Protein 9JR9 (pdb70)

Secondary structure (DSSP, 8-state):
--S----SSS--SSEEEEEEEE--SHHHHHT-S-HHHHHHHHHHHHHHHHHHHHTT-EEEEEEES-TT--TTTT-S-HHHHHHHHHH-SS-STTTEEEEEETTEEEEEE---PPPSSS----S--SB---EEEETTEEEE--HHHHHHHHHHHHHHHHH--HHHHHHHHHHHHHH--EEETTPBPS---BTTEE-TT---SSHHHHHHHHHHHHHHHHHHSS--EEEES--TTT-B---EETTT--HHHHHHHHHHHHHTS-EE--SSS-PPP-EEEEEEEEEETTEEEEEEEEEEE---SSEE-SS--B-EEE-SSSEEEPPHHHHHHHHHT----HHHHHHHHHHHHHHS---SSS-EEE-HHHHHHHHHH-THHHHHHHHHH-S-SS-EEEEES-HHHHTTS---TTEEEEEEEE-TTS-EEEEEEESSTT-TTHHHHHHHHHHHHHHHIIIII---S---EEEEEEESS-SSSS-S-------GGGS--SHHHHHHHHHHHHHHHHTS-SHHHHHHHHHHHHHHHHHHHHHHGGGGGT-SEEEEEE-TT--HHHHHHHHHHHHHHHHT--GGGEEEEES-HHHHHHHHHH-SSEEEEHHHHHHS--SS--EEEE-SGGG--SSS--HHHHHHHHHSPPP-TTS-SS-----EEEEE-SS-----S---PPPGGG--SEEEE-TT--SBHHHHHHHHHHHHHHHHS--SSS-HHHHHT--HHHHHHHHHHH-B--EEEEEEEE-HHHHHHHHHHHHHHHHHTT--GGGEEEEESSGGGHHHHHHHHHHHHHHH-SS--S---EE-GGGSSSSSEEEEETGGGTT--EEEEEEEE----TGGGGHHHHHHTTEEEEEEEEEEPPP--/--S----SSS--SSEEEEEEEE--SHHHHHT-S-HHHHHHHHHHHHHHHHHHHHTT-EEEEEEES-TT--TTTS-S-HHHHHHHHHH-SS-STTTEEEEEETTEEEEEE---PPPTTS----S--SB--BEEEETTEEEE--HHHHHHHHHHHHHHHHH--HHHHHHHHHHHHHH--EEETTPBPS---BTTEE-TT---SSHHHHHHHHHHHHHHHHHHSS--EEEESB-TTT-BB--EETTT--HHHHHHHHHHHHHTS-EE-SSSS-PPPPEEEEEEEEEETTEEEEEEEEEEE---SSEEBSS--B-EEE-SSSEEEPPHHHHHHHHHT---HHHHHHHHHHHHHHS---SSS-EEE-HHHHHHHHHH-THHHHHHHHHH-S--S-EEEEES-HHHHTTS---TTEEEEEEEE-TTS-EEEEEEESSTT-TTHHHHHHHHHHHHHHHIIIII---S---EEEEEEESS--------GGGS--SHHHHHHHHHHHHHHHHTS-SHHHHHHHHHHHHHHHHHHHHHHGGGGGT-SEEEEEE-TT--HHHHHHHHHHHHHHHHT--GGGEEEEES-HHHHHHHHHH-SSEEEEHHHHHHS--SS--EEEE-SGGG--SSS--HHHHHHHHHSPPP-TTS-SS-----EEEEE-SS-----S--SPPPGGG--SEEEE-TT--SBHHHHHHHHHHHHHHHHS--SSS-HHHHHT--HHHHHHHHHHH-B--EEEEEEEE-HHHHHHHHHHHHHHHHHTT--GGGEEEEESSGGGHHHHHHHHHHHHHHH-SS--S---EE-TT-SSSSSEEEEETGGGTT--EEEEEEEE----SGGGGHHHHHHTTEEEEEEEEEEPPP--

Organism: Homo sapiens (NCBI:txid9606)

GO terms:
  GO:0005634 nucleus (C, IDA)
  GO:0005737 cytoplasm (C, IDA)
  GO:0043022 ribosome binding (F, IDA)
  GO:0004521 RNA endonuclease activity (F, IDA)
  GO:0016075 rRNA catabolic process (P, IDA)
  GO:0006402 mRNA catabolic process (P, IDA)
  GO:0036345 platelet maturation (P, IMP)

Sequence (1731 aa):
MESLKTDTEMPYPEVIVDVGRVIFGEENRKKMTNSCLKRSENSRIIRAICALLNSGGGVIKAEIDDKTYSYQCHGLGQDLETSFQKLLPSGSQKYLDYMQQGHNLLIFVKSWSPDVFSLPLRICSLRSNLYRRDVTSAINLSASSALELLREKGFRAQRGQEEEDMRILASEFFKKDKLMYKEKLNFTESTHVAFKRFTTKKVIPRIKEMLPHYVSAFANTQGGYVLIGVDDKSKEVVGCKWEKVNPDLLKKEIENCIEKLPTFHFCCEKPKVNFTTKILNVYQKDVLDGYVCVIQVEPFCCVVFAEAPDSWIMKDNSVTRLTAEQWVVMMLDTGYPIKVHKFKEALQRHLFPVTQEEVQFKPESLCKKLFSDHKELEGLMKTLIHPCSQGIVIFSRSWAGDVGFRKEQNVLCDALLIAVNSPVVLYTILIDPNWPGGLEYARNTAHQLKQKLQTVGGYTGKVCIIPRLIHLSSTQSRPGEIPLRYPRSYRLADEEEMEDLLQALVVVSLSSRSLLSDQMGCEFFNLLIMEQSQLLSESLQKTRELFIYCFPGVRKTALAIKIMEKIKDLFHCKPKEILYVCESDSLKDFVTQQTTCQAVTRKTFMQGEFLKIKHIVMDETENFCSKYGNWYMKAKNITHPKAKGTGSENLHHGILWLFLDPFQIHHADVNGLPPPSAQFPRKTITSGIHCALEIAKVMKEEMKRIKENPPSNMSPDTLALFSETAYEEATSAQALPGVCETKTNLTTEQIANYVARKCHSLFQSGYLPKDIAILCRRGEDRGRYRLALLKAMELIETHRPSEVVFSPATGVWGSHIVLDSIQQFSGLERTVVFGLSPECDQSEEFHKLCFASRAIKHLYLLYEKRAAYMESLKTDTEMPYPEVIVDVGRVIFGEENRKKMTNSCLKRSENSRIIRAICALLNSGGGVIKAEIDDKTYSYQCHGLGQDLETSFQKLLPSGSQKYLDYMQQGHNLLIFVKSWSPDVFSLPLRICSLRSNLYRRDVTSAINLSASSALELLREKGFRAQRGQEEEDMRILASEFFKKDKLMYKEKLNFTESTHVAFKRFTTKKVIPRIKEMLPHYVSAFANTQGGYVLIGVDDKSKEVVGCKWEKVNPDLLKKEIENCIEKLPTFHFCCEKPKVNFTTKILNVYQKDVLDGYVCVIQVEPFCCVVFAEAPDSWIMKDNSVTRLTAEQWVVMMLDTYPIKVHKFKEALQRHLFPVTQEEVQFKPESLCKKLFSDHKELEGLMKTLIHPCSQGIVIFSRSWAGDVGFRKEQNVLCDALLIAVNSPVVLYTILIDPNWPGGLEYARNTAHQLKQKLQTVGGYTGKVCIIPRLIHLSSTIPLRYPRSYRLADEEEMEDLLQALVVVSLSSRSLLSDQMGCEFFNLLIMEQSQLLSESLQKTRELFIYCFPGVRKTALAIKIMEKIKDLFHCKPKEILYVCESDSLKDFVTQQTTCQAVTRKTFMQGEFLKIKHIVMDETENFCSKYGNWYMKAKNITHPKAKGTGSENLHHGILWLFLDPFQIHHADVNGLPPPSAQFPRKTITSGIHCALEIAKVMKEEMKRIKENPPSNMSPDTLALFSETAYEEATSAQALPGVCETKTNLTTEQIANYVARKCHSLFQSGYLPKDIAILCRRGEDRGRYRLALLKAMELIETHRPSEVVFSPATGVWGSHIVLDSIQQFSGLERTVVFGLSPECDQSEEFHKLCFASRAIKHLYLLYEKRAAY

Radius of gyration: 41.93 Å; Cα contacts (8 Å, |Δi|>4): 3288; chains: 2; bounding box: 103×106×112 Å

B-factor: mean 42.39, std 10.54, range [27.78, 101.22]

Nearest PDB structures (foldseek):
  9gmx-assembly1_B  TM=9.416E-01  e=1.438E-96  Homo sapiens
  7q3z-assembly2_A  TM=9.167E-01  e=2.980E-35  Homo sapiens
  7q3z-assembly1_B  TM=9.031E-01  e=1.980E-34  Homo sapiens
  7cux-assembly1_E  TM=9.367E-01  e=1.803E-32  Homo sapiens
  7cux-assembly1_A  TM=9.473E-01  e=1.769E-31  Homo sapiens

InterPro domains:
  IPR007421 Schlafen, AlbA_2 domain [PF04326] (206-321)
  IPR027417 P-loop containing nucleoside triphosphate hydrolase [SSF52540] (567-709)
  IPR029684 Schlafen family [PTHR12155] (2-650)
  IPR031450 Poxin-Schlafen/Schlafen-like, N-terminal domain [PF17057] (83-204)
  IPR038461 Schlafen, AlbA_2 domain superfamily [G3DSA:3.30.950.30] (187-324)
  IPR048729 Schlafen, GTPase-like domain [PF21026] (400-535)

Foldseek 3Di:
DVQADDDVVALALFFEAELEADEFFAVRLVPDPDVVNSVSSLVSVLLVLQQQQLAAWGKYKHQYPDQPDDCVVTNGHDVSVVQQCLQPVPDNVQAWDWDDDRRIIMITGGHNDPDPVDDCFLGTFNFQLQWADAFQDTDGDHSVVVLVLQVVLLVVQVVPPVLVVLVVLVVVVVVDAAAEFFDARPDDTTLAEYEPPQEDLQNLVSCLVPVLRQLSNPQSPFKHKYKHQAYDPRRGRNADFCVNDPPVVVVVSNVVLQVQWDFDDSHDVPDRWDKDKDKYFYDYVNDTGHIMIMIITGHHSGGIGSHAGARWHDDPSDTHGAGPVRSSCSRVVCAAFVLLVVCLLVLCCVAPNFDQAAEEEDDPLLVVVLCVVPVCPVVQVVVVCPPAGTWYKYKFCALCVLLPHDHDPQFRIWIWIAHALDAIEIETEGADPPDPCQSVSQSSSQSSVSSQLVPQLVDSAAHGYFRDYFYRVDPDPDPDDRPNDDDSRRHHHDVVSSSSSSSSVSRSNLQGDAPSVLVSLVVSLVVLLVVVLVVVLVCVVVDAEEEEEEAQQLLVLSSLQSSLVSCCVPVVDDQQQEEEEEAAVLVQVVSVVVHVYHYDYPVCQLVDDDQRHAAYEYEPLLAADDPSHQVVVVRCCSFPPDDDPPPDVDDHGHHHYYYDYLLPHDHQHDSNDDPPVPNPDYHYDQQSRFAALVLLVLSLVLLVVCLVPPDDRGDNVSNVVDDVVSNVVNCSNHHTHFEEEEAEAAALLRLLLVVLVVVVVNSVRRDFQLQAEEAEADQVCLVVSVVSNQVNNCVVPVVCPDHADEDDSSVSVDRHYYRGYLVNVPSEAHAAYEYEYEDDDPVRPSCSSSRSSRHHGHYYYYYYRDDDD/DVQADDDPVALALFFEDELEADEFFAVRLVPDPDVVNSVSSLVSVLLVLQQQQLAAWGKYKYFYPDQPDDCVVTNGHDVNVVQQCLQPVPDNVQAWDWDDDHRIIMITGGHNDADPPHDPQLGTFNFQLQWADAWADIDGDHSVVVLVLQVVLLVCQVVPPVLVVLVVLVVVVVVDAAAAFFDARPHDTTLAEYEPPQEDLQNLVVCLVPVLRNLSNCQSYFKHKYKHQAYDPRRGRNADFCVNDPPVVVVVSSVVLQVQWDFDDSHDVPDGWDKDKDKYFYDYVNHTGHIMIMMITGHHSGGIGSHAGARWHDDPSDTHGAGPVRVSCSRNVCAFVLLVVCLLVLCCVAPNWDQAAEEEPDPLLVVVLCVVPVCPVVVVVVVCPPDGTWYKYKFCALCVLLPHDHDPQWRIWIWIAHALDATEIETEGADPPDPCQSVSQSSSQSSVSSLLVPQLVDSAAHGYHRDYDYPVPCDDNDDDSRNHHHDVVNSSSSSSSVSRSNLQGDAPSVVVSLVVSLVVLLVVVLVVVLVCVVVDAEEEEEEAQQLLVLSSLQSSLVSCCVPVVDDQAQEEEEEAAVLVQLVSVVVHVYHYDYPVCQLVDDDQSHAAYEYEPLLAADQPSHQVVVVRCCNQPPDDDPPPDVDDHGHHYYYYDYLLPRDHLHDSNDDPPVPNPDYHYDLQRHFAALVLLVLSVVLLVLCLVPPDDSHDNVSNVVDDVVSSVVNCSNHHTHFEEAEDEAAALLRLLLVVLVVVVVNSVRRDFQLQAEEAEADQVCLVVNVVSNQVNNCVVPVVCPDHQDEDDSSVSVDRHYHRGYLVNVPSEAHAAYEYEYEDDDSVRSSCSSSRSSRHHGYYYYYYHHDDDD

Solvent-accessible surface area: 75902 Å² total; per-residue (Å²): 124,169,36,32,79,116,28,114,136,17,40,2,2,7,27,11,20,97,7,29,120,0,37,4,0,46,91,34,3,142,151,37,142,71,70,95,78,54,179,54,5,26,42,88,0,5,101,2,1,0,0,0,2,28,40,13,5,0,1,0,38,0,59,7,63,51,172,105,12,33,6,58,39,58,5,12,2,94,31,0,5,80,16,2,46,136,3,1,93,13,1,2,33,48,0,4,14,13,7,48,50,62,86,13,0,0,0,0,1,21,18,27,21,37,28,137,50,26,17,70,29,122,8,6,8,43,102,0,1,0,16,25,2,1,11,25,34,26,44,40,4,66,16,48,13,0,2,26,2,0,71,51,12,19,124,147,35,165,125,88,70,21,27,44,43,2,81,79,30,3,26,97,10,13,151,74,117,125,6,132,65,121,50,132,9,85,1,11,27,1,7,9,0,0,3,76,149,1,50,41,170,124,7,30,56,75,0,106,124,28,0,17,62,32,1,0,0,0,0,9,11,95,4,2,7,0,2,0,0,1,26,71,172,42,42,30,0,52,12,13,94,80,134,143,12,73,30,88,74,0,80,105,32,0,51,73,13,4,131,161,17,39,54,28,35,53,24,124,141,118,63,172,25,86,51,68,20,62,41,3,40,0,56,83,199,124,93,86,14,0,1,1,2,1,0,28,2,56,78,18,60,0,0,0,0,8,79,33,0,7,0,17,18,44,101,121,78,51,54,47,87,0,74,8,96,66,0,0,55,65,4,36,115,122,125,95,14,143,52,1,75,124,25,49,82,46,1,1,144,121,30,4,39,31,53,125,124,114,16,45,20,32,7,94,18,3,4,130,62,0,32,74,82,49,152,104,0,63,39,22,0,81,83,27,9,135,114,44,74,25,2,1,0,0,3,6,62,10,6,5,10,22,5,67,94,175,135,38,170,46,6,10,0,0,0,2,5,0,0,34,95,15,25,2,5,0,3,0,0,1,103,56,53,136,45,112,22,0,126,88,21,3,22,24,1,0,28,27,0,14,47,62,2,25,108,23,1,44,12,83,13,38,1,3,2,11,23,70,43,8,29,28,79,40,125,139,39,206,90,78,139,78,66,23,158,25,3,124,38,4,78,4,60,66,64,73,61,1,36,45,2,0,17,3,2,0,0,6,6,2,16,14,123,15,12,12,2,7,56,0,0,48,57,0,14,93,55,9,10,100,63,19,4,100,131,8,6,103,1,0,106,74,13,34,28,4,0,0,3,0,4,0,5,2,29,33,14,36,0,0,20,59,0,0,59,60,0,56,91,62,55,166,16,131,48,125,22,0,0,0,0,0,51,19,93,8,0,65,44,49,0,71,98,101,8,87,4,53,15,12,15,12,97,62,0,42,126,27,141,27,142,171,9,77,8,0,0,0,1,11,0,8,32,0,8,34,149,121,20,73,1,24,97,44,0,40,97,30,0,59,46,152,62,159,70,123,71,59,145,137,41,78,24,0,0,0,0,0,0,8,7,9,8,21,34,96,50,92,83,118,32,20,32,21,62,47,30,28,10,29,12,13,59,48,12,34,46,0,0,6,0,0,60,39,0,0,109,23,0,42,97,8,0,91,109,5,68,116,104,64,48,119,70,16,32,109,78,17,8,72,54,1,54,58,95,32,1,70,119,7,8,77,44,20,2,3,14,4,36,33,78,68,96,65,103,15,40,26,105,96,1,4,47,51,0,2,128,62,2,50,64,13,37,43,39,3,14,72,49,102,30,0,0,0,0,0,55,103,23,123,10,86,35,102,3,98,128,20,2,54,158,3,8,105,114,38,31,117,118,150,113,83,135,45,52,16,16,80,1,72,16,16,130,25,80,76,6,0,15,9,3,10,102,89,0,22,26,4,67,9,10,0,0,0,1,2,4,35,53,27,72,132,76,79,47,57,26,43,3,9,5,0,8,31,0,20,2,16,0,2,2,2,24,19,104,176,71,103,260,121,171,35,28,77,122,29,115,146,8,28,3,2,9,17,11,14,104,10,28,118,1,37,2,1,46,103,34,3,148,139,36,146,70,69,94,82,53,178,53,4,27,42,88,0,6,96,2,1,0,0,0,2,26,39,14,7,0,0,0,38,0,66,9,65,49,169,108,11,36,8,62,41,66,4,6,2,91,31,0,4,66,19,2,56,140,3,1,94,20,1,2,35,63,0,3,15,20,10,48,53,68,82,21,0,0,0,0,2,21,16,28,18,39,31,139,44,24,24,50,26,101,10,4,9,44,104,0,2,0,15,29,0,4,14,30,35,27,51,40,8,66,14,53,15,0,1,17,8,0,74,58,26,21,117,152,38,163,116,87,55,20,23,43,42,2,79,77,27,2,26,94,13,19,156,76,114,99,2,106,62,113,51,137,11,82,0,4,18,0,6,7,0,1,4,83,150,0,50,39,168,125,6,27,65,81,2,111,133,21,0,17,70,28,0,0,0,0,0,13,13,92,4,3,6,0,2,0,0,2,25,73,156,37,51,31,0,49,11,12,82,87,140,152,12,74,25,85,73,0,72,102,34,0,60,77,16,2,111,162,17,40,52,34,33,54,26,122,140,122,60,159,23,92,49,72,19,66,34,1,39,0,57,73,197,126,96,89,22,0,0,0,0,1,0,29,1,56,79,19,66,1,0,0,0,7,82,33,0,8,0,17,18,40,96,111,65,55,61,48,86,0,72,9,100,64,0,0,53,64,2,36,109,124,147,18,141,51,1,75,116,22,46,75,46,2,1,140,120,43,3,41,34,57,130,122,96,9,46,29,38,6,102,17,4,4,123,62,0,36,79,78,48,160,96,1,66,38,45,1,92,94,57,9,137,118,42,69,22,3,1,0,0,4,8,58,8,5,4,10,16,1,67,93,171,120,37,168,47,7,10,0,0,0,1,7,0,0,29,86,22,24,3,3,0,7,0,1,1,96,48,61,129,46,116,20,1,122,88,18,1,26,26,2,0,29,22,0,16,47,65,3,24,107,22,2,44,12,82,14,41,1,2,2,13,18,72,51,20,36,23,78,68,187,135,90,22,154,25,5,110,39,5,82,4,59,78,64,75,65,1,33,48,2,0,21,3,2,0,0,6,6,1,16,14,120,16,10,13,2,8,61,0,0,50,57,0,11,92,57,11,18,104,65,22,4,103,133,9,7,112,6,1,109,86,13,36,30,5,0,0,2,0,3,0,6,3,28,33,14,30,0,0,22,57,0,0,99,64,0,61,86,63,53,163,17,149,50,126,30,0,0,0,0,0,55,20,90,8,0,59,39,47,0,70,98,100,14,96,6,55,14,11,11,11,94,64,0,43,128,27,142,26,143,170,8,73,8,0,0,0,2,10,0,9,28,0,7,34,150,114,24,75,0,20,89,48,0,44,96,30,0,61,49,158,61,157,71,124,72,61,145,135,44,78,32,1,0,2,0,0,0,9,7,8,6,18,31,98,49,89,82,117,30,23,30,22,63,46,33,27,11,30,14,13,69,47,12,30,61,0,0,3,0,0,61,44,0,1,110,21,0,46,92,10,0,116,109,3,72,133,100,64,46,120,67,18,33,108,73,18,8,70,51,1,57,54,95,28,1,75,112,4,12,73,49,8,2,2,15,4,37,30,82,70,96,75,99,14,38,40,88,91,1,3,41,50,0,1,137,61,1,47,64,12,34,40,36,3,15,71,53,103,32,0,0,0,0,0,58,107,24,120,14,87,35,101,3,92,126,19,1,61,148,4,5,100,104,35,28,118,110,165,113,84,133,47,58,15,16,80,1,67,16,17,130,24,78,72,6,0,14,8,3,9,100,89,0,20,26,4,66,10,7,0,0,0,1,1,3,37,54,31,72,131,76,80,48,52,22,44,2,9,6,0,8,28,0,20,2,16,0,3,2,2,25,21,112,175,70,103,256

Structure (mmCIF, N/CA/C/O backbone):
data_9JR9
#
_entry.id   9JR9
#
_cell.length_a   1.00
_cell.length_b   1.00
_cell.length_c   1.00
_cell.angle_alpha   90.00
_cell.angle_beta   90.00
_cell.angle_gamma   90.00
#
_symmetry.space_group_name_H-M   'P 1'
#
loop_
_entity.id
_entity.type
_entity.pdbx_description
1 polymer 'Protein SLFN14'
2 non-polymer 'ZINC ION'
#
loop_
_atom_site.group_PDB
_atom_site.id
_atom_site.type_symbol
_atom_site.label_atom_id
_atom_site.label_alt_id
_atom_site.label_comp_id
_atom_site.label_asym_id
_atom_site.label_entity_id
_atom_site.label_seq_id
_atom_site.pdbx_PDB_ins_code
_atom_site.Cartn_x
_atom_site.Cartn_y
_atom_site.Cartn_z
_atom_site.occupancy
_atom_site.B_iso_or_equiv
_atom_site.auth_seq_id
_atom_site.auth_comp_id
_atom_site.auth_asym_id
_atom_site.auth_atom_id
_atom_site.pdbx_PDB_model_num
ATOM 1 N N . MET A 1 1 ? 132.061 83.531 116.181 1.00 66.97 1 MET A N 1
ATOM 2 C CA . MET A 1 1 ? 131.316 82.328 115.831 1.00 66.97 1 MET A CA 1
ATOM 3 C C . MET A 1 1 ? 131.452 82.004 114.351 1.00 66.97 1 MET A C 1
ATOM 4 O O . MET A 1 1 ? 130.889 82.698 113.504 1.00 66.97 1 MET A O 1
ATOM 9 N N . GLU A 1 2 ? 132.202 80.948 114.037 1.00 64.95 2 GLU A N 1
ATOM 10 C CA . GLU A 1 2 ? 132.273 80.487 112.655 1.00 64.95 2 GLU A CA 1
ATOM 11 C C . GLU A 1 2 ? 130.955 79.845 112.241 1.00 64.95 2 GLU A C 1
ATOM 12 O O . GLU A 1 2 ? 130.303 80.285 111.287 1.00 64.95 2 GLU A O 1
ATOM 18 N N . SER A 1 3 ? 130.544 78.797 112.955 1.00 57.24 3 SER A N 1
ATOM 19 C CA . SER A 1 3 ? 129.256 78.153 112.728 1.00 57.24 3 SER A CA 1
ATOM 20 C C . SER A 1 3 ? 128.366 78.265 113.961 1.00 57.24 3 SER A C 1
ATOM 21 O O . SER A 1 3 ? 127.263 78.810 113.875 1.00 57.24 3 SER A O 1
ATOM 24 N N . LEU A 1 4 ? 128.821 77.778 115.110 1.00 49.51 4 LEU A N 1
ATOM 25 C CA . LEU A 1 4 ? 128.049 77.785 116.349 1.00 49.51 4 LEU A CA 1
ATOM 26 C C . LEU A 1 4 ? 129.004 77.490 117.501 1.00 49.51 4 LEU A C 1
ATOM 27 O O . LEU A 1 4 ? 130.227 77.467 117.323 1.00 49.51 4 LEU A O 1
ATOM 32 N N . LYS A 1 5 ? 128.446 77.262 118.687 1.00 49.50 5 LYS A N 1
ATOM 33 C CA . LYS A 1 5 ? 129.222 76.912 119.868 1.00 49.50 5 LYS A CA 1
ATOM 34 C C . LYS A 1 5 ? 128.772 75.556 120.394 1.00 49.50 5 LYS A C 1
ATOM 35 O O . LYS A 1 5 ? 127.579 75.235 120.374 1.00 49.50 5 LYS A O 1
ATOM 41 N N . THR A 1 6 ? 129.735 74.761 120.851 1.00 53.71 6 THR A N 1
ATOM 42 C CA . THR A 1 6 ? 129.453 73.389 121.252 1.00 53.71 6 THR A CA 1
ATOM 43 C C . THR A 1 6 ? 128.702 73.350 122.577 1.00 53.71 6 THR A C 1
ATOM 44 O O . THR A 1 6 ? 129.070 74.035 123.536 1.00 53.71 6 THR A O 1
ATOM 48 N N . ASP A 1 7 ? 127.641 72.543 122.624 1.00 53.35 7 ASP A N 1
ATOM 49 C CA . ASP A 1 7 ? 126.859 72.315 123.843 1.00 53.35 7 ASP A CA 1
ATOM 50 C C . ASP A 1 7 ? 126.373 70.868 123.795 1.00 53.35 7 ASP A C 1
ATOM 51 O O . ASP A 1 7 ? 125.345 70.567 123.182 1.00 53.35 7 ASP A O 1
ATOM 56 N N . THR A 1 8 ? 127.123 69.975 124.445 1.00 54.74 8 THR A N 1
ATOM 57 C CA . THR A 1 8 ? 126.794 68.555 124.395 1.00 54.74 8 THR A CA 1
ATOM 58 C C . THR A 1 8 ? 125.484 68.257 125.114 1.00 54.74 8 THR A C 1
ATOM 59 O O . THR A 1 8 ? 124.678 67.447 124.641 1.00 54.74 8 THR A O 1
ATOM 63 N N . GLU A 1 9 ? 125.253 68.899 126.261 1.00 55.42 9 GLU A N 1
ATOM 64 C CA . GLU A 1 9 ? 124.068 68.589 127.056 1.00 55.42 9 GLU A CA 1
ATOM 65 C C . GLU A 1 9 ? 122.786 68.985 126.333 1.00 55.42 9 GLU A C 1
ATOM 66 O O . GLU A 1 9 ? 121.813 68.223 126.323 1.00 55.42 9 GLU A O 1
ATOM 72 N N . MET A 1 10 ? 122.763 70.168 125.723 1.00 50.46 10 MET A N 1
ATOM 73 C CA . MET A 1 10 ? 121.599 70.670 124.994 1.00 50.46 10 MET A CA 1
ATOM 74 C C . MET A 1 10 ? 122.052 71.078 123.601 1.00 50.46 10 MET A C 1
ATOM 75 O O . MET A 1 10 ? 122.258 72.267 123.323 1.00 50.46 10 MET A O 1
ATOM 80 N N . PRO A 1 11 ? 122.220 70.117 122.695 1.00 43.95 11 PRO A N 1
ATOM 81 C CA . PRO A 1 11 ? 122.711 70.439 121.342 1.00 43.95 11 PRO A CA 1
ATOM 82 C C . PRO A 1 11 ? 121.603 70.949 120.429 1.00 43.95 11 PRO A C 1
ATOM 83 O O . PRO A 1 11 ? 121.256 70.357 119.405 1.00 43.95 11 PRO A O 1
ATOM 87 N N . TYR A 1 12 ? 121.028 72.075 120.803 1.00 37.13 12 TYR A N 1
ATOM 88 C CA . TYR A 1 12 ? 119.972 72.662 120.003 1.00 37.13 12 TYR A CA 1
ATOM 89 C C . TYR A 1 12 ? 120.553 73.379 118.789 1.00 37.13 12 TYR A C 1
ATOM 90 O O . TYR A 1 12 ? 121.676 73.885 118.836 1.00 37.13 12 TYR A O 1
ATOM 99 N N . PRO A 1 13 ? 119.808 73.420 117.683 1.00 35.14 13 PRO A N 1
ATOM 100 C CA . PRO A 1 13 ? 120.255 74.213 116.530 1.00 35.14 13 PRO A CA 1
ATOM 101 C C . PRO A 1 13 ? 120.413 75.691 116.828 1.00 35.14 13 PRO A C 1
ATOM 102 O O . PRO A 1 13 ? 121.304 76.336 116.265 1.00 35.14 13 PRO A O 1
ATOM 106 N N . GLU A 1 14 ? 119.580 76.248 117.698 1.00 33.98 14 GLU A N 1
ATOM 107 C CA . GLU A 1 14 ? 119.538 77.685 117.904 1.00 33.98 14 GLU A CA 1
ATOM 108 C C . GLU A 1 14 ? 120.614 78.131 118.890 1.00 33.98 14 GLU A C 1
ATOM 109 O O . GLU A 1 14 ? 121.278 77.322 119.542 1.00 33.98 14 GLU A O 1
ATOM 115 N N . VAL A 1 15 ? 120.788 79.445 118.985 1.00 32.50 15 VAL A N 1
ATOM 116 C CA . VAL A 1 15 ? 121.750 80.024 119.914 1.00 32.50 15 VAL A CA 1
ATOM 117 C C . VAL A 1 15 ? 121.200 79.910 121.329 1.00 32.50 15 VAL A C 1
ATOM 118 O O . VAL A 1 15 ? 119.993 80.050 121.556 1.00 32.50 15 VAL A O 1
ATOM 122 N N . ILE A 1 16 ? 122.081 79.624 122.281 1.00 32.96 16 ILE A N 1
ATOM 123 C CA . ILE A 1 16 ? 121.701 79.349 123.659 1.00 32.96 16 ILE A CA 1
ATOM 124 C C . ILE A 1 16 ? 122.323 80.408 124.554 1.00 32.96 16 ILE A C 1
ATOM 125 O O . ILE A 1 16 ? 123.531 80.663 124.478 1.00 32.96 16 ILE A O 1
ATOM 130 N N . VAL A 1 17 ? 121.501 81.021 125.398 1.00 30.95 17 VAL A N 1
ATOM 131 C CA . VAL A 1 17 ? 121.941 82.034 126.348 1.00 30.95 17 VAL A CA 1
ATOM 132 C C . VAL A 1 17 ? 121.834 81.445 127.744 1.00 30.95 17 VAL A C 1
ATOM 133 O O . VAL A 1 17 ? 120.755 81.007 128.156 1.00 30.95 17 VAL A O 1
ATOM 137 N N . ASP A 1 18 ? 122.946 81.431 128.468 1.00 32.66 18 ASP A N 1
ATOM 138 C CA . ASP A 1 18 ? 122.983 80.889 129.820 1.00 32.66 18 ASP A CA 1
ATOM 139 C C . ASP A 1 18 ? 122.828 82.035 130.810 1.00 32.66 18 ASP A C 1
ATOM 140 O O . ASP A 1 18 ? 123.723 82.876 130.943 1.00 32.66 18 ASP A O 1
ATOM 145 N N . VAL A 1 19 ? 121.689 82.071 131.505 1.00 31.10 19 VAL A N 1
ATOM 146 C CA . VAL A 1 19 ? 121.408 83.120 132.475 1.00 31.10 19 VAL A CA 1
ATOM 147 C C . VAL A 1 19 ? 121.722 82.694 133.898 1.00 31.10 19 VAL A C 1
ATOM 148 O O . VAL A 1 19 ? 121.279 83.355 134.845 1.00 31.10 19 VAL A O 1
ATOM 152 N N . GLY A 1 20 ? 122.468 81.611 134.079 1.00 34.20 20 GLY A N 1
ATOM 153 C CA . GLY A 1 20 ? 122.917 81.220 135.396 1.00 34.20 20 GLY A CA 1
ATOM 154 C C . GLY A 1 20 ? 121.799 80.677 136.267 1.00 34.20 20 GLY A C 1
ATOM 155 O O . GLY A 1 20 ? 120.721 80.300 135.801 1.00 34.20 20 GLY A O 1
ATOM 156 N N . ARG A 1 21 ? 122.079 80.641 137.566 1.00 37.02 21 ARG A N 1
ATOM 157 C CA . ARG A 1 21 ? 121.108 80.146 138.530 1.00 37.02 21 ARG A CA 1
ATOM 158 C C . ARG A 1 21 ? 120.046 81.202 138.802 1.00 37.02 21 ARG A C 1
ATOM 159 O O . ARG A 1 21 ? 120.365 82.354 139.110 1.00 37.02 21 ARG A O 1
ATOM 167 N N . VAL A 1 22 ? 118.781 80.809 138.685 1.00 35.80 22 VAL A N 1
ATOM 168 C CA . VAL A 1 22 ? 117.653 81.699 138.919 1.00 35.80 22 VAL A CA 1
ATOM 169 C C . VAL A 1 22 ? 116.659 80.983 139.821 1.00 35.80 22 VAL A C 1
ATOM 170 O O . VAL A 1 22 ? 116.512 79.759 139.765 1.00 35.80 22 VAL A O 1
ATOM 174 N N . ILE A 1 23 ? 115.979 81.753 140.662 1.00 38.16 23 ILE A N 1
ATOM 175 C CA . ILE A 1 23 ? 114.926 81.240 141.530 1.00 38.16 23 ILE A CA 1
ATOM 176 C C . ILE A 1 23 ? 113.609 81.387 140.784 1.00 38.16 23 ILE A C 1
ATOM 177 O O . ILE A 1 23 ? 113.291 82.469 140.278 1.00 38.16 23 ILE A O 1
ATOM 182 N N . PHE A 1 24 ? 112.850 80.300 140.695 1.00 37.61 24 PHE A N 1
ATOM 183 C CA . PHE A 1 24 ? 111.613 80.265 139.932 1.00 37.61 24 PHE A CA 1
ATOM 184 C C . PHE A 1 24 ? 110.474 79.781 140.814 1.00 37.61 24 PHE A C 1
ATOM 185 O O . PHE A 1 24 ? 110.677 78.960 141.713 1.00 37.61 24 PHE A O 1
ATOM 193 N N . GLY A 1 25 ? 109.277 80.289 140.548 1.00 38.39 25 GLY A N 1
ATOM 194 C CA . GLY A 1 25 ? 108.109 79.895 141.307 1.00 38.39 25 GLY A CA 1
ATOM 195 C C . GLY A 1 25 ? 107.479 81.060 142.035 1.00 38.39 25 GLY A C 1
ATOM 196 O O . GLY A 1 25 ? 108.183 81.843 142.676 1.00 38.39 25 GLY A O 1
ATOM 197 N N . GLU A 1 26 ? 106.152 81.177 141.952 1.00 39.90 26 GLU A N 1
ATOM 198 C CA . GLU A 1 26 ? 105.469 82.322 142.545 1.00 39.90 26 GLU A CA 1
ATOM 199 C C . GLU A 1 26 ? 105.751 82.427 144.037 1.00 39.90 26 GLU A C 1
ATOM 200 O O . GLU A 1 26 ? 106.102 83.505 144.537 1.00 39.90 26 GLU A O 1
ATOM 206 N N . GLU A 1 27 ? 105.628 81.314 144.759 1.00 39.93 27 GLU A N 1
ATOM 207 C CA . GLU A 1 27 ? 105.888 81.329 146.193 1.00 39.93 27 GLU A CA 1
ATOM 208 C C . GLU A 1 27 ? 107.341 81.681 146.484 1.00 39.93 27 GLU A C 1
ATOM 209 O O . GLU A 1 27 ? 107.631 82.462 147.396 1.00 39.93 27 GLU A O 1
ATOM 215 N N . ASN A 1 28 ? 108.271 81.117 145.713 1.00 36.90 28 ASN A N 1
ATOM 216 C CA . ASN A 1 28 ? 109.684 81.392 145.946 1.00 36.90 28 ASN A CA 1
ATOM 217 C C . ASN A 1 28 ? 110.046 82.822 145.566 1.00 36.90 28 ASN A C 1
ATOM 218 O O . ASN A 1 28 ? 110.866 83.457 146.238 1.00 36.90 28 ASN A O 1
ATOM 223 N N . ARG A 1 29 ? 109.458 83.344 144.488 1.00 37.72 29 ARG A N 1
ATOM 224 C CA . ARG A 1 29 ? 109.730 84.724 144.102 1.00 37.72 29 ARG A CA 1
ATOM 225 C C . ARG A 1 29 ? 109.204 85.704 145.142 1.00 37.72 29 ARG A C 1
ATOM 226 O O . ARG A 1 29 ? 109.871 86.694 145.462 1.00 37.72 29 ARG A O 1
ATOM 234 N N . LYS A 1 30 ? 108.006 85.452 145.678 1.00 35.64 30 LYS A N 1
ATOM 235 C CA . LYS A 1 30 ? 107.438 86.364 146.666 1.00 35.64 30 LYS A CA 1
ATOM 236 C C . LYS A 1 30 ? 108.251 86.375 147.954 1.00 35.64 30 LYS A C 1
ATOM 237 O O . LYS A 1 30 ? 108.462 87.435 148.553 1.00 35.64 30 LYS A O 1
ATOM 243 N N . LYS A 1 31 ? 108.722 85.213 148.392 1.00 37.27 31 LYS A N 1
ATOM 244 C CA . LYS A 1 31 ? 109.368 85.072 149.688 1.00 37.27 31 LYS A CA 1
ATOM 245 C C . LYS A 1 31 ? 110.860 85.378 149.655 1.00 37.27 31 LYS A C 1
ATOM 246 O O . LYS A 1 31 ? 111.559 85.086 150.630 1.00 37.27 31 LYS A O 1
ATOM 252 N N . MET A 1 32 ? 111.365 85.959 148.572 1.00 39.58 32 MET A N 1
ATOM 253 C CA . MET A 1 32 ? 112.783 86.283 148.504 1.00 39.58 32 MET A CA 1
ATOM 254 C C . MET A 1 32 ? 113.096 87.505 149.356 1.00 39.58 32 MET A C 1
ATOM 255 O O . MET A 1 32 ? 112.458 88.553 149.219 1.00 39.58 32 MET A O 1
ATOM 260 N N . THR A 1 33 ? 114.086 87.367 150.238 1.00 39.57 33 THR A N 1
ATOM 261 C CA . THR A 1 33 ? 114.485 88.483 151.088 1.00 39.57 33 THR A CA 1
ATOM 262 C C . THR A 1 33 ? 115.337 89.489 150.324 1.00 39.57 33 THR A C 1
ATOM 263 O O . THR A 1 33 ? 115.250 90.697 150.570 1.00 39.57 33 THR A O 1
ATOM 267 N N . ASN A 1 34 ? 116.162 89.013 149.396 1.00 39.36 34 ASN A N 1
ATOM 268 C CA . ASN A 1 34 ? 117.115 89.858 148.685 1.00 39.36 34 ASN A CA 1
ATOM 269 C C . ASN A 1 34 ? 116.445 90.441 147.446 1.00 39.36 34 ASN A C 1
ATOM 270 O O . ASN A 1 34 ? 116.194 89.725 146.472 1.00 39.36 34 ASN A O 1
ATOM 275 N N . SER A 1 35 ? 116.158 91.743 147.482 1.00 38.49 35 SER A N 1
ATOM 276 C CA . SER A 1 35 ? 115.521 92.388 146.338 1.00 38.49 35 SER A CA 1
ATOM 277 C C . SER A 1 35 ? 116.518 92.640 145.214 1.00 38.49 35 SER A C 1
ATOM 278 O O . SER A 1 35 ? 116.145 92.641 144.033 1.00 38.49 35 SER A O 1
ATOM 281 N N . CYS A 1 36 ? 117.788 92.861 145.560 1.00 40.16 36 CYS A N 1
ATOM 282 C CA . CYS A 1 36 ? 118.805 93.081 144.539 1.00 40.16 36 CYS A CA 1
ATOM 283 C C . CYS A 1 36 ? 118.967 91.859 143.646 1.00 40.16 36 CYS A C 1
ATOM 284 O O . CYS A 1 36 ? 119.070 91.987 142.420 1.00 40.16 36 CYS A O 1
ATOM 287 N N . LEU A 1 37 ? 118.987 90.663 144.239 1.00 37.77 37 LEU A N 1
ATOM 288 C CA . LEU A 1 37 ? 119.064 89.443 143.443 1.00 37.77 37 LEU A CA 1
ATOM 289 C C . LEU A 1 37 ? 117.833 89.284 142.563 1.00 37.77 37 LEU A C 1
ATOM 290 O O . LEU A 1 37 ? 117.935 88.851 141.409 1.00 37.77 37 LEU A O 1
ATOM 295 N N . LYS A 1 38 ? 116.660 89.618 143.099 1.00 37.68 38 LYS A N 1
ATOM 296 C CA . LYS A 1 38 ? 115.431 89.557 142.318 1.00 37.68 38 LYS A CA 1
ATOM 297 C C . LYS A 1 38 ? 115.534 90.430 141.076 1.00 37.68 38 LYS A C 1
ATOM 298 O O . LYS A 1 38 ? 115.283 89.973 139.951 1.00 37.68 38 LYS A O 1
ATOM 304 N N . ARG A 1 39 ? 115.925 91.691 141.265 1.00 37.68 39 ARG A N 1
ATOM 305 C CA . ARG A 1 39 ? 116.041 92.608 140.139 1.00 37.68 39 ARG A CA 1
ATOM 306 C C . ARG A 1 39 ? 117.114 92.154 139.160 1.00 37.68 39 ARG A C 1
ATOM 307 O O . ARG A 1 39 ? 116.927 92.253 137.944 1.00 37.68 39 ARG A O 1
ATOM 315 N N . SER A 1 40 ? 118.239 91.644 139.664 1.00 35.40 40 SER A N 1
ATOM 316 C CA . SER A 1 40 ? 119.316 91.207 138.781 1.00 35.40 40 SER A CA 1
ATOM 317 C C . SER A 1 40 ? 118.882 90.031 137.916 1.00 35.40 40 SER A C 1
ATOM 318 O O . SER A 1 40 ? 119.147 90.004 136.709 1.00 35.40 40 SER A O 1
ATOM 321 N N . GLU A 1 41 ? 118.216 89.044 138.518 1.00 36.80 41 GLU A N 1
ATOM 322 C CA . GLU A 1 41 ? 117.762 87.889 137.752 1.00 36.80 41 GLU A CA 1
ATOM 323 C C . GLU A 1 41 ? 116.709 88.287 136.726 1.00 36.80 41 GLU A C 1
ATOM 324 O O . GLU A 1 41 ? 116.759 87.847 135.566 1.00 36.80 41 GLU A O 1
ATOM 330 N N . ASN A 1 42 ? 115.755 89.129 137.129 1.00 34.11 42 ASN A N 1
ATOM 331 C CA . ASN A 1 42 ? 114.737 89.585 136.191 1.00 34.11 42 ASN A CA 1
ATOM 332 C C . ASN A 1 42 ? 115.365 90.347 135.032 1.00 34.11 42 ASN A C 1
ATOM 333 O O . ASN A 1 42 ? 114.985 90.154 133.869 1.00 34.11 42 ASN A O 1
ATOM 338 N N . SER A 1 43 ? 116.340 91.208 135.330 1.00 33.05 43 SER A N 1
ATOM 339 C CA . SER A 1 43 ? 117.010 91.966 134.284 1.00 33.05 43 SER A CA 1
ATOM 340 C C . SER A 1 43 ? 117.776 91.053 133.341 1.00 33.05 43 SER A C 1
ATOM 341 O O . SER A 1 43 ? 117.730 91.240 132.122 1.00 33.05 43 SER A O 1
ATOM 344 N N . ARG A 1 44 ? 118.487 90.060 133.880 1.00 31.77 44 ARG A N 1
ATOM 345 C CA . ARG A 1 44 ? 119.199 89.126 133.014 1.00 31.77 44 ARG A CA 1
ATOM 346 C C . ARG A 1 44 ? 118.243 88.426 132.063 1.00 31.77 44 ARG A C 1
ATOM 347 O O . ARG A 1 44 ? 118.495 88.358 130.852 1.00 31.77 44 ARG A O 1
ATOM 355 N N . ILE A 1 45 ? 117.129 87.917 132.589 1.00 30.58 45 ILE A N 1
ATOM 356 C CA . ILE A 1 45 ? 116.203 87.175 131.743 1.00 30.58 45 ILE A CA 1
ATOM 357 C C . ILE A 1 45 ? 115.592 88.080 130.678 1.00 30.58 45 ILE A C 1
ATOM 358 O O . ILE A 1 45 ? 115.485 87.691 129.507 1.00 30.58 45 ILE A O 1
ATOM 363 N N . ILE A 1 46 ? 115.196 89.300 131.049 1.00 30.50 46 ILE A N 1
ATOM 364 C CA . ILE A 1 46 ? 114.560 90.184 130.074 1.00 30.50 46 ILE A CA 1
ATOM 365 C C . ILE A 1 46 ? 115.553 90.636 129.011 1.00 30.50 46 ILE A C 1
ATOM 366 O O . ILE A 1 46 ? 115.211 90.725 127.825 1.00 30.50 46 ILE A O 1
ATOM 371 N N . ARG A 1 47 ? 116.791 90.930 129.407 1.00 31.24 47 ARG A N 1
ATOM 372 C CA . ARG A 1 47 ? 117.804 91.302 128.428 1.00 31.24 47 ARG A CA 1
ATOM 373 C C . ARG A 1 47 ? 118.064 90.166 127.451 1.00 31.24 47 ARG A C 1
ATOM 374 O O . ARG A 1 47 ? 118.169 90.390 126.237 1.00 31.24 47 ARG A O 1
ATOM 382 N N . ALA A 1 48 ? 118.160 88.935 127.958 1.00 28.61 48 ALA A N 1
ATOM 383 C CA . ALA A 1 48 ? 118.363 87.798 127.070 1.00 28.61 48 ALA A CA 1
ATOM 384 C C . ALA A 1 48 ? 117.187 87.621 126.119 1.00 28.61 48 ALA A C 1
ATOM 385 O O . ALA A 1 48 ? 117.377 87.323 124.934 1.00 28.61 48 ALA A O 1
ATOM 387 N N . ILE A 1 49 ? 115.963 87.801 126.619 1.00 28.13 49 ILE A N 1
ATOM 388 C CA . ILE A 1 49 ? 114.785 87.655 125.768 1.00 28.13 49 ILE A CA 1
ATOM 389 C C . ILE A 1 49 ? 114.782 88.706 124.668 1.00 28.13 49 ILE A C 1
ATOM 390 O O . ILE A 1 49 ? 114.485 88.406 123.507 1.00 28.13 49 ILE A O 1
ATOM 395 N N . CYS A 1 50 ? 115.100 89.953 125.015 1.00 28.96 50 CYS A N 1
ATOM 396 C CA . CYS A 1 50 ? 115.139 91.011 124.010 1.00 28.96 50 CYS A CA 1
ATOM 397 C C . CYS A 1 50 ? 116.205 90.733 122.959 1.00 28.96 50 CYS A C 1
ATOM 398 O O . CYS A 1 50 ? 115.970 90.916 121.756 1.00 28.96 50 CYS A O 1
ATOM 401 N N . ALA A 1 51 ? 117.383 90.282 123.393 1.00 28.77 51 ALA A N 1
ATOM 402 C CA . ALA A 1 51 ? 118.442 89.968 122.445 1.00 28.77 51 ALA A CA 1
ATOM 403 C C . ALA A 1 51 ? 118.027 88.844 121.508 1.00 28.77 51 ALA A C 1
ATOM 404 O O . ALA A 1 51 ? 118.253 88.920 120.295 1.00 28.77 51 ALA A O 1
ATOM 406 N N . LEU A 1 52 ? 117.407 87.797 122.050 1.00 27.85 52 LEU A N 1
ATOM 407 C CA . LEU A 1 52 ? 116.974 86.686 121.213 1.00 27.85 52 LEU A CA 1
ATOM 408 C C . LEU A 1 52 ? 115.870 87.112 120.255 1.00 27.85 52 LEU A C 1
ATOM 409 O O . LEU A 1 52 ? 115.825 86.649 119.110 1.00 27.85 52 LEU A O 1
ATOM 414 N N . LEU A 1 53 ? 114.969 87.985 120.703 1.00 28.16 53 LEU A N 1
ATOM 415 C CA . LEU A 1 53 ? 113.918 88.479 119.823 1.00 28.16 53 LEU A CA 1
ATOM 416 C C . LEU A 1 53 ? 114.500 89.274 118.666 1.00 28.16 53 LEU A C 1
ATOM 417 O O . LEU A 1 53 ? 114.055 89.134 117.522 1.00 28.16 53 LEU A O 1
ATOM 422 N N . ASN A 1 54 ? 115.493 90.114 118.940 1.00 29.59 54 ASN A N 1
ATOM 423 C CA . ASN A 1 54 ? 116.094 90.938 117.900 1.00 29.59 54 ASN A CA 1
ATOM 424 C C . ASN A 1 54 ? 117.187 90.226 117.114 1.00 29.59 54 ASN A C 1
ATOM 425 O O . ASN A 1 54 ? 117.726 90.813 116.173 1.00 29.59 54 ASN A O 1
ATOM 430 N N . SER A 1 55 ? 117.535 88.992 117.468 1.00 30.26 55 SER A N 1
ATOM 431 C CA . SER A 1 55 ? 118.635 88.293 116.815 1.00 30.26 55 SER A CA 1
ATOM 432 C C . SER A 1 55 ? 118.200 86.973 116.186 1.00 30.26 55 SER A C 1
ATOM 433 O O . SER A 1 55 ? 119.032 86.105 115.923 1.00 30.26 55 SER A O 1
ATOM 436 N N . GLY A 1 56 ? 116.904 86.802 115.939 1.00 30.29 56 GLY A N 1
ATOM 437 C CA . GLY A 1 56 ? 116.415 85.652 115.213 1.00 30.29 56 GLY A CA 1
ATOM 438 C C . GLY A 1 56 ? 115.854 84.521 116.049 1.00 30.29 56 GLY A C 1
ATOM 439 O O . GLY A 1 56 ? 115.427 83.510 115.479 1.00 30.29 56 GLY A O 1
ATOM 440 N N . GLY A 1 57 ? 115.837 84.647 117.367 1.00 28.77 57 GLY A N 1
ATOM 441 C CA . GLY A 1 57 ? 115.301 83.608 118.217 1.00 28.77 57 GLY A CA 1
ATOM 442 C C . GLY A 1 57 ? 116.389 82.728 118.806 1.00 28.77 57 GLY A C 1
ATOM 443 O O . GLY A 1 57 ? 117.540 82.727 118.368 1.00 28.77 57 GLY A O 1
ATOM 444 N N . GLY A 1 58 ? 116.009 81.957 119.818 1.00 28.46 58 GLY A N 1
ATOM 445 C CA . GLY A 1 58 ? 116.973 81.115 120.498 1.00 28.46 58 GLY A CA 1
ATOM 446 C C . GLY A 1 58 ? 116.363 80.455 121.717 1.00 28.46 58 GLY A C 1
ATOM 447 O O . GLY A 1 58 ? 115.144 80.385 121.857 1.00 28.46 58 GLY A O 1
ATOM 448 N N . VAL A 1 59 ? 117.241 79.969 122.590 1.00 29.65 59 VAL A N 1
ATOM 449 C CA . VAL A 1 59 ? 116.863 79.263 123.808 1.00 29.65 59 VAL A CA 1
ATOM 450 C C . VAL A 1 59 ? 117.580 79.912 124.984 1.00 29.65 59 VAL A C 1
ATOM 451 O O . VAL A 1 59 ? 118.752 80.283 124.877 1.00 29.65 59 VAL A O 1
ATOM 455 N N . ILE A 1 60 ? 116.873 80.055 126.102 1.00 29.76 60 ILE A N 1
ATOM 456 C CA . ILE A 1 60 ? 117.440 80.570 127.345 1.00 29.76 60 ILE A CA 1
ATOM 457 C C . ILE A 1 60 ? 117.504 79.422 128.339 1.00 29.76 60 ILE A C 1
ATOM 458 O O . ILE A 1 60 ? 116.495 78.753 128.589 1.00 29.76 60 ILE A O 1
ATOM 463 N N . LYS A 1 61 ? 118.681 79.193 128.908 1.00 32.64 61 LYS A N 1
ATOM 464 C CA . LYS A 1 61 ? 118.906 78.099 129.842 1.00 32.64 61 LYS A CA 1
ATOM 465 C C . LYS A 1 61 ? 119.140 78.667 131.235 1.00 32.64 61 LYS A C 1
ATOM 466 O O . LYS A 1 61 ? 120.057 79.470 131.436 1.00 32.64 61 LYS A O 1
ATOM 472 N N . ALA A 1 62 ? 118.318 78.248 132.191 1.00 35.02 62 ALA A N 1
ATOM 473 C CA . ALA A 1 62 ? 118.409 78.704 133.568 1.00 35.02 62 ALA A CA 1
ATOM 474 C C . ALA A 1 62 ? 118.467 77.508 134.505 1.00 35.02 62 ALA A C 1
ATOM 475 O O . ALA A 1 62 ? 117.614 76.618 134.442 1.00 35.02 62 ALA A O 1
ATOM 477 N N . GLU A 1 63 ? 119.468 77.494 135.379 1.00 39.21 63 GLU A N 1
ATOM 478 C CA . GLU A 1 63 ? 119.619 76.436 136.368 1.00 39.21 63 GLU A CA 1
ATOM 479 C C . GLU A 1 63 ? 118.700 76.730 137.545 1.00 39.21 63 GLU A C 1
ATOM 480 O O . GLU A 1 63 ? 118.837 77.767 138.202 1.00 39.21 63 GLU A O 1
ATOM 486 N N . ILE A 1 64 ? 117.771 75.823 137.811 1.00 39.11 64 ILE A N 1
ATOM 487 C CA . ILE A 1 64 ? 116.742 76.058 138.815 1.00 39.11 64 ILE A CA 1
ATOM 488 C C . ILE A 1 64 ? 117.340 75.816 140.193 1.00 39.11 64 ILE A C 1
ATOM 489 O O . ILE A 1 64 ? 117.912 74.752 140.458 1.00 39.11 64 ILE A O 1
ATOM 494 N N . ASP A 1 65 ? 117.220 76.813 141.073 1.00 42.21 65 ASP A N 1
ATOM 495 C CA . ASP A 1 65 ? 117.876 76.742 142.376 1.00 42.21 65 ASP A CA 1
ATOM 496 C C . ASP A 1 65 ? 117.283 75.635 143.239 1.00 42.21 65 ASP A C 1
ATOM 497 O O . ASP A 1 65 ? 118.015 74.803 143.786 1.00 42.21 65 ASP A O 1
ATOM 502 N N . ASP A 1 66 ? 115.961 75.609 143.371 1.00 42.69 66 ASP A N 1
ATOM 503 C CA . ASP A 1 66 ? 115.307 74.616 144.209 1.00 42.69 66 ASP A CA 1
ATOM 504 C C . ASP A 1 66 ? 115.259 73.269 143.504 1.00 42.69 66 ASP A C 1
ATOM 505 O O . ASP A 1 66 ? 114.819 73.166 142.357 1.00 42.69 66 ASP A O 1
ATOM 510 N N . LYS A 1 67 ? 115.697 72.229 144.202 1.00 40.95 67 LYS A N 1
ATOM 511 C CA . LYS A 1 67 ? 115.712 70.889 143.638 1.00 40.95 67 LYS A CA 1
ATOM 512 C C . LYS A 1 67 ? 114.356 70.204 143.718 1.00 40.95 67 LYS A C 1
ATOM 513 O O . LYS A 1 67 ? 114.221 69.071 143.248 1.00 40.95 67 LYS A O 1
ATOM 519 N N . THR A 1 68 ? 113.354 70.860 144.301 1.00 39.70 68 THR A N 1
ATOM 520 C CA . THR A 1 68 ? 112.006 70.319 144.400 1.00 39.70 68 THR A CA 1
ATOM 521 C C . THR A 1 68 ? 111.008 71.105 143.560 1.00 39.70 68 THR A C 1
ATOM 522 O O . THR A 1 68 ? 109.799 71.001 143.782 1.00 39.70 68 THR A O 1
ATOM 526 N N . TYR A 1 69 ? 111.490 71.888 142.600 1.00 39.76 69 TYR A N 1
ATOM 527 C CA . TYR A 1 69 ? 110.643 72.788 141.833 1.00 39.76 69 TYR A CA 1
ATOM 528 C C . TYR A 1 69 ? 110.075 72.074 140.615 1.00 39.76 69 TYR A C 1
ATOM 529 O O . TYR A 1 69 ? 110.821 71.483 139.828 1.00 39.76 69 TYR A O 1
ATOM 538 N N . SER A 1 70 ? 108.757 72.133 140.464 1.00 40.85 70 SER A N 1
ATOM 539 C CA . SER A 1 70 ? 108.070 71.618 139.290 1.00 40.85 70 SER A CA 1
ATOM 540 C C . SER A 1 70 ? 107.255 72.743 138.673 1.00 40.85 70 SER A C 1
ATOM 541 O O . SER A 1 70 ? 106.509 73.431 139.375 1.00 40.85 70 SER A O 1
ATOM 544 N N . TYR A 1 71 ? 107.406 72.928 137.361 1.00 41.23 71 TYR A N 1
ATOM 545 C CA . TYR A 1 71 ? 106.741 74.036 136.685 1.00 41.23 71 TYR A CA 1
ATOM 546 C C . TYR A 1 71 ? 105.227 73.904 136.764 1.00 41.23 71 TYR A C 1
ATOM 547 O O . TYR A 1 71 ? 104.519 74.902 136.941 1.00 41.23 71 TYR A O 1
ATOM 556 N N . GLN A 1 72 ? 104.711 72.682 136.630 1.00 44.84 72 GLN A N 1
ATOM 557 C CA . GLN A 1 72 ? 103.266 72.486 136.648 1.00 44.84 72 GLN A CA 1
ATOM 558 C C . GLN A 1 72 ? 102.675 72.847 138.004 1.00 44.84 72 GLN A C 1
ATOM 559 O O . GLN A 1 72 ? 101.599 73.446 138.084 1.00 44.84 72 GLN A O 1
ATOM 565 N N . CYS A 1 73 ? 103.357 72.472 139.086 1.00 44.07 73 CYS A N 1
ATOM 566 C CA . CYS A 1 73 ? 102.808 72.715 140.415 1.00 44.07 73 CYS A CA 1
ATOM 567 C C . CYS A 1 73 ? 103.035 74.152 140.867 1.00 44.07 73 CYS A C 1
ATOM 568 O O . CYS A 1 73 ? 102.136 74.774 141.444 1.00 44.07 73 CYS A O 1
ATOM 571 N N . HIS A 1 74 ? 104.221 74.701 140.613 1.00 40.99 74 HIS A N 1
ATOM 572 C CA . HIS A 1 74 ? 104.623 75.975 141.198 1.00 40.99 74 HIS A CA 1
ATOM 573 C C . HIS A 1 74 ? 104.321 77.166 140.294 1.00 40.99 74 HIS A C 1
ATOM 574 O O . HIS A 1 74 ? 103.545 78.050 140.669 1.00 40.99 74 HIS A O 1
ATOM 581 N N . GLY A 1 75 ? 104.914 77.209 139.115 1.00 40.35 75 GLY A N 1
ATOM 582 C CA . GLY A 1 75 ? 104.708 78.300 138.188 1.00 40.35 75 GLY A CA 1
ATOM 583 C C . GLY A 1 75 ? 106.015 78.956 137.801 1.00 40.35 75 GLY A C 1
ATOM 584 O O . GLY A 1 75 ? 107.099 78.382 137.932 1.00 40.35 75 GLY A O 1
ATOM 585 N N . LEU A 1 76 ? 105.903 80.189 137.313 1.00 38.25 76 LEU A N 1
ATOM 586 C CA . LEU A 1 76 ? 107.056 80.933 136.824 1.00 38.25 76 LEU A CA 1
ATOM 587 C C . LEU A 1 76 ? 107.484 82.066 137.744 1.00 38.25 76 LEU A C 1
ATOM 588 O O . LEU A 1 76 ? 108.637 82.099 138.180 1.00 38.25 76 LEU A O 1
ATOM 593 N N . GLY A 1 77 ? 106.585 82.996 138.051 1.00 37.17 77 GLY A N 1
ATOM 594 C CA . GLY A 1 77 ? 106.933 84.163 138.836 1.00 37.17 77 GLY A CA 1
ATOM 595 C C . GLY A 1 77 ? 106.180 85.396 138.385 1.00 37.17 77 GLY A C 1
ATOM 596 O O . GLY A 1 77 ? 106.026 85.626 137.182 1.00 37.17 77 GLY A O 1
ATOM 597 N N . GLN A 1 78 ? 105.698 86.196 139.336 1.00 36.67 78 GLN A N 1
ATOM 598 C CA . GLN A 1 78 ? 104.843 87.323 138.981 1.00 36.67 78 GLN A CA 1
ATOM 599 C C . GLN A 1 78 ? 105.645 88.478 138.390 1.00 36.67 78 GLN A C 1
ATOM 600 O O . GLN A 1 78 ? 105.212 89.107 137.417 1.00 36.67 78 GLN A O 1
ATOM 606 N N . ASP A 1 79 ? 106.808 88.783 138.970 1.00 37.41 79 ASP A N 1
ATOM 607 C CA . ASP A 1 79 ? 107.611 89.899 138.481 1.00 37.41 79 ASP A CA 1
ATOM 608 C C . ASP A 1 79 ? 108.142 89.622 137.081 1.00 37.41 79 ASP A C 1
ATOM 609 O O . ASP A 1 79 ? 108.139 90.505 136.211 1.00 37.41 79 ASP A O 1
ATOM 614 N N . LEU A 1 80 ? 108.591 88.389 136.840 1.00 35.61 80 LEU A N 1
ATOM 615 C CA . LEU A 1 80 ? 109.013 88.009 135.501 1.00 35.61 80 LEU A CA 1
ATOM 616 C C . LEU A 1 80 ? 107.874 88.156 134.505 1.00 35.61 80 LEU A C 1
ATOM 617 O O . LEU A 1 80 ? 108.098 88.558 133.359 1.00 35.61 80 LEU A O 1
ATOM 622 N N . GLU A 1 81 ? 106.651 87.839 134.924 1.00 37.05 81 GLU A N 1
ATOM 623 C CA . GLU A 1 81 ? 105.500 87.995 134.048 1.00 37.05 81 GLU A CA 1
ATOM 624 C C . GLU A 1 81 ? 105.198 89.451 133.740 1.00 37.05 81 GLU A C 1
ATOM 625 O O . GLU A 1 81 ? 104.883 89.788 132.593 1.00 37.05 81 GLU A O 1
ATOM 631 N N . THR A 1 82 ? 105.249 90.320 134.745 1.00 36.07 82 THR A N 1
ATOM 632 C CA . THR A 1 82 ? 105.052 91.734 134.465 1.00 36.07 82 THR A CA 1
ATOM 633 C C . THR A 1 82 ? 106.103 92.240 133.494 1.00 36.07 82 THR A C 1
ATOM 634 O O . THR A 1 82 ? 105.782 93.008 132.580 1.00 36.07 82 THR A O 1
ATOM 638 N N . SER A 1 83 ? 107.346 91.788 133.654 1.00 34.28 83 SER A N 1
ATOM 639 C CA . SER A 1 83 ? 108.396 92.167 132.718 1.00 34.28 83 SER A CA 1
ATOM 640 C C . SER A 1 83 ? 108.111 91.650 131.309 1.00 34.28 83 SER A C 1
ATOM 641 O O . SER A 1 83 ? 108.297 92.379 130.326 1.00 34.28 83 SER A O 1
ATOM 644 N N . PHE A 1 84 ? 107.662 90.396 131.190 1.00 33.02 84 PHE A N 1
ATOM 645 C CA . PHE A 1 84 ? 107.333 89.847 129.876 1.00 33.02 84 PHE A CA 1
ATOM 646 C C . PHE A 1 84 ? 106.231 90.656 129.208 1.00 33.02 84 PHE A C 1
ATOM 647 O O . PHE A 1 84 ? 106.312 90.965 128.015 1.00 33.02 84 PHE A O 1
ATOM 655 N N . GLN A 1 85 ? 105.190 91.002 129.963 1.00 35.04 85 GLN A N 1
ATOM 656 C CA . GLN A 1 85 ? 104.095 91.785 129.404 1.00 35.04 85 GLN A CA 1
ATOM 657 C C . GLN A 1 85 ? 104.561 93.177 129.003 1.00 35.04 85 GLN A C 1
ATOM 658 O O . GLN A 1 85 ? 104.089 93.732 128.005 1.00 35.04 85 GLN A O 1
ATOM 664 N N . LYS A 1 86 ? 105.475 93.763 129.776 1.00 34.67 86 LYS A N 1
ATOM 665 C CA . LYS A 1 86 ? 106.026 95.062 129.407 1.00 34.67 86 LYS A CA 1
ATOM 666 C C . LYS A 1 86 ? 106.805 94.978 128.102 1.00 34.67 86 LYS A C 1
ATOM 667 O O . LYS A 1 86 ? 106.713 95.875 127.257 1.00 34.67 86 LYS A O 1
ATOM 673 N N . LEU A 1 87 ? 107.577 93.906 127.920 1.00 32.11 87 LEU A N 1
ATOM 674 C CA . LEU A 1 87 ? 108.403 93.791 126.723 1.00 32.11 87 LEU A CA 1
ATOM 675 C C . LEU A 1 87 ? 107.565 93.473 125.491 1.00 32.11 87 LEU A C 1
ATOM 676 O O . LEU A 1 87 ? 107.844 93.974 124.397 1.00 32.11 87 LEU A O 1
ATOM 681 N N . LEU A 1 88 ? 106.532 92.644 125.646 1.00 33.73 88 LEU A N 1
ATOM 682 C CA . LEU A 1 88 ? 105.691 92.198 124.535 1.00 33.73 88 LEU A CA 1
ATOM 683 C C . LEU A 1 88 ? 104.248 92.592 124.815 1.00 33.73 88 LEU A C 1
ATOM 684 O O . LEU A 1 88 ? 103.481 91.806 125.392 1.00 33.73 88 LEU A O 1
ATOM 689 N N . PRO A 1 89 ? 103.834 93.799 124.427 1.00 36.23 89 PRO A N 1
ATOM 690 C CA . PRO A 1 89 ? 102.441 94.201 124.682 1.00 36.23 89 PRO A CA 1
ATOM 691 C C . PRO A 1 89 ? 101.429 93.406 123.878 1.00 36.23 89 PRO A C 1
ATOM 692 O O . PRO A 1 89 ? 100.292 93.223 124.331 1.00 36.23 89 PRO A O 1
ATOM 696 N N . SER A 1 90 ? 101.804 92.933 122.690 1.00 38.50 90 SER A N 1
ATOM 697 C CA . SER A 1 90 ? 100.864 92.187 121.859 1.00 38.50 90 SER A CA 1
ATOM 698 C C . SER A 1 90 ? 100.493 90.858 122.503 1.00 38.50 90 SER A C 1
ATOM 699 O O . SER A 1 90 ? 99.311 90.506 122.588 1.00 38.50 90 SER A O 1
ATOM 702 N N . GLY A 1 91 ? 101.488 90.107 122.961 1.00 36.86 91 GLY A N 1
ATOM 703 C CA . GLY A 1 91 ? 101.248 88.841 123.621 1.00 36.86 91 GLY A CA 1
ATOM 704 C C . GLY A 1 91 ? 102.516 88.032 123.769 1.00 36.86 91 GLY A C 1
ATOM 705 O O . GLY A 1 91 ? 103.342 88.000 122.853 1.00 36.86 91 GLY A O 1
ATOM 706 N N . SER A 1 92 ? 102.690 87.374 124.914 1.00 35.46 92 SER A N 1
ATOM 707 C CA . SER A 1 92 ? 103.909 86.607 125.132 1.00 35.46 92 SER A CA 1
ATOM 708 C C . SER A 1 92 ? 103.774 85.156 124.688 1.00 35.46 92 SER A C 1
ATOM 709 O O . SER A 1 92 ? 104.786 84.457 124.577 1.00 35.46 92 SER A O 1
ATOM 712 N N . GLN A 1 93 ? 102.552 84.678 124.435 1.00 37.05 93 GLN A N 1
ATOM 713 C CA . GLN A 1 93 ? 102.404 83.308 123.952 1.00 37.05 93 GLN A CA 1
ATOM 714 C C . GLN A 1 93 ? 102.991 83.140 122.560 1.00 37.05 93 GLN A C 1
ATOM 715 O O . GLN A 1 93 ? 103.570 82.092 122.256 1.00 37.05 93 GLN A O 1
ATOM 721 N N . LYS A 1 94 ? 102.853 84.152 121.704 1.00 34.65 94 LYS A N 1
ATOM 722 C CA . LYS A 1 94 ? 103.315 84.028 120.331 1.00 34.65 94 LYS A CA 1
ATOM 723 C C . LYS A 1 94 ? 104.829 83.963 120.224 1.00 34.65 94 LYS A C 1
ATOM 724 O O . LYS A 1 94 ? 105.344 83.581 119.169 1.00 34.65 94 LYS A O 1
ATOM 730 N N . TYR A 1 95 ? 105.553 84.317 121.278 1.00 31.76 95 TYR A N 1
ATOM 731 C CA . TYR A 1 95 ? 107.002 84.382 121.209 1.00 31.76 95 TYR A CA 1
ATOM 732 C C . TYR A 1 95 ? 107.718 83.557 122.260 1.00 31.76 95 TYR A C 1
ATOM 733 O O . TYR A 1 95 ? 108.828 83.093 121.999 1.00 31.76 95 TYR A O 1
ATOM 742 N N . LEU A 1 96 ? 107.126 83.353 123.431 1.00 32.04 96 LEU A N 1
ATOM 743 C CA . LEU A 1 96 ? 107.799 82.691 124.537 1.00 32.04 96 LEU A CA 1
ATOM 744 C C . LEU A 1 96 ? 107.081 81.397 124.884 1.00 32.04 96 LEU A C 1
ATOM 745 O O . LEU A 1 96 ? 105.869 81.397 125.117 1.00 32.04 96 LEU A O 1
ATOM 750 N N . ASP A 1 97 ? 107.832 80.301 124.920 1.00 33.89 97 ASP A N 1
ATOM 751 C CA . ASP A 1 97 ? 107.331 79.009 125.359 1.00 33.89 97 ASP A CA 1
ATOM 752 C C . ASP A 1 97 ? 108.293 78.432 126.383 1.00 33.89 97 ASP A C 1
ATOM 753 O O . ASP A 1 97 ? 109.509 78.443 126.187 1.00 33.89 97 ASP A O 1
ATOM 758 N N . TYR A 1 98 ? 107.740 77.923 127.477 1.00 34.41 98 TYR A N 1
ATOM 759 C CA . TYR A 1 98 ? 108.525 77.478 128.617 1.00 34.41 98 TYR A CA 1
ATOM 760 C C . TYR A 1 98 ? 108.560 75.962 128.660 1.00 34.41 98 TYR A C 1
ATOM 761 O O . TYR A 1 98 ? 107.641 75.294 128.181 1.00 34.41 98 TYR A O 1
ATOM 770 N N . MET A 1 99 ? 109.629 75.427 129.233 1.00 35.94 99 MET A N 1
ATOM 771 C CA . MET A 1 99 ? 109.820 73.992 129.327 1.00 35.94 99 MET A CA 1
ATOM 772 C C . MET A 1 99 ? 110.821 73.710 130.432 1.00 35.94 99 MET A C 1
ATOM 773 O O . MET A 1 99 ? 111.824 74.415 130.560 1.00 35.94 99 MET A O 1
ATOM 778 N N . GLN A 1 100 ? 110.544 72.685 131.226 1.00 39.25 100 GLN A N 1
ATOM 779 C CA . GLN A 1 100 ? 111.444 72.250 132.286 1.00 39.25 100 GLN A CA 1
ATOM 780 C C . GLN A 1 100 ? 111.989 70.883 131.911 1.00 39.25 100 GLN A C 1
ATOM 781 O O . GLN A 1 100 ? 111.237 69.904 131.857 1.00 39.25 100 GLN A O 1
ATOM 787 N N . GLN A 1 101 ? 113.286 70.816 131.651 1.00 43.07 101 GLN A N 1
ATOM 788 C CA . GLN A 1 101 ? 113.963 69.558 131.371 1.00 43.07 101 GLN A CA 1
ATOM 789 C C . GLN A 1 101 ? 115.054 69.389 132.417 1.00 43.07 101 GLN A C 1
ATOM 790 O O . GLN A 1 101 ? 115.962 70.221 132.515 1.00 43.07 101 GLN A O 1
ATOM 796 N N . GLY A 1 102 ? 114.958 68.321 133.201 1.00 42.45 102 GLY A N 1
ATOM 797 C CA . GLY A 1 102 ? 115.903 68.124 134.285 1.00 42.45 102 GLY A CA 1
ATOM 798 C C . GLY A 1 102 ? 115.785 69.232 135.310 1.00 42.45 102 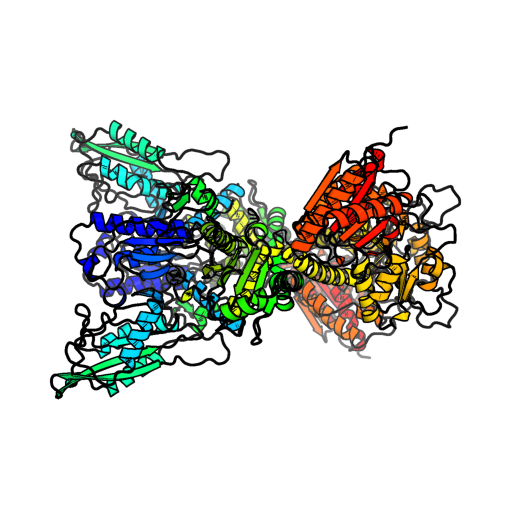GLY A C 1
ATOM 799 O O . GLY A 1 102 ? 114.689 69.584 135.758 1.00 42.45 102 GLY A O 1
ATOM 800 N N . HIS A 1 103 ? 116.928 69.793 135.690 1.00 41.90 103 HIS A N 1
ATOM 801 C CA . HIS A 1 103 ? 116.988 70.896 136.636 1.00 41.90 103 HIS A CA 1
ATOM 802 C C . HIS A 1 103 ? 117.081 72.247 135.945 1.00 41.90 103 HIS A C 1
ATOM 803 O O . HIS A 1 103 ? 117.335 73.256 136.609 1.00 41.90 103 HIS A O 1
ATOM 810 N N . ASN A 1 104 ? 116.890 72.289 134.632 1.00 39.10 104 ASN A N 1
ATOM 811 C CA . ASN A 1 104 ? 117.016 73.508 133.848 1.00 39.10 104 ASN A CA 1
ATOM 812 C C . ASN A 1 104 ? 115.657 73.907 133.298 1.00 39.10 104 ASN A C 1
ATOM 813 O O . ASN A 1 104 ? 114.901 73.055 132.823 1.00 39.10 104 ASN A O 1
ATOM 818 N N . LEU A 1 105 ? 115.350 75.196 133.367 1.00 33.77 105 LEU A N 1
ATOM 819 C CA . LEU A 1 105 ? 114.155 75.749 132.749 1.00 33.77 105 LEU A CA 1
ATOM 820 C C . LEU A 1 105 ? 114.561 76.434 131.455 1.00 33.77 105 LEU A C 1
ATOM 821 O O . LEU A 1 105 ? 115.403 77.337 131.462 1.00 33.77 105 LEU A O 1
ATOM 826 N N . LEU A 1 106 ? 113.962 76.006 130.352 1.00 32.22 106 LEU A N 1
ATOM 827 C CA . LEU A 1 106 ? 114.294 76.503 129.028 1.00 32.22 106 LEU A CA 1
ATOM 828 C C . LEU A 1 106 ? 113.171 77.397 128.528 1.00 32.22 106 LEU A C 1
ATOM 829 O O . LEU A 1 106 ? 112.011 76.976 128.491 1.00 32.22 106 LEU A O 1
ATOM 834 N N . ILE A 1 107 ? 113.513 78.621 128.146 1.00 29.63 107 ILE A N 1
ATOM 835 C CA . ILE A 1 107 ? 112.564 79.551 127.550 1.00 29.63 107 ILE A CA 1
ATOM 836 C C . ILE A 1 107 ? 112.874 79.664 126.067 1.00 29.63 107 ILE A C 1
ATOM 837 O O . ILE A 1 107 ? 113.982 80.056 125.685 1.00 29.63 107 ILE A O 1
ATOM 842 N N . PHE A 1 108 ? 111.898 79.325 125.232 1.00 30.00 108 PHE A N 1
ATOM 843 C CA . PHE A 1 108 ? 112.059 79.331 123.786 1.00 30.00 108 PHE A CA 1
ATOM 844 C C . PHE A 1 108 ? 111.530 80.649 123.243 1.00 30.00 108 PHE A C 1
ATOM 845 O O . PHE A 1 108 ? 110.344 80.954 123.394 1.00 30.00 108 PHE A O 1
ATOM 853 N N . VAL A 1 109 ? 112.403 81.424 122.611 1.00 28.73 109 VAL A N 1
ATOM 854 C CA . VAL A 1 109 ? 112.071 82.761 122.140 1.00 28.73 109 VAL A CA 1
ATOM 855 C C . VAL A 1 109 ? 111.981 82.724 120.623 1.00 28.73 109 VAL A C 1
ATOM 856 O O . VAL A 1 109 ? 112.931 82.314 119.946 1.00 28.73 109 VAL A O 1
ATOM 860 N N . LYS A 1 110 ? 110.840 83.142 120.094 1.00 29.79 110 LYS A N 1
ATOM 861 C CA . LYS A 1 110 ? 110.645 83.255 118.661 1.00 29.79 110 LYS A CA 1
ATOM 862 C C . LYS A 1 110 ? 111.212 84.577 118.156 1.00 29.79 110 LYS A C 1
ATOM 863 O O . LYS A 1 110 ? 111.263 85.576 118.877 1.00 29.79 110 LYS A O 1
ATOM 869 N N . SER A 1 111 ? 111.651 84.572 116.903 1.00 32.42 111 SER A N 1
ATOM 870 C CA . SER A 1 111 ? 112.158 85.788 116.287 1.00 32.42 111 SER A CA 1
ATOM 871 C C . SER A 1 111 ? 111.054 86.828 116.170 1.00 32.42 111 SER A C 1
ATOM 872 O O . SER A 1 111 ? 109.910 86.518 115.834 1.00 32.42 111 SER A O 1
ATOM 875 N N . TRP A 1 112 ? 111.407 88.077 116.452 1.00 33.38 112 TRP A N 1
ATOM 876 C CA . TRP A 1 112 ? 110.450 89.176 116.382 1.00 33.38 112 TRP A CA 1
ATOM 877 C C . TRP A 1 112 ? 110.177 89.487 114.921 1.00 33.38 112 TRP A C 1
ATOM 878 O O . TRP A 1 112 ? 110.923 90.230 114.279 1.00 33.38 112 TRP A O 1
ATOM 889 N N . SER A 1 113 ? 109.111 88.907 114.388 1.00 37.75 113 SER A N 1
ATOM 890 C CA . SER A 1 113 ? 108.615 89.273 113.078 1.00 37.75 113 SER A CA 1
ATOM 891 C C . SER A 1 113 ? 107.502 90.288 113.259 1.00 37.75 113 SER A C 1
ATOM 892 O O . SER A 1 113 ? 106.519 89.994 113.954 1.00 37.75 113 SER A O 1
ATOM 895 N N . PRO A 1 114 ? 107.609 91.482 112.684 1.00 41.96 114 PRO A N 1
ATOM 896 C CA . PRO A 1 114 ? 106.554 92.479 112.884 1.00 41.96 114 PRO A CA 1
ATOM 897 C C . PRO A 1 114 ? 105.258 92.011 112.250 1.00 41.96 114 PRO A C 1
ATOM 898 O O . PRO A 1 114 ? 105.207 91.686 111.062 1.00 41.96 114 PRO A O 1
ATOM 902 N N . ASP A 1 115 ? 104.208 91.963 113.064 1.00 48.02 115 ASP A N 1
ATOM 903 C CA . ASP A 1 115 ? 102.926 91.471 112.588 1.00 48.02 115 ASP A CA 1
ATOM 904 C C . ASP A 1 115 ? 102.407 92.350 111.458 1.00 48.02 115 ASP A C 1
ATOM 905 O O . ASP A 1 115 ? 102.466 93.581 111.529 1.00 48.02 115 ASP A O 1
ATOM 910 N N . VAL A 1 116 ? 101.908 91.701 110.403 1.00 52.41 116 VAL A N 1
ATOM 911 C CA . VAL A 1 116 ? 101.479 92.422 109.207 1.00 52.41 116 VAL A CA 1
ATOM 912 C C . VAL A 1 116 ? 100.385 93.423 109.552 1.00 52.41 116 VAL A C 1
ATOM 913 O O . VAL A 1 116 ? 100.361 94.546 109.034 1.00 52.41 116 VAL A O 1
ATOM 917 N N . PHE A 1 117 ? 99.470 93.036 110.441 1.00 52.89 117 PHE A N 1
ATOM 918 C CA . PHE A 1 117 ? 98.405 93.944 110.847 1.00 52.89 117 PHE A CA 1
ATOM 919 C C . PHE A 1 117 ? 98.939 95.065 111.731 1.00 52.89 117 PHE A C 1
ATOM 920 O O . PHE A 1 117 ? 98.359 96.156 111.778 1.00 52.89 117 PHE A O 1
ATOM 928 N N . SER A 1 118 ? 100.042 94.819 112.436 1.00 49.17 118 SER A N 1
ATOM 929 C CA . SER A 1 118 ? 100.557 95.768 113.410 1.00 49.17 118 SER A CA 1
ATOM 930 C C . SER A 1 118 ? 101.482 96.786 112.747 1.00 49.17 118 SER A C 1
ATOM 931 O O . SER A 1 118 ? 101.804 96.703 111.559 1.00 49.17 118 SER A O 1
ATOM 934 N N . LEU A 1 119 ? 101.910 97.766 113.538 1.00 45.28 119 LEU A N 1
ATOM 935 C CA . LEU A 1 119 ? 102.842 98.773 113.064 1.00 45.28 119 LEU A CA 1
ATOM 936 C C . LEU A 1 119 ? 104.211 98.140 112.826 1.00 45.28 119 LEU A C 1
ATOM 937 O O . LEU A 1 119 ? 104.631 97.256 113.575 1.00 45.28 119 LEU A O 1
ATOM 942 N N . PRO A 1 120 ? 104.928 98.571 111.791 1.00 42.82 120 PRO A N 1
ATOM 943 C CA . PRO A 1 120 ? 106.231 97.938 111.495 1.00 42.82 120 PRO A CA 1
ATOM 944 C C . PRO A 1 120 ? 107.306 98.259 112.531 1.00 42.82 120 PRO A C 1
ATOM 945 O O . PRO A 1 120 ? 108.223 99.054 112.328 1.00 42.82 120 PRO A O 1
ATOM 949 N N . LEU A 1 121 ? 107.184 97.611 113.684 1.00 38.35 121 LEU A N 1
ATOM 950 C CA . LEU A 1 121 ? 108.186 97.688 114.737 1.00 38.35 121 LEU A CA 1
ATOM 951 C C . LEU A 1 121 ? 109.298 96.709 114.389 1.00 38.35 121 LEU A C 1
ATOM 952 O O . LEU A 1 121 ? 109.160 95.502 114.607 1.00 38.35 121 LEU A O 1
ATOM 957 N N . ARG A 1 122 ? 110.397 97.224 113.841 1.00 39.67 122 ARG A N 1
ATOM 958 C CA . ARG A 1 122 ? 111.455 96.344 113.358 1.00 39.67 122 ARG A CA 1
ATOM 959 C C . ARG A 1 122 ? 112.100 95.563 114.495 1.00 39.67 122 ARG A C 1
ATOM 960 O O . ARG A 1 122 ? 112.399 94.373 114.345 1.00 39.67 122 ARG A O 1
ATOM 968 N N . ILE A 1 123 ? 112.328 96.209 115.637 1.00 36.03 123 ILE A N 1
ATOM 969 C CA . ILE A 1 123 ? 112.989 95.573 116.766 1.00 36.03 123 ILE A CA 1
ATOM 970 C C . ILE A 1 123 ? 112.181 95.821 118.031 1.00 36.03 123 ILE A C 1
ATOM 971 O O . ILE A 1 123 ? 111.343 96.722 118.099 1.00 36.03 123 ILE A O 1
ATOM 976 N N . CYS A 1 124 ? 112.442 94.993 119.037 1.00 35.19 124 CYS A N 1
ATOM 977 C CA . CYS A 1 124 ? 111.764 95.070 120.323 1.00 35.19 124 CYS A CA 1
ATOM 978 C C . CYS A 1 124 ? 112.678 95.748 121.333 1.00 35.19 124 CYS A C 1
ATOM 979 O O . CYS A 1 124 ? 113.882 95.479 121.364 1.00 35.19 124 CYS A O 1
ATOM 982 N N . SER A 1 125 ? 112.110 96.640 122.140 1.00 34.70 125 SER A N 1
ATOM 983 C CA . SER A 1 125 ? 112.862 97.393 123.134 1.00 34.70 125 SER A CA 1
ATOM 984 C C . SER A 1 125 ? 112.060 97.489 124.421 1.00 34.70 125 SER A C 1
ATOM 985 O O . SER A 1 125 ? 110.843 97.696 124.384 1.00 34.70 125 SER A O 1
ATOM 988 N N . LEU A 1 126 ? 112.746 97.338 125.556 1.00 34.04 126 LEU A N 1
ATOM 989 C CA . LEU A 1 126 ? 112.101 97.533 126.850 1.00 34.04 126 LEU A CA 1
ATOM 990 C C . LEU A 1 126 ? 111.626 98.966 127.021 1.00 34.04 126 LEU A C 1
ATOM 991 O O . LEU A 1 126 ? 110.457 99.209 127.340 1.00 34.04 126 LEU A O 1
ATOM 996 N N . ARG A 1 127 ? 112.525 99.924 126.821 1.00 35.48 127 ARG A N 1
ATOM 997 C CA . ARG A 1 127 ? 112.252 101.335 127.029 1.00 35.48 127 ARG A CA 1
ATOM 998 C C . ARG A 1 127 ? 112.992 102.125 125.965 1.00 35.48 127 ARG A C 1
ATOM 999 O O . ARG A 1 127 ? 114.163 101.859 125.688 1.00 35.48 127 ARG A O 1
ATOM 1007 N N . SER A 1 128 ? 112.302 103.082 125.354 1.00 34.79 128 SER A N 1
ATOM 1008 C CA . SER A 1 128 ? 112.944 103.897 124.332 1.00 34.79 128 SER A CA 1
ATOM 1009 C C . SER A 1 128 ? 113.980 104.830 124.939 1.00 34.79 128 SER A C 1
ATOM 1010 O O . SER A 1 128 ? 114.968 105.180 124.284 1.00 34.79 128 SER A O 1
ATOM 1013 N N . ASN A 1 129 ? 113.763 105.249 126.184 1.00 33.30 129 ASN A N 1
ATOM 1014 C CA . ASN A 1 129 ? 114.530 106.266 126.897 1.00 33.30 129 ASN A CA 1
ATOM 1015 C C . ASN A 1 129 ? 114.401 107.617 126.206 1.00 33.30 129 ASN A C 1
ATOM 1016 O O . ASN A 1 129 ? 115.111 108.562 126.567 1.00 33.30 129 ASN A O 1
ATOM 1021 N N . LEU A 1 130 ? 113.515 107.732 125.223 1.00 34.26 130 LEU A N 1
ATOM 1022 C CA . LEU A 1 130 ? 113.112 109.004 124.648 1.00 34.26 130 LEU A CA 1
ATOM 1023 C C . LEU A 1 130 ? 111.933 109.530 125.450 1.00 34.26 130 LEU A C 1
ATOM 1024 O O . LEU A 1 130 ? 110.853 108.933 125.433 1.00 34.26 130 LEU A O 1
ATOM 1029 N N . TYR A 1 131 ? 112.138 110.634 126.146 1.00 33.03 131 TYR A N 1
ATOM 1030 C CA . TYR A 1 131 ? 111.097 111.211 126.974 1.00 33.03 131 TYR A CA 1
ATOM 1031 C C . TYR A 1 131 ? 110.407 112.353 126.241 1.00 33.03 131 TYR A C 1
ATOM 1032 O O . TYR A 1 131 ? 111.044 113.199 125.611 1.00 33.03 131 TYR A O 1
ATOM 1041 N N . ARG A 1 132 ? 109.083 112.357 126.326 1.00 36.46 132 ARG A N 1
ATOM 1042 C CA . ARG A 1 132 ? 108.277 113.474 125.867 1.00 36.46 132 ARG A CA 1
ATOM 1043 C C . ARG A 1 132 ? 107.435 113.925 127.046 1.00 36.46 132 ARG A C 1
ATOM 1044 O O . ARG A 1 132 ? 106.980 113.095 127.837 1.00 36.46 132 ARG A O 1
ATOM 1052 N N . ARG A 1 133 ? 107.262 115.232 127.190 1.00 36.32 133 ARG A N 1
ATOM 1053 C CA . ARG A 1 133 ? 106.631 115.785 128.379 1.00 36.32 133 ARG A CA 1
ATOM 1054 C C . ARG A 1 133 ? 105.171 116.105 128.102 1.00 36.32 133 ARG A C 1
ATOM 1055 O O . ARG A 1 133 ? 104.862 117.036 127.355 1.00 36.32 133 ARG A O 1
ATOM 1063 N N . ASP A 1 134 ? 104.278 115.341 128.715 1.00 36.88 134 ASP A N 1
ATOM 1064 C CA . ASP A 1 134 ? 102.897 115.756 128.856 1.00 36.88 134 ASP A CA 1
ATOM 1065 C C . ASP A 1 134 ? 102.786 116.728 130.024 1.00 36.88 134 ASP A C 1
ATOM 1066 O O . ASP A 1 134 ? 103.773 117.068 130.678 1.00 36.88 134 ASP A O 1
ATOM 1071 N N . VAL A 1 135 ? 101.566 117.182 130.285 1.00 37.32 135 VAL A N 1
ATOM 1072 C CA . VAL A 1 135 ? 101.336 118.161 131.338 1.00 37.32 135 VAL A CA 1
ATOM 1073 C C . VAL A 1 135 ? 101.764 117.589 132.685 1.00 37.32 135 VAL A C 1
ATOM 1074 O O . VAL A 1 135 ? 101.215 116.588 133.157 1.00 37.32 135 VAL A O 1
ATOM 1078 N N . THR A 1 136 ? 102.777 118.210 133.293 1.00 37.57 136 THR A N 1
ATOM 1079 C CA . THR A 1 136 ? 103.296 117.846 134.609 1.00 37.57 136 THR A CA 1
ATOM 1080 C C . THR A 1 136 ? 103.778 116.402 134.701 1.00 37.57 136 THR A C 1
ATOM 1081 O O . THR A 1 136 ? 103.696 115.792 135.771 1.00 37.57 136 THR A O 1
ATOM 1085 N N . SER A 1 137 ? 104.284 115.844 133.604 1.00 36.15 137 SER A N 1
ATOM 1086 C CA . SER A 1 137 ? 104.849 114.502 133.626 1.00 36.15 137 SER A CA 1
ATOM 1087 C C . SER A 1 137 ? 105.778 114.301 132.439 1.00 36.15 137 SER A C 1
ATOM 1088 O O . SER A 1 137 ? 105.502 114.781 131.338 1.00 36.15 137 SER A O 1
ATOM 1091 N N . ALA A 1 138 ? 106.878 113.591 132.671 1.00 33.46 138 ALA A N 1
ATOM 1092 C CA . ALA A 1 138 ? 107.799 113.188 131.617 1.00 33.46 138 ALA A CA 1
ATOM 1093 C C . ALA A 1 138 ? 107.673 111.685 131.416 1.00 33.46 138 ALA A C 1
ATOM 1094 O O . ALA A 1 138 ? 107.994 110.907 132.320 1.00 33.46 138 ALA A O 1
ATOM 1096 N N . ILE A 1 139 ? 107.215 111.278 130.237 1.00 33.11 139 ILE A N 1
ATOM 1097 C CA . ILE A 1 139 ? 106.865 109.892 129.959 1.00 33.11 139 ILE A CA 1
ATOM 1098 C C . ILE A 1 139 ? 107.967 109.251 129.134 1.00 33.11 139 ILE A C 1
ATOM 1099 O O . ILE A 1 139 ? 108.341 109.767 128.075 1.00 33.11 139 ILE A O 1
ATOM 1104 N N . ASN A 1 140 ? 108.483 108.126 129.618 1.00 32.95 140 ASN A N 1
ATOM 1105 C CA . ASN A 1 140 ? 109.379 107.290 128.830 1.00 32.95 140 ASN A CA 1
ATOM 1106 C C . ASN A 1 140 ? 108.580 106.663 127.700 1.00 32.95 140 ASN A C 1
ATOM 1107 O O . ASN A 1 140 ? 107.781 105.749 127.930 1.00 32.95 140 ASN A O 1
ATOM 1112 N N . LEU A 1 141 ? 108.781 107.157 126.485 1.00 34.10 141 LEU A N 1
ATOM 1113 C CA . LEU A 1 141 ? 107.962 106.734 125.361 1.00 34.10 141 LEU A CA 1
ATOM 1114 C C . LEU A 1 141 ? 108.142 105.247 125.095 1.00 34.10 141 LEU A C 1
ATOM 1115 O O . LEU A 1 141 ? 109.236 104.699 125.244 1.00 34.10 141 LEU A O 1
ATOM 1120 N N . SER A 1 142 ? 107.051 104.590 124.716 1.00 37.16 142 SER A N 1
ATOM 1121 C CA . SER A 1 142 ? 107.120 103.202 124.304 1.00 37.16 142 SER A CA 1
ATOM 1122 C C . SER A 1 142 ? 107.772 103.099 122.928 1.00 37.16 142 SER A C 1
ATOM 1123 O O . SER A 1 142 ? 108.104 104.102 122.290 1.00 37.16 142 SER A O 1
ATOM 1126 N N . ALA A 1 143 ? 107.960 101.862 122.469 1.00 37.94 143 ALA A N 1
ATOM 1127 C CA . ALA A 1 143 ? 108.583 101.655 121.167 1.00 37.94 143 ALA A CA 1
ATOM 1128 C C . ALA A 1 143 ? 107.742 102.257 120.047 1.00 37.94 143 ALA A C 1
ATOM 1129 O O . ALA A 1 143 ? 108.275 102.915 119.145 1.00 37.94 143 ALA A O 1
ATOM 1131 N N . SER A 1 144 ? 106.425 102.056 120.093 1.00 39.77 144 SER A N 1
ATOM 1132 C CA . SER A 1 144 ? 105.554 102.595 119.053 1.00 39.77 144 SER A CA 1
ATOM 1133 C C . SER A 1 144 ? 105.586 104.119 119.040 1.00 39.77 144 SER A C 1
ATOM 1134 O O . SER A 1 144 ? 105.692 104.743 117.977 1.00 39.77 144 SER A O 1
ATOM 1137 N N . SER A 1 145 ? 105.500 104.739 120.217 1.00 39.00 145 SER A N 1
ATOM 1138 C CA . SER A 1 145 ? 105.563 106.195 120.285 1.00 39.00 145 SER A CA 1
ATOM 1139 C C . SER A 1 145 ? 106.947 106.706 119.907 1.00 39.00 145 SER A C 1
ATOM 1140 O O . SER A 1 145 ? 107.082 107.803 119.351 1.00 39.00 145 SER A O 1
ATOM 1143 N N . ALA A 1 146 ? 107.989 105.932 120.212 1.00 40.08 146 ALA A N 1
ATOM 1144 C CA . ALA A 1 146 ? 109.328 106.301 119.772 1.00 40.08 146 ALA A CA 1
ATOM 1145 C C . ALA A 1 146 ? 109.413 106.322 118.255 1.00 40.08 146 ALA A C 1
ATOM 1146 O O . ALA A 1 146 ? 110.021 107.225 117.671 1.00 40.08 146 ALA A O 1
ATOM 1148 N N . LEU A 1 147 ? 108.814 105.328 117.599 1.00 42.12 147 LEU A N 1
ATOM 1149 C CA . LEU A 1 147 ? 108.782 105.325 116.142 1.00 42.12 147 LEU A CA 1
ATOM 1150 C C . LEU A 1 147 ? 107.970 106.499 115.612 1.00 42.12 147 LEU A C 1
ATOM 1151 O O . LEU A 1 147 ? 108.342 107.118 114.608 1.00 42.12 147 LEU A O 1
ATOM 1156 N N . GLU A 1 148 ? 106.862 106.823 116.279 1.00 44.59 148 GLU A N 1
ATOM 1157 C CA . GLU A 1 148 ? 106.106 108.027 115.941 1.00 44.59 148 GLU A CA 1
ATOM 1158 C C . GLU A 1 148 ? 106.989 109.267 115.947 1.00 44.59 148 GLU A C 1
ATOM 1159 O O . GLU A 1 148 ? 107.025 110.025 114.969 1.00 44.59 148 GLU A O 1
ATOM 1165 N N . LEU A 1 149 ? 107.699 109.491 117.052 1.00 42.95 149 LEU A N 1
ATOM 1166 C CA . LEU A 1 149 ? 108.513 110.694 117.185 1.00 42.95 149 LEU A CA 1
ATOM 1167 C C . LEU A 1 149 ? 109.657 110.702 116.181 1.00 42.95 149 LEU A C 1
ATOM 1168 O O . LEU A 1 149 ? 109.955 111.740 115.576 1.00 42.95 149 LEU A O 1
ATOM 1173 N N . LEU A 1 150 ? 110.308 109.554 115.989 1.00 42.18 150 LEU A N 1
ATOM 1174 C CA . LEU A 1 150 ? 111.404 109.475 115.033 1.00 42.18 150 LEU A CA 1
ATOM 1175 C C . LEU A 1 150 ? 110.926 109.790 113.625 1.00 42.18 150 LEU A C 1
ATOM 1176 O O . LEU A 1 150 ? 111.569 110.557 112.901 1.00 42.18 150 LEU A O 1
ATOM 1181 N N . ARG A 1 151 ? 109.787 109.224 113.223 1.00 45.30 151 ARG A N 1
ATOM 1182 C CA . ARG A 1 151 ? 109.279 109.477 111.882 1.00 45.30 151 ARG A CA 1
ATOM 1183 C C . ARG A 1 151 ? 108.856 110.930 111.711 1.00 45.30 151 ARG A C 1
ATOM 1184 O O . ARG A 1 151 ? 109.101 111.531 110.657 1.00 45.30 151 ARG A O 1
ATOM 1192 N N . GLU A 1 152 ? 108.228 111.516 112.732 1.00 47.16 152 GLU A N 1
ATOM 1193 C CA . GLU A 1 152 ? 107.829 112.916 112.628 1.00 47.16 152 GLU A CA 1
ATOM 1194 C C . GLU A 1 152 ? 109.041 113.829 112.499 1.00 47.16 152 GLU A C 1
ATOM 1195 O O . GLU A 1 152 ? 109.064 114.728 111.647 1.00 47.16 152 GLU A O 1
ATOM 1201 N N . LYS A 1 153 ? 110.070 113.603 113.320 1.00 46.22 153 LYS A N 1
ATOM 1202 C CA . LYS A 1 153 ? 111.269 114.428 113.233 1.00 46.22 153 LYS A CA 1
ATOM 1203 C C . LYS A 1 153 ? 111.982 114.222 111.902 1.00 46.22 153 LYS A C 1
ATOM 1204 O O . LYS A 1 153 ? 112.529 115.172 111.330 1.00 46.22 153 LYS A O 1
ATOM 1210 N N . GLY A 1 154 ? 111.980 112.991 111.389 1.00 48.99 154 GLY A N 1
ATOM 1211 C CA . GLY A 1 154 ? 112.581 112.741 110.091 1.00 48.99 154 GLY A CA 1
ATOM 1212 C C . GLY A 1 154 ? 111.875 113.472 108.970 1.00 48.99 154 GLY A C 1
ATOM 1213 O O . GLY A 1 154 ? 112.521 114.060 108.099 1.00 48.99 154 GLY A O 1
ATOM 1214 N N . PHE A 1 155 ? 110.542 113.443 108.971 1.00 51.59 155 PHE A N 1
ATOM 1215 C CA . PHE A 1 155 ? 109.795 114.174 107.955 1.00 51.59 155 PHE A CA 1
ATOM 1216 C C . PHE A 1 155 ? 110.043 115.672 108.069 1.00 51.59 155 PHE A C 1
ATOM 1217 O O . PHE A 1 155 ? 110.210 116.360 107.054 1.00 51.59 155 PHE A O 1
ATOM 1225 N N . ARG A 1 156 ? 110.087 116.193 109.297 1.00 52.49 156 ARG A N 1
ATOM 1226 C CA . ARG A 1 156 ? 110.342 117.617 109.485 1.00 52.49 156 ARG A CA 1
ATOM 1227 C C . ARG A 1 156 ? 111.722 118.010 108.973 1.00 52.49 156 ARG A C 1
ATOM 1228 O O . ARG A 1 156 ? 111.880 119.057 108.334 1.00 52.49 156 ARG A O 1
ATOM 1236 N N . ALA A 1 157 ? 112.737 117.189 109.249 1.00 53.50 157 ALA A N 1
ATOM 1237 C CA . ALA A 1 157 ? 114.092 117.521 108.820 1.00 53.50 157 ALA A CA 1
ATOM 1238 C C . ALA A 1 157 ? 114.251 117.381 107.312 1.00 53.50 157 ALA A C 1
ATOM 1239 O O . ALA A 1 157 ? 114.922 118.200 106.674 1.00 53.50 157 ALA A O 1
ATOM 1241 N N . GLN A 1 158 ? 113.653 116.343 106.723 1.00 56.78 158 GLN A N 1
ATOM 1242 C CA . GLN A 1 158 ? 113.755 116.154 105.280 1.00 56.78 158 GLN A CA 1
ATOM 1243 C C . GLN A 1 158 ? 113.008 117.246 104.525 1.00 56.78 158 GLN A C 1
ATOM 1244 O O . GLN A 1 158 ? 113.456 117.688 103.460 1.00 56.78 158 GLN A O 1
ATOM 1250 N N . ARG A 1 159 ? 111.865 117.689 105.055 1.00 57.88 159 ARG A N 1
ATOM 1251 C CA . ARG A 1 159 ? 111.122 118.766 104.410 1.00 57.88 159 ARG A CA 1
ATOM 1252 C C . ARG A 1 159 ? 111.928 120.058 104.385 1.00 57.88 159 ARG A C 1
ATOM 1253 O O . ARG A 1 159 ? 111.950 120.765 103.371 1.00 57.88 159 ARG A O 1
ATOM 1261 N N . GLY A 1 160 ? 112.597 120.381 105.486 1.00 58.69 160 GLY A N 1
ATOM 1262 C CA . GLY A 1 160 ? 113.406 121.583 105.560 1.00 58.69 160 GLY A CA 1
ATOM 1263 C C . GLY A 1 160 ? 112.867 122.614 106.530 1.00 58.69 160 GLY A C 1
ATOM 1264 O O . GLY A 1 160 ? 111.656 122.730 106.718 1.00 58.69 160 GLY A O 1
ATOM 1265 N N . GLN A 1 178 ? 97.345 132.157 125.829 1.00 56.25 178 GLN A N 1
ATOM 1266 C CA . GLN A 1 178 ? 97.591 130.736 126.048 1.00 56.25 178 GLN A CA 1
ATOM 1267 C C . GLN A 1 178 ? 98.120 130.492 127.455 1.00 56.25 178 GLN A C 1
ATOM 1268 O O . GLN A 1 178 ? 99.115 131.089 127.866 1.00 56.25 178 GLN A O 1
ATOM 1274 N N . GLU A 1 179 ? 97.444 129.609 128.193 1.00 55.17 179 GLU A N 1
ATOM 1275 C CA . GLU A 1 179 ? 97.864 129.318 129.559 1.00 55.17 179 GLU A CA 1
ATOM 1276 C C . GLU A 1 179 ? 99.185 128.561 129.585 1.00 55.17 179 GLU A C 1
ATOM 1277 O O . GLU A 1 179 ? 99.981 128.725 130.516 1.00 55.17 179 GLU A O 1
ATOM 1283 N N . GLU A 1 180 ? 99.437 127.722 128.578 1.00 56.32 180 GLU A N 1
ATOM 1284 C CA . GLU A 1 180 ? 100.772 127.154 128.422 1.00 56.32 180 GLU A CA 1
ATOM 1285 C C . GLU A 1 180 ? 101.797 128.258 128.195 1.00 56.32 180 GLU A C 1
ATOM 1286 O O . GLU A 1 180 ? 102.855 128.291 128.842 1.00 56.32 180 GLU A O 1
ATOM 1292 N N . GLU A 1 181 ? 101.484 129.190 127.293 1.00 58.50 181 GLU A N 1
ATOM 1293 C CA . GLU A 1 181 ? 102.367 130.327 127.075 1.00 58.50 181 GLU A CA 1
ATOM 1294 C C . GLU A 1 181 ? 102.411 131.224 128.303 1.00 58.50 181 GLU A C 1
ATOM 1295 O O . GLU A 1 181 ? 103.422 131.880 128.557 1.00 58.50 181 GLU A O 1
ATOM 1301 N N . ASP A 1 182 ? 101.327 131.264 129.083 1.00 57.55 182 ASP A N 1
ATOM 1302 C CA . ASP A 1 182 ? 101.353 132.032 130.325 1.00 57.55 182 ASP A CA 1
ATOM 1303 C C . ASP A 1 182 ? 102.322 131.429 131.335 1.00 57.55 182 ASP A C 1
ATOM 1304 O O . ASP A 1 182 ? 103.067 132.161 131.999 1.00 57.55 182 ASP A O 1
ATOM 1309 N N . MET A 1 183 ? 102.328 130.101 131.458 1.00 54.69 183 MET A N 1
ATOM 1310 C CA . MET A 1 183 ? 103.320 129.430 132.290 1.00 54.69 183 MET A CA 1
ATOM 1311 C C . MET A 1 183 ? 104.726 129.728 131.792 1.00 54.69 183 MET A C 1
ATOM 1312 O O . MET A 1 183 ? 105.639 129.987 132.584 1.00 54.69 183 MET A O 1
ATOM 1317 N N . ARG A 1 184 ? 104.916 129.683 130.471 1.00 54.79 184 ARG A N 1
ATOM 1318 C CA . ARG A 1 184 ? 106.229 129.975 129.906 1.00 54.79 184 ARG A CA 1
ATOM 1319 C C . ARG A 1 184 ? 106.655 131.406 130.211 1.00 54.79 184 ARG A C 1
ATOM 1320 O O . ARG A 1 184 ? 107.821 131.658 130.528 1.00 54.79 184 ARG A O 1
ATOM 1328 N N . ILE A 1 185 ? 105.723 132.354 130.117 1.00 52.30 185 ILE A N 1
ATOM 1329 C CA . ILE A 1 185 ? 106.033 133.753 130.395 1.00 52.30 185 ILE A CA 1
ATOM 1330 C C . ILE A 1 185 ? 106.404 133.939 131.859 1.00 52.30 185 ILE A C 1
ATOM 1331 O O . ILE A 1 185 ? 107.355 134.658 132.187 1.00 52.30 185 ILE A O 1
ATOM 1336 N N . LEU A 1 186 ? 105.655 133.307 132.762 1.00 49.96 186 LEU A N 1
ATOM 1337 C CA . LEU A 1 186 ? 105.969 133.431 134.181 1.00 49.96 186 LEU A CA 1
ATOM 1338 C C . LEU A 1 186 ? 107.322 132.807 134.502 1.00 49.96 186 LEU A C 1
ATOM 1339 O O . LEU A 1 186 ? 108.105 133.366 135.282 1.00 49.96 186 LEU A O 1
ATOM 1344 N N . ALA A 1 187 ? 107.625 131.659 133.893 1.00 49.28 187 ALA A N 1
ATOM 1345 C CA . ALA A 1 187 ? 108.930 131.042 134.092 1.00 49.28 187 ALA A CA 1
ATOM 1346 C C . ALA A 1 187 ? 110.046 131.914 133.530 1.00 49.28 187 ALA A C 1
ATOM 1347 O O . ALA A 1 187 ? 111.124 132.011 134.127 1.00 49.28 187 ALA A O 1
ATOM 1349 N N . SER A 1 188 ? 109.811 132.554 132.384 1.00 49.42 188 SER A N 1
ATOM 1350 C CA . SER A 1 188 ? 110.810 133.457 131.822 1.00 49.42 188 SER A CA 1
ATOM 1351 C C . SER A 1 188 ? 111.043 134.654 132.732 1.00 49.42 188 SER A C 1
ATOM 1352 O O . SER A 1 188 ? 112.185 135.089 132.921 1.00 49.42 188 SER A O 1
ATOM 1355 N N . GLU A 1 189 ? 109.968 135.204 133.297 1.00 51.46 189 GLU A N 1
ATOM 1356 C CA . GLU A 1 189 ? 110.112 136.314 134.231 1.00 51.46 189 GLU A CA 1
ATOM 1357 C C . GLU A 1 189 ? 110.895 135.890 135.465 1.00 51.46 189 GLU A C 1
ATOM 1358 O O . GLU A 1 189 ? 111.715 136.658 135.983 1.00 51.46 189 GLU A O 1
ATOM 1364 N N . PHE A 1 190 ? 110.652 134.673 135.954 1.00 47.15 190 PHE A N 1
ATOM 1365 C CA . PHE A 1 190 ? 111.451 134.154 137.060 1.00 47.15 190 PHE A CA 1
ATOM 1366 C C . PHE A 1 190 ? 112.912 134.007 136.657 1.00 47.15 190 PHE A C 1
ATOM 1367 O O . PHE A 1 190 ? 113.817 134.273 137.458 1.00 47.15 190 PHE A O 1
ATOM 1375 N N . PHE A 1 191 ? 113.159 133.575 135.421 1.00 46.84 191 PHE A N 1
ATOM 1376 C CA . PHE A 1 191 ? 114.525 133.427 134.931 1.00 46.84 191 PHE A CA 1
ATOM 1377 C C . PHE A 1 191 ? 115.247 134.766 134.888 1.00 46.84 191 PHE A C 1
ATOM 1378 O O . PHE A 1 191 ? 116.428 134.856 135.244 1.00 46.84 191 PHE A O 1
ATOM 1386 N N . LYS A 1 192 ? 114.552 135.819 134.454 1.00 49.47 192 LYS A N 1
ATOM 1387 C CA . LYS A 1 192 ? 115.202 137.112 134.265 1.00 49.47 192 LYS A CA 1
ATOM 1388 C C . LYS A 1 192 ? 115.586 137.752 135.595 1.00 49.47 192 LYS A C 1
ATOM 1389 O O . LYS A 1 192 ? 116.494 138.590 135.644 1.00 49.47 192 LYS A O 1
ATOM 1395 N N . LYS A 1 193 ? 114.910 137.378 136.679 1.00 51.92 193 LYS A N 1
ATOM 1396 C CA . LYS A 1 193 ? 115.182 137.975 137.980 1.00 51.92 193 LYS A CA 1
ATOM 1397 C C . LYS A 1 193 ? 116.599 137.659 138.438 1.00 51.92 193 LYS A C 1
ATOM 1398 O O . LYS A 1 193 ? 117.134 136.585 138.150 1.00 51.92 193 LYS A O 1
ATOM 1404 N N . ASP A 1 194 ? 117.207 138.606 139.151 1.00 55.45 194 ASP A N 1
ATOM 1405 C CA . ASP A 1 194 ? 118.586 138.466 139.596 1.00 55.45 194 ASP A CA 1
ATOM 1406 C C . ASP A 1 194 ? 118.714 137.978 141.033 1.00 55.45 194 ASP A C 1
ATOM 1407 O O . ASP A 1 194 ? 119.730 137.361 141.369 1.00 55.45 194 ASP A O 1
ATOM 1412 N N . LYS A 1 195 ? 117.722 138.229 141.884 1.00 55.21 195 LYS A N 1
ATOM 1413 C CA . LYS A 1 195 ? 117.798 137.805 143.274 1.00 55.21 195 LYS A CA 1
ATOM 1414 C C . LYS A 1 195 ? 116.406 137.435 143.760 1.00 55.21 195 LYS A C 1
ATOM 1415 O O . LYS A 1 195 ? 115.396 137.833 143.176 1.00 55.21 195 LYS A O 1
ATOM 1421 N N . LEU A 1 196 ? 116.367 136.667 144.844 1.00 53.70 196 LEU A N 1
ATOM 1422 C CA . LEU A 1 196 ? 115.127 136.096 145.343 1.00 53.70 196 LEU A CA 1
ATOM 1423 C C . LEU A 1 196 ? 115.034 136.323 146.844 1.00 53.70 196 LEU A C 1
ATOM 1424 O O . LEU A 1 196 ? 116.030 136.601 147.513 1.00 53.70 196 LEU A O 1
ATOM 1429 N N . MET A 1 197 ? 113.818 136.199 147.366 1.00 55.33 197 MET A N 1
ATOM 1430 C CA . MET A 1 197 ? 113.550 136.359 148.786 1.00 55.33 197 MET A CA 1
ATOM 1431 C C . MET A 1 197 ? 113.148 135.028 149.406 1.00 55.33 197 MET A C 1
ATOM 1432 O O . MET A 1 197 ? 112.557 134.168 148.749 1.00 55.33 197 MET A O 1
ATOM 1437 N N . TYR A 1 198 ? 113.489 134.869 150.680 1.00 55.64 198 TYR A N 1
ATOM 1438 C CA . TYR A 1 198 ? 113.237 133.622 151.386 1.00 55.64 198 TYR A CA 1
ATOM 1439 C C . TYR A 1 198 ? 111.738 133.485 151.644 1.00 55.64 198 TYR A C 1
ATOM 1440 O O . TYR A 1 198 ? 111.078 134.440 152.063 1.00 55.64 198 TYR A O 1
ATOM 1449 N N . LYS A 1 199 ? 111.200 132.292 151.380 1.00 53.46 199 LYS A N 1
ATOM 1450 C CA . LYS A 1 199 ? 109.758 132.028 151.362 1.00 53.46 199 LYS A CA 1
ATOM 1451 C C . LYS A 1 199 ? 109.006 132.889 150.354 1.00 53.46 199 LYS A C 1
ATOM 1452 O O . LYS A 1 199 ? 107.817 133.163 150.541 1.00 53.46 199 LYS A O 1
ATOM 1458 N N . GLU A 1 200 ? 109.657 133.331 149.283 1.00 53.18 200 GLU A N 1
ATOM 1459 C CA . GLU A 1 200 ? 108.917 133.961 148.202 1.00 53.18 200 GLU A CA 1
ATOM 1460 C C . GLU A 1 200 ? 108.060 132.921 147.494 1.00 53.18 200 GLU A C 1
ATOM 1461 O O . GLU A 1 200 ? 108.535 131.849 147.110 1.00 53.18 200 GLU A O 1
ATOM 1467 N N . LYS A 1 201 ? 106.784 133.242 147.324 1.00 51.83 201 LYS A N 1
ATOM 1468 C CA . LYS A 1 201 ? 105.815 132.293 146.798 1.00 51.83 201 LYS A CA 1
ATOM 1469 C C . LYS A 1 201 ? 105.805 132.349 145.279 1.00 51.83 201 LYS A C 1
ATOM 1470 O O . LYS A 1 201 ? 105.650 133.425 144.693 1.00 51.83 201 LYS A O 1
ATOM 1476 N N . LEU A 1 202 ? 105.974 131.190 144.650 1.00 50.07 202 LEU A N 1
ATOM 1477 C CA . LEU A 1 202 ? 105.868 131.105 143.203 1.00 50.07 202 LEU A CA 1
ATOM 1478 C C . LEU A 1 202 ? 104.439 131.377 142.758 1.00 50.07 202 LEU A C 1
ATOM 1479 O O . LEU A 1 202 ? 103.478 130.913 143.377 1.00 50.07 202 LEU A O 1
ATOM 1484 N N . ASN A 1 203 ? 104.303 132.134 141.674 1.00 49.38 203 ASN A N 1
ATOM 1485 C CA . ASN A 1 203 ? 103.005 132.438 141.093 1.00 49.38 203 ASN A CA 1
ATOM 1486 C C . ASN A 1 203 ? 102.640 131.486 139.964 1.00 49.38 203 ASN A C 1
ATOM 1487 O O . ASN A 1 203 ? 101.636 131.707 139.280 1.00 49.38 203 ASN A O 1
ATOM 1492 N N . PHE A 1 204 ? 103.429 130.438 139.749 1.00 47.94 204 PHE A N 1
ATOM 1493 C CA . PHE A 1 204 ? 103.150 129.451 138.720 1.00 47.94 204 PHE A CA 1
ATOM 1494 C C . PHE A 1 204 ? 103.410 128.054 139.263 1.00 47.94 204 PHE A C 1
ATOM 1495 O O . PHE A 1 204 ? 104.195 127.860 140.194 1.00 47.94 204 PHE A O 1
ATOM 1503 N N . THR A 1 205 ? 102.739 127.079 138.662 1.00 45.44 205 THR A N 1
ATOM 1504 C CA . THR A 1 205 ? 102.922 125.670 138.965 1.00 45.44 205 THR A CA 1
ATOM 1505 C C . THR A 1 205 ? 103.554 124.978 137.766 1.00 45.44 205 THR A C 1
ATOM 1506 O O . THR A 1 205 ? 103.903 125.615 136.770 1.00 45.44 205 THR A O 1
ATOM 1510 N N . GLU A 1 206 ? 103.704 123.660 137.864 1.00 45.42 206 GLU A N 1
ATOM 1511 C CA . GLU A 1 206 ? 104.302 122.912 136.770 1.00 45.42 206 GLU A CA 1
ATOM 1512 C C . GLU A 1 206 ? 103.410 122.940 135.538 1.00 45.42 206 GLU A C 1
ATOM 1513 O O . GLU A 1 206 ? 102.188 123.080 135.626 1.00 45.42 206 GLU A O 1
ATOM 1519 N N . SER A 1 207 ? 104.041 122.801 134.382 1.00 45.72 207 SER A N 1
ATOM 1520 C CA . SER A 1 207 ? 103.356 122.798 133.101 1.00 45.72 207 SER A CA 1
ATOM 1521 C C . SER A 1 207 ? 104.248 122.075 132.103 1.00 45.72 207 SER A C 1
ATOM 1522 O O . SER A 1 207 ? 105.221 121.415 132.482 1.00 45.72 207 SER A O 1
ATOM 1525 N N . THR A 1 208 ? 103.917 122.197 130.819 1.00 44.88 208 THR A N 1
ATOM 1526 C CA . THR A 1 208 ? 104.755 121.597 129.790 1.00 44.88 208 THR A CA 1
ATOM 1527 C C . THR A 1 208 ? 106.115 122.278 129.719 1.00 44.88 208 THR A C 1
ATOM 1528 O O . THR A 1 208 ? 107.076 121.697 129.203 1.00 44.88 208 THR A O 1
ATOM 1532 N N . HIS A 1 209 ? 106.224 123.498 130.246 1.00 44.82 209 HIS A N 1
ATOM 1533 C CA . HIS A 1 209 ? 107.443 124.284 130.142 1.00 44.82 209 HIS A CA 1
ATOM 1534 C C . HIS A 1 209 ? 108.078 124.618 131.484 1.00 44.82 209 HIS A C 1
ATOM 1535 O O . HIS A 1 209 ? 108.917 125.521 131.542 1.00 44.82 209 HIS A O 1
ATOM 1542 N N . VAL A 1 210 ? 107.717 123.923 132.558 1.00 42.84 210 VAL A N 1
ATOM 1543 C CA . VAL A 1 210 ? 108.293 124.172 133.874 1.00 42.84 210 VAL A CA 1
ATOM 1544 C C . VAL A 1 210 ? 108.120 122.930 134.738 1.00 42.84 210 VAL A C 1
ATOM 1545 O O . VAL A 1 210 ? 107.054 122.306 134.745 1.00 42.84 210 VAL A O 1
ATOM 1549 N N . ALA A 1 211 ? 109.180 122.563 135.455 1.00 43.46 211 ALA A N 1
ATOM 1550 C CA . ALA A 1 211 ? 109.187 121.393 136.321 1.00 43.46 211 ALA A CA 1
ATOM 1551 C C . ALA A 1 211 ? 110.134 121.636 137.484 1.00 43.46 211 ALA A C 1
ATOM 1552 O O . ALA A 1 211 ? 111.300 121.981 137.275 1.00 43.46 211 ALA A O 1
ATOM 1554 N N . PHE A 1 212 ? 109.630 121.460 138.713 1.00 47.09 212 PHE A N 1
ATOM 1555 C CA . PHE A 1 212 ? 110.471 121.699 139.881 1.00 47.09 212 PHE A CA 1
ATOM 1556 C C . PHE A 1 212 ? 110.261 120.708 141.023 1.00 47.09 212 PHE A C 1
ATOM 1557 O O . PHE A 1 212 ? 110.793 120.935 142.115 1.00 47.09 212 PHE A O 1
ATOM 1565 N N . LYS A 1 213 ? 109.523 119.623 140.817 1.00 52.25 213 LYS A N 1
ATOM 1566 C CA . LYS A 1 213 ? 109.194 118.685 141.882 1.00 52.25 213 LYS A CA 1
ATOM 1567 C C . LYS A 1 213 ? 110.281 117.627 141.990 1.00 52.25 213 LYS A C 1
ATOM 1568 O O . LYS A 1 213 ? 110.924 117.287 140.991 1.00 52.25 213 LYS A O 1
ATOM 1574 N N . ARG A 1 214 ? 110.486 117.119 143.204 1.00 56.60 214 ARG A N 1
ATOM 1575 C CA . ARG A 1 214 ? 111.448 116.069 143.527 1.00 56.60 214 ARG A CA 1
ATOM 1576 C C . ARG A 1 214 ? 112.869 116.508 143.196 1.00 56.60 214 ARG A C 1
ATOM 1577 O O . ARG A 1 214 ? 113.724 115.658 142.903 1.00 56.60 214 ARG A O 1
ATOM 1585 N N . PHE A 1 215 ? 113.152 117.808 143.232 1.00 51.98 215 PHE A N 1
ATOM 1586 C CA . PHE A 1 215 ? 114.452 118.347 142.859 1.00 51.98 215 PHE A CA 1
ATOM 1587 C C . PHE A 1 215 ? 115.253 118.877 144.041 1.00 51.98 215 PHE A C 1
ATOM 1588 O O . PHE A 1 215 ? 116.448 119.144 143.887 1.00 51.98 215 PHE A O 1
ATOM 1596 N N . THR A 1 216 ? 114.637 119.035 145.206 1.00 53.50 216 THR A N 1
ATOM 1597 C CA . THR A 1 216 ? 115.314 119.551 146.387 1.00 53.50 216 THR A CA 1
ATOM 1598 C C . THR A 1 216 ? 115.558 118.412 147.364 1.00 53.50 216 THR A C 1
ATOM 1599 O O . THR A 1 216 ? 114.608 117.772 147.824 1.00 53.50 216 THR A O 1
ATOM 1603 N N . THR A 1 217 ? 116.827 118.164 147.681 1.00 54.39 217 THR A N 1
ATOM 1604 C CA . THR A 1 217 ? 117.191 117.095 148.600 1.00 54.39 217 THR A CA 1
ATOM 1605 C C . THR A 1 217 ? 118.291 117.587 149.528 1.00 54.39 217 THR A C 1
ATOM 1606 O O . THR A 1 217 ? 118.749 118.727 149.436 1.00 54.39 217 THR A O 1
ATOM 1610 N N . LYS A 1 218 ? 118.703 116.705 150.441 1.00 56.55 218 LYS A N 1
ATOM 1611 C CA . LYS A 1 218 ? 119.840 117.008 151.304 1.00 56.55 218 LYS A CA 1
ATOM 1612 C C . LYS A 1 218 ? 121.127 117.106 150.494 1.00 56.55 218 LYS A C 1
ATOM 1613 O O . LYS A 1 218 ? 121.921 118.037 150.674 1.00 56.55 218 LYS A O 1
ATOM 1619 N N . LYS A 1 219 ? 121.349 116.152 149.594 1.00 56.69 219 LYS A N 1
ATOM 1620 C CA . LYS A 1 219 ? 122.489 116.152 148.684 1.00 56.69 219 LYS A CA 1
ATOM 1621 C C . LYS A 1 219 ? 121.945 116.328 147.273 1.00 56.69 219 LYS A C 1
ATOM 1622 O O . LYS A 1 219 ? 121.394 115.387 146.693 1.00 56.69 219 LYS A O 1
ATOM 1628 N N . VAL A 1 220 ? 122.088 117.537 146.729 1.00 54.05 220 VAL A N 1
ATOM 1629 C CA . VAL A 1 220 ? 121.437 117.856 145.463 1.00 54.05 220 VAL A CA 1
ATOM 1630 C C . VAL A 1 220 ? 122.125 117.152 144.300 1.00 54.05 220 VAL A C 1
ATOM 1631 O O . VAL A 1 220 ? 121.486 116.834 143.291 1.00 54.05 220 VAL A O 1
ATOM 1635 N N . ILE A 1 221 ? 123.433 116.912 144.408 1.00 51.53 221 ILE A N 1
ATOM 1636 C CA . ILE A 1 221 ? 124.183 116.370 143.273 1.00 51.53 221 ILE A CA 1
ATOM 1637 C C . ILE A 1 221 ? 123.699 114.984 142.856 1.00 51.53 221 ILE A C 1
ATOM 1638 O O . ILE A 1 221 ? 123.498 114.763 141.650 1.00 51.53 221 ILE A O 1
ATOM 1643 N N . PRO A 1 222 ? 123.518 114.012 143.763 1.00 51.33 222 PRO A N 1
ATOM 1644 C CA . PRO A 1 222 ? 123.035 112.697 143.305 1.00 51.33 222 PRO A CA 1
ATOM 1645 C C . PRO A 1 222 ? 121.665 112.751 142.655 1.00 51.33 222 PRO A C 1
ATOM 1646 O O . PRO A 1 222 ? 121.454 112.135 141.602 1.00 51.33 222 PRO A O 1
ATOM 1650 N N . ARG A 1 223 ? 120.727 113.482 143.257 1.00 51.01 223 ARG A N 1
ATOM 1651 C CA . ARG A 1 223 ? 119.390 113.587 142.688 1.00 51.01 223 ARG A CA 1
ATOM 1652 C C . ARG A 1 223 ? 119.425 114.260 141.324 1.00 51.01 223 ARG A C 1
ATOM 1653 O O . ARG A 1 223 ? 118.712 113.847 140.402 1.00 51.01 223 ARG A O 1
ATOM 1661 N N . ILE A 1 224 ? 120.249 115.298 141.174 1.00 49.50 224 ILE A N 1
ATOM 1662 C CA . ILE A 1 224 ? 120.372 115.957 139.880 1.00 49.50 224 ILE A CA 1
ATOM 1663 C C . ILE A 1 224 ? 120.915 114.984 138.844 1.00 49.50 224 ILE A C 1
ATOM 1664 O O . ILE A 1 224 ? 120.338 114.832 137.763 1.00 49.50 224 ILE A O 1
ATOM 1669 N N . LYS A 1 225 ? 121.990 114.267 139.179 1.00 48.75 225 LYS A N 1
ATOM 1670 C CA . LYS A 1 225 ? 122.559 113.311 138.236 1.00 48.75 225 LYS A CA 1
ATOM 1671 C C . LYS A 1 225 ? 121.540 112.251 137.841 1.00 48.75 225 LYS A C 1
ATOM 1672 O O . LYS A 1 225 ? 121.501 111.814 136.686 1.00 48.75 225 LYS A O 1
ATOM 1678 N N . GLU A 1 226 ? 120.705 111.826 138.789 1.00 48.31 226 GLU A N 1
ATOM 1679 C CA . GLU A 1 226 ? 119.774 110.737 138.515 1.00 48.31 226 GLU A CA 1
ATOM 1680 C C . GLU A 1 226 ? 118.570 111.208 137.705 1.00 48.31 226 GLU A C 1
ATOM 1681 O O . GLU A 1 226 ? 118.048 110.462 136.868 1.00 48.31 226 GLU A O 1
ATOM 1687 N N . MET A 1 227 ? 118.113 112.439 137.929 1.00 46.90 227 MET A N 1
ATOM 1688 C CA . MET A 1 227 ? 116.806 112.847 137.434 1.00 46.90 227 MET A CA 1
ATOM 1689 C C . MET A 1 227 ? 116.856 113.866 136.299 1.00 46.90 227 MET A C 1
ATOM 1690 O O . MET A 1 227 ? 115.943 113.877 135.466 1.00 46.90 227 MET A O 1
ATOM 1695 N N . LEU A 1 228 ? 117.896 114.693 136.216 1.00 42.25 228 LEU A N 1
ATOM 1696 C CA . LEU A 1 228 ? 118.008 115.731 135.198 1.00 42.25 228 LEU A CA 1
ATOM 1697 C C . LEU A 1 228 ? 117.915 115.211 133.764 1.00 42.25 228 LEU A C 1
ATOM 1698 O O . LEU A 1 228 ? 117.275 115.866 132.931 1.00 42.25 228 LEU A O 1
ATOM 1703 N N . PRO A 1 229 ? 118.555 114.084 133.412 1.00 37.95 229 PRO A N 1
ATOM 1704 C CA . PRO A 1 229 ? 118.460 113.620 132.019 1.00 37.95 229 PRO A CA 1
ATOM 1705 C C . PRO A 1 229 ? 117.039 113.411 131.540 1.00 37.95 229 PRO A C 1
ATOM 1706 O O . PRO A 1 229 ? 116.726 113.728 130.386 1.00 37.95 229 PRO A O 1
ATOM 1710 N N . HIS A 1 230 ? 116.164 112.894 132.401 1.00 36.24 230 HIS A N 1
ATOM 1711 C CA . HIS A 1 230 ? 114.782 112.661 132.005 1.00 36.24 230 HIS A CA 1
ATOM 1712 C C . HIS A 1 230 ? 114.106 113.961 131.595 1.00 36.24 230 HIS A C 1
ATOM 1713 O O . HIS A 1 230 ? 113.512 114.055 130.514 1.00 36.24 230 HIS A O 1
ATOM 1720 N N . TYR A 1 231 ? 114.210 114.987 132.438 1.00 37.35 231 TYR A N 1
ATOM 1721 C CA . TYR A 1 231 ? 113.528 116.242 132.154 1.00 37.35 231 TYR A CA 1
ATOM 1722 C C . TYR A 1 231 ? 114.177 116.976 130.991 1.00 37.35 231 TYR A C 1
ATOM 1723 O O . TYR A 1 231 ? 113.488 117.649 130.219 1.00 37.35 231 TYR A O 1
ATOM 1732 N N . VAL A 1 232 ? 115.492 116.843 130.829 1.00 36.24 232 VAL A N 1
ATOM 1733 C CA . VAL A 1 232 ? 116.152 117.502 129.708 1.00 36.24 232 VAL A CA 1
ATOM 1734 C C . VAL A 1 232 ? 115.741 116.859 128.392 1.00 36.24 232 VAL A C 1
ATOM 1735 O O . VAL A 1 232 ? 115.466 117.554 127.406 1.00 36.24 232 VAL A O 1
ATOM 1739 N N . SER A 1 233 ? 115.673 115.526 128.353 1.00 35.39 233 SER A N 1
ATOM 1740 C CA . SER A 1 233 ? 115.182 114.851 127.157 1.00 35.39 233 SER A CA 1
ATOM 1741 C C . SER A 1 233 ? 113.732 115.217 126.875 1.00 35.39 233 SER A C 1
ATOM 1742 O O . SER A 1 233 ? 113.357 115.451 125.720 1.00 35.39 233 SER A O 1
ATOM 1745 N N . ALA A 1 234 ? 112.905 115.283 127.920 1.00 36.25 234 ALA A N 1
ATOM 1746 C CA . ALA A 1 234 ? 111.501 115.633 127.736 1.00 36.25 234 ALA A CA 1
ATOM 1747 C C . ALA A 1 234 ? 111.352 117.041 127.177 1.00 36.25 234 ALA A C 1
ATOM 1748 O O . ALA A 1 234 ? 110.529 117.286 126.289 1.00 36.25 234 ALA A O 1
ATOM 1750 N N . PHE A 1 235 ? 112.142 117.982 127.691 1.00 37.84 235 PHE A N 1
ATOM 1751 C CA . PHE A 1 235 ? 112.044 119.363 127.238 1.00 37.84 235 PHE A CA 1
ATOM 1752 C C . PHE A 1 235 ? 112.586 119.531 125.826 1.00 37.84 235 PHE A C 1
ATOM 1753 O O . PHE A 1 235 ? 112.007 120.264 125.017 1.00 37.84 235 PHE A O 1
ATOM 1761 N N . ALA A 1 236 ? 113.700 118.871 125.510 1.00 37.76 236 ALA A N 1
ATOM 1762 C CA . ALA A 1 236 ? 114.275 118.987 124.176 1.00 37.76 236 ALA A CA 1
ATOM 1763 C C . ALA A 1 236 ? 113.369 118.358 123.125 1.00 37.76 236 ALA A C 1
ATOM 1764 O O . ALA A 1 236 ? 113.169 118.925 122.045 1.00 37.76 236 ALA A O 1
ATOM 1766 N N . ASN A 1 237 ? 112.815 117.180 123.420 1.00 37.93 237 ASN A N 1
ATOM 1767 C CA . ASN A 1 237 ? 111.960 116.504 122.448 1.00 37.93 237 ASN A CA 1
ATOM 1768 C C . ASN A 1 237 ? 110.678 117.288 122.197 1.00 37.93 237 ASN A C 1
ATOM 1769 O O . ASN A 1 237 ? 110.238 117.419 121.050 1.00 37.93 237 ASN A O 1
ATOM 1774 N N . THR A 1 238 ? 110.068 117.812 123.252 1.00 39.56 238 THR A N 1
ATOM 1775 C CA . THR A 1 238 ? 108.945 118.726 123.134 1.00 39.56 238 THR A CA 1
ATOM 1776 C C . THR A 1 238 ? 109.509 120.127 122.893 1.00 39.56 238 THR A C 1
ATOM 1777 O O . THR A 1 238 ? 110.686 120.290 122.562 1.00 39.56 238 THR A O 1
ATOM 1781 N N . GLN A 1 239 ? 108.686 121.160 123.038 1.00 41.37 239 GLN A N 1
ATOM 1782 C CA . GLN A 1 239 ? 109.134 122.535 122.853 1.00 41.37 239 GLN A CA 1
ATOM 1783 C C . GLN A 1 239 ? 109.404 123.170 124.214 1.00 41.37 239 GLN A C 1
ATOM 1784 O O . GLN A 1 239 ? 108.573 123.091 125.124 1.00 41.37 239 GLN A O 1
ATOM 1790 N N . GLY A 1 240 ? 110.585 123.764 124.359 1.00 40.75 240 GLY A N 1
ATOM 1791 C CA . GLY A 1 240 ? 110.888 124.613 125.492 1.00 40.75 240 GLY A CA 1
ATOM 1792 C C . GLY A 1 240 ? 111.103 123.856 126.784 1.00 40.75 240 GLY A C 1
ATOM 1793 O O . GLY A 1 240 ? 111.140 122.628 126.837 1.00 40.75 240 GLY A O 1
ATOM 1794 N N . GLY A 1 241 ? 111.248 124.631 127.859 1.00 41.05 241 GLY A N 1
ATOM 1795 C CA . GLY A 1 241 ? 111.338 124.072 129.191 1.00 41.05 241 GLY A CA 1
ATOM 1796 C C . GLY A 1 241 ? 112.226 124.815 130.168 1.00 41.05 241 GLY A C 1
ATOM 1797 O O . GLY A 1 241 ? 113.287 125.325 129.802 1.00 41.05 241 GLY A O 1
ATOM 1798 N N . TYR A 1 242 ? 111.788 124.878 131.422 1.00 41.98 242 TYR A N 1
ATOM 1799 C CA . TYR A 1 242 ? 112.580 125.382 132.534 1.00 41.98 242 TYR A CA 1
ATOM 1800 C C . TYR A 1 242 ? 112.599 124.348 133.651 1.00 41.98 242 TYR A C 1
ATOM 1801 O O . TYR A 1 242 ? 111.553 123.816 134.032 1.00 41.98 242 TYR A O 1
ATOM 1810 N N . VAL A 1 243 ? 113.787 124.063 134.175 1.00 42.37 243 VAL A N 1
ATOM 1811 C CA . VAL A 1 243 ? 113.957 123.169 135.315 1.00 42.37 243 VAL A CA 1
ATOM 1812 C C . VAL A 1 243 ? 114.392 124.016 136.501 1.00 42.37 243 VAL A C 1
ATOM 1813 O O . VAL A 1 243 ? 115.353 124.789 136.400 1.00 42.37 243 VAL A O 1
ATOM 1817 N N . LEU A 1 244 ? 113.693 123.873 137.620 1.00 45.19 244 LEU A N 1
ATOM 1818 C CA . LEU A 1 244 ? 113.927 124.689 138.803 1.00 45.19 244 LEU A CA 1
ATOM 1819 C C . LEU A 1 244 ? 114.407 123.800 139.941 1.00 45.19 244 LEU A C 1
ATOM 1820 O O . LEU A 1 244 ? 113.804 122.759 140.218 1.00 45.19 244 LEU A O 1
ATOM 1825 N N . ILE A 1 245 ? 115.489 124.213 140.594 1.00 46.58 245 ILE A N 1
ATOM 1826 C CA . ILE A 1 245 ? 116.060 123.503 141.731 1.00 46.58 245 ILE A CA 1
ATOM 1827 C C . ILE A 1 245 ? 116.109 124.463 142.908 1.00 46.58 245 ILE A C 1
ATOM 1828 O O . ILE A 1 245 ? 116.683 125.554 142.803 1.00 46.58 245 ILE A O 1
ATOM 1833 N N . GLY A 1 246 ? 115.515 124.061 144.025 1.00 49.51 246 GLY A N 1
ATOM 1834 C CA . GLY A 1 246 ? 115.447 124.900 145.201 1.00 49.51 246 GLY A CA 1
ATOM 1835 C C . GLY A 1 246 ? 114.064 125.375 145.584 1.00 49.51 246 GLY A C 1
ATOM 1836 O O . GLY A 1 246 ? 113.953 126.338 146.351 1.00 49.51 246 GLY A O 1
ATOM 1837 N N . VAL A 1 247 ? 113.010 124.740 145.083 1.00 49.32 247 VAL A N 1
ATOM 1838 C CA . VAL A 1 247 ? 111.634 125.124 145.370 1.00 49.32 247 VAL A CA 1
ATOM 1839 C C . VAL A 1 247 ? 110.961 123.968 146.092 1.00 49.32 247 VAL A C 1
ATOM 1840 O O . VAL A 1 247 ? 110.997 122.828 145.616 1.00 49.32 247 VAL A O 1
ATOM 1844 N N . ASP A 1 248 ? 110.353 124.257 147.241 1.00 53.39 248 ASP A N 1
ATOM 1845 C CA . ASP A 1 248 ? 109.688 123.211 148.004 1.00 53.39 248 ASP A CA 1
ATOM 1846 C C . ASP A 1 248 ? 108.454 122.722 147.255 1.00 53.39 248 ASP A C 1
ATOM 1847 O O . ASP A 1 248 ? 107.737 123.508 146.630 1.00 53.39 248 ASP A O 1
ATOM 1852 N N . ASP A 1 249 ? 108.226 121.411 147.301 1.00 56.08 249 ASP A N 1
ATOM 1853 C CA . ASP A 1 249 ? 107.198 120.805 146.464 1.00 56.08 249 ASP A CA 1
ATOM 1854 C C . ASP A 1 249 ? 105.802 121.259 146.873 1.00 56.08 249 ASP A C 1
ATOM 1855 O O . ASP A 1 249 ? 105.009 121.699 146.034 1.00 56.08 249 ASP A O 1
ATOM 1860 N N . LYS A 1 250 ? 105.486 121.166 148.164 1.00 55.54 250 LYS A N 1
ATOM 1861 C CA . LYS A 1 250 ? 104.114 121.388 148.604 1.00 55.54 250 LYS A CA 1
ATOM 1862 C C . LYS A 1 250 ? 103.767 122.872 148.649 1.00 55.54 250 LYS A C 1
ATOM 1863 O O . LYS A 1 250 ? 102.692 123.280 148.196 1.00 55.54 250 LYS A O 1
ATOM 1869 N N . SER A 1 251 ? 104.663 123.698 149.187 1.00 52.81 251 SER A N 1
ATOM 1870 C CA . SER A 1 251 ? 104.307 125.079 149.481 1.00 52.81 251 SER A CA 1
ATOM 1871 C C . SER A 1 251 ? 104.655 126.046 148.358 1.00 52.81 251 SER A C 1
ATOM 1872 O O . SER A 1 251 ? 104.241 127.209 148.418 1.00 52.81 251 SER A O 1
ATOM 1875 N N . LYS A 1 252 ? 105.387 125.595 147.340 1.00 51.47 252 LYS A N 1
ATOM 1876 C CA . LYS A 1 252 ? 105.750 126.429 146.192 1.00 51.47 252 LYS A CA 1
ATOM 1877 C C . LYS A 1 252 ? 106.467 127.707 146.622 1.00 51.47 252 LYS A C 1
ATOM 1878 O O . LYS A 1 252 ? 106.174 128.798 146.133 1.00 51.47 252 LYS A O 1
ATOM 1884 N N . GLU A 1 253 ? 107.414 127.572 147.545 1.00 51.95 253 GLU A N 1
ATOM 1885 C CA . GLU A 1 253 ? 108.226 128.687 148.005 1.00 51.95 253 GLU A CA 1
ATOM 1886 C C . GLU A 1 253 ? 109.690 128.432 147.678 1.00 51.95 253 GLU A C 1
ATOM 1887 O O . GLU A 1 253 ? 110.113 127.295 147.456 1.00 51.95 253 GLU A O 1
ATOM 1893 N N . VAL A 1 254 ? 110.465 129.510 147.652 1.00 49.82 254 VAL A N 1
ATOM 1894 C CA . VAL A 1 254 ? 111.883 129.430 147.275 1.00 49.82 254 VAL A CA 1
ATOM 1895 C C . VAL A 1 254 ? 112.647 129.118 148.555 1.00 49.82 254 VAL A C 1
ATOM 1896 O O . VAL A 1 254 ? 113.178 129.993 149.243 1.00 49.82 254 VAL A O 1
ATOM 1900 N N . VAL A 1 255 ? 112.705 127.828 148.884 1.00 50.20 255 VAL A N 1
ATOM 1901 C CA . VAL A 1 255 ? 113.443 127.401 150.068 1.00 50.20 255 VAL A CA 1
ATOM 1902 C C . VAL A 1 255 ? 114.943 127.550 149.848 1.00 50.20 255 VAL A C 1
ATOM 1903 O O . VAL A 1 255 ? 115.680 127.945 150.758 1.00 50.20 255 VAL A O 1
ATOM 1907 N N . GLY A 1 256 ? 115.420 127.242 148.647 1.00 51.99 256 GLY A N 1
ATOM 1908 C CA . GLY A 1 256 ? 116.822 127.378 148.324 1.00 51.99 256 GLY A CA 1
ATOM 1909 C C . GLY A 1 256 ? 117.663 126.243 148.876 1.00 51.99 256 GLY A C 1
ATOM 1910 O O . GLY A 1 256 ? 117.247 125.468 149.740 1.00 51.99 256 GLY A O 1
ATOM 1911 N N . CYS A 1 257 ? 118.882 126.153 148.358 1.00 56.36 257 CYS A N 1
ATOM 1912 C CA . CYS A 1 257 ? 119.848 125.151 148.780 1.00 56.36 257 CYS A CA 1
ATOM 1913 C C . CYS A 1 257 ? 120.930 125.824 149.610 1.00 56.36 257 CYS A C 1
ATOM 1914 O O . CYS A 1 257 ? 121.374 126.927 149.277 1.00 56.36 257 CYS A O 1
ATOM 1917 N N . LYS A 1 258 ? 121.343 125.162 150.689 1.00 58.52 258 LYS A N 1
ATOM 1918 C CA . LYS A 1 258 ? 122.366 125.713 151.566 1.00 58.52 258 LYS A CA 1
ATOM 1919 C C . LYS A 1 258 ? 123.630 126.013 150.772 1.00 58.52 258 LYS A C 1
ATOM 1920 O O . LYS A 1 258 ? 124.057 125.217 149.932 1.00 58.52 258 LYS A O 1
ATOM 1926 N N . TRP A 1 259 ? 124.228 127.176 151.033 1.00 57.59 259 TRP A N 1
ATOM 1927 C CA . TRP A 1 259 ? 125.449 127.536 150.323 1.00 57.59 259 TRP A CA 1
ATOM 1928 C C . TRP A 1 259 ? 126.605 126.632 150.727 1.00 57.59 259 TRP A C 1
ATOM 1929 O O . TRP A 1 259 ? 127.462 126.298 149.901 1.00 57.59 259 TRP A O 1
ATOM 1940 N N . GLU A 1 260 ? 126.649 126.234 151.999 1.00 59.48 260 GLU A N 1
ATOM 1941 C CA . GLU A 1 260 ? 127.777 125.451 152.494 1.00 59.48 260 GLU A CA 1
ATOM 1942 C C . GLU A 1 260 ? 127.759 124.035 151.936 1.00 59.48 260 GLU A C 1
ATOM 1943 O O . GLU A 1 260 ? 128.805 123.380 151.853 1.00 59.48 260 GLU A O 1
ATOM 1949 N N . LYS A 1 261 ? 126.580 123.540 151.557 1.00 56.22 261 LYS A N 1
ATOM 1950 C CA . LYS A 1 261 ? 126.474 122.163 151.084 1.00 56.22 261 LYS A CA 1
ATOM 1951 C C . LYS A 1 261 ? 127.189 121.975 149.752 1.00 56.22 261 LYS A C 1
ATOM 1952 O O . LYS A 1 261 ? 127.906 120.987 149.555 1.00 56.22 261 LYS A O 1
ATOM 1958 N N . VAL A 1 262 ? 127.013 122.912 148.825 1.00 53.37 262 VAL A N 1
ATOM 1959 C CA . VAL A 1 262 ? 127.615 122.801 147.501 1.00 53.37 262 VAL A CA 1
ATOM 1960 C C . VAL A 1 262 ? 127.688 124.187 146.880 1.00 53.37 262 VAL A C 1
ATOM 1961 O O . VAL A 1 262 ? 126.718 124.949 146.916 1.00 53.37 262 VAL A O 1
ATOM 1965 N N . ASN A 1 263 ? 128.845 124.514 146.313 1.00 50.82 263 ASN A N 1
ATOM 1966 C CA . ASN A 1 263 ? 129.009 125.813 145.686 1.00 50.82 263 ASN A CA 1
ATOM 1967 C C . ASN A 1 263 ? 128.326 125.839 144.317 1.00 50.82 263 ASN A C 1
ATOM 1968 O O . ASN A 1 263 ? 128.083 124.790 143.718 1.00 50.82 263 ASN A O 1
ATOM 1973 N N . PRO A 1 264 ? 127.957 127.024 143.826 1.00 50.92 264 PRO A N 1
ATOM 1974 C CA . PRO A 1 264 ? 127.283 127.085 142.518 1.00 50.92 264 PRO A CA 1
ATOM 1975 C C . PRO A 1 264 ? 128.123 126.564 141.367 1.00 50.92 264 PRO A C 1
ATOM 1976 O O . PRO A 1 264 ? 127.576 125.973 140.426 1.00 50.92 264 PRO A O 1
ATOM 1980 N N . ASP A 1 265 ? 129.441 126.769 141.407 1.00 51.14 265 ASP A N 1
ATOM 1981 C CA . ASP A 1 265 ? 130.283 126.377 140.281 1.00 51.14 265 ASP A CA 1
ATOM 1982 C C . ASP A 1 265 ? 130.321 124.864 140.112 1.00 51.14 265 ASP A C 1
ATOM 1983 O O . ASP A 1 265 ? 130.279 124.356 138.984 1.00 51.14 265 ASP A O 1
ATOM 1988 N N . LEU A 1 266 ? 130.405 124.126 141.221 1.00 49.84 266 LEU A N 1
ATOM 1989 C CA . LEU A 1 266 ? 130.398 122.669 141.141 1.00 49.84 266 LEU A CA 1
ATOM 1990 C C . LEU A 1 266 ? 129.080 122.156 140.573 1.00 49.84 266 LEU A C 1
ATOM 1991 O O . LEU A 1 266 ? 129.067 121.237 139.746 1.00 49.84 266 LEU A O 1
ATOM 1996 N N . LEU A 1 267 ? 127.960 122.738 141.003 1.00 48.38 267 LEU A N 1
ATOM 1997 C CA . LEU A 1 267 ? 126.668 122.323 140.467 1.00 48.38 267 LEU A CA 1
ATOM 1998 C C . LEU A 1 267 ? 126.568 122.627 138.979 1.00 48.38 267 LEU A C 1
ATOM 1999 O O . LEU A 1 267 ? 126.061 121.808 138.203 1.00 48.38 267 LEU A O 1
ATOM 2004 N N . LYS A 1 268 ? 127.048 123.798 138.561 1.00 47.96 268 LYS A N 1
ATOM 2005 C CA . LYS A 1 268 ? 126.999 124.148 137.146 1.00 47.96 268 LYS A CA 1
ATOM 2006 C C . LYS A 1 268 ? 127.855 123.199 136.314 1.00 47.96 268 LYS A C 1
ATOM 2007 O O . LYS A 1 268 ? 127.447 122.773 135.223 1.00 47.96 268 LYS A O 1
ATOM 2013 N N . LYS A 1 269 ? 129.039 122.839 136.817 1.00 48.72 269 LYS A N 1
ATOM 2014 C CA . LYS A 1 269 ? 129.892 121.925 136.066 1.00 48.72 269 LYS A CA 1
ATOM 2015 C C . LYS A 1 269 ? 129.287 120.528 136.012 1.00 48.72 269 LYS A C 1
ATOM 2016 O O . LYS A 1 269 ? 129.370 119.850 134.981 1.00 48.72 269 LYS A O 1
ATOM 2022 N N . GLU A 1 270 ? 128.643 120.092 137.097 1.00 49.26 270 GLU A N 1
ATOM 2023 C CA . GLU A 1 270 ? 127.959 118.805 137.069 1.00 49.26 270 GLU A CA 1
ATOM 2024 C C . GLU A 1 270 ? 126.817 118.814 136.062 1.00 49.26 270 GLU A C 1
ATOM 2025 O O . GLU A 1 270 ? 126.598 117.826 135.351 1.00 49.26 270 GLU A O 1
ATOM 2031 N N . ILE A 1 271 ? 126.081 119.923 135.984 1.00 46.52 271 ILE A N 1
ATOM 2032 C CA . ILE A 1 271 ? 124.978 120.015 135.033 1.00 46.52 271 ILE A CA 1
ATOM 2033 C C . ILE A 1 271 ? 125.492 119.948 133.601 1.00 46.52 271 ILE A C 1
ATOM 2034 O O . ILE A 1 271 ? 124.931 119.229 132.762 1.00 46.52 271 ILE A O 1
ATOM 2039 N N . GLU A 1 272 ? 126.556 120.693 133.287 1.00 47.69 272 GLU A N 1
ATOM 2040 C CA . GLU A 1 272 ? 127.067 120.636 131.919 1.00 47.69 272 GLU A CA 1
ATOM 2041 C C . GLU A 1 272 ? 127.637 119.259 131.598 1.00 47.69 272 GLU A C 1
ATOM 2042 O O . GLU A 1 272 ? 127.481 118.768 130.474 1.00 47.69 272 GLU A O 1
ATOM 2048 N N . ASN A 1 273 ? 128.275 118.606 132.573 1.00 47.56 273 ASN A N 1
ATOM 2049 C CA . ASN A 1 273 ? 128.726 117.234 132.357 1.00 47.56 273 ASN A CA 1
ATOM 2050 C C . ASN A 1 273 ? 127.554 116.317 132.033 1.00 47.56 273 ASN A C 1
ATOM 2051 O O . ASN A 1 273 ? 127.609 115.531 131.076 1.00 47.56 273 ASN A O 1
ATOM 2056 N N . CYS A 1 274 ? 126.479 116.420 132.816 1.00 46.63 274 CYS A N 1
ATOM 2057 C CA . CYS A 1 274 ? 125.315 115.565 132.616 1.00 46.63 274 CYS A CA 1
ATOM 2058 C C . CYS A 1 274 ? 124.709 115.779 131.238 1.00 46.63 274 CYS A C 1
ATOM 2059 O O . CYS A 1 274 ? 124.375 114.817 130.538 1.00 46.63 274 CYS A O 1
ATOM 2062 N N . ILE A 1 275 ? 124.566 117.037 130.825 1.00 44.29 275 ILE A N 1
ATOM 2063 C CA . ILE A 1 275 ? 123.936 117.308 129.539 1.00 44.29 275 ILE A CA 1
ATOM 2064 C C . ILE A 1 275 ? 124.848 116.887 128.390 1.00 44.29 275 ILE A C 1
ATOM 2065 O O . ILE A 1 275 ? 124.372 116.458 127.333 1.00 44.29 275 ILE A O 1
ATOM 2070 N N . GLU A 1 276 ? 126.167 117.003 128.569 1.00 47.24 276 GLU A N 1
ATOM 2071 C CA . GLU A 1 276 ? 127.085 116.583 127.514 1.00 47.24 276 GLU A CA 1
ATOM 2072 C C . GLU A 1 276 ? 127.091 115.069 127.352 1.00 47.24 276 GLU A C 1
ATOM 2073 O O . GLU A 1 276 ? 127.279 114.559 126.242 1.00 47.24 276 GLU A O 1
ATOM 2079 N N . LYS A 1 277 ? 126.896 114.330 128.447 1.00 43.89 277 LYS A N 1
ATOM 2080 C CA . LYS A 1 277 ? 126.890 112.874 128.340 1.00 43.89 277 LYS A CA 1
ATOM 2081 C C . LYS A 1 277 ? 125.632 112.351 127.652 1.00 43.89 277 LYS A C 1
ATOM 2082 O O . LYS A 1 277 ? 125.555 111.161 127.330 1.00 43.89 277 LYS A O 1
ATOM 2088 N N . LEU A 1 278 ? 124.645 113.208 127.420 1.00 39.95 278 LEU A N 1
ATOM 2089 C CA . LEU A 1 278 ? 123.369 112.752 126.880 1.00 39.95 278 LEU A CA 1
ATOM 2090 C C . LEU A 1 278 ? 123.521 112.304 125.430 1.00 39.95 278 LEU A C 1
ATOM 2091 O O . LEU A 1 278 ? 124.058 113.056 124.606 1.00 39.95 278 LEU A O 1
ATOM 2096 N N . PRO A 1 279 ? 123.068 111.101 125.079 1.00 37.39 279 PRO A N 1
ATOM 2097 C CA . PRO A 1 279 ? 123.110 110.677 123.676 1.00 37.39 279 PRO A CA 1
ATOM 2098 C C . PRO A 1 279 ? 122.138 111.473 122.822 1.00 37.39 279 PRO A C 1
ATOM 2099 O O . PRO A 1 279 ? 121.110 111.956 123.301 1.00 37.39 279 PRO A O 1
ATOM 2103 N N . THR A 1 280 ? 122.475 111.605 121.543 1.00 39.45 280 THR A N 1
ATOM 2104 C CA . THR A 1 280 ? 121.664 112.344 120.590 1.00 39.45 280 THR A CA 1
ATOM 2105 C C . THR A 1 280 ? 121.798 111.698 119.221 1.00 39.45 280 THR A C 1
ATOM 2106 O O . THR A 1 280 ? 122.821 111.086 118.907 1.00 39.45 280 THR A O 1
ATOM 2110 N N . PHE A 1 281 ? 120.753 111.827 118.409 1.00 41.60 281 PHE A N 1
ATOM 2111 C CA . PHE A 1 281 ? 120.770 111.340 117.034 1.00 41.60 281 PHE A CA 1
ATOM 2112 C C . PHE A 1 281 ? 120.202 112.441 116.155 1.00 41.60 281 PHE A C 1
ATOM 2113 O O . PHE A 1 281 ? 119.155 113.011 116.473 1.00 41.60 281 PHE A O 1
ATOM 2121 N N . HIS A 1 282 ? 120.883 112.735 115.051 1.00 46.46 282 HIS A N 1
ATOM 2122 C CA . HIS A 1 282 ? 120.569 113.906 114.240 1.00 46.46 282 HIS A CA 1
ATOM 2123 C C . HIS A 1 282 ? 120.056 113.490 112.870 1.00 46.46 282 HIS A C 1
ATOM 2124 O O . HIS A 1 282 ? 120.647 112.637 112.202 1.00 46.46 282 HIS A O 1
ATOM 2131 N N . PHE A 1 283 ? 118.951 114.107 112.459 1.00 49.16 283 PHE A N 1
ATOM 2132 C CA . PHE A 1 283 ? 118.377 113.893 111.139 1.00 49.16 283 PHE A CA 1
ATOM 2133 C C . PHE A 1 283 ? 118.879 114.934 110.150 1.00 49.16 283 PHE A C 1
ATOM 2134 O O . PHE A 1 283 ? 118.896 114.693 108.938 1.00 49.16 283 PHE A O 1
ATOM 2142 N N . CYS A 1 284 ? 119.288 116.093 110.656 1.00 53.75 284 CYS A N 1
ATOM 2143 C CA . CYS A 1 284 ? 119.675 117.213 109.815 1.00 53.75 284 CYS A CA 1
ATOM 2144 C C . CYS A 1 284 ? 121.183 117.234 109.584 1.00 53.75 284 CYS A C 1
ATOM 2145 O O . CYS A 1 284 ? 121.937 116.453 110.169 1.00 53.75 284 CYS A O 1
ATOM 2148 N N . CYS A 1 285 ? 121.618 118.153 108.717 1.00 56.36 285 CYS A N 1
ATOM 2149 C CA . CYS A 1 285 ? 123.023 118.194 108.319 1.00 56.36 285 CYS A CA 1
ATOM 2150 C C . CYS A 1 285 ? 123.846 119.090 109.236 1.00 56.36 285 CYS A C 1
ATOM 2151 O O . CYS A 1 285 ? 125.045 118.855 109.425 1.00 56.36 285 CYS A O 1
ATOM 2154 N N . GLU A 1 286 ? 123.230 120.129 109.804 1.00 55.28 286 GLU A N 1
ATOM 2155 C CA . GLU A 1 286 ? 123.974 121.054 110.655 1.00 55.28 286 GLU A CA 1
ATOM 2156 C C . GLU A 1 286 ? 124.507 120.361 111.903 1.00 55.28 286 GLU A C 1
ATOM 2157 O O . GLU A 1 286 ? 125.628 120.637 112.343 1.00 55.28 286 GLU A O 1
ATOM 2163 N N . LYS A 1 287 ? 123.714 119.464 112.486 1.00 51.37 287 LYS A N 1
ATOM 2164 C CA . LYS A 1 287 ? 124.047 118.717 113.695 1.00 51.37 287 LYS A CA 1
ATOM 2165 C C . LYS A 1 287 ? 124.397 119.626 114.869 1.00 51.37 287 LYS A C 1
ATOM 2166 O O . LYS A 1 287 ? 125.493 119.506 115.429 1.00 51.37 287 LYS A O 1
ATOM 2172 N N . PRO A 1 288 ? 123.510 120.531 115.285 1.00 48.12 288 PRO A N 1
ATOM 2173 C CA . PRO A 1 288 ? 123.811 121.345 116.465 1.00 48.12 288 PRO A CA 1
ATOM 2174 C C . PRO A 1 288 ? 123.804 120.503 117.728 1.00 48.12 288 PRO A C 1
ATOM 2175 O O . PRO A 1 288 ? 123.099 119.498 117.828 1.00 48.12 288 PRO A O 1
ATOM 2179 N N . LYS A 1 289 ? 124.608 120.921 118.698 1.00 45.57 289 LYS A N 1
ATOM 2180 C CA . LYS A 1 289 ? 124.522 120.323 120.016 1.00 45.57 289 LYS A CA 1
ATOM 2181 C C . LYS A 1 289 ? 123.307 120.873 120.752 1.00 45.57 289 LYS A C 1
ATOM 2182 O O . LYS A 1 289 ? 122.748 121.912 120.395 1.00 45.57 289 LYS A O 1
ATOM 2188 N N . VAL A 1 290 ? 122.888 120.157 121.793 1.00 45.19 290 VAL A N 1
ATOM 2189 C CA . VAL A 1 290 ? 121.798 120.649 122.621 1.00 45.19 290 VAL A CA 1
ATOM 2190 C C . VAL A 1 290 ? 122.266 121.885 123.376 1.00 45.19 290 VAL A C 1
ATOM 2191 O O . VAL A 1 290 ? 123.382 121.931 123.911 1.00 45.19 290 VAL A O 1
ATOM 2195 N N . ASN A 1 291 ? 121.439 122.922 123.366 1.00 45.52 291 ASN A N 1
ATOM 2196 C CA . ASN A 1 291 ? 121.785 124.200 123.975 1.00 45.52 291 ASN A CA 1
ATOM 2197 C C . ASN A 1 291 ? 120.941 124.414 125.225 1.00 45.52 291 ASN A C 1
ATOM 2198 O O . ASN A 1 291 ? 119.783 123.988 125.288 1.00 45.52 291 ASN A O 1
ATOM 2203 N N . PHE A 1 292 ? 121.557 124.994 126.248 1.00 43.71 292 PHE A N 1
ATOM 2204 C CA . PHE A 1 292 ? 120.911 125.224 127.527 1.00 43.71 292 PHE A CA 1
ATOM 2205 C C . PHE A 1 292 ? 121.624 126.352 128.252 1.00 43.71 292 PHE A C 1
ATOM 2206 O O . PHE A 1 292 ? 122.847 126.491 128.152 1.00 43.71 292 PHE A O 1
ATOM 2214 N N . THR A 1 293 ? 120.858 127.157 128.981 1.00 44.06 293 THR A N 1
ATOM 2215 C CA . THR A 1 293 ? 121.401 128.245 129.780 1.00 44.06 293 THR A CA 1
ATOM 2216 C C . THR A 1 293 ? 121.149 127.942 131.248 1.00 44.06 293 THR A C 1
ATOM 2217 O O . THR A 1 293 ? 120.001 127.743 131.656 1.0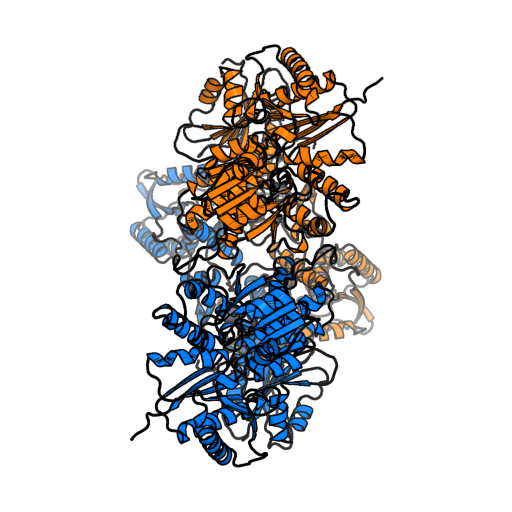0 44.06 293 THR A O 1
ATOM 2221 N N . THR A 1 294 ? 122.217 127.902 132.034 1.00 43.88 294 THR A N 1
ATOM 2222 C CA . THR A 1 294 ? 122.132 127.691 133.470 1.00 43.88 294 THR A CA 1
ATOM 2223 C C . THR A 1 294 ? 122.420 129.005 134.178 1.00 43.88 294 THR A C 1
ATOM 2224 O O . THR A 1 294 ? 123.529 129.539 134.076 1.00 43.88 294 THR A O 1
ATOM 2228 N N . LYS A 1 295 ? 121.428 129.519 134.895 1.00 46.04 295 LYS A N 1
ATOM 2229 C CA . LYS A 1 295 ? 121.554 130.767 135.631 1.00 46.04 295 LYS A CA 1
ATOM 2230 C C . LYS A 1 295 ? 121.331 130.481 137.105 1.00 46.04 295 LYS A C 1
ATOM 2231 O O . LYS A 1 295 ? 120.372 129.794 137.470 1.00 46.04 295 LYS A O 1
ATOM 2237 N N . ILE A 1 296 ? 122.217 130.999 137.947 1.00 47.56 296 ILE A N 1
ATOM 2238 C CA . ILE A 1 296 ? 122.216 130.688 139.367 1.00 47.56 296 ILE A CA 1
ATOM 2239 C C . ILE A 1 296 ? 121.735 131.923 140.115 1.00 47.56 296 ILE A C 1
ATOM 2240 O O . ILE A 1 296 ? 122.316 133.007 139.976 1.00 47.56 296 ILE A O 1
ATOM 2245 N N . LEU A 1 297 ? 120.665 131.770 140.888 1.00 51.45 297 LEU A N 1
ATOM 2246 C CA . LEU A 1 297 ? 120.029 132.870 141.596 1.00 51.45 297 LEU A CA 1
ATOM 2247 C C . LEU A 1 297 ? 120.341 132.792 143.083 1.00 51.45 297 LEU A C 1
ATOM 2248 O O . LEU A 1 297 ? 120.484 131.705 143.646 1.00 51.45 297 LEU A O 1
ATOM 2253 N N . ASN A 1 298 ? 120.445 133.959 143.712 1.00 55.50 298 ASN A N 1
ATOM 2254 C CA . ASN A 1 298 ? 120.792 134.075 145.121 1.00 55.50 298 ASN A CA 1
ATOM 2255 C C . ASN A 1 298 ? 119.561 134.481 145.917 1.00 55.50 298 ASN A C 1
ATOM 2256 O O . ASN A 1 298 ? 118.818 135.375 145.503 1.00 55.50 298 ASN A O 1
ATOM 2261 N N . VAL A 1 299 ? 119.349 133.826 147.056 1.00 56.75 299 VAL A N 1
ATOM 2262 C CA . VAL A 1 299 ? 118.233 134.129 147.945 1.00 56.75 299 VAL A CA 1
ATOM 2263 C C . VAL A 1 299 ? 118.771 134.848 149.175 1.00 56.75 299 VAL A C 1
ATOM 2264 O O . VAL A 1 299 ? 119.810 134.463 149.729 1.00 56.75 299 VAL A O 1
ATOM 2268 N N . TYR A 1 300 ? 118.083 135.911 149.587 1.00 58.47 300 TYR A N 1
ATOM 2269 C CA . TYR A 1 300 ? 118.512 136.748 150.699 1.00 58.47 300 TYR A CA 1
ATOM 2270 C C . TYR A 1 300 ? 117.368 136.925 151.683 1.00 58.47 300 TYR A C 1
ATOM 2271 O O . TYR A 1 300 ? 116.319 137.471 151.326 1.00 58.47 300 TYR A O 1
ATOM 2280 N N . GLN A 1 301 ? 117.570 136.475 152.919 1.00 62.25 301 GLN A N 1
ATOM 2281 C CA . GLN A 1 301 ? 116.661 136.774 154.021 1.00 62.25 301 GLN A CA 1
ATOM 2282 C C . GLN A 1 301 ? 117.240 137.950 154.799 1.00 62.25 301 GLN A C 1
ATOM 2283 O O . GLN A 1 301 ? 118.273 137.816 155.461 1.00 62.25 301 GLN A O 1
ATOM 2289 N N . LYS A 1 302 ? 116.576 139.103 154.716 1.00 63.05 302 LYS A N 1
ATOM 2290 C CA . LYS A 1 302 ? 117.051 140.332 155.349 1.00 63.05 302 LYS A CA 1
ATOM 2291 C C . LYS A 1 302 ? 118.460 140.701 154.891 1.00 63.05 302 LYS A C 1
ATOM 2292 O O . LYS A 1 302 ? 119.313 141.065 155.704 1.00 63.05 302 LYS A O 1
ATOM 2298 N N . ASP A 1 303 ? 118.712 140.583 153.588 1.00 63.77 303 ASP A N 1
ATOM 2299 C CA . ASP A 1 303 ? 119.912 141.058 152.904 1.00 63.77 303 ASP A CA 1
ATOM 2300 C C . ASP A 1 303 ? 121.176 140.289 153.267 1.00 63.77 303 ASP A C 1
ATOM 2301 O O . ASP A 1 303 ? 122.262 140.655 152.802 1.00 63.77 303 ASP A O 1
ATOM 2306 N N . VAL A 1 304 ? 121.083 139.234 154.069 1.00 61.78 304 VAL A N 1
ATOM 2307 C CA . VAL A 1 304 ? 122.227 138.370 154.342 1.00 61.78 304 VAL A CA 1
ATOM 2308 C C . VAL A 1 304 ? 122.058 137.101 153.517 1.00 61.78 304 VAL A C 1
ATOM 2309 O O . VAL A 1 304 ? 120.955 136.548 153.428 1.00 61.78 304 VAL A O 1
ATOM 2313 N N . LEU A 1 305 ? 123.142 136.662 152.882 1.00 59.67 305 LEU A N 1
ATOM 2314 C CA . LEU A 1 305 ? 123.065 135.520 151.983 1.00 59.67 305 LEU A CA 1
ATOM 2315 C C . LEU A 1 305 ? 122.683 134.259 152.740 1.00 59.67 305 LEU A C 1
ATOM 2316 O O . LEU A 1 305 ? 123.265 133.936 153.779 1.00 59.67 305 LEU A O 1
ATOM 2321 N N . ASP A 1 306 ? 121.697 133.542 152.205 1.00 60.35 306 ASP A N 1
ATOM 2322 C CA . ASP A 1 306 ? 121.289 132.253 152.731 1.00 60.35 306 ASP A CA 1
ATOM 2323 C C . ASP A 1 306 ? 121.687 131.102 151.827 1.00 60.35 306 ASP A C 1
ATOM 2324 O O . ASP A 1 306 ? 122.369 130.182 152.291 1.00 60.35 306 ASP A O 1
ATOM 2329 N N . GLY A 1 307 ? 121.309 131.140 150.560 1.00 56.91 307 GLY A N 1
ATOM 2330 C CA . GLY A 1 307 ? 121.549 130.028 149.669 1.00 56.91 307 GLY A CA 1
ATOM 2331 C C . GLY A 1 307 ? 121.386 130.467 148.229 1.00 56.91 307 GLY A C 1
ATOM 2332 O O . GLY A 1 307 ? 121.586 131.631 147.887 1.00 56.91 307 GLY A O 1
ATOM 2333 N N . TYR A 1 308 ? 121.014 129.503 147.396 1.00 51.98 308 TYR A N 1
ATOM 2334 C CA . TYR A 1 308 ? 120.995 129.713 145.961 1.00 51.98 308 TYR A CA 1
ATOM 2335 C C . TYR A 1 308 ? 119.996 128.776 145.301 1.00 51.98 308 TYR A C 1
ATOM 2336 O O . TYR A 1 308 ? 119.684 127.700 145.815 1.00 51.98 308 TYR A O 1
ATOM 2345 N N . VAL A 1 309 ? 119.492 129.211 144.148 1.00 47.78 309 VAL A N 1
ATOM 2346 C CA . VAL A 1 309 ? 118.504 128.471 143.373 1.00 47.78 309 VAL A CA 1
ATOM 2347 C C . VAL A 1 309 ? 118.975 128.403 141.927 1.00 47.78 309 VAL A C 1
ATOM 2348 O O . VAL A 1 309 ? 119.367 129.422 141.349 1.00 47.78 309 VAL A O 1
ATOM 2352 N N . CYS A 1 310 ? 118.936 127.206 141.348 1.00 46.10 310 CYS A N 1
ATOM 2353 C CA . CYS A 1 310 ? 119.441 126.947 140.007 1.00 46.10 310 CYS A CA 1
ATOM 2354 C C . CYS A 1 310 ? 118.279 126.779 139.040 1.00 46.10 310 CYS A C 1
ATOM 2355 O O . CYS A 1 310 ? 117.330 126.042 139.325 1.00 46.10 310 CYS A O 1
ATOM 2358 N N . VAL A 1 311 ? 118.355 127.461 137.901 1.00 43.20 311 VAL A N 1
ATOM 2359 C CA . VAL A 1 311 ? 117.354 127.358 136.847 1.00 43.20 311 VAL A CA 1
ATOM 2360 C C . VAL A 1 311 ? 118.050 126.929 135.566 1.00 43.20 311 VAL A C 1
ATOM 2361 O O . VAL A 1 311 ? 119.031 127.554 135.147 1.00 43.20 311 VAL A O 1
ATOM 2365 N N . ILE A 1 312 ? 117.539 125.871 134.944 1.00 41.59 312 ILE A N 1
ATOM 2366 C CA . ILE A 1 312 ? 118.087 125.330 133.707 1.00 41.59 312 ILE A CA 1
ATOM 2367 C C . ILE A 1 312 ? 117.048 125.503 132.612 1.00 41.59 312 ILE A C 1
ATOM 2368 O O . ILE A 1 312 ? 115.910 125.041 132.750 1.00 41.59 312 ILE A O 1
ATOM 2373 N N . GLN A 1 313 ? 117.440 126.162 131.530 1.00 42.11 313 GLN A N 1
ATOM 2374 C CA . GLN A 1 313 ? 116.556 126.439 130.408 1.00 42.11 313 GLN A CA 1
ATOM 2375 C C . GLN A 1 313 ? 116.993 125.622 129.202 1.00 42.11 313 GLN A C 1
ATOM 2376 O O . GLN A 1 313 ? 118.154 125.694 128.790 1.00 42.11 313 GLN A O 1
ATOM 2382 N N . VAL A 1 314 ? 116.067 124.854 128.636 1.00 41.13 314 VAL A N 1
ATOM 2383 C CA . VAL A 1 314 ? 116.332 124.022 127.471 1.00 41.13 314 VAL A CA 1
ATOM 2384 C C . VAL A 1 314 ? 115.449 124.493 126.325 1.00 41.13 314 VAL A C 1
ATOM 2385 O O . VAL A 1 314 ? 114.226 124.597 126.473 1.00 41.13 314 VAL A O 1
ATOM 2389 N N . GLU A 1 315 ? 116.071 124.778 125.180 1.00 43.94 315 GLU A N 1
ATOM 2390 C CA . GLU A 1 315 ? 115.333 125.182 123.995 1.00 43.94 315 GLU A CA 1
ATOM 2391 C C . GLU A 1 315 ? 114.912 123.968 123.179 1.00 43.94 315 GLU A C 1
ATOM 2392 O O . GLU A 1 315 ? 115.527 122.903 123.277 1.00 43.94 315 GLU A O 1
ATOM 2398 N N . PRO A 1 316 ? 113.858 124.108 122.370 1.00 42.37 316 PRO A N 1
ATOM 2399 C CA . PRO A 1 316 ? 113.459 123.009 121.484 1.00 42.37 316 PRO A CA 1
ATOM 2400 C C . PRO A 1 316 ? 114.605 122.565 120.597 1.00 42.37 316 PRO A C 1
ATOM 2401 O O . PRO A 1 316 ? 115.380 123.392 120.107 1.00 42.37 316 PRO A O 1
ATOM 2405 N N . PHE A 1 317 ? 114.723 121.263 120.388 1.00 43.74 317 PHE A N 1
ATOM 2406 C CA . PHE A 1 317 ? 115.876 120.685 119.726 1.00 43.74 317 PHE A CA 1
ATOM 2407 C C . PHE A 1 317 ? 115.429 120.054 118.413 1.00 43.74 317 PHE A C 1
ATOM 2408 O O . PHE A 1 317 ? 114.368 119.432 118.325 1.00 43.74 317 PHE A O 1
ATOM 2416 N N . CYS A 1 318 ? 116.257 120.242 117.384 1.00 47.44 318 CYS A N 1
ATOM 2417 C CA . CYS A 1 318 ? 115.867 119.897 116.019 1.00 47.44 318 CYS A CA 1
ATOM 2418 C C . CYS A 1 318 ? 115.543 118.416 115.881 1.00 47.44 318 CYS A C 1
ATOM 2419 O O . CYS A 1 318 ? 114.659 118.029 115.109 1.00 47.44 318 CYS A O 1
ATOM 2422 N N . CYS A 1 319 ? 116.256 117.572 116.619 1.00 47.53 319 CYS A N 1
ATOM 2423 C CA . CYS A 1 319 ? 116.120 116.128 116.501 1.00 47.53 319 CYS A CA 1
ATOM 2424 C C . CYS A 1 319 ? 115.838 115.507 117.863 1.00 47.53 319 CYS A C 1
ATOM 2425 O O . CYS A 1 319 ? 115.450 116.209 118.802 1.00 47.53 319 CYS A O 1
ATOM 2428 N N . VAL A 1 320 ? 115.991 114.191 117.975 1.00 39.89 320 VAL A N 1
ATOM 2429 C CA . VAL A 1 320 ? 115.666 113.452 119.189 1.00 39.89 320 VAL A CA 1
ATOM 2430 C C . VAL A 1 320 ? 116.866 113.473 120.124 1.00 39.89 320 VAL A C 1
ATOM 2431 O O . VAL A 1 320 ? 118.013 113.373 119.676 1.00 39.89 320 VAL A O 1
ATOM 2435 N N . VAL A 1 321 ? 116.601 113.613 121.420 1.00 36.86 321 VAL A N 1
ATOM 2436 C CA . VAL A 1 321 ? 117.630 113.594 122.453 1.00 36.86 321 VAL A CA 1
ATOM 2437 C C . VAL A 1 321 ? 117.293 112.488 123.444 1.00 36.86 321 VAL A C 1
ATOM 2438 O O . VAL A 1 321 ? 116.167 112.419 123.952 1.00 36.86 321 VAL A O 1
ATOM 2442 N N . PHE A 1 322 ? 118.262 111.620 123.716 1.00 34.85 322 PHE A N 1
ATOM 2443 C CA . PHE A 1 322 ? 118.061 110.460 124.572 1.00 34.85 322 PHE A CA 1
ATOM 2444 C C . PHE A 1 322 ? 118.496 110.756 125.999 1.00 34.85 322 PHE A C 1
ATOM 2445 O O . PHE A 1 322 ? 119.543 111.367 126.227 1.00 34.85 322 PHE A O 1
ATOM 2453 N N . ALA A 1 323 ? 117.683 110.321 126.963 1.00 34.99 323 ALA A N 1
ATOM 2454 C CA . ALA A 1 323 ? 118.092 110.409 128.359 1.00 34.99 323 ALA A CA 1
ATOM 2455 C C . ALA A 1 323 ? 119.300 109.527 128.628 1.00 34.99 323 ALA A C 1
ATOM 2456 O O . ALA A 1 323 ? 120.229 109.930 129.336 1.00 34.99 323 ALA A O 1
ATOM 2458 N N . GLU A 1 324 ? 119.301 108.320 128.075 1.00 34.34 324 GLU A N 1
ATOM 2459 C CA . GLU A 1 324 ? 120.462 107.447 128.090 1.00 34.34 324 GLU A CA 1
ATOM 2460 C C . GLU A 1 324 ? 120.336 106.492 126.915 1.00 34.34 324 GLU A C 1
ATOM 2461 O O . GLU A 1 324 ? 119.401 106.585 126.117 1.00 34.34 324 GLU A O 1
ATOM 2467 N N . ALA A 1 325 ? 121.294 105.583 126.802 1.00 32.79 325 ALA A N 1
ATOM 2468 C CA . ALA A 1 325 ? 121.269 104.641 125.696 1.00 32.79 325 ALA A CA 1
ATOM 2469 C C . ALA A 1 325 ? 119.997 103.803 125.765 1.00 32.79 325 ALA A C 1
ATOM 2470 O O . ALA A 1 325 ? 119.684 103.238 126.820 1.00 32.79 325 ALA A O 1
ATOM 2472 N N . PRO A 1 326 ? 119.235 103.713 124.678 1.00 33.07 326 PRO A N 1
ATOM 2473 C CA . PRO A 1 326 ? 117.981 102.957 124.727 1.00 33.07 326 PRO A CA 1
ATOM 2474 C C . PRO A 1 326 ? 118.241 101.493 125.031 1.00 33.07 326 PRO A C 1
ATOM 2475 O O . PRO A 1 326 ? 119.012 100.822 124.342 1.00 33.07 326 PRO A O 1
ATOM 2479 N N . ASP A 1 327 ? 117.592 100.999 126.082 1.00 34.39 327 ASP A N 1
ATOM 2480 C CA . ASP A 1 327 ? 117.852 99.645 126.567 1.00 34.39 327 ASP A CA 1
ATOM 2481 C C . ASP A 1 327 ? 117.108 98.635 125.691 1.00 34.39 327 ASP A C 1
ATOM 2482 O O . ASP A 1 327 ? 116.101 98.031 126.060 1.00 34.39 327 ASP A O 1
ATOM 2487 N N . SER A 1 328 ? 117.639 98.482 124.484 1.00 32.55 328 SER A N 1
ATOM 2488 C CA . SER A 1 328 ? 117.288 97.404 123.577 1.00 32.55 328 SER A CA 1
ATOM 2489 C C . SER A 1 328 ? 118.564 96.639 123.280 1.00 32.55 328 SER A C 1
ATOM 2490 O O . SER A 1 328 ? 119.604 97.249 123.018 1.00 32.55 328 SER A O 1
ATOM 2493 N N . TRP A 1 329 ? 118.495 95.316 123.330 1.00 31.37 329 TRP A N 1
ATOM 2494 C CA . TRP A 1 329 ? 119.678 94.482 123.215 1.00 31.37 329 TRP A CA 1
ATOM 2495 C C . TRP A 1 329 ? 119.629 93.648 121.944 1.00 31.37 329 TRP A C 1
ATOM 2496 O O . TRP A 1 329 ? 118.553 93.302 121.449 1.00 31.37 329 TRP A O 1
ATOM 2507 N N . ILE A 1 330 ? 120.813 93.336 121.417 1.00 31.93 330 ILE A N 1
ATOM 2508 C CA . ILE A 1 330 ? 120.968 92.398 120.315 1.00 31.93 330 ILE A CA 1
ATOM 2509 C C . ILE A 1 330 ? 122.040 91.395 120.707 1.00 31.93 330 ILE A C 1
ATOM 2510 O O . ILE A 1 330 ? 122.611 91.455 121.796 1.00 31.93 330 ILE A O 1
ATOM 2515 N N . MET A 1 331 ? 122.308 90.463 119.803 1.00 33.29 331 MET A N 1
ATOM 2516 C CA . MET A 1 331 ? 123.341 89.455 120.003 1.00 33.29 331 MET A CA 1
ATOM 2517 C C . MET A 1 331 ? 124.530 89.797 119.115 1.00 33.29 331 MET A C 1
ATOM 2518 O O . MET A 1 331 ? 124.374 90.005 117.909 1.00 33.29 331 MET A O 1
ATOM 2523 N N . LYS A 1 332 ? 125.714 89.857 119.713 1.00 39.10 332 LYS A N 1
ATOM 2524 C CA . LYS A 1 332 ? 126.944 90.135 118.988 1.00 39.10 332 LYS A CA 1
ATOM 2525 C C . LYS A 1 332 ? 128.092 89.408 119.666 1.00 39.10 332 LYS A C 1
ATOM 2526 O O . LYS A 1 332 ? 128.408 89.689 120.825 1.00 39.10 332 LYS A O 1
ATOM 2532 N N . ASP A 1 333 ? 128.702 88.471 118.940 1.00 45.63 333 ASP A N 1
ATOM 2533 C CA . ASP A 1 333 ? 129.847 87.701 119.426 1.00 45.63 333 ASP A CA 1
ATOM 2534 C C . ASP A 1 333 ? 129.491 86.888 120.668 1.00 45.63 333 ASP A C 1
ATOM 2535 O O . ASP A 1 333 ? 130.149 86.991 121.705 1.00 45.63 333 ASP A O 1
ATOM 2540 N N . ASN A 1 334 ? 128.440 86.073 120.558 1.00 47.50 334 ASN A N 1
ATOM 2541 C CA . ASN A 1 334 ? 127.998 85.190 121.638 1.00 47.50 334 ASN A CA 1
ATOM 2542 C C . ASN A 1 334 ? 127.691 85.955 122.922 1.00 47.50 334 ASN A C 1
ATOM 2543 O O . ASN A 1 334 ? 127.848 85.421 124.022 1.00 47.50 334 ASN A O 1
ATOM 2548 N N . SER A 1 335 ? 127.252 87.205 122.808 1.00 40.07 335 SER A N 1
ATOM 2549 C CA . SER A 1 335 ? 127.038 88.017 123.994 1.00 40.07 335 SER A CA 1
ATOM 2550 C C . SER A 1 335 ? 125.839 88.927 123.791 1.00 40.07 335 SER A C 1
ATOM 2551 O O . SER A 1 335 ? 125.521 89.320 122.667 1.00 40.07 335 SER A O 1
ATOM 2554 N N . VAL A 1 336 ? 125.181 89.255 124.897 1.00 33.91 336 VAL A N 1
ATOM 2555 C CA . VAL A 1 336 ? 124.078 90.207 124.885 1.00 33.91 336 VAL A CA 1
ATOM 2556 C C . VAL A 1 336 ? 124.655 91.614 124.911 1.00 33.91 336 VAL A C 1
ATOM 2557 O O . VAL A 1 336 ? 125.349 91.995 125.860 1.00 33.91 336 VAL A O 1
ATOM 2561 N N . THR A 1 337 ? 124.374 92.388 123.870 1.00 33.01 337 THR A N 1
ATOM 2562 C CA . THR A 1 337 ? 124.956 93.709 123.699 1.00 33.01 337 THR A CA 1
ATOM 2563 C C . THR A 1 337 ? 123.862 94.761 123.626 1.00 33.01 337 THR A C 1
ATOM 2564 O O . THR A 1 337 ? 122.877 94.598 122.900 1.00 33.01 337 THR A O 1
ATOM 2568 N N . ARG A 1 338 ? 124.044 95.842 124.377 1.00 31.26 338 ARG A N 1
ATOM 2569 C CA . ARG A 1 338 ? 123.115 96.957 124.321 1.00 31.26 338 ARG A CA 1
ATOM 2570 C C . ARG A 1 338 ? 123.256 97.710 123.005 1.00 31.26 338 ARG A C 1
ATOM 2571 O O . ARG A 1 338 ? 124.321 97.731 122.384 1.00 31.26 338 ARG A O 1
ATOM 2579 N N . LEU A 1 339 ? 122.164 98.331 122.582 1.00 32.79 339 LEU A N 1
ATOM 2580 C CA . LEU A 1 339 ? 122.131 99.105 121.352 1.00 32.79 339 LEU A CA 1
ATOM 2581 C C . LEU A 1 339 ? 122.359 100.575 121.668 1.00 32.79 339 LEU A C 1
ATOM 2582 O O . LEU A 1 339 ? 121.677 101.144 122.526 1.00 32.79 339 LEU A O 1
ATOM 2587 N N . THR A 1 340 ? 123.315 101.183 120.976 1.00 35.36 340 THR A N 1
ATOM 2588 C CA . THR A 1 340 ? 123.499 102.619 121.068 1.00 35.36 340 THR A CA 1
ATOM 2589 C C . THR A 1 340 ? 122.366 103.336 120.339 1.00 35.36 340 THR A C 1
ATOM 2590 O O . THR A 1 340 ? 121.588 102.733 119.596 1.00 35.36 340 THR A O 1
ATOM 2594 N N . ALA A 1 341 ? 122.273 104.646 120.566 1.00 36.74 341 ALA A N 1
ATOM 2595 C CA . ALA A 1 341 ? 121.205 105.427 119.953 1.00 36.74 341 ALA A CA 1
ATOM 2596 C C . ALA A 1 341 ? 121.287 105.383 118.433 1.00 36.74 341 ALA A C 1
ATOM 2597 O O . ALA A 1 341 ? 120.267 105.222 117.754 1.00 36.74 341 ALA A O 1
ATOM 2599 N N . GLU A 1 342 ? 122.495 105.517 117.885 1.00 40.30 342 GLU A N 1
ATOM 2600 C CA . GLU A 1 342 ? 122.682 105.439 116.440 1.00 40.30 342 GLU A CA 1
ATOM 2601 C C . GLU A 1 342 ? 122.198 104.099 115.899 1.00 40.30 342 GLU A C 1
ATOM 2602 O O . GLU A 1 342 ? 121.383 104.044 114.968 1.00 40.30 342 GLU A O 1
ATOM 2608 N N . GLN A 1 343 ? 122.679 103.004 116.494 1.00 36.31 343 GLN A N 1
ATOM 2609 C CA . GLN A 1 343 ? 122.273 101.674 116.057 1.00 36.31 343 GLN A CA 1
ATOM 2610 C C . GLN A 1 343 ? 120.775 101.477 116.220 1.00 36.31 343 GLN A C 1
ATOM 2611 O O . GLN A 1 343 ? 120.119 100.901 115.347 1.00 36.31 343 GLN A O 1
ATOM 2617 N N . TRP A 1 344 ? 120.221 101.944 117.338 1.00 35.95 344 TRP A N 1
ATOM 2618 C CA . TRP A 1 344 ? 118.798 101.772 117.601 1.00 35.95 344 TRP A CA 1
ATOM 2619 C C . TRP A 1 344 ? 117.956 102.466 116.541 1.00 35.95 344 TRP A C 1
ATOM 2620 O O . TRP A 1 344 ? 117.024 101.875 115.988 1.00 35.95 344 TRP A O 1
ATOM 2631 N N . VAL A 1 345 ? 118.282 103.721 116.230 1.00 38.17 345 VAL A N 1
ATOM 2632 C CA . VAL A 1 345 ? 117.472 104.469 115.276 1.00 38.17 345 VAL A CA 1
ATOM 2633 C C . VAL A 1 345 ? 117.632 103.906 113.871 1.00 38.17 345 VAL A C 1
ATOM 2634 O O . VAL A 1 345 ? 116.661 103.834 113.108 1.00 38.17 345 VAL A O 1
ATOM 2638 N N . VAL A 1 346 ? 118.846 103.490 113.500 1.00 39.78 346 VAL A N 1
ATOM 2639 C CA . VAL A 1 346 ? 119.036 102.885 112.182 1.00 39.78 346 VAL A CA 1
ATOM 2640 C C . VAL A 1 346 ? 118.250 101.584 112.070 1.00 39.78 346 VAL A C 1
ATOM 2641 O O . VAL A 1 346 ? 117.583 101.327 111.061 1.00 39.78 346 VAL A O 1
ATOM 2645 N N . MET A 1 347 ? 118.313 100.745 113.106 1.00 39.21 347 MET A N 1
ATOM 2646 C CA . MET A 1 347 ? 117.619 99.464 113.065 1.00 39.21 347 MET A CA 1
ATOM 2647 C C . MET A 1 347 ? 116.110 99.649 113.108 1.00 39.21 347 MET A C 1
ATOM 2648 O O . MET A 1 347 ? 115.361 98.813 112.592 1.00 39.21 347 MET A O 1
ATOM 2653 N N . MET A 1 348 ? 115.647 100.737 113.716 1.00 40.73 348 MET A N 1
ATOM 2654 C CA . MET A 1 348 ? 114.219 100.913 113.926 1.00 40.73 348 MET A CA 1
ATOM 2655 C C . MET A 1 348 ? 113.554 101.602 112.743 1.00 40.73 348 MET A C 1
ATOM 2656 O O . MET A 1 348 ? 112.416 101.278 112.391 1.00 40.73 348 MET A O 1
ATOM 2661 N N . LEU A 1 349 ? 114.238 102.559 112.126 1.00 43.56 349 LEU A N 1
ATOM 2662 C CA . LEU A 1 349 ? 113.705 103.235 110.954 1.00 43.56 349 LEU A CA 1
ATOM 2663 C C . LEU A 1 349 ? 114.053 102.528 109.654 1.00 43.56 349 LEU A C 1
ATOM 2664 O O . LEU A 1 349 ? 113.522 102.904 108.604 1.00 43.56 349 LEU A O 1
ATOM 2669 N N . ASP A 1 350 ? 114.916 101.513 109.706 1.00 48.26 350 ASP A N 1
ATOM 2670 C CA . ASP A 1 350 ? 115.360 100.782 108.519 1.00 48.26 350 ASP A CA 1
ATOM 2671 C C . ASP A 1 350 ? 115.940 101.734 107.474 1.00 48.26 350 ASP A C 1
ATOM 2672 O O . ASP A 1 350 ? 115.666 101.621 106.277 1.00 48.26 350 ASP A O 1
ATOM 2677 N N . THR A 1 351 ? 116.744 102.687 107.934 1.00 51.11 351 THR A N 1
ATOM 2678 C CA . THR A 1 351 ? 117.361 103.669 107.050 1.00 51.11 351 THR A CA 1
ATOM 2679 C C . THR A 1 351 ? 118.868 103.454 106.962 1.00 51.11 351 THR A C 1
ATOM 2680 O O . THR A 1 351 ? 119.601 103.736 107.909 1.00 51.11 351 THR A O 1
ATOM 2684 N N . GLY A 1 378 ? 117.572 92.174 98.329 1.00 48.05 378 GLY A N 1
ATOM 2685 C CA . GLY A 1 378 ? 116.405 92.582 97.569 1.00 48.05 378 GLY A CA 1
ATOM 2686 C C . GLY A 1 378 ? 115.986 91.563 96.528 1.00 48.05 378 GLY A C 1
ATOM 2687 O O . GLY A 1 378 ? 116.107 91.803 95.326 1.00 48.05 378 GLY A O 1
ATOM 2688 N N . TYR A 1 379 ? 115.494 90.421 96.994 1.00 47.14 379 TYR A N 1
ATOM 2689 C CA . TYR A 1 379 ? 115.052 89.379 96.081 1.00 47.14 379 TYR A CA 1
ATOM 2690 C C . TYR A 1 379 ? 113.790 89.832 95.350 1.00 47.14 379 TYR A C 1
ATOM 2691 O O . TYR A 1 379 ? 113.004 90.615 95.900 1.00 47.14 379 TYR A O 1
ATOM 2700 N N . PRO A 1 380 ? 113.569 89.371 94.120 1.00 43.55 380 PRO A N 1
ATOM 2701 C CA . PRO A 1 380 ? 112.457 89.894 93.316 1.00 43.55 380 PRO A CA 1
ATOM 2702 C C . PRO A 1 380 ? 111.110 89.755 94.012 1.00 43.55 380 PRO A C 1
ATOM 2703 O O . PRO A 1 380 ? 110.817 88.742 94.650 1.00 43.55 380 PRO A O 1
ATOM 2707 N N . ILE A 1 381 ? 110.289 90.801 93.888 1.00 39.67 381 ILE A N 1
ATOM 2708 C CA . ILE A 1 381 ? 108.939 90.783 94.439 1.00 39.67 381 ILE A CA 1
ATOM 2709 C C . ILE A 1 381 ? 108.092 89.737 93.733 1.00 39.67 381 ILE A C 1
ATOM 2710 O O . ILE A 1 381 ? 107.145 89.186 94.314 1.00 39.67 381 ILE A O 1
ATOM 2715 N N . LYS A 1 382 ? 108.420 89.437 92.475 1.00 36.65 382 LYS A N 1
ATOM 2716 C CA . LYS A 1 382 ? 107.662 88.443 91.727 1.00 36.65 382 LYS A CA 1
ATOM 2717 C C . LYS A 1 382 ? 107.739 87.074 92.389 1.00 36.65 382 LYS A C 1
ATOM 2718 O O . LYS A 1 382 ? 106.801 86.276 92.275 1.00 36.65 382 LYS A O 1
ATOM 2724 N N . VAL A 1 383 ? 108.835 86.790 93.094 1.00 34.74 383 VAL A N 1
ATOM 2725 C CA . VAL A 1 383 ? 108.932 85.541 93.841 1.00 34.74 383 VAL A CA 1
ATOM 2726 C C . VAL A 1 383 ? 107.861 85.483 94.919 1.00 34.74 383 VAL A C 1
ATOM 2727 O O . VAL A 1 383 ? 107.186 84.462 95.092 1.00 34.74 383 VAL A O 1
ATOM 2731 N N . HIS A 1 384 ? 107.684 86.575 95.661 1.00 33.30 384 HIS A N 1
ATOM 2732 C CA . HIS A 1 384 ? 106.672 86.586 96.709 1.00 33.30 384 HIS A CA 1
ATOM 2733 C C . HIS A 1 384 ? 105.271 86.650 96.119 1.00 33.30 384 HIS A C 1
ATOM 2734 O O . HIS A 1 384 ? 104.293 86.303 96.789 1.00 33.30 384 HIS A O 1
ATOM 2741 N N . LYS A 1 385 ? 105.153 87.092 94.868 1.00 33.32 385 LYS A N 1
ATOM 2742 C CA . LYS A 1 385 ? 103.853 87.067 94.207 1.00 33.32 385 LYS A CA 1
ATOM 2743 C C . LYS A 1 385 ? 103.484 85.659 93.751 1.00 33.32 385 LYS A C 1
ATOM 2744 O O . LYS A 1 385 ? 102.312 85.271 93.803 1.00 33.32 385 LYS A O 1
ATOM 2750 N N . PHE A 1 386 ? 104.467 84.882 93.300 1.00 34.12 386 PHE A N 1
ATOM 2751 C CA . PHE A 1 386 ? 104.220 83.593 92.667 1.00 34.12 386 PHE A CA 1
ATOM 2752 C C . PHE A 1 386 ? 104.536 82.399 93.562 1.00 34.12 386 PHE A C 1
ATOM 2753 O O . PHE A 1 386 ? 104.412 81.256 93.107 1.00 34.12 386 PHE A O 1
ATOM 2761 N N . LYS A 1 387 ? 104.956 82.630 94.808 1.00 33.45 387 LYS A N 1
ATOM 2762 C CA . LYS A 1 387 ? 105.347 81.514 95.664 1.00 33.45 387 LYS A CA 1
ATOM 2763 C C . LYS A 1 387 ? 104.169 80.602 95.982 1.00 33.45 387 LYS A C 1
ATOM 2764 O O . LYS A 1 387 ? 104.347 79.390 96.132 1.00 33.45 387 LYS A O 1
ATOM 2770 N N . GLU A 1 388 ? 102.960 81.155 96.089 1.00 34.38 388 GLU A N 1
ATOM 2771 C CA . GLU A 1 388 ? 101.806 80.311 96.382 1.00 34.38 388 GLU A CA 1
ATOM 2772 C C . GLU A 1 388 ? 101.527 79.343 95.242 1.00 34.38 388 GLU A C 1
ATOM 2773 O O . GLU A 1 388 ? 101.340 78.140 95.466 1.00 34.38 388 GLU A O 1
ATOM 2779 N N . ALA A 1 389 ? 101.511 79.847 94.007 1.00 32.25 389 ALA A N 1
ATOM 2780 C CA . ALA A 1 389 ? 101.306 78.978 92.856 1.00 32.25 389 ALA A CA 1
ATOM 2781 C C . ALA A 1 389 ? 102.447 77.983 92.714 1.00 32.25 389 ALA A C 1
ATOM 2782 O O . ALA A 1 389 ? 102.225 76.817 92.366 1.00 32.25 389 ALA A O 1
ATOM 2784 N N . LEU A 1 390 ? 103.676 78.421 92.984 1.00 31.65 390 LEU A N 1
ATOM 2785 C CA . LEU A 1 390 ? 104.815 77.519 92.879 1.00 31.65 390 LEU A CA 1
ATOM 2786 C C . LEU A 1 390 ? 104.723 76.390 93.896 1.00 31.65 390 LEU A C 1
ATOM 2787 O O . LEU A 1 390 ? 105.000 75.232 93.572 1.00 31.65 390 LEU A O 1
ATOM 2792 N N . GLN A 1 391 ? 104.337 76.706 95.132 1.00 33.26 391 GLN A N 1
ATOM 2793 C CA . GLN A 1 391 ? 104.162 75.667 96.137 1.00 33.26 391 GLN A CA 1
ATOM 2794 C C . GLN A 1 391 ? 103.034 74.724 95.757 1.00 33.26 391 GLN A C 1
ATOM 2795 O O . GLN A 1 391 ? 103.161 73.505 95.909 1.00 33.26 391 GLN A O 1
ATOM 2801 N N . ARG A 1 392 ? 101.925 75.265 95.252 1.00 32.09 392 ARG A N 1
ATOM 2802 C CA . ARG A 1 392 ? 100.801 74.411 94.888 1.00 32.09 392 ARG A CA 1
ATOM 2803 C C . ARG A 1 392 ? 101.156 73.494 93.726 1.00 32.09 392 ARG A C 1
ATOM 2804 O O . ARG A 1 392 ? 100.642 72.375 93.630 1.00 32.09 392 ARG A O 1
ATOM 2812 N N . HIS A 1 393 ? 102.032 73.950 92.830 1.00 32.74 393 HIS A N 1
ATOM 2813 C CA . HIS A 1 393 ? 102.400 73.132 91.680 1.00 32.74 393 HIS A CA 1
ATOM 2814 C C . HIS A 1 393 ? 103.460 72.097 92.038 1.00 32.74 393 HIS A C 1
ATOM 2815 O O . HIS A 1 393 ? 103.372 70.938 91.618 1.00 32.74 393 HIS A O 1
ATOM 2822 N N . LEU A 1 394 ? 104.475 72.491 92.805 1.00 32.72 394 LEU A N 1
ATOM 2823 C CA . LEU A 1 394 ? 105.609 71.603 93.041 1.00 32.72 394 LEU A CA 1
ATOM 2824 C C . LEU A 1 394 ? 105.543 70.868 94.374 1.00 32.72 394 LEU A C 1
ATOM 2825 O O . LEU A 1 394 ? 105.995 69.723 94.462 1.00 32.72 394 LEU A O 1
ATOM 2830 N N . PHE A 1 395 ? 104.996 71.487 95.418 1.00 33.28 395 PHE A N 1
ATOM 2831 C CA . PHE A 1 395 ? 104.935 70.884 96.750 1.00 33.28 395 PHE A CA 1
ATOM 2832 C C . PHE A 1 395 ? 103.499 70.923 97.251 1.00 33.28 395 PHE A C 1
ATOM 2833 O O . PHE A 1 395 ? 103.157 71.726 98.129 1.00 33.28 395 PHE A O 1
ATOM 2841 N N . PRO A 1 396 ? 102.628 70.068 96.718 1.00 37.00 396 PRO A N 1
ATOM 2842 C CA . PRO A 1 396 ? 101.229 70.075 97.152 1.00 37.00 396 PRO A CA 1
ATOM 2843 C C . PRO A 1 396 ? 101.028 69.344 98.470 1.00 37.00 396 PRO A C 1
ATOM 2844 O O . PRO A 1 396 ? 101.636 68.307 98.741 1.00 37.00 396 PRO A O 1
ATOM 2848 N N . VAL A 1 397 ? 100.158 69.906 99.302 1.00 41.41 397 VAL A N 1
ATOM 2849 C CA . VAL A 1 397 ? 99.821 69.323 100.594 1.00 41.41 397 VAL A CA 1
ATOM 2850 C C . VAL A 1 397 ? 98.588 68.449 100.400 1.00 41.41 397 VAL A C 1
ATOM 2851 O O . VAL A 1 397 ? 97.460 68.945 100.380 1.00 41.41 397 VAL A O 1
ATOM 2855 N N . THR A 1 398 ? 98.804 67.144 100.254 1.00 46.14 398 THR A N 1
ATOM 2856 C CA . THR A 1 398 ? 97.727 66.200 100.001 1.00 46.14 398 THR A CA 1
ATOM 2857 C C . THR A 1 398 ? 97.758 65.111 101.062 1.00 46.14 398 THR A C 1
ATOM 2858 O O . THR A 1 398 ? 98.771 64.889 101.730 1.00 46.14 398 THR A O 1
ATOM 2862 N N . GLN A 1 399 ? 96.628 64.423 101.209 1.00 49.90 399 GLN A N 1
ATOM 2863 C CA . GLN A 1 399 ? 96.492 63.330 102.160 1.00 49.90 399 GLN A CA 1
ATOM 2864 C C . GLN A 1 399 ? 97.129 62.041 101.664 1.00 49.90 399 GLN A C 1
ATOM 2865 O O . GLN A 1 399 ? 97.054 61.021 102.356 1.00 49.90 399 GLN A O 1
ATOM 2871 N N . GLU A 1 400 ? 97.752 62.064 100.492 1.00 51.69 400 GLU A N 1
ATOM 2872 C CA . GLU A 1 400 ? 98.379 60.883 99.928 1.00 51.69 400 GLU A CA 1
ATOM 2873 C C . GLU A 1 400 ? 99.611 60.490 100.737 1.00 51.69 400 GLU A C 1
ATOM 2874 O O . GLU A 1 400 ? 99.943 61.095 101.759 1.00 51.69 400 GLU A O 1
ATOM 2880 N N . GLU A 1 401 ? 100.293 59.452 100.263 1.00 48.94 401 GLU A N 1
ATOM 2881 C CA . GLU A 1 401 ? 101.491 58.972 100.930 1.00 48.94 401 GLU A CA 1
ATOM 2882 C C . GLU A 1 401 ? 102.595 60.022 100.868 1.00 48.94 401 GLU A C 1
ATOM 2883 O O . GLU A 1 401 ? 102.481 61.049 100.195 1.00 48.94 401 GLU A O 1
ATOM 2889 N N . VAL A 1 402 ? 103.680 59.755 101.598 1.00 43.10 402 VAL A N 1
ATOM 2890 C CA . VAL A 1 402 ? 104.808 60.674 101.604 1.00 43.10 402 VAL A CA 1
ATOM 2891 C C . VAL A 1 402 ? 105.417 60.729 100.211 1.00 43.10 402 VAL A C 1
ATOM 2892 O O . VAL A 1 402 ? 105.511 59.715 99.509 1.00 43.10 402 VAL A O 1
ATOM 2896 N N . GLN A 1 403 ? 105.790 61.931 99.786 1.00 39.72 403 GLN A N 1
ATOM 2897 C CA . GLN A 1 403 ? 106.351 62.159 98.464 1.00 39.72 403 GLN A CA 1
ATOM 2898 C C . GLN A 1 403 ? 107.824 62.513 98.592 1.00 39.72 403 GLN A C 1
ATOM 2899 O O . GLN A 1 403 ? 108.205 63.291 99.471 1.00 39.72 403 GLN A O 1
ATOM 2905 N N . PHE A 1 404 ? 108.644 61.946 97.717 1.00 36.67 404 PHE A N 1
ATOM 2906 C CA . PHE A 1 404 ? 110.079 62.194 97.712 1.00 36.67 404 PHE A CA 1
ATOM 2907 C C . PHE A 1 404 ? 110.398 63.130 96.554 1.00 36.67 404 PHE A C 1
ATOM 2908 O O . PHE A 1 404 ? 110.128 62.806 95.394 1.00 36.67 404 PHE A O 1
ATOM 2916 N N . LYS A 1 405 ? 110.973 64.283 96.868 1.00 34.12 405 LYS A N 1
ATOM 2917 C CA . LYS A 1 405 ? 111.285 65.322 95.903 1.00 34.12 405 LYS A CA 1
ATOM 2918 C C . LYS A 1 405 ? 112.722 65.790 96.081 1.00 34.12 405 LYS A C 1
ATOM 2919 O O . LYS A 1 405 ? 113.281 65.696 97.179 1.00 34.12 405 LYS A O 1
ATOM 2925 N N . PRO A 1 406 ? 113.365 66.287 95.014 1.00 33.88 406 PRO A N 1
ATOM 2926 C CA . PRO A 1 406 ? 112.924 66.336 93.616 1.00 33.88 406 PRO A CA 1
ATOM 2927 C C . PRO A 1 406 ? 113.087 64.980 92.949 1.00 33.88 406 PRO A C 1
ATOM 2928 O O . PRO A 1 406 ? 113.867 64.157 93.414 1.00 33.88 406 PRO A O 1
ATOM 2932 N N . GLU A 1 407 ? 112.370 64.723 91.854 1.00 36.12 407 GLU A N 1
ATOM 2933 C CA . GLU A 1 407 ? 112.365 63.387 91.269 1.00 36.12 407 GLU A CA 1
ATOM 2934 C C . GLU A 1 407 ? 113.739 62.992 90.744 1.00 36.12 407 GLU A C 1
ATOM 2935 O O . GLU A 1 407 ? 114.156 61.841 90.898 1.00 36.12 407 GLU A O 1
ATOM 2941 N N . SER A 1 408 ? 114.455 63.926 90.118 1.00 34.55 408 SER A N 1
ATOM 2942 C CA . SER A 1 408 ? 115.722 63.588 89.475 1.00 34.55 408 SER A CA 1
ATOM 2943 C C . SER A 1 408 ? 116.754 63.107 90.488 1.00 34.55 408 SER A C 1
ATOM 2944 O O . SER A 1 408 ? 117.356 62.034 90.329 1.00 34.55 408 SER A O 1
ATOM 2947 N N . LEU A 1 409 ? 116.974 63.897 91.540 1.00 33.66 409 LEU A N 1
ATOM 2948 C CA . LEU A 1 409 ? 117.945 63.519 92.558 1.00 33.66 409 LEU A CA 1
ATOM 2949 C C . LEU A 1 409 ? 117.510 62.261 93.287 1.00 33.66 409 LEU A C 1
ATOM 2950 O O . LEU A 1 409 ? 118.348 61.433 93.657 1.00 33.66 409 LEU A O 1
ATOM 2955 N N . CYS A 1 410 ? 116.207 62.110 93.522 1.00 35.29 410 CYS A N 1
ATOM 2956 C CA . CYS A 1 410 ? 115.714 60.902 94.169 1.00 35.29 410 CYS A CA 1
ATOM 2957 C C . CYS A 1 410 ? 116.020 59.671 93.331 1.00 35.29 410 CYS A C 1
ATOM 2958 O O . CYS A 1 410 ? 116.473 58.651 93.860 1.00 35.29 410 CYS A O 1
ATOM 2961 N N . LYS A 1 411 ? 115.794 59.750 92.018 1.00 34.54 411 LYS A N 1
ATOM 2962 C CA . LYS A 1 411 ? 116.121 58.631 91.144 1.00 34.54 411 LYS A CA 1
ATOM 2963 C C . LYS A 1 411 ? 117.609 58.322 91.178 1.00 34.54 411 LYS A C 1
ATOM 2964 O O . LYS A 1 411 ? 118.003 57.157 91.298 1.00 34.54 411 LYS A O 1
ATOM 2970 N N . LYS A 1 412 ? 118.452 59.352 91.089 1.00 35.00 412 LYS A N 1
ATOM 2971 C CA . LYS A 1 412 ? 119.895 59.120 91.103 1.00 35.00 412 LYS A CA 1
ATOM 2972 C C . LYS A 1 412 ? 120.335 58.463 92.407 1.00 35.00 412 LYS A C 1
ATOM 2973 O O . LYS A 1 412 ? 121.068 57.466 92.403 1.00 35.00 412 LYS A O 1
ATOM 2979 N N . LEU A 1 413 ? 119.872 59.002 93.537 1.00 36.83 413 LEU A N 1
ATOM 2980 C CA . LEU A 1 413 ? 120.273 58.495 94.844 1.00 36.83 413 LEU A CA 1
ATOM 2981 C C . LEU A 1 413 ? 119.774 57.074 95.064 1.00 36.83 413 LEU A C 1
ATOM 2982 O O . LEU A 1 413 ? 120.495 56.230 95.608 1.00 36.83 413 LEU A O 1
ATOM 2987 N N . PHE A 1 414 ? 118.538 56.792 94.653 1.00 37.58 414 PHE A N 1
ATOM 2988 C CA . PHE A 1 414 ? 117.954 55.483 94.910 1.00 37.58 414 PHE A CA 1
ATOM 2989 C C . PHE A 1 414 ? 118.527 54.430 93.974 1.00 37.58 414 PHE A C 1
ATOM 2990 O O . PHE A 1 414 ? 118.605 53.250 94.333 1.00 37.58 414 PHE A O 1
ATOM 2998 N N . SER A 1 415 ? 118.930 54.831 92.768 1.00 39.41 415 SER A N 1
ATOM 2999 C CA . SER A 1 415 ? 119.587 53.896 91.865 1.00 39.41 415 SER A CA 1
ATOM 3000 C C . SER A 1 415 ? 121.007 53.606 92.328 1.00 39.41 415 SER A C 1
ATOM 3001 O O . SER A 1 415 ? 121.491 52.474 92.216 1.00 39.41 415 SER A O 1
ATOM 3004 N N . ASP A 1 416 ? 121.695 54.623 92.849 1.00 41.56 416 ASP A N 1
ATOM 3005 C CA . ASP A 1 416 ? 123.058 54.411 93.323 1.00 41.56 416 ASP A CA 1
ATOM 3006 C C . ASP A 1 416 ? 123.078 53.641 94.639 1.00 41.56 416 ASP A C 1
ATOM 3007 O O . ASP A 1 416 ? 124.007 52.868 94.897 1.00 41.56 416 ASP A O 1
ATOM 3012 N N . HIS A 1 417 ? 122.068 53.841 95.484 1.00 42.43 417 HIS A N 1
ATOM 3013 C CA . HIS A 1 417 ? 121.973 53.193 96.792 1.00 42.43 417 HIS A CA 1
ATOM 3014 C C . HIS A 1 417 ? 120.584 52.575 96.918 1.00 42.43 417 HIS A C 1
ATOM 3015 O O . HIS A 1 417 ? 119.584 53.293 97.013 1.00 42.43 417 HIS A O 1
ATOM 3022 N N . LYS A 1 418 ? 120.524 51.242 96.924 1.00 44.57 418 LYS A N 1
ATOM 3023 C CA . LYS A 1 418 ? 119.236 50.555 96.894 1.00 44.57 418 LYS A CA 1
ATOM 3024 C C . LYS A 1 418 ? 118.531 50.610 98.244 1.00 44.57 418 LYS A C 1
ATOM 3025 O O . LYS A 1 418 ? 117.303 50.494 98.313 1.00 44.57 418 LYS A O 1
ATOM 3031 N N . GLU A 1 419 ? 119.288 50.778 99.328 1.00 47.68 419 GLU A N 1
ATOM 3032 C CA . GLU A 1 419 ? 118.699 50.716 100.660 1.00 47.68 419 GLU A CA 1
ATOM 3033 C C . GLU A 1 419 ? 118.103 52.043 101.108 1.00 47.68 419 GLU A C 1
ATOM 3034 O O . GLU A 1 419 ? 117.473 52.091 102.170 1.00 47.68 419 GLU A O 1
ATOM 3040 N N . LEU A 1 420 ? 118.297 53.116 100.337 1.00 44.69 420 LEU A N 1
ATOM 3041 C CA . LEU A 1 420 ? 117.826 54.430 100.763 1.00 44.69 420 LEU A CA 1
ATOM 3042 C C . LEU A 1 420 ? 116.308 54.487 100.848 1.00 44.69 420 LEU A C 1
ATOM 3043 O O . LEU A 1 420 ? 115.756 55.057 101.796 1.00 44.69 420 LEU A O 1
ATOM 3048 N N . GLU A 1 421 ? 115.615 53.918 99.860 1.00 44.17 421 GLU A N 1
ATOM 3049 C CA . GLU A 1 421 ? 114.155 53.899 99.891 1.00 44.17 421 GLU A CA 1
ATOM 3050 C C . GLU A 1 421 ? 113.641 53.235 101.160 1.00 44.17 421 GLU A C 1
ATOM 3051 O O . GLU A 1 421 ? 112.807 53.799 101.878 1.00 44.17 421 GLU A O 1
ATOM 3057 N N . GLY A 1 422 ? 114.137 52.033 101.454 1.00 44.87 422 GLY A N 1
ATOM 3058 C CA . GLY A 1 422 ? 113.685 51.330 102.640 1.00 44.87 422 GLY A CA 1
ATOM 3059 C C . GLY A 1 422 ? 114.041 52.055 103.921 1.00 44.87 422 GLY A C 1
ATOM 3060 O O . GLY A 1 422 ? 113.217 52.160 104.833 1.00 44.87 422 GLY A O 1
ATOM 3061 N N . LEU A 1 423 ? 115.270 52.570 104.008 1.00 45.13 423 LEU A N 1
ATOM 3062 C CA . LEU A 1 423 ? 115.696 53.258 105.220 1.00 45.13 423 LEU A CA 1
ATOM 3063 C C . LEU A 1 423 ? 114.838 54.487 105.482 1.00 45.13 423 LEU A C 1
ATOM 3064 O O . LEU A 1 423 ? 114.394 54.717 106.615 1.00 45.13 423 LEU A O 1
ATOM 3069 N N . MET A 1 424 ? 114.572 55.278 104.441 1.00 44.65 424 MET A N 1
ATOM 3070 C CA . MET A 1 424 ? 113.757 56.472 104.617 1.00 44.65 424 MET A CA 1
ATOM 3071 C C . MET A 1 424 ? 112.314 56.115 104.939 1.00 44.65 424 MET A C 1
ATOM 3072 O O . MET A 1 424 ? 111.689 56.759 105.789 1.00 44.65 424 MET A O 1
ATOM 3077 N N . LYS A 1 425 ? 111.766 55.089 104.283 1.00 44.47 425 LYS A N 1
ATOM 3078 C CA . LYS A 1 425 ? 110.398 54.683 104.582 1.00 44.47 425 LYS A CA 1
ATOM 3079 C C . LYS A 1 425 ? 110.266 54.224 106.027 1.00 44.47 425 LYS A C 1
ATOM 3080 O O . LYS A 1 425 ? 109.259 54.508 106.686 1.00 44.47 425 LYS A O 1
ATOM 3086 N N . THR A 1 426 ? 111.271 53.510 106.538 1.00 45.39 426 THR A N 1
ATOM 3087 C CA . THR A 1 426 ? 111.234 53.079 107.931 1.00 45.39 426 THR A CA 1
ATOM 3088 C C . THR A 1 426 ? 111.355 54.263 108.883 1.00 45.39 426 THR A C 1
ATOM 3089 O O . THR A 1 426 ? 110.619 54.350 109.872 1.00 45.39 426 THR A O 1
ATOM 3093 N N . LEU A 1 427 ? 112.283 55.183 108.608 1.00 44.43 427 LEU A N 1
ATOM 3094 C CA . LEU A 1 427 ? 112.484 56.313 109.512 1.00 44.43 427 LEU A CA 1
ATOM 3095 C C . LEU A 1 427 ? 111.262 57.221 109.557 1.00 44.43 427 LEU A C 1
ATOM 3096 O O . LEU A 1 427 ? 110.878 57.701 110.629 1.00 44.43 427 LEU A O 1
ATOM 3101 N N . ILE A 1 428 ? 110.641 57.473 108.405 1.00 46.05 428 ILE A N 1
ATOM 3102 C CA . ILE A 1 428 ? 109.499 58.381 108.357 1.00 46.05 428 ILE A CA 1
ATOM 3103 C C . ILE A 1 428 ? 108.323 57.806 109.136 1.00 46.05 428 ILE A C 1
ATOM 3104 O O . ILE A 1 428 ? 107.565 58.543 109.780 1.00 46.05 428 ILE A O 1
ATOM 3109 N N . HIS A 1 429 ? 108.160 56.487 109.103 1.00 49.67 429 HIS A N 1
ATOM 3110 C CA . HIS A 1 429 ? 107.020 55.848 109.747 1.00 49.67 429 HIS A CA 1
ATOM 3111 C C . HIS A 1 429 ? 107.049 56.100 111.253 1.00 49.67 429 HIS A C 1
ATOM 3112 O O . HIS A 1 429 ? 108.118 56.007 111.871 1.00 49.67 429 HIS A O 1
ATOM 3119 N N . PRO A 1 430 ? 105.908 56.414 111.879 1.00 49.17 430 PRO A N 1
ATOM 3120 C CA . PRO A 1 430 ? 104.567 56.515 111.302 1.00 49.17 430 PRO A CA 1
ATOM 3121 C C . PRO A 1 430 ? 104.231 57.912 110.797 1.00 49.17 430 PRO A C 1
ATOM 3122 O O . PRO A 1 430 ? 104.068 58.842 111.580 1.00 49.17 430 PRO A O 1
ATOM 3126 N N . CYS A 1 431 ? 104.106 58.070 109.481 1.00 50.83 431 CYS A N 1
ATOM 3127 C CA . CYS A 1 431 ? 103.717 59.335 108.864 1.00 50.83 431 CYS A CA 1
ATOM 3128 C C . CYS A 1 431 ? 103.128 59.020 107.497 1.00 50.83 431 CYS A C 1
ATOM 3129 O O . CYS A 1 431 ? 103.778 58.369 106.675 1.00 50.83 431 CYS A O 1
ATOM 3132 N N . SER A 1 432 ? 101.898 59.469 107.260 1.00 50.15 432 SER A N 1
ATOM 3133 C CA . SER A 1 432 ? 101.258 59.278 105.966 1.00 50.15 432 SER A CA 1
ATOM 3134 C C . SER A 1 432 ? 101.347 60.522 105.094 1.00 50.15 432 SER A C 1
ATOM 3135 O O . SER A 1 432 ? 101.644 60.421 103.900 1.00 50.15 432 SER A O 1
ATOM 3138 N N . GLN A 1 433 ? 101.106 61.693 105.671 1.00 47.05 433 GLN A N 1
ATOM 3139 C CA . GLN A 1 433 ? 101.113 62.952 104.942 1.00 47.05 433 GLN A CA 1
ATOM 3140 C C . GLN A 1 433 ? 102.447 63.654 105.148 1.00 47.05 433 GLN A C 1
ATOM 3141 O O . GLN A 1 433 ? 102.910 63.790 106.285 1.00 47.05 433 GLN A O 1
ATOM 3147 N N . GLY A 1 434 ? 103.059 64.093 104.059 1.00 40.43 434 GLY A N 1
ATOM 3148 C CA . GLY A 1 434 ? 104.293 64.844 104.166 1.00 40.43 434 GLY A CA 1
ATOM 3149 C C . GLY A 1 434 ? 105.107 64.776 102.898 1.00 40.43 434 GLY A C 1
ATOM 3150 O O . GLY A 1 434 ? 104.841 63.986 101.994 1.00 40.43 434 GLY A O 1
ATOM 3151 N N . ILE A 1 435 ? 106.121 65.637 102.851 1.00 34.88 435 ILE A N 1
ATOM 3152 C CA . ILE A 1 435 ? 107.044 65.733 101.728 1.00 34.88 435 ILE A CA 1
ATOM 3153 C C . ILE A 1 435 ? 108.461 65.614 102.263 1.00 34.88 435 ILE A C 1
ATOM 3154 O O . ILE A 1 435 ? 108.800 66.233 103.276 1.00 34.88 435 ILE A O 1
ATOM 3159 N N . VAL A 1 436 ? 109.282 64.821 101.588 1.00 33.43 436 VAL A N 1
ATOM 3160 C CA . VAL A 1 436 ? 110.695 64.681 101.909 1.00 33.43 436 VAL A CA 1
ATOM 3161 C C . VAL A 1 436 ? 111.478 65.283 100.753 1.00 33.43 436 VAL A C 1
ATOM 3162 O O . VAL A 1 436 ? 111.472 64.743 99.640 1.00 33.43 436 VAL A O 1
ATOM 3166 N N . ILE A 1 437 ? 112.154 66.397 101.007 1.00 32.11 437 ILE A N 1
ATOM 3167 C CA . ILE A 1 437 ? 112.908 67.105 99.981 1.00 32.11 437 ILE A CA 1
ATOM 3168 C C . ILE A 1 437 ? 114.374 66.733 100.124 1.00 32.11 437 ILE A C 1
ATOM 3169 O O . ILE A 1 437 ? 115.016 67.067 101.125 1.00 32.11 437 ILE A O 1
ATOM 3174 N N . PHE A 1 438 ? 114.900 66.041 99.121 1.00 31.77 438 PHE A N 1
ATOM 3175 C CA . PHE A 1 438 ? 116.265 65.546 99.118 1.00 31.77 438 PHE A CA 1
ATOM 3176 C C . PHE A 1 438 ? 117.187 66.585 98.501 1.00 31.77 438 PHE A C 1
ATOM 3177 O O . PHE A 1 438 ? 116.816 67.268 97.543 1.00 31.77 438 PHE A O 1
ATOM 3185 N N . SER A 1 439 ? 118.386 66.703 99.056 1.00 32.35 439 SER A N 1
ATOM 3186 C CA . SER A 1 439 ? 119.415 67.548 98.479 1.00 32.35 439 SER A CA 1
ATOM 3187 C C . SER A 1 439 ? 120.766 66.904 98.731 1.00 32.35 439 SER A C 1
ATOM 3188 O O . SER A 1 439 ? 120.984 66.283 99.773 1.00 32.35 439 SER A O 1
ATOM 3191 N N . ARG A 1 440 ? 121.668 67.039 97.762 1.00 31.47 440 ARG A N 1
ATOM 3192 C CA . ARG A 1 440 ? 123.012 66.509 97.956 1.00 31.47 440 ARG A CA 1
ATOM 3193 C C . ARG A 1 440 ? 123.726 67.237 99.084 1.00 31.47 440 ARG A C 1
ATOM 3194 O O . ARG A 1 440 ? 124.535 66.641 99.803 1.00 31.47 440 ARG A O 1
ATOM 3202 N N . SER A 1 441 ? 123.446 68.526 99.249 1.00 33.08 441 SER A N 1
ATOM 3203 C CA . SER A 1 441 ? 123.971 69.309 100.362 1.00 33.08 441 SER A CA 1
ATOM 3204 C C . SER A 1 441 ? 123.023 70.471 100.603 1.00 33.08 441 SER A C 1
ATOM 3205 O O . SER A 1 441 ? 123.042 71.450 99.851 1.00 33.08 441 SER A O 1
ATOM 3208 N N . TRP A 1 442 ? 122.186 70.364 101.637 1.00 31.53 442 TRP A N 1
ATOM 3209 C CA . TRP A 1 442 ? 121.332 71.490 101.994 1.00 31.53 442 TRP A CA 1
ATOM 3210 C C . TRP A 1 442 ? 122.157 72.686 102.440 1.00 31.53 442 TRP A C 1
ATOM 3211 O O . TRP A 1 442 ? 121.782 73.834 102.171 1.00 31.53 442 TRP A O 1
ATOM 3222 N N . ALA A 1 443 ? 123.286 72.436 103.105 1.00 33.79 443 ALA A N 1
ATOM 3223 C CA . ALA A 1 443 ? 124.179 73.518 103.495 1.00 33.79 443 ALA A CA 1
ATOM 3224 C C . ALA A 1 443 ? 124.681 74.276 102.275 1.00 33.79 443 ALA A C 1
ATOM 3225 O O . ALA A 1 443 ? 124.728 75.511 102.271 1.00 33.79 443 ALA A O 1
ATOM 3227 N N . GLY A 1 444 ? 125.068 73.550 101.228 1.00 33.43 444 GLY A N 1
ATOM 3228 C CA . GLY A 1 444 ? 125.409 74.205 99.979 1.00 33.43 444 GLY A CA 1
ATOM 3229 C C . GLY A 1 444 ? 124.213 74.881 99.339 1.00 33.43 444 GLY A C 1
ATOM 3230 O O . GLY A 1 444 ? 124.347 75.922 98.692 1.00 33.43 444 GLY A O 1
ATOM 3231 N N . ASP A 1 445 ? 123.028 74.297 99.509 1.00 33.69 445 ASP A N 1
ATOM 3232 C CA . ASP A 1 445 ? 121.817 74.865 98.937 1.00 33.69 445 ASP A CA 1
ATOM 3233 C C . ASP A 1 445 ? 121.443 76.196 99.570 1.00 33.69 445 ASP A C 1
ATOM 3234 O O . ASP A 1 445 ? 120.753 76.995 98.931 1.00 33.69 445 ASP A O 1
ATOM 3239 N N . VAL A 1 446 ? 121.863 76.448 100.809 1.00 32.93 446 VAL A N 1
ATOM 3240 C CA . VAL A 1 446 ? 121.601 77.730 101.454 1.00 32.93 446 VAL A CA 1
ATOM 3241 C C . VAL A 1 446 ? 122.819 78.646 101.419 1.00 32.93 446 VAL A C 1
ATOM 3242 O O . VAL A 1 446 ? 122.823 79.688 102.079 1.00 32.93 446 VAL A O 1
ATOM 3246 N N . GLY A 1 447 ? 123.856 78.282 100.671 1.00 32.60 447 GLY A N 1
ATOM 3247 C CA . GLY A 1 447 ? 124.989 79.156 100.440 1.00 32.60 447 GLY A CA 1
ATOM 3248 C C . GLY A 1 447 ? 126.214 78.868 101.274 1.00 32.60 447 GLY A C 1
ATOM 3249 O O . GLY A 1 447 ? 127.190 79.624 101.185 1.00 32.60 447 GLY A O 1
ATOM 3250 N N . PHE A 1 448 ? 126.207 77.814 102.079 1.00 33.46 448 PHE A N 1
ATOM 3251 C CA . PHE A 1 448 ? 127.317 77.517 102.970 1.00 33.46 448 PHE A CA 1
ATOM 3252 C C . PHE A 1 448 ? 128.136 76.353 102.418 1.00 33.46 448 PHE A C 1
ATOM 3253 O O . PHE A 1 448 ? 127.931 75.898 101.290 1.00 33.46 448 PHE A O 1
ATOM 3261 N N . ARG A 1 449 ? 129.081 75.861 103.212 1.00 37.03 449 ARG A N 1
ATOM 3262 C CA . ARG A 1 449 ? 130.035 74.873 102.734 1.00 37.03 449 ARG A CA 1
ATOM 3263 C C . ARG A 1 449 ? 129.362 73.537 102.444 1.00 37.03 449 ARG A C 1
ATOM 3264 O O . ARG A 1 449 ? 128.379 73.155 103.082 1.00 37.03 449 ARG A O 1
ATOM 3272 N N . LYS A 1 450 ? 129.913 72.825 101.467 1.00 37.85 450 LYS A N 1
ATOM 3273 C CA . LYS A 1 450 ? 129.479 71.483 101.111 1.00 37.85 450 LYS A CA 1
ATOM 3274 C C . LYS A 1 450 ? 130.498 70.489 101.641 1.00 37.85 450 LYS A C 1
ATOM 3275 O O . LYS A 1 450 ? 131.706 70.687 101.474 1.00 37.85 450 LYS A O 1
ATOM 3281 N N . GLU A 1 451 ? 130.018 69.429 102.278 1.00 40.81 451 GLU A N 1
ATOM 3282 C CA . GLU A 1 451 ? 130.883 68.418 102.865 1.00 40.81 451 GLU A CA 1
ATOM 3283 C C . GLU A 1 451 ? 130.827 67.146 102.033 1.00 40.81 451 GLU A C 1
ATOM 3284 O O . GLU A 1 451 ? 129.741 66.675 101.681 1.00 40.81 451 GLU A O 1
ATOM 3290 N N . GLN A 1 452 ? 132.002 66.598 101.717 1.00 42.29 452 GLN A N 1
ATOM 3291 C CA . GLN A 1 452 ? 132.066 65.398 100.892 1.00 42.29 452 GLN A CA 1
ATOM 3292 C C . GLN A 1 452 ? 131.554 64.177 101.642 1.00 42.29 452 GLN A C 1
ATOM 3293 O O . GLN A 1 452 ? 130.964 63.274 101.039 1.00 42.29 452 GLN A O 1
ATOM 3299 N N . ASN A 1 453 ? 131.772 64.126 102.957 1.00 42.18 453 ASN A N 1
ATOM 3300 C CA . ASN A 1 453 ? 131.383 62.962 103.741 1.00 42.18 453 ASN A CA 1
ATOM 3301 C C . ASN A 1 453 ? 129.878 62.841 103.917 1.00 42.18 453 ASN A C 1
ATOM 3302 O O . ASN A 1 453 ? 129.413 61.809 104.409 1.00 42.18 453 ASN A O 1
ATOM 3307 N N . VAL A 1 454 ? 129.113 63.855 103.532 1.00 38.76 454 VAL A N 1
ATOM 3308 C CA . VAL A 1 454 ? 127.663 63.828 103.654 1.00 38.76 454 VAL A CA 1
ATOM 3309 C C . VAL A 1 454 ? 127.092 63.332 102.333 1.00 38.76 454 VAL A C 1
ATOM 3310 O O . VAL A 1 454 ? 127.204 64.005 101.305 1.00 38.76 454 VAL A O 1
ATOM 3314 N N . LEU A 1 455 ? 126.482 62.147 102.357 1.00 37.74 455 LEU A N 1
ATOM 3315 C CA . LEU A 1 455 ? 125.954 61.559 101.132 1.00 37.74 455 LEU A CA 1
ATOM 3316 C C . LEU A 1 455 ? 124.771 62.360 100.600 1.00 37.74 455 LEU A C 1
ATOM 3317 O O . LEU A 1 455 ? 124.742 62.733 99.422 1.00 37.74 455 LEU A O 1
ATOM 3322 N N . CYS A 1 456 ? 123.791 62.642 101.452 1.00 35.94 456 CYS A N 1
ATOM 3323 C CA . CYS A 1 456 ? 122.650 63.459 101.065 1.00 35.94 456 CYS A CA 1
ATOM 3324 C C . CYS A 1 456 ? 121.947 63.937 102.326 1.00 35.94 456 CYS A C 1
ATOM 3325 O O . CYS A 1 456 ? 122.172 63.419 103.422 1.00 35.94 456 CYS A O 1
ATOM 3328 N N . ASP A 1 457 ? 121.091 64.938 102.154 1.00 35.07 457 ASP A N 1
ATOM 3329 C CA . ASP A 1 457 ? 120.272 65.464 103.233 1.00 35.07 457 ASP A CA 1
ATOM 3330 C C . ASP A 1 457 ? 118.804 65.385 102.852 1.00 35.07 457 ASP A C 1
ATOM 3331 O O . ASP A 1 457 ? 118.415 65.731 101.734 1.00 35.07 457 ASP A O 1
ATOM 3336 N N . ALA A 1 458 ? 117.990 64.934 103.798 1.00 32.13 458 ALA A N 1
ATOM 3337 C CA . ALA A 1 458 ? 116.557 64.806 103.603 1.00 32.13 458 ALA A CA 1
ATOM 3338 C C . ALA A 1 458 ? 115.836 65.717 104.579 1.00 32.13 458 ALA A C 1
ATOM 3339 O O . ALA A 1 458 ? 116.123 65.708 105.779 1.00 32.13 458 ALA A O 1
ATOM 3341 N N . LEU A 1 459 ? 114.901 66.501 104.062 1.00 31.23 459 LEU A N 1
ATOM 3342 C CA . LEU A 1 459 ? 114.114 67.423 104.865 1.00 31.23 459 LEU A CA 1
ATOM 3343 C C . LEU A 1 459 ? 112.673 66.939 104.884 1.00 31.23 459 LEU A C 1
ATOM 3344 O O . LEU A 1 459 ? 111.987 66.985 103.858 1.00 31.23 459 LEU A O 1
ATOM 3349 N N . LEU A 1 460 ? 112.219 66.482 106.045 1.00 31.59 460 LEU A N 1
ATOM 3350 C CA . LEU A 1 460 ? 110.879 65.935 106.207 1.00 31.59 460 LEU A CA 1
ATOM 3351 C C . LEU A 1 460 ? 109.966 67.028 106.745 1.00 31.59 460 LEU A C 1
ATOM 3352 O O . LEU A 1 460 ? 110.196 67.559 107.834 1.00 31.59 460 LEU A O 1
ATOM 3357 N N . ILE A 1 461 ? 108.942 67.370 105.973 1.00 33.02 461 ILE A N 1
ATOM 3358 C CA . ILE A 1 461 ? 107.914 68.318 106.380 1.00 33.02 461 ILE A CA 1
ATOM 3359 C C . ILE A 1 461 ? 106.598 67.562 106.442 1.00 33.02 461 ILE A C 1
ATOM 3360 O O . ILE A 1 461 ? 106.199 66.922 105.462 1.00 33.02 461 ILE A O 1
ATOM 3365 N N . ALA A 1 462 ? 105.927 67.625 107.588 1.00 34.64 462 ALA A N 1
ATOM 3366 C CA . ALA A 1 462 ? 104.686 66.893 107.776 1.00 34.64 462 ALA A CA 1
ATOM 3367 C C . ALA A 1 462 ? 103.789 67.646 108.745 1.00 34.64 462 ALA A C 1
ATOM 3368 O O . ALA A 1 462 ? 104.258 68.460 109.543 1.00 34.64 462 ALA A O 1
ATOM 3370 N N . VAL A 1 463 ? 102.490 67.361 108.665 1.00 35.72 463 VAL A N 1
ATOM 3371 C CA . VAL A 1 463 ? 101.531 67.965 109.579 1.00 35.72 463 VAL A CA 1
ATOM 3372 C C . VAL A 1 463 ? 101.541 67.202 110.895 1.00 35.72 463 VAL A C 1
ATOM 3373 O O . VAL A 1 463 ? 101.638 65.967 110.916 1.00 35.72 463 VAL A O 1
ATOM 3377 N N . ASN A 1 464 ? 101.456 67.940 112.003 1.00 35.78 464 ASN A N 1
ATOM 3378 C CA . ASN A 1 464 ? 101.519 67.372 113.350 1.00 35.78 464 ASN A CA 1
ATOM 3379 C C . ASN A 1 464 ? 102.838 66.642 113.577 1.00 35.78 464 ASN A C 1
ATOM 3380 O O . ASN A 1 464 ? 102.897 65.619 114.260 1.00 35.78 464 ASN A O 1
ATOM 3385 N N . SER A 1 465 ? 103.907 67.175 112.996 1.00 33.10 465 SER A N 1
ATOM 3386 C CA . SER A 1 465 ? 105.243 66.631 113.164 1.00 33.10 465 SER A CA 1
ATOM 3387 C C . SER A 1 465 ? 106.239 67.773 113.090 1.00 33.10 465 SER A C 1
ATOM 3388 O O . SER A 1 465 ? 106.005 68.750 112.370 1.00 33.10 465 SER A O 1
ATOM 3391 N N . PRO A 1 466 ? 107.339 67.695 113.827 1.00 31.58 466 PRO A N 1
ATOM 3392 C CA . PRO A 1 466 ? 108.413 68.670 113.648 1.00 31.58 466 PRO A CA 1
ATOM 3393 C C . PRO A 1 466 ? 109.125 68.453 112.324 1.00 31.58 466 PRO A C 1
ATOM 3394 O O . PRO A 1 466 ? 109.136 67.356 111.761 1.00 31.58 466 PRO A O 1
ATOM 3398 N N . VAL A 1 467 ? 109.727 69.524 111.826 1.00 30.15 467 VAL A N 1
ATOM 3399 C CA . VAL A 1 467 ? 110.576 69.444 110.646 1.00 30.15 467 VAL A CA 1
ATOM 3400 C C . VAL A 1 467 ? 111.861 68.747 111.061 1.00 30.15 467 VAL A C 1
ATOM 3401 O O . VAL A 1 467 ? 112.496 69.134 112.047 1.00 30.15 467 VAL A O 1
ATOM 3405 N N . VAL A 1 468 ? 112.236 67.707 110.327 1.00 30.56 468 VAL A N 1
ATOM 3406 C CA . VAL A 1 468 ? 113.391 66.883 110.655 1.00 30.56 468 VAL A CA 1
ATOM 3407 C C . VAL A 1 468 ? 114.347 66.906 109.475 1.00 30.56 468 VAL A C 1
ATOM 3408 O O . VAL A 1 468 ? 113.928 66.740 108.324 1.00 30.56 468 VAL A O 1
ATOM 3412 N N . LEU A 1 469 ? 115.626 67.117 109.759 1.00 31.53 469 LEU A N 1
ATOM 3413 C CA . LEU A 1 469 ? 116.669 67.147 108.743 1.00 31.53 469 LEU A CA 1
ATOM 3414 C C . LEU A 1 469 ? 117.550 65.921 108.918 1.00 31.53 469 LEU A C 1
ATOM 3415 O O . LEU A 1 469 ? 118.303 65.829 109.892 1.00 31.53 469 LEU A O 1
ATOM 3420 N N . TYR A 1 470 ? 117.460 64.989 107.976 1.00 33.16 470 TYR A N 1
ATOM 3421 C CA . TYR A 1 470 ? 118.215 63.745 108.020 1.00 33.16 470 TYR A CA 1
ATOM 3422 C C . TYR A 1 470 ? 119.495 63.917 107.220 1.00 33.16 470 TYR A C 1
ATOM 3423 O O . TYR A 1 470 ? 119.446 64.272 106.039 1.00 33.16 470 TYR A O 1
ATOM 3432 N N . THR A 1 471 ? 120.628 63.666 107.857 1.00 34.98 471 THR A N 1
ATOM 3433 C CA . THR A 1 471 ? 121.926 63.724 107.200 1.00 34.98 471 THR A CA 1
ATOM 3434 C C . THR A 1 471 ? 122.471 62.307 107.100 1.00 34.98 471 THR A C 1
ATOM 3435 O O . THR A 1 471 ? 122.682 61.642 108.119 1.00 34.98 471 THR A O 1
ATOM 3439 N N . ILE A 1 472 ? 122.696 61.851 105.885 1.00 36.01 472 ILE A N 1
ATOM 3440 C CA . ILE A 1 472 ? 123.206 60.511 105.632 1.00 36.01 472 ILE A CA 1
ATOM 3441 C C . ILE A 1 472 ? 124.708 60.583 105.415 1.00 36.01 472 ILE A C 1
ATOM 3442 O O . ILE A 1 472 ? 125.199 61.397 104.626 1.00 36.01 472 ILE A O 1
ATOM 3447 N N . LEU A 1 473 ? 125.441 59.726 106.116 1.00 40.69 473 LEU A N 1
ATOM 3448 C CA . LEU A 1 473 ? 126.896 59.721 106.102 1.00 40.69 473 LEU A CA 1
ATOM 3449 C C . LEU A 1 473 ? 127.415 58.480 105.395 1.00 40.69 473 LEU A C 1
ATOM 3450 O O . LEU A 1 473 ? 126.885 57.381 105.580 1.00 40.69 473 LEU A O 1
ATOM 3455 N N . ILE A 1 474 ? 128.456 58.662 104.583 1.00 44.89 474 ILE A N 1
ATOM 3456 C CA . ILE A 1 474 ? 129.091 57.524 103.927 1.00 44.89 474 ILE A CA 1
ATOM 3457 C C . ILE A 1 474 ? 129.786 56.640 104.953 1.00 44.89 474 ILE A C 1
ATOM 3458 O O . ILE A 1 474 ? 129.607 55.417 104.968 1.00 44.89 474 ILE A O 1
ATOM 3463 N N . ASP A 1 475 ? 130.587 57.245 105.826 1.00 47.61 475 ASP A N 1
ATOM 3464 C CA . ASP A 1 475 ? 131.255 56.538 106.911 1.00 47.61 475 ASP A CA 1
ATOM 3465 C C . ASP A 1 475 ? 130.691 57.031 108.235 1.00 47.61 475 ASP A C 1
ATOM 3466 O O . ASP A 1 475 ? 130.819 58.228 108.548 1.00 47.61 475 ASP A O 1
ATOM 3471 N N . PRO A 1 476 ? 130.053 56.173 109.033 1.00 48.36 476 PRO A N 1
ATOM 3472 C CA . PRO A 1 476 ? 129.482 56.643 110.304 1.00 48.36 476 PRO A CA 1
ATOM 3473 C C . PRO A 1 476 ? 130.520 57.134 111.297 1.00 48.36 476 PRO A C 1
ATOM 3474 O O . PRO A 1 476 ? 130.157 57.842 112.243 1.00 48.36 476 PRO A O 1
ATOM 3478 N N . ASN A 1 477 ? 131.790 56.789 111.115 1.00 47.96 477 ASN A N 1
ATOM 3479 C CA . ASN A 1 477 ? 132.843 57.178 112.042 1.00 47.96 477 ASN A CA 1
ATOM 3480 C C . ASN A 1 477 ? 133.362 58.589 111.804 1.00 47.96 477 ASN A C 1
ATOM 3481 O O . ASN A 1 477 ? 134.376 58.967 112.399 1.00 47.96 477 ASN A O 1
ATOM 3486 N N . TRP A 1 478 ? 132.708 59.369 110.954 1.00 44.34 478 TRP A N 1
ATOM 3487 C CA . TRP A 1 478 ? 133.159 60.728 110.698 1.00 44.34 478 TRP A CA 1
ATOM 3488 C C . TRP A 1 478 ? 132.860 61.609 111.907 1.00 44.34 478 TRP A C 1
ATOM 3489 O O . TRP A 1 478 ? 131.698 61.706 112.325 1.00 44.34 478 TRP A O 1
ATOM 3500 N N . PRO A 1 479 ? 133.869 62.253 112.499 1.00 42.57 479 PRO A N 1
ATOM 3501 C CA . PRO A 1 479 ? 133.633 63.002 113.746 1.00 42.57 479 PRO A CA 1
ATOM 3502 C C . PRO A 1 479 ? 132.671 64.171 113.615 1.00 42.57 479 PRO A C 1
ATOM 3503 O O . PRO A 1 479 ? 131.932 64.460 114.563 1.00 42.57 479 PRO A O 1
ATOM 3507 N N . GLY A 1 480 ? 132.649 64.850 112.473 1.00 41.07 480 GLY A N 1
ATOM 3508 C CA . GLY A 1 480 ? 131.963 66.124 112.379 1.00 41.07 480 GLY A CA 1
ATOM 3509 C C . GLY A 1 480 ? 130.530 66.075 111.895 1.00 41.07 480 GLY A C 1
ATOM 3510 O O . GLY A 1 480 ? 129.998 67.087 111.432 1.00 41.07 480 GLY A O 1
ATOM 3511 N N . GLY A 1 481 ? 129.894 64.909 111.983 1.00 38.95 481 GLY A N 1
ATOM 3512 C CA . GLY A 1 481 ? 128.525 64.794 111.514 1.00 38.95 481 GLY A CA 1
ATOM 3513 C C . GLY A 1 481 ? 127.543 65.606 112.335 1.00 38.95 481 GLY A C 1
ATOM 3514 O O . GLY A 1 481 ? 126.672 66.286 111.784 1.00 38.95 481 GLY A O 1
ATOM 3515 N N . LEU A 1 482 ? 127.662 65.542 113.662 1.00 39.00 482 LEU A N 1
ATOM 3516 C CA . LEU A 1 482 ? 126.715 66.245 114.521 1.00 39.00 482 LEU A CA 1
ATOM 3517 C C . LEU A 1 482 ? 126.820 67.751 114.345 1.00 39.00 482 LEU A C 1
ATOM 3518 O O . LEU A 1 482 ? 125.799 68.448 114.286 1.00 39.00 482 LEU A O 1
ATOM 3523 N N . GLU A 1 483 ? 128.046 68.272 114.265 1.00 40.26 483 GLU A N 1
ATOM 3524 C CA . GLU A 1 483 ? 128.225 69.701 114.043 1.00 40.26 483 GLU A CA 1
ATOM 3525 C C . GLU A 1 483 ? 127.652 70.118 112.699 1.00 40.26 483 GLU A C 1
ATOM 3526 O O . GLU A 1 483 ? 126.993 71.159 112.593 1.00 40.26 483 GLU A O 1
ATOM 3532 N N . TYR A 1 484 ? 127.881 69.310 111.661 1.00 37.14 484 TYR A N 1
ATOM 3533 C CA . TYR A 1 484 ? 127.318 69.617 110.352 1.00 37.14 484 TYR A CA 1
ATOM 3534 C C . TYR A 1 484 ? 125.799 69.675 110.413 1.00 37.14 484 TYR A C 1
ATOM 3535 O O . TYR A 1 484 ? 125.188 70.615 109.895 1.00 37.14 484 TYR A O 1
ATOM 3544 N N . ALA A 1 485 ? 125.172 68.683 111.047 1.00 36.00 485 ALA A N 1
ATOM 3545 C CA . ALA A 1 485 ? 123.715 68.654 111.108 1.00 36.00 485 ALA A CA 1
ATOM 3546 C C . ALA A 1 485 ? 123.167 69.842 111.885 1.00 36.00 485 ALA A C 1
ATOM 3547 O O . ALA A 1 485 ? 122.208 70.491 111.447 1.00 36.00 485 ALA A O 1
ATOM 3549 N N . ARG A 1 486 ? 123.770 70.148 113.034 1.00 38.97 486 ARG A N 1
ATOM 3550 C CA . ARG A 1 486 ? 123.293 71.255 113.853 1.00 38.97 486 ARG A CA 1
ATOM 3551 C C . ARG A 1 486 ? 123.428 72.584 113.122 1.00 38.97 486 ARG A C 1
ATOM 3552 O O . ARG A 1 486 ? 122.482 73.384 113.089 1.00 38.97 486 ARG A O 1
ATOM 3560 N N . ASN A 1 487 ? 124.592 72.828 112.515 1.00 38.52 487 ASN A N 1
ATOM 3561 C CA . ASN A 1 487 ? 124.797 74.072 111.789 1.00 38.52 487 ASN A CA 1
ATOM 3562 C C . ASN A 1 487 ? 123.863 74.174 110.594 1.00 38.52 487 ASN A C 1
ATOM 3563 O O . ASN A 1 487 ? 123.327 75.250 110.315 1.00 38.52 487 ASN A O 1
ATOM 3568 N N . THR A 1 488 ? 123.658 73.070 109.871 1.00 34.68 488 THR A N 1
ATOM 3569 C CA . THR A 1 488 ? 122.768 73.101 108.719 1.00 34.68 488 THR A CA 1
ATOM 3570 C C . THR A 1 488 ? 121.341 73.421 109.135 1.00 34.68 488 THR A C 1
ATOM 3571 O O . THR A 1 488 ? 120.664 74.222 108.483 1.00 34.68 488 THR A O 1
ATOM 3575 N N . ALA A 1 489 ? 120.866 72.814 110.224 1.00 33.21 489 ALA A N 1
ATOM 3576 C CA . ALA A 1 489 ? 119.517 73.111 110.693 1.00 33.21 489 ALA A CA 1
ATOM 3577 C C . ALA A 1 489 ? 119.387 74.570 111.110 1.00 33.21 489 ALA A C 1
ATOM 3578 O O . ALA A 1 489 ? 118.400 75.236 110.767 1.00 33.21 489 ALA A O 1
ATOM 3580 N N . HIS A 1 490 ? 120.380 75.085 111.839 1.00 34.30 490 HIS A N 1
ATOM 3581 C CA . HIS A 1 490 ? 120.348 76.483 112.255 1.00 34.30 490 HIS A CA 1
ATOM 3582 C C . HIS A 1 490 ? 120.313 77.415 111.052 1.00 34.30 490 HIS A C 1
ATOM 3583 O O . HIS A 1 490 ? 119.503 78.350 110.992 1.00 34.30 490 HIS A O 1
ATOM 3590 N N . GLN A 1 491 ? 121.188 77.166 110.079 1.00 34.13 491 GLN A N 1
ATOM 3591 C CA . GLN A 1 491 ? 121.277 78.015 108.900 1.00 34.13 491 GLN A CA 1
ATOM 3592 C C . GLN A 1 491 ? 120.000 77.957 108.078 1.00 34.13 491 GLN A C 1
ATOM 3593 O O . GLN A 1 491 ? 119.541 78.979 107.561 1.00 34.13 491 GLN A O 1
ATOM 3599 N N . LEU A 1 492 ? 119.404 76.771 107.956 1.00 31.95 492 LEU A N 1
ATOM 3600 C CA . LEU A 1 492 ? 118.167 76.642 107.199 1.00 31.95 492 LEU A CA 1
ATOM 3601 C C . LEU A 1 492 ? 117.026 77.387 107.876 1.00 31.95 492 LEU A C 1
ATOM 3602 O O . LEU A 1 492 ? 116.245 78.070 107.204 1.00 31.95 492 LEU A O 1
ATOM 3607 N N . LYS A 1 493 ? 116.910 77.276 109.202 1.00 31.51 493 LYS A N 1
ATOM 3608 C CA . LYS A 1 493 ? 115.858 78.012 109.898 1.00 31.51 493 LYS A CA 1
ATOM 3609 C C . LYS A 1 493 ? 116.059 79.515 109.773 1.00 31.51 493 LYS A C 1
ATOM 3610 O O . LYS A 1 493 ? 115.095 80.263 109.555 1.00 31.51 493 LYS A O 1
ATOM 3616 N N . GLN A 1 494 ? 117.302 79.977 109.916 1.00 31.35 494 GLN A N 1
ATOM 3617 C CA . GLN A 1 494 ? 117.570 81.403 109.795 1.00 31.35 494 GLN A CA 1
ATOM 3618 C C . GLN A 1 494 ? 117.261 81.901 108.391 1.00 31.35 494 GLN A C 1
ATOM 3619 O O . GLN A 1 494 ? 116.699 82.989 108.223 1.00 31.35 494 GLN A O 1
ATOM 3625 N N . LYS A 1 495 ? 117.616 81.118 107.369 1.00 29.86 495 LYS A N 1
ATOM 3626 C CA . LYS A 1 495 ? 117.279 81.494 106.001 1.00 29.86 495 LYS A CA 1
ATOM 3627 C C . LYS A 1 495 ? 115.774 81.545 105.801 1.00 29.86 495 LYS A C 1
ATOM 3628 O O . LYS A 1 495 ? 115.260 82.480 105.185 1.00 29.86 495 LYS A O 1
ATOM 3634 N N . LEU A 1 496 ? 115.048 80.558 106.326 1.00 29.91 496 LEU A N 1
ATOM 3635 C CA . LEU A 1 496 ? 113.595 80.582 106.213 1.00 29.91 496 LEU A CA 1
ATOM 3636 C C . LEU A 1 496 ? 113.029 81.864 106.802 1.00 29.91 496 LEU A C 1
ATOM 3637 O O . LEU A 1 496 ? 112.316 82.605 106.116 1.00 29.91 496 LEU A O 1
ATOM 3642 N N . GLN A 1 497 ? 113.407 82.182 108.040 1.00 31.05 497 GLN A N 1
ATOM 3643 C CA . GLN A 1 497 ? 112.863 83.363 108.702 1.00 31.05 497 GLN A CA 1
ATOM 3644 C C . GLN A 1 497 ? 113.258 84.652 107.988 1.00 31.05 497 GLN A C 1
ATOM 3645 O O . GLN A 1 497 ? 112.423 85.544 107.808 1.00 31.05 497 GLN A O 1
ATOM 3651 N N . THR A 1 498 ? 114.519 84.775 107.572 1.00 29.52 498 THR A N 1
ATOM 3652 C CA . THR A 1 498 ? 115.004 86.020 106.985 1.00 29.52 498 THR A CA 1
ATOM 3653 C C . THR A 1 498 ? 114.575 86.174 105.529 1.00 29.52 498 THR A C 1
ATOM 3654 O O . THR A 1 498 ? 113.836 87.103 105.188 1.00 29.52 498 THR A O 1
ATOM 3658 N N . VAL A 1 499 ? 115.033 85.272 104.661 1.00 30.35 499 VAL A N 1
ATOM 3659 C CA . VAL A 1 499 ? 114.719 85.371 103.244 1.00 30.35 499 VAL A CA 1
ATOM 3660 C C . VAL A 1 499 ? 113.272 84.977 102.984 1.00 30.35 499 VAL A C 1
ATOM 3661 O O . VAL A 1 499 ? 112.530 85.701 102.311 1.00 30.35 499 VAL A O 1
ATOM 3665 N N . GLY A 1 500 ? 112.846 83.825 103.506 1.00 29.61 500 GLY A N 1
ATOM 3666 C CA . GLY A 1 500 ? 111.536 83.309 103.156 1.00 29.61 500 GLY A CA 1
ATOM 3667 C C . GLY A 1 500 ? 110.400 84.160 103.683 1.00 29.61 500 GLY A C 1
ATOM 3668 O O . GLY A 1 500 ? 109.351 84.274 103.044 1.00 29.61 500 GLY A O 1
ATOM 3669 N N . GLY A 1 501 ? 110.587 84.765 104.846 1.00 29.64 501 GLY A N 1
ATOM 3670 C CA . GLY A 1 501 ? 109.533 85.514 105.484 1.00 29.64 501 GLY A CA 1
ATOM 3671 C C . GLY A 1 501 ? 108.629 84.707 106.379 1.00 29.64 501 GLY A C 1
ATOM 3672 O O . GLY A 1 501 ? 107.492 85.127 106.617 1.00 29.64 501 GLY A O 1
ATOM 3673 N N . TYR A 1 502 ? 109.085 83.559 106.867 1.00 32.57 502 TYR A N 1
ATOM 3674 C CA . TYR A 1 502 ? 108.260 82.740 107.740 1.00 32.57 502 TYR A CA 1
ATOM 3675 C C . TYR A 1 502 ? 108.050 83.437 109.075 1.00 32.57 502 TYR A C 1
ATOM 3676 O O . TYR A 1 502 ? 109.007 83.869 109.723 1.00 32.57 502 TYR A O 1
ATOM 3685 N N . THR A 1 503 ? 106.790 83.544 109.486 1.00 32.80 503 THR A N 1
ATOM 3686 C CA . THR A 1 503 ? 106.417 84.143 110.760 1.00 32.80 503 THR A CA 1
ATOM 3687 C C . THR A 1 503 ? 105.643 83.090 111.549 1.00 32.80 503 THR A C 1
ATOM 3688 O O . THR A 1 503 ? 104.412 83.060 111.548 1.00 32.80 503 THR A O 1
ATOM 3692 N N . GLY A 1 504 ? 106.380 82.221 112.229 1.00 31.88 504 GLY A N 1
ATOM 3693 C CA . GLY A 1 504 ? 105.768 81.134 112.968 1.00 31.88 504 GLY A CA 1
ATOM 3694 C C . GLY A 1 504 ? 106.831 80.305 113.647 1.00 31.88 504 GLY A C 1
ATOM 3695 O O . GLY A 1 504 ? 108.028 80.449 113.388 1.00 31.88 504 GLY A O 1
ATOM 3696 N N . LYS A 1 505 ? 106.374 79.423 114.526 1.00 31.86 505 LYS A N 1
ATOM 3697 C CA . LYS A 1 505 ? 107.267 78.578 115.304 1.00 31.86 505 LYS A CA 1
ATOM 3698 C C . LYS A 1 505 ? 107.565 77.304 114.526 1.00 31.86 505 LYS A C 1
ATOM 3699 O O . LYS A 1 505 ? 106.658 76.517 114.240 1.00 31.86 505 LYS A O 1
ATOM 3705 N N . VAL A 1 506 ? 108.833 77.106 114.187 1.00 31.94 506 VAL A N 1
ATOM 3706 C CA . VAL A 1 506 ? 109.284 75.938 113.446 1.00 31.94 506 VAL A CA 1
ATOM 3707 C C . VAL A 1 506 ? 110.548 75.415 114.106 1.00 31.94 506 VAL A C 1
ATOM 3708 O O . VAL A 1 506 ? 111.429 76.194 114.486 1.00 31.94 506 VAL A O 1
ATOM 3712 N N . CYS A 1 507 ? 110.633 74.100 114.255 1.00 31.41 507 CYS A N 1
ATOM 3713 C CA . CYS A 1 507 ? 111.808 73.444 114.806 1.00 31.41 507 CYS A CA 1
ATOM 3714 C C . CYS A 1 507 ? 112.350 72.472 113.772 1.00 31.41 507 CYS A C 1
ATOM 3715 O O . CYS A 1 507 ? 111.616 71.603 113.288 1.00 31.41 507 CYS A O 1
ATOM 3718 N N . ILE A 1 508 ? 113.621 72.624 113.428 1.00 29.93 508 ILE A N 1
ATOM 3719 C CA . ILE A 1 508 ? 114.305 71.709 112.525 1.00 29.93 508 ILE A CA 1
ATOM 3720 C C . ILE A 1 508 ? 115.228 70.861 113.388 1.00 29.93 508 ILE A C 1
ATOM 3721 O O . ILE A 1 508 ? 116.204 71.358 113.955 1.00 29.93 508 ILE A O 1
ATOM 3726 N N . ILE A 1 509 ? 114.916 69.576 113.490 1.00 29.31 509 ILE A N 1
ATOM 3727 C CA . ILE A 1 509 ? 115.584 68.677 114.424 1.00 29.31 509 ILE A CA 1
ATOM 3728 C C . ILE A 1 509 ? 116.683 67.937 113.667 1.00 29.31 509 ILE A C 1
ATOM 3729 O O . ILE A 1 509 ? 116.370 67.171 112.744 1.00 29.31 509 ILE A O 1
ATOM 3734 N N . PRO A 1 510 ? 117.955 68.129 114.015 1.00 30.32 510 PRO A N 1
ATOM 3735 C CA . PRO A 1 510 ? 119.038 67.410 113.333 1.00 30.32 510 PRO A CA 1
ATOM 3736 C C . PRO A 1 510 ? 119.051 65.948 113.747 1.00 30.32 510 PRO A C 1
ATOM 3737 O O . PRO A 1 510 ? 119.222 65.628 114.925 1.00 30.32 510 PRO A O 1
ATOM 3741 N N . ARG A 1 511 ? 118.873 65.058 112.778 1.00 33.22 511 ARG A N 1
ATOM 3742 C CA . ARG A 1 511 ? 118.943 63.623 113.015 1.00 33.22 511 ARG A CA 1
ATOM 3743 C C . ARG A 1 511 ? 119.957 63.024 112.056 1.00 33.22 511 ARG A C 1
ATOM 3744 O O . ARG A 1 511 ? 119.870 63.233 110.843 1.00 33.22 511 ARG A O 1
ATOM 3752 N N . LEU A 1 512 ? 120.909 62.281 112.603 1.00 36.66 512 LEU A N 1
ATOM 3753 C CA . LEU A 1 512 ? 122.045 61.771 111.856 1.00 36.66 512 LEU A CA 1
ATOM 3754 C C . LEU A 1 512 ? 121.857 60.278 111.628 1.00 36.66 512 LEU A C 1
ATOM 3755 O O . LEU A 1 512 ? 121.672 59.521 112.586 1.00 36.66 512 LEU A O 1
ATOM 3760 N N . ILE A 1 513 ? 121.902 59.856 110.368 1.00 39.71 513 ILE A N 1
ATOM 3761 C CA . ILE A 1 513 ? 121.653 58.467 110.010 1.00 39.71 513 ILE A CA 1
ATOM 3762 C C . ILE A 1 513 ? 122.759 57.974 109.090 1.00 39.71 513 ILE A C 1
ATOM 3763 O O . ILE A 1 513 ? 123.485 58.763 108.478 1.00 39.71 513 ILE A O 1
ATOM 3768 N N . HIS A 1 514 ? 122.889 56.654 109.006 1.00 49.20 514 HIS A N 1
ATOM 3769 C CA . HIS A 1 514 ? 123.942 56.006 108.238 1.00 49.20 514 HIS A CA 1
ATOM 3770 C C . HIS A 1 514 ? 123.342 54.852 107.453 1.00 49.20 514 HIS A C 1
ATOM 3771 O O . HIS A 1 514 ? 122.451 54.156 107.951 1.00 49.20 514 HIS A O 1
ATOM 3778 N N . LEU A 1 515 ? 123.826 54.651 106.227 1.00 53.74 515 LEU A N 1
ATOM 3779 C CA . LEU A 1 515 ? 123.326 53.552 105.410 1.00 53.74 515 LEU A CA 1
ATOM 3780 C C . LEU A 1 515 ? 123.857 52.210 105.894 1.00 53.74 515 LEU A C 1
ATOM 3781 O O . LEU A 1 515 ? 123.128 51.212 105.896 1.00 53.74 515 LEU A O 1
ATOM 3786 N N . SER A 1 516 ? 125.126 52.166 106.310 1.00 64.24 516 SER A N 1
ATOM 3787 C CA . SER A 1 516 ? 125.751 50.896 106.664 1.00 64.24 516 SER A CA 1
ATOM 3788 C C . SER A 1 516 ? 125.078 50.254 107.870 1.00 64.24 516 SER A C 1
ATOM 3789 O O . SER A 1 516 ? 125.136 49.031 108.043 1.00 64.24 516 SER A O 1
ATOM 3792 N N . SER A 1 517 ? 124.443 51.059 108.719 1.00 71.11 517 SER A N 1
ATOM 3793 C CA . SER A 1 517 ? 123.779 50.517 109.896 1.00 71.11 517 SER A CA 1
ATOM 3794 C C . SER A 1 517 ? 122.595 49.649 109.490 1.00 71.11 517 SER A C 1
ATOM 3795 O O . SER A 1 517 ? 121.715 50.079 108.739 1.00 71.11 517 SER A O 1
ATOM 3798 N N . THR A 1 518 ? 122.579 48.413 109.995 1.00 79.97 518 THR A N 1
ATOM 3799 C CA . THR A 1 518 ? 121.489 47.497 109.675 1.00 79.97 518 THR A CA 1
ATOM 3800 C C . THR A 1 518 ? 120.202 47.896 110.385 1.00 79.97 518 THR A C 1
ATOM 3801 O O . THR A 1 518 ? 119.111 47.789 109.813 1.00 79.97 518 THR A O 1
ATOM 3805 N N . GLN A 1 519 ? 120.308 48.358 111.628 1.00 82.88 519 GLN A N 1
ATOM 3806 C CA . GLN A 1 519 ? 119.157 48.753 112.428 1.00 82.88 519 GLN A CA 1
ATOM 3807 C C . GLN A 1 519 ? 119.080 50.272 112.488 1.00 82.88 519 GLN A C 1
ATOM 3808 O O . GLN A 1 519 ? 120.093 50.942 112.713 1.00 82.88 519 GLN A O 1
ATOM 3814 N N . SER A 1 520 ? 117.880 50.807 112.287 1.00 85.41 520 SER A N 1
ATOM 3815 C CA . SER A 1 520 ? 117.679 52.246 112.281 1.00 85.41 520 SER A CA 1
ATOM 3816 C C . SER A 1 520 ? 117.658 52.797 113.705 1.00 85.41 520 SER A C 1
ATOM 3817 O O . SER A 1 520 ? 117.737 52.056 114.689 1.00 85.41 520 SER A O 1
ATOM 3820 N N . ARG A 1 521 ? 117.539 54.129 113.794 1.00 92.11 521 ARG A N 1
ATOM 3821 C CA . ARG A 1 521 ? 117.454 54.935 115.012 1.00 92.11 521 ARG A CA 1
ATOM 3822 C C . ARG A 1 521 ? 118.313 54.395 116.155 1.00 92.11 521 ARG A C 1
ATOM 3823 O O . ARG A 1 521 ? 117.784 54.033 117.214 1.00 92.11 521 ARG A O 1
ATOM 3831 N N . PRO A 1 522 ? 119.636 54.339 115.993 1.00 92.70 522 PRO A N 1
ATOM 3832 C CA . PRO A 1 522 ? 120.487 53.865 117.093 1.00 92.70 522 PRO A CA 1
ATOM 3833 C C . PRO A 1 522 ? 120.569 54.904 118.202 1.00 92.70 522 PRO A C 1
ATOM 3834 O O . PRO A 1 522 ? 120.648 56.107 117.942 1.00 92.70 522 PRO A O 1
ATOM 3838 N N . GLY A 1 523 ? 120.549 54.430 119.446 1.00 86.70 523 GLY A N 1
ATOM 3839 C CA . GLY A 1 523 ? 120.636 55.332 120.579 1.00 86.70 523 GLY A CA 1
ATOM 3840 C C . GLY A 1 523 ? 119.336 56.080 120.826 1.00 86.70 523 GLY A C 1
ATOM 3841 O O . GLY A 1 523 ? 118.245 55.620 120.482 1.00 86.70 523 GLY A O 1
ATOM 3842 N N . GLU A 1 524 ? 119.464 57.258 121.433 1.00 77.03 524 GLU A N 1
ATOM 3843 C CA . GLU A 1 524 ? 118.323 58.093 121.777 1.00 77.03 524 GLU A CA 1
ATOM 3844 C C . GLU A 1 524 ? 118.563 59.519 121.306 1.00 77.03 524 GLU A C 1
ATOM 3845 O O . GLU A 1 524 ? 119.701 59.996 121.267 1.00 77.03 524 GLU A O 1
ATOM 3851 N N . ILE A 1 525 ? 117.477 60.194 120.946 1.00 68.35 525 ILE A N 1
ATOM 3852 C CA . ILE A 1 525 ? 117.502 61.588 120.523 1.00 68.35 525 ILE A CA 1
ATOM 3853 C C . ILE A 1 525 ? 116.855 62.421 121.624 1.00 68.35 525 ILE A C 1
ATOM 3854 O O . ILE A 1 525 ? 115.641 62.336 121.830 1.00 68.35 525 ILE A O 1
ATOM 3859 N N . PRO A 1 526 ? 117.614 63.238 122.355 1.00 62.34 526 PRO A N 1
ATOM 3860 C CA . PRO A 1 526 ? 117.043 64.014 123.470 1.00 62.34 526 PRO A CA 1
ATOM 3861 C C . PRO A 1 526 ? 116.539 65.407 123.105 1.00 62.34 526 PRO A C 1
ATOM 3862 O O . PRO A 1 526 ? 116.262 66.186 124.024 1.00 62.34 526 PRO A O 1
ATOM 3866 N N . LEU A 1 527 ? 116.416 65.740 121.822 1.00 48.90 527 LEU A N 1
ATOM 3867 C CA . LEU A 1 527 ? 115.988 67.078 121.431 1.00 48.90 527 LEU A CA 1
ATOM 3868 C C . LEU A 1 527 ? 114.484 67.212 121.608 1.00 48.90 527 LEU A C 1
ATOM 3869 O O . LEU A 1 527 ? 113.706 66.569 120.897 1.00 48.90 527 LEU A O 1
ATOM 3874 N N . ARG A 1 528 ? 114.081 68.053 122.554 1.00 41.32 528 ARG A N 1
ATOM 3875 C CA . ARG A 1 528 ? 112.684 68.282 122.879 1.00 41.32 528 ARG A CA 1
ATOM 3876 C C . ARG A 1 528 ? 112.346 69.742 122.629 1.00 41.32 528 ARG A C 1
ATOM 3877 O O . ARG A 1 528 ? 113.072 70.637 123.072 1.00 41.32 528 ARG A O 1
ATOM 3885 N N . TYR A 1 529 ? 111.253 69.973 121.923 1.00 34.91 529 TYR A N 1
ATOM 3886 C CA . TYR A 1 529 ? 110.704 71.290 121.653 1.00 34.91 529 TYR A CA 1
ATOM 3887 C C . TYR A 1 529 ? 109.267 71.311 122.140 1.00 34.91 529 TYR A C 1
ATOM 3888 O O . TYR A 1 529 ? 108.638 70.258 122.283 1.00 34.91 529 TYR A O 1
ATOM 3897 N N . PRO A 1 530 ? 108.720 72.490 122.416 1.00 35.05 530 PRO A N 1
ATOM 3898 C CA . PRO A 1 530 ? 107.306 72.566 122.782 1.00 35.05 530 PRO A CA 1
ATOM 3899 C C . PRO A 1 530 ? 106.411 72.089 121.650 1.00 35.05 530 PRO A C 1
ATOM 3900 O O . PRO A 1 530 ? 106.782 72.098 120.476 1.00 35.05 530 PRO A O 1
ATOM 3904 N N . ARG A 1 531 ? 105.207 71.658 122.029 1.00 38.53 531 ARG A N 1
ATOM 3905 C CA . ARG A 1 531 ? 104.240 71.190 121.043 1.00 38.53 531 ARG A CA 1
ATOM 3906 C C . ARG A 1 531 ? 103.817 72.304 120.096 1.00 38.53 531 ARG A C 1
ATOM 3907 O O . ARG A 1 531 ? 103.229 72.033 119.045 1.00 38.53 531 ARG A O 1
ATOM 3915 N N . SER A 1 532 ? 104.089 73.557 120.454 1.00 34.63 532 SER A N 1
ATOM 3916 C CA . SER A 1 532 ? 103.753 74.672 119.581 1.00 34.63 532 SER A CA 1
ATOM 3917 C C . SER A 1 532 ? 104.735 74.823 118.430 1.00 34.63 532 SER A C 1
ATOM 3918 O O . SER A 1 532 ? 104.504 75.647 117.540 1.00 34.63 532 SER A O 1
ATOM 3921 N N . TYR A 1 533 ? 105.821 74.051 118.424 1.00 33.42 533 TYR A N 1
ATOM 3922 C CA . TYR A 1 533 ? 106.854 74.247 117.415 1.00 33.42 533 TYR A CA 1
ATOM 3923 C C . TYR A 1 533 ? 106.663 73.319 116.223 1.00 33.42 533 TYR A C 1
ATOM 3924 O O . TYR A 1 533 ? 107.249 73.543 115.158 1.00 33.42 533 TYR A O 1
ATOM 3933 N N . ARG A 1 534 ? 105.856 72.276 116.376 1.00 34.92 534 ARG A N 1
ATOM 3934 C CA . ARG A 1 534 ? 105.518 71.439 115.237 1.00 34.92 534 ARG A CA 1
ATOM 3935 C C . ARG A 1 534 ? 104.385 72.065 114.435 1.00 34.92 534 ARG A C 1
ATOM 3936 O O . ARG A 1 534 ? 103.550 72.800 114.967 1.00 34.92 534 ARG A O 1
ATOM 3944 N N . LEU A 1 535 ? 104.365 71.773 113.139 1.00 35.81 535 LEU A N 1
ATOM 3945 C CA . LEU A 1 535 ? 103.305 72.279 112.280 1.00 35.81 535 LEU A CA 1
ATOM 3946 C C . LEU A 1 535 ? 101.975 71.656 112.673 1.00 35.81 535 LEU A C 1
ATOM 3947 O O . LEU A 1 535 ? 101.881 70.448 112.898 1.00 35.81 535 LEU A O 1
ATOM 3952 N N . ALA A 1 536 ? 100.939 72.486 112.751 1.00 39.27 536 ALA A N 1
ATOM 3953 C CA . ALA A 1 536 ? 99.656 72.040 113.268 1.00 39.27 536 ALA A CA 1
ATOM 3954 C C . ALA A 1 536 ? 98.617 71.774 112.194 1.00 39.27 536 ALA A C 1
ATOM 3955 O O . ALA A 1 536 ? 97.896 70.777 112.292 1.00 39.27 536 ALA A O 1
ATOM 3957 N N . ASP A 1 537 ? 98.524 72.627 111.181 1.00 43.93 537 ASP A N 1
ATOM 3958 C CA . ASP A 1 537 ? 97.505 72.496 110.157 1.00 43.93 537 ASP A CA 1
ATOM 3959 C C . ASP A 1 537 ? 98.174 72.318 108.805 1.00 43.93 537 ASP A C 1
ATOM 3960 O O . ASP A 1 537 ? 99.401 72.275 108.694 1.00 43.93 537 ASP A O 1
ATOM 3965 N N . GLU A 1 538 ? 97.343 72.201 107.771 1.00 45.15 538 GLU A N 1
ATOM 3966 C CA . GLU A 1 538 ? 97.866 72.195 106.412 1.00 45.15 538 GLU A CA 1
ATOM 3967 C C . GLU A 1 538 ? 98.292 73.589 105.980 1.00 45.15 538 GLU A C 1
ATOM 3968 O O . GLU A 1 538 ? 99.193 73.731 105.147 1.00 45.15 538 GLU A O 1
ATOM 3974 N N . GLU A 1 539 ? 97.663 74.628 106.534 1.00 45.75 539 GLU A N 1
ATOM 3975 C CA . GLU A 1 539 ? 98.043 75.995 106.190 1.00 45.75 539 GLU A CA 1
ATOM 3976 C C . GLU A 1 539 ? 99.458 76.316 106.656 1.00 45.75 539 GLU A C 1
ATOM 3977 O O . GLU A 1 539 ? 100.207 77.007 105.956 1.00 45.75 539 GLU A O 1
ATOM 3983 N N . GLU A 1 540 ? 99.842 75.832 107.838 1.00 42.23 540 GLU A N 1
ATOM 3984 C CA . GLU A 1 540 ? 101.208 76.045 108.307 1.00 42.23 540 GLU A CA 1
ATOM 3985 C C . GLU A 1 540 ? 102.213 75.325 107.417 1.00 42.23 540 GLU A C 1
ATOM 3986 O O . GLU A 1 540 ? 103.290 75.859 107.120 1.00 42.23 540 GLU A O 1
ATOM 3992 N N . MET A 1 541 ? 101.876 74.110 106.982 1.00 38.91 541 MET A N 1
ATOM 3993 C CA . MET A 1 541 ? 102.731 73.397 106.039 1.00 38.91 541 MET A CA 1
ATOM 3994 C C . MET A 1 541 ? 102.859 74.165 104.732 1.00 38.91 541 MET A C 1
ATOM 3995 O O . MET A 1 541 ? 103.954 74.268 104.169 1.00 38.91 541 MET A O 1
ATOM 4000 N N . GLU A 1 542 ? 101.752 74.723 104.242 1.00 38.62 542 GLU A N 1
ATOM 4001 C CA . GLU A 1 542 ? 101.799 75.527 103.026 1.00 38.62 542 GLU A CA 1
ATOM 4002 C C . GLU A 1 542 ? 102.689 76.748 103.204 1.00 38.62 542 GLU A C 1
ATOM 4003 O O . GLU A 1 542 ? 103.466 77.093 102.307 1.00 38.62 542 GLU A O 1
ATOM 4009 N N . ASP A 1 543 ? 102.582 77.423 104.348 1.00 38.32 543 ASP A N 1
ATOM 4010 C CA . ASP A 1 543 ? 103.397 78.610 104.586 1.00 38.32 543 ASP A CA 1
ATOM 4011 C C . ASP A 1 543 ? 104.879 78.264 104.647 1.00 38.32 543 ASP A C 1
ATOM 4012 O O . ASP A 1 543 ? 105.714 78.968 104.060 1.00 38.32 543 ASP A O 1
ATOM 4017 N N . LEU A 1 544 ? 105.227 77.179 105.339 1.00 33.95 544 LEU A N 1
ATOM 4018 C CA . LEU A 1 544 ? 106.625 76.770 105.394 1.00 33.95 544 LEU A CA 1
ATOM 4019 C C . LEU A 1 544 ? 107.135 76.378 104.015 1.00 33.95 544 LEU A C 1
ATOM 4020 O O . LEU A 1 544 ? 108.282 76.673 103.660 1.00 33.95 544 LEU A O 1
ATOM 4025 N N . LEU A 1 545 ? 106.292 75.727 103.213 1.00 33.62 545 LEU A N 1
ATOM 4026 C CA . LEU A 1 545 ? 106.714 75.330 101.876 1.00 33.62 545 LEU A CA 1
ATOM 4027 C C . LEU A 1 545 ? 106.889 76.539 100.966 1.00 33.62 545 LEU A C 1
ATOM 4028 O O . LEU A 1 545 ? 107.779 76.552 100.113 1.00 33.62 545 LEU A O 1
ATOM 4033 N N . GLN A 1 546 ? 106.059 77.570 101.134 1.00 32.07 546 GLN A N 1
ATOM 4034 C CA . GLN A 1 546 ? 106.238 78.793 100.356 1.00 32.07 546 GLN A CA 1
ATOM 4035 C C . GLN A 1 546 ? 107.513 79.525 100.762 1.00 32.07 546 GLN A C 1
ATOM 4036 O O . GLN A 1 546 ? 108.225 80.078 99.911 1.00 32.07 546 GLN A O 1
ATOM 4042 N N . ALA A 1 547 ? 107.824 79.532 102.058 1.00 30.76 547 ALA A N 1
ATOM 4043 C CA . ALA A 1 547 ? 109.100 80.086 102.496 1.00 30.76 547 ALA A CA 1
ATOM 4044 C C . ALA A 1 547 ? 110.266 79.303 101.906 1.00 30.76 547 ALA A C 1
ATOM 4045 O O . ALA A 1 547 ? 111.277 79.888 101.497 1.00 30.76 547 ALA A O 1
ATOM 4047 N N . LEU A 1 548 ? 110.141 77.976 101.849 1.00 30.60 548 LEU A N 1
ATOM 4048 C CA . LEU A 1 548 ? 111.166 77.155 101.213 1.00 30.60 548 LEU A CA 1
ATOM 4049 C C . LEU A 1 548 ? 111.277 77.467 99.727 1.00 30.60 548 LEU A C 1
ATOM 4050 O O . LEU A 1 548 ? 112.373 77.442 99.160 1.00 30.60 548 LEU A O 1
ATOM 4055 N N . VAL A 1 549 ? 110.147 77.758 99.083 1.00 31.07 549 VAL A N 1
ATOM 4056 C CA . VAL A 1 549 ? 110.155 78.162 97.680 1.00 31.07 549 VAL A CA 1
ATOM 4057 C C . VAL A 1 549 ? 110.986 79.425 97.502 1.00 31.07 549 VAL A C 1
ATOM 4058 O O . VAL A 1 549 ? 111.835 79.514 96.606 1.00 31.07 549 VAL A O 1
ATOM 4062 N N . VAL A 1 550 ? 110.748 80.421 98.356 1.00 29.36 550 VAL A N 1
ATOM 4063 C CA . VAL A 1 550 ? 111.493 81.674 98.258 1.00 29.36 550 VAL A CA 1
ATOM 4064 C C . VAL A 1 550 ? 112.979 81.439 98.500 1.00 29.36 550 VAL A C 1
ATOM 4065 O O . VAL A 1 550 ? 113.833 81.948 97.760 1.00 29.36 550 VAL A O 1
ATOM 4069 N N . VAL A 1 551 ? 113.312 80.657 99.527 1.00 30.15 551 VAL A N 1
ATOM 4070 C CA . VAL A 1 551 ? 114.713 80.391 99.840 1.00 30.15 551 VAL A CA 1
ATOM 4071 C C . VAL A 1 551 ? 115.400 79.679 98.683 1.00 30.15 551 VAL A C 1
ATOM 4072 O O . VAL A 1 551 ? 116.531 80.017 98.316 1.00 30.15 551 VAL A O 1
ATOM 4076 N N . SER A 1 552 ? 114.735 78.687 98.090 1.00 30.79 552 SER A N 1
ATOM 4077 C CA . SER A 1 552 ? 115.329 77.967 96.970 1.00 30.79 552 SER A CA 1
ATOM 4078 C C . SER A 1 552 ? 115.513 78.875 95.763 1.00 30.79 552 SER A C 1
ATOM 4079 O O . SER A 1 552 ? 116.565 78.845 95.116 1.00 30.79 552 SER A O 1
ATOM 4082 N N . LEU A 1 553 ? 114.516 79.701 95.448 1.00 30.57 553 LEU A N 1
ATOM 4083 C CA . LEU A 1 553 ? 114.647 80.616 94.323 1.00 30.57 553 LEU A CA 1
ATOM 4084 C C . LEU A 1 553 ? 115.668 81.714 94.571 1.00 30.57 553 LEU A C 1
ATOM 4085 O O . LEU A 1 553 ? 116.089 82.372 93.615 1.00 30.57 553 LEU A O 1
ATOM 4090 N N . SER A 1 554 ? 116.071 81.929 95.820 1.00 32.45 554 SER A N 1
ATOM 4091 C CA . SER A 1 554 ? 117.097 82.906 96.149 1.00 32.45 554 SER A CA 1
ATOM 4092 C C . SER A 1 554 ? 118.478 82.287 96.316 1.00 32.45 554 SER A C 1
ATOM 4093 O O . SER A 1 554 ? 119.331 82.883 96.977 1.00 32.45 554 SER A O 1
ATOM 4096 N N . SER A 1 555 ? 118.719 81.113 95.741 1.00 31.59 555 SER A N 1
ATOM 4097 C CA . SER A 1 555 ? 119.990 80.425 95.902 1.00 31.59 555 SER A CA 1
ATOM 4098 C C . SER A 1 555 ? 120.329 79.671 94.624 1.00 31.59 555 SER A C 1
ATOM 4099 O O . SER A 1 555 ? 119.603 79.729 93.629 1.00 31.59 555 SER A O 1
ATOM 4102 N N . ARG A 1 556 ? 121.452 78.961 94.660 1.00 31.45 556 ARG A N 1
ATOM 4103 C CA . ARG A 1 556 ? 121.945 78.198 93.521 1.00 31.45 556 ARG A CA 1
ATOM 4104 C C . ARG A 1 556 ? 121.945 76.715 93.869 1.00 31.45 556 ARG A C 1
ATOM 4105 O O . ARG A 1 556 ? 122.730 76.274 94.714 1.00 31.45 556 ARG A O 1
ATOM 4113 N N . SER A 1 557 ? 121.077 75.954 93.212 1.00 32.72 557 SER A N 1
ATOM 4114 C CA . SER A 1 557 ? 120.952 74.522 93.452 1.00 32.72 557 SER A CA 1
ATOM 4115 C C . SER A 1 557 ? 120.125 73.924 92.323 1.00 32.72 557 SER A C 1
ATOM 4116 O O . SER A 1 557 ? 119.576 74.643 91.485 1.00 32.72 557 SER A O 1
ATOM 4119 N N . LEU A 1 558 ? 120.049 72.592 92.307 1.00 31.69 558 LEU A N 1
ATOM 4120 C CA . LEU A 1 558 ? 119.204 71.918 91.327 1.00 31.69 558 LEU A CA 1
ATOM 4121 C C . LEU A 1 558 ? 117.738 72.267 91.533 1.00 31.69 558 LEU A C 1
ATOM 4122 O O . LEU A 1 558 ? 117.019 72.577 90.572 1.00 31.69 558 LEU A O 1
ATOM 4127 N N . LEU A 1 559 ? 117.278 72.227 92.783 1.00 31.66 559 LEU A N 1
ATOM 4128 C CA . LEU A 1 559 ? 115.912 72.634 93.075 1.00 31.66 559 LEU A CA 1
ATOM 4129 C C . LEU A 1 559 ? 115.701 74.094 92.712 1.00 31.66 559 LEU A C 1
ATOM 4130 O O . LEU A 1 559 ? 114.653 74.463 92.171 1.00 31.66 559 LEU A O 1
ATOM 4135 N N . SER A 1 560 ? 116.699 74.935 92.984 1.00 32.16 560 SER A N 1
ATOM 4136 C CA . SER A 1 560 ? 116.630 76.327 92.561 1.00 32.16 560 SER A CA 1
ATOM 4137 C C . SER A 1 560 ? 116.419 76.429 91.059 1.00 32.16 560 SER A C 1
ATOM 4138 O O . SER A 1 560 ? 115.593 77.218 90.597 1.00 32.16 560 SER A O 1
ATOM 4141 N N . ASP A 1 561 ? 117.138 75.615 90.284 1.00 32.65 561 ASP A N 1
ATOM 4142 C CA . ASP A 1 561 ? 117.014 75.659 88.831 1.00 32.65 561 ASP A CA 1
ATOM 4143 C C . ASP A 1 561 ? 115.629 75.219 88.366 1.00 32.65 561 ASP A C 1
ATOM 4144 O O . ASP A 1 561 ? 115.032 75.852 87.484 1.00 32.65 561 ASP A O 1
ATOM 4149 N N . GLN A 1 562 ? 115.097 74.141 88.944 1.00 31.84 562 GLN A N 1
ATOM 4150 C CA . GLN A 1 562 ? 113.797 73.647 88.496 1.00 31.84 562 GLN A CA 1
ATOM 4151 C C . GLN A 1 562 ? 112.680 74.626 88.847 1.00 31.84 562 GLN A C 1
ATOM 4152 O O . GLN A 1 562 ? 111.818 74.942 88.006 1.00 31.84 562 GLN A O 1
ATOM 4158 N N . MET A 1 563 ? 112.684 75.134 90.078 1.00 33.98 563 MET A N 1
ATOM 4159 C CA . MET A 1 563 ? 111.692 76.137 90.432 1.00 33.98 563 MET A CA 1
ATOM 4160 C C . MET A 1 563 ? 111.904 77.432 89.665 1.00 33.98 563 MET A C 1
ATOM 4161 O O . MET A 1 563 ? 110.943 78.166 89.427 1.00 33.98 563 MET A O 1
ATOM 4166 N N . GLY A 1 564 ? 113.136 77.721 89.245 1.00 34.75 564 GLY A N 1
ATOM 4167 C CA . GLY A 1 564 ? 113.355 78.864 88.379 1.00 34.75 564 GLY A CA 1
ATOM 4168 C C . GLY A 1 564 ? 112.720 78.680 87.018 1.00 34.75 564 GLY A C 1
ATOM 4169 O O . GLY A 1 564 ? 112.181 79.624 86.443 1.00 34.75 564 GLY A O 1
ATOM 4170 N N . CYS A 1 565 ? 112.780 77.461 86.484 1.00 33.75 565 CYS A N 1
ATOM 4171 C CA . CYS A 1 565 ? 112.098 77.182 85.224 1.00 33.75 565 CYS A CA 1
ATOM 4172 C C . CYS A 1 565 ? 110.591 77.371 85.358 1.00 33.75 565 CYS A C 1
ATOM 4173 O O . CYS A 1 565 ? 109.952 77.981 84.490 1.00 33.75 565 CYS A O 1
ATOM 4176 N N . GLU A 1 566 ? 110.004 76.870 86.447 1.00 34.35 566 GLU A N 1
ATOM 4177 C CA . GLU A 1 566 ? 108.565 77.073 86.642 1.00 34.35 566 GLU A CA 1
ATOM 4178 C C . GLU A 1 566 ? 108.227 78.553 86.834 1.00 34.35 566 GLU A C 1
ATOM 4179 O O . GLU A 1 566 ? 107.218 79.050 86.304 1.00 34.35 566 GLU A O 1
ATOM 4185 N N . PHE A 1 567 ? 109.063 79.270 87.585 1.00 33.64 567 PHE A N 1
ATOM 4186 C CA . PHE A 1 567 ? 108.896 80.706 87.770 1.00 33.64 567 PHE A CA 1
ATOM 4187 C C . PHE A 1 567 ? 108.940 81.439 86.440 1.00 33.64 567 PHE A C 1
ATOM 4188 O O . PHE A 1 567 ? 108.147 82.356 86.194 1.00 33.64 567 PHE A O 1
ATOM 4196 N N . PHE A 1 568 ? 109.872 81.050 85.570 1.00 33.73 568 PHE A N 1
ATOM 4197 C CA . PHE A 1 568 ? 109.983 81.675 84.261 1.00 33.73 568 PHE A CA 1
ATOM 4198 C C . PHE A 1 568 ? 108.765 81.370 83.406 1.00 33.73 568 PHE A C 1
ATOM 4199 O O . PHE A 1 568 ? 108.331 82.212 82.617 1.00 33.73 568 PHE A O 1
ATOM 4207 N N . ASN A 1 569 ? 108.206 80.167 83.537 1.00 33.16 569 ASN A N 1
ATOM 4208 C CA . ASN A 1 569 ? 106.967 79.863 82.826 1.00 33.16 569 ASN A CA 1
ATOM 4209 C C . ASN A 1 569 ? 105.842 80.792 83.265 1.00 33.16 569 ASN A C 1
ATOM 4210 O O . ASN A 1 569 ? 105.097 81.322 82.428 1.00 33.16 569 ASN A O 1
ATOM 4215 N N . LEU A 1 570 ? 105.708 81.009 84.573 1.00 33.90 570 LEU A N 1
ATOM 4216 C CA . LEU A 1 570 ? 104.666 81.915 85.055 1.00 33.90 570 LEU A CA 1
ATOM 4217 C C . LEU A 1 570 ? 104.904 83.345 84.577 1.00 33.90 570 LEU A C 1
ATOM 4218 O O . LEU A 1 570 ? 103.963 84.044 84.170 1.00 33.90 570 LEU A O 1
ATOM 4223 N N . LEU A 1 571 ? 106.160 83.792 84.606 1.00 34.56 571 LEU A N 1
ATOM 4224 C CA . LEU A 1 571 ? 106.483 85.130 84.122 1.00 34.56 571 LEU A CA 1
ATOM 4225 C C . LEU A 1 571 ? 106.184 85.273 82.636 1.00 34.56 571 LEU A C 1
ATOM 4226 O O . LEU A 1 571 ? 105.718 86.328 82.190 1.00 34.56 571 LEU A O 1
ATOM 4231 N N . ILE A 1 572 ? 106.474 84.236 81.850 1.00 34.14 572 ILE A N 1
ATOM 4232 C CA . ILE A 1 572 ? 106.191 84.282 80.420 1.00 34.14 572 ILE A CA 1
ATOM 4233 C C . ILE A 1 572 ? 104.692 84.332 80.183 1.00 34.14 572 ILE A C 1
ATOM 4234 O O . ILE A 1 572 ? 104.220 85.016 79.271 1.00 34.14 572 ILE A O 1
ATOM 4239 N N . MET A 1 573 ? 103.916 83.623 81.003 1.00 35.39 573 MET A N 1
ATOM 4240 C CA . MET A 1 573 ? 102.465 83.734 80.896 1.00 35.39 573 MET A CA 1
ATOM 4241 C C . MET A 1 573 ? 102.005 85.164 81.155 1.00 35.39 573 MET A C 1
ATOM 4242 O O . MET A 1 573 ? 101.169 85.702 80.416 1.00 35.39 573 MET A O 1
ATOM 4247 N N . GLU A 1 574 ? 102.555 85.803 82.189 1.00 35.52 574 GLU A N 1
ATOM 4248 C CA . GLU A 1 574 ? 102.160 87.178 82.492 1.00 35.52 574 GLU A CA 1
ATOM 4249 C C . GLU A 1 574 ? 102.552 88.142 81.372 1.00 35.52 574 GLU A C 1
ATOM 4250 O O . GLU A 1 574 ? 101.746 88.991 80.964 1.00 35.52 574 GLU A O 1
ATOM 4256 N N . GLN A 1 575 ? 103.780 88.026 80.858 1.00 35.31 575 GLN A N 1
ATOM 4257 C CA . GLN A 1 575 ? 104.186 88.869 79.735 1.00 35.31 575 GLN A CA 1
ATOM 4258 C C . GLN A 1 575 ? 103.348 88.619 78.493 1.00 35.31 575 GLN A C 1
ATOM 4259 O O . GLN A 1 575 ? 103.025 89.562 77.767 1.00 35.31 575 GLN A O 1
ATOM 4265 N N . SER A 1 576 ? 103.036 87.362 78.194 1.00 32.66 576 SER A N 1
ATOM 4266 C CA . SER A 1 576 ? 102.224 87.079 77.022 1.00 32.66 576 SER A CA 1
ATOM 4267 C C . SER A 1 576 ? 100.847 87.701 77.160 1.00 32.66 576 SER A C 1
ATOM 4268 O O . SER A 1 576 ? 100.321 88.277 76.203 1.00 32.66 576 SER A O 1
ATOM 4271 N N . GLN A 1 577 ? 100.255 87.615 78.351 1.00 32.71 577 GLN A N 1
ATOM 4272 C CA . GLN A 1 577 ? 98.960 88.248 78.560 1.00 32.71 577 GLN A CA 1
ATOM 4273 C C . GLN A 1 577 ? 99.050 89.758 78.385 1.00 32.71 577 GLN A C 1
ATOM 4274 O O . GLN A 1 577 ? 98.163 90.371 77.781 1.00 32.71 577 GLN A O 1
ATOM 4280 N N . LEU A 1 578 ? 100.113 90.376 78.903 1.00 33.48 578 LEU A N 1
ATOM 4281 C CA . LEU A 1 578 ? 100.262 91.822 78.753 1.00 33.48 578 LEU A CA 1
ATOM 4282 C C . LEU A 1 578 ? 100.469 92.220 77.294 1.00 33.48 578 LEU A C 1
ATOM 4283 O O . LEU A 1 578 ? 99.898 93.212 76.828 1.00 33.48 578 LEU A O 1
ATOM 4288 N N . LEU A 1 579 ? 101.282 91.460 76.561 1.00 31.78 579 LEU A N 1
ATOM 4289 C CA . LEU A 1 579 ? 101.587 91.788 75.173 1.00 31.78 579 LEU A CA 1
ATOM 4290 C C . LEU A 1 579 ? 100.412 91.499 74.252 1.00 31.78 579 LEU A C 1
ATOM 4291 O O . LEU A 1 579 ? 100.301 92.102 73.179 1.00 31.78 579 LEU A O 1
ATOM 4296 N N . SER A 1 580 ? 99.529 90.583 74.649 1.00 32.62 580 SER A N 1
ATOM 4297 C CA . SER A 1 580 ? 98.409 90.213 73.796 1.00 32.62 580 SER A CA 1
ATOM 4298 C C . SER A 1 580 ? 97.436 91.364 73.604 1.00 32.62 580 SER A C 1
ATOM 4299 O O . SER A 1 580 ? 96.631 91.343 72.667 1.00 32.62 580 SER A O 1
ATOM 4302 N N . GLU A 1 581 ? 97.484 92.370 74.476 1.00 34.74 581 GLU A N 1
ATOM 4303 C CA . GLU A 1 581 ? 96.599 93.516 74.326 1.00 34.74 581 GLU A CA 1
ATOM 4304 C C . GLU A 1 581 ? 96.887 94.301 73.056 1.00 34.74 581 GLU A C 1
ATOM 4305 O O . GLU A 1 581 ? 96.035 95.078 72.614 1.00 34.74 581 GLU A O 1
ATOM 4311 N N . SER A 1 582 ? 98.066 94.117 72.459 1.00 31.51 582 SER A N 1
ATOM 4312 C CA . SER A 1 582 ? 98.384 94.818 71.222 1.00 31.51 582 SER A CA 1
ATOM 4313 C C . SER A 1 582 ? 97.724 94.164 70.019 1.00 31.51 582 SER A C 1
ATOM 4314 O O . SER A 1 582 ? 97.707 94.748 68.930 1.00 31.51 582 SER A O 1
ATOM 4317 N N . LEU A 1 583 ? 97.184 92.956 70.187 1.00 31.61 583 LEU A N 1
ATOM 4318 C CA . LEU A 1 583 ? 96.534 92.283 69.069 1.00 31.61 583 LEU A CA 1
ATOM 4319 C C . LEU A 1 583 ? 95.278 93.025 68.639 1.00 31.61 583 LEU A C 1
ATOM 4320 O O . LEU A 1 583 ? 94.895 92.985 67.465 1.00 31.61 583 LEU A O 1
ATOM 4325 N N . GLN A 1 584 ? 94.620 93.705 69.575 1.00 32.16 584 GLN A N 1
ATOM 4326 C CA . GLN A 1 584 ? 93.422 94.467 69.261 1.00 32.16 584 GLN A CA 1
ATOM 4327 C C . GLN A 1 584 ? 93.720 95.886 68.805 1.00 32.16 584 GLN A C 1
ATOM 4328 O O . GLN A 1 584 ? 92.805 96.572 68.340 1.00 32.16 584 GLN A O 1
ATOM 4334 N N . LYS A 1 585 ? 94.964 96.341 68.921 1.00 31.53 585 LYS A N 1
ATOM 4335 C CA . LYS A 1 585 ? 95.320 97.711 68.601 1.00 31.53 585 LYS A CA 1
ATOM 4336 C C . LYS A 1 585 ? 96.240 97.828 67.399 1.00 31.53 585 LYS A C 1
ATOM 4337 O O . LYS A 1 585 ? 96.325 98.909 66.809 1.00 31.53 585 LYS A O 1
ATOM 4343 N N . THR A 1 586 ? 96.928 96.757 67.016 1.00 30.91 586 THR A N 1
ATOM 4344 C CA . THR A 1 586 ? 97.845 96.793 65.890 1.00 30.91 586 THR A CA 1
ATOM 4345 C C . THR A 1 586 ? 97.619 95.567 65.021 1.00 30.91 586 THR A C 1
ATOM 4346 O O . THR A 1 586 ? 97.115 94.540 65.481 1.00 30.91 586 THR A O 1
ATOM 4350 N N . ARG A 1 587 ? 97.995 95.689 63.756 1.00 30.15 587 ARG A N 1
ATOM 4351 C CA . ARG A 1 587 ? 97.983 94.575 62.818 1.00 30.15 587 ARG A CA 1
ATOM 4352 C C . ARG A 1 587 ? 99.364 94.240 62.288 1.00 30.15 587 ARG A C 1
ATOM 4353 O O . ARG A 1 587 ? 99.700 93.062 62.159 1.00 30.15 587 ARG A O 1
ATOM 4361 N N . GLU A 1 588 ? 100.175 95.242 61.979 1.00 32.88 588 GLU A N 1
ATOM 4362 C CA . GLU A 1 588 ? 101.576 95.049 61.636 1.00 32.88 588 GLU A CA 1
ATOM 4363 C C . GLU A 1 588 ? 102.421 95.681 62.730 1.00 32.88 588 GLU A C 1
ATOM 4364 O O . GLU A 1 588 ? 102.263 96.868 63.028 1.00 32.88 588 GLU A O 1
ATOM 4370 N N . LEU A 1 589 ? 103.307 94.894 63.333 1.00 30.28 589 LEU A N 1
ATOM 4371 C CA . LEU A 1 589 ? 104.114 95.363 64.448 1.00 30.28 589 LEU A CA 1
ATOM 4372 C C . LEU A 1 589 ? 105.545 94.882 64.290 1.00 30.28 589 LEU A C 1
ATOM 4373 O O . LEU A 1 589 ? 105.780 93.743 63.877 1.00 30.28 589 LEU A O 1
ATOM 4378 N N . PHE A 1 590 ? 106.493 95.753 64.616 1.00 29.51 590 PHE A N 1
ATOM 4379 C CA . PHE A 1 590 ? 107.909 95.417 64.647 1.00 29.51 590 PHE A CA 1
ATOM 4380 C C . PHE A 1 590 ? 108.346 95.395 66.103 1.00 29.51 590 PHE A C 1
ATOM 4381 O O . PHE A 1 590 ? 108.495 96.450 66.727 1.00 29.51 590 PHE A O 1
ATOM 4389 N N . ILE A 1 591 ? 108.555 94.203 66.644 1.00 30.43 591 ILE A N 1
ATOM 4390 C CA . ILE A 1 591 ? 108.914 94.036 68.044 1.00 30.43 591 ILE A CA 1
ATOM 4391 C C . ILE A 1 591 ? 110.428 93.994 68.150 1.00 30.43 591 ILE A C 1
ATOM 4392 O O . ILE A 1 591 ? 111.077 93.111 67.579 1.00 30.43 591 ILE A O 1
ATOM 4397 N N . TYR A 1 592 ? 110.989 94.952 68.877 1.00 32.45 592 TYR A N 1
ATOM 4398 C CA . TYR A 1 592 ? 112.419 95.001 69.128 1.00 32.45 592 TYR A CA 1
ATOM 4399 C C . TYR A 1 592 ? 112.700 94.381 70.486 1.00 32.45 592 TYR A C 1
ATOM 4400 O O . TYR A 1 592 ? 112.055 94.728 71.479 1.00 32.45 592 TYR A O 1
ATOM 4409 N N . CYS A 1 593 ? 113.661 93.468 70.528 1.00 36.73 593 CYS A N 1
ATOM 4410 C CA . CYS A 1 593 ? 113.932 92.678 71.716 1.00 36.73 593 CYS A CA 1
ATOM 4411 C C . CYS A 1 593 ? 115.379 92.862 72.144 1.00 36.73 593 CYS A C 1
ATOM 4412 O O . CYS A 1 593 ? 116.286 92.849 71.306 1.00 36.73 593 CYS A O 1
ATOM 4415 N N . PHE A 1 594 ? 115.586 93.032 73.444 1.00 40.77 594 PHE A N 1
ATOM 4416 C CA . PHE A 1 594 ? 116.919 93.019 74.010 1.00 40.77 594 PHE A CA 1
ATOM 4417 C C . PHE A 1 594 ? 117.484 91.605 73.951 1.00 40.77 594 PHE A C 1
ATOM 4418 O O . PHE A 1 594 ? 116.747 90.642 73.733 1.00 40.77 594 PHE A O 1
ATOM 4426 N N . PRO A 1 595 ? 118.796 91.451 74.101 1.00 41.44 595 PRO A N 1
ATOM 4427 C CA . PRO A 1 595 ? 119.347 90.104 74.264 1.00 41.44 595 PRO A CA 1
ATOM 4428 C C . PRO A 1 595 ? 118.758 89.418 75.488 1.00 41.44 595 PRO A C 1
ATOM 4429 O O . PRO A 1 595 ? 118.612 90.022 76.552 1.00 41.44 595 PRO A O 1
ATOM 4433 N N . GLY A 1 596 ? 118.414 88.144 75.325 1.00 39.64 596 GLY A N 1
ATOM 4434 C CA . GLY A 1 596 ? 117.874 87.363 76.419 1.00 39.64 596 GLY A CA 1
ATOM 4435 C C . GLY A 1 596 ? 116.392 87.512 76.672 1.00 39.64 596 GLY A C 1
ATOM 4436 O O . GLY A 1 596 ? 115.941 87.230 77.784 1.00 39.64 596 GLY A O 1
ATOM 4437 N N . VAL A 1 597 ? 115.609 87.930 75.672 1.00 38.36 597 VAL A N 1
ATOM 4438 C CA . VAL A 1 597 ? 114.185 88.181 75.874 1.00 38.36 597 VAL A CA 1
ATOM 4439 C C . VAL A 1 597 ? 113.335 86.919 75.744 1.00 38.36 597 VAL A C 1
ATOM 4440 O O . VAL A 1 597 ? 112.211 86.886 76.267 1.00 38.36 597 VAL A O 1
ATOM 4444 N N . ARG A 1 598 ? 113.862 85.855 75.136 1.00 36.48 598 ARG A N 1
ATOM 4445 C CA . ARG A 1 598 ? 113.109 84.620 74.898 1.00 36.48 598 ARG A CA 1
ATOM 4446 C C . ARG A 1 598 ? 111.904 84.892 73.997 1.00 36.48 598 ARG A C 1
ATOM 4447 O O . ARG A 1 598 ? 110.744 84.794 74.401 1.00 36.48 598 ARG A O 1
ATOM 4455 N N . LYS A 1 599 ? 112.217 85.254 72.753 1.00 36.10 599 LYS A N 1
ATOM 4456 C CA . LYS A 1 599 ? 111.190 85.638 71.791 1.00 36.10 599 LYS A CA 1
ATOM 4457 C C . LYS A 1 599 ? 110.263 84.477 71.459 1.00 36.10 599 LYS A C 1
ATOM 4458 O O . LYS A 1 599 ? 109.086 84.686 71.152 1.00 36.10 599 LYS A O 1
ATOM 4464 N N . THR A 1 600 ? 110.779 83.247 71.492 1.00 34.63 600 THR A N 1
ATOM 4465 C CA . THR A 1 600 ? 110.024 82.116 70.960 1.00 34.63 600 THR A CA 1
ATOM 4466 C C . THR A 1 600 ? 108.839 81.751 71.847 1.00 34.63 600 THR A C 1
ATOM 4467 O O . THR A 1 600 ? 107.755 81.433 71.343 1.00 34.63 600 THR A O 1
ATOM 4471 N N . ALA A 1 601 ? 109.024 81.773 73.167 1.00 32.45 601 ALA A N 1
ATOM 4472 C CA . ALA A 1 601 ? 107.911 81.481 74.066 1.00 32.45 601 ALA A CA 1
ATOM 4473 C C . ALA A 1 601 ? 106.817 82.529 73.937 1.00 32.45 601 ALA A C 1
ATOM 4474 O O . ALA A 1 601 ? 105.620 82.201 73.893 1.00 32.45 601 ALA A O 1
ATOM 4476 N N . LEU A 1 602 ? 107.214 83.798 73.860 1.00 32.78 602 LEU A N 1
ATOM 4477 C CA . LEU A 1 602 ? 106.256 84.871 73.646 1.00 32.78 602 LEU A CA 1
ATOM 4478 C C . LEU A 1 602 ? 105.527 84.692 72.324 1.00 32.78 602 LEU A C 1
ATOM 4479 O O . LEU A 1 602 ? 104.318 84.922 72.240 1.00 32.78 602 LEU A O 1
ATOM 4484 N N . ALA A 1 603 ? 106.245 84.271 71.283 1.00 33.28 603 ALA A N 1
ATOM 4485 C CA . ALA A 1 603 ? 105.619 84.045 69.986 1.00 33.28 603 ALA A CA 1
ATOM 4486 C C . ALA A 1 603 ? 104.602 82.915 70.047 1.00 33.28 603 ALA A C 1
ATOM 4487 O O . ALA A 1 603 ? 103.512 83.021 69.475 1.00 33.28 603 ALA A O 1
ATOM 4489 N N . ILE A 1 604 ? 104.939 81.822 70.733 1.00 32.73 604 ILE A N 1
ATOM 4490 C CA . ILE A 1 604 ? 104.017 80.694 70.835 1.00 32.73 604 ILE A CA 1
ATOM 4491 C C . ILE A 1 604 ? 102.744 81.106 71.561 1.00 32.73 604 ILE A C 1
ATOM 4492 O O . ILE A 1 604 ? 101.622 80.825 71.107 1.00 32.73 604 ILE A O 1
ATOM 4497 N N . LYS A 1 605 ? 102.890 81.799 72.688 1.00 31.52 605 LYS A N 1
ATOM 4498 C CA . LYS A 1 605 ? 101.700 82.179 73.437 1.00 31.52 605 LYS A CA 1
ATOM 4499 C C . LYS A 1 605 ? 100.905 83.256 72.711 1.00 31.52 605 LYS A C 1
ATOM 4500 O O . LYS A 1 605 ? 99.671 83.280 72.786 1.00 31.52 605 LYS A O 1
ATOM 4506 N N . ILE A 1 606 ? 101.582 84.125 71.962 1.00 32.23 606 ILE A N 1
ATOM 4507 C CA . ILE A 1 606 ? 100.874 85.112 71.157 1.00 32.23 606 ILE A CA 1
ATOM 4508 C C . ILE A 1 606 ? 100.094 84.426 70.047 1.00 32.23 606 ILE A C 1
ATOM 4509 O O . ILE A 1 606 ? 98.986 84.843 69.704 1.00 32.23 606 ILE A O 1
ATOM 4514 N N . MET A 1 607 ? 100.656 83.365 69.469 1.00 33.47 607 MET A N 1
ATOM 4515 C CA . MET A 1 607 ? 99.942 82.614 68.442 1.00 33.47 607 MET A CA 1
ATOM 4516 C C . MET A 1 607 ? 98.686 81.972 69.016 1.00 33.47 607 MET A C 1
ATOM 4517 O O . MET A 1 607 ? 97.615 81.997 68.390 1.00 33.47 607 MET A O 1
ATOM 4522 N N . GLU A 1 608 ? 98.794 81.416 70.223 1.00 33.91 608 GLU A N 1
ATOM 4523 C CA . GLU A 1 608 ? 97.606 80.895 70.893 1.00 33.91 608 GLU A CA 1
ATOM 4524 C C . GLU A 1 608 ? 96.575 81.997 71.117 1.00 33.91 608 GLU A C 1
ATOM 4525 O O . GLU A 1 608 ? 95.370 81.786 70.923 1.00 33.91 608 GLU A O 1
ATOM 4531 N N . LYS A 1 609 ? 97.031 83.184 71.522 1.00 33.16 609 LYS A N 1
ATOM 4532 C CA . LYS A 1 609 ? 96.107 84.287 71.765 1.00 33.16 609 LYS A CA 1
ATOM 4533 C C . LYS A 1 609 ? 95.444 84.761 70.476 1.00 33.16 609 LYS A C 1
ATOM 4534 O O . LYS A 1 609 ? 94.275 85.155 70.487 1.00 33.16 609 LYS A O 1
ATOM 4540 N N . ILE A 1 610 ? 96.176 84.750 69.359 1.00 32.50 610 ILE A N 1
ATOM 4541 C CA . ILE A 1 610 ? 95.564 85.061 68.068 1.00 32.50 610 ILE A CA 1
ATOM 4542 C C . ILE A 1 610 ? 94.472 84.057 67.748 1.00 32.50 610 ILE A C 1
ATOM 4543 O O . ILE A 1 610 ? 93.376 84.428 67.309 1.00 32.50 610 ILE A O 1
ATOM 4548 N N . LYS A 1 611 ? 94.754 82.768 67.952 1.00 34.48 611 LYS A N 1
ATOM 4549 C CA . LYS A 1 611 ? 93.744 81.753 67.674 1.00 34.48 611 LYS A CA 1
ATOM 4550 C C . LYS A 1 611 ? 92.501 81.973 68.526 1.00 34.48 611 LYS A C 1
ATOM 4551 O O . LYS A 1 611 ? 91.373 81.814 68.048 1.00 34.48 611 LYS A O 1
ATOM 4557 N N . ASP A 1 612 ? 92.690 82.345 69.791 1.00 33.97 612 ASP A N 1
ATOM 4558 C CA . ASP A 1 612 ? 91.547 82.603 70.662 1.00 33.97 612 ASP A CA 1
ATOM 4559 C C . ASP A 1 612 ? 90.772 83.839 70.217 1.00 33.97 612 ASP A C 1
ATOM 4560 O O . ASP A 1 612 ? 89.539 83.819 70.142 1.00 33.97 612 ASP A O 1
ATOM 4565 N N . LEU A 1 613 ? 91.482 84.927 69.918 1.00 33.82 613 LEU A N 1
ATOM 4566 C CA . LEU A 1 613 ? 90.835 86.216 69.694 1.00 33.82 613 LEU A CA 1
ATOM 4567 C C . LEU A 1 613 ? 90.144 86.279 68.338 1.00 33.82 613 LEU A C 1
ATOM 4568 O O . LEU A 1 613 ? 89.016 86.773 68.235 1.00 33.82 613 LEU A O 1
ATOM 4573 N N . PHE A 1 614 ? 90.801 85.799 67.288 1.00 33.78 614 PHE A N 1
ATOM 4574 C CA . PHE A 1 614 ? 90.256 85.892 65.942 1.00 33.78 614 PHE A CA 1
ATOM 4575 C C . PHE A 1 614 ? 89.398 84.695 65.560 1.00 33.78 614 PHE A C 1
ATOM 4576 O O . PHE A 1 614 ? 88.848 84.678 64.454 1.00 33.78 614 PHE A O 1
ATOM 4584 N N . HIS A 1 615 ? 89.263 83.710 66.448 1.00 34.04 615 HIS A N 1
ATOM 4585 C CA . HIS A 1 615 ? 88.433 82.530 66.210 1.00 34.04 615 HIS A CA 1
ATOM 4586 C C . HIS A 1 615 ? 88.821 81.832 64.911 1.00 34.04 615 HIS A C 1
ATOM 4587 O O . HIS A 1 615 ? 87.966 81.385 64.144 1.00 34.04 615 HIS A O 1
ATOM 4594 N N . CYS A 1 616 ? 90.118 81.740 64.661 1.00 36.72 616 CYS A N 1
ATOM 4595 C CA . CYS A 1 616 ? 90.620 81.125 63.445 1.00 36.72 616 CYS A CA 1
ATOM 4596 C C . CYS A 1 616 ? 91.108 79.708 63.717 1.00 36.72 616 CYS A C 1
ATOM 4597 O O . CYS A 1 616 ? 91.442 79.342 64.846 1.00 36.72 616 CYS A O 1
ATOM 4600 N N . LYS A 1 617 ? 91.133 78.906 62.659 1.00 36.74 617 LYS A N 1
ATOM 4601 C CA . LYS A 1 617 ? 91.690 77.572 62.754 1.00 36.74 617 LYS A CA 1
ATOM 4602 C C . LYS A 1 617 ? 93.194 77.655 63.004 1.00 36.74 617 LYS A C 1
ATOM 4603 O O . LYS A 1 617 ? 93.856 78.586 62.538 1.00 36.74 617 LYS A O 1
ATOM 4609 N N . PRO A 1 618 ? 93.754 76.703 63.750 1.00 35.41 618 PRO A N 1
ATOM 4610 C CA . PRO A 1 618 ? 95.191 76.769 64.052 1.00 35.41 618 PRO A CA 1
ATOM 4611 C C . PRO A 1 618 ? 96.075 76.764 62.821 1.00 35.41 618 PRO A C 1
ATOM 4612 O O . PRO A 1 618 ? 97.149 77.375 62.841 1.00 35.41 618 PRO A O 1
ATOM 4616 N N . LYS A 1 619 ? 95.657 76.108 61.745 1.00 36.45 619 LYS A N 1
ATOM 4617 C CA . LYS A 1 619 ? 96.473 76.040 60.542 1.00 36.45 619 LYS A CA 1
ATOM 4618 C C . LYS A 1 619 ? 96.421 77.317 59.719 1.00 36.45 619 LYS A C 1
ATOM 4619 O O . LYS A 1 619 ? 97.113 77.403 58.699 1.00 36.45 619 LYS A O 1
ATOM 4625 N N . GLU A 1 620 ? 95.621 78.299 60.123 1.00 37.32 620 GLU A N 1
ATOM 4626 C CA . GLU A 1 620 ? 95.581 79.594 59.461 1.00 37.32 620 GLU A CA 1
ATOM 4627 C C . GLU A 1 620 ? 96.606 80.576 60.012 1.00 37.32 620 GLU A C 1
ATOM 4628 O O . GLU A 1 620 ? 96.737 81.678 59.471 1.00 37.32 620 GLU A O 1
ATOM 4634 N N . ILE A 1 621 ? 97.330 80.211 61.066 1.00 33.21 621 ILE A N 1
ATOM 4635 C CA . ILE A 1 621 ? 98.388 81.038 61.634 1.00 33.21 621 ILE A CA 1
ATOM 4636 C C . ILE A 1 621 ? 99.722 80.420 61.257 1.00 33.21 621 ILE A C 1
ATOM 4637 O O . ILE A 1 621 ? 99.939 79.221 61.465 1.00 33.21 621 ILE A O 1
ATOM 4642 N N . LEU A 1 622 ? 100.614 81.233 60.705 1.00 33.11 622 LEU A N 1
ATOM 4643 C CA . LEU A 1 622 ? 101.902 80.771 60.214 1.00 33.11 622 LEU A CA 1
ATOM 4644 C C . LEU A 1 622 ? 103.024 81.387 61.035 1.00 33.11 622 LEU A C 1
ATOM 4645 O O . LEU A 1 622 ? 102.998 82.586 61.329 1.00 33.11 622 LEU A O 1
ATOM 4650 N N . TYR A 1 623 ? 103.998 80.566 61.404 1.00 34.76 623 TYR A N 1
ATOM 4651 C CA . TYR A 1 623 ? 105.211 81.015 62.072 1.00 34.76 623 TYR A CA 1
ATOM 4652 C C . TYR A 1 623 ? 106.375 80.776 61.121 1.00 34.76 623 TYR A C 1
ATOM 4653 O O . TYR A 1 623 ? 106.577 79.650 60.657 1.00 34.76 623 TYR A O 1
ATOM 4662 N N . VAL A 1 624 ? 107.130 81.829 60.828 1.00 34.63 624 VAL A N 1
ATOM 4663 C CA . VAL A 1 624 ? 108.254 81.765 59.904 1.00 34.63 624 VAL A CA 1
ATOM 4664 C C . VAL A 1 624 ? 109.530 82.057 60.677 1.00 34.63 624 VAL A C 1
ATOM 4665 O O . VAL A 1 624 ? 109.639 83.098 61.336 1.00 34.63 624 VAL A O 1
ATOM 4669 N N . CYS A 1 625 ? 110.487 81.139 60.603 1.00 37.54 625 CYS A N 1
ATOM 4670 C CA . CYS A 1 625 ? 111.787 81.307 61.231 1.00 37.54 625 CYS A CA 1
ATOM 4671 C C . CYS A 1 625 ? 112.863 81.071 60.185 1.00 37.54 625 CYS A C 1
ATOM 4672 O O . CYS A 1 625 ? 112.573 80.813 59.015 1.00 37.54 625 CYS A O 1
ATOM 4675 N N . GLU A 1 626 ? 114.116 81.164 60.614 1.00 40.17 626 GLU A N 1
ATOM 4676 C CA . GLU A 1 626 ? 115.239 80.974 59.710 1.00 40.17 626 GLU A CA 1
ATOM 4677 C C . GLU A 1 626 ? 115.917 79.621 59.870 1.00 40.17 626 GLU A C 1
ATOM 4678 O O . GLU A 1 626 ? 116.400 79.067 58.877 1.00 40.17 626 GLU A O 1
ATOM 4684 N N . SER A 1 627 ? 115.950 79.070 61.077 1.00 40.17 627 SER A N 1
ATOM 4685 C CA . SER A 1 627 ? 116.679 77.845 61.361 1.00 40.17 627 SER A CA 1
ATOM 4686 C C . SER A 1 627 ? 115.713 76.674 61.444 1.00 40.17 627 SER A C 1
ATOM 4687 O O . SER A 1 627 ? 114.598 76.812 61.954 1.00 40.17 627 SER A O 1
ATOM 4690 N N . ASP A 1 628 ? 116.147 75.523 60.928 1.00 41.27 628 ASP A N 1
ATOM 4691 C CA . ASP A 1 628 ? 115.311 74.330 60.980 1.00 41.27 628 ASP A CA 1
ATOM 4692 C C . ASP A 1 628 ? 115.066 73.884 62.415 1.00 41.27 628 ASP A C 1
ATOM 4693 O O . ASP A 1 628 ? 113.936 73.537 62.778 1.00 41.27 628 ASP A O 1
ATOM 4698 N N . SER A 1 629 ? 116.107 73.909 63.251 1.00 38.58 629 SER A N 1
ATOM 4699 C CA . SER A 1 629 ? 115.985 73.404 64.617 1.00 38.58 629 SER A CA 1
ATOM 4700 C C . SER A 1 629 ? 114.878 74.120 65.377 1.00 38.58 629 SER A C 1
ATOM 4701 O O . SER A 1 629 ? 114.049 73.481 66.043 1.00 38.58 629 SER A O 1
ATOM 4704 N N . LEU A 1 630 ? 114.837 75.448 65.275 1.00 38.09 630 LEU A N 1
ATOM 4705 C CA . LEU A 1 630 ? 113.744 76.196 65.877 1.00 38.09 630 LEU A CA 1
ATOM 4706 C C . LEU A 1 630 ? 112.412 75.812 65.250 1.00 38.09 630 LEU A C 1
ATOM 4707 O O . LEU A 1 630 ? 111.376 75.831 65.924 1.00 38.09 630 LEU A O 1
ATOM 4712 N N . LYS A 1 631 ? 112.417 75.451 63.964 1.00 38.25 631 LYS A N 1
ATOM 4713 C CA . LYS A 1 631 ? 111.173 75.046 63.320 1.00 38.25 631 LYS A CA 1
ATOM 4714 C C . LYS A 1 631 ? 110.612 73.778 63.948 1.00 38.25 631 LYS A C 1
ATOM 4715 O O . LYS A 1 631 ? 109.419 73.716 64.257 1.00 38.25 631 LYS A O 1
ATOM 4721 N N . ASP A 1 632 ? 111.451 72.756 64.155 1.00 39.64 632 ASP A N 1
ATOM 4722 C CA . ASP A 1 632 ? 110.959 71.552 64.827 1.00 39.64 632 ASP A CA 1
ATOM 4723 C C . ASP A 1 632 ? 110.546 71.843 66.264 1.00 39.64 632 ASP A C 1
ATOM 4724 O O . ASP A 1 632 ? 109.530 71.316 66.745 1.00 39.64 632 ASP A O 1
ATOM 4729 N N . PHE A 1 633 ? 111.319 72.672 66.969 1.00 37.62 633 PHE A N 1
ATOM 4730 C CA . PHE A 1 633 ? 110.953 73.025 68.337 1.00 37.62 633 PHE A CA 1
ATOM 4731 C C . PHE A 1 633 ? 109.551 73.625 68.390 1.00 37.62 633 PHE A C 1
ATOM 4732 O O . PHE A 1 633 ? 108.680 73.145 69.130 1.00 37.62 633 PHE A O 1
ATOM 4740 N N . VAL A 1 634 ? 109.299 74.645 67.571 1.00 37.01 634 VAL A N 1
ATOM 4741 C CA . VAL A 1 634 ? 107.996 75.301 67.576 1.00 37.01 634 VAL A CA 1
ATOM 4742 C C . VAL A 1 634 ? 106.914 74.357 67.069 1.00 37.01 634 VAL A C 1
ATOM 4743 O O . VAL A 1 634 ? 105.775 74.386 67.550 1.00 37.01 634 VAL A O 1
ATOM 4747 N N . THR A 1 635 ? 107.247 73.500 66.101 1.00 37.92 635 THR A N 1
ATOM 4748 C CA . THR A 1 635 ? 106.274 72.544 65.588 1.00 37.92 635 THR A CA 1
ATOM 4749 C C . THR A 1 635 ? 105.765 71.641 66.698 1.00 37.92 635 THR A C 1
ATOM 4750 O O . THR A 1 635 ? 104.566 71.348 66.772 1.00 37.92 635 THR A O 1
ATOM 4754 N N . GLN A 1 636 ? 106.659 71.194 67.578 1.00 39.51 636 GLN A N 1
ATOM 4755 C CA . GLN A 1 636 ? 106.197 70.403 68.714 1.00 39.51 636 GLN A CA 1
ATOM 4756 C C . GLN A 1 636 ? 105.452 71.256 69.734 1.00 39.51 636 GLN A C 1
ATOM 4757 O O . GLN A 1 636 ? 104.462 70.801 70.316 1.00 39.51 636 GLN A O 1
ATOM 4763 N N . GLN A 1 637 ? 105.901 72.491 69.971 1.00 37.43 637 GLN A N 1
ATOM 4764 C CA . GLN A 1 637 ? 105.256 73.280 71.018 1.00 37.43 637 GLN A CA 1
ATOM 4765 C C . GLN A 1 637 ? 103.898 73.846 70.617 1.00 37.43 637 GLN A C 1
ATOM 4766 O O . GLN A 1 637 ? 103.081 74.116 71.501 1.00 37.43 637 GLN A O 1
ATOM 4772 N N . THR A 1 638 ? 103.624 74.033 69.329 1.00 37.37 638 THR A N 1
ATOM 4773 C CA . THR A 1 638 ? 102.374 74.666 68.929 1.00 37.37 638 THR A CA 1
ATOM 4774 C C . THR A 1 638 ? 101.676 73.834 67.865 1.00 37.37 638 THR A C 1
ATOM 4775 O O . THR A 1 638 ? 102.311 73.092 67.112 1.00 37.37 638 THR A O 1
ATOM 4779 N N . THR A 1 639 ? 100.347 73.955 67.826 1.00 37.79 639 THR A N 1
ATOM 4780 C CA . THR A 1 639 ? 99.566 73.238 66.825 1.00 37.79 639 THR A CA 1
ATOM 4781 C C . THR A 1 639 ? 99.499 74.016 65.518 1.00 37.79 639 THR A C 1
ATOM 4782 O O . THR A 1 639 ? 99.185 73.449 64.466 1.00 37.79 639 THR A O 1
ATOM 4786 N N . CYS A 1 640 ? 99.785 75.312 65.567 1.00 37.27 640 CYS A N 1
ATOM 4787 C CA . CYS A 1 640 ? 99.733 76.137 64.372 1.00 37.27 640 CYS A CA 1
ATOM 4788 C C . CYS A 1 640 ? 100.905 75.821 63.453 1.00 37.27 640 CYS A C 1
ATOM 4789 O O . CYS A 1 640 ? 101.900 75.217 63.861 1.00 37.27 640 CYS A O 1
ATOM 4792 N N . GLN A 1 641 ? 100.778 76.234 62.197 1.00 35.31 641 GLN A N 1
ATOM 4793 C CA . GLN A 1 641 ? 101.776 75.891 61.195 1.00 35.31 641 GLN A CA 1
ATOM 4794 C C . GLN A 1 641 ? 103.083 76.627 61.455 1.00 35.31 641 GLN A C 1
ATOM 4795 O O . GLN A 1 641 ? 103.090 77.793 61.856 1.00 35.31 641 GLN A O 1
ATOM 4801 N N . ALA A 1 642 ? 104.194 75.935 61.226 1.00 34.25 642 ALA A N 1
ATOM 4802 C CA . ALA A 1 642 ? 105.523 76.505 61.385 1.00 34.25 642 ALA A CA 1
ATOM 4803 C C . ALA A 1 642 ? 106.379 76.108 60.195 1.00 34.25 642 ALA A C 1
ATOM 4804 O O . ALA A 1 642 ? 106.494 74.921 59.881 1.00 34.25 642 ALA A O 1
ATOM 4806 N N . VAL A 1 643 ? 106.975 77.096 59.535 1.00 34.58 643 VAL A N 1
ATOM 4807 C CA . VAL A 1 643 ? 107.826 76.858 58.378 1.00 34.58 643 VAL A CA 1
ATOM 4808 C C . VAL A 1 643 ? 109.085 77.697 58.513 1.00 34.58 643 VAL A C 1
ATOM 4809 O O . VAL A 1 643 ? 109.123 78.680 59.258 1.00 34.58 643 VAL A O 1
ATOM 4813 N N . THR A 1 644 ? 110.123 77.296 57.794 1.00 38.75 644 THR A N 1
ATOM 4814 C CA . THR A 1 644 ? 111.317 78.110 57.671 1.00 38.75 644 THR A CA 1
ATOM 4815 C C . THR A 1 644 ? 111.169 79.056 56.483 1.00 38.75 644 THR A C 1
ATOM 4816 O O . THR A 1 644 ? 110.237 78.951 55.684 1.00 38.75 644 THR A O 1
ATOM 4820 N N . ARG A 1 645 ? 112.101 80.004 56.380 1.00 41.55 645 ARG A N 1
ATOM 4821 C CA . ARG A 1 645 ? 111.994 81.034 55.352 1.00 41.55 645 ARG A CA 1
ATOM 4822 C C . ARG A 1 645 ? 112.097 80.439 53.955 1.00 41.55 645 ARG A C 1
ATOM 4823 O O . ARG A 1 645 ? 111.410 80.888 53.030 1.00 41.55 645 ARG A O 1
ATOM 4831 N N . LYS A 1 646 ? 112.961 79.439 53.776 1.00 41.05 646 LYS A N 1
ATOM 4832 C CA . LYS A 1 646 ? 113.080 78.793 52.474 1.00 41.05 646 LYS A CA 1
ATOM 4833 C C . LYS A 1 646 ? 111.773 78.124 52.070 1.00 41.05 646 LYS A C 1
ATOM 4834 O O . LYS A 1 646 ? 111.327 78.255 50.923 1.00 41.05 646 LYS A O 1
ATOM 4840 N N . THR A 1 647 ? 111.135 77.418 53.005 1.00 38.96 647 THR A N 1
ATOM 4841 C CA . THR A 1 647 ? 109.832 76.824 52.724 1.00 38.96 647 THR A CA 1
ATOM 4842 C C . THR A 1 647 ? 108.787 77.895 52.450 1.00 38.96 647 THR A C 1
ATOM 4843 O O . THR A 1 647 ? 107.935 77.733 51.569 1.00 38.96 647 THR A O 1
ATOM 4847 N N . PHE A 1 648 ? 108.832 78.994 53.203 1.00 38.95 648 PHE A N 1
ATOM 4848 C CA . PHE A 1 648 ? 107.859 80.066 53.023 1.00 38.95 648 PHE A CA 1
ATOM 4849 C C . PHE A 1 648 ? 107.971 80.681 51.635 1.00 38.95 648 PHE A C 1
ATOM 4850 O O . PHE A 1 648 ? 106.959 80.957 50.980 1.00 38.95 648 PHE A O 1
ATOM 4858 N N . MET A 1 649 ? 109.199 80.906 51.170 1.00 42.03 649 MET A N 1
ATOM 4859 C CA . MET A 1 649 ? 109.389 81.527 49.866 1.00 42.03 649 MET A CA 1
ATOM 4860 C C . MET A 1 649 ? 109.089 80.553 48.736 1.00 42.03 649 MET A C 1
ATOM 4861 O O . MET A 1 649 ? 108.472 80.932 47.734 1.00 42.03 649 MET A O 1
ATOM 4866 N N . GLN A 1 650 ? 109.519 79.298 48.870 1.00 41.54 650 GLN A N 1
ATOM 4867 C CA . GLN A 1 650 ? 109.227 78.317 47.831 1.00 41.54 650 GLN A CA 1
ATOM 4868 C C . GLN A 1 650 ? 107.738 78.007 47.760 1.00 41.54 650 GLN A C 1
ATOM 4869 O O . GLN A 1 650 ? 107.173 77.898 46.666 1.00 41.54 650 GLN A O 1
ATOM 4875 N N . GLY A 1 651 ? 107.086 77.868 48.907 1.00 42.02 651 GLY A N 1
ATOM 4876 C CA . GLY A 1 651 ? 105.702 77.454 48.928 1.00 42.02 651 GLY A CA 1
ATOM 4877 C C . GLY A 1 651 ? 104.731 78.590 48.696 1.00 42.02 651 GLY A C 1
ATOM 4878 O O . GLY A 1 651 ? 105.094 79.763 48.625 1.00 42.02 651 GLY A O 1
ATOM 4879 N N . GLU A 1 652 ? 103.461 78.218 48.571 1.00 43.01 652 GLU A N 1
ATOM 4880 C CA . GLU A 1 652 ? 102.368 79.161 48.399 1.00 43.01 652 GLU A CA 1
ATOM 4881 C C . GLU A 1 652 ? 101.328 78.909 49.481 1.00 43.01 652 GLU A C 1
ATOM 4882 O O . GLU A 1 652 ? 100.910 77.767 49.696 1.00 43.01 652 GLU A O 1
ATOM 4888 N N . PHE A 1 653 ? 100.910 79.978 50.160 1.00 39.49 653 PHE A N 1
ATOM 4889 C CA . PHE A 1 653 ? 100.088 79.877 51.368 1.00 39.49 653 PHE A CA 1
ATOM 4890 C C . PHE A 1 653 ? 98.777 80.622 51.136 1.00 39.49 653 PHE A C 1
ATOM 4891 O O . PHE A 1 653 ? 98.656 81.808 51.447 1.00 39.49 653 PHE A O 1
ATOM 4899 N N . LEU A 1 654 ? 97.791 79.914 50.586 1.00 41.24 654 LEU A N 1
ATOM 4900 C CA . LEU A 1 654 ? 96.511 80.543 50.282 1.00 41.24 654 LEU A CA 1
ATOM 4901 C C . LEU A 1 654 ? 95.660 80.717 51.533 1.00 41.24 654 LEU A C 1
ATOM 4902 O O . LEU A 1 654 ? 94.943 81.715 51.667 1.00 41.24 654 LEU A O 1
ATOM 4907 N N . LYS A 1 655 ? 95.718 79.761 52.454 1.00 39.86 655 LYS A N 1
ATOM 4908 C CA . LYS A 1 655 ? 94.826 79.749 53.604 1.00 39.86 655 LYS A CA 1
ATOM 4909 C C . LYS A 1 655 ? 95.409 80.434 54.833 1.00 39.86 655 LYS A C 1
ATOM 4910 O O . LYS A 1 655 ? 94.757 80.441 55.882 1.00 39.86 655 LYS A O 1
ATOM 4916 N N . ILE A 1 656 ? 96.603 81.007 54.738 1.00 36.08 656 ILE A N 1
ATOM 4917 C CA . ILE A 1 656 ? 97.230 81.654 55.885 1.00 36.08 656 ILE A CA 1
ATOM 4918 C C . ILE A 1 656 ? 96.599 83.025 56.079 1.00 36.08 656 ILE A C 1
ATOM 4919 O O . ILE A 1 656 ? 96.529 83.826 55.142 1.00 36.08 656 ILE A O 1
ATOM 4924 N N . LYS A 1 657 ? 96.127 83.292 57.295 1.00 35.38 657 LYS A N 1
ATOM 4925 C CA . LYS A 1 657 ? 95.505 84.563 57.622 1.00 35.38 657 LYS A CA 1
ATOM 4926 C C . LYS A 1 657 ? 96.361 85.452 58.509 1.00 35.38 657 LYS A C 1
ATOM 4927 O O . LYS A 1 657 ? 96.222 86.677 58.440 1.00 35.38 657 LYS A O 1
ATOM 4933 N N . HIS A 1 658 ? 97.233 84.876 59.331 1.00 32.21 658 HIS A N 1
ATOM 4934 C CA . HIS A 1 658 ? 98.108 85.636 60.209 1.00 32.21 658 HIS A CA 1
ATOM 4935 C C . HIS A 1 658 ? 99.512 85.063 60.125 1.00 32.21 658 HIS A C 1
ATOM 4936 O O . HIS A 1 658 ? 99.682 83.853 59.962 1.00 32.21 658 HIS A O 1
ATOM 4943 N N . ILE A 1 659 ? 100.515 85.929 60.229 1.00 30.81 659 ILE A N 1
ATOM 4944 C CA . ILE A 1 659 ? 101.912 85.522 60.145 1.00 30.81 659 ILE A CA 1
ATOM 4945 C C . ILE A 1 659 ? 102.666 86.107 61.329 1.00 30.81 659 ILE A C 1
ATOM 4946 O O . ILE A 1 659 ? 102.578 87.310 61.593 1.00 30.81 659 ILE A O 1
ATOM 4951 N N . VAL A 1 660 ? 103.405 85.259 62.038 1.00 31.82 660 VAL A N 1
ATOM 4952 C CA . VAL A 1 660 ? 104.317 85.678 63.095 1.00 31.82 660 VAL A CA 1
ATOM 4953 C C . VAL A 1 660 ? 105.710 85.220 62.698 1.00 31.82 660 VAL A C 1
ATOM 4954 O O . VAL A 1 660 ? 105.931 84.029 62.458 1.00 31.82 660 VAL A O 1
ATOM 4958 N N . MET A 1 661 ? 106.644 86.157 62.627 1.00 34.20 661 MET A N 1
ATOM 4959 C CA . MET A 1 661 ? 107.990 85.891 62.142 1.00 34.20 661 MET A CA 1
ATOM 4960 C C . MET A 1 661 ? 108.996 86.109 63.261 1.00 34.20 661 MET A C 1
ATOM 4961 O O . MET A 1 661 ? 108.961 87.137 63.944 1.00 34.20 661 MET A O 1
ATOM 4966 N N . ASP A 1 662 ? 109.882 85.138 63.447 1.00 38.35 662 ASP A N 1
ATOM 4967 C CA . ASP A 1 662 ? 110.947 85.205 64.430 1.00 38.35 662 ASP A CA 1
ATOM 4968 C C . ASP A 1 662 ? 112.283 85.088 63.711 1.00 38.35 662 ASP A C 1
ATOM 4969 O O . ASP A 1 662 ? 112.353 84.627 62.569 1.00 38.35 662 ASP A O 1
ATOM 4974 N N . GLU A 1 663 ? 113.346 85.520 64.389 1.00 41.42 663 GLU A N 1
ATOM 4975 C CA . GLU A 1 663 ? 114.694 85.526 63.820 1.00 41.42 663 GLU A CA 1
ATOM 4976 C C . GLU A 1 663 ? 114.747 86.358 62.543 1.00 41.42 663 GLU A C 1
ATOM 4977 O O . GLU A 1 663 ? 115.419 86.001 61.575 1.00 41.42 663 GLU A O 1
ATOM 4983 N N . THR A 1 664 ? 114.034 87.486 62.546 1.00 40.51 664 THR A N 1
A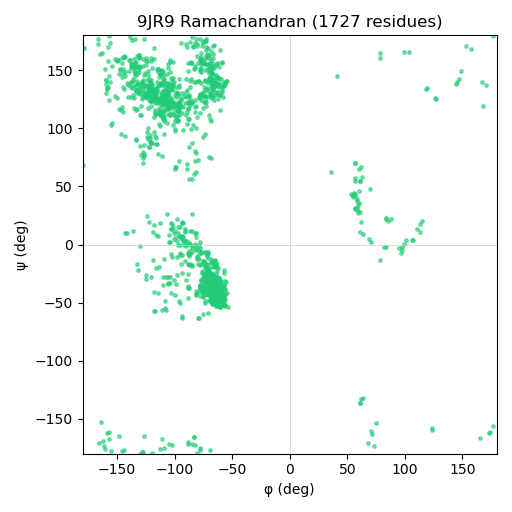TOM 4984 C CA . THR A 1 664 ? 113.878 88.275 61.330 1.00 40.51 664 THR A CA 1
ATOM 4985 C C . THR A 1 664 ? 115.177 88.954 60.919 1.00 40.51 664 THR A C 1
ATOM 4986 O O . THR A 1 664 ? 115.332 89.342 59.756 1.00 40.51 664 THR A O 1
ATOM 4990 N N . GLU A 1 665 ? 116.120 89.101 61.848 1.00 44.77 665 GLU A N 1
ATOM 4991 C CA . GLU A 1 665 ? 117.368 89.783 61.531 1.00 44.77 665 GLU A CA 1
ATOM 4992 C C . GLU A 1 665 ? 118.210 88.990 60.542 1.00 44.77 665 GLU A C 1
ATOM 4993 O O . GLU A 1 665 ? 118.917 89.579 59.718 1.00 44.77 665 GLU A O 1
ATOM 4999 N N . ASN A 1 666 ? 118.151 87.664 60.605 1.00 45.01 666 ASN A N 1
ATOM 5000 C CA . ASN A 1 666 ? 119.007 86.807 59.796 1.00 45.01 666 ASN A CA 1
ATOM 5001 C C . ASN A 1 666 ? 118.407 86.457 58.444 1.00 45.01 666 ASN A C 1
ATOM 5002 O O . ASN A 1 666 ? 119.012 85.678 57.702 1.00 45.01 666 ASN A O 1
ATOM 5007 N N . PHE A 1 667 ? 117.242 86.997 58.106 1.00 41.87 667 PHE A N 1
ATOM 5008 C CA . PHE A 1 667 ? 116.620 86.681 56.831 1.00 41.87 667 PHE A CA 1
ATOM 5009 C C . PHE A 1 667 ? 117.436 87.251 55.677 1.00 41.87 667 PHE A C 1
ATOM 5010 O O . PHE A 1 667 ? 117.967 88.362 55.750 1.00 41.87 667 PHE A O 1
ATOM 5018 N N . CYS A 1 668 ? 117.532 86.474 54.603 1.00 49.33 668 CYS A N 1
ATOM 5019 C CA . CYS A 1 668 ? 118.260 86.865 53.406 1.00 49.33 668 CYS A CA 1
ATOM 5020 C C . CYS A 1 668 ? 117.284 87.062 52.255 1.00 49.33 668 CYS A C 1
ATOM 5021 O O . CYS A 1 668 ? 116.346 86.277 52.082 1.00 49.33 668 CYS A O 1
ATOM 5024 N N . SER A 1 669 ? 117.508 88.112 51.471 1.00 51.15 669 SER A N 1
ATOM 5025 C CA . SER A 1 669 ? 116.616 88.473 50.378 1.00 51.15 669 SER A CA 1
ATOM 5026 C C . SER A 1 669 ? 117.062 87.925 49.028 1.00 51.15 669 SER A C 1
ATOM 5027 O O . SER A 1 669 ? 116.460 88.276 48.008 1.00 51.15 669 SER A O 1
ATOM 5030 N N . LYS A 1 670 ? 118.099 87.085 48.991 1.00 52.05 670 LYS A N 1
ATOM 5031 C CA . LYS A 1 670 ? 118.583 86.569 47.713 1.00 52.05 670 LYS A CA 1
ATOM 5032 C C . LYS A 1 670 ? 117.556 85.655 47.051 1.00 52.05 670 LYS A C 1
ATOM 5033 O O . LYS A 1 670 ? 117.363 85.713 45.832 1.00 52.05 670 LYS A O 1
ATOM 5039 N N . TYR A 1 671 ? 116.892 84.800 47.834 1.00 52.95 671 TYR A N 1
ATOM 5040 C CA . TYR A 1 671 ? 115.859 83.935 47.270 1.00 52.95 671 TYR A CA 1
ATOM 5041 C C . TYR A 1 671 ? 114.686 84.750 46.744 1.00 52.95 671 TYR A C 1
ATOM 5042 O O . TYR A 1 671 ? 114.139 84.455 45.675 1.00 52.95 671 TYR A O 1
ATOM 5051 N N . GLY A 1 672 ? 114.290 85.774 47.483 1.00 46.48 672 GLY A N 1
ATOM 5052 C CA . GLY A 1 672 ? 113.172 86.614 47.104 1.00 46.48 672 GLY A CA 1
ATOM 5053 C C . GLY A 1 672 ? 112.946 87.629 48.196 1.00 46.48 672 GLY A C 1
ATOM 5054 O O . GLY A 1 672 ? 113.645 87.644 49.215 1.00 46.48 672 GLY A O 1
ATOM 5055 N N . ASN A 1 673 ? 111.958 88.487 47.981 1.00 41.11 673 ASN A N 1
ATOM 5056 C CA . ASN A 1 673 ? 111.659 89.532 48.954 1.00 41.11 673 ASN A CA 1
ATOM 5057 C C . ASN A 1 673 ? 110.470 89.050 49.777 1.00 41.11 673 ASN A C 1
ATOM 5058 O O . ASN A 1 673 ? 109.318 89.140 49.348 1.00 41.11 673 ASN A O 1
ATOM 5063 N N . TRP A 1 674 ? 110.765 88.517 50.964 1.00 38.35 674 TRP A N 1
ATOM 5064 C CA . TRP A 1 674 ? 109.755 87.848 51.777 1.00 38.35 674 TRP A CA 1
ATOM 5065 C C . TRP A 1 674 ? 108.774 88.836 52.391 1.00 38.35 674 TRP A C 1
ATOM 5066 O O . TRP A 1 674 ? 107.635 88.471 52.710 1.00 38.35 674 TRP A O 1
ATOM 5077 N N . TYR A 1 675 ? 109.202 90.083 52.587 1.00 38.42 675 TYR A N 1
ATOM 5078 C CA . TYR A 1 675 ? 108.338 91.051 53.247 1.00 38.42 675 TYR A CA 1
ATOM 5079 C C . TYR A 1 675 ? 107.084 91.323 52.431 1.00 38.42 675 TYR A C 1
ATOM 5080 O O . TYR A 1 675 ? 105.986 91.419 52.989 1.00 38.42 675 TYR A O 1
ATOM 5089 N N . MET A 1 676 ? 107.220 91.450 51.111 1.00 42.15 676 MET A N 1
ATOM 5090 C CA . MET A 1 676 ? 106.042 91.690 50.289 1.00 42.15 676 MET A CA 1
ATOM 5091 C C . MET A 1 676 ? 105.136 90.471 50.258 1.00 42.15 676 MET A C 1
ATOM 5092 O O . MET A 1 676 ? 103.913 90.607 50.183 1.00 42.15 676 MET A O 1
ATOM 5097 N N . LYS A 1 677 ? 105.712 89.269 50.309 1.00 39.04 677 LYS A N 1
ATOM 5098 C CA . LYS A 1 677 ? 104.879 88.075 50.390 1.00 39.04 677 LYS A CA 1
ATOM 5099 C C . LYS A 1 677 ? 104.062 88.064 51.673 1.00 39.04 677 LYS A C 1
ATOM 5100 O O . LYS A 1 677 ? 102.850 87.814 51.647 1.00 39.04 677 LYS A O 1
ATOM 5106 N N . ALA A 1 678 ? 104.708 88.344 52.806 1.00 38.58 678 ALA A N 1
ATOM 5107 C CA . ALA A 1 678 ? 103.987 88.391 54.072 1.00 38.58 678 ALA A CA 1
ATOM 5108 C C . ALA A 1 678 ? 102.933 89.488 54.060 1.00 38.58 678 ALA A C 1
ATOM 5109 O O . ALA A 1 678 ? 101.821 89.298 54.566 1.00 38.58 678 ALA A O 1
ATOM 5111 N N . LYS A 1 679 ? 103.263 90.641 53.479 1.00 39.41 679 LYS A N 1
ATOM 5112 C CA . LYS A 1 679 ? 102.305 91.735 53.382 1.00 39.41 679 LYS A CA 1
ATOM 5113 C C . LYS A 1 679 ? 101.106 91.350 52.526 1.00 39.41 679 LYS A C 1
ATOM 5114 O O . LYS A 1 679 ? 99.963 91.656 52.878 1.00 39.41 679 LYS A O 1
ATOM 5120 N N . ASN A 1 680 ? 101.346 90.677 51.401 1.00 40.35 680 ASN A N 1
ATOM 5121 C CA . ASN A 1 680 ? 100.254 90.286 50.518 1.00 40.35 680 ASN A CA 1
ATOM 5122 C C . ASN A 1 680 ? 99.355 89.251 51.178 1.00 40.35 680 ASN A C 1
ATOM 5123 O O . ASN A 1 680 ? 98.129 89.306 51.036 1.00 40.35 680 ASN A O 1
ATOM 5128 N N . ILE A 1 681 ? 99.943 88.294 51.895 1.00 37.77 681 ILE A N 1
ATOM 5129 C CA . ILE A 1 681 ? 99.129 87.316 52.609 1.00 37.77 681 ILE A CA 1
ATOM 5130 C C . ILE A 1 681 ? 98.340 87.994 53.723 1.00 37.77 681 ILE A C 1
ATOM 5131 O O . ILE A 1 681 ? 97.196 87.628 54.009 1.00 37.77 681 ILE A O 1
ATOM 5136 N N . THR A 1 682 ? 98.936 89.001 54.360 1.00 39.72 682 THR A N 1
ATOM 5137 C CA . THR A 1 682 ? 98.284 89.663 55.485 1.00 39.72 682 THR A CA 1
ATOM 5138 C C . THR A 1 682 ? 97.403 90.817 55.022 1.00 39.72 682 THR A C 1
ATOM 5139 O O . THR A 1 682 ? 96.258 90.953 55.469 1.00 39.72 682 THR A O 1
ATOM 5143 N N . HIS A 1 683 ? 97.915 91.658 54.127 1.00 45.59 683 HIS A N 1
ATOM 5144 C CA . HIS A 1 683 ? 97.184 92.817 53.624 1.00 45.59 683 HIS A CA 1
ATOM 5145 C C . HIS A 1 683 ? 96.792 92.569 52.176 1.00 45.59 683 HIS A C 1
ATOM 5146 O O . HIS A 1 683 ? 97.594 92.822 51.264 1.00 45.59 683 HIS A O 1
ATOM 5153 N N . PRO A 1 684 ? 95.587 92.087 51.906 1.00 51.72 684 PRO A N 1
ATOM 5154 C CA . PRO A 1 684 ? 95.196 91.827 50.519 1.00 51.72 684 PRO A CA 1
ATOM 5155 C C . PRO A 1 684 ? 94.541 93.032 49.864 1.00 51.72 684 PRO A C 1
ATOM 5156 O O . PRO A 1 684 ? 93.638 93.647 50.441 1.00 51.72 684 PRO A O 1
ATOM 5160 N N . LYS A 1 685 ? 94.991 93.379 48.662 1.00 63.31 685 LYS A N 1
ATOM 5161 C CA . LYS A 1 685 ? 94.393 94.486 47.931 1.00 63.31 685 LYS A CA 1
ATOM 5162 C C . LYS A 1 685 ? 92.967 94.143 47.520 1.00 63.31 685 LYS A C 1
ATOM 5163 O O . LYS A 1 685 ? 92.661 92.999 47.172 1.00 63.31 685 LYS A O 1
ATOM 5169 N N . ALA A 1 686 ? 92.091 95.143 47.570 1.00 73.43 686 ALA A N 1
ATOM 5170 C CA . ALA A 1 686 ? 90.692 94.936 47.219 1.00 73.43 686 ALA A CA 1
ATOM 5171 C C . ALA A 1 686 ? 90.556 94.628 45.733 1.00 73.43 686 ALA A C 1
ATOM 5172 O O . ALA A 1 686 ? 91.213 95.254 44.895 1.00 73.43 686 ALA A O 1
ATOM 5174 N N . LYS A 1 687 ? 89.703 93.661 45.409 1.00 79.67 687 LYS A N 1
ATOM 5175 C CA . LYS A 1 687 ? 89.447 93.252 44.031 1.00 79.67 687 LYS A CA 1
ATOM 5176 C C . LYS A 1 687 ? 87.992 93.572 43.705 1.00 79.67 687 LYS A C 1
ATOM 5177 O O . LYS A 1 687 ? 87.113 92.716 43.844 1.00 79.67 687 LYS A O 1
ATOM 5183 N N . GLY A 1 688 ? 87.746 94.802 43.263 1.00 83.27 688 GLY A N 1
ATOM 5184 C CA . GLY A 1 688 ? 86.396 95.215 42.924 1.00 83.27 688 GLY A CA 1
ATOM 5185 C C . GLY A 1 688 ? 85.461 95.144 44.111 1.00 83.27 688 GLY A C 1
ATOM 5186 O O . GLY A 1 688 ? 85.798 95.557 45.226 1.00 83.27 688 GLY A O 1
ATOM 5187 N N . THR A 1 689 ? 84.265 94.611 43.872 1.00 86.56 689 THR A N 1
ATOM 5188 C CA . THR A 1 689 ? 83.248 94.464 44.904 1.00 86.56 689 THR A CA 1
ATOM 5189 C C . THR A 1 689 ? 83.126 93.036 45.419 1.00 86.56 689 THR A C 1
ATOM 5190 O O . THR A 1 689 ? 82.148 92.722 46.104 1.00 86.56 689 THR A O 1
ATOM 5194 N N . GLY A 1 690 ? 84.087 92.166 45.101 1.00 85.10 690 GLY A N 1
ATOM 5195 C CA . GLY A 1 690 ? 84.001 90.785 45.549 1.00 85.10 690 GLY A CA 1
ATOM 5196 C C . GLY A 1 690 ? 84.055 90.647 47.058 1.00 85.10 690 GLY A C 1
ATOM 5197 O O . GLY A 1 690 ? 83.301 89.868 47.647 1.00 85.10 690 GLY A O 1
ATOM 5198 N N . SER A 1 691 ? 84.944 91.398 47.704 1.00 81.41 691 SER A N 1
ATOM 5199 C CA . SER A 1 691 ? 85.116 91.347 49.152 1.00 81.41 691 SER A CA 1
ATOM 5200 C C . SER A 1 691 ? 84.314 92.482 49.780 1.00 81.41 691 SER A C 1
ATOM 5201 O O . SER A 1 691 ? 84.702 93.651 49.685 1.00 81.41 691 SER A O 1
ATOM 5204 N N . GLU A 1 692 ? 83.194 92.134 50.417 1.00 80.31 692 GLU A N 1
ATOM 5205 C CA . GLU A 1 692 ? 82.378 93.144 51.084 1.00 80.31 692 GLU A CA 1
ATOM 5206 C C . GLU A 1 692 ? 83.122 93.774 52.255 1.00 80.31 692 GLU A C 1
ATOM 5207 O O . GLU A 1 692 ? 83.067 94.994 52.449 1.00 80.31 692 GLU A O 1
ATOM 5213 N N . ASN A 1 693 ? 83.824 92.959 53.048 1.00 74.17 693 ASN A N 1
ATOM 5214 C CA . ASN A 1 693 ? 84.584 93.426 54.211 1.00 74.17 693 ASN A CA 1
ATOM 5215 C C . ASN A 1 693 ? 85.960 92.766 54.166 1.00 74.17 693 ASN A C 1
ATOM 5216 O O . ASN A 1 693 ? 86.156 91.674 54.705 1.00 74.17 693 ASN A O 1
ATOM 5221 N N . LEU A 1 694 ? 86.910 93.431 53.514 1.00 60.99 694 LEU A N 1
ATOM 5222 C CA . LEU A 1 694 ? 88.267 92.908 53.441 1.00 60.99 694 LEU A CA 1
ATOM 5223 C C . LEU A 1 694 ? 88.901 92.893 54.825 1.00 60.99 694 LEU A C 1
ATOM 5224 O O . LEU A 1 694 ? 88.723 93.821 55.619 1.00 60.99 694 LEU A O 1
ATOM 5229 N N . HIS A 1 695 ? 89.634 91.827 55.118 1.00 50.61 695 HIS A N 1
ATOM 5230 C CA . HIS A 1 695 ? 90.244 91.647 56.424 1.00 50.61 695 HIS A CA 1
ATOM 5231 C C . HIS A 1 695 ? 91.736 91.940 56.360 1.00 50.61 695 HIS A C 1
ATOM 5232 O O . HIS A 1 695 ? 92.395 91.725 55.342 1.00 50.61 695 HIS A O 1
ATOM 5239 N N . HIS A 1 696 ? 92.260 92.437 57.474 1.00 42.28 696 HIS A N 1
ATOM 5240 C CA . HIS A 1 696 ? 93.689 92.627 57.663 1.00 42.28 696 HIS A CA 1
ATOM 5241 C C . HIS A 1 696 ? 94.162 91.646 58.720 1.00 42.28 696 HIS A C 1
ATOM 5242 O O . HIS A 1 696 ? 93.566 91.554 59.796 1.00 42.28 696 HIS A O 1
ATOM 5249 N N . GLY A 1 697 ? 95.224 90.908 58.410 1.00 35.69 697 GLY A N 1
ATOM 5250 C CA . GLY A 1 697 ? 95.774 89.938 59.325 1.00 35.69 697 GLY A CA 1
ATOM 5251 C C . GLY A 1 697 ? 96.811 90.547 60.253 1.00 35.69 697 GLY A C 1
ATOM 5252 O O . GLY A 1 697 ? 96.999 91.758 60.330 1.00 35.69 697 GLY A O 1
ATOM 5253 N N . ILE A 1 698 ? 97.500 89.664 60.958 1.00 30.50 698 ILE A N 1
ATOM 5254 C CA . ILE A 1 698 ? 98.531 90.041 61.913 1.00 30.50 698 ILE A CA 1
ATOM 5255 C C . ILE A 1 698 ? 99.879 89.725 61.290 1.00 30.50 698 ILE A C 1
ATOM 5256 O O . ILE A 1 698 ? 100.155 88.577 60.931 1.00 30.50 698 ILE A O 1
ATOM 5261 N N . LEU A 1 699 ? 100.716 90.741 61.152 1.00 31.13 699 LEU A N 1
ATOM 5262 C CA . LEU A 1 699 ? 102.081 90.584 60.668 1.00 31.13 699 LEU A CA 1
ATOM 5263 C C . LEU A 1 699 ? 103.006 91.092 61.764 1.00 31.13 699 LEU A C 1
ATOM 5264 O O . LEU A 1 699 ? 103.388 92.265 61.773 1.00 31.13 699 LEU A O 1
ATOM 5269 N N . TRP A 1 700 ? 103.362 90.208 62.687 1.00 29.60 700 TRP A N 1
ATOM 5270 C CA . TRP A 1 700 ? 104.211 90.549 63.817 1.00 29.60 700 TRP A CA 1
ATOM 5271 C C . TRP A 1 700 ? 105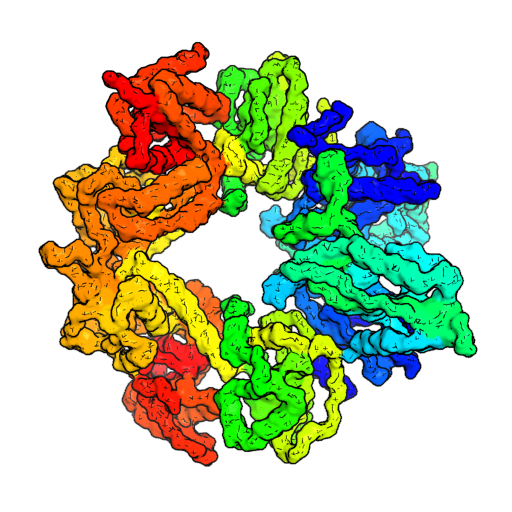.612 90.028 63.548 1.00 29.60 700 TRP A C 1
ATOM 5272 O O . TRP A 1 700 ? 105.801 88.829 63.321 1.00 29.60 700 TRP A O 1
ATOM 5283 N N . LEU A 1 701 ? 106.585 90.930 63.570 1.00 30.93 701 LEU A N 1
ATOM 5284 C CA . LEU A 1 701 ? 107.979 90.609 63.311 1.00 30.93 701 LEU A CA 1
ATOM 5285 C C . LEU A 1 701 ? 108.767 90.804 64.596 1.00 30.93 701 LEU A C 1
ATOM 5286 O O . LEU A 1 701 ? 108.715 91.879 65.202 1.00 30.93 701 LEU A O 1
ATOM 5291 N N . PHE A 1 702 ? 109.488 89.771 65.011 1.00 32.98 702 PHE A N 1
ATOM 5292 C CA . PHE A 1 702 ? 110.327 89.829 66.197 1.00 32.98 702 PHE A CA 1
ATOM 5293 C C . PHE A 1 702 ? 111.769 90.035 65.759 1.00 32.98 702 PHE A C 1
ATOM 5294 O O . PHE A 1 702 ? 112.326 89.205 65.035 1.00 32.98 702 PHE A O 1
ATOM 5302 N N . LEU A 1 703 ? 112.367 91.138 66.195 1.00 36.86 703 LEU A N 1
ATOM 5303 C CA . LEU A 1 703 ? 113.700 91.534 65.768 1.00 36.86 703 LEU A CA 1
ATOM 5304 C C . LEU A 1 703 ? 114.626 91.629 66.968 1.00 36.86 703 LEU A C 1
ATOM 5305 O O . LEU A 1 703 ? 114.245 92.164 68.013 1.00 36.86 703 LEU A O 1
ATOM 5310 N N . ASP A 1 704 ? 115.839 91.110 66.810 1.00 44.28 704 ASP A N 1
ATOM 5311 C CA . ASP A 1 704 ? 116.923 91.327 67.760 1.00 44.28 704 ASP A CA 1
ATOM 5312 C C . ASP A 1 704 ? 118.036 92.066 67.032 1.00 44.28 704 ASP A C 1
ATOM 5313 O O . ASP A 1 704 ? 118.840 91.436 66.327 1.00 44.28 704 ASP A O 1
ATOM 5318 N N . PRO A 1 705 ? 118.117 93.394 67.149 1.00 45.49 705 PRO A N 1
ATOM 5319 C CA . PRO A 1 705 ? 119.139 94.127 66.388 1.00 45.49 705 PRO A CA 1
ATOM 5320 C C . PRO A 1 705 ? 120.557 93.709 66.719 1.00 45.49 705 PRO A C 1
ATOM 5321 O O . PRO A 1 705 ? 121.422 93.718 65.836 1.00 45.49 705 PRO A O 1
ATOM 5325 N N . PHE A 1 706 ? 120.817 93.331 67.969 1.00 47.54 706 PHE A N 1
ATOM 5326 C CA . PHE A 1 706 ? 122.188 93.084 68.398 1.00 47.54 706 PHE A CA 1
ATOM 5327 C C . PHE A 1 706 ? 122.759 91.821 67.769 1.00 47.54 706 PHE A C 1
ATOM 5328 O O . PHE A 1 706 ? 123.928 91.794 67.367 1.00 47.54 706 PHE A O 1
ATOM 5336 N N . GLN A 1 707 ? 121.957 90.764 67.675 1.00 50.32 707 GLN A N 1
ATOM 5337 C CA . GLN A 1 707 ? 122.442 89.476 67.181 1.00 50.32 707 GLN A CA 1
ATOM 5338 C C . GLN A 1 707 ? 122.124 89.332 65.694 1.00 50.32 707 GLN A C 1
ATOM 5339 O O . GLN A 1 707 ? 121.255 88.567 65.273 1.00 50.32 707 GLN A O 1
ATOM 5345 N N . ILE A 1 708 ? 122.859 90.094 64.892 1.00 55.22 708 ILE A N 1
ATOM 5346 C CA . ILE A 1 708 ? 122.805 89.993 63.438 1.00 55.22 708 ILE A CA 1
ATOM 5347 C C . ILE A 1 708 ? 124.067 89.273 62.986 1.00 55.22 708 ILE A C 1
ATOM 5348 O O . ILE A 1 708 ? 125.184 89.729 63.253 1.00 55.22 708 ILE A O 1
ATOM 5353 N N . HIS A 1 709 ? 123.893 88.140 62.312 1.00 59.55 709 HIS A N 1
ATOM 5354 C CA . HIS A 1 709 ? 125.012 87.369 61.795 1.00 59.55 709 HIS A CA 1
ATOM 5355 C C . HIS A 1 709 ? 125.023 87.286 60.277 1.00 59.55 709 HIS A C 1
ATOM 5356 O O . HIS A 1 709 ? 125.830 86.536 59.719 1.00 59.55 709 HIS A O 1
ATOM 5363 N N . HIS A 1 710 ? 124.156 88.030 59.596 1.00 63.95 710 HIS A N 1
ATOM 5364 C CA . HIS A 1 710 ? 124.126 88.063 58.140 1.00 63.95 710 HIS A CA 1
ATOM 5365 C C . HIS A 1 710 ? 124.459 89.476 57.686 1.00 63.95 710 HIS A C 1
ATOM 5366 O O . HIS A 1 710 ? 123.688 90.409 57.938 1.00 63.95 710 HIS A O 1
ATOM 5373 N N . ALA A 1 711 ? 125.604 89.629 57.018 1.00 66.53 711 ALA A N 1
ATOM 5374 C CA . ALA A 1 711 ? 126.053 90.955 56.605 1.00 66.53 711 ALA A CA 1
ATOM 5375 C C . ALA A 1 711 ? 125.187 91.513 55.483 1.00 66.53 711 ALA A C 1
ATOM 5376 O O . ALA A 1 711 ? 125.098 92.734 55.311 1.00 66.53 711 ALA A O 1
ATOM 5378 N N . ASP A 1 712 ? 124.545 90.640 54.711 1.00 63.72 712 ASP A N 1
ATOM 5379 C CA . ASP A 1 712 ? 123.730 91.091 53.592 1.00 63.72 712 ASP A CA 1
ATOM 5380 C C . ASP A 1 712 ? 122.491 91.829 54.089 1.00 63.72 712 ASP A C 1
ATOM 5381 O O . ASP A 1 712 ? 122.146 91.789 55.273 1.00 63.72 712 ASP A O 1
ATOM 5386 N N . VAL A 1 713 ? 121.829 92.527 53.163 1.00 56.03 713 VAL A N 1
ATOM 5387 C CA . VAL A 1 713 ? 120.610 93.247 53.506 1.00 56.03 713 VAL A CA 1
ATOM 5388 C C . VAL A 1 713 ? 119.532 92.257 53.920 1.00 56.03 713 VAL A C 1
ATOM 5389 O O . VAL A 1 713 ? 119.409 91.163 53.355 1.00 56.03 713 VAL A O 1
ATOM 5393 N N . ASN A 1 714 ? 118.745 92.641 54.926 1.00 49.91 714 ASN A N 1
ATOM 5394 C CA . ASN A 1 714 ? 117.766 91.719 55.489 1.00 49.91 714 ASN A CA 1
ATOM 5395 C C . ASN A 1 714 ? 116.555 91.563 54.579 1.00 49.91 714 ASN A C 1
ATOM 5396 O O . ASN A 1 714 ? 115.910 90.508 54.569 1.00 49.91 714 ASN A O 1
ATOM 5401 N N . GLY A 1 715 ? 116.232 92.595 53.808 1.00 42.36 715 GLY A N 1
ATOM 5402 C CA . GLY A 1 715 ? 114.995 92.640 53.062 1.00 42.36 715 GLY A CA 1
ATOM 5403 C C . GLY A 1 715 ? 113.880 93.365 53.777 1.00 42.36 715 GLY A C 1
ATOM 5404 O O . GLY A 1 715 ? 112.789 93.507 53.215 1.00 42.36 715 GLY A O 1
ATOM 5405 N N . LEU A 1 716 ? 114.129 93.820 54.999 1.00 37.59 716 LEU A N 1
ATOM 5406 C CA . LEU A 1 716 ? 113.159 94.584 55.752 1.00 37.59 716 LEU A CA 1
ATOM 5407 C C . LEU A 1 716 ? 112.990 95.967 55.138 1.00 37.59 716 LEU A C 1
ATOM 5408 O O . LEU A 1 716 ? 113.847 96.432 54.384 1.00 37.59 716 LEU A O 1
ATOM 5413 N N . PRO A 1 717 ? 111.891 96.645 55.442 1.00 35.46 717 PRO A N 1
ATOM 5414 C CA . PRO A 1 717 ? 111.799 98.063 55.130 1.00 35.46 717 PRO A CA 1
ATOM 5415 C C . PRO A 1 717 ? 112.832 98.836 55.928 1.00 35.46 717 PRO A C 1
ATOM 5416 O O . PRO A 1 717 ? 113.272 98.373 56.991 1.00 35.46 717 PRO A O 1
ATOM 5420 N N . PRO A 1 718 ? 113.261 99.997 55.445 1.00 33.86 718 PRO A N 1
ATOM 5421 C CA . PRO A 1 718 ? 114.287 100.763 56.152 1.00 33.86 718 PRO A CA 1
ATOM 5422 C C . PRO A 1 718 ? 113.829 101.112 57.555 1.00 33.86 718 PRO A C 1
ATOM 5423 O O . PRO A 1 718 ? 112.619 101.143 57.830 1.00 33.86 718 PRO A O 1
ATOM 5427 N N . PRO A 1 719 ? 114.762 101.369 58.474 1.00 33.22 719 PRO A N 1
ATOM 5428 C CA . PRO A 1 719 ? 114.367 101.639 59.866 1.00 33.22 719 PRO A CA 1
ATOM 5429 C C . PRO A 1 719 ? 113.407 102.801 60.020 1.00 33.22 719 PRO A C 1
ATOM 5430 O O . PRO A 1 719 ? 112.707 102.872 61.036 1.00 33.22 719 PRO A O 1
ATOM 5434 N N . SER A 1 720 ? 113.345 103.711 59.055 1.00 34.49 720 SER A N 1
ATOM 5435 C CA . SER A 1 720 ? 112.371 104.790 59.100 1.00 34.49 720 SER A CA 1
ATOM 5436 C C . SER A 1 720 ? 110.958 104.321 58.789 1.00 34.49 720 SER A C 1
ATOM 5437 O O . SER A 1 720 ? 110.003 105.022 59.136 1.00 34.49 720 SER A O 1
ATOM 5440 N N . ALA A 1 721 ? 110.802 103.166 58.145 1.00 31.58 721 ALA A N 1
ATOM 5441 C CA . ALA A 1 721 ? 109.493 102.623 57.812 1.00 31.58 721 ALA A CA 1
ATOM 5442 C C . ALA A 1 721 ? 109.098 101.459 58.708 1.00 31.58 721 ALA A C 1
ATOM 5443 O O . ALA A 1 721 ? 108.087 100.802 58.445 1.00 31.58 721 ALA A O 1
ATOM 5445 N N . GLN A 1 722 ? 109.870 101.188 59.757 1.00 31.41 722 GLN A N 1
ATOM 5446 C CA . GLN A 1 722 ? 109.600 100.076 60.665 1.00 31.41 722 GLN A CA 1
ATOM 5447 C C . GLN A 1 722 ? 108.684 100.526 61.804 1.00 31.41 722 GLN A C 1
ATOM 5448 O O . GLN A 1 722 ? 109.054 100.547 62.975 1.00 31.41 722 GLN A O 1
ATOM 5454 N N . PHE A 1 723 ? 107.461 100.885 61.433 1.00 29.33 723 PHE A N 1
ATOM 5455 C CA . PHE A 1 723 ? 106.471 101.394 62.366 1.00 29.33 723 PHE A CA 1
ATOM 5456 C C . PHE A 1 723 ? 105.131 100.735 62.088 1.00 29.33 723 PHE A C 1
ATOM 5457 O O . PHE A 1 723 ? 104.838 100.387 60.939 1.00 29.33 723 PHE A O 1
ATOM 5465 N N . PRO A 1 724 ? 104.295 100.547 63.115 1.00 27.78 724 PRO A N 1
ATOM 5466 C CA . PRO A 1 724 ? 104.513 100.843 64.536 1.00 27.78 724 PRO A CA 1
ATOM 5467 C C . PRO A 1 724 ? 105.448 99.840 65.189 1.00 27.78 724 PRO A C 1
ATOM 5468 O O . PRO A 1 724 ? 105.584 98.717 64.723 1.00 27.78 724 PRO A O 1
ATOM 5472 N N . ARG A 1 725 ? 106.112 100.220 66.274 1.00 29.26 725 ARG A N 1
ATOM 5473 C CA . ARG A 1 725 ? 107.137 99.394 66.884 1.00 29.26 725 ARG A CA 1
ATOM 5474 C C . ARG A 1 725 ? 106.906 99.288 68.382 1.00 29.26 725 ARG A C 1
ATOM 5475 O O . ARG A 1 725 ? 106.357 100.195 69.011 1.00 29.26 725 ARG A O 1
ATOM 5483 N N . LYS A 1 726 ? 107.316 98.156 68.939 1.00 28.92 726 LYS A N 1
ATOM 5484 C CA . LYS A 1 726 ? 107.313 97.923 70.373 1.00 28.92 726 LYS A CA 1
ATOM 5485 C C . LYS A 1 726 ? 108.663 97.369 70.788 1.00 28.92 726 LYS A C 1
ATOM 5486 O O . LYS A 1 726 ? 109.232 96.521 70.096 1.00 28.92 726 LYS A O 1
ATOM 5492 N N . THR A 1 727 ? 109.176 97.852 71.911 1.00 31.97 727 THR A N 1
ATOM 5493 C CA . THR A 1 727 ? 110.419 97.356 72.482 1.00 31.97 727 THR A CA 1
ATOM 5494 C C . THR A 1 727 ? 110.086 96.550 73.728 1.00 31.97 727 THR A C 1
ATOM 5495 O O . THR A 1 727 ? 109.448 97.067 74.651 1.00 31.97 727 THR A O 1
ATOM 5499 N N . ILE A 1 728 ? 110.507 95.290 73.749 1.00 35.24 728 ILE A N 1
ATOM 5500 C CA . ILE A 1 728 ? 110.235 94.385 74.857 1.00 35.24 728 ILE A CA 1
ATOM 5501 C C . ILE A 1 728 ? 111.525 94.208 75.641 1.00 35.24 728 ILE A C 1
ATOM 5502 O O . ILE A 1 728 ? 112.541 93.769 75.091 1.00 35.24 728 ILE A O 1
ATOM 5507 N N . THR A 1 729 ? 111.487 94.563 76.921 1.00 40.98 729 THR A N 1
ATOM 5508 C CA . THR A 1 729 ? 112.624 94.403 77.810 1.00 40.98 729 THR A CA 1
ATOM 5509 C C . THR A 1 729 ? 112.332 93.474 78.977 1.00 40.98 729 THR A C 1
ATOM 5510 O O . THR A 1 729 ? 113.271 93.039 79.652 1.00 40.98 729 THR A O 1
ATOM 5514 N N . SER A 1 730 ? 111.069 93.141 79.220 1.00 42.32 730 SER A N 1
ATOM 5515 C CA . SER A 1 730 ? 110.665 92.381 80.392 1.00 42.32 730 SER A CA 1
ATOM 5516 C C . SER A 1 730 ? 110.646 90.877 80.158 1.00 42.32 730 SER A C 1
ATOM 5517 O O . SER A 1 730 ? 110.050 90.148 80.957 1.00 42.32 730 SER A O 1
ATOM 5520 N N . GLY A 1 731 ? 111.234 90.398 79.069 1.00 40.89 731 GLY A N 1
ATOM 5521 C CA . GLY A 1 731 ? 111.337 88.977 78.817 1.00 40.89 731 GLY A CA 1
ATOM 5522 C C . GLY A 1 731 ? 112.619 88.333 79.295 1.00 40.89 731 GLY A C 1
ATOM 5523 O O . GLY A 1 731 ? 112.849 87.156 79.003 1.00 40.89 731 GLY A O 1
ATOM 5524 N N . ILE A 1 732 ? 113.460 89.065 80.022 1.00 41.23 732 ILE A N 1
ATOM 5525 C CA . ILE A 1 732 ? 114.767 88.548 80.413 1.00 41.23 732 ILE A CA 1
ATOM 5526 C C . ILE A 1 732 ? 114.578 87.454 81.453 1.00 41.23 732 ILE A C 1
ATOM 5527 O O . ILE A 1 732 ? 114.173 87.719 82.591 1.00 41.23 732 ILE A O 1
ATOM 5532 N N . HIS A 1 733 ? 114.875 86.215 81.065 1.00 37.41 733 HIS A N 1
ATOM 5533 C CA . HIS A 1 733 ? 114.721 85.048 81.930 1.00 37.41 733 HIS A CA 1
ATOM 5534 C C . HIS A 1 733 ? 116.055 84.315 81.952 1.00 37.41 733 HIS A C 1
ATOM 5535 O O . HIS A 1 733 ? 116.273 83.374 81.188 1.00 37.41 733 HIS A O 1
ATOM 5542 N N . CYS A 1 734 ? 116.944 84.744 82.842 1.00 37.85 734 CYS A N 1
ATOM 5543 C CA . CYS A 1 734 ? 118.251 84.124 82.980 1.00 37.85 734 CYS A CA 1
ATOM 5544 C C . CYS A 1 734 ? 118.837 84.511 84.329 1.00 37.85 734 CYS A C 1
ATOM 5545 O O . CYS A 1 734 ? 118.176 85.136 85.161 1.00 37.85 734 CYS A O 1
ATOM 5548 N N . ALA A 1 735 ? 120.089 84.125 84.543 1.00 35.43 735 ALA A N 1
ATOM 5549 C CA . ALA A 1 735 ? 120.780 84.464 85.775 1.00 35.43 735 ALA A CA 1
ATOM 5550 C C . ALA A 1 735 ? 121.239 85.918 85.764 1.00 35.43 735 ALA A C 1
ATOM 5551 O O . ALA A 1 735 ? 121.353 86.547 84.708 1.00 35.43 735 ALA A O 1
ATOM 5553 N N . LEU A 1 736 ? 121.496 86.458 86.960 1.00 35.62 736 LEU A N 1
ATOM 5554 C CA . LEU A 1 736 ? 122.099 87.785 87.045 1.00 35.62 736 LEU A CA 1
ATOM 5555 C C . LEU A 1 736 ? 123.456 87.817 86.361 1.00 35.62 736 LEU A C 1
ATOM 5556 O O . LEU A 1 736 ? 123.816 88.817 85.733 1.00 35.62 736 LEU A O 1
ATOM 5561 N N . GLU A 1 737 ? 124.233 86.743 86.489 1.00 36.37 737 GLU A N 1
ATOM 5562 C CA . GLU A 1 737 ? 125.564 86.722 85.895 1.00 36.37 737 GLU A CA 1
ATOM 5563 C C . GLU A 1 737 ? 125.496 86.760 84.372 1.00 36.37 737 GLU A C 1
ATOM 5564 O O . GLU A 1 737 ? 126.226 87.524 83.724 1.00 36.37 737 GLU A O 1
ATOM 5570 N N . ILE A 1 738 ? 124.617 85.948 83.784 1.00 36.72 738 ILE A N 1
ATOM 5571 C CA . ILE A 1 738 ? 124.466 85.937 82.333 1.00 36.72 738 ILE A CA 1
ATOM 5572 C C . ILE A 1 738 ? 123.926 87.274 81.843 1.00 36.72 738 ILE A C 1
ATOM 5573 O O . ILE A 1 738 ? 124.367 87.800 80.812 1.00 36.72 738 ILE A O 1
ATOM 5578 N N . ALA A 1 739 ? 122.972 87.851 82.575 1.00 37.61 739 ALA A N 1
ATOM 5579 C CA . ALA A 1 739 ? 122.451 89.162 82.204 1.00 37.61 739 ALA A CA 1
ATOM 5580 C C . ALA A 1 739 ? 123.535 90.229 82.279 1.00 37.61 739 ALA A C 1
ATOM 5581 O O . ALA A 1 739 ? 123.578 91.138 81.444 1.00 37.61 739 ALA A O 1
ATOM 5583 N N . LYS A 1 740 ? 124.417 90.138 83.273 1.00 39.20 740 LYS A N 1
ATOM 5584 C CA . LYS A 1 740 ? 125.520 91.086 83.385 1.00 39.20 740 LYS A CA 1
ATOM 5585 C C . LYS A 1 740 ? 126.482 90.956 82.212 1.00 39.20 740 LYS A C 1
ATOM 5586 O O . LYS A 1 740 ? 126.946 91.964 81.662 1.00 39.20 740 LYS A O 1
ATOM 5592 N N . VAL A 1 741 ? 126.797 89.722 81.818 1.00 39.08 741 VAL A N 1
ATOM 5593 C CA . VAL A 1 741 ? 127.657 89.512 80.655 1.00 39.08 741 VAL A CA 1
ATOM 5594 C C . VAL A 1 741 ? 127.015 90.099 79.406 1.00 39.08 741 VAL A C 1
ATOM 5595 O O . VAL A 1 741 ? 127.673 90.780 78.601 1.00 39.08 741 VAL A O 1
ATOM 5599 N N . MET A 1 742 ? 125.719 89.852 79.229 1.00 40.69 742 MET A N 1
ATOM 5600 C CA . MET A 1 742 ? 125.020 90.353 78.054 1.00 40.69 742 MET A CA 1
ATOM 5601 C C . MET A 1 742 ? 124.961 91.875 78.052 1.00 40.69 742 MET A C 1
ATOM 5602 O O . MET A 1 742 ? 125.090 92.502 76.996 1.00 40.69 742 MET A O 1
ATOM 5607 N N . LYS A 1 743 ? 124.801 92.492 79.224 1.00 42.15 743 LYS A N 1
ATOM 5608 C CA . LYS A 1 743 ? 124.822 93.950 79.294 1.00 42.15 743 LYS A CA 1
ATOM 5609 C C . LYS A 1 743 ? 126.197 94.515 78.969 1.00 42.15 743 LYS A C 1
ATOM 5610 O O . LYS A 1 743 ? 126.308 95.557 78.312 1.00 42.15 743 LYS A O 1
ATOM 5616 N N . GLU A 1 744 ? 127.258 93.872 79.457 1.00 43.66 744 GLU A N 1
ATOM 5617 C CA . GLU A 1 744 ? 128.598 94.340 79.125 1.00 43.66 744 GLU A CA 1
ATOM 5618 C C . GLU A 1 744 ? 128.835 94.281 77.623 1.00 43.66 744 GLU A C 1
ATOM 5619 O O . GLU A 1 744 ? 129.371 95.227 77.029 1.00 43.66 744 GLU A O 1
ATOM 5625 N N . GLU A 1 745 ? 128.419 93.186 76.986 1.00 48.08 745 GLU A N 1
ATOM 5626 C CA . GLU A 1 745 ? 128.550 93.102 75.535 1.00 48.08 745 GLU A CA 1
ATOM 5627 C C . GLU A 1 745 ? 127.678 94.139 74.838 1.00 48.08 745 GLU A C 1
ATOM 5628 O O . GLU A 1 745 ? 128.061 94.680 73.795 1.00 48.08 745 GLU A O 1
ATOM 5634 N N . MET A 1 746 ? 126.506 94.431 75.401 1.00 47.91 746 MET A N 1
ATOM 5635 C CA . MET A 1 746 ? 125.632 95.450 74.832 1.00 47.91 746 MET A CA 1
ATOM 5636 C C . MET A 1 746 ? 126.298 96.820 74.851 1.00 47.91 746 MET A C 1
ATOM 5637 O O . MET A 1 746 ? 126.259 97.557 73.858 1.00 47.91 746 MET A O 1
ATOM 5642 N N . LYS A 1 747 ? 126.913 97.174 75.979 1.00 48.24 747 LYS A N 1
ATOM 5643 C CA . LYS A 1 747 ? 127.635 98.439 76.079 1.00 48.24 747 LYS A CA 1
ATOM 5644 C C . LYS A 1 747 ? 128.804 98.482 75.107 1.00 48.24 747 LYS A C 1
ATOM 5645 O O . LYS A 1 747 ? 129.035 99.500 74.442 1.00 48.24 747 LYS A O 1
ATOM 5651 N N . ARG A 1 748 ? 129.550 97.381 75.007 1.00 49.78 748 ARG A N 1
ATOM 5652 C CA . ARG A 1 748 ? 130.675 97.328 74.081 1.00 49.78 748 ARG A CA 1
ATOM 5653 C C . ARG A 1 748 ? 130.217 97.528 72.644 1.00 49.78 748 ARG A C 1
ATOM 5654 O O . ARG A 1 748 ? 130.880 98.219 71.863 1.00 49.78 748 ARG A O 1
ATOM 5662 N N . ILE A 1 749 ? 129.087 96.926 72.274 1.00 50.02 749 ILE A N 1
ATOM 5663 C CA . ILE A 1 749 ? 128.573 97.079 70.918 1.00 50.02 749 ILE A CA 1
ATOM 5664 C C . ILE A 1 749 ? 128.097 98.507 70.678 1.00 50.02 749 ILE A C 1
ATOM 5665 O O . ILE A 1 749 ? 128.363 99.091 69.622 1.00 50.02 749 ILE A O 1
ATOM 5670 N N . LYS A 1 750 ? 127.393 99.096 71.647 1.00 48.54 750 LYS A N 1
ATOM 5671 C CA . LYS A 1 750 ? 126.897 100.456 71.461 1.00 48.54 750 LYS A CA 1
ATOM 5672 C C . LYS A 1 750 ? 128.040 101.455 71.337 1.00 48.54 750 LYS A C 1
ATOM 5673 O O . LYS A 1 750 ? 127.943 102.426 70.580 1.00 48.54 750 LYS A O 1
ATOM 5679 N N . GLU A 1 751 ? 129.128 101.243 72.081 1.00 51.63 751 GLU A N 1
ATOM 5680 C CA . GLU A 1 751 ? 130.259 102.161 71.986 1.00 51.63 751 GLU A CA 1
ATOM 5681 C C . GLU A 1 751 ? 130.909 102.112 70.607 1.00 51.63 751 GLU A C 1
ATOM 5682 O O . GLU A 1 751 ? 131.238 103.156 70.033 1.00 51.63 751 GLU A O 1
ATOM 5688 N N . ASN A 1 752 ? 131.103 100.914 70.056 1.00 51.58 752 ASN A N 1
ATOM 5689 C CA . ASN A 1 752 ? 131.718 100.732 68.740 1.00 51.58 752 ASN A CA 1
ATOM 5690 C C . ASN A 1 752 ? 130.808 99.874 67.873 1.00 51.58 752 ASN A C 1
ATOM 5691 O O . ASN A 1 752 ? 131.052 98.677 67.689 1.00 51.58 752 ASN A O 1
ATOM 5696 N N . PRO A 1 753 ? 129.745 100.456 67.328 1.00 52.81 753 PRO A N 1
ATOM 5697 C CA . PRO A 1 753 ? 128.808 99.682 66.507 1.00 52.81 753 PRO A CA 1
ATOM 5698 C C . PRO A 1 753 ? 129.484 99.136 65.264 1.00 52.81 753 PRO A C 1
ATOM 5699 O O . PRO A 1 753 ? 130.355 99.796 64.678 1.00 52.81 753 PRO A O 1
ATOM 5703 N N . PRO A 1 754 ? 129.119 97.931 64.835 1.00 57.93 754 PRO A N 1
ATOM 5704 C CA . PRO A 1 754 ? 129.693 97.377 63.607 1.00 57.93 754 PRO A CA 1
ATOM 5705 C C . PRO A 1 754 ? 129.039 97.979 62.372 1.00 57.93 754 PRO A C 1
ATOM 5706 O O . PRO A 1 754 ? 128.185 98.864 62.443 1.00 57.93 754 PRO A O 1
ATOM 5710 N N . SER A 1 755 ? 129.466 97.474 61.213 1.00 60.37 755 SER A N 1
ATOM 5711 C CA . SER A 1 755 ? 129.009 98.031 59.945 1.00 60.37 755 SER A CA 1
ATOM 5712 C C . SER A 1 755 ? 127.530 97.748 59.709 1.00 60.37 755 SER A C 1
ATOM 5713 O O . SER A 1 755 ? 126.771 98.643 59.321 1.00 60.37 755 SER A O 1
ATOM 5716 N N . ASN A 1 756 ? 127.103 96.503 59.934 1.00 62.28 756 ASN A N 1
ATOM 5717 C CA . ASN A 1 756 ? 125.746 96.106 59.563 1.00 62.28 756 ASN A CA 1
ATOM 5718 C C . ASN A 1 756 ? 124.690 96.842 60.382 1.00 62.28 756 ASN A C 1
ATOM 5719 O O . ASN A 1 756 ? 123.674 97.286 59.835 1.00 62.28 756 ASN A O 1
ATOM 5724 N N . MET A 1 757 ? 124.907 96.980 61.685 1.00 59.63 757 MET A N 1
ATOM 5725 C CA . MET A 1 757 ? 123.936 97.646 62.537 1.00 59.63 757 MET A CA 1
ATOM 5726 C C . MET A 1 757 ? 123.949 99.153 62.293 1.00 59.63 757 MET A C 1
ATOM 5727 O O . MET A 1 757 ? 124.906 99.716 61.756 1.00 59.63 757 MET A O 1
ATOM 5732 N N . SER A 1 758 ? 122.867 99.804 62.700 1.00 57.03 758 SER A N 1
ATOM 5733 C CA . SER A 1 758 ? 122.648 101.219 62.457 1.00 57.03 758 SER A CA 1
ATOM 5734 C C . SER A 1 758 ? 122.438 101.963 63.768 1.00 57.03 758 SER A C 1
ATOM 5735 O O . SER A 1 758 ? 121.914 101.400 64.736 1.00 57.03 758 SER A O 1
ATOM 5738 N N . PRO A 1 759 ? 122.838 103.237 63.835 1.00 56.60 759 PRO A N 1
ATOM 5739 C CA . PRO A 1 759 ? 122.676 103.987 65.093 1.00 56.60 759 PRO A CA 1
ATOM 5740 C C . PRO A 1 759 ? 121.237 104.095 65.564 1.00 56.60 759 PRO A C 1
ATOM 5741 O O . PRO A 1 759 ? 120.983 104.058 66.776 1.00 56.60 759 PRO A O 1
ATOM 5745 N N . ASP A 1 760 ? 120.283 104.233 64.641 1.00 55.10 760 ASP A N 1
ATOM 5746 C CA . ASP A 1 760 ? 118.890 104.399 65.041 1.00 55.10 760 ASP A CA 1
ATOM 5747 C C . ASP A 1 760 ? 118.374 103.166 65.769 1.00 55.10 760 ASP A C 1
ATOM 5748 O O . ASP A 1 760 ? 117.668 103.281 66.778 1.00 55.10 760 ASP A O 1
ATOM 5753 N N . THR A 1 761 ? 118.711 101.975 65.271 1.00 54.09 761 THR A N 1
ATOM 5754 C CA . THR A 1 761 ? 118.290 100.750 65.942 1.00 54.09 761 THR A CA 1
ATOM 5755 C C . THR A 1 761 ? 118.992 100.587 67.284 1.00 54.09 761 THR A C 1
ATOM 5756 O O . THR A 1 761 ? 118.409 100.065 68.240 1.00 54.09 761 THR A O 1
ATOM 5760 N N . LEU A 1 762 ? 120.251 101.015 67.371 1.00 52.45 762 LEU A N 1
ATOM 5761 C CA . LEU A 1 762 ? 120.981 100.914 68.630 1.00 52.45 762 LEU A CA 1
ATOM 5762 C C . LEU A 1 762 ? 120.458 101.909 69.659 1.00 52.45 762 LEU A C 1
ATOM 5763 O O . LEU A 1 762 ? 120.656 101.725 70.864 1.00 52.45 762 LEU A O 1
ATOM 5768 N N . ALA A 1 763 ? 119.791 102.970 69.202 1.00 49.71 763 ALA A N 1
ATOM 5769 C CA . ALA A 1 763 ? 119.397 104.041 70.109 1.00 49.71 763 ALA A CA 1
ATOM 5770 C C . ALA A 1 763 ? 118.264 103.629 71.041 1.00 49.71 763 ALA A C 1
ATOM 5771 O O . ALA A 1 763 ? 118.120 104.205 72.124 1.00 49.71 763 ALA A O 1
ATOM 5773 N N . LEU A 1 764 ? 117.447 102.649 70.648 1.00 47.65 764 LEU A N 1
ATOM 5774 C CA . LEU A 1 764 ? 116.274 102.318 71.451 1.00 47.65 764 LEU A CA 1
ATOM 5775 C C . LEU A 1 764 ? 116.618 101.541 72.713 1.00 47.65 764 LEU A C 1
ATOM 5776 O O . LEU A 1 764 ? 115.770 101.429 73.604 1.00 47.65 764 LEU A O 1
ATOM 5781 N N . PHE A 1 765 ? 117.829 101.007 72.817 1.00 47.74 765 PHE A N 1
ATOM 5782 C CA . PHE A 1 765 ? 118.204 100.132 73.919 1.00 47.74 765 PHE A CA 1
ATOM 5783 C C . PHE A 1 765 ? 119.042 100.897 74.935 1.00 47.74 765 PHE A C 1
ATOM 5784 O O . PHE A 1 765 ? 120.143 101.359 74.619 1.00 47.74 765 PHE A O 1
ATOM 5792 N N . SER A 1 766 ? 118.523 101.012 76.154 1.00 48.63 766 SER A N 1
ATOM 5793 C CA . SER A 1 766 ? 119.167 101.742 77.234 1.00 48.63 766 SER A CA 1
ATOM 5794 C C . SER A 1 766 ? 119.569 100.785 78.347 1.00 48.63 766 SER A C 1
ATOM 5795 O O . SER A 1 766 ? 118.900 99.775 78.584 1.00 48.63 766 SER A O 1
ATOM 5798 N N . GLU A 1 767 ? 120.669 101.110 79.029 1.00 48.44 767 GLU A N 1
ATOM 5799 C CA . GLU A 1 767 ? 121.164 100.248 80.097 1.00 48.44 767 GLU A CA 1
ATOM 5800 C C . GLU A 1 767 ? 120.284 100.314 81.338 1.00 48.44 767 GLU A C 1
ATOM 5801 O O . GLU A 1 767 ? 120.191 99.333 82.085 1.00 48.44 767 GLU A O 1
ATOM 5807 N N . THR A 1 768 ? 119.645 101.460 81.586 1.00 48.75 768 THR A N 1
ATOM 5808 C CA . THR A 1 768 ? 118.809 101.599 82.775 1.00 48.75 768 THR A CA 1
ATOM 5809 C C . THR A 1 768 ? 117.615 100.654 82.726 1.00 48.75 768 THR A C 1
ATOM 5810 O O . THR A 1 768 ? 117.297 99.985 83.720 1.00 48.75 768 THR A O 1
ATOM 5814 N N . ALA A 1 769 ? 116.945 100.580 81.575 1.00 47.45 769 ALA A N 1
ATOM 5815 C CA . ALA A 1 769 ? 115.833 99.649 81.427 1.00 47.45 769 ALA A CA 1
ATOM 5816 C C . ALA A 1 769 ? 116.307 98.211 81.566 1.00 47.45 769 ALA A C 1
ATOM 5817 O O . ALA A 1 769 ? 115.600 97.364 82.125 1.00 47.45 769 ALA A O 1
ATOM 5819 N N . TYR A 1 770 ? 117.504 97.916 81.060 1.00 45.25 770 TYR A N 1
ATOM 5820 C CA . TYR A 1 770 ? 118.041 96.566 81.164 1.00 45.25 770 TYR A CA 1
ATOM 5821 C C . TYR A 1 770 ? 118.304 96.179 82.615 1.00 45.25 770 TYR A C 1
ATOM 5822 O O . TYR A 1 770 ? 117.981 95.062 83.031 1.00 45.25 770 TYR A O 1
ATOM 5831 N N . GLU A 1 771 ? 118.888 97.087 83.402 1.00 47.24 771 GLU A N 1
ATOM 5832 C CA . GLU A 1 771 ? 119.033 96.838 84.836 1.00 47.24 771 GLU A CA 1
ATOM 5833 C C . GLU A 1 771 ? 117.693 96.668 85.532 1.00 47.24 771 GLU A C 1
ATOM 5834 O O . GLU A 1 771 ? 117.543 95.779 86.378 1.00 47.24 771 GLU A O 1
ATOM 5840 N N . GLU A 1 772 ? 116.710 97.509 85.212 1.00 48.61 772 GLU A N 1
ATOM 5841 C CA . GLU A 1 772 ? 115.412 97.354 85.860 1.00 48.61 772 GLU A CA 1
ATOM 5842 C C . GLU A 1 772 ? 114.811 95.986 85.558 1.00 48.61 772 GLU A C 1
ATOM 5843 O O . GLU A 1 772 ? 114.351 95.283 86.470 1.00 48.61 772 GLU A O 1
ATOM 5849 N N . ALA A 1 773 ? 114.854 95.567 84.292 1.00 45.45 773 ALA A N 1
ATOM 5850 C CA . ALA A 1 773 ? 114.303 94.269 83.919 1.00 45.45 773 ALA A CA 1
ATOM 5851 C C . ALA A 1 773 ? 115.073 93.121 84.564 1.00 45.45 773 ALA A C 1
ATOM 5852 O O . ALA A 1 773 ? 114.469 92.162 85.062 1.00 45.45 773 ALA A O 1
ATOM 5854 N N . THR A 1 774 ? 116.406 93.197 84.562 1.00 44.67 774 THR A N 1
ATOM 5855 C CA . THR A 1 774 ? 117.210 92.132 85.149 1.00 44.67 774 THR A CA 1
ATOM 5856 C C . THR A 1 774 ? 116.953 92.006 86.643 1.00 44.67 774 THR A C 1
ATOM 5857 O O . THR A 1 774 ? 116.805 90.895 87.163 1.00 44.67 774 THR A O 1
ATOM 5861 N N . SER A 1 775 ? 116.882 93.132 87.350 1.00 45.19 775 SER A N 1
ATOM 5862 C CA . SER A 1 775 ? 116.585 93.080 88.774 1.00 45.19 775 SER A CA 1
ATOM 5863 C C . SER A 1 775 ? 115.179 92.553 89.022 1.00 45.19 775 SER A C 1
ATOM 5864 O O . SER A 1 775 ? 114.926 91.898 90.039 1.00 45.19 775 SER A O 1
ATOM 5867 N N . ALA A 1 776 ? 114.252 92.824 88.102 1.00 44.50 776 ALA A N 1
ATOM 5868 C CA . ALA A 1 776 ? 112.877 92.387 88.307 1.00 44.50 776 ALA A CA 1
ATOM 5869 C C . ALA A 1 776 ? 112.700 90.897 88.039 1.00 44.50 776 ALA A C 1
ATOM 5870 O O . ALA A 1 776 ? 111.846 90.253 88.658 1.00 44.50 776 ALA A O 1
ATOM 5872 N N . GLN A 1 777 ? 113.483 90.325 87.123 1.00 41.95 777 GLN A N 1
ATOM 5873 C CA . GLN A 1 777 ? 113.117 89.044 86.531 1.00 41.95 777 GLN A CA 1
ATOM 5874 C C . GLN A 1 777 ? 114.218 87.992 86.538 1.00 41.95 777 GLN A C 1
ATOM 5875 O O . GLN A 1 777 ? 113.979 86.873 86.076 1.00 41.95 777 GLN A O 1
ATOM 5881 N N . ALA A 1 778 ? 115.405 88.298 87.039 1.00 37.82 778 ALA A N 1
ATOM 5882 C CA . ALA A 1 778 ? 116.502 87.348 86.970 1.00 37.82 778 ALA A CA 1
ATOM 5883 C C . ALA A 1 778 ? 116.733 86.705 88.331 1.00 37.82 778 ALA A C 1
ATOM 5884 O O . ALA A 1 778 ? 116.367 87.252 89.374 1.00 37.82 778 ALA A O 1
ATOM 5886 N N . LEU A 1 779 ? 117.348 85.533 88.303 1.00 34.55 779 LEU A N 1
ATOM 5887 C CA . LEU A 1 779 ? 117.525 84.667 89.456 1.00 34.55 779 LEU A CA 1
ATOM 5888 C C . LEU A 1 779 ? 118.993 84.302 89.589 1.00 34.55 779 LEU A C 1
ATOM 5889 O O . LEU A 1 779 ? 119.729 84.307 88.599 1.00 34.55 779 LEU A O 1
ATOM 5894 N N . PRO A 1 780 ? 119.457 83.996 90.800 1.00 31.26 780 PRO A N 1
ATOM 5895 C CA . PRO A 1 780 ? 120.881 83.691 90.985 1.00 31.26 780 PRO A CA 1
ATOM 5896 C C . PRO A 1 780 ? 121.335 82.500 90.153 1.00 31.26 780 PRO A C 1
ATOM 5897 O O . PRO A 1 780 ? 120.610 81.518 89.988 1.00 31.26 780 PRO A O 1
ATOM 5901 N N . GLY A 1 781 ? 122.552 82.599 89.631 1.00 31.10 781 GLY A N 1
ATOM 5902 C CA . GLY A 1 781 ? 123.090 81.580 88.762 1.00 31.10 781 GLY A CA 1
ATOM 5903 C C . GLY A 1 781 ? 124.601 81.612 88.743 1.00 31.10 781 GLY A C 1
ATOM 5904 O O . GLY A 1 781 ? 125.240 82.175 89.633 1.00 31.10 781 GLY A O 1
ATOM 5905 N N . VAL A 1 782 ? 125.171 81.000 87.708 1.00 31.98 782 VAL A N 1
ATOM 5906 C CA . VAL A 1 782 ? 126.613 80.800 87.601 1.00 31.98 782 VAL A CA 1
ATOM 5907 C C . VAL A 1 782 ? 127.068 81.194 86.203 1.00 31.98 782 VAL A C 1
ATOM 5908 O O . VAL A 1 782 ? 126.452 80.794 85.207 1.00 31.98 782 VAL A O 1
ATOM 5912 N N . CYS A 1 783 ? 128.142 81.980 86.129 1.00 35.27 783 CYS A N 1
ATOM 5913 C CA . CYS A 1 783 ? 128.826 82.288 84.877 1.00 35.27 783 CYS A CA 1
ATOM 5914 C C . CYS A 1 783 ? 130.323 82.288 85.134 1.00 35.27 783 CYS A C 1
ATOM 5915 O O . CYS A 1 783 ? 130.797 82.977 86.042 1.00 35.27 783 CYS A O 1
ATOM 5918 N N . GLU A 1 784 ? 131.065 81.523 84.339 1.00 36.83 784 GLU A N 1
ATOM 5919 C CA . GLU A 1 784 ? 132.497 81.379 84.533 1.00 36.83 784 GLU A CA 1
ATOM 5920 C C . GLU A 1 784 ? 133.205 81.446 83.190 1.00 36.83 784 GLU A C 1
ATOM 5921 O O . GLU A 1 784 ? 132.642 81.102 82.148 1.00 36.83 784 GLU A O 1
ATOM 5927 N N . THR A 1 785 ? 134.456 81.895 83.230 1.00 38.13 785 THR A N 1
ATOM 5928 C CA . THR A 1 785 ? 135.285 82.008 82.042 1.00 38.13 785 THR A CA 1
ATOM 5929 C C . THR A 1 785 ? 136.658 81.427 82.333 1.00 38.13 785 THR A C 1
ATOM 5930 O O . THR A 1 785 ? 137.276 81.736 83.353 1.00 38.13 785 THR A O 1
ATOM 5934 N N . LYS A 1 786 ? 137.129 80.579 81.426 1.00 40.17 786 LYS A N 1
ATOM 5935 C CA . LYS A 1 786 ? 138.459 80.004 81.525 1.00 40.17 786 LYS A CA 1
ATOM 5936 C C . LYS A 1 786 ? 139.184 80.253 80.213 1.00 40.17 786 LYS A C 1
ATOM 5937 O O . LYS A 1 786 ? 138.590 80.169 79.135 1.00 40.17 786 LYS A O 1
ATOM 5943 N N . THR A 1 787 ? 140.474 80.560 80.312 1.00 42.62 787 THR A N 1
ATOM 5944 C CA . THR A 1 787 ? 141.260 80.936 79.149 1.00 42.62 787 THR A CA 1
ATOM 5945 C C . THR A 1 787 ? 142.578 80.179 79.167 1.00 42.62 787 THR A C 1
ATOM 5946 O O . THR A 1 787 ? 143.040 79.722 80.214 1.00 42.62 787 THR A O 1
ATOM 5950 N N . ASN A 1 788 ? 143.168 80.039 77.980 1.00 45.57 788 ASN A N 1
ATOM 5951 C CA . ASN A 1 788 ? 144.477 79.412 77.807 1.00 45.57 788 ASN A CA 1
ATOM 5952 C C . ASN A 1 788 ? 144.448 77.944 78.230 1.00 45.57 788 ASN A C 1
ATOM 5953 O O . ASN A 1 788 ? 145.197 77.510 79.107 1.00 45.57 788 ASN A O 1
ATOM 5958 N N . LEU A 1 789 ? 143.568 77.176 77.596 1.00 44.42 789 LEU A N 1
ATOM 5959 C CA . LEU A 1 789 ? 143.432 75.750 77.852 1.00 44.42 789 LEU A CA 1
ATOM 5960 C C . LEU A 1 789 ? 143.625 74.978 76.556 1.00 44.42 789 LEU A C 1
ATOM 5961 O O . LEU A 1 789 ? 143.245 75.457 75.483 1.00 44.42 789 LEU A O 1
ATOM 5966 N N . THR A 1 790 ? 144.213 73.792 76.655 1.00 45.55 790 THR A N 1
ATOM 5967 C CA . THR A 1 790 ? 144.290 72.907 75.508 1.00 45.55 790 THR A CA 1
ATOM 5968 C C . THR A 1 790 ? 142.979 72.143 75.345 1.00 45.55 790 THR A C 1
ATOM 5969 O O . THR A 1 790 ? 142.049 72.270 76.146 1.00 45.55 790 THR A O 1
ATOM 5973 N N . THR A 1 791 ? 142.907 71.345 74.280 1.00 46.25 791 THR A N 1
ATOM 5974 C CA . THR A 1 791 ? 141.693 70.579 74.016 1.00 46.25 791 THR A CA 1
ATOM 5975 C C . THR A 1 791 ? 141.426 69.567 75.122 1.00 46.25 791 THR A C 1
ATOM 5976 O O . THR A 1 791 ? 140.280 69.399 75.559 1.00 46.25 791 THR A O 1
ATOM 5980 N N . GLU A 1 792 ? 142.472 68.882 75.590 1.00 45.65 792 GLU A N 1
ATOM 5981 C CA . GLU A 1 792 ? 142.286 67.888 76.640 1.00 45.65 792 GLU A CA 1
ATOM 5982 C C . GLU A 1 792 ? 141.847 68.537 77.946 1.00 45.65 792 GLU A C 1
ATOM 5983 O O . GLU A 1 792 ? 141.029 67.973 78.680 1.00 45.65 792 GLU A O 1
ATOM 5989 N N . GLN A 1 793 ? 142.375 69.724 78.257 1.00 44.03 793 GLN A N 1
ATOM 5990 C CA . GLN A 1 793 ? 141.951 70.413 79.472 1.00 44.03 793 GLN A CA 1
ATOM 5991 C C . GLN A 1 793 ? 140.491 70.837 79.388 1.00 44.03 793 GLN A C 1
ATOM 5992 O O . GLN A 1 793 ? 139.752 70.724 80.371 1.00 44.03 793 GLN A O 1
ATOM 5998 N N . ILE A 1 794 ? 140.055 71.321 78.224 1.00 42.19 794 ILE A N 1
ATOM 5999 C CA . ILE A 1 794 ? 138.650 71.677 78.053 1.00 42.19 794 ILE A CA 1
ATOM 6000 C C . ILE A 1 794 ? 137.768 70.444 78.195 1.00 42.19 794 ILE A C 1
ATOM 6001 O O . ILE A 1 794 ? 136.718 70.483 78.852 1.00 42.19 794 ILE A O 1
ATOM 6006 N N . ALA A 1 795 ? 138.182 69.330 77.590 1.00 41.48 795 ALA A N 1
ATOM 6007 C CA . ALA A 1 795 ? 137.402 68.103 77.696 1.00 41.48 795 ALA A CA 1
ATOM 6008 C C . ALA A 1 795 ? 137.310 67.630 79.139 1.00 41.48 795 ALA A C 1
ATOM 6009 O O . ALA A 1 795 ? 136.236 67.227 79.600 1.00 41.48 795 ALA A O 1
ATOM 6011 N N . ASN A 1 796 ? 138.425 67.674 79.870 1.00 39.97 796 ASN A N 1
ATOM 6012 C CA . ASN A 1 796 ? 138.413 67.253 81.266 1.00 39.97 796 ASN A CA 1
ATOM 6013 C C . ASN A 1 796 ? 137.548 68.173 82.115 1.00 39.97 796 ASN A C 1
ATOM 6014 O O . ASN A 1 796 ? 136.819 67.707 82.997 1.00 39.97 796 ASN A O 1
ATOM 6019 N N . TYR A 1 797 ? 137.618 69.483 81.871 1.00 37.53 797 TYR A N 1
ATOM 6020 C CA . TYR A 1 797 ? 136.776 70.414 82.615 1.00 37.53 797 TYR A CA 1
ATOM 6021 C C . TYR A 1 797 ? 135.303 70.132 82.372 1.00 37.53 797 TYR A C 1
ATOM 6022 O O . TYR A 1 797 ? 134.508 70.084 83.319 1.00 37.53 797 TYR A O 1
ATOM 6031 N N . VAL A 1 798 ? 134.921 69.937 81.109 1.00 37.86 798 VAL A N 1
ATOM 6032 C CA . VAL A 1 798 ? 133.522 69.668 80.801 1.00 37.86 798 VAL A CA 1
ATOM 6033 C C . VAL A 1 798 ? 133.080 68.351 81.422 1.00 37.86 798 VAL A C 1
ATOM 6034 O O . VAL A 1 798 ? 131.987 68.259 81.991 1.00 37.86 798 VAL A O 1
ATOM 6038 N N . ALA A 1 799 ? 133.919 67.317 81.338 1.00 38.64 799 ALA A N 1
ATOM 6039 C CA . ALA A 1 799 ? 133.556 66.023 81.907 1.00 38.64 799 ALA A CA 1
ATOM 6040 C C . ALA A 1 799 ? 133.386 66.112 83.418 1.00 38.64 799 ALA A C 1
ATOM 6041 O O . ALA A 1 799 ? 132.417 65.585 83.976 1.00 38.64 799 ALA A O 1
ATOM 6043 N N . ARG A 1 800 ? 134.318 66.781 84.097 1.00 38.42 800 ARG A N 1
ATOM 6044 C CA . ARG A 1 800 ? 134.235 66.901 85.547 1.00 38.42 800 ARG A CA 1
ATOM 6045 C C . ARG A 1 800 ? 133.016 67.708 85.968 1.00 38.42 800 ARG A C 1
ATOM 6046 O O . ARG A 1 800 ? 132.313 67.335 86.916 1.00 38.42 800 ARG A O 1
ATOM 6054 N N . LYS A 1 801 ? 132.741 68.814 85.274 1.00 35.82 801 LYS A N 1
ATOM 6055 C CA . LYS A 1 801 ? 131.582 69.619 85.633 1.00 35.82 801 LYS A CA 1
ATOM 6056 C C . LYS A 1 801 ? 130.287 68.865 85.371 1.00 35.82 801 LYS A C 1
ATOM 6057 O O . LYS A 1 801 ? 129.346 68.944 86.169 1.00 35.82 801 LYS A O 1
ATOM 6063 N N . CYS A 1 802 ? 130.219 68.125 84.264 1.00 36.88 802 CYS A N 1
ATOM 6064 C CA . CYS A 1 802 ? 129.028 67.338 83.978 1.00 36.88 802 CYS A CA 1
ATOM 6065 C C . CYS A 1 802 ? 128.827 66.248 85.019 1.00 36.88 802 CYS A C 1
ATOM 6066 O O . CYS A 1 802 ? 127.695 65.991 85.440 1.00 36.88 802 CYS A O 1
ATOM 6069 N N . HIS A 1 803 ? 129.908 65.595 85.448 1.00 37.10 803 HIS A N 1
ATOM 6070 C CA . HIS A 1 803 ? 129.787 64.584 86.491 1.00 37.10 803 HIS A CA 1
ATOM 6071 C C . HIS A 1 803 ? 129.296 65.197 87.794 1.00 37.10 803 HIS A C 1
ATOM 6072 O O . HIS A 1 803 ? 128.419 64.635 88.463 1.00 37.10 803 HIS A O 1
ATOM 6079 N N . SER A 1 804 ? 129.841 66.357 88.166 1.00 33.87 804 SER A N 1
ATOM 6080 C CA . SER A 1 804 ? 129.399 67.017 89.389 1.00 33.87 804 SER A CA 1
ATOM 6081 C C . SER A 1 804 ? 127.931 67.408 89.307 1.00 33.87 804 SER A C 1
ATOM 6082 O O . SER A 1 804 ? 127.186 67.254 90.281 1.00 33.87 804 SER A O 1
ATOM 6085 N N . LEU A 1 805 ? 127.498 67.920 88.156 1.00 32.92 805 LEU A N 1
ATOM 6086 C CA . LEU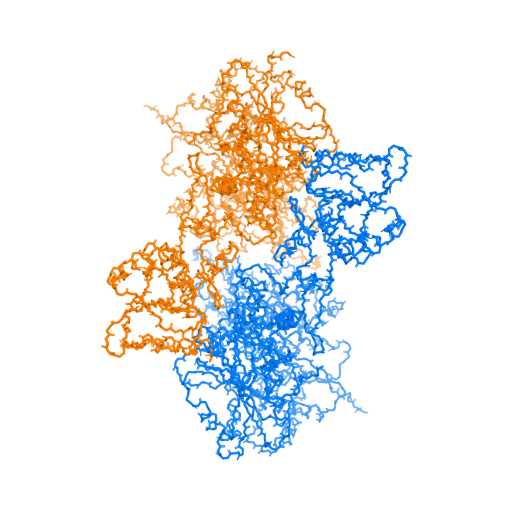 A 1 805 ? 126.101 68.311 88.004 1.00 32.92 805 LEU A CA 1
ATOM 6087 C C . LEU A 1 805 ? 125.181 67.098 88.030 1.00 32.92 805 LEU A C 1
ATOM 6088 O O . LEU A 1 805 ? 124.087 67.156 88.602 1.00 32.92 805 LEU A O 1
ATOM 6093 N N . PHE A 1 806 ? 125.601 65.991 87.414 1.00 33.75 806 PHE A N 1
ATOM 6094 C CA . PHE A 1 806 ? 124.788 64.780 87.431 1.00 33.75 806 PHE A CA 1
ATOM 6095 C C . PHE A 1 806 ? 124.666 64.219 88.840 1.00 33.75 806 PHE A C 1
ATOM 6096 O O . PHE A 1 806 ? 123.600 63.725 89.226 1.00 33.75 806 PHE A O 1
ATOM 6104 N N . GLN A 1 807 ? 125.749 64.275 89.620 1.00 33.10 807 GLN A N 1
ATOM 6105 C CA . GLN A 1 807 ? 125.681 63.813 91.002 1.00 33.10 807 GLN A CA 1
ATOM 6106 C C . GLN A 1 807 ? 124.700 64.638 91.823 1.00 33.10 807 GLN A C 1
ATOM 6107 O O . GLN A 1 807 ? 124.091 64.119 92.764 1.00 33.10 807 GLN A O 1
ATOM 6113 N N . SER A 1 808 ? 124.528 65.911 91.484 1.00 31.26 808 SER A N 1
ATOM 6114 C CA . SER A 1 808 ? 123.609 66.786 92.193 1.00 31.26 808 SER A CA 1
ATOM 6115 C C . SER A 1 808 ? 122.183 66.678 91.681 1.00 31.26 808 SER A C 1
ATOM 6116 O O . SER A 1 808 ? 121.295 67.350 92.214 1.00 31.26 808 SER A O 1
ATOM 6119 N N . GLY A 1 809 ? 121.941 65.853 90.668 1.00 31.61 809 GLY A N 1
ATOM 6120 C CA . GLY A 1 809 ? 120.603 65.625 90.172 1.00 31.61 809 GLY A CA 1
ATOM 6121 C C . GLY A 1 809 ? 120.278 66.261 88.841 1.00 31.61 809 GLY A C 1
ATOM 6122 O O . GLY A 1 809 ? 119.128 66.171 88.402 1.00 31.61 809 GLY A O 1
ATOM 6123 N N . TYR A 1 810 ? 121.240 66.906 88.189 1.00 31.93 810 TYR A N 1
ATOM 6124 C CA . TYR A 1 810 ? 120.995 67.458 86.865 1.00 31.93 810 TYR A CA 1
ATOM 6125 C C . TYR A 1 810 ? 120.901 66.335 85.844 1.00 31.93 810 TYR A C 1
ATOM 6126 O O . TYR A 1 810 ? 121.721 65.415 85.839 1.00 31.93 810 TYR A O 1
ATOM 6135 N N . LEU A 1 811 ? 119.897 66.403 84.997 1.00 34.05 811 LEU A N 1
ATOM 6136 C CA . LEU A 1 811 ? 119.725 65.435 83.929 1.00 34.05 811 LEU A CA 1
ATOM 6137 C C . LEU A 1 811 ? 120.554 65.835 82.720 1.00 34.05 811 LEU A C 1
ATOM 6138 O O . LEU A 1 811 ? 120.900 67.007 82.550 1.00 34.05 811 LEU A O 1
ATOM 6143 N N . PRO A 1 812 ? 120.902 64.878 81.857 1.00 34.45 812 PRO A N 1
ATOM 6144 C CA . PRO A 1 812 ? 121.671 65.228 80.655 1.00 34.45 812 PRO A CA 1
ATOM 6145 C C . PRO A 1 812 ? 120.937 66.160 79.709 1.00 34.45 812 PRO A C 1
ATOM 6146 O O . PRO A 1 812 ? 121.583 66.804 78.875 1.00 34.45 812 PRO A O 1
ATOM 6150 N N . LYS A 1 813 ? 119.613 66.256 79.808 1.00 35.13 813 LYS A N 1
ATOM 6151 C CA . LYS A 1 813 ? 118.857 67.145 78.938 1.00 35.13 813 LYS A CA 1
ATOM 6152 C C . LYS A 1 813 ? 119.037 68.613 79.294 1.00 35.13 813 LYS A C 1
ATOM 6153 O O . LYS A 1 813 ? 118.540 69.474 78.561 1.00 35.13 813 LYS A O 1
ATOM 6159 N N . ASP A 1 814 ? 119.717 68.921 80.395 1.00 35.68 814 ASP A N 1
ATOM 6160 C CA . ASP A 1 814 ? 119.979 70.295 80.793 1.00 35.68 814 ASP A CA 1
ATOM 6161 C C . ASP A 1 814 ? 121.366 70.779 80.396 1.00 35.68 814 ASP A C 1
ATOM 6162 O O . ASP A 1 814 ? 121.726 71.913 80.723 1.00 35.68 814 ASP A O 1
ATOM 6167 N N . ILE A 1 815 ? 122.150 69.958 79.705 1.00 34.07 815 ILE A N 1
ATOM 6168 C CA . ILE A 1 815 ? 123.520 70.289 79.334 1.00 34.07 815 ILE A CA 1
ATOM 6169 C C . ILE A 1 815 ? 123.576 70.524 77.833 1.00 34.07 815 ILE A C 1
ATOM 6170 O O . ILE A 1 815 ? 123.077 69.706 77.051 1.00 34.07 815 ILE A O 1
ATOM 6175 N N . ALA A 1 816 ? 124.179 71.640 77.434 1.00 34.25 816 ALA A N 1
ATOM 6176 C CA . ALA A 1 816 ? 124.375 71.975 76.030 1.00 34.25 816 ALA A CA 1
ATOM 6177 C C . ALA A 1 816 ? 125.815 72.414 75.835 1.00 34.25 816 ALA A C 1
ATOM 6178 O O . ALA A 1 816 ? 126.239 73.423 76.405 1.00 34.25 816 ALA A O 1
ATOM 6180 N N . ILE A 1 817 ? 126.563 71.662 75.039 1.00 36.06 817 ILE A N 1
ATOM 6181 C CA . ILE A 1 817 ? 127.952 71.977 74.735 1.00 36.06 817 ILE A CA 1
ATOM 6182 C C . ILE A 1 817 ? 127.986 72.566 73.334 1.00 36.06 817 ILE A C 1
ATOM 6183 O O . ILE A 1 817 ? 127.701 71.875 72.350 1.00 36.06 817 ILE A O 1
ATOM 6188 N N . LEU A 1 818 ? 128.332 73.845 73.239 1.00 37.75 818 LEU A N 1
ATOM 6189 C CA . LEU A 1 818 ? 128.262 74.595 71.994 1.00 37.75 818 LEU A CA 1
ATOM 6190 C C . LEU A 1 818 ? 129.652 75.071 71.609 1.00 37.75 818 LEU A C 1
ATOM 6191 O O . LEU A 1 818 ? 130.382 75.611 72.447 1.00 37.75 818 LEU A O 1
ATOM 6196 N N . CYS A 1 819 ? 130.011 74.874 70.348 1.00 43.93 819 CYS A N 1
ATOM 6197 C CA . CYS A 1 819 ? 131.290 75.309 69.813 1.00 43.93 819 CYS A CA 1
ATOM 6198 C C . CYS A 1 819 ? 131.068 76.354 68.730 1.00 43.93 819 CYS A C 1
ATOM 6199 O O . CYS A 1 819 ? 130.207 76.186 67.861 1.00 43.93 819 CYS A O 1
ATOM 6202 N N . ARG A 1 820 ? 131.838 77.444 68.797 1.00 48.94 820 ARG A N 1
ATOM 6203 C CA . ARG A 1 820 ? 131.702 78.512 67.810 1.00 48.94 820 ARG A CA 1
ATOM 6204 C C . ARG A 1 820 ? 131.978 78.016 66.400 1.00 48.94 820 ARG A C 1
ATOM 6205 O O . ARG A 1 820 ? 131.154 78.197 65.497 1.00 48.94 820 ARG A O 1
ATOM 6213 N N . ARG A 1 821 ? 133.126 77.385 66.192 1.00 52.30 821 ARG A N 1
ATOM 6214 C CA . ARG A 1 821 ? 133.531 76.905 64.879 1.00 52.30 821 ARG A CA 1
ATOM 6215 C C . ARG A 1 821 ? 132.969 75.505 64.674 1.00 52.30 821 ARG A C 1
ATOM 6216 O O . ARG A 1 821 ? 133.245 74.598 65.467 1.00 52.30 821 ARG A O 1
ATOM 6224 N N . GLY A 1 822 ? 132.181 75.332 63.613 1.00 51.07 822 GLY A N 1
ATOM 6225 C CA . GLY A 1 822 ? 131.532 74.058 63.373 1.00 51.07 822 GLY A CA 1
ATOM 6226 C C . GLY A 1 822 ? 132.472 72.948 62.959 1.00 51.07 822 GLY A C 1
ATOM 6227 O O . GLY A 1 822 ? 132.130 71.772 63.107 1.00 51.07 822 GLY A O 1
ATOM 6228 N N . GLU A 1 823 ? 133.651 73.290 62.439 1.00 54.23 823 GLU A N 1
ATOM 6229 C CA . GLU A 1 823 ? 134.590 72.265 62.004 1.00 54.23 823 GLU A CA 1
ATOM 6230 C C . GLU A 1 823 ? 135.314 71.606 63.171 1.00 54.23 823 GLU A C 1
ATOM 6231 O O . GLU A 1 823 ? 136.046 70.633 62.961 1.00 54.23 823 GLU A O 1
ATOM 6237 N N . ASP A 1 824 ? 135.141 72.115 64.387 1.00 53.32 824 ASP A N 1
ATOM 6238 C CA . ASP A 1 824 ? 135.735 71.513 65.571 1.00 53.32 824 ASP A CA 1
ATOM 6239 C C . ASP A 1 824 ? 134.803 70.530 66.267 1.00 53.32 824 ASP A C 1
ATOM 6240 O O . ASP A 1 824 ? 135.156 70.018 67.339 1.00 53.32 824 ASP A O 1
ATOM 6245 N N . ARG A 1 825 ? 133.627 70.265 65.692 1.00 51.60 825 ARG A N 1
ATOM 6246 C CA . ARG A 1 825 ? 132.655 69.403 66.356 1.00 51.60 825 ARG A CA 1
ATOM 6247 C C . ARG A 1 825 ? 133.203 67.996 66.553 1.00 51.60 825 ARG A C 1
ATOM 6248 O O . ARG A 1 825 ? 133.060 67.418 67.635 1.00 51.60 825 ARG A O 1
ATOM 6256 N N . GLY A 1 826 ? 133.856 67.436 65.533 1.00 49.27 826 GLY A N 1
ATOM 6257 C CA . GLY A 1 826 ? 134.381 66.085 65.657 1.00 49.27 826 GLY A CA 1
ATOM 6258 C C . GLY A 1 826 ? 135.515 65.985 66.658 1.00 49.27 826 GLY A C 1
ATOM 6259 O O . GLY A 1 826 ? 135.580 65.038 67.449 1.00 49.27 826 GLY A O 1
ATOM 6260 N N . ARG A 1 827 ? 136.430 66.955 66.631 1.00 48.75 827 ARG A N 1
ATOM 6261 C CA . ARG A 1 827 ? 137.539 66.959 67.578 1.00 48.75 827 ARG A CA 1
ATOM 6262 C C . ARG A 1 827 ? 137.031 67.056 69.008 1.00 48.75 827 ARG A C 1
ATOM 6263 O O . ARG A 1 827 ? 137.464 66.302 69.892 1.00 48.75 827 ARG A O 1
ATOM 6271 N N . TYR A 1 828 ? 136.093 67.973 69.252 1.00 47.36 828 TYR A N 1
ATOM 6272 C CA . TYR A 1 828 ? 135.544 68.113 70.593 1.00 47.36 828 TYR A CA 1
ATOM 6273 C C . TYR A 1 828 ? 134.766 66.871 71.000 1.00 47.36 828 TYR A C 1
ATOM 6274 O O . TYR A 1 828 ? 134.798 66.471 72.167 1.00 47.36 828 TYR A O 1
ATOM 6283 N N . ARG A 1 829 ? 134.070 66.239 70.054 1.00 46.38 829 ARG A N 1
ATOM 6284 C CA . ARG A 1 829 ? 133.334 65.022 70.373 1.00 46.38 829 ARG A CA 1
ATOM 6285 C C . ARG A 1 829 ? 134.275 63.903 70.797 1.00 46.38 829 ARG A C 1
ATOM 6286 O O . ARG A 1 829 ? 134.013 63.203 71.782 1.00 46.38 829 ARG A O 1
ATOM 6294 N N . LEU A 1 830 ? 135.379 63.723 70.072 1.00 45.54 830 LEU A N 1
ATOM 6295 C CA . LEU A 1 830 ? 136.347 62.699 70.455 1.00 45.54 830 LEU A CA 1
ATOM 6296 C C . LEU A 1 830 ? 136.954 62.997 71.820 1.00 45.54 830 LEU A C 1
ATOM 6297 O O . LEU A 1 830 ? 137.070 62.100 72.671 1.00 45.54 830 LEU A O 1
ATOM 6302 N N . ALA A 1 831 ? 137.335 64.255 72.054 1.00 44.94 831 ALA A N 1
ATOM 6303 C CA . ALA A 1 831 ? 137.927 64.613 73.337 1.00 44.94 831 ALA A CA 1
ATOM 6304 C C . ALA A 1 831 ? 136.947 64.385 74.480 1.00 44.94 831 ALA A C 1
ATOM 6305 O O . ALA A 1 831 ? 137.327 63.884 75.546 1.00 44.94 831 ALA A O 1
ATOM 6307 N N . LEU A 1 832 ? 135.677 64.737 74.275 1.00 44.58 832 LEU A N 1
ATOM 6308 C CA . LEU A 1 832 ? 134.681 64.563 75.324 1.00 44.58 832 LEU A CA 1
ATOM 6309 C C . LEU A 1 832 ? 134.385 63.090 75.574 1.00 44.58 832 LEU A C 1
ATOM 6310 O O . LEU A 1 832 ? 134.202 62.684 76.725 1.00 44.58 832 LEU A O 1
ATOM 6315 N N . LEU A 1 833 ? 134.323 62.274 74.518 1.00 45.40 833 LEU A N 1
ATOM 6316 C CA . LEU A 1 833 ? 134.194 60.834 74.726 1.00 45.40 833 LEU A CA 1
ATOM 6317 C C . LEU A 1 833 ? 135.325 60.307 75.592 1.00 45.40 833 LEU A C 1
ATOM 6318 O O . LEU A 1 833 ? 135.087 59.579 76.563 1.00 45.40 833 LEU A O 1
ATOM 6323 N N . LYS A 1 834 ? 136.563 60.680 75.265 1.00 44.52 834 LYS A N 1
ATOM 6324 C CA . LYS A 1 834 ? 137.705 60.207 76.041 1.00 44.52 834 LYS A CA 1
ATOM 6325 C C . LYS A 1 834 ? 137.604 60.657 77.496 1.00 44.52 834 LYS A C 1
ATOM 6326 O O . LYS A 1 834 ? 137.806 59.861 78.425 1.00 44.52 834 LYS A O 1
ATOM 6332 N N . ALA A 1 835 ? 137.257 61.927 77.711 1.00 45.25 835 ALA A N 1
ATOM 6333 C CA . ALA A 1 835 ? 137.217 62.471 79.064 1.00 45.25 835 ALA A CA 1
ATOM 6334 C C . ALA A 1 835 ? 136.122 61.817 79.899 1.00 45.25 835 ALA A C 1
ATOM 6335 O O . ALA A 1 835 ? 136.353 61.432 81.051 1.00 45.25 835 ALA A O 1
ATOM 6337 N N . MET A 1 836 ? 134.919 61.680 79.338 1.00 48.13 836 MET A N 1
ATOM 6338 C CA . MET A 1 836 ? 133.823 61.090 80.098 1.00 48.13 836 MET A CA 1
ATOM 6339 C C . MET A 1 836 ? 134.038 59.599 80.320 1.00 48.13 836 MET A C 1
ATOM 6340 O O . MET A 1 836 ? 133.597 59.053 81.337 1.00 48.13 836 MET A O 1
ATOM 6345 N N . GLU A 1 837 ? 134.705 58.918 79.386 1.00 49.78 837 GLU A N 1
ATOM 6346 C CA . GLU A 1 837 ? 135.051 57.523 79.625 1.00 49.78 837 GLU A CA 1
ATOM 6347 C C . GLU A 1 837 ? 136.048 57.398 80.768 1.00 49.78 837 GLU A C 1
ATOM 6348 O O . GLU A 1 837 ? 135.941 56.488 81.598 1.00 49.78 837 GLU A O 1
ATOM 6354 N N . LEU A 1 838 ? 137.029 58.301 80.828 1.00 49.21 838 LEU A N 1
ATOM 6355 C CA . LEU A 1 838 ? 137.994 58.260 81.923 1.00 49.21 838 LEU A CA 1
ATOM 6356 C C . LEU A 1 838 ? 137.326 58.562 83.261 1.00 49.21 838 LEU A C 1
ATOM 6357 O O . LEU A 1 838 ? 137.590 57.891 84.265 1.00 49.21 838 LEU A O 1
ATOM 6362 N N . ILE A 1 839 ? 136.459 59.576 83.296 1.00 51.40 839 ILE A N 1
ATOM 6363 C CA . ILE A 1 839 ? 135.852 59.989 84.560 1.00 51.40 839 ILE A CA 1
ATOM 6364 C C . ILE A 1 839 ? 134.880 58.932 85.070 1.00 51.40 839 ILE A C 1
ATOM 6365 O O . ILE A 1 839 ? 134.936 58.533 86.239 1.00 51.40 839 ILE A O 1
ATOM 6370 N N . GLU A 1 840 ? 133.985 58.452 84.207 1.00 58.60 840 GLU A N 1
ATOM 6371 C CA . GLU A 1 840 ? 132.971 57.475 84.607 1.00 58.60 840 GLU A CA 1
ATOM 6372 C C . GLU A 1 840 ? 133.576 56.072 84.589 1.00 58.60 840 GLU A C 1
ATOM 6373 O O . GLU A 1 840 ? 133.407 55.288 83.653 1.00 58.60 840 GLU A O 1
ATOM 6379 N N . THR A 1 841 ? 134.306 55.768 85.665 1.00 66.95 841 THR A N 1
ATOM 6380 C CA . THR A 1 841 ? 134.918 54.450 85.796 1.00 66.95 841 THR A CA 1
ATOM 6381 C C . THR A 1 841 ? 133.860 53.358 85.903 1.00 66.95 841 THR A C 1
ATOM 6382 O O . THR A 1 841 ? 134.018 52.273 85.332 1.00 66.95 841 THR A O 1
ATOM 6386 N N . HIS A 1 842 ? 132.778 53.625 86.638 1.00 71.39 842 HIS A N 1
ATOM 6387 C CA . HIS A 1 842 ? 131.701 52.646 86.755 1.00 71.39 842 HIS A CA 1
ATOM 6388 C C . HIS A 1 842 ? 131.042 52.382 85.406 1.00 71.39 842 HIS A C 1
ATOM 6389 O O . HIS A 1 842 ? 130.741 51.230 85.071 1.00 71.39 842 HIS A O 1
ATOM 6396 N N . ARG A 1 843 ? 130.813 53.438 84.619 1.00 74.67 843 ARG A N 1
ATOM 6397 C CA . ARG A 1 843 ? 130.297 53.344 83.256 1.00 74.67 843 ARG A CA 1
ATOM 6398 C C . ARG A 1 843 ? 128.964 52.603 83.216 1.00 74.67 843 ARG A C 1
ATOM 6399 O O . ARG A 1 843 ? 128.900 51.468 82.726 1.00 74.67 843 ARG A O 1
ATOM 6407 N N . PRO A 1 844 ? 127.883 53.197 83.729 1.00 76.05 844 PRO A N 1
ATOM 6408 C CA . PRO A 1 844 ? 126.589 52.497 83.688 1.00 76.05 844 PRO A CA 1
ATOM 6409 C C . PRO A 1 844 ? 125.984 52.445 82.297 1.00 76.05 844 PRO A C 1
ATOM 6410 O O . PRO A 1 844 ? 125.459 51.400 81.891 1.00 76.05 844 PRO A O 1
ATOM 6414 N N . SER A 1 845 ? 126.042 53.547 81.554 1.00 72.04 845 SER A N 1
ATOM 6415 C CA . SER A 1 845 ? 125.462 53.619 80.222 1.00 72.04 845 SER A CA 1
ATOM 6416 C C . SER A 1 845 ? 126.399 54.393 79.306 1.00 72.04 845 SER A C 1
ATOM 6417 O O . SER A 1 845 ? 127.250 55.163 79.757 1.00 72.04 845 SER A O 1
ATOM 6420 N N . GLU A 1 846 ? 126.231 54.172 78.005 1.00 65.29 846 GLU A N 1
ATOM 6421 C CA . GLU A 1 846 ? 127.053 54.854 77.015 1.00 65.29 846 GLU A CA 1
ATOM 6422 C C . GLU A 1 846 ? 126.744 56.346 76.994 1.00 65.29 846 GLU A C 1
ATOM 6423 O O . GLU A 1 846 ? 125.611 56.768 77.238 1.00 65.29 846 GLU A O 1
ATOM 6429 N N . VAL A 1 847 ? 127.766 57.145 76.704 1.00 55.35 847 VAL A N 1
ATOM 6430 C CA . VAL A 1 847 ? 127.624 58.593 76.603 1.00 55.35 847 VAL A CA 1
ATOM 6431 C C . VAL A 1 847 ? 127.188 58.919 75.181 1.00 55.35 847 VAL A C 1
ATOM 6432 O O . VAL A 1 847 ? 127.894 58.607 74.219 1.00 55.35 847 VAL A O 1
ATOM 6436 N N . VAL A 1 848 ? 126.025 59.547 75.045 1.00 47.52 848 VAL A N 1
ATOM 6437 C CA . VAL A 1 848 ? 125.449 59.866 73.745 1.00 47.52 848 VAL A CA 1
ATOM 6438 C C . VAL A 1 848 ? 125.250 61.372 73.663 1.00 47.52 848 VAL A C 1
ATOM 6439 O O . VAL A 1 848 ? 124.569 61.964 74.509 1.00 47.52 848 VAL A O 1
ATOM 6443 N N . PHE A 1 849 ? 125.844 61.989 72.646 1.00 43.95 849 PHE A N 1
ATOM 6444 C CA . PHE A 1 849 ? 125.583 63.380 72.306 1.00 43.95 849 PHE A CA 1
ATOM 6445 C C . PHE A 1 849 ? 124.659 63.444 71.100 1.00 43.95 849 PHE A C 1
ATOM 6446 O O . PHE A 1 849 ? 124.814 62.671 70.149 1.00 43.95 849 PHE A O 1
ATOM 6454 N N . SER A 1 850 ? 123.706 64.355 71.146 1.00 43.30 850 SER A N 1
ATOM 6455 C CA . SER A 1 850 ? 122.742 64.524 70.080 1.00 43.30 850 SER A CA 1
ATOM 6456 C C . SER A 1 850 ? 122.955 65.854 69.370 1.00 43.30 850 SER A C 1
ATOM 6457 O O . SER A 1 850 ? 123.425 66.816 69.986 1.00 43.30 850 SER A O 1
ATOM 6460 N N . PRO A 1 851 ? 122.634 65.937 68.082 1.00 44.80 851 PRO A N 1
ATOM 6461 C CA . PRO A 1 851 ? 122.714 67.221 67.381 1.00 44.80 851 PRO A CA 1
ATOM 6462 C C . PRO A 1 851 ? 121.686 68.203 67.922 1.00 44.80 851 PRO A C 1
ATOM 6463 O O . PRO A 1 851 ? 120.805 67.862 68.711 1.00 44.80 851 PRO A O 1
ATOM 6467 N N . ALA A 1 852 ? 121.810 69.452 67.471 1.00 44.62 852 ALA A N 1
ATOM 6468 C CA . ALA A 1 852 ? 120.915 70.500 67.947 1.00 44.62 852 ALA A CA 1
ATOM 6469 C C . ALA A 1 852 ? 119.472 70.251 67.543 1.00 44.62 852 ALA A C 1
ATOM 6470 O O . ALA A 1 852 ? 118.570 70.896 68.086 1.00 44.62 852 ALA A O 1
ATOM 6472 N N . THR A 1 853 ? 119.231 69.350 66.590 1.00 45.76 853 THR A N 1
ATOM 6473 C CA . THR A 1 853 ? 117.859 68.970 66.274 1.00 45.76 853 THR A CA 1
ATOM 6474 C C . THR A 1 853 ? 117.191 68.311 67.472 1.00 45.76 853 THR A C 1
ATOM 6475 O O . THR A 1 853 ? 116.029 68.596 67.779 1.00 45.76 853 THR A O 1
ATOM 6479 N N . GLY A 1 854 ? 117.916 67.443 68.173 1.00 44.03 854 GLY A N 1
ATOM 6480 C CA . GLY A 1 854 ? 117.353 66.730 69.301 1.00 44.03 854 GLY A CA 1
ATOM 6481 C C . GLY A 1 854 ? 117.465 67.471 70.616 1.00 44.03 854 GLY A C 1
ATOM 6482 O O . GLY A 1 854 ? 118.034 66.952 71.580 1.00 44.03 854 GLY A O 1
ATOM 6483 N N . VAL A 1 855 ? 116.930 68.691 70.667 1.00 42.30 855 VAL A N 1
ATOM 6484 C CA . VAL A 1 855 ? 116.898 69.431 71.924 1.00 42.30 855 VAL A CA 1
ATOM 6485 C C . VAL A 1 855 ? 115.908 68.797 72.890 1.00 42.30 855 VAL A C 1
ATOM 6486 O O . VAL A 1 855 ? 116.200 68.631 74.081 1.00 42.30 855 VAL A O 1
ATOM 6490 N N . TRP A 1 856 ? 114.730 68.423 72.395 1.00 44.45 856 TRP A N 1
ATOM 6491 C CA . TRP A 1 856 ? 113.694 67.834 73.232 1.00 44.45 856 TRP A CA 1
ATOM 6492 C C . TRP A 1 856 ? 114.083 66.473 73.792 1.00 44.45 856 TRP A C 1
ATOM 6493 O O . TRP A 1 856 ? 113.471 66.026 74.767 1.00 44.45 856 TRP A O 1
ATOM 6504 N N . GLY A 1 857 ? 115.074 65.810 73.204 1.00 40.97 857 GLY A N 1
ATOM 6505 C CA . GLY A 1 857 ? 115.459 64.498 73.671 1.00 40.97 857 GLY A CA 1
ATOM 6506 C C . GLY A 1 857 ? 116.253 64.546 74.961 1.00 40.97 857 GLY A C 1
ATOM 6507 O O . GLY A 1 857 ? 116.631 65.604 75.463 1.00 40.97 857 GLY A O 1
ATOM 6508 N N . SER A 1 858 ? 116.504 63.359 75.507 1.00 38.14 858 SER A N 1
ATOM 6509 C CA . SER A 1 858 ? 117.226 63.216 76.769 1.00 38.14 858 SER A CA 1
ATOM 6510 C C . SER A 1 858 ? 118.693 62.865 76.521 1.00 38.14 858 SER A C 1
ATOM 6511 O O . SER A 1 858 ? 119.177 61.792 76.878 1.00 38.14 858 SER A O 1
ATOM 6514 N N . HIS A 1 859 ? 119.408 63.801 75.904 1.00 38.74 859 HIS A N 1
ATOM 6515 C CA . HIS A 1 859 ? 120.829 63.624 75.648 1.00 38.74 859 HIS A CA 1
ATOM 6516 C C . HIS A 1 859 ? 121.511 64.983 75.666 1.00 38.74 859 HIS A C 1
ATOM 6517 O O . HIS A 1 859 ? 120.870 66.023 75.494 1.00 38.74 859 HIS A O 1
ATOM 6524 N N . ILE A 1 860 ? 122.827 64.964 75.879 1.00 38.54 860 ILE A N 1
ATOM 6525 C CA . ILE A 1 860 ? 123.612 66.188 75.813 1.00 38.54 860 ILE A CA 1
ATOM 6526 C C . ILE A 1 860 ? 123.689 66.654 74.367 1.00 38.54 860 ILE A C 1
ATOM 6527 O O . ILE A 1 860 ? 123.776 65.841 73.436 1.00 38.54 860 ILE A O 1
ATOM 6532 N N . VAL A 1 861 ? 123.657 67.965 74.168 1.00 38.23 861 VAL A N 1
ATOM 6533 C CA . VAL A 1 861 ? 123.692 68.556 72.839 1.00 38.23 861 VAL A CA 1
ATOM 6534 C C . VAL A 1 861 ? 125.105 69.051 72.571 1.00 38.23 861 VAL A C 1
ATOM 6535 O O . VAL A 1 861 ? 125.641 69.868 73.328 1.00 38.23 861 VAL A O 1
ATOM 6539 N N . LEU A 1 862 ? 125.711 68.551 71.499 1.00 40.67 862 LEU A N 1
ATOM 6540 C CA . LEU A 1 862 ? 127.023 68.992 71.041 1.00 40.67 862 LEU A CA 1
ATOM 6541 C C . LEU A 1 862 ? 126.878 69.463 69.601 1.00 40.67 862 LEU A C 1
ATOM 6542 O O . LEU A 1 862 ? 126.849 68.646 68.676 1.00 40.67 862 LEU A O 1
ATOM 6547 N N . ASP A 1 863 ? 126.790 70.776 69.412 1.00 45.11 863 ASP A N 1
ATOM 6548 C CA . ASP A 1 863 ? 126.575 71.339 68.088 1.00 45.11 863 ASP A CA 1
ATOM 6549 C C . ASP A 1 863 ? 127.057 72.781 68.081 1.00 45.11 863 ASP A C 1
ATOM 6550 O O . ASP A 1 863 ? 127.368 73.360 69.124 1.00 45.11 863 ASP A O 1
ATOM 6555 N N . SER A 1 864 ? 127.116 73.353 66.884 1.00 44.75 864 SER A N 1
ATOM 6556 C CA . SER A 1 864 ? 127.574 74.720 66.716 1.00 44.75 864 SER A CA 1
ATOM 6557 C C . SER A 1 864 ? 126.530 75.705 67.232 1.00 44.75 864 SER A C 1
ATOM 6558 O O . SER A 1 864 ? 125.365 75.363 67.448 1.00 44.75 864 SER A O 1
ATOM 6561 N N . ILE A 1 865 ? 126.969 76.947 67.438 1.00 44.41 865 ILE A N 1
ATOM 6562 C CA . ILE A 1 865 ? 126.053 77.987 67.896 1.00 44.41 865 ILE A CA 1
ATOM 6563 C C . ILE A 1 865 ? 125.019 78.300 66.825 1.00 44.41 865 ILE A C 1
ATOM 6564 O O . ILE A 1 865 ? 123.860 78.607 67.131 1.00 44.41 865 ILE A O 1
ATOM 6569 N N . GLN A 1 866 ? 125.422 78.241 65.555 1.00 45.09 866 GLN A N 1
ATOM 6570 C CA . GLN A 1 866 ? 124.488 78.522 64.471 1.00 45.09 866 GLN A CA 1
ATOM 6571 C C . GLN A 1 866 ? 123.352 77.511 64.454 1.00 45.09 866 GLN A C 1
ATOM 6572 O O . GLN A 1 866 ? 122.196 77.868 64.200 1.00 45.09 866 GLN A O 1
ATOM 6578 N N . GLN A 1 867 ? 123.660 76.243 64.724 1.00 42.86 867 GLN A N 1
ATOM 6579 C CA . GLN A 1 867 ? 122.638 75.207 64.748 1.00 42.86 867 GLN A CA 1
ATOM 6580 C C . GLN A 1 867 ? 121.762 75.266 65.990 1.00 42.86 867 GLN A C 1
ATOM 6581 O O . GLN A 1 867 ? 120.689 74.655 65.997 1.00 42.86 867 GLN A O 1
ATOM 6587 N N . PHE A 1 868 ? 122.179 75.988 67.028 1.00 39.82 868 PHE A N 1
ATOM 6588 C CA . PHE A 1 868 ? 121.434 76.079 68.276 1.00 39.82 868 PHE A CA 1
ATOM 6589 C C . PHE A 1 868 ? 120.666 77.389 68.395 1.00 39.82 868 PHE A C 1
ATOM 6590 O O . PHE A 1 868 ? 120.260 77.766 69.498 1.00 39.82 868 PHE A O 1
ATOM 6598 N N . SER A 1 869 ? 120.457 78.088 67.283 1.00 40.52 869 SER A N 1
ATOM 6599 C CA . SER A 1 869 ? 119.831 79.401 67.333 1.00 40.52 869 SER A CA 1
ATOM 6600 C C . SER A 1 869 ? 118.379 79.292 67.774 1.00 40.52 869 SER A C 1
ATOM 6601 O O . SER A 1 869 ? 117.625 78.454 67.274 1.00 40.52 869 SER A O 1
ATOM 6604 N N . GLY A 1 870 ? 117.992 80.146 68.718 1.00 38.85 870 GLY A N 1
ATOM 6605 C CA . GLY A 1 870 ? 116.643 80.172 69.233 1.00 38.85 870 GLY A CA 1
ATOM 6606 C C . GLY A 1 870 ? 116.341 79.136 70.290 1.00 38.85 870 GLY A C 1
ATOM 6607 O O . GLY A 1 870 ? 115.225 79.127 70.822 1.00 38.85 870 GLY A O 1
ATOM 6608 N N . LEU A 1 871 ? 117.295 78.274 70.620 1.00 38.66 871 LEU A N 1
ATOM 6609 C CA . LEU A 1 871 ? 117.105 77.211 71.593 1.00 38.66 871 LEU A CA 1
ATOM 6610 C C . LEU A 1 871 ? 117.963 77.472 72.820 1.00 38.66 871 LEU A C 1
ATOM 6611 O O . LEU A 1 871 ? 119.061 78.027 72.715 1.00 38.66 871 LEU A O 1
ATOM 6616 N N . GLU A 1 872 ? 117.459 77.070 73.982 1.00 37.44 872 GLU A N 1
ATOM 6617 C CA . GLU A 1 872 ? 118.121 77.334 75.247 1.00 37.44 872 GLU A CA 1
ATOM 6618 C C . GLU A 1 872 ? 118.121 76.087 76.114 1.00 37.44 872 GLU A C 1
ATOM 6619 O O . GLU A 1 872 ? 117.232 75.239 76.015 1.00 37.44 872 GLU A O 1
ATOM 6625 N N . ARG A 1 873 ? 119.135 75.989 76.970 1.00 35.20 873 ARG A N 1
ATOM 6626 C CA . ARG A 1 873 ? 119.222 74.946 77.979 1.00 35.20 873 ARG A CA 1
ATOM 6627 C C . ARG A 1 873 ? 119.832 75.538 79.240 1.00 35.20 873 ARG A C 1
ATOM 6628 O O . ARG A 1 873 ? 120.456 76.601 79.211 1.00 35.20 873 ARG A O 1
ATOM 6636 N N . THR A 1 874 ? 119.633 74.836 80.358 1.00 33.30 874 THR A N 1
ATOM 6637 C CA . THR A 1 874 ? 120.015 75.376 81.659 1.00 33.30 874 THR A CA 1
ATOM 6638 C C . THR A 1 874 ? 121.519 75.594 81.757 1.00 33.30 874 THR A C 1
ATOM 6639 O O . THR A 1 874 ? 121.977 76.621 82.269 1.00 33.30 874 THR A O 1
ATOM 6643 N N . VAL A 1 875 ? 122.304 74.641 81.270 1.00 32.00 875 VAL A N 1
ATOM 6644 C CA . VAL A 1 875 ? 123.758 74.691 81.353 1.00 32.00 875 VAL A CA 1
ATOM 6645 C C . VAL A 1 875 ? 124.306 74.743 79.937 1.00 32.00 875 VAL A C 1
ATOM 6646 O O . VAL A 1 875 ? 123.939 73.918 79.092 1.00 32.00 875 VAL A O 1
ATOM 6650 N N . VAL A 1 876 ? 125.183 75.708 79.674 1.00 32.19 876 VAL A N 1
ATOM 6651 C CA . VAL A 1 876 ? 125.790 75.887 78.363 1.00 32.19 876 VAL A CA 1
ATOM 6652 C C . VAL A 1 876 ? 127.300 75.928 78.526 1.00 32.19 876 VAL A C 1
ATOM 6653 O O . VAL A 1 876 ? 127.823 76.716 79.321 1.00 32.19 876 VAL A O 1
ATOM 6657 N N . PHE A 1 877 ? 127.994 75.081 77.777 1.00 34.33 877 PHE A N 1
ATOM 6658 C CA . PHE A 1 877 ? 129.446 75.094 77.698 1.00 34.33 877 PHE A CA 1
ATOM 6659 C C . PHE A 1 877 ? 129.844 75.707 76.365 1.00 34.33 877 PHE A C 1
ATOM 6660 O O . PHE A 1 877 ? 129.517 75.160 75.307 1.00 34.33 877 PHE A O 1
ATOM 6668 N N . GLY A 1 878 ? 130.543 76.834 76.414 1.00 36.31 878 GLY A N 1
ATOM 6669 C CA . GLY A 1 878 ? 130.965 77.493 75.197 1.00 36.31 878 GLY A CA 1
ATOM 6670 C C . GLY A 1 878 ? 132.419 77.249 74.860 1.00 36.31 878 GLY A C 1
ATOM 6671 O O . GLY A 1 878 ? 133.310 77.858 75.459 1.00 36.31 878 GLY A O 1
ATOM 6672 N N . LEU A 1 879 ? 132.674 76.370 73.900 1.00 40.07 879 LEU A N 1
ATOM 6673 C CA . LEU A 1 879 ? 134.028 76.027 73.484 1.00 40.07 879 LEU A CA 1
ATOM 6674 C C . LEU A 1 879 ? 134.376 76.840 72.243 1.00 40.07 879 LEU A C 1
ATOM 6675 O O . LEU A 1 879 ? 133.888 76.551 71.147 1.00 40.07 879 LEU A O 1
ATOM 6680 N N . SER A 1 880 ? 135.221 77.849 72.413 1.00 44.25 880 SER A N 1
ATOM 6681 C CA . SER A 1 880 ? 135.597 78.729 71.322 1.00 44.25 880 SER A CA 1
ATOM 6682 C C . SER A 1 880 ? 137.100 78.955 71.328 1.00 44.25 880 SER A C 1
ATOM 6683 O O . SER A 1 880 ? 137.739 78.861 72.380 1.00 44.25 880 SER A O 1
ATOM 6686 N N . PRO A 1 881 ? 137.691 79.247 70.174 1.00 49.10 881 PRO A N 1
ATOM 6687 C CA . PRO A 1 881 ? 139.128 79.526 70.133 1.00 49.10 881 PRO A CA 1
ATOM 6688 C C . PRO A 1 881 ? 139.443 80.888 70.730 1.00 49.10 881 PRO A C 1
ATOM 6689 O O . PRO A 1 881 ? 138.555 81.687 71.031 1.00 49.10 881 PRO A O 1
ATOM 6693 N N . GLU A 1 882 ? 140.739 81.132 70.914 1.00 58.51 882 GLU A N 1
ATOM 6694 C CA . GLU A 1 882 ? 141.192 82.376 71.520 1.00 58.51 882 GLU A CA 1
ATOM 6695 C C . GLU A 1 882 ? 140.691 83.568 70.718 1.00 58.51 882 GLU A C 1
ATOM 6696 O O . GLU A 1 882 ? 140.894 83.647 69.503 1.00 58.51 882 GLU A O 1
ATOM 6702 N N . CYS A 1 883 ? 140.034 84.498 71.405 1.00 67.23 883 CYS A N 1
ATOM 6703 C CA . CYS A 1 883 ? 139.351 85.612 70.764 1.00 67.23 883 CYS A CA 1
ATOM 6704 C C . CYS A 1 883 ? 139.963 86.926 71.222 1.00 67.23 883 CYS A C 1
ATOM 6705 O O . CYS A 1 883 ? 140.183 87.131 72.420 1.00 67.23 883 CYS A O 1
ATOM 6708 N N . ASP A 1 884 ? 140.235 87.810 70.265 1.00 73.03 884 ASP A N 1
ATOM 6709 C CA . ASP A 1 884 ? 140.711 89.148 70.569 1.00 73.03 884 ASP A CA 1
ATOM 6710 C C . ASP A 1 884 ? 139.528 90.054 70.904 1.00 73.03 884 ASP A C 1
ATOM 6711 O O . ASP A 1 884 ? 138.384 89.608 71.026 1.00 73.03 884 ASP A O 1
ATOM 6716 N N . GLN A 1 885 ? 139.808 91.350 71.049 1.00 74.38 885 GLN A N 1
ATOM 6717 C CA . GLN A 1 885 ? 138.757 92.298 71.406 1.00 74.38 885 GLN A CA 1
ATOM 6718 C C . GLN A 1 885 ? 137.692 92.385 70.319 1.00 74.38 885 GLN A C 1
ATOM 6719 O O . GLN A 1 885 ? 136.506 92.573 70.615 1.00 74.38 885 GLN A O 1
ATOM 6725 N N . SER A 1 886 ? 138.098 92.258 69.053 1.00 73.00 886 SER A N 1
ATOM 6726 C CA . SER A 1 886 ? 137.144 92.365 67.953 1.00 73.00 886 SER A CA 1
ATOM 6727 C C . SER A 1 886 ? 136.136 91.221 67.968 1.00 73.00 886 SER A C 1
ATOM 6728 O O . SER A 1 886 ? 134.947 91.429 67.702 1.00 73.00 886 SER A O 1
ATOM 6731 N N . GLU A 1 887 ? 136.590 90.008 68.276 1.00 70.35 887 GLU A N 1
ATOM 6732 C CA . GLU A 1 887 ? 135.747 88.822 68.204 1.00 70.35 887 GLU A CA 1
ATOM 6733 C C . GLU A 1 887 ? 135.067 88.480 69.523 1.00 70.35 887 GLU A C 1
ATOM 6734 O O . GLU A 1 887 ? 134.401 87.443 69.606 1.00 70.35 887 GLU A O 1
ATOM 6740 N N . GLU A 1 888 ? 135.211 89.317 70.552 1.00 65.67 888 GLU A N 1
ATOM 6741 C CA . GLU A 1 888 ? 134.588 89.037 71.840 1.00 65.67 888 GLU A CA 1
ATOM 6742 C C . GLU A 1 888 ? 133.075 89.193 71.814 1.00 65.67 888 GLU A C 1
ATOM 6743 O O . GLU A 1 888 ? 132.421 88.848 72.803 1.00 65.67 888 GLU A O 1
ATOM 6749 N N . PHE A 1 889 ? 132.507 89.695 70.714 1.00 59.44 889 PHE A N 1
ATOM 6750 C CA . PHE A 1 889 ? 131.074 89.961 70.662 1.00 59.44 889 PHE A CA 1
ATOM 6751 C C . PHE A 1 889 ? 130.238 88.692 70.758 1.00 59.44 889 PHE A C 1
ATOM 6752 O O . PHE A 1 889 ? 129.026 88.780 70.985 1.00 59.44 889 PHE A O 1
ATOM 6760 N N . HIS A 1 890 ? 130.850 87.518 70.595 1.00 51.01 890 HIS A N 1
ATOM 6761 C CA . HIS A 1 890 ? 130.092 86.274 70.604 1.00 51.01 890 HIS A CA 1
ATOM 6762 C C . HIS A 1 890 ? 129.777 85.770 72.005 1.00 51.01 890 HIS A C 1
ATOM 6763 O O . HIS A 1 890 ? 129.069 84.762 72.138 1.00 51.01 890 HIS A O 1
ATOM 6770 N N . LYS A 1 891 ? 130.272 86.439 73.047 1.00 45.68 891 LYS A N 1
ATOM 6771 C CA . LYS A 1 891 ? 129.765 86.164 74.384 1.00 45.68 891 LYS A CA 1
ATOM 6772 C C . LYS A 1 891 ? 128.260 86.373 74.442 1.00 45.68 891 LYS A C 1
ATOM 6773 O O . LYS A 1 891 ? 127.554 85.642 75.142 1.00 45.68 891 LYS A O 1
ATOM 6779 N N . LEU A 1 892 ? 127.750 87.364 73.709 1.00 42.90 892 LEU A N 1
ATOM 6780 C CA . LEU A 1 892 ? 126.308 87.582 73.662 1.00 42.90 892 LEU A CA 1
ATOM 6781 C C . LEU A 1 892 ? 125.594 86.392 73.035 1.00 42.90 892 LEU A C 1
ATOM 6782 O O . LEU A 1 892 ? 124.567 85.928 73.550 1.00 42.90 892 LEU A O 1
ATOM 6787 N N . CYS A 1 893 ? 126.135 85.874 71.931 1.00 43.52 893 CYS A N 1
ATOM 6788 C CA . CYS A 1 893 ? 125.532 84.725 71.265 1.00 43.52 893 CYS A CA 1
ATOM 6789 C C . CYS A 1 893 ? 125.521 83.510 72.180 1.00 43.52 893 CYS A C 1
ATOM 6790 O O . CYS A 1 893 ? 124.533 82.771 72.244 1.00 43.52 893 CYS A O 1
ATOM 6793 N N . PHE A 1 894 ? 126.625 83.284 72.891 1.00 38.37 894 PHE A N 1
ATOM 6794 C CA . PHE A 1 894 ? 126.696 82.149 73.806 1.00 38.37 894 PHE A CA 1
ATOM 6795 C C . PHE A 1 894 ? 125.756 82.324 74.991 1.00 38.37 894 PHE A C 1
ATOM 6796 O O . PHE A 1 894 ? 125.118 81.363 75.430 1.00 38.37 894 PHE A O 1
ATOM 6804 N N . ALA A 1 895 ? 125.651 83.543 75.519 1.00 36.90 895 ALA A N 1
ATOM 6805 C CA . ALA A 1 895 ? 124.870 83.768 76.728 1.00 36.90 895 ALA A CA 1
ATOM 6806 C C . ALA A 1 895 ? 123.377 83.736 76.446 1.00 36.90 895 ALA A C 1
ATOM 6807 O O . ALA A 1 895 ? 122.584 83.387 77.327 1.00 36.90 895 ALA A O 1
ATOM 6809 N N . SER A 1 896 ? 122.968 84.106 75.232 1.00 39.37 896 SER A N 1
ATOM 6810 C CA . SER A 1 896 ? 121.547 84.066 74.906 1.00 39.37 896 SER A CA 1
ATOM 6811 C C . SER A 1 896 ? 121.015 82.639 74.882 1.00 39.37 896 SER A C 1
ATOM 6812 O O . SER A 1 896 ? 119.798 82.432 74.876 1.00 39.37 896 SER A O 1
ATOM 6815 N N . ARG A 1 897 ? 121.905 81.646 74.864 1.00 39.11 897 ARG A N 1
ATOM 6816 C CA . ARG A 1 897 ? 121.490 80.252 74.838 1.00 39.11 897 ARG A CA 1
ATOM 6817 C C . ARG A 1 897 ? 121.451 79.614 76.221 1.00 39.11 897 ARG A C 1
ATOM 6818 O O . ARG A 1 897 ? 120.964 78.488 76.352 1.00 39.11 897 ARG A O 1
ATOM 6826 N N . ALA A 1 898 ? 121.951 80.297 77.246 1.00 35.36 898 ALA A N 1
ATOM 6827 C CA . ALA A 1 898 ? 122.045 79.742 78.588 1.00 35.36 898 ALA A CA 1
ATOM 6828 C C . ALA A 1 898 ? 120.985 80.353 79.491 1.00 35.36 898 ALA A C 1
ATOM 6829 O O . ALA A 1 898 ? 120.722 81.557 79.432 1.00 35.36 898 ALA A O 1
ATOM 6831 N N . ILE A 1 899 ? 120.379 79.517 80.327 1.00 34.74 899 ILE A N 1
ATOM 6832 C CA . ILE A 1 899 ? 119.358 79.984 81.258 1.00 34.74 899 ILE A CA 1
ATOM 6833 C C . ILE A 1 899 ? 119.950 80.285 82.627 1.00 34.74 899 ILE A C 1
ATOM 6834 O O . ILE A 1 899 ? 119.717 81.356 83.190 1.00 34.74 899 ILE A O 1
ATOM 6839 N N . LYS A 1 900 ? 120.725 79.359 83.197 1.00 32.78 900 LYS A N 1
ATOM 6840 C CA . LYS A 1 900 ? 121.265 79.563 84.534 1.00 32.78 900 LYS A CA 1
ATOM 6841 C C . LYS A 1 900 ? 122.750 79.276 84.681 1.00 32.78 900 LYS A C 1
ATOM 6842 O O . LYS A 1 900 ? 123.361 79.803 85.614 1.00 32.78 900 LYS A O 1
ATOM 6848 N N . HIS A 1 901 ? 123.352 78.475 83.809 1.00 32.01 901 HIS A N 1
ATOM 6849 C CA . HIS A 1 901 ? 124.776 78.190 83.893 1.00 32.01 901 HIS A CA 1
ATOM 6850 C C . HIS A 1 901 ? 125.426 78.510 82.559 1.00 32.01 901 HIS A C 1
ATOM 6851 O O . HIS A 1 901 ? 124.877 78.176 81.506 1.00 32.01 901 HIS A O 1
ATOM 6858 N N . LEU A 1 902 ? 126.591 79.149 82.604 1.00 32.52 902 LEU A N 1
ATOM 6859 C CA . LEU A 1 902 ? 127.337 79.477 81.399 1.00 32.52 902 LEU A CA 1
ATOM 6860 C C . LEU A 1 902 ? 128.822 79.355 81.686 1.00 32.52 902 LEU A C 1
ATOM 6861 O O . LEU A 1 902 ? 129.368 80.126 82.478 1.00 32.52 902 LEU A O 1
ATOM 6866 N N . TYR A 1 903 ? 129.472 78.391 81.038 1.00 34.56 903 TYR A N 1
ATOM 6867 C CA . TYR A 1 903 ? 130.893 78.109 81.237 1.00 34.56 903 TYR A CA 1
ATOM 6868 C C . TYR A 1 903 ? 131.608 78.355 79.913 1.00 34.56 903 TYR A C 1
ATOM 6869 O O . TYR A 1 903 ? 131.686 77.469 79.060 1.00 34.56 903 TYR A O 1
ATOM 6878 N N . LEU A 1 904 ? 132.133 79.564 79.743 1.00 35.32 904 LEU A N 1
ATOM 6879 C CA . LEU A 1 904 ? 132.862 79.891 78.527 1.00 35.32 904 LEU A CA 1
ATOM 6880 C C . LEU A 1 904 ? 134.311 79.446 78.647 1.00 35.32 904 LEU A C 1
ATOM 6881 O O . LEU A 1 904 ? 135.027 79.864 79.559 1.00 35.32 904 LEU A O 1
ATOM 6886 N N . LEU A 1 905 ? 134.742 78.602 77.717 1.00 38.09 905 LEU A N 1
ATOM 6887 C CA . LEU A 1 905 ? 136.085 78.044 77.719 1.00 38.09 905 LEU A CA 1
ATOM 6888 C C . LEU A 1 905 ? 136.779 78.436 76.427 1.00 38.09 905 LEU A C 1
ATOM 6889 O O . LEU A 1 905 ? 136.204 78.296 75.343 1.00 38.09 905 LEU A O 1
ATOM 6894 N N . TYR A 1 906 ? 138.011 78.922 76.540 1.00 40.93 906 TYR A N 1
ATOM 6895 C CA . TYR A 1 906 ? 138.753 79.452 75.404 1.00 40.93 906 TYR A CA 1
ATOM 6896 C C . TYR A 1 906 ? 140.007 78.621 75.184 1.00 40.93 906 TYR A C 1
ATOM 6897 O O . TYR A 1 906 ? 140.776 78.389 76.121 1.00 40.93 906 TYR A O 1
ATOM 6906 N N . GLU A 1 907 ? 140.209 78.180 73.947 1.00 48.14 907 GLU A N 1
ATOM 6907 C CA . GLU A 1 907 ? 141.338 77.335 73.600 1.00 48.14 907 GLU A CA 1
ATOM 6908 C C . GLU A 1 907 ? 142.620 78.149 73.475 1.00 48.14 907 GLU A C 1
ATOM 6909 O O . GLU A 1 907 ? 142.596 79.369 73.293 1.00 48.14 907 GLU A O 1
ATOM 6915 N N . LYS A 1 908 ? 143.748 77.454 73.579 1.00 52.89 908 LYS A N 1
ATOM 6916 C CA . LYS A 1 908 ? 145.045 78.085 73.398 1.00 52.89 908 LYS A CA 1
ATOM 6917 C C . LYS A 1 908 ? 145.287 78.387 71.926 1.00 52.89 908 LYS A C 1
ATOM 6918 O O . LYS A 1 908 ? 144.715 77.751 71.036 1.00 52.89 908 LYS A O 1
ATOM 6924 N N . ARG A 1 909 ? 146.143 79.374 71.672 1.00 67.69 909 ARG A N 1
ATOM 6925 C CA . ARG A 1 909 ? 146.471 79.734 70.300 1.00 67.69 909 ARG A CA 1
ATOM 6926 C C . ARG A 1 909 ? 147.235 78.605 69.621 1.00 67.69 909 ARG A C 1
ATOM 6927 O O . ARG A 1 909 ? 148.154 78.017 70.199 1.00 67.69 909 ARG A O 1
ATOM 6935 N N . ALA A 1 910 ? 146.846 78.301 68.387 1.00 82.06 910 ALA A N 1
ATOM 6936 C CA . ALA A 1 910 ? 147.497 77.239 67.636 1.00 82.06 910 ALA A CA 1
ATOM 6937 C C . ALA A 1 910 ? 148.925 77.632 67.275 1.00 82.06 910 ALA A C 1
ATOM 6938 O O . ALA A 1 910 ? 149.217 78.789 66.961 1.00 82.06 910 ALA A O 1
ATOM 6940 N N . ALA A 1 911 ? 149.819 76.649 67.323 1.00 88.14 911 ALA A N 1
ATOM 6941 C CA . ALA A 1 911 ? 151.228 76.845 67.013 1.00 88.14 911 ALA A CA 1
ATOM 6942 C C . ALA A 1 911 ? 151.528 76.258 65.642 1.00 88.14 911 ALA A C 1
ATOM 6943 O O . ALA A 1 911 ? 151.194 75.099 65.371 1.00 88.14 911 ALA A O 1
ATOM 6945 N N . TYR A 1 912 ? 152.155 77.056 64.784 1.00 91.15 912 TYR A N 1
ATOM 6946 C CA . TYR A 1 912 ? 152.487 76.620 63.433 1.00 91.15 912 TYR A CA 1
ATOM 6947 C C . TYR A 1 912 ? 153.997 76.548 63.236 1.00 91.15 912 TYR A C 1
ATOM 6948 O O . TYR A 1 912 ? 154.766 77.097 64.025 1.00 91.15 912 TYR A O 1
ATOM 6958 N N . MET B 1 1 ? 69.708 118.100 116.191 1.00 70.08 1 MET B N 1
ATOM 6959 C CA . MET B 1 1 ? 70.479 119.271 115.791 1.00 70.08 1 MET B CA 1
ATOM 6960 C C . MET B 1 1 ? 70.283 119.579 114.313 1.00 70.08 1 MET B C 1
ATOM 6961 O O . MET B 1 1 ? 70.740 118.828 113.452 1.00 70.08 1 MET B O 1
ATOM 6966 N N . GLU B 1 2 ? 69.602 120.686 114.015 1.00 67.04 2 GLU B N 1
ATOM 6967 C CA . GLU B 1 2 ? 69.503 121.131 112.630 1.00 67.04 2 GLU B CA 1
ATOM 6968 C C . GLU B 1 2 ? 70.813 121.767 112.182 1.00 67.04 2 GLU B C 1
ATOM 6969 O O . GLU B 1 2 ? 71.449 121.311 111.226 1.00 67.04 2 GLU B O 1
ATOM 6975 N N . SER B 1 3 ? 71.231 122.830 112.868 1.00 59.00 3 SER B N 1
ATOM 6976 C CA . SER B 1 3 ? 72.525 123.459 112.627 1.00 59.00 3 SER B CA 1
ATOM 6977 C C . SER B 1 3 ? 73.406 123.374 113.868 1.00 59.00 3 SER B C 1
ATOM 6978 O O . SER B 1 3 ? 74.510 122.827 113.804 1.00 59.00 3 SER B O 1
ATOM 6981 N N . LEU B 1 4 ? 72.945 123.893 115.002 1.00 50.80 4 LEU B N 1
ATOM 6982 C CA . LEU B 1 4 ? 73.691 123.877 116.257 1.00 50.80 4 LEU B CA 1
ATOM 6983 C C . LEU B 1 4 ? 72.709 124.148 117.392 1.00 50.80 4 LEU B C 1
ATOM 6984 O O . LEU B 1 4 ? 71.489 124.139 117.194 1.00 50.80 4 LEU B O 1
ATOM 6989 N N . LYS B 1 5 ? 73.241 124.392 118.587 1.00 51.54 5 LYS B N 1
ATOM 6990 C CA . LYS B 1 5 ? 72.439 124.733 119.754 1.00 51.54 5 LYS B CA 1
ATOM 6991 C C . LYS B 1 5 ? 72.877 126.086 120.296 1.00 51.54 5 LYS B C 1
ATOM 6992 O O . LYS B 1 5 ? 74.072 126.396 120.333 1.00 51.54 5 LYS B O 1
ATOM 6998 N N . THR B 1 6 ? 71.900 126.893 120.704 1.00 54.69 6 THR B N 1
ATOM 6999 C CA . THR B 1 6 ? 72.174 128.268 121.101 1.00 54.69 6 THR B CA 1
ATOM 7000 C C . THR B 1 6 ? 72.914 128.316 122.432 1.00 54.69 6 THR B C 1
ATOM 7001 O O . THR B 1 6 ? 72.529 127.651 123.398 1.00 54.69 6 THR B O 1
ATOM 7005 N N . ASP B 1 7 ? 73.985 129.111 122.476 1.00 52.66 7 ASP B N 1
ATOM 7006 C CA . ASP B 1 7 ? 74.751 129.358 123.701 1.00 52.66 7 ASP B CA 1
ATOM 7007 C C . ASP B 1 7 ? 75.179 130.824 123.668 1.00 52.66 7 ASP B C 1
ATOM 7008 O O . ASP B 1 7 ? 76.216 131.166 123.093 1.00 52.66 7 ASP B O 1
ATOM 7013 N N . THR B 1 8 ? 74.367 131.685 124.285 1.00 54.27 8 THR B N 1
ATOM 7014 C CA . THR B 1 8 ? 74.639 133.119 124.249 1.00 54.27 8 THR B CA 1
ATOM 7015 C C . THR B 1 8 ? 75.926 133.461 124.989 1.00 54.27 8 THR B C 1
ATOM 7016 O O . THR B 1 8 ? 76.720 134.285 124.521 1.00 54.27 8 THR B O 1
ATOM 7020 N N . GLU B 1 9 ? 76.149 132.838 126.148 1.00 54.32 9 GLU B N 1
ATOM 7021 C CA . GLU B 1 9 ? 77.331 133.157 126.943 1.00 54.32 9 GLU B CA 1
ATOM 7022 C C . GLU B 1 9 ? 78.613 132.757 126.226 1.00 54.32 9 GLU B C 1
ATOM 7023 O O . GLU B 1 9 ? 79.603 133.496 126.255 1.00 54.32 9 GLU B O 1
ATOM 7029 N N . MET B 1 10 ? 78.619 131.592 125.581 1.00 48.82 10 MET B N 1
ATOM 7030 C CA . MET B 1 10 ? 79.817 131.033 124.957 1.00 48.82 10 MET B CA 1
ATOM 7031 C C . MET B 1 10 ? 79.478 130.644 123.526 1.00 48.82 10 MET B C 1
ATOM 7032 O O . MET B 1 10 ? 79.288 129.459 123.220 1.00 48.82 10 MET B O 1
ATOM 7037 N N . PRO B 1 11 ? 79.391 131.615 122.620 1.00 42.10 11 PRO B N 1
ATOM 7038 C CA . PRO B 1 11 ? 78.958 131.315 121.243 1.00 42.10 11 PRO B CA 1
ATOM 7039 C C . PRO B 1 11 ? 80.098 130.809 120.368 1.00 42.10 11 PRO B C 1
ATOM 7040 O O . PRO B 1 11 ? 80.467 131.395 119.348 1.00 42.10 11 PRO B O 1
ATOM 7044 N N . TYR B 1 12 ? 80.679 129.694 120.769 1.00 35.66 12 TYR B N 1
ATOM 7045 C CA . TYR B 1 12 ? 81.746 129.106 119.982 1.00 35.66 12 TYR B CA 1
ATOM 7046 C C . TYR B 1 12 ? 81.181 128.378 118.767 1.00 35.66 12 TYR B C 1
ATOM 7047 O O . TYR B 1 12 ? 80.068 127.850 118.811 1.00 35.66 12 TYR B O 1
ATOM 7056 N N . PRO B 1 13 ? 81.929 128.352 117.663 1.00 34.01 13 PRO B N 1
ATOM 7057 C CA . PRO B 1 13 ? 81.507 127.544 116.512 1.00 34.01 13 PRO B CA 1
ATOM 7058 C C . PRO B 1 13 ? 81.375 126.065 116.818 1.00 34.01 13 PRO B C 1
ATOM 7059 O O . PRO B 1 13 ? 80.491 125.403 116.263 1.00 34.01 13 PRO B O 1
ATOM 7063 N N . GLU B 1 14 ? 82.222 125.528 117.687 1.00 33.23 14 GLU B N 1
ATOM 7064 C CA . GLU B 1 14 ? 82.288 124.096 117.911 1.00 33.23 14 GLU B CA 1
ATOM 7065 C C . GLU B 1 14 ? 81.181 123.638 118.856 1.00 33.23 14 GLU B C 1
ATOM 7066 O O . GLU B 1 14 ? 80.467 124.439 119.463 1.00 33.23 14 GLU B O 1
ATOM 7072 N N . VAL B 1 15 ? 81.038 122.322 118.968 1.00 32.02 15 VAL B N 1
ATOM 7073 C CA . VAL B 1 15 ? 80.059 121.734 119.873 1.00 32.02 15 VAL B CA 1
ATOM 7074 C C . VAL B 1 15 ? 80.597 121.810 121.296 1.00 32.02 15 VAL B C 1
ATOM 7075 O O . VAL B 1 15 ? 81.792 121.610 121.537 1.00 32.02 15 VAL B O 1
ATOM 7079 N N . ILE B 1 16 ? 79.720 122.140 122.238 1.00 32.40 16 ILE B N 1
ATOM 7080 C CA . ILE B 1 16 ? 80.096 122.406 123.620 1.00 32.40 16 ILE B CA 1
ATOM 7081 C C . ILE B 1 16 ? 79.399 121.393 124.511 1.00 32.40 16 ILE B C 1
ATOM 7082 O O . ILE B 1 16 ? 78.191 121.167 124.375 1.00 32.40 16 ILE B O 1
ATOM 7087 N N . VAL B 1 17 ? 80.153 120.785 125.420 1.00 31.14 17 VAL B N 1
ATOM 7088 C CA . VAL B 1 17 ? 79.610 119.860 126.404 1.00 31.14 17 VAL B CA 1
ATOM 7089 C C . VAL B 1 17 ? 79.680 120.537 127.764 1.00 31.14 17 VAL B C 1
ATOM 7090 O O . VAL B 1 17 ? 80.619 121.292 128.043 1.00 31.14 17 VAL B O 1
ATOM 7094 N N . ASP B 1 18 ? 78.668 120.309 128.588 1.00 32.58 18 ASP B N 1
ATOM 7095 C CA . ASP B 1 18 ? 78.628 120.865 129.933 1.00 32.58 18 ASP B CA 1
ATOM 7096 C C . ASP B 1 18 ? 78.818 119.728 130.925 1.00 32.58 18 ASP B C 1
ATOM 7097 O O . ASP B 1 18 ? 77.921 118.900 131.115 1.00 32.58 18 ASP B O 1
ATOM 7102 N N . VAL B 1 19 ? 79.991 119.686 131.559 1.00 32.15 19 VAL B N 1
ATOM 7103 C CA . VAL B 1 19 ? 80.304 118.652 132.534 1.00 32.15 19 VAL B CA 1
ATOM 7104 C C . VAL B 1 19 ? 80.018 119.094 133.958 1.00 32.15 19 VAL B C 1
ATOM 7105 O O . VAL B 1 19 ? 80.489 118.452 134.905 1.00 32.15 19 VAL B O 1
ATOM 7109 N N . GLY B 1 20 ? 79.264 120.173 134.139 1.00 35.46 20 GLY B N 1
ATOM 7110 C CA . GLY B 1 20 ? 78.819 120.581 135.450 1.00 35.46 20 GLY B CA 1
ATOM 7111 C C . GLY B 1 20 ? 79.939 121.117 136.325 1.00 35.46 20 GLY B C 1
ATOM 7112 O O . GLY B 1 20 ? 81.006 121.523 135.860 1.00 35.46 20 GLY B O 1
ATOM 7113 N N . ARG B 1 21 ? 79.667 121.115 137.626 1.00 38.12 21 ARG B N 1
ATOM 7114 C CA . ARG B 1 21 ? 80.634 121.594 138.603 1.00 38.12 21 ARG B CA 1
ATOM 7115 C C . ARG B 1 21 ? 81.718 120.549 138.826 1.00 38.12 21 ARG B C 1
ATOM 7116 O O . ARG B 1 21 ? 81.424 119.387 139.116 1.00 38.12 21 ARG B O 1
ATOM 7124 N N . VAL B 1 22 ? 82.974 120.963 138.688 1.00 36.76 22 VAL B N 1
ATOM 7125 C CA . VAL B 1 22 ? 84.118 120.083 138.878 1.00 36.76 22 VAL B CA 1
ATOM 7126 C C . VAL B 1 22 ? 85.137 120.790 139.759 1.00 36.76 22 VAL B C 1
ATOM 7127 O O . VAL B 1 22 ? 85.363 121.997 139.633 1.00 36.76 22 VAL B O 1
ATOM 7131 N N . ILE B 1 23 ? 85.752 120.030 140.658 1.00 38.84 23 ILE B N 1
ATOM 7132 C CA . ILE B 1 23 ? 86.808 120.527 141.531 1.00 38.84 23 ILE B CA 1
ATOM 7133 C C . ILE B 1 23 ? 88.128 120.381 140.787 1.00 38.84 23 ILE B C 1
ATOM 7134 O O . ILE B 1 23 ? 88.433 119.307 140.257 1.00 38.84 23 ILE B O 1
ATOM 7139 N N . PHE B 1 24 ? 88.903 121.460 140.727 1.00 38.13 24 PHE B N 1
ATOM 7140 C CA . PHE B 1 24 ? 90.141 121.495 139.965 1.00 38.13 24 PHE B CA 1
ATOM 7141 C C . PHE B 1 24 ? 91.288 121.954 140.851 1.00 38.13 24 PHE B C 1
ATOM 7142 O O . PHE B 1 24 ? 91.101 122.785 141.744 1.00 38.13 24 PHE B O 1
ATOM 7150 N N . GLY B 1 25 ? 92.474 121.412 140.597 1.00 38.67 25 GLY B N 1
ATOM 7151 C CA . GLY B 1 25 ? 93.655 121.797 141.342 1.00 38.67 25 GLY B CA 1
ATOM 7152 C C . GLY B 1 25 ? 94.279 120.643 142.094 1.00 38.67 25 GLY B C 1
ATOM 7153 O O . GLY B 1 25 ? 93.572 119.882 142.758 1.00 38.67 25 GLY B O 1
ATOM 7154 N N . GLU B 1 26 ? 95.606 120.515 142.012 1.00 40.15 26 GLU B N 1
ATOM 7155 C CA . GLU B 1 26 ? 96.286 119.386 142.639 1.00 40.15 26 GLU B CA 1
ATOM 7156 C C . GLU B 1 26 ? 96.001 119.319 144.132 1.00 40.15 26 GLU B C 1
ATOM 7157 O O . GLU B 1 26 ? 95.656 118.253 144.659 1.00 40.15 26 GLU B O 1
ATOM 7163 N N . GLU B 1 27 ? 96.120 120.449 144.828 1.00 39.03 27 GLU B N 1
ATOM 7164 C CA . GLU B 1 27 ? 95.832 120.466 146.257 1.00 39.03 27 GLU B CA 1
ATOM 7165 C C . GLU B 1 27 ? 94.372 120.128 146.525 1.00 39.03 27 GLU B C 1
ATOM 7166 O O . GLU B 1 27 ? 94.059 119.365 147.446 1.00 39.03 27 GLU B O 1
ATOM 7172 N N . ASN B 1 28 ? 93.460 120.685 145.727 1.00 36.71 28 ASN B N 1
ATOM 7173 C CA . ASN B 1 28 ? 92.042 120.405 145.924 1.00 36.71 28 ASN B CA 1
ATOM 7174 C C . ASN B 1 28 ? 91.699 118.966 145.560 1.00 36.71 28 ASN B C 1
ATOM 7175 O O . ASN B 1 28 ? 90.895 118.326 146.245 1.00 36.71 28 ASN B O 1
ATOM 7180 N N . ARG B 1 29 ? 92.283 118.444 144.480 1.00 37.78 29 ARG B N 1
ATOM 7181 C CA . ARG B 1 29 ? 91.996 117.070 144.084 1.00 37.78 29 ARG B CA 1
ATOM 7182 C C . ARG B 1 29 ? 92.502 116.074 145.118 1.00 37.78 29 ARG B C 1
ATOM 7183 O O . ARG B 1 29 ? 91.814 115.096 145.431 1.00 37.78 29 ARG B O 1
ATOM 7191 N N . LYS B 1 30 ? 93.703 116.299 145.656 1.00 34.85 30 LYS B N 1
ATOM 7192 C CA . LYS B 1 30 ? 94.250 115.376 146.646 1.00 34.85 30 LYS B CA 1
ATOM 7193 C C . LYS B 1 30 ? 93.426 115.375 147.927 1.00 34.85 30 LYS B C 1
ATOM 7194 O O . LYS B 1 30 ? 93.198 114.318 148.525 1.00 34.85 30 LYS B O 1
ATOM 7200 N N . LYS B 1 31 ? 92.968 116.544 148.361 1.00 36.82 31 LYS B N 1
ATOM 7201 C CA . LYS B 1 31 ? 92.305 116.690 149.647 1.00 36.82 31 LYS B CA 1
ATOM 7202 C C . LYS B 1 31 ? 90.817 116.368 149.600 1.00 36.82 31 LYS B C 1
ATOM 7203 O O . LYS B 1 31 ? 90.107 116.654 150.569 1.00 36.82 31 LYS B O 1
ATOM 7209 N N . MET B 1 32 ? 90.325 115.780 148.513 1.00 40.41 32 MET B N 1
ATOM 7210 C CA . MET B 1 32 ? 88.913 115.431 148.450 1.00 40.41 32 MET B CA 1
ATOM 7211 C C . MET B 1 32 ? 88.624 114.232 149.341 1.00 40.41 32 MET B C 1
ATOM 7212 O O . MET B 1 32 ? 89.285 113.194 149.240 1.00 40.41 32 MET B O 1
ATOM 7217 N N . THR B 1 33 ? 87.631 114.378 150.219 1.00 41.03 33 THR B N 1
ATOM 7218 C CA . THR B 1 33 ? 87.228 113.265 151.071 1.00 41.03 33 THR B CA 1
ATOM 7219 C C . THR B 1 33 ? 86.379 112.259 150.304 1.00 41.03 33 THR B C 1
ATOM 7220 O O . THR B 1 33 ? 86.483 111.049 150.533 1.00 41.03 33 THR B O 1
ATOM 7224 N N . ASN B 1 34 ? 85.540 112.738 149.390 1.00 39.94 34 ASN B N 1
ATOM 7225 C CA . ASN B 1 34 ? 84.592 111.891 148.674 1.00 39.94 34 ASN B CA 1
ATOM 7226 C C . ASN B 1 34 ? 85.269 111.314 147.436 1.00 39.94 34 ASN B C 1
ATOM 7227 O O . ASN B 1 34 ? 85.515 112.033 146.462 1.00 39.94 34 ASN B O 1
ATOM 7232 N N . SER B 1 35 ? 85.572 110.015 147.474 1.00 39.11 35 SER B N 1
ATOM 7233 C CA . SER B 1 35 ? 86.213 109.375 146.330 1.00 39.11 35 SER B CA 1
ATOM 7234 C C . SER B 1 35 ? 85.220 109.128 145.201 1.00 39.11 35 SER B C 1
ATOM 7235 O O . SER B 1 35 ? 85.597 109.133 144.022 1.00 39.11 35 SER B O 1
ATOM 7238 N N . CYS B 1 36 ? 83.949 108.903 145.541 1.00 40.67 36 CYS B N 1
ATOM 7239 C CA . CYS B 1 36 ? 82.937 108.678 144.515 1.00 40.67 36 CYS B CA 1
ATOM 7240 C C . CYS B 1 36 ? 82.771 109.900 143.622 1.00 40.67 36 CYS B C 1
ATOM 7241 O O . CYS B 1 36 ? 82.674 109.772 142.396 1.00 40.67 36 CYS B O 1
ATOM 7244 N N . LEU B 1 37 ? 82.740 111.096 144.215 1.00 37.99 37 LEU B N 1
ATOM 7245 C CA . LEU B 1 37 ? 82.658 112.315 143.417 1.00 37.99 37 LEU B CA 1
ATOM 7246 C C . LEU B 1 37 ? 83.889 112.479 142.539 1.00 37.99 37 LEU B C 1
ATOM 7247 O O . LEU B 1 37 ? 83.786 112.909 141.384 1.00 37.99 37 LEU B O 1
ATOM 7252 N N . LYS B 1 38 ? 85.064 112.155 143.078 1.00 38.05 38 LYS B N 1
ATOM 7253 C CA . LYS B 1 38 ? 86.295 112.237 142.302 1.00 38.05 38 LYS B CA 1
ATOM 7254 C C . LYS B 1 38 ? 86.216 111.351 141.066 1.00 38.05 38 LYS B C 1
ATOM 7255 O O . LYS B 1 38 ? 86.476 111.802 139.940 1.00 38.05 38 LYS B O 1
ATOM 7261 N N . ARG B 1 39 ? 85.836 110.088 141.260 1.00 38.03 39 ARG B N 1
ATOM 7262 C CA . ARG B 1 39 ? 85.730 109.165 140.137 1.00 38.03 39 ARG B CA 1
ATOM 7263 C C . ARG B 1 39 ? 84.661 109.611 139.149 1.00 38.03 39 ARG B C 1
ATOM 7264 O O . ARG B 1 39 ? 84.859 109.514 137.935 1.00 38.03 39 ARG B O 1
ATOM 7272 N N . SER B 1 40 ? 83.525 110.107 139.645 1.00 36.25 40 SER B N 1
ATOM 7273 C CA . SER B 1 40 ? 82.449 110.529 138.754 1.00 36.25 40 SER B CA 1
ATOM 7274 C C . SER B 1 40 ? 82.873 111.711 137.892 1.00 36.25 40 SER B C 1
ATOM 7275 O O . SER B 1 40 ? 82.610 111.740 136.684 1.00 36.25 40 SER B O 1
ATOM 7278 N N . GLU B 1 41 ? 83.529 112.702 138.498 1.00 37.31 41 GLU B N 1
ATOM 7279 C CA . GLU B 1 41 ? 83.979 113.862 137.738 1.00 37.31 41 GLU B CA 1
ATOM 7280 C C . GLU B 1 41 ? 85.038 113.475 136.714 1.00 37.31 41 GLU B C 1
ATOM 7281 O O . GLU B 1 41 ? 84.991 113.920 135.556 1.00 37.31 41 GLU B O 1
ATOM 7287 N N . ASN B 1 42 ? 85.995 112.636 137.118 1.00 35.25 42 ASN B N 1
ATOM 7288 C CA . ASN B 1 42 ? 87.014 112.186 136.178 1.00 35.25 42 ASN B CA 1
ATOM 7289 C C . ASN B 1 42 ? 86.386 111.427 135.017 1.00 35.25 42 ASN B C 1
ATOM 7290 O O . ASN B 1 42 ? 86.763 111.627 133.854 1.00 35.25 42 ASN B O 1
ATOM 7295 N N . SER B 1 43 ? 85.416 110.561 135.313 1.00 34.34 43 SER B N 1
ATOM 7296 C CA . SER B 1 43 ? 84.747 109.803 134.265 1.00 34.34 43 SER B CA 1
ATOM 7297 C C . SER B 1 43 ? 83.990 110.720 133.317 1.00 34.34 43 SER B C 1
ATOM 7298 O O . SER B 1 43 ? 84.052 110.540 132.098 1.00 34.34 43 SER B O 1
ATOM 7301 N N . ARG B 1 44 ? 83.270 111.708 133.853 1.00 33.25 44 ARG B N 1
ATOM 7302 C CA . ARG B 1 44 ? 82.557 112.639 132.984 1.00 33.25 44 ARG B CA 1
ATOM 7303 C C . ARG B 1 44 ? 83.512 113.350 132.040 1.00 33.25 44 ARG B C 1
ATOM 7304 O O . ARG B 1 44 ? 83.267 113.416 130.828 1.00 33.25 44 ARG B O 1
ATOM 7312 N N . ILE B 1 45 ? 84.617 113.871 132.573 1.00 31.73 45 ILE B N 1
ATOM 7313 C CA . ILE B 1 45 ? 85.541 114.622 131.732 1.00 31.73 45 ILE B CA 1
ATOM 7314 C C . ILE B 1 45 ? 86.164 113.723 130.670 1.00 31.73 45 ILE B C 1
ATOM 7315 O O . ILE B 1 45 ? 86.267 114.109 129.498 1.00 31.73 45 ILE B O 1
ATOM 7320 N N . ILE B 1 46 ? 86.573 112.510 131.047 1.00 31.61 46 ILE B N 1
ATOM 7321 C CA . ILE B 1 46 ? 87.236 111.637 130.083 1.00 31.61 46 ILE B CA 1
ATOM 7322 C C . ILE B 1 46 ? 86.261 111.165 129.011 1.00 31.61 46 ILE B C 1
ATOM 7323 O O . ILE B 1 46 ? 86.614 111.081 127.827 1.00 31.61 46 ILE B O 1
ATOM 7328 N N . ARG B 1 47 ? 85.020 110.861 129.395 1.00 32.88 47 ARG B N 1
ATOM 7329 C CA . ARG B 1 47 ? 84.018 110.476 128.409 1.00 32.88 47 ARG B CA 1
ATOM 7330 C C . ARG B 1 47 ? 83.745 111.609 127.432 1.00 32.88 47 ARG B C 1
ATOM 7331 O O . ARG B 1 47 ? 83.635 111.381 126.219 1.00 32.88 47 ARG B O 1
ATOM 7339 N N . ALA B 1 48 ? 83.633 112.839 127.938 1.00 29.68 48 ALA B N 1
ATOM 7340 C CA . ALA B 1 48 ? 83.418 113.974 127.049 1.00 29.68 48 ALA B CA 1
ATOM 7341 C C . ALA B 1 48 ? 84.594 114.159 126.100 1.00 29.68 48 ALA B C 1
ATOM 7342 O O . ALA B 1 48 ? 84.403 114.452 124.913 1.00 29.68 48 ALA B O 1
ATOM 7344 N N . ILE B 1 49 ? 85.818 113.985 126.600 1.00 28.92 49 ILE B N 1
ATOM 7345 C CA . ILE B 1 49 ? 86.996 114.119 125.747 1.00 28.92 49 ILE B CA 1
ATOM 7346 C C . ILE B 1 49 ? 86.987 113.068 124.648 1.00 28.92 49 ILE B C 1
ATOM 7347 O O . ILE B 1 49 ? 87.277 113.366 123.484 1.00 28.92 49 ILE B O 1
ATOM 7352 N N . CYS B 1 50 ? 86.668 111.821 124.997 1.00 30.42 50 CYS B N 1
ATOM 7353 C CA . CYS B 1 50 ? 86.633 110.762 123.992 1.00 30.42 50 CYS B CA 1
ATOM 7354 C C . CYS B 1 50 ? 85.569 111.037 122.938 1.00 30.42 50 CYS B C 1
ATOM 7355 O O . CYS B 1 50 ? 85.809 110.860 121.735 1.00 30.42 50 CYS B O 1
ATOM 7358 N N . ALA B 1 51 ? 84.386 111.476 123.370 1.00 30.18 51 ALA B N 1
ATOM 7359 C CA . ALA B 1 51 ? 83.326 111.783 122.419 1.00 30.18 51 ALA B CA 1
ATOM 7360 C C . ALA B 1 51 ? 83.731 112.917 121.489 1.00 30.18 51 ALA B C 1
ATOM 7361 O O . ALA B 1 51 ? 83.495 112.851 120.277 1.00 30.18 51 ALA B O 1
ATOM 7363 N N . LEU B 1 52 ? 84.350 113.964 122.035 1.00 28.66 52 LEU B N 1
ATOM 7364 C CA . LEU B 1 52 ? 84.777 115.079 121.199 1.00 28.66 52 LEU B CA 1
ATOM 7365 C C . LEU B 1 52 ? 85.879 114.658 120.235 1.00 28.66 52 LEU B C 1
ATOM 7366 O O . LEU B 1 52 ? 85.912 115.114 119.088 1.00 28.66 52 LEU B O 1
ATOM 7371 N N . LEU B 1 53 ? 86.789 113.793 120.682 1.00 28.99 53 LEU B N 1
ATOM 7372 C CA . LEU B 1 53 ? 87.843 113.305 119.802 1.00 28.99 53 LEU B CA 1
ATOM 7373 C C . LEU B 1 53 ? 87.266 112.509 118.643 1.00 28.99 53 LEU B C 1
ATOM 7374 O O . LEU B 1 53 ? 87.714 112.650 117.500 1.00 28.99 53 LEU B O 1
ATOM 7379 N N . ASN B 1 54 ? 86.277 111.664 118.915 1.00 30.92 54 ASN B N 1
ATOM 7380 C CA . ASN B 1 54 ? 85.681 110.839 117.873 1.00 30.92 54 ASN B CA 1
ATOM 7381 C C . ASN B 1 54 ? 84.553 111.530 117.120 1.00 30.92 54 ASN B C 1
ATOM 7382 O O . ASN B 1 54 ? 83.972 110.920 116.219 1.00 30.92 54 ASN B O 1
ATOM 7387 N N . SER B 1 55 ? 84.221 112.772 117.459 1.00 30.68 55 SER B N 1
ATOM 7388 C CA . SER B 1 55 ? 83.110 113.469 116.825 1.00 30.68 55 SER B CA 1
ATOM 7389 C C . SER B 1 55 ? 83.532 114.801 116.212 1.00 30.68 55 SER B C 1
ATOM 7390 O O . SER B 1 55 ? 82.710 115.702 116.050 1.00 30.68 55 SER B O 1
ATOM 7393 N N . GLY B 1 56 ? 84.810 114.942 115.870 1.00 29.83 56 GLY B N 1
ATOM 7394 C CA . GLY B 1 56 ? 85.283 116.107 115.157 1.00 29.83 56 GLY B CA 1
ATOM 7395 C C . GLY B 1 56 ? 85.892 117.206 116.001 1.00 29.83 56 GLY B C 1
ATOM 7396 O O . GLY B 1 56 ? 86.433 118.163 115.437 1.00 29.83 56 GLY B O 1
ATOM 7397 N N . GLY B 1 57 ? 85.828 117.109 117.321 1.00 28.56 57 GLY B N 1
ATOM 7398 C CA . GLY B 1 57 ? 86.393 118.125 118.180 1.00 28.56 57 GLY B CA 1
ATOM 7399 C C . GLY B 1 57 ? 85.329 119.028 118.778 1.00 28.56 57 GLY B C 1
ATOM 7400 O O . GLY B 1 57 ? 84.178 119.065 118.341 1.00 28.56 57 GLY B O 1
ATOM 7401 N N . GLY B 1 58 ? 85.731 119.777 119.799 1.00 28.43 58 GLY B N 1
ATOM 7402 C CA . GLY B 1 58 ? 84.796 120.654 120.477 1.00 28.43 58 GLY B CA 1
ATOM 7403 C C . GLY B 1 58 ? 85.428 121.295 121.696 1.00 28.43 58 GLY B C 1
ATOM 7404 O O . GLY B 1 58 ? 86.650 121.344 121.824 1.00 28.43 58 GLY B O 1
ATOM 7405 N N . VAL B 1 59 ? 84.568 121.785 122.583 1.00 29.47 59 VAL B N 1
ATOM 7406 C CA . VAL B 1 59 ? 84.969 122.479 123.800 1.00 29.47 59 VAL B CA 1
ATOM 7407 C C . VAL B 1 59 ? 84.248 121.842 124.980 1.00 29.47 59 VAL B C 1
ATOM 7408 O O . VAL B 1 59 ? 83.069 121.486 124.876 1.00 29.47 59 VAL B O 1
ATOM 7412 N N . ILE B 1 60 ? 84.955 121.690 126.097 1.00 30.13 60 ILE B N 1
ATOM 7413 C CA . ILE B 1 60 ? 84.386 121.181 127.341 1.00 30.13 60 ILE B CA 1
ATOM 7414 C C . ILE B 1 60 ? 84.303 122.340 128.322 1.00 30.13 60 ILE B C 1
ATOM 7415 O O . ILE B 1 60 ? 85.302 123.026 128.566 1.00 30.13 60 ILE B O 1
ATOM 7420 N N . LYS B 1 61 ? 83.122 122.559 128.885 1.00 33.38 61 LYS B N 1
ATOM 7421 C CA . LYS B 1 61 ? 82.878 123.673 129.792 1.00 33.38 61 LYS B CA 1
ATOM 7422 C C . LYS B 1 61 ? 82.623 123.137 131.194 1.00 33.38 61 LYS B C 1
ATOM 7423 O O . LYS B 1 61 ? 81.601 122.489 131.439 1.00 33.38 61 LYS B O 1
ATOM 7429 N N . ALA B 1 62 ? 83.547 123.414 132.109 1.00 36.52 62 ALA B N 1
ATOM 7430 C CA . ALA B 1 62 ? 83.457 122.969 133.491 1.00 36.52 62 ALA B CA 1
ATOM 7431 C C . ALA B 1 62 ? 83.434 124.175 134.415 1.00 36.52 62 ALA B C 1
ATOM 7432 O O . ALA B 1 62 ? 84.293 125.056 134.320 1.00 36.52 62 ALA B O 1
ATOM 7434 N N . GLU B 1 63 ? 82.454 124.211 135.313 1.00 40.36 63 GLU B N 1
ATOM 7435 C CA . GLU B 1 63 ? 82.309 125.309 136.259 1.00 40.36 63 GLU B CA 1
ATOM 7436 C C . GLU B 1 63 ? 83.123 124.997 137.508 1.00 40.36 63 GLU B C 1
ATOM 7437 O O . GLU B 1 63 ? 82.920 123.958 138.145 1.00 40.36 63 GLU B O 1
ATOM 7443 N N . ILE B 1 64 ? 84.043 125.890 137.852 1.00 40.23 64 ILE B N 1
ATOM 7444 C CA . ILE B 1 64 ? 85.002 125.629 138.918 1.00 40.23 64 ILE B CA 1
ATOM 7445 C C . ILE B 1 64 ? 84.328 125.833 140.267 1.00 40.23 64 ILE B C 1
ATOM 7446 O O . ILE B 1 64 ? 83.687 126.863 140.507 1.00 40.23 64 ILE B O 1
ATOM 7451 N N . ASP B 1 65 ? 84.466 124.841 141.151 1.00 43.26 65 ASP B N 1
ATOM 7452 C CA . ASP B 1 65 ? 83.858 124.923 142.475 1.00 43.26 65 ASP B CA 1
ATOM 7453 C C . ASP B 1 65 ? 84.447 126.070 143.286 1.00 43.26 65 ASP B C 1
ATOM 7454 O O . ASP B 1 65 ? 83.712 126.912 143.814 1.00 43.26 65 ASP B O 1
ATOM 7459 N N . ASP B 1 66 ? 85.771 126.121 143.391 1.00 44.47 66 ASP B N 1
ATOM 7460 C CA . ASP B 1 66 ? 86.428 127.152 144.177 1.00 44.47 66 ASP B CA 1
ATOM 7461 C C . ASP B 1 66 ? 86.406 128.476 143.427 1.00 44.47 66 ASP B C 1
ATOM 7462 O O . ASP B 1 66 ? 86.759 128.544 142.247 1.00 44.47 66 ASP B O 1
ATOM 7467 N N . LYS B 1 67 ? 85.993 129.530 144.120 1.00 43.34 67 LYS B N 1
ATOM 7468 C CA . LYS B 1 67 ? 85.957 130.860 143.535 1.00 43.34 67 LYS B CA 1
ATOM 7469 C C . LYS B 1 67 ? 87.327 131.529 143.541 1.00 43.34 67 LYS B C 1
ATOM 7470 O O . LYS B 1 67 ? 87.517 132.539 142.857 1.00 43.34 67 LYS B O 1
ATOM 7476 N N . THR B 1 68 ? 88.292 130.969 144.268 1.00 41.85 68 THR B N 1
ATOM 7477 C CA . THR B 1 68 ? 89.639 131.515 144.349 1.00 41.85 68 THR B CA 1
ATOM 7478 C C . THR B 1 68 ? 90.649 130.682 143.571 1.00 41.85 68 THR B C 1
ATOM 7479 O O . THR B 1 68 ? 91.835 130.680 143.909 1.00 41.85 68 THR B O 1
ATOM 7483 N N . TYR B 1 69 ? 90.203 129.972 142.540 1.00 40.40 69 TYR B N 1
ATOM 7484 C CA . TYR B 1 69 ? 91.059 129.057 141.799 1.00 40.40 69 TYR B CA 1
ATOM 7485 C C . TYR B 1 69 ? 91.654 129.755 140.585 1.00 40.40 69 TYR B C 1
ATOM 7486 O O . TYR B 1 69 ? 90.923 130.309 139.758 1.00 40.40 69 TYR B O 1
ATOM 7495 N N . SER B 1 70 ? 92.978 129.724 140.482 1.00 40.58 70 SER B N 1
ATOM 7496 C CA . SER B 1 70 ? 93.698 130.244 139.331 1.00 40.58 70 SER B CA 1
ATOM 7497 C C . SER B 1 70 ? 94.494 129.111 138.705 1.00 40.58 70 SER B C 1
ATOM 7498 O O . SER B 1 70 ? 95.229 128.407 139.403 1.00 40.58 70 SER B O 1
ATOM 7501 N N . TYR B 1 71 ? 94.341 128.936 137.393 1.00 40.85 71 TYR B N 1
ATOM 7502 C CA . TYR B 1 71 ? 94.970 127.808 136.718 1.00 40.85 71 TYR B CA 1
ATOM 7503 C C . TYR B 1 71 ? 96.487 127.883 136.803 1.00 40.85 71 TYR B C 1
ATOM 7504 O O . TYR B 1 71 ? 97.156 126.859 136.983 1.00 40.85 71 TYR B O 1
ATOM 7513 N N . GLN B 1 72 ? 97.050 129.084 136.668 1.00 43.47 72 GLN B N 1
ATOM 7514 C CA . GLN B 1 72 ? 98.502 129.224 136.682 1.00 43.47 72 GLN B CA 1
ATOM 7515 C C . GLN B 1 72 ? 99.083 128.839 138.035 1.00 43.47 72 GLN B C 1
ATOM 7516 O O . GLN B 1 72 ? 100.088 128.124 138.114 1.00 43.47 72 GLN B O 1
ATOM 7522 N N . CYS B 1 73 ? 98.463 129.309 139.117 1.00 43.62 73 CYS B N 1
ATOM 7523 C CA . CYS B 1 73 ? 99.009 129.058 140.445 1.00 43.62 73 CYS B CA 1
ATOM 7524 C C . CYS B 1 73 ? 98.761 127.625 140.894 1.00 43.62 73 CYS B C 1
ATOM 7525 O O . CYS B 1 73 ? 99.645 126.995 141.485 1.00 43.62 73 CYS B O 1
ATOM 7528 N N . HIS B 1 74 ? 97.573 127.089 140.624 1.00 40.94 74 HIS B N 1
ATOM 7529 C CA . HIS B 1 74 ? 97.162 125.809 141.189 1.00 40.94 74 HIS B CA 1
ATOM 7530 C C . HIS B 1 74 ? 97.475 124.631 140.272 1.00 40.94 74 HIS B C 1
ATOM 7531 O O . HIS B 1 74 ? 98.281 123.767 140.627 1.00 40.94 74 HIS B O 1
ATOM 7538 N N . GLY B 1 75 ? 96.873 124.589 139.099 1.00 40.04 75 GLY B N 1
ATOM 7539 C CA . GLY B 1 75 ? 97.074 123.501 138.166 1.00 40.04 75 GLY B CA 1
ATOM 7540 C C . GLY B 1 75 ? 95.765 122.843 137.789 1.00 40.04 75 GLY B C 1
ATOM 7541 O O . GLY B 1 75 ? 94.684 123.426 137.901 1.00 40.04 75 GLY B O 1
ATOM 7542 N N . LEU B 1 76 ? 95.871 121.597 137.333 1.00 38.42 76 LEU B N 1
ATOM 7543 C CA . LEU B 1 76 ? 94.716 120.860 136.836 1.00 38.42 76 LEU B CA 1
ATOM 7544 C C . LEU B 1 76 ? 94.305 119.701 137.733 1.00 38.42 76 LEU B C 1
ATOM 7545 O O . LEU B 1 76 ? 93.154 119.645 138.171 1.00 38.42 76 LEU B O 1
ATOM 7550 N N . GLY B 1 77 ? 95.215 118.774 138.019 1.00 37.72 77 GLY B N 1
ATOM 7551 C CA . GLY B 1 77 ? 94.884 117.610 138.817 1.00 37.72 77 GLY B CA 1
ATOM 7552 C C . GLY B 1 77 ? 95.645 116.377 138.381 1.00 37.72 77 GLY B C 1
ATOM 7553 O O . GLY B 1 77 ? 95.824 116.148 137.182 1.00 37.72 77 GLY B O 1
ATOM 7554 N N . GLN B 1 78 ? 96.103 115.572 139.341 1.00 37.74 78 GLN B N 1
ATOM 7555 C CA . GLN B 1 78 ? 96.933 114.423 138.996 1.00 37.74 78 GLN B CA 1
ATOM 7556 C C . GLN B 1 78 ? 96.110 113.293 138.387 1.00 37.74 78 GLN B C 1
ATOM 7557 O O . GLN B 1 78 ? 96.534 112.673 137.404 1.00 37.74 78 GLN B O 1
ATOM 7563 N N . ASP B 1 79 ? 94.939 113.005 138.957 1.00 38.05 79 ASP B N 1
ATOM 7564 C CA . ASP B 1 79 ? 94.108 111.924 138.435 1.00 38.05 79 ASP B CA 1
ATOM 7565 C C . ASP B 1 79 ? 93.621 112.240 137.029 1.00 38.05 79 ASP B C 1
ATOM 7566 O O . ASP B 1 79 ? 93.623 111.372 136.146 1.00 38.05 79 ASP B O 1
ATOM 7571 N N . LEU B 1 80 ? 93.198 113.485 136.803 1.00 35.76 80 LEU B N 1
ATOM 7572 C CA . LEU B 1 80 ? 92.771 113.892 135.472 1.00 35.76 80 LEU B CA 1
ATOM 7573 C C . LEU B 1 80 ? 93.911 113.802 134.470 1.00 35.76 80 LEU B C 1
ATOM 7574 O O . LEU B 1 80 ? 93.703 113.354 133.338 1.00 35.76 80 LEU B O 1
ATOM 7579 N N . GLU B 1 81 ? 95.115 114.218 134.862 1.00 36.52 81 GLU B N 1
ATOM 7580 C CA . GLU B 1 81 ? 96.264 114.114 133.971 1.00 36.52 81 GLU B CA 1
ATOM 7581 C C . GLU B 1 81 ? 96.588 112.666 133.633 1.00 36.52 81 GLU B C 1
ATOM 7582 O O . GLU B 1 81 ? 96.881 112.352 132.473 1.00 36.52 81 GLU B O 1
ATOM 7588 N N . THR B 1 82 ? 96.552 111.777 134.625 1.00 35.55 82 THR B N 1
ATOM 7589 C CA . THR B 1 82 ? 96.795 110.366 134.355 1.00 35.55 82 THR B CA 1
ATOM 7590 C C . THR B 1 82 ? 95.738 109.783 133.431 1.00 35.55 82 THR B C 1
ATOM 7591 O O . THR B 1 82 ? 96.070 109.006 132.530 1.00 35.55 82 THR B O 1
ATOM 7595 N N . SER B 1 83 ? 94.473 110.154 133.624 1.00 34.08 83 SER B N 1
ATOM 7596 C CA . SER B 1 83 ? 93.426 109.689 132.722 1.00 34.08 83 SER B CA 1
ATOM 7597 C C . SER B 1 83 ? 93.646 110.201 131.305 1.00 34.08 83 SER B C 1
ATOM 7598 O O . SER B 1 83 ? 93.464 109.455 130.334 1.00 34.08 83 SER B O 1
ATOM 7601 N N . PHE B 1 84 ? 94.036 111.472 131.164 1.00 32.60 84 PHE B N 1
ATOM 7602 C CA . PHE B 1 84 ? 94.298 112.017 129.836 1.00 32.60 84 PHE B CA 1
ATOM 7603 C C . PHE B 1 84 ? 95.429 111.262 129.158 1.00 32.60 84 PHE B C 1
ATOM 7604 O O . PHE B 1 84 ? 95.336 110.919 127.975 1.00 32.60 84 PHE B O 1
ATOM 7612 N N . GLN B 1 85 ? 96.507 110.993 129.893 1.00 34.87 85 GLN B N 1
ATOM 7613 C CA . GLN B 1 85 ? 97.649 110.317 129.289 1.00 34.87 85 GLN B CA 1
ATOM 7614 C C . GLN B 1 85 ? 97.347 108.846 129.030 1.00 34.87 85 GLN B C 1
ATOM 7615 O O . GLN B 1 85 ? 98.000 108.211 128.195 1.00 34.87 85 GLN B O 1
ATOM 7621 N N . LYS B 1 86 ? 96.361 108.288 129.733 1.00 34.12 86 LYS B N 1
ATOM 7622 C CA . LYS B 1 86 ? 95.904 106.942 129.411 1.00 34.12 86 LYS B CA 1
ATOM 7623 C C . LYS B 1 86 ? 95.093 106.931 128.123 1.00 34.12 86 LYS B C 1
ATOM 7624 O O . LYS B 1 86 ? 95.252 106.034 127.288 1.00 34.12 86 LYS B O 1
ATOM 7630 N N . LEU B 1 87 ? 94.213 107.918 127.948 1.00 32.05 87 LEU B N 1
ATOM 7631 C CA . LEU B 1 87 ? 93.377 107.957 126.753 1.00 32.05 87 LEU B CA 1
ATOM 7632 C C . LEU B 1 87 ? 94.198 108.259 125.506 1.00 32.05 87 LEU B C 1
ATOM 7633 O O . LEU B 1 87 ? 93.926 107.716 124.429 1.00 32.05 87 LEU B O 1
ATOM 7638 N N . LEU B 1 88 ? 95.207 109.120 125.629 1.00 32.94 88 LEU B N 1
ATOM 7639 C CA . LEU B 1 88 ? 96.039 109.545 124.504 1.00 32.94 88 LEU B CA 1
ATOM 7640 C C . LEU B 1 88 ? 97.480 109.146 124.788 1.00 32.94 88 LEU B C 1
ATOM 7641 O O . LEU B 1 88 ? 98.254 109.934 125.352 1.00 32.94 88 LEU B O 1
ATOM 7646 N N . PRO B 1 89 ? 97.882 107.927 124.423 1.00 34.39 89 PRO B N 1
ATOM 7647 C CA . PRO B 1 89 ? 99.273 107.518 124.675 1.00 34.39 89 PRO B CA 1
ATOM 7648 C C . PRO B 1 89 ? 100.288 108.305 123.866 1.00 34.39 89 PRO B C 1
ATOM 7649 O O . PRO B 1 89 ? 101.428 108.480 124.314 1.00 34.39 89 PRO B O 1
ATOM 7653 N N . SER B 1 90 ? 99.910 108.779 122.679 1.00 35.42 90 SER B N 1
ATOM 7654 C CA . SER B 1 90 ? 100.851 109.515 121.841 1.00 35.42 90 SER B CA 1
ATOM 7655 C C . SER B 1 90 ? 101.236 110.843 122.479 1.00 35.42 90 SER B C 1
ATOM 7656 O O . SER B 1 90 ? 102.422 111.178 122.571 1.00 35.42 90 SER B O 1
ATOM 7659 N N . GLY B 1 91 ? 100.248 111.612 122.923 1.00 34.59 91 GLY B N 1
ATOM 7660 C CA . GLY B 1 91 ? 100.506 112.883 123.566 1.00 34.59 91 GLY B CA 1
ATOM 7661 C C . GLY B 1 91 ? 99.240 113.679 123.787 1.00 34.59 91 GLY B C 1
ATOM 7662 O O . GLY B 1 91 ? 98.379 113.741 122.905 1.00 34.59 91 GLY B O 1
ATOM 7663 N N . SER B 1 92 ? 99.110 114.293 124.961 1.00 33.76 92 SER B N 1
ATOM 7664 C CA . SER B 1 92 ? 97.902 115.046 125.267 1.00 33.76 92 SER B CA 1
ATOM 7665 C C . SER B 1 92 ? 97.981 116.488 124.790 1.00 33.76 92 SER B C 1
ATOM 7666 O O . SER B 1 92 ? 96.947 117.154 124.681 1.00 33.76 92 SER B O 1
ATOM 7669 N N . GLN B 1 93 ? 99.183 116.990 124.501 1.00 35.27 93 GLN B N 1
ATOM 7670 C CA . GLN B 1 93 ? 99.304 118.381 124.081 1.00 35.27 93 GLN B CA 1
ATOM 7671 C C . GLN B 1 93 ? 98.818 118.582 122.655 1.00 35.27 93 GLN B C 1
ATOM 7672 O O . GLN B 1 93 ? 98.373 119.680 122.303 1.00 35.27 93 GLN B O 1
ATOM 7678 N N . LYS B 1 94 ? 98.890 117.544 121.825 1.00 33.72 94 LYS B N 1
ATOM 7679 C CA . LYS B 1 94 ? 98.471 117.677 120.438 1.00 33.72 94 LYS B CA 1
ATOM 7680 C C . LYS B 1 94 ? 96.962 117.779 120.294 1.00 33.72 94 LYS B C 1
ATOM 7681 O O . LYS B 1 94 ? 96.484 118.202 119.237 1.00 33.72 94 LYS B O 1
ATOM 7687 N N . TYR B 1 95 ? 96.204 117.409 121.318 1.00 31.07 95 TYR B N 1
ATOM 7688 C CA . TYR B 1 95 ? 94.757 117.345 121.208 1.00 31.07 95 TYR B CA 1
ATOM 7689 C C . TYR B 1 95 ? 94.012 118.153 122.253 1.00 31.07 95 TYR B C 1
ATOM 7690 O O . TYR B 1 95 ? 92.880 118.562 121.994 1.00 31.07 95 TYR B O 1
ATOM 7699 N N . LEU B 1 96 ? 94.601 118.396 123.417 1.00 31.55 96 LEU B N 1
ATOM 7700 C CA . LEU B 1 96 ? 93.906 119.048 124.516 1.00 31.55 96 LEU B CA 1
ATOM 7701 C C . LEU B 1 96 ? 94.609 120.346 124.880 1.00 31.55 96 LEU B C 1
ATOM 7702 O O . LEU B 1 96 ? 95.815 120.351 125.139 1.00 31.55 96 LEU B O 1
ATOM 7707 N N . ASP B 1 97 ? 93.850 121.437 124.905 1.00 33.25 97 ASP B N 1
ATOM 7708 C CA . ASP B 1 97 ? 94.334 122.729 125.360 1.00 33.25 97 ASP B CA 1
ATOM 7709 C C . ASP B 1 97 ? 93.382 123.265 126.416 1.00 33.25 97 ASP B C 1
ATOM 7710 O O . ASP B 1 97 ? 92.161 123.169 126.278 1.00 33.25 97 ASP B O 1
ATOM 7715 N N . TYR B 1 98 ? 93.951 123.831 127.473 1.00 34.06 98 TYR B N 1
ATOM 7716 C CA . TYR B 1 98 ? 93.190 124.275 128.630 1.00 34.06 98 TYR B CA 1
ATOM 7717 C C . TYR B 1 98 ? 93.189 125.792 128.678 1.00 34.06 98 TYR B C 1
ATOM 7718 O O . TYR B 1 98 ? 94.143 126.437 128.234 1.00 34.06 98 TYR B O 1
ATOM 7727 N N . MET B 1 99 ? 92.117 126.355 129.215 1.00 35.24 99 MET B N 1
ATOM 7728 C CA . MET B 1 99 ? 91.986 127.796 129.313 1.00 35.24 99 MET B CA 1
ATOM 7729 C C . MET B 1 99 ? 90.957 128.106 130.383 1.00 35.24 99 MET B C 1
ATOM 7730 O O . MET B 1 99 ? 89.951 127.405 130.504 1.00 35.24 99 MET B O 1
ATOM 7735 N N . GLN B 1 100 ? 91.215 129.150 131.160 1.00 38.01 100 GLN B N 1
ATOM 7736 C CA . GLN B 1 100 ? 90.309 129.584 132.216 1.00 38.01 100 GLN B CA 1
ATOM 7737 C C . GLN B 1 100 ? 89.813 130.978 131.881 1.00 38.01 100 GLN B C 1
ATOM 7738 O O . GLN B 1 100 ? 90.602 131.928 131.835 1.00 38.01 100 GLN B O 1
ATOM 7744 N N . GLN B 1 101 ? 88.516 131.106 131.646 1.00 41.20 101 GLN B N 1
ATOM 7745 C CA . GLN B 1 101 ? 87.881 132.411 131.536 1.00 41.20 101 GLN B CA 1
ATOM 7746 C C . GLN B 1 101 ? 86.741 132.455 132.543 1.00 41.20 101 GLN B C 1
ATOM 7747 O O . GLN B 1 101 ? 85.937 131.520 132.624 1.00 41.20 101 GLN B O 1
ATOM 7753 N N . GLY B 1 102 ? 86.695 133.524 133.329 1.00 41.66 102 GLY B N 1
ATOM 7754 C CA . GLY B 1 102 ? 85.688 133.629 134.369 1.00 41.66 102 GLY B CA 1
ATOM 7755 C C . GLY B 1 102 ? 85.844 132.523 135.390 1.00 41.66 102 GLY B C 1
ATOM 7756 O O . GLY B 1 102 ? 86.944 132.236 135.871 1.00 41.66 102 GLY B O 1
ATOM 7757 N N . HIS B 1 103 ? 84.725 131.891 135.729 1.00 41.94 103 HIS B N 1
ATOM 7758 C CA . HIS B 1 103 ? 84.699 130.773 136.657 1.00 41.94 103 HIS B CA 1
ATOM 7759 C C . HIS B 1 103 ? 84.635 129.431 135.945 1.00 41.94 103 HIS B C 1
ATOM 7760 O O . HIS B 1 103 ? 84.383 128.408 136.589 1.00 41.94 103 HIS B O 1
ATOM 7767 N N . ASN B 1 104 ? 84.853 129.413 134.635 1.00 38.52 104 ASN B N 1
ATOM 7768 C CA . ASN B 1 104 ? 84.763 128.206 133.829 1.00 38.52 104 ASN B CA 1
ATOM 7769 C C . ASN B 1 104 ? 86.145 127.817 133.333 1.00 38.52 104 ASN B C 1
ATOM 7770 O O . ASN B 1 104 ? 86.920 128.677 132.905 1.00 38.52 104 ASN B O 1
ATOM 7775 N N . LEU B 1 105 ? 86.451 126.528 133.392 1.00 34.34 105 LEU B N 1
ATOM 7776 C CA . LEU B 1 105 ? 87.658 125.986 132.789 1.00 34.34 105 LEU B CA 1
ATOM 7777 C C . LEU B 1 105 ? 87.267 125.292 131.495 1.00 34.34 105 LEU B C 1
ATOM 7778 O O . LEU B 1 105 ? 86.405 124.408 131.495 1.00 34.34 105 LEU B O 1
ATOM 7783 N N . LEU B 1 106 ? 87.900 125.691 130.401 1.00 33.22 106 LEU B N 1
ATOM 7784 C CA . LEU B 1 106 ? 87.584 125.187 129.076 1.00 33.22 106 LEU B CA 1
ATOM 7785 C C . LEU B 1 106 ? 88.686 124.250 128.615 1.00 33.22 106 LEU B C 1
ATOM 7786 O O . LEU B 1 106 ? 89.870 124.589 128.706 1.00 33.22 106 LEU B O 1
ATOM 7791 N N . ILE B 1 107 ? 88.301 123.082 128.123 1.00 30.22 107 ILE B N 1
ATOM 7792 C CA . ILE B 1 107 ? 89.235 122.146 127.514 1.00 30.22 107 ILE B CA 1
ATOM 7793 C C . ILE B 1 107 ? 88.923 122.063 126.030 1.00 30.22 107 ILE B C 1
ATOM 7794 O O . ILE B 1 107 ? 87.806 121.701 125.641 1.00 30.22 107 ILE B O 1
ATOM 7799 N N . PHE B 1 108 ? 89.904 122.402 125.202 1.00 30.37 108 PHE B N 1
ATOM 7800 C CA . PHE B 1 108 ? 89.744 122.434 123.757 1.00 30.37 108 PHE B CA 1
ATOM 7801 C C . PHE B 1 108 ? 90.259 121.123 123.182 1.00 30.37 108 PHE B C 1
ATOM 7802 O O . PHE B 1 108 ? 91.455 120.832 123.271 1.00 30.37 108 PHE B O 1
ATOM 7810 N N . VAL B 1 109 ? 89.362 120.340 122.594 1.00 28.71 109 VAL B N 1
ATOM 7811 C CA . VAL B 1 109 ? 89.672 118.992 122.140 1.00 28.71 109 VAL B CA 1
ATOM 7812 C C . VAL B 1 109 ? 89.754 119.003 120.622 1.00 28.71 109 VAL B C 1
ATOM 7813 O O . VAL B 1 109 ? 88.772 119.318 119.940 1.00 28.71 109 VAL B O 1
ATOM 7817 N N . LYS B 1 110 ? 90.923 118.664 120.096 1.00 29.55 110 LYS B N 1
ATOM 7818 C CA . LYS B 1 110 ? 91.119 118.519 118.666 1.00 29.55 110 LYS B CA 1
ATOM 7819 C C . LYS B 1 110 ? 90.553 117.187 118.188 1.00 29.55 110 LYS B C 1
ATOM 7820 O O . LYS B 1 110 ? 90.491 116.206 118.931 1.00 29.55 110 LYS B O 1
ATOM 7826 N N . SER B 1 111 ? 90.128 117.162 116.930 1.00 32.38 111 SER B N 1
ATOM 7827 C CA . SER B 1 111 ? 89.619 115.935 116.338 1.00 32.38 111 SER B CA 1
ATOM 7828 C C . SER B 1 111 ? 90.727 114.899 116.210 1.00 32.38 111 SER B C 1
ATOM 7829 O O . SER B 1 111 ? 91.868 115.215 115.870 1.00 32.38 111 SER B O 1
ATOM 7832 N N . TRP B 1 112 ? 90.379 113.646 116.482 1.00 34.31 112 TRP B N 1
ATOM 7833 C CA . TRP B 1 112 ? 91.337 112.549 116.394 1.00 34.31 112 TRP B CA 1
ATOM 7834 C C . TRP B 1 112 ? 91.573 112.231 114.928 1.00 34.31 112 TRP B C 1
ATOM 7835 O O . TRP B 1 112 ? 90.839 111.448 114.321 1.00 34.31 112 TRP B O 1
ATOM 7846 N N . SER B 1 113 ? 92.589 112.856 114.351 1.00 38.17 113 SER B N 1
ATOM 7847 C CA . SER B 1 113 ? 93.065 112.480 113.037 1.00 38.17 113 SER B CA 1
ATOM 7848 C C . SER B 1 113 ? 94.222 111.516 113.215 1.00 38.17 113 SER B C 1
ATOM 7849 O O . SER B 1 113 ? 95.218 111.876 113.859 1.00 38.17 113 SER B O 1
ATOM 7852 N N . PRO B 1 114 ? 94.142 110.295 112.695 1.00 41.65 114 PRO B N 1
ATOM 7853 C CA . PRO B 1 114 ? 95.248 109.354 112.886 1.00 41.65 114 PRO B CA 1
ATOM 7854 C C . PRO B 1 114 ? 96.496 109.862 112.189 1.00 41.65 114 PRO B C 1
ATOM 7855 O O . PRO B 1 114 ? 96.467 110.229 111.012 1.00 41.65 114 PRO B O 1
ATOM 7859 N N . ASP B 1 115 ? 97.595 109.895 112.934 1.00 47.81 115 ASP B N 1
ATOM 7860 C CA . ASP B 1 115 ? 98.833 110.442 112.404 1.00 47.81 115 ASP B CA 1
ATOM 7861 C C . ASP B 1 115 ? 99.304 109.622 111.211 1.00 47.81 115 ASP B C 1
ATOM 7862 O O . ASP B 1 115 ? 99.134 108.401 111.170 1.00 47.81 115 ASP B O 1
ATOM 7867 N N . VAL B 1 116 ? 99.875 110.310 110.220 1.00 49.87 116 VAL B N 1
ATOM 7868 C CA . VAL B 1 116 ? 100.381 109.626 109.032 1.00 49.87 116 VAL B CA 1
ATOM 7869 C C . VAL B 1 116 ? 101.452 108.617 109.421 1.00 49.87 116 VAL B C 1
ATOM 7870 O O . VAL B 1 116 ? 101.595 107.560 108.793 1.00 49.87 116 VAL B O 1
ATOM 7874 N N . PHE B 1 117 ? 102.212 108.919 110.475 1.00 51.06 117 PHE B N 1
ATOM 7875 C CA . PHE B 1 117 ? 103.220 107.985 110.964 1.00 51.06 117 PHE B CA 1
ATOM 7876 C C . PHE B 1 117 ? 102.599 106.901 111.841 1.00 51.06 117 PHE B C 1
ATOM 7877 O O . PHE B 1 117 ? 103.266 105.918 112.185 1.00 51.06 117 PHE B O 1
ATOM 7885 N N . SER B 1 118 ? 101.330 107.062 112.214 1.00 48.35 118 SER B N 1
ATOM 7886 C CA . SER B 1 118 ? 100.701 106.190 113.195 1.00 48.35 118 SER B CA 1
ATOM 7887 C C . SER B 1 118 ? 100.170 104.915 112.549 1.00 48.35 118 SER B C 1
ATOM 7888 O O . SER B 1 118 ? 100.136 104.762 111.325 1.00 48.35 118 SER B O 1
ATOM 7891 N N . LEU B 1 119 ? 99.756 103.982 113.401 1.00 45.20 119 LEU B N 1
ATOM 7892 C CA . LEU B 1 119 ? 98.888 102.906 112.968 1.00 45.20 119 LEU B CA 1
ATOM 7893 C C . LEU B 1 119 ? 97.485 103.464 112.745 1.00 45.20 119 LEU B C 1
ATOM 7894 O O . LEU B 1 119 ? 97.020 104.309 113.513 1.00 45.20 119 LEU B O 1
ATOM 7899 N N . PRO B 1 120 ? 96.788 103.018 111.707 1.00 43.72 120 PRO B N 1
ATOM 7900 C CA . PRO B 1 120 ? 95.486 103.651 111.407 1.00 43.72 120 PRO B CA 1
ATOM 7901 C C . PRO B 1 120 ? 94.423 103.358 112.462 1.00 43.72 120 PRO B C 1
ATOM 7902 O O . PRO B 1 120 ? 93.489 102.577 112.283 1.00 43.72 120 PRO B O 1
ATOM 7906 N N . LEU B 1 121 ? 94.573 104.016 113.608 1.00 39.57 121 LEU B N 1
ATOM 7907 C CA . LEU B 1 121 ? 93.591 103.952 114.681 1.00 39.57 121 LEU B CA 1
ATOM 7908 C C . LEU B 1 121 ? 92.531 105.004 114.400 1.00 39.57 121 LEU B C 1
ATOM 7909 O O . LEU B 1 121 ? 92.732 106.188 114.685 1.00 39.57 121 LEU B O 1
ATOM 7914 N N . ARG B 1 122 ? 91.404 104.576 113.835 1.00 40.90 122 ARG B N 1
ATOM 7915 C CA . ARG B 1 122 ? 90.400 105.529 113.381 1.00 40.90 122 ARG B CA 1
ATOM 7916 C C . ARG B 1 122 ? 89.794 106.304 114.541 1.00 40.90 122 ARG B C 1
ATOM 7917 O O . ARG B 1 122 ? 89.558 107.513 114.428 1.00 40.90 122 ARG B O 1
ATOM 7925 N N . ILE B 1 123 ? 89.527 105.635 115.661 1.00 37.27 123 ILE B N 1
ATOM 7926 C CA . ILE B 1 123 ? 88.872 106.273 116.792 1.00 37.27 123 ILE B CA 1
ATOM 7927 C C . ILE B 1 123 ? 89.646 105.976 118.068 1.00 37.27 123 ILE B C 1
ATOM 7928 O O . ILE B 1 123 ? 90.445 105.042 118.140 1.00 37.27 123 ILE B O 1
ATOM 7933 N N . CYS B 1 124 ? 89.391 106.796 119.081 1.00 36.45 124 CYS B N 1
ATOM 7934 C CA . CYS B 1 124 ? 90.050 106.690 120.374 1.00 36.45 124 CYS B CA 1
ATOM 7935 C C . CYS B 1 124 ? 89.118 105.999 121.359 1.00 36.45 124 CYS B C 1
ATOM 7936 O O . CYS B 1 124 ? 87.909 106.246 121.352 1.00 36.45 124 CYS B O 1
ATOM 7939 N N . SER B 1 125 ? 89.679 105.121 122.186 1.00 36.25 125 SER B N 1
ATOM 7940 C CA . SER B 1 125 ? 88.913 104.351 123.155 1.00 36.25 125 SER B CA 1
ATOM 7941 C C . SER B 1 125 ? 89.690 104.251 124.457 1.00 36.25 125 SER B C 1
ATOM 7942 O O . SER B 1 125 ? 90.905 104.030 124.443 1.00 36.25 125 SER B O 1
ATOM 7945 N N . LEU B 1 126 ? 88.987 104.416 125.578 1.00 35.49 126 LEU B N 1
ATOM 7946 C CA . LEU B 1 126 ? 89.605 104.221 126.885 1.00 35.49 126 LEU B CA 1
ATOM 7947 C C . LEU B 1 126 ? 90.110 102.797 127.044 1.00 35.49 126 LEU B C 1
ATOM 7948 O O . LEU B 1 126 ? 91.280 102.568 127.370 1.00 35.49 126 LEU B O 1
ATOM 7953 N N . ARG B 1 127 ? 89.232 101.826 126.815 1.00 37.14 127 ARG B N 1
ATOM 7954 C CA . ARG B 1 127 ? 89.523 100.416 127.006 1.00 37.14 127 ARG B CA 1
ATOM 7955 C C . ARG B 1 127 ? 88.786 99.629 125.937 1.00 37.14 127 ARG B C 1
ATOM 7956 O O . ARG B 1 127 ? 87.618 99.899 125.652 1.00 37.14 127 ARG B O 1
ATOM 7964 N N . SER B 1 128 ? 89.474 98.666 125.333 1.00 35.55 128 SER B N 1
ATOM 7965 C CA . SER B 1 128 ? 88.825 97.843 124.322 1.00 35.55 128 SER B CA 1
ATOM 7966 C C . SER B 1 128 ? 87.785 96.926 124.945 1.00 35.55 128 SER B C 1
ATOM 7967 O O . SER B 1 128 ? 86.811 96.545 124.285 1.00 35.55 128 SER B O 1
ATOM 7970 N N . ASN B 1 129 ? 87.979 96.556 126.208 1.00 34.34 129 ASN B N 1
ATOM 7971 C CA . ASN B 1 129 ? 87.215 95.546 126.931 1.00 34.34 129 ASN B CA 1
ATOM 7972 C C . ASN B 1 129 ? 87.347 94.192 126.249 1.00 34.34 129 ASN B C 1
ATOM 7973 O O . ASN B 1 129 ? 86.620 93.254 126.594 1.00 34.34 129 ASN B O 1
ATOM 7978 N N . LEU B 1 130 ? 88.256 94.068 125.289 1.00 35.23 130 LEU B N 1
ATOM 7979 C CA . LEU B 1 130 ? 88.645 92.795 124.708 1.00 35.23 130 LEU B CA 1
ATOM 7980 C C . LEU B 1 130 ? 89.816 92.258 125.514 1.00 35.23 130 LEU B C 1
ATOM 7981 O O . LEU B 1 130 ? 90.853 92.920 125.622 1.00 35.23 130 LEU B O 1
ATOM 7986 N N . TYR B 1 131 ? 89.653 91.074 126.078 1.00 33.85 131 TYR B N 1
ATOM 7987 C CA . TYR B 1 131 ? 90.683 90.490 126.916 1.00 33.85 131 TYR B CA 1
ATOM 7988 C C . TYR B 1 131 ? 91.416 89.381 126.176 1.00 33.85 131 TYR B C 1
ATOM 7989 O O . TYR B 1 131 ? 90.820 88.560 125.476 1.00 33.85 131 TYR B O 1
ATOM 7998 N N . ARG B 1 132 ? 92.731 89.373 126.346 1.00 37.04 132 ARG B N 1
ATOM 7999 C CA . ARG B 1 132 ? 93.601 88.347 125.801 1.00 37.04 132 ARG B CA 1
ATOM 8000 C C . ARG B 1 132 ? 94.456 87.839 126.944 1.00 37.04 132 ARG B C 1
ATOM 8001 O O . ARG B 1 132 ? 95.127 88.629 127.614 1.00 37.04 132 ARG B O 1
ATOM 8009 N N . ARG B 1 133 ? 94.431 86.535 127.172 1.00 37.32 133 ARG B N 1
ATOM 8010 C CA . ARG B 1 133 ? 95.066 85.964 128.349 1.00 37.32 133 ARG B CA 1
ATOM 8011 C C . ARG B 1 133 ? 96.516 85.618 128.049 1.00 37.32 133 ARG B C 1
ATOM 8012 O O . ARG B 1 133 ? 96.803 84.609 127.398 1.00 37.32 133 ARG B O 1
ATOM 8020 N N . ASP B 1 134 ? 97.428 86.448 128.533 1.00 38.80 134 ASP B N 1
ATOM 8021 C CA . ASP B 1 134 ? 98.767 85.970 128.808 1.00 38.80 134 ASP B CA 1
ATOM 8022 C C . ASP B 1 134 ? 98.691 84.988 129.966 1.00 38.80 134 ASP B C 1
ATOM 8023 O O . ASP B 1 134 ? 97.763 85.015 130.773 1.00 38.80 134 ASP B O 1
ATOM 8028 N N . VAL B 1 135 ? 99.671 84.099 130.045 1.00 40.18 135 VAL B N 1
ATOM 8029 C CA . VAL B 1 135 ? 99.647 83.097 131.102 1.00 40.18 135 VAL B CA 1
ATOM 8030 C C . VAL B 1 135 ? 99.638 83.794 132.459 1.00 40.18 135 VAL B C 1
ATOM 8031 O O . VAL B 1 135 ? 100.362 84.771 132.673 1.00 40.18 135 VAL B O 1
ATOM 8035 N N . THR B 1 136 ? 98.715 83.360 133.326 1.00 38.72 136 THR B N 1
ATOM 8036 C CA . THR B 1 136 ? 98.506 83.829 134.696 1.00 38.72 136 THR B CA 1
ATOM 8037 C C . THR B 1 136 ? 97.754 85.166 134.771 1.00 38.72 136 THR B C 1
ATOM 8038 O O . THR B 1 136 ? 97.207 85.506 135.825 1.00 38.72 136 THR B O 1
ATOM 8042 N N . SER B 1 137 ? 97.611 85.892 133.662 1.00 36.76 137 SER B N 1
ATOM 8043 C CA . SER B 1 137 ? 96.978 87.207 133.729 1.00 36.76 137 SER B CA 1
ATOM 8044 C C . SER B 1 137 ? 96.081 87.471 132.525 1.00 36.76 137 SER B C 1
ATOM 8045 O O . SER B 1 137 ? 96.450 87.171 131.389 1.00 36.76 137 SER B O 1
ATOM 8048 N N . ALA B 1 138 ? 94.920 88.074 132.773 1.00 33.82 138 ALA B N 1
ATOM 8049 C CA . ALA B 1 138 ? 94.007 88.492 131.714 1.00 33.82 138 ALA B CA 1
ATOM 8050 C C . ALA B 1 138 ? 94.109 90.002 131.547 1.00 33.82 138 ALA B C 1
ATOM 8051 O O . ALA B 1 138 ? 93.859 90.752 132.496 1.00 33.82 138 ALA B O 1
ATOM 8053 N N . ILE B 1 139 ? 94.463 90.447 130.345 1.00 32.76 139 ILE B N 1
ATOM 8054 C CA . ILE B 1 139 ? 94.800 91.841 130.084 1.00 32.76 139 ILE B CA 1
ATOM 8055 C C . ILE B 1 139 ? 93.729 92.473 129.212 1.00 32.76 139 ILE B C 1
ATOM 8056 O O . ILE B 1 139 ? 93.382 91.939 128.153 1.00 32.76 139 ILE B O 1
ATOM 8061 N N . ASN B 1 140 ? 93.216 93.615 129.657 1.00 33.42 140 ASN B N 1
ATOM 8062 C CA . ASN B 1 140 ? 92.339 94.446 128.843 1.00 33.42 140 ASN B CA 1
ATOM 8063 C C . ASN B 1 140 ? 93.157 95.060 127.719 1.00 33.42 140 ASN B C 1
ATOM 8064 O O . ASN B 1 140 ? 93.985 95.944 127.958 1.00 33.42 140 ASN B O 1
ATOM 8069 N N . LEU B 1 141 ? 92.938 94.588 126.498 1.00 34.94 141 LEU B N 1
ATOM 8070 C CA . LEU B 1 141 ? 93.759 95.012 125.375 1.00 34.94 141 LEU B CA 1
ATOM 8071 C C . LEU B 1 141 ? 93.589 96.501 125.116 1.00 34.94 141 LEU B C 1
ATOM 8072 O O . LEU B 1 141 ? 92.505 97.061 125.292 1.00 34.94 141 LEU B O 1
ATOM 8077 N N . SER B 1 142 ? 94.677 97.146 124.711 1.00 38.07 142 SER B N 1
ATOM 8078 C CA . SER B 1 142 ? 94.609 98.534 124.295 1.00 38.07 142 SER B CA 1
ATOM 8079 C C . SER B 1 142 ? 93.942 98.633 122.926 1.00 38.07 142 SER B C 1
ATOM 8080 O O . SER B 1 142 ? 93.616 97.629 122.287 1.00 38.07 142 SER B O 1
ATOM 8083 N N . ALA B 1 143 ? 93.735 99.870 122.474 1.00 38.81 143 ALA B N 1
ATOM 8084 C CA . ALA B 1 143 ? 93.096 100.076 121.179 1.00 38.81 143 ALA B CA 1
ATOM 8085 C C . ALA B 1 143 ? 93.941 99.505 120.045 1.00 38.81 143 ALA B C 1
ATOM 8086 O O . ALA B 1 143 ? 93.409 98.881 119.119 1.00 38.81 143 ALA B O 1
ATOM 8088 N N . SER B 1 144 ? 95.259 99.700 120.103 1.00 40.34 144 SER B N 1
ATOM 8089 C CA . SER B 1 144 ? 96.134 99.186 119.053 1.00 40.34 144 SER B CA 1
ATOM 8090 C C . SER B 1 144 ? 96.143 97.661 119.038 1.00 40.34 144 SER B C 1
ATOM 8091 O O . SER B 1 144 ? 96.042 97.035 117.974 1.00 40.34 144 SER B O 1
ATOM 8094 N N . SER B 1 145 ? 96.262 97.042 120.213 1.00 40.18 145 SER B N 1
ATOM 8095 C CA . SER B 1 145 ? 96.243 95.586 120.275 1.00 40.18 145 SER B CA 1
ATOM 8096 C C . SER B 1 145 ? 94.874 95.040 119.894 1.00 40.18 145 SER B C 1
ATOM 8097 O O . SER B 1 145 ? 94.772 93.960 119.302 1.00 40.18 145 SER B O 1
ATOM 8100 N N . ALA B 1 146 ? 93.810 95.773 120.226 1.00 40.86 146 ALA B N 1
ATOM 8101 C CA . ALA B 1 146 ? 92.479 95.370 119.792 1.00 40.86 146 ALA B CA 1
ATOM 8102 C C . ALA B 1 146 ? 92.371 95.392 118.276 1.00 40.86 146 ALA B C 1
ATOM 8103 O O . ALA B 1 146 ? 91.775 94.490 117.677 1.00 40.86 146 ALA B O 1
ATOM 8105 N N . LEU B 1 147 ? 92.934 96.418 117.637 1.00 42.15 147 LEU B N 1
ATOM 8106 C CA . LEU B 1 147 ? 92.943 96.463 116.179 1.00 42.15 147 LEU B CA 1
ATOM 8107 C C . LEU B 1 147 ? 93.742 95.304 115.603 1.00 42.15 147 LEU B C 1
ATOM 8108 O O . LEU B 1 147 ? 93.342 94.699 114.601 1.00 42.15 147 LEU B O 1
ATOM 8113 N N . GLU B 1 148 ? 94.875 94.980 116.225 1.00 44.16 148 GLU B N 1
ATOM 8114 C CA . GLU B 1 148 ? 95.665 93.835 115.783 1.00 44.16 148 GLU B CA 1
ATOM 8115 C C . GLU B 1 148 ? 94.858 92.543 115.853 1.00 44.16 148 GLU B C 1
ATOM 8116 O O . GLU B 1 148 ? 94.839 91.758 114.897 1.00 44.16 148 GLU B O 1
ATOM 8122 N N . LEU B 1 149 ? 94.182 92.311 116.981 1.00 43.60 149 LEU B N 1
ATOM 8123 C CA . LEU B 1 149 ? 93.379 91.102 117.141 1.00 43.60 149 LEU B CA 1
ATOM 8124 C C . LEU B 1 149 ? 92.229 91.063 116.145 1.00 43.60 149 LEU B C 1
ATOM 8125 O O . LEU B 1 149 ? 91.936 90.010 115.563 1.00 43.60 149 LEU B O 1
ATOM 8130 N N . LEU B 1 150 ? 91.557 92.196 115.946 1.00 43.25 150 LEU B N 1
ATOM 8131 C CA . LEU B 1 150 ? 90.445 92.244 115.008 1.00 43.25 150 LEU B CA 1
ATOM 8132 C C . LEU B 1 150 ? 90.909 91.937 113.594 1.00 43.25 150 LEU B C 1
ATOM 8133 O O . LEU B 1 150 ? 90.259 91.175 112.871 1.00 43.25 150 LEU B O 1
ATOM 8138 N N . ARG B 1 151 ? 92.040 92.512 113.184 1.00 46.72 151 ARG B N 1
ATOM 8139 C CA . ARG B 1 151 ? 92.558 92.242 111.850 1.00 46.72 151 ARG B CA 1
ATOM 8140 C C . ARG B 1 151 ? 92.977 90.786 111.700 1.00 46.72 151 ARG B C 1
ATOM 8141 O O . ARG B 1 151 ? 92.733 90.171 110.655 1.00 46.72 151 ARG B O 1
ATOM 8149 N N . GLU B 1 152 ? 93.605 90.214 112.730 1.00 48.77 152 GLU B N 1
ATOM 8150 C CA . GLU B 1 152 ? 93.988 88.808 112.664 1.00 48.77 152 GLU B CA 1
ATOM 8151 C C . GLU B 1 152 ? 92.769 87.908 112.516 1.00 48.77 152 GLU B C 1
ATOM 8152 O O . GLU B 1 152 ? 92.753 87.006 111.668 1.00 48.77 152 GLU B O 1
ATOM 8158 N N . LYS B 1 153 ? 91.732 88.148 113.320 1.00 47.42 153 LYS B N 1
ATOM 8159 C CA . LYS B 1 153 ? 90.534 87.320 113.239 1.00 47.42 153 LYS B CA 1
ATOM 8160 C C . LYS B 1 153 ? 89.822 87.507 111.906 1.00 47.42 153 LYS B C 1
ATOM 8161 O O . LYS B 1 153 ? 89.298 86.544 111.334 1.00 47.42 153 LYS B O 1
ATOM 8167 N N . GLY B 1 154 ? 89.797 88.737 111.391 1.00 49.97 154 GLY B N 1
ATOM 8168 C CA . GLY B 1 154 ? 89.189 88.972 110.093 1.00 49.97 154 GLY B CA 1
ATOM 8169 C C . GLY B 1 154 ? 89.911 88.256 108.971 1.00 49.97 154 GLY B C 1
ATOM 8170 O O . GLY B 1 154 ? 89.278 87.655 108.099 1.00 49.97 154 GLY B O 1
ATOM 8171 N N . PHE B 1 155 ? 91.244 88.313 108.972 1.00 52.41 155 PHE B N 1
ATOM 8172 C CA . PHE B 1 155 ? 92.010 87.601 107.956 1.00 52.41 155 PHE B CA 1
ATOM 8173 C C . PHE B 1 155 ? 91.804 86.097 108.071 1.00 52.41 155 PHE B C 1
ATOM 8174 O O . PHE B 1 155 ? 91.676 85.402 107.057 1.00 52.41 155 PHE B O 1
ATOM 8182 N N . ARG B 1 156 ? 91.766 85.577 109.300 1.00 53.08 156 ARG B N 1
ATOM 8183 C CA . ARG B 1 156 ? 91.548 84.147 109.488 1.00 53.08 156 ARG B CA 1
ATOM 8184 C C . ARG B 1 156 ? 90.176 83.722 108.978 1.00 53.08 156 ARG B C 1
ATOM 8185 O O . ARG B 1 156 ? 90.041 82.671 108.340 1.00 53.08 156 ARG B O 1
ATOM 8193 N N . ALA B 1 157 ? 89.143 84.521 109.253 1.00 53.38 157 ALA B N 1
ATOM 8194 C CA . ALA B 1 157 ? 87.798 84.166 108.812 1.00 53.38 157 ALA B CA 1
ATOM 8195 C C . ALA B 1 157 ? 87.653 84.296 107.301 1.00 53.38 157 ALA B C 1
ATOM 8196 O O . ALA B 1 157 ? 86.993 83.469 106.661 1.00 53.38 157 ALA B O 1
ATOM 8198 N N . GLN B 1 158 ? 88.254 85.332 106.712 1.00 55.81 158 GLN B N 1
ATOM 8199 C CA . GLN B 1 158 ? 88.180 85.507 105.266 1.00 55.81 158 GLN B CA 1
ATOM 8200 C C . GLN B 1 158 ? 88.941 84.408 104.536 1.00 55.81 158 GLN B C 1
ATOM 8201 O O . GLN B 1 158 ? 88.502 83.937 103.480 1.00 55.81 158 GLN B O 1
ATOM 8207 N N . ARG B 1 159 ? 90.089 83.993 105.078 1.00 55.85 159 ARG B N 1
ATOM 8208 C CA . ARG B 1 159 ? 90.868 82.932 104.450 1.00 55.85 159 ARG B CA 1
ATOM 8209 C C . ARG B 1 159 ? 90.098 81.617 104.428 1.00 55.85 159 ARG B C 1
ATOM 8210 O O . ARG B 1 159 ? 90.120 80.893 103.427 1.00 55.85 159 ARG B O 1
ATOM 8218 N N . GLY B 1 160 ? 89.413 81.293 105.519 1.00 56.94 160 GLY B N 1
ATOM 8219 C CA . GLY B 1 160 ? 88.634 80.072 105.592 1.00 56.94 160 GLY B CA 1
ATOM 8220 C C . GLY B 1 160 ? 89.214 79.042 106.541 1.00 56.94 160 GLY B C 1
ATOM 8221 O O . GLY B 1 160 ? 90.415 79.042 106.813 1.00 56.94 160 GLY B O 1
ATOM 8222 N N . GLN B 1 178 ? 104.802 69.837 125.805 1.00 55.21 178 GLN B N 1
ATOM 8223 C CA . GLN B 1 178 ? 104.538 71.239 126.108 1.00 55.21 178 GLN B CA 1
ATOM 8224 C C . GLN B 1 178 ? 103.977 71.386 127.518 1.00 55.21 178 GLN B C 1
ATOM 8225 O O . GLN B 1 178 ? 102.990 70.742 127.873 1.00 55.21 178 GLN B O 1
ATOM 8231 N N . GLU B 1 179 ? 104.617 72.238 128.323 1.00 54.51 179 GLU B N 1
ATOM 8232 C CA . GLU B 1 179 ? 104.178 72.418 129.702 1.00 54.51 179 GLU B CA 1
ATOM 8233 C C . GLU B 1 179 ? 102.849 73.162 129.773 1.00 54.51 179 GLU B C 1
ATOM 8234 O O . GLU B 1 179 ? 102.062 72.946 130.701 1.00 54.51 179 GLU B O 1
ATOM 8240 N N . GLU B 1 180 ? 102.582 74.046 128.809 1.00 55.72 180 GLU B N 1
ATOM 8241 C CA . GLU B 1 180 ? 101.240 74.609 128.690 1.00 55.72 180 GLU B CA 1
ATOM 8242 C C . GLU B 1 180 ? 100.223 73.516 128.386 1.00 55.72 180 GLU B C 1
ATOM 8243 O O . GLU B 1 180 ? 99.139 73.466 128.988 1.00 55.72 180 GLU B O 1
ATOM 8249 N N . GLU B 1 181 ? 100.566 72.616 127.462 1.00 58.00 181 GLU B N 1
ATOM 8250 C CA . GLU B 1 181 ? 99.699 71.479 127.185 1.00 58.00 181 GLU B CA 1
ATOM 8251 C C . GLU B 1 181 ? 99.595 70.568 128.400 1.00 58.00 181 GLU B C 1
ATOM 8252 O O . GLU B 1 181 ? 98.552 69.954 128.632 1.00 58.00 181 GLU B O 1
ATOM 8258 N N . ASP B 1 182 ? 100.668 70.469 129.190 1.00 57.42 182 ASP B N 1
ATOM 8259 C CA . ASP B 1 182 ? 100.598 69.698 130.427 1.00 57.42 182 ASP B CA 1
ATOM 8260 C C . ASP B 1 182 ? 99.614 70.315 131.412 1.00 57.42 182 ASP B C 1
ATOM 8261 O O . ASP B 1 182 ? 98.837 69.593 132.050 1.00 57.42 182 ASP B O 1
ATOM 8266 N N . MET B 1 183 ? 99.636 71.642 131.548 1.00 54.80 183 MET B N 1
ATOM 8267 C CA . MET B 1 183 ? 98.642 72.334 132.361 1.00 54.80 183 MET B CA 1
ATOM 8268 C C . MET B 1 183 ? 97.237 72.014 131.877 1.00 54.80 183 MET B C 1
ATOM 8269 O O . MET B 1 183 ? 96.339 71.719 132.676 1.00 54.80 183 MET B O 1
ATOM 8274 N N . ARG B 1 184 ? 97.031 72.077 130.560 1.00 54.95 184 ARG B N 1
ATOM 8275 C CA . ARG B 1 184 ? 95.712 71.793 130.002 1.00 54.95 184 ARG B CA 1
ATOM 8276 C C . ARG B 1 184 ? 95.287 70.358 130.287 1.00 54.95 184 ARG B C 1
ATOM 8277 O O . ARG B 1 184 ? 94.119 70.099 130.592 1.00 54.95 184 ARG B O 1
ATOM 8285 N N . ILE B 1 185 ? 96.221 69.411 130.185 1.00 53.35 185 ILE B N 1
ATOM 8286 C CA . ILE B 1 185 ? 95.898 68.008 130.429 1.00 53.35 185 ILE B CA 1
ATOM 8287 C C . ILE B 1 185 ? 95.515 67.787 131.887 1.00 53.35 185 ILE B C 1
ATOM 8288 O O . ILE B 1 185 ? 94.547 67.077 132.187 1.00 53.35 185 ILE B O 1
ATOM 8293 N N . LEU B 1 186 ? 96.270 68.377 132.817 1.00 51.51 186 LEU B N 1
ATOM 8294 C CA . LEU B 1 186 ? 95.918 68.225 134.227 1.00 51.51 186 LEU B CA 1
ATOM 8295 C C . LEU B 1 186 ? 94.581 68.885 134.538 1.00 51.51 186 LEU B C 1
ATOM 8296 O O . LEU B 1 186 ? 93.787 68.352 135.324 1.00 51.51 186 LEU B O 1
ATOM 8301 N N . ALA B 1 187 ? 94.306 70.038 133.928 1.00 50.20 187 ALA B N 1
ATOM 8302 C CA . ALA B 1 187 ? 93.010 70.675 134.122 1.00 50.20 187 ALA B CA 1
ATOM 8303 C C . ALA B 1 187 ? 91.882 69.816 133.563 1.00 50.20 187 ALA B C 1
ATOM 8304 O O . ALA B 1 187 ? 90.806 69.725 134.163 1.00 50.20 187 ALA B O 1
ATOM 8306 N N . SER B 1 188 ? 92.110 69.174 132.416 1.00 50.28 188 SER B N 1
ATOM 8307 C CA . SER B 1 188 ? 91.104 68.278 131.856 1.00 50.28 188 SER B CA 1
ATOM 8308 C C . SER B 1 188 ? 90.867 67.079 132.764 1.00 50.28 188 SER B C 1
ATOM 8309 O O . SER B 1 188 ? 89.723 66.649 132.951 1.00 50.28 188 SER B O 1
ATOM 8312 N N . GLU B 1 189 ? 91.938 66.522 133.330 1.00 52.59 189 GLU B N 1
ATOM 8313 C CA . GLU B 1 189 ? 91.785 65.413 134.266 1.00 52.59 189 GLU B CA 1
ATOM 8314 C C . GLU B 1 189 ? 91.001 65.844 135.498 1.00 52.59 189 GLU B C 1
ATOM 8315 O O . GLU B 1 189 ? 90.176 65.083 136.016 1.00 52.59 189 GLU B O 1
ATOM 8321 N N . PHE B 1 190 ? 91.252 67.060 135.984 1.00 49.09 190 PHE B N 1
ATOM 8322 C CA . PHE B 1 190 ? 90.458 67.599 137.084 1.00 49.09 190 PHE B CA 1
ATOM 8323 C C . PHE B 1 190 ? 88.995 67.739 136.686 1.00 49.09 190 PHE B C 1
ATOM 8324 O O . PHE B 1 190 ? 88.094 67.478 137.492 1.00 49.09 190 PHE B O 1
ATOM 8332 N N . PHE B 1 191 ? 88.743 68.161 135.448 1.00 49.23 191 PHE B N 1
ATOM 8333 C CA . PHE B 1 191 ? 87.375 68.291 134.960 1.00 49.23 191 PHE B CA 1
ATOM 8334 C C . PHE B 1 191 ? 86.670 66.941 134.923 1.00 49.23 191 PHE B C 1
ATOM 8335 O O . PHE B 1 191 ? 85.494 66.836 135.287 1.00 49.23 191 PHE B O 1
ATOM 8343 N N . LYS B 1 192 ? 87.375 65.895 134.487 1.00 51.03 192 LYS B N 1
ATOM 8344 C CA . LYS B 1 192 ? 86.742 64.590 134.319 1.00 51.03 192 LYS B CA 1
ATOM 8345 C C . LYS B 1 192 ? 86.383 63.959 135.660 1.00 51.03 192 LYS B C 1
ATOM 8346 O O . LYS B 1 192 ? 85.460 63.140 135.735 1.00 51.03 192 LYS B O 1
ATOM 8352 N N . LYS B 1 193 ? 87.104 64.313 136.723 1.00 53.42 193 LYS B N 1
ATOM 8353 C CA . LYS B 1 193 ? 86.860 63.713 138.028 1.00 53.42 193 LYS B CA 1
ATOM 8354 C C . LYS B 1 193 ? 85.447 64.019 138.507 1.00 53.42 193 LYS B C 1
ATOM 8355 O O . LYS B 1 193 ? 84.945 65.134 138.343 1.00 53.42 193 LYS B O 1
ATOM 8361 N N . ASP B 1 194 ? 84.805 63.013 139.098 1.00 56.67 194 ASP B N 1
ATOM 8362 C CA . ASP B 1 194 ? 83.426 63.132 139.550 1.00 56.67 194 ASP B CA 1
ATOM 8363 C C . ASP B 1 194 ? 83.301 63.447 141.033 1.00 56.67 194 ASP B C 1
ATOM 8364 O O . ASP B 1 194 ? 82.202 63.781 141.485 1.00 56.67 194 ASP B O 1
ATOM 8369 N N . LYS B 1 195 ? 84.387 63.360 141.795 1.00 57.77 195 LYS B N 1
ATOM 8370 C CA . LYS B 1 195 ? 84.324 63.573 143.232 1.00 57.77 195 LYS B CA 1
ATOM 8371 C C . LYS B 1 195 ? 85.612 64.239 143.688 1.00 57.77 195 LYS B C 1
ATOM 8372 O O . LYS B 1 195 ? 86.652 64.133 143.035 1.00 57.77 195 LYS B O 1
ATOM 8378 N N . LEU B 1 196 ? 85.533 64.925 144.824 1.00 56.57 196 LEU B N 1
ATOM 8379 C CA . LEU B 1 196 ? 86.675 65.651 145.353 1.00 56.57 196 LEU B CA 1
ATOM 8380 C C . LEU B 1 196 ? 86.771 65.417 146.853 1.00 56.57 196 LEU B C 1
ATOM 8381 O O . LEU B 1 196 ? 85.783 65.104 147.519 1.00 56.57 196 LEU B O 1
ATOM 8386 N N . MET B 1 197 ? 87.982 65.573 147.379 1.00 57.96 197 MET B N 1
ATOM 8387 C CA . MET B 1 197 ? 88.252 65.413 148.798 1.00 57.96 197 MET B CA 1
ATOM 8388 C C . MET B 1 197 ? 88.629 66.752 149.417 1.00 57.96 197 MET B C 1
ATOM 8389 O O . MET B 1 197 ? 89.247 67.603 148.773 1.00 57.96 197 MET B O 1
ATOM 8394 N N . TYR B 1 198 ? 88.237 66.931 150.673 1.00 57.94 198 TYR B N 1
ATOM 8395 C CA . TYR B 1 198 ? 88.517 68.170 151.382 1.00 57.94 198 TYR B CA 1
ATOM 8396 C C . TYR B 1 198 ? 90.013 68.294 151.648 1.00 57.94 198 TYR B C 1
ATOM 8397 O O . TYR B 1 198 ? 90.671 67.330 152.048 1.00 57.94 198 TYR B O 1
ATOM 8406 N N . LYS B 1 199 ? 90.549 69.493 151.411 1.00 55.74 199 LYS B N 1
ATOM 8407 C CA . LYS B 1 199 ? 91.986 69.772 151.440 1.00 55.74 199 LYS B CA 1
ATOM 8408 C C . LYS B 1 199 ? 92.774 68.912 150.458 1.00 55.74 199 LYS B C 1
ATOM 8409 O O . LYS B 1 199 ? 93.943 68.603 150.704 1.00 55.74 199 LYS B O 1
ATOM 8415 N N . GLU B 1 200 ? 92.167 68.510 149.347 1.00 54.84 200 GLU B N 1
ATOM 8416 C CA . GLU B 1 200 ? 92.930 67.843 148.304 1.00 54.84 200 GLU B CA 1
ATOM 8417 C C . GLU B 1 200 ? 93.775 68.859 147.548 1.00 54.84 200 GLU B C 1
ATOM 8418 O O . GLU B 1 200 ? 93.283 69.894 147.091 1.00 54.84 200 GLU B O 1
ATOM 8424 N N . LYS B 1 201 ? 95.060 68.554 147.416 1.00 52.83 201 LYS B N 1
ATOM 8425 C CA . LYS B 1 201 ? 96.022 69.480 146.839 1.00 52.83 201 LYS B CA 1
ATOM 8426 C C . LYS B 1 201 ? 96.020 69.346 145.324 1.00 52.83 201 LYS B C 1
ATOM 8427 O O . LYS B 1 201 ? 96.209 68.248 144.792 1.00 52.83 201 LYS B O 1
ATOM 8433 N N . LEU B 1 202 ? 95.799 70.463 144.638 1.00 51.17 202 LEU B N 1
ATOM 8434 C CA . LEU B 1 202 ? 95.888 70.470 143.187 1.00 51.17 202 LEU B CA 1
ATOM 8435 C C . LEU B 1 202 ? 97.335 70.290 142.754 1.00 51.17 202 LEU B C 1
ATOM 8436 O O . LEU B 1 202 ? 98.256 70.844 143.359 1.00 51.17 202 LEU B O 1
ATOM 8441 N N . ASN B 1 203 ? 97.533 69.509 141.696 1.00 50.10 203 ASN B N 1
ATOM 8442 C CA . ASN B 1 203 ? 98.859 69.223 141.173 1.00 50.10 203 ASN B CA 1
ATOM 8443 C C . ASN B 1 203 ? 99.273 70.192 140.075 1.00 50.10 203 ASN B C 1
ATOM 8444 O O . ASN B 1 203 ? 100.318 69.993 139.446 1.00 50.10 203 ASN B O 1
ATOM 8449 N N . PHE B 1 204 ? 98.482 71.230 139.826 1.00 48.18 204 PHE B N 1
ATOM 8450 C CA . PHE B 1 204 ? 98.777 72.205 138.792 1.00 48.18 204 PHE B CA 1
ATOM 8451 C C . PHE B 1 204 ? 98.482 73.609 139.300 1.00 48.18 204 PHE B C 1
ATOM 8452 O O . PHE B 1 204 ? 97.640 73.812 140.177 1.00 48.18 204 PHE B O 1
ATOM 8460 N N . THR B 1 205 ? 99.187 74.581 138.732 1.00 45.76 205 THR B N 1
ATOM 8461 C CA . THR B 1 205 ? 98.908 75.989 138.961 1.00 45.76 205 THR B CA 1
ATOM 8462 C C . THR B 1 205 ? 98.323 76.584 137.690 1.00 45.76 205 THR B C 1
ATOM 8463 O O . THR B 1 205 ? 98.067 75.884 136.708 1.00 45.76 205 THR B O 1
ATOM 8467 N N . GLU B 1 206 ? 98.109 77.893 137.715 1.00 45.59 206 GLU B N 1
ATOM 8468 C CA . GLU B 1 206 ? 97.435 78.543 136.604 1.00 45.59 206 GLU B CA 1
ATOM 8469 C C . GLU B 1 206 ? 98.355 78.731 135.410 1.00 45.59 206 GLU B C 1
ATOM 8470 O O . GLU B 1 206 ? 99.576 78.854 135.539 1.00 45.59 206 GLU B O 1
ATOM 8476 N N . SER B 1 207 ? 97.740 78.753 134.237 1.00 44.85 207 SER B N 1
ATOM 8477 C CA . SER B 1 207 ? 98.431 78.883 132.969 1.00 44.85 207 SER B CA 1
ATOM 8478 C C . SER B 1 207 ? 97.504 79.625 132.019 1.00 44.85 207 SER B C 1
ATOM 8479 O O . SER B 1 207 ? 96.521 80.243 132.442 1.00 44.85 207 SER B O 1
ATOM 8482 N N . THR B 1 208 ? 97.817 79.567 130.726 1.00 44.39 208 THR B N 1
ATOM 8483 C CA . THR B 1 208 ? 96.938 80.170 129.734 1.00 44.39 208 THR B CA 1
ATOM 8484 C C . THR B 1 208 ? 95.583 79.475 129.695 1.00 44.39 208 THR B C 1
ATOM 8485 O O . THR B 1 208 ? 94.617 80.028 129.158 1.00 44.39 208 THR B O 1
ATOM 8489 N N . HIS B 1 209 ? 95.486 78.273 130.265 1.00 44.12 209 HIS B N 1
ATOM 8490 C CA . HIS B 1 209 ? 94.286 77.457 130.162 1.00 44.12 209 HIS B CA 1
ATOM 8491 C C . HIS B 1 209 ? 93.624 77.153 131.499 1.00 44.12 209 HIS B C 1
ATOM 8492 O O . HIS B 1 209 ? 92.723 76.311 131.543 1.00 44.12 209 HIS B O 1
ATOM 8499 N N . VAL B 1 210 ? 94.029 77.806 132.583 1.00 43.13 210 VAL B N 1
ATOM 8500 C CA . VAL B 1 210 ? 93.417 77.600 133.890 1.00 43.13 210 VAL B CA 1
ATOM 8501 C C . VAL B 1 210 ? 93.647 78.839 134.746 1.00 43.13 210 VAL B C 1
ATOM 8502 O O . VAL B 1 210 ? 94.726 79.439 134.711 1.00 43.13 210 VAL B O 1
ATOM 8506 N N . ALA B 1 211 ? 92.622 79.234 135.500 1.00 43.86 211 ALA B N 1
ATOM 8507 C CA . ALA B 1 211 ? 92.676 80.415 136.350 1.00 43.86 211 ALA B CA 1
ATOM 8508 C C . ALA B 1 211 ? 91.738 80.236 137.532 1.00 43.86 211 ALA B C 1
ATOM 8509 O O . ALA B 1 211 ? 90.559 79.921 137.345 1.00 43.86 211 ALA B O 1
ATOM 8511 N N . PHE B 1 212 ? 92.261 80.430 138.753 1.00 47.12 212 PHE B N 1
ATOM 8512 C CA . PHE B 1 212 ? 91.405 80.271 139.924 1.00 47.12 212 PHE B CA 1
ATOM 8513 C C . PHE B 1 212 ? 91.668 81.249 141.071 1.00 47.12 212 PHE B C 1
ATOM 8514 O O . PHE B 1 212 ? 91.108 81.050 142.155 1.00 47.12 212 PHE B O 1
ATOM 8522 N N . LYS B 1 213 ? 92.477 82.291 140.890 1.00 53.84 213 LYS B N 1
ATOM 8523 C CA . LYS B 1 213 ? 92.733 83.263 141.949 1.00 53.84 213 LYS B CA 1
ATOM 8524 C C . LYS B 1 213 ? 91.517 84.150 142.150 1.00 53.84 213 LYS B C 1
ATOM 8525 O O . LYS B 1 213 ? 90.756 84.394 141.207 1.00 53.84 213 LYS B O 1
ATOM 8531 N N . ARG B 1 214 ? 91.339 84.623 143.381 1.00 58.97 214 ARG B N 1
ATOM 8532 C CA . ARG B 1 214 ? 90.380 85.654 143.755 1.00 58.97 214 ARG B CA 1
ATOM 8533 C C . ARG B 1 214 ? 88.948 85.211 143.482 1.00 58.97 214 ARG B C 1
ATOM 8534 O O . ARG B 1 214 ? 88.047 86.058 143.403 1.00 58.97 214 ARG B O 1
ATOM 8542 N N . PHE B 1 215 ? 88.704 83.908 143.351 1.00 55.21 215 PHE B N 1
ATOM 8543 C CA . PHE B 1 215 ? 87.404 83.383 142.958 1.00 55.21 215 PHE B CA 1
ATOM 8544 C C . PHE B 1 215 ? 86.599 82.819 144.121 1.00 55.21 215 PHE B C 1
ATOM 8545 O O . PHE B 1 215 ? 85.411 82.533 143.949 1.00 55.21 215 PHE B O 1
ATOM 8553 N N . THR B 1 216 ? 87.204 82.654 145.292 1.00 57.18 216 THR B N 1
ATOM 8554 C CA . THR B 1 216 ? 86.525 82.107 146.458 1.00 57.18 216 THR B CA 1
ATOM 8555 C C . THR B 1 216 ? 86.241 83.228 147.445 1.00 57.18 216 THR B C 1
ATOM 8556 O O . THR B 1 216 ? 87.173 83.841 147.976 1.00 57.18 216 THR B O 1
ATOM 8560 N N . THR B 1 217 ? 84.960 83.495 147.691 1.00 58.74 217 THR B N 1
ATOM 8561 C CA . THR B 1 217 ? 84.567 84.561 148.601 1.00 58.74 217 THR B CA 1
ATOM 8562 C C . THR B 1 217 ? 83.469 84.057 149.525 1.00 58.74 217 THR B C 1
ATOM 8563 O O . THR B 1 217 ? 83.002 82.921 149.412 1.00 58.74 217 THR B O 1
ATOM 8567 N N . LYS B 1 218 ? 83.069 84.923 150.458 1.00 61.23 218 LYS B N 1
ATOM 8568 C CA . LYS B 1 218 ? 81.942 84.611 151.330 1.00 61.23 218 LYS B CA 1
ATOM 8569 C C . LYS B 1 218 ? 80.641 84.546 150.539 1.00 61.23 218 LYS B C 1
ATOM 8570 O O . LYS B 1 218 ? 79.852 83.606 150.692 1.00 61.23 218 LYS B O 1
ATOM 8576 N N . LYS B 1 219 ? 80.401 85.538 149.686 1.00 60.20 219 LYS B N 1
ATOM 8577 C CA . LYS B 1 219 ? 79.255 85.564 148.784 1.00 60.20 219 LYS B CA 1
ATOM 8578 C C . LYS B 1 219 ? 79.796 85.436 147.367 1.00 60.20 219 LYS B C 1
ATOM 8579 O O . LYS B 1 219 ? 80.307 86.409 146.802 1.00 60.20 219 LYS B O 1
ATOM 8585 N N . VAL B 1 220 ? 79.699 84.233 146.801 1.00 57.21 220 VAL B N 1
ATOM 8586 C CA . VAL B 1 220 ? 80.379 83.959 145.540 1.00 57.21 220 VAL B CA 1
ATOM 8587 C C . VAL B 1 220 ? 79.697 84.679 144.383 1.00 57.21 220 VAL B C 1
ATOM 8588 O O . VAL B 1 220 ? 80.358 85.093 143.424 1.00 57.21 220 VAL B O 1
ATOM 8592 N N . ILE B 1 221 ? 78.374 84.838 144.449 1.00 53.94 221 ILE B N 1
ATOM 8593 C CA . ILE B 1 221 ? 77.626 85.332 143.291 1.00 53.94 221 ILE B CA 1
ATOM 8594 C C . ILE B 1 221 ? 78.059 86.729 142.853 1.00 53.94 221 ILE B C 1
ATOM 8595 O O . ILE B 1 221 ? 78.260 86.935 141.644 1.00 53.94 221 ILE B O 1
ATOM 8600 N N . PRO B 1 222 ? 78.191 87.725 143.742 1.00 54.19 222 PRO B N 1
ATOM 8601 C CA . PRO B 1 222 ? 78.635 89.046 143.255 1.00 54.19 222 PRO B CA 1
ATOM 8602 C C . PRO B 1 222 ? 80.024 89.023 142.647 1.00 54.19 222 PRO B C 1
ATOM 8603 O O . PRO B 1 222 ? 80.260 89.657 141.609 1.00 54.19 222 PRO B O 1
ATOM 8607 N N . ARG B 1 223 ? 80.951 88.290 143.263 1.00 54.24 223 ARG B N 1
ATOM 8608 C CA . ARG B 1 223 ? 82.307 88.213 142.734 1.00 54.24 223 ARG B CA 1
ATOM 8609 C C . ARG B 1 223 ? 82.319 87.562 141.358 1.00 54.24 223 ARG B C 1
ATOM 8610 O O . ARG B 1 223 ? 83.061 87.989 140.465 1.00 54.24 223 ARG B O 1
ATOM 8618 N N . ILE B 1 224 ? 81.507 86.522 141.172 1.00 51.86 224 ILE B N 1
ATOM 8619 C CA . ILE B 1 224 ? 81.397 85.893 139.863 1.00 51.86 224 ILE B CA 1
ATOM 8620 C C . ILE B 1 224 ? 80.839 86.875 138.847 1.00 51.86 224 ILE B C 1
ATOM 8621 O O . ILE B 1 224 ? 81.427 87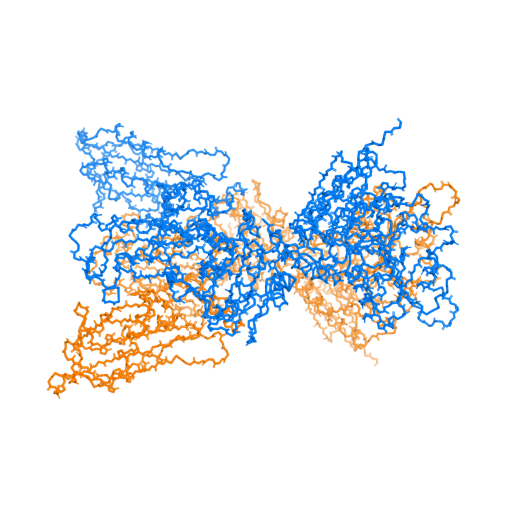.078 137.778 1.00 51.86 224 ILE B O 1
ATOM 8626 N N . LYS B 1 225 ? 79.726 87.531 139.180 1.00 50.89 225 LYS B N 1
ATOM 8627 C CA . LYS B 1 225 ? 79.133 88.506 138.270 1.00 50.89 225 LYS B CA 1
ATOM 8628 C C . LYS B 1 225 ? 80.138 89.583 137.884 1.00 50.89 225 LYS B C 1
ATOM 8629 O O . LYS B 1 225 ? 80.099 90.108 136.766 1.00 50.89 225 LYS B O 1
ATOM 8635 N N . GLU B 1 226 ? 81.048 89.924 138.797 1.00 50.29 226 GLU B N 1
ATOM 8636 C CA . GLU B 1 226 ? 81.990 91.004 138.526 1.00 50.29 226 GLU B CA 1
ATOM 8637 C C . GLU B 1 226 ? 83.162 90.532 137.671 1.00 50.29 226 GLU B C 1
ATOM 8638 O O . GLU B 1 226 ? 83.580 91.231 136.742 1.00 50.29 226 GLU B O 1
ATOM 8644 N N . MET B 1 227 ? 83.707 89.350 137.961 1.00 49.16 227 MET B N 1
ATOM 8645 C CA . MET B 1 227 ? 84.989 88.967 137.384 1.00 49.16 227 MET B CA 1
ATOM 8646 C C . MET B 1 227 ? 84.892 87.954 136.245 1.00 49.16 227 MET B C 1
ATOM 8647 O O . MET B 1 227 ? 85.748 87.979 135.354 1.00 49.16 227 MET B O 1
ATOM 8652 N N . LEU B 1 228 ? 83.871 87.095 136.221 1.00 44.10 228 LEU B N 1
ATOM 8653 C CA . LEU B 1 228 ? 83.760 86.046 135.212 1.00 44.10 228 LEU B CA 1
ATOM 8654 C C . LEU B 1 228 ? 83.819 86.556 133.771 1.00 44.10 228 LEU B C 1
ATOM 8655 O O . LEU B 1 228 ? 84.442 85.894 132.931 1.00 44.10 228 LEU B O 1
ATOM 8660 N N . PRO B 1 229 ? 83.170 87.677 133.420 1.00 39.44 229 PRO B N 1
ATOM 8661 C CA . PRO B 1 229 ? 83.252 88.133 132.022 1.00 39.44 229 PRO B CA 1
ATOM 8662 C C . PRO B 1 229 ? 84.671 88.337 131.531 1.00 39.44 229 PRO B C 1
ATOM 8663 O O . PRO B 1 229 ? 84.980 88.004 130.381 1.00 39.44 229 PRO B O 1
ATOM 8667 N N . HIS B 1 230 ? 85.546 88.866 132.385 1.00 37.70 230 HIS B N 1
ATOM 8668 C CA . HIS B 1 230 ? 86.933 89.087 131.994 1.00 37.70 230 HIS B CA 1
ATOM 8669 C C . HIS B 1 230 ? 87.593 87.783 131.572 1.00 37.70 230 HIS B C 1
ATOM 8670 O O . HIS B 1 230 ? 88.193 87.693 130.493 1.00 37.70 230 HIS B O 1
ATOM 8677 N N . TYR B 1 231 ? 87.464 86.748 132.400 1.00 38.43 231 TYR B N 1
ATOM 8678 C CA . TYR B 1 231 ? 88.143 85.490 132.122 1.00 38.43 231 TYR B CA 1
ATOM 8679 C C . TYR B 1 231 ? 87.487 84.744 130.969 1.00 38.43 231 TYR B C 1
ATOM 8680 O O . TYR B 1 231 ? 88.172 84.074 130.191 1.00 38.43 231 TYR B O 1
ATOM 8689 N N . VAL B 1 232 ? 86.167 84.860 130.827 1.00 37.56 232 VAL B N 1
ATOM 8690 C CA . VAL B 1 232 ? 85.499 84.225 129.695 1.00 37.56 232 VAL B CA 1
ATOM 8691 C C . VAL B 1 232 ? 85.952 84.859 128.388 1.00 37.56 232 VAL B C 1
ATOM 8692 O O . VAL B 1 232 ? 86.241 84.157 127.410 1.00 37.56 232 VAL B O 1
ATOM 8696 N N . SER B 1 233 ? 86.033 86.191 128.348 1.00 36.91 233 SER B N 1
ATOM 8697 C CA . SER B 1 233 ? 86.528 86.860 127.150 1.00 36.91 233 SER B CA 1
ATOM 8698 C C . SER B 1 233 ? 87.976 86.486 126.868 1.00 36.91 233 SER B C 1
ATOM 8699 O O . SER B 1 233 ? 88.347 86.232 125.715 1.00 36.91 233 SER B O 1
ATOM 8702 N N . ALA B 1 234 ? 88.808 86.436 127.910 1.00 37.85 234 ALA B N 1
ATOM 8703 C CA . ALA B 1 234 ? 90.212 86.090 127.724 1.00 37.85 234 ALA B CA 1
ATOM 8704 C C . ALA B 1 234 ? 90.362 84.679 127.174 1.00 37.85 234 ALA B C 1
ATOM 8705 O O . ALA B 1 234 ? 91.200 84.424 126.302 1.00 37.85 234 ALA B O 1
ATOM 8707 N N . PHE B 1 235 ? 89.555 83.746 127.678 1.00 38.80 235 PHE B N 1
ATOM 8708 C CA . PHE B 1 235 ? 89.643 82.363 127.229 1.00 38.80 235 PHE B CA 1
ATOM 8709 C C . PHE B 1 235 ? 89.111 82.201 125.813 1.00 38.80 235 PHE B C 1
ATOM 8710 O O . PHE B 1 235 ? 89.688 81.461 125.008 1.00 38.80 235 PHE B O 1
ATOM 8718 N N . ALA B 1 236 ? 88.009 82.878 125.488 1.00 39.21 236 ALA B N 1
ATOM 8719 C CA . ALA B 1 236 ? 87.441 82.763 124.151 1.00 39.21 236 ALA B CA 1
ATOM 8720 C C . ALA B 1 236 ? 88.363 83.371 123.102 1.00 39.21 236 ALA B C 1
ATOM 8721 O O . ALA B 1 236 ? 88.564 82.792 122.029 1.00 39.21 236 ALA B O 1
ATOM 8723 N N . ASN B 1 237 ? 88.932 84.543 123.392 1.00 39.73 237 ASN B N 1
ATOM 8724 C CA . ASN B 1 237 ? 89.808 85.194 122.423 1.00 39.73 237 ASN B CA 1
ATOM 8725 C C . ASN B 1 237 ? 91.087 84.395 122.208 1.00 39.73 237 ASN B C 1
ATOM 8726 O O . ASN B 1 237 ? 91.537 84.227 121.069 1.00 39.73 237 ASN B O 1
ATOM 8731 N N . THR B 1 238 ? 91.683 83.898 123.284 1.00 40.59 238 THR B N 1
ATOM 8732 C CA . THR B 1 238 ? 92.831 83.011 123.204 1.00 40.59 238 THR B CA 1
ATOM 8733 C C . THR B 1 238 ? 92.307 81.594 122.960 1.00 40.59 238 THR B C 1
ATOM 8734 O O . THR B 1 238 ? 91.145 81.400 122.592 1.00 40.59 238 THR B O 1
ATOM 8738 N N . GLN B 1 239 ? 93.147 80.582 123.144 1.00 41.97 239 GLN B N 1
ATOM 8739 C CA . GLN B 1 239 ? 92.745 79.195 122.949 1.00 41.97 239 GLN B CA 1
ATOM 8740 C C . GLN B 1 239 ? 92.352 78.582 124.292 1.00 41.97 239 GLN B C 1
ATOM 8741 O O . GLN B 1 239 ? 93.148 78.553 125.234 1.00 41.97 239 GLN B O 1
ATOM 8747 N N . GLY B 1 240 ? 91.101 78.143 124.387 1.00 40.96 240 GLY B N 1
ATOM 8748 C CA . GLY B 1 240 ? 90.657 77.301 125.477 1.00 40.96 240 GLY B CA 1
ATOM 8749 C C . GLY B 1 240 ? 90.624 77.994 126.821 1.00 40.96 240 GLY B C 1
ATOM 8750 O O . GLY B 1 240 ? 90.791 79.206 126.948 1.00 40.96 240 GLY B O 1
ATOM 8751 N N . GLY B 1 241 ? 90.404 77.182 127.853 1.00 41.87 241 GLY B N 1
ATOM 8752 C CA . GLY B 1 241 ? 90.452 77.660 129.218 1.00 41.87 241 GLY B CA 1
ATOM 8753 C C . GLY B 1 241 ? 89.534 76.947 130.189 1.00 41.87 241 GLY B C 1
ATOM 8754 O O . GLY B 1 241 ? 88.463 76.466 129.813 1.00 41.87 241 GLY B O 1
ATOM 8755 N N . TYR B 1 242 ? 89.958 76.873 131.445 1.00 43.03 242 TYR B N 1
ATOM 8756 C CA . TYR B 1 242 ? 89.155 76.358 132.543 1.00 43.03 242 TYR B CA 1
ATOM 8757 C C . TYR B 1 242 ? 89.139 77.371 133.679 1.00 43.03 242 TYR B C 1
ATOM 8758 O O . TYR B 1 242 ? 90.179 77.933 134.032 1.00 43.03 242 TYR B O 1
ATOM 8767 N N . VAL B 1 243 ? 87.962 77.603 134.250 1.00 44.00 243 VAL B N 1
ATOM 8768 C CA . VAL B 1 243 ? 87.802 78.473 135.410 1.00 44.00 243 VAL B CA 1
ATOM 8769 C C . VAL B 1 243 ? 87.412 77.601 136.593 1.00 44.00 243 VAL B C 1
ATOM 8770 O O . VAL B 1 243 ? 86.438 76.842 136.518 1.00 44.00 243 VAL B O 1
ATOM 8774 N N . LEU B 1 244 ? 88.165 77.707 137.683 1.00 46.73 244 LEU B N 1
ATOM 8775 C CA . LEU B 1 244 ? 87.945 76.903 138.877 1.00 46.73 244 LEU B CA 1
ATOM 8776 C C . LEU B 1 244 ? 87.416 77.797 139.989 1.00 46.73 244 LEU B C 1
ATOM 8777 O O . LEU B 1 244 ? 87.967 78.874 140.240 1.00 46.73 244 LEU B O 1
ATOM 8782 N N . ILE B 1 245 ? 86.353 77.350 140.648 1.00 48.65 245 ILE B N 1
ATOM 8783 C CA . ILE B 1 245 ? 85.702 78.093 141.719 1.00 48.65 245 ILE B CA 1
ATOM 8784 C C . ILE B 1 245 ? 85.688 77.215 142.960 1.00 48.65 245 ILE B C 1
ATOM 8785 O O . ILE B 1 245 ? 85.068 76.145 142.961 1.00 48.65 245 ILE B O 1
ATOM 8790 N N . GLY B 1 246 ? 86.356 77.665 144.014 1.00 50.98 246 GLY B N 1
ATOM 8791 C CA . GLY B 1 246 ? 86.445 76.905 145.240 1.00 50.98 246 GLY B CA 1
ATOM 8792 C C . GLY B 1 246 ? 87.830 76.425 145.618 1.00 50.98 246 GLY B C 1
ATOM 8793 O O . GLY B 1 246 ? 87.940 75.482 146.410 1.00 50.98 246 GLY B O 1
ATOM 8794 N N . VAL B 1 247 ? 88.884 77.031 145.083 1.00 50.31 247 VAL B N 1
ATOM 8795 C CA . VAL B 1 247 ? 90.259 76.659 145.391 1.00 50.31 247 VAL B CA 1
ATOM 8796 C C . VAL B 1 247 ? 90.924 77.828 146.098 1.00 50.31 247 VAL B C 1
ATOM 8797 O O . VAL B 1 247 ? 90.901 78.958 145.596 1.00 50.31 247 VAL B O 1
ATOM 8801 N N . ASP B 1 248 ? 91.513 77.561 147.261 1.00 54.13 248 ASP B N 1
ATOM 8802 C CA . ASP B 1 248 ? 92.166 78.619 148.020 1.00 54.13 248 ASP B CA 1
ATOM 8803 C C . ASP B 1 248 ? 93.412 79.099 147.288 1.00 54.13 248 ASP B C 1
ATOM 8804 O O . ASP B 1 248 ? 94.135 78.307 146.676 1.00 54.13 248 ASP B O 1
ATOM 8809 N N . ASP B 1 249 ? 93.648 80.409 147.335 1.00 56.18 249 ASP B N 1
ATOM 8810 C CA . ASP B 1 249 ? 94.690 81.007 146.509 1.00 56.18 249 ASP B CA 1
ATOM 8811 C C . ASP B 1 249 ? 96.080 80.550 146.934 1.00 56.18 249 ASP B C 1
ATOM 8812 O O . ASP B 1 249 ? 96.877 80.095 146.105 1.00 56.18 249 ASP B O 1
ATOM 8817 N N . LYS B 1 250 ? 96.389 80.655 148.226 1.00 55.58 250 LYS B N 1
ATOM 8818 C CA . LYS B 1 250 ? 97.767 80.471 148.669 1.00 55.58 250 LYS B CA 1
ATOM 8819 C C . LYS B 1 250 ? 98.153 78.998 148.718 1.00 55.58 250 LYS B C 1
ATOM 8820 O O . LYS B 1 250 ? 99.269 78.628 148.336 1.00 55.58 250 LYS B O 1
ATOM 8826 N N . SER B 1 251 ? 97.246 78.138 149.180 1.00 52.85 251 SER B N 1
ATOM 8827 C CA . SER B 1 251 ? 97.628 76.769 149.498 1.00 52.85 251 SER B CA 1
ATOM 8828 C C . SER B 1 251 ? 97.202 75.758 148.442 1.00 52.85 251 SER B C 1
ATOM 8829 O O . SER B 1 251 ? 97.611 74.595 148.525 1.00 52.85 251 SER B O 1
ATOM 8832 N N . LYS B 1 252 ? 96.402 76.169 147.458 1.00 51.80 252 LYS B N 1
ATOM 8833 C CA . LYS B 1 252 ? 96.065 75.330 146.305 1.00 51.80 252 LYS B CA 1
ATOM 8834 C C . LYS B 1 252 ? 95.365 74.038 146.721 1.00 51.80 252 LYS B C 1
ATOM 8835 O O . LYS B 1 252 ? 95.697 72.951 146.245 1.00 51.80 252 LYS B O 1
ATOM 8841 N N . GLU B 1 253 ? 94.387 74.153 147.613 1.00 53.16 253 GLU B N 1
ATOM 8842 C CA . GLU B 1 253 ? 93.577 73.021 148.035 1.00 53.16 253 GLU B CA 1
ATOM 8843 C C . GLU B 1 253 ? 92.102 73.327 147.817 1.00 53.16 253 GLU B C 1
ATOM 8844 O O . GLU B 1 253 ? 91.687 74.484 147.730 1.00 53.16 253 GLU B O 1
ATOM 8850 N N . VAL B 1 254 ? 91.309 72.265 147.729 1.00 51.79 254 VAL B N 1
ATOM 8851 C CA . VAL B 1 254 ? 89.892 72.388 147.356 1.00 51.79 254 VAL B CA 1
ATOM 8852 C C . VAL B 1 254 ? 89.137 72.707 148.641 1.00 51.79 254 VAL B C 1
ATOM 8853 O O . VAL B 1 254 ? 88.642 71.833 149.356 1.00 51.79 254 VAL B O 1
ATOM 8857 N N . VAL B 1 255 ? 89.053 74.001 148.946 1.00 51.53 255 VAL B N 1
ATOM 8858 C CA . VAL B 1 255 ? 88.305 74.433 150.121 1.00 51.53 255 VAL B CA 1
ATOM 8859 C C . VAL B 1 255 ? 86.810 74.246 149.899 1.00 51.53 255 VAL B C 1
ATOM 8860 O O . VAL B 1 255 ? 86.076 73.869 150.820 1.00 51.53 255 VAL B O 1
ATOM 8864 N N . GLY B 1 256 ? 86.335 74.501 148.686 1.00 53.41 256 GLY B N 1
ATOM 8865 C CA . GLY B 1 256 ? 84.940 74.320 148.357 1.00 53.41 256 GLY B CA 1
ATOM 8866 C C . GLY B 1 256 ? 84.069 75.454 148.863 1.00 53.41 256 GLY B C 1
ATOM 8867 O O . GLY B 1 256 ? 84.431 76.221 149.758 1.00 53.41 256 GLY B O 1
ATOM 8868 N N . CYS B 1 257 ? 82.886 75.554 148.269 1.00 58.48 257 CYS B N 1
ATOM 8869 C CA . CYS B 1 257 ? 81.894 76.547 148.647 1.00 58.48 257 CYS B CA 1
ATOM 8870 C C . CYS B 1 257 ? 80.819 75.872 149.485 1.00 58.48 257 CYS B C 1
ATOM 8871 O O . CYS B 1 257 ? 80.344 74.789 149.131 1.00 58.48 257 CYS B O 1
ATOM 8874 N N . LYS B 1 258 ? 80.448 76.510 150.593 1.00 60.42 258 LYS B N 1
ATOM 8875 C CA . LYS B 1 258 ? 79.455 75.938 151.491 1.00 60.42 258 LYS B CA 1
ATOM 8876 C C . LYS B 1 258 ? 78.156 75.676 150.743 1.00 60.42 258 LYS B C 1
ATOM 8877 O O . LYS B 1 258 ? 77.705 76.496 149.940 1.00 60.42 258 LYS B O 1
ATOM 8883 N N . TRP B 1 259 ? 77.557 74.513 151.002 1.00 60.08 259 TRP B N 1
ATOM 8884 C CA . TRP B 1 259 ? 76.331 74.154 150.300 1.00 60.08 259 TRP B CA 1
ATOM 8885 C C . TRP B 1 259 ? 75.178 75.053 150.721 1.00 60.08 259 TRP B C 1
ATOM 8886 O O . TRP B 1 259 ? 74.297 75.370 149.912 1.00 60.08 259 TRP B O 1
ATOM 8897 N N . GLU B 1 260 ? 75.163 75.468 151.989 1.00 61.69 260 GLU B N 1
ATOM 8898 C CA . GLU B 1 260 ? 74.058 76.272 152.497 1.00 61.69 260 GLU B CA 1
ATOM 8899 C C . GLU B 1 260 ? 74.081 77.679 151.916 1.00 61.69 260 GLU B C 1
ATOM 8900 O O . GLU B 1 260 ? 73.033 78.324 151.793 1.00 61.69 260 GLU B O 1
ATOM 8906 N N . LYS B 1 261 ? 75.266 78.176 151.559 1.00 58.71 261 LYS B N 1
ATOM 8907 C CA . LYS B 1 261 ? 75.381 79.552 151.086 1.00 58.71 261 LYS B CA 1
ATOM 8908 C C . LYS B 1 261 ? 74.677 79.744 149.749 1.00 58.71 261 LYS B C 1
ATOM 8909 O O . LYS B 1 261 ? 73.962 80.733 149.548 1.00 58.71 261 LYS B O 1
ATOM 8915 N N . VAL B 1 262 ? 74.861 78.809 148.822 1.00 55.94 262 VAL B N 1
ATOM 8916 C CA . VAL B 1 262 ? 74.274 78.924 147.491 1.00 55.94 262 VAL B CA 1
ATOM 8917 C C . VAL B 1 262 ? 74.195 77.537 146.871 1.00 55.94 262 VAL B C 1
ATOM 8918 O O . VAL B 1 262 ? 75.147 76.755 146.943 1.00 55.94 262 VAL B O 1
ATOM 8922 N N . ASN B 1 263 ? 73.050 77.230 146.268 1.00 54.02 263 ASN B N 1
ATOM 8923 C CA . ASN B 1 263 ? 72.879 75.935 145.637 1.00 54.02 263 ASN B CA 1
ATOM 8924 C C . ASN B 1 263 ? 73.602 75.891 144.290 1.00 54.02 263 ASN B C 1
ATOM 8925 O O . ASN B 1 263 ? 73.866 76.932 143.684 1.00 54.02 263 ASN B O 1
ATOM 8930 N N . PRO B 1 264 ? 73.983 74.698 143.827 1.00 54.69 264 PRO B N 1
ATOM 8931 C CA . PRO B 1 264 ? 74.667 74.613 142.525 1.00 54.69 264 PRO B CA 1
ATOM 8932 C C . PRO B 1 264 ? 73.828 75.098 141.355 1.00 54.69 264 PRO B C 1
ATOM 8933 O O . PRO B 1 264 ? 74.377 75.678 140.409 1.00 54.69 264 PRO B O 1
ATOM 8937 N N . ASP B 1 265 ? 72.513 74.874 141.384 1.00 54.26 265 ASP B N 1
ATOM 8938 C CA . ASP B 1 265 ? 71.681 75.233 140.238 1.00 54.26 265 ASP B CA 1
ATOM 8939 C C . ASP B 1 265 ? 71.604 76.743 140.054 1.00 54.26 265 ASP B C 1
ATOM 8940 O O . ASP B 1 265 ? 71.652 77.243 138.922 1.00 54.26 265 ASP B O 1
ATOM 8945 N N . LEU B 1 266 ? 71.476 77.488 141.154 1.00 52.33 266 LEU B N 1
ATOM 8946 C CA . LEU B 1 266 ? 71.447 78.943 141.061 1.00 52.33 266 LEU B CA 1
ATOM 8947 C C . LEU B 1 266 ? 72.763 79.486 140.518 1.00 52.33 266 LEU B C 1
ATOM 8948 O O . LEU B 1 266 ? 72.771 80.394 139.678 1.00 52.33 266 LEU B O 1
ATOM 8953 N N . LEU B 1 267 ? 73.889 78.937 140.979 1.00 50.32 267 LEU B N 1
ATOM 8954 C CA . LEU B 1 267 ? 75.182 79.370 140.462 1.00 50.32 267 LEU B CA 1
ATOM 8955 C C . LEU B 1 267 ? 75.310 79.054 138.978 1.00 50.32 267 LEU B C 1
ATOM 8956 O O . LEU B 1 267 ? 75.818 79.873 138.201 1.00 50.32 267 LEU B O 1
ATOM 8961 N N . LYS B 1 268 ? 74.846 77.874 138.565 1.00 49.84 268 LYS B N 1
ATOM 8962 C CA . LYS B 1 268 ? 74.896 77.514 137.153 1.00 49.84 268 LYS B CA 1
ATOM 8963 C C . LYS B 1 268 ? 74.067 78.472 136.308 1.00 49.84 268 LYS B C 1
ATOM 8964 O O . LYS B 1 268 ? 74.507 78.909 135.237 1.00 49.84 268 LYS B O 1
ATOM 8970 N N . LYS B 1 269 ? 72.864 78.816 136.774 1.00 50.76 269 LYS B N 1
ATOM 8971 C CA . LYS B 1 269 ? 72.014 79.701 135.985 1.00 50.76 269 LYS B CA 1
ATOM 8972 C C . LYS B 1 269 ? 72.584 81.113 135.939 1.00 50.76 269 LYS B C 1
ATOM 8973 O O . LYS B 1 269 ? 72.481 81.796 134.913 1.00 50.76 269 LYS B O 1
ATOM 8979 N N . GLU B 1 270 ? 73.212 81.564 137.029 1.00 50.70 270 GLU B N 1
ATOM 8980 C CA . GLU B 1 270 ? 73.873 82.865 136.994 1.00 50.70 270 GLU B CA 1
ATOM 8981 C C . GLU B 1 270 ? 75.041 82.864 136.017 1.00 50.70 270 GLU B C 1
ATOM 8982 O O . GLU B 1 270 ? 75.256 83.845 135.296 1.00 50.70 270 GLU B O 1
ATOM 8988 N N . ILE B 1 271 ? 75.805 81.772 135.974 1.00 47.49 271 ILE B N 1
ATOM 8989 C CA . ILE B 1 271 ? 76.908 81.676 135.021 1.00 47.49 271 ILE B CA 1
ATOM 8990 C C . ILE B 1 271 ? 76.386 81.723 133.590 1.00 47.49 271 ILE B C 1
ATOM 8991 O O . ILE B 1 271 ? 76.945 82.421 132.731 1.00 47.49 271 ILE B O 1
ATOM 8996 N N . GLU B 1 272 ? 75.313 80.980 133.309 1.00 48.45 272 GLU B N 1
ATOM 8997 C CA . GLU B 1 272 ? 74.748 80.998 131.963 1.00 48.45 272 GLU B CA 1
ATOM 8998 C C . GLU B 1 272 ? 74.241 82.386 131.593 1.00 48.45 272 GLU B C 1
ATOM 8999 O O . GLU B 1 272 ? 74.461 82.853 130.470 1.00 48.45 272 GLU B O 1
ATOM 9005 N N . ASN B 1 273 ? 73.569 83.065 132.526 1.00 48.42 273 ASN B N 1
ATOM 9006 C CA . ASN B 1 273 ? 73.104 84.422 132.259 1.00 48.42 273 ASN B CA 1
ATOM 9007 C C . ASN B 1 273 ? 74.271 85.352 131.960 1.00 48.42 273 ASN B C 1
ATOM 9008 O O . ASN B 1 273 ? 74.230 86.131 130.996 1.00 48.42 273 ASN B O 1
ATOM 9013 N N . CYS B 1 274 ? 75.328 85.270 132.771 1.00 46.61 274 CYS B N 1
ATOM 9014 C CA . CYS B 1 274 ? 76.485 86.137 132.587 1.00 46.61 274 CYS B CA 1
ATOM 9015 C C . CYS B 1 274 ? 77.125 85.916 131.226 1.00 46.61 274 CYS B C 1
ATOM 9016 O O . CYS B 1 274 ? 77.446 86.875 130.517 1.00 46.61 274 CYS B O 1
ATOM 9019 N N . ILE B 1 275 ? 77.308 84.656 130.838 1.00 44.43 275 ILE B N 1
ATOM 9020 C CA . ILE B 1 275 ? 77.969 84.380 129.568 1.00 44.43 275 ILE B CA 1
ATOM 9021 C C . ILE B 1 275 ? 77.080 84.789 128.398 1.00 44.43 275 ILE B C 1
ATOM 9022 O O . ILE B 1 275 ? 77.569 85.291 127.379 1.00 44.43 275 ILE B O 1
ATOM 9027 N N . GLU B 1 276 ? 75.764 84.601 128.524 1.00 47.09 276 GLU B N 1
ATOM 9028 C CA . GLU B 1 276 ? 74.864 84.992 127.442 1.00 47.09 276 GLU B CA 1
ATOM 9029 C C . GLU B 1 276 ? 74.835 86.503 127.257 1.00 47.09 276 GLU B C 1
ATOM 9030 O O . GLU B 1 276 ? 74.709 86.994 126.130 1.00 47.09 276 GLU B O 1
ATOM 9036 N N . LYS B 1 277 ? 74.946 87.262 128.351 1.00 43.38 277 LYS B N 1
ATOM 9037 C CA . LYS B 1 277 ? 74.887 88.717 128.240 1.00 43.38 277 LYS B CA 1
ATOM 9038 C C . LYS B 1 277 ? 76.100 89.293 127.515 1.00 43.38 277 LYS B C 1
ATOM 9039 O O . LYS B 1 277 ? 76.096 90.472 127.149 1.00 43.38 277 LYS B O 1
ATOM 9045 N N . LEU B 1 278 ? 77.136 88.493 127.305 1.00 39.95 278 LEU B N 1
ATOM 9046 C CA . LEU B 1 278 ? 78.388 89.011 126.768 1.00 39.95 278 LEU B CA 1
ATOM 9047 C C . LEU B 1 278 ? 78.224 89.459 125.319 1.00 39.95 278 LEU B C 1
ATOM 9048 O O . LEU B 1 278 ? 77.686 88.705 124.498 1.00 39.95 278 LEU B O 1
ATOM 9053 N N . PRO B 1 279 ? 78.666 90.666 124.967 1.00 37.94 279 PRO B N 1
ATOM 9054 C CA . PRO B 1 279 ? 78.620 91.090 123.565 1.00 37.94 279 PRO B CA 1
ATOM 9055 C C . PRO B 1 279 ? 79.603 90.307 122.712 1.00 37.94 279 PRO B C 1
ATOM 9056 O O . PRO B 1 279 ? 80.633 89.832 123.195 1.00 37.94 279 PRO B O 1
ATOM 9060 N N . THR B 1 280 ? 79.275 90.176 121.430 1.00 40.64 280 THR B N 1
ATOM 9061 C CA . THR B 1 280 ? 80.096 89.4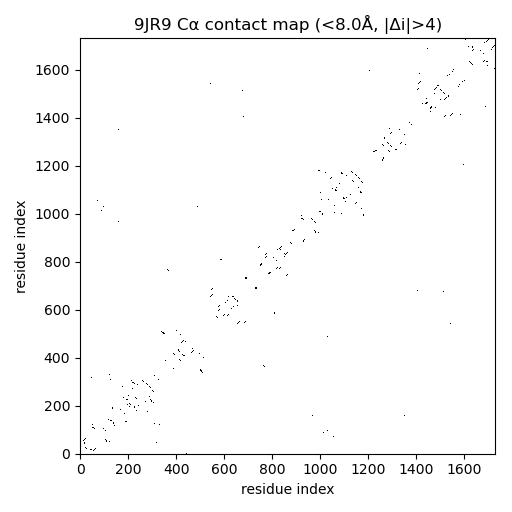29 120.490 1.00 40.64 280 THR B CA 1
ATOM 9062 C C . THR B 1 280 ? 79.994 90.068 119.113 1.00 40.64 280 THR B C 1
ATOM 9063 O O . THR B 1 280 ? 78.971 90.662 118.765 1.00 40.64 280 THR B O 1
ATOM 9067 N N . PHE B 1 281 ? 81.066 89.947 118.334 1.00 43.90 281 PHE B N 1
ATOM 9068 C CA . PHE B 1 281 ? 81.081 90.390 116.946 1.00 43.90 281 PHE B CA 1
ATOM 9069 C C . PHE B 1 281 ? 81.643 89.264 116.100 1.00 43.90 281 PHE B C 1
ATOM 9070 O O . PHE B 1 281 ? 82.656 88.663 116.465 1.00 43.90 281 PHE B O 1
ATOM 9078 N N . HIS B 1 282 ? 80.997 88.987 114.971 1.00 48.66 282 HIS B N 1
ATOM 9079 C CA . HIS B 1 282 ? 81.319 87.824 114.157 1.00 48.66 282 HIS B CA 1
ATOM 9080 C C . HIS B 1 282 ? 81.824 88.243 112.785 1.00 48.66 282 HIS B C 1
ATOM 9081 O O . HIS B 1 282 ? 81.203 89.070 112.111 1.00 48.66 282 HIS B O 1
ATOM 9088 N N . PHE B 1 283 ? 82.949 87.662 112.384 1.00 51.03 283 PHE B N 1
ATOM 9089 C CA . PHE B 1 283 ? 83.527 87.843 111.063 1.00 51.03 283 PHE B CA 1
ATOM 9090 C C . PHE B 1 283 ? 83.118 86.745 110.094 1.00 51.03 283 PHE B C 1
ATOM 9091 O O . PHE B 1 283 ? 83.526 86.778 108.929 1.00 51.03 283 PHE B O 1
ATOM 9099 N N . CYS B 1 284 ? 82.327 85.778 110.548 1.00 55.27 284 CYS B N 1
ATOM 9100 C CA . CYS B 1 284 ? 81.974 84.600 109.772 1.00 55.27 284 CYS B CA 1
ATOM 9101 C C . CYS B 1 284 ? 80.470 84.554 109.546 1.00 55.27 284 CYS B C 1
ATOM 9102 O O . CYS B 1 284 ? 79.717 85.321 110.152 1.00 55.27 284 CYS B O 1
ATOM 9105 N N . CYS B 1 285 ? 80.038 83.649 108.664 1.00 56.57 285 CYS B N 1
ATOM 9106 C CA . CYS B 1 285 ? 78.625 83.581 108.303 1.00 56.57 285 CYS B CA 1
ATOM 9107 C C . CYS B 1 285 ? 77.846 82.669 109.243 1.00 56.57 285 CYS B C 1
ATOM 9108 O O . CYS B 1 285 ? 76.631 82.828 109.401 1.00 56.57 285 CYS B O 1
ATOM 9111 N N . GLU B 1 286 ? 78.522 81.703 109.866 1.00 55.86 286 GLU B N 1
ATOM 9112 C CA . GLU B 1 286 ? 77.825 80.732 110.704 1.00 55.86 286 GLU B CA 1
ATOM 9113 C C . GLU B 1 286 ? 77.205 81.390 111.931 1.00 55.86 286 GLU B C 1
ATOM 9114 O O . GLU B 1 286 ? 76.102 81.020 112.350 1.00 55.86 286 GLU B O 1
ATOM 9120 N N . LYS B 1 287 ? 77.902 82.360 112.522 1.00 53.01 287 LYS B N 1
ATOM 9121 C CA . LYS B 1 287 ? 77.485 83.064 113.731 1.00 53.01 287 LYS B CA 1
ATOM 9122 C C . LYS B 1 287 ? 77.224 82.128 114.909 1.00 53.01 287 LYS B C 1
ATOM 9123 O O . LYS B 1 287 ? 76.135 82.175 115.493 1.00 53.01 287 LYS B O 1
ATOM 9129 N N . PRO B 1 288 ? 78.175 81.282 115.305 1.00 50.31 288 PRO B N 1
ATOM 9130 C CA . PRO B 1 288 ? 77.950 80.453 116.492 1.00 50.31 288 PRO B CA 1
ATOM 9131 C C . PRO B 1 288 ? 77.975 81.284 117.762 1.00 50.31 288 PRO B C 1
ATOM 9132 O O . PRO B 1 288 ? 78.657 82.308 117.851 1.00 50.31 288 PRO B O 1
ATOM 9136 N N . LYS B 1 289 ? 77.218 80.832 118.752 1.00 48.11 289 LYS B N 1
ATOM 9137 C CA . LYS B 1 289 ? 77.289 81.418 120.078 1.00 48.11 289 LYS B CA 1
ATOM 9138 C C . LYS B 1 289 ? 78.490 80.857 120.829 1.00 48.11 289 LYS B C 1
ATOM 9139 O O . LYS B 1 289 ? 79.049 79.817 120.474 1.00 48.11 289 LYS B O 1
ATOM 9145 N N . VAL B 1 290 ? 78.892 81.563 121.884 1.00 47.54 290 VAL B N 1
ATOM 9146 C CA . VAL B 1 290 ? 80.004 81.096 122.698 1.00 47.54 290 VAL B CA 1
ATOM 9147 C C . VAL B 1 290 ? 79.585 79.838 123.445 1.00 47.54 290 VAL B C 1
ATOM 9148 O O . VAL B 1 290 ? 78.556 79.810 124.133 1.00 47.54 290 VAL B O 1
ATOM 9152 N N . ASN B 1 291 ? 80.370 78.778 123.293 1.00 47.31 291 ASN B N 1
ATOM 9153 C CA . ASN B 1 291 ? 80.048 77.480 123.873 1.00 47.31 291 ASN B CA 1
ATOM 9154 C C . ASN B 1 291 ? 80.885 77.274 125.131 1.00 47.31 291 ASN B C 1
ATOM 9155 O O . ASN B 1 291 ? 82.021 77.751 125.217 1.00 47.31 291 ASN B O 1
ATOM 9160 N N . PHE B 1 292 ? 80.286 76.639 126.131 1.00 45.01 292 PHE B N 1
ATOM 9161 C CA . PHE B 1 292 ? 80.927 76.416 127.415 1.00 45.01 292 PHE B CA 1
ATOM 9162 C C . PHE B 1 292 ? 80.213 75.292 128.147 1.00 45.01 292 PHE B C 1
ATOM 9163 O O . PHE B 1 292 ? 79.012 75.081 127.956 1.00 45.01 292 PHE B O 1
ATOM 9171 N N . THR B 1 293 ? 80.955 74.573 128.983 1.00 46.17 293 THR B N 1
ATOM 9172 C CA . THR B 1 293 ? 80.402 73.503 129.801 1.00 46.17 293 THR B CA 1
ATOM 9173 C C . THR B 1 293 ? 80.632 73.839 131.265 1.00 46.17 293 THR B C 1
ATOM 9174 O O . THR B 1 293 ? 81.767 74.105 131.673 1.00 46.17 293 THR B O 1
ATOM 9178 N N . THR B 1 294 ? 79.562 73.825 132.049 1.00 46.99 294 THR B N 1
ATOM 9179 C CA . THR B 1 294 ? 79.634 74.042 133.485 1.00 46.99 294 THR B CA 1
ATOM 9180 C C . THR B 1 294 ? 79.339 72.731 134.195 1.00 46.99 294 THR B C 1
ATOM 9181 O O . THR B 1 294 ? 78.261 72.154 134.019 1.00 46.99 294 THR B O 1
ATOM 9185 N N . LYS B 1 295 ? 80.294 72.262 134.990 1.00 50.39 295 LYS B N 1
ATOM 9186 C CA . LYS B 1 295 ? 80.167 71.010 135.720 1.00 50.39 295 LYS B CA 1
ATOM 9187 C C . LYS B 1 295 ? 80.392 71.286 137.197 1.00 50.39 295 LYS B C 1
ATOM 9188 O O . LYS B 1 295 ? 81.300 72.040 137.560 1.00 50.39 295 LYS B O 1
ATOM 9194 N N . ILE B 1 296 ? 79.561 70.686 138.042 1.00 51.20 296 ILE B N 1
ATOM 9195 C CA . ILE B 1 296 ? 79.578 70.946 139.473 1.00 51.20 296 ILE B CA 1
ATOM 9196 C C . ILE B 1 296 ? 80.149 69.721 140.172 1.00 51.20 296 ILE B C 1
ATOM 9197 O O . ILE B 1 296 ? 79.649 68.604 139.989 1.00 51.20 296 ILE B O 1
ATOM 9202 N N . LEU B 1 297 ? 81.195 69.923 140.965 1.00 54.67 297 LEU B N 1
ATOM 9203 C CA . LEU B 1 297 ? 81.887 68.843 141.651 1.00 54.67 297 LEU B CA 1
ATOM 9204 C C . LEU B 1 297 ? 81.634 68.922 143.149 1.00 54.67 297 LEU B C 1
ATOM 9205 O O . LEU B 1 297 ? 81.647 70.004 143.741 1.00 54.67 297 LEU B O 1
ATOM 9210 N N . ASN B 1 298 ? 81.411 67.762 143.759 1.00 58.68 298 ASN B N 1
ATOM 9211 C CA . ASN B 1 298 ? 81.058 67.661 145.168 1.00 58.68 298 ASN B CA 1
ATOM 9212 C C . ASN B 1 298 ? 82.281 67.247 145.972 1.00 58.68 298 ASN B C 1
ATOM 9213 O O . ASN B 1 298 ? 83.023 66.350 145.561 1.00 58.68 298 ASN B O 1
ATOM 9218 N N . VAL B 1 299 ? 82.488 67.900 147.113 1.00 59.61 299 VAL B N 1
ATOM 9219 C CA . VAL B 1 299 ? 83.613 67.608 147.993 1.00 59.61 299 VAL B CA 1
ATOM 9220 C C . VAL B 1 299 ? 83.089 66.924 149.248 1.00 59.61 299 VAL B C 1
ATOM 9221 O O . VAL B 1 299 ? 82.115 67.381 149.859 1.00 59.61 299 VAL B O 1
ATOM 9225 N N . TYR B 1 300 ? 83.721 65.813 149.620 1.00 61.70 300 TYR B N 1
ATOM 9226 C CA . TYR B 1 300 ? 83.318 65.024 150.775 1.00 61.70 300 TYR B CA 1
ATOM 9227 C C . TYR B 1 300 ? 84.504 64.859 151.712 1.00 61.70 300 TYR B C 1
ATOM 9228 O O . TYR B 1 300 ? 85.574 64.411 151.288 1.00 61.70 300 TYR B O 1
ATOM 9237 N N . GLN B 1 301 ? 84.314 65.215 152.979 1.00 64.78 301 GLN B N 1
ATOM 9238 C CA . GLN B 1 301 ? 85.291 64.939 154.026 1.00 64.78 301 GLN B CA 1
ATOM 9239 C C . GLN B 1 301 ? 84.774 63.766 154.852 1.00 64.78 301 GLN B C 1
ATOM 9240 O O . GLN B 1 301 ? 83.778 63.895 155.570 1.00 64.78 301 GLN B O 1
ATOM 9246 N N . LYS B 1 302 ? 85.450 62.623 154.745 1.00 65.27 302 LYS B N 1
ATOM 9247 C CA . LYS B 1 302 ? 85.002 61.380 155.371 1.00 65.27 302 LYS B CA 1
ATOM 9248 C C . LYS B 1 302 ? 83.593 60.999 154.925 1.00 65.27 302 LYS B C 1
ATOM 9249 O O . LYS B 1 302 ? 82.761 60.589 155.739 1.00 65.27 302 LYS B O 1
ATOM 9255 N N . ASP B 1 303 ? 83.319 61.161 153.631 1.00 65.89 303 ASP B N 1
ATOM 9256 C CA . ASP B 1 303 ? 82.120 60.695 152.939 1.00 65.89 303 ASP B CA 1
ATOM 9257 C C . ASP B 1 303 ? 80.855 61.463 153.305 1.00 65.89 303 ASP B C 1
ATOM 9258 O O . ASP B 1 303 ? 79.777 61.131 152.797 1.00 65.89 303 ASP B O 1
ATOM 9263 N N . VAL B 1 304 ? 80.939 62.480 154.155 1.00 64.37 304 VAL B N 1
ATOM 9264 C CA . VAL B 1 304 ? 79.799 63.343 154.442 1.00 64.37 304 VAL B CA 1
ATOM 9265 C C . VAL B 1 304 ? 79.974 64.629 153.645 1.00 64.37 304 VAL B C 1
ATOM 9266 O O . VAL B 1 304 ? 81.083 65.169 153.554 1.00 64.37 304 VAL B O 1
ATOM 9270 N N . LEU B 1 305 ? 78.888 65.103 153.038 1.00 63.20 305 LEU B N 1
ATOM 9271 C CA . LEU B 1 305 ? 78.976 66.238 152.129 1.00 63.20 305 LEU B CA 1
ATOM 9272 C C . LEU B 1 305 ? 79.344 67.506 152.885 1.00 63.20 305 LEU B C 1
ATOM 9273 O O . LEU B 1 305 ? 78.806 67.786 153.960 1.00 63.20 305 LEU B O 1
ATOM 9278 N N . ASP B 1 306 ? 80.268 68.276 152.312 1.00 63.39 306 ASP B N 1
ATOM 9279 C CA . ASP B 1 306 ? 80.711 69.530 152.896 1.00 63.39 306 ASP B CA 1
ATOM 9280 C C . ASP B 1 306 ? 80.481 70.740 152.007 1.00 63.39 306 ASP B C 1
ATOM 9281 O O . ASP B 1 306 ? 80.309 71.844 152.534 1.00 63.39 306 ASP B O 1
ATOM 9286 N N . GLY B 1 307 ? 80.461 70.571 150.694 1.00 60.27 307 GLY B N 1
ATOM 9287 C CA . GLY B 1 307 ? 80.342 71.698 149.796 1.00 60.27 307 GLY B CA 1
ATOM 9288 C C . GLY B 1 307 ? 80.432 71.241 148.354 1.00 60.27 307 GLY B C 1
ATOM 9289 O O . GLY B 1 307 ? 80.151 70.089 148.027 1.00 60.27 307 GLY B O 1
ATOM 9290 N N . TYR B 1 308 ? 80.836 72.177 147.500 1.00 54.95 308 TYR B N 1
ATOM 9291 C CA . TYR B 1 308 ? 80.882 71.936 146.068 1.00 54.95 308 TYR B CA 1
ATOM 9292 C C . TYR B 1 308 ? 81.856 72.896 145.403 1.00 54.95 308 TYR B C 1
ATOM 9293 O O . TYR B 1 308 ? 82.176 73.961 145.936 1.00 54.95 308 TYR B O 1
ATOM 9302 N N . VAL B 1 309 ? 82.332 72.496 144.225 1.00 50.91 309 VAL B N 1
ATOM 9303 C CA . VAL B 1 309 ? 83.291 73.267 143.442 1.00 50.91 309 VAL B CA 1
ATOM 9304 C C . VAL B 1 309 ? 82.808 73.325 141.999 1.00 50.91 309 VAL B C 1
ATOM 9305 O O . VAL B 1 309 ? 82.427 72.299 141.426 1.00 50.91 309 VAL B O 1
ATOM 9309 N N . CYS B 1 310 ? 82.825 74.522 141.418 1.00 49.28 310 CYS B N 1
ATOM 9310 C CA . CYS B 1 310 ? 82.323 74.767 140.073 1.00 49.28 310 CYS B CA 1
ATOM 9311 C C . CYS B 1 310 ? 83.486 74.951 139.110 1.00 49.28 310 CYS B C 1
ATOM 9312 O O . CYS B 1 310 ? 84.416 75.714 139.392 1.00 49.28 310 CYS B O 1
ATOM 9315 N N . VAL B 1 311 ? 83.431 74.256 137.977 1.00 46.28 311 VAL B N 1
ATOM 9316 C CA . VAL B 1 311 ? 84.439 74.356 136.930 1.00 46.28 311 VAL B CA 1
ATOM 9317 C C . VAL B 1 311 ? 83.746 74.749 135.635 1.00 46.28 311 VAL B C 1
ATOM 9318 O O . VAL B 1 311 ? 82.772 74.107 135.228 1.00 46.28 311 VAL B O 1
ATOM 9322 N N . ILE B 1 312 ? 84.250 75.797 134.990 1.00 43.49 312 ILE B N 1
ATOM 9323 C CA . ILE B 1 312 ? 83.693 76.308 133.744 1.00 43.49 312 ILE B CA 1
ATOM 9324 C C . ILE B 1 312 ? 84.732 76.137 132.649 1.00 43.49 312 ILE B C 1
ATOM 9325 O O . ILE B 1 312 ? 85.878 76.577 132.799 1.00 43.49 312 ILE B O 1
ATOM 9330 N N . GLN B 1 313 ? 84.334 75.506 131.552 1.00 44.07 313 GLN B N 1
ATOM 9331 C CA . GLN B 1 313 ? 85.221 75.244 130.430 1.00 44.07 313 GLN B CA 1
ATOM 9332 C C . GLN B 1 313 ? 84.795 76.093 129.242 1.00 44.07 313 GLN B C 1
ATOM 9333 O O . GLN B 1 313 ? 83.642 76.021 128.811 1.00 44.07 313 GLN B O 1
ATOM 9339 N N . VAL B 1 314 ? 85.720 76.885 128.714 1.00 42.50 314 VAL B N 1
ATOM 9340 C CA . VAL B 1 314 ? 85.472 77.713 127.542 1.00 42.50 314 VAL B CA 1
ATOM 9341 C C . VAL B 1 314 ? 86.395 77.253 126.425 1.00 42.50 314 VAL B C 1
ATOM 9342 O O . VAL B 1 314 ? 87.619 77.223 126.592 1.00 42.50 314 VAL B O 1
ATOM 9346 N N . GLU B 1 315 ? 85.811 76.895 125.295 1.00 45.06 315 GLU B N 1
ATOM 9347 C CA . GLU B 1 315 ? 86.563 76.462 124.131 1.00 45.06 315 GLU B CA 1
ATOM 9348 C C . GLU B 1 315 ? 86.971 77.653 123.283 1.00 45.06 315 GLU B C 1
ATOM 9349 O O . GLU B 1 315 ? 86.349 78.716 123.348 1.00 45.06 315 GLU B O 1
ATOM 9355 N N . PRO B 1 316 ? 88.027 77.515 122.478 1.00 43.95 316 PRO B N 1
ATOM 9356 C CA . PRO B 1 316 ? 88.400 78.604 121.573 1.00 43.95 316 PRO B CA 1
ATOM 9357 C C . PRO B 1 316 ? 87.237 78.970 120.670 1.00 43.95 316 PRO B C 1
ATOM 9358 O O . PRO B 1 316 ? 86.519 78.107 120.162 1.00 43.95 316 PRO B O 1
ATOM 9362 N N . PHE B 1 317 ? 87.052 80.268 120.476 1.00 45.35 317 PHE B N 1
ATOM 9363 C CA . PHE B 1 317 ? 85.877 80.770 119.790 1.00 45.35 317 PHE B CA 1
ATOM 9364 C C . PHE B 1 317 ? 86.352 81.559 118.580 1.00 45.35 317 PHE B C 1
ATOM 9365 O O . PHE B 1 317 ? 87.350 82.281 118.653 1.00 45.35 317 PHE B O 1
ATOM 9373 N N . CYS B 1 318 ? 85.637 81.400 117.465 1.00 48.37 318 CYS B N 1
ATOM 9374 C CA . CYS B 1 318 ? 86.156 81.817 116.165 1.00 48.37 318 CYS B CA 1
ATOM 9375 C C . CYS B 1 318 ? 86.450 83.310 116.114 1.00 48.37 318 CYS B C 1
ATOM 9376 O O . CYS B 1 318 ? 87.480 83.728 115.574 1.00 48.37 318 CYS B O 1
ATOM 9379 N N . CYS B 1 319 ? 85.559 84.126 116.659 1.00 48.93 319 CYS B N 1
ATOM 9380 C CA . CYS B 1 319 ? 85.641 85.570 116.540 1.00 48.93 319 CYS B CA 1
ATOM 9381 C C . CYS B 1 319 ? 85.970 86.199 117.894 1.00 48.93 319 CYS B C 1
ATOM 9382 O O . CYS B 1 319 ? 86.402 85.532 118.835 1.00 48.93 319 CYS B O 1
ATOM 9385 N N . VAL B 1 320 ? 85.823 87.509 117.970 1.00 42.18 320 VAL B N 1
ATOM 9386 C CA . VAL B 1 320 ? 86.133 88.262 119.179 1.00 42.18 320 VAL B CA 1
ATOM 9387 C C . VAL B 1 320 ? 84.929 88.261 120.109 1.00 42.18 320 VAL B C 1
ATOM 9388 O O . VAL B 1 320 ? 83.781 88.343 119.664 1.00 42.18 320 VAL B O 1
ATOM 9392 N N . VAL B 1 321 ? 85.191 88.165 121.409 1.00 38.99 321 VAL B N 1
ATOM 9393 C CA . VAL B 1 321 ? 84.157 88.190 122.438 1.00 38.99 321 VAL B CA 1
ATOM 9394 C C . VAL B 1 321 ? 84.507 89.286 123.435 1.00 38.99 321 VAL B C 1
ATOM 9395 O O . VAL B 1 321 ? 85.632 89.335 123.944 1.00 38.99 321 VAL B O 1
ATOM 9399 N N . PHE B 1 322 ? 83.546 90.160 123.714 1.00 36.51 322 PHE B N 1
ATOM 9400 C CA . PHE B 1 322 ? 83.747 91.319 124.569 1.00 36.51 322 PHE B CA 1
ATOM 9401 C C . PHE B 1 322 ? 83.296 91.010 125.988 1.00 36.51 322 PHE B C 1
ATOM 9402 O O . PHE B 1 322 ? 82.235 90.415 126.195 1.00 36.51 322 PHE B O 1
ATOM 9410 N N . ALA B 1 323 ? 84.110 91.410 126.966 1.00 36.09 323 ALA B N 1
ATOM 9411 C CA . ALA B 1 323 ? 83.687 91.301 128.357 1.00 36.09 323 ALA B CA 1
ATOM 9412 C C . ALA B 1 323 ? 82.482 92.187 128.630 1.00 36.09 323 ALA B C 1
ATOM 9413 O O . ALA B 1 323 ? 81.557 91.787 129.344 1.00 36.09 323 ALA B O 1
ATOM 9415 N N . GLU B 1 324 ? 82.481 93.392 128.074 1.00 35.84 324 GLU B N 1
ATOM 9416 C CA . GLU B 1 324 ? 81.331 94.279 128.119 1.00 35.84 324 GLU B CA 1
ATOM 9417 C C . GLU B 1 324 ? 81.458 95.256 126.963 1.00 35.84 324 GLU B C 1
ATOM 9418 O O . GLU B 1 324 ? 82.408 95.195 126.179 1.00 35.84 324 GLU B O 1
ATOM 9424 N N . ALA B 1 325 ? 80.482 96.147 126.846 1.00 34.15 325 ALA B N 1
ATOM 9425 C CA . ALA B 1 325 ? 80.496 97.097 125.747 1.00 34.15 325 ALA B CA 1
ATOM 9426 C C . ALA B 1 325 ? 81.755 97.955 125.825 1.00 34.15 325 ALA B C 1
ATOM 9427 O O . ALA B 1 325 ? 82.062 98.510 126.887 1.00 34.15 325 ALA B O 1
ATOM 9429 N N . PRO B 1 326 ? 82.512 98.073 124.736 1.00 34.67 326 PRO B N 1
ATOM 9430 C CA . PRO B 1 326 ? 83.759 98.840 124.794 1.00 34.67 326 PRO B CA 1
ATOM 9431 C C . PRO B 1 326 ? 83.490 100.298 125.117 1.00 34.67 326 PRO B C 1
ATOM 9432 O O . PRO B 1 326 ? 82.655 100.950 124.487 1.00 34.67 326 PRO B O 1
ATOM 9436 N N . ASP B 1 327 ? 84.205 100.809 126.117 1.00 36.35 327 ASP B N 1
ATOM 9437 C CA . ASP B 1 327 ? 83.958 102.162 126.611 1.00 36.35 327 ASP B CA 1
ATOM 9438 C C . ASP B 1 327 ? 84.682 103.173 125.723 1.00 36.35 327 ASP B C 1
ATOM 9439 O O . ASP B 1 327 ? 85.687 103.787 126.081 1.00 36.35 327 ASP B O 1
ATOM 9444 N N . SER B 1 328 ? 84.139 103.316 124.519 1.00 34.67 328 SER B N 1
ATOM 9445 C CA . SER B 1 328 ? 84.477 104.391 123.603 1.00 34.67 328 SER B CA 1
ATOM 9446 C C . SER B 1 328 ? 83.192 105.139 123.304 1.00 34.67 328 SER B C 1
ATOM 9447 O O . SER B 1 328 ? 82.154 104.516 123.067 1.00 34.67 328 SER B O 1
ATOM 9450 N N . TRP B 1 329 ? 83.251 106.464 123.324 1.00 33.11 329 TRP B N 1
ATOM 9451 C CA . TRP B 1 329 ? 82.061 107.287 123.198 1.00 33.11 329 TRP B CA 1
ATOM 9452 C C . TRP B 1 329 ? 82.108 108.114 121.922 1.00 33.11 329 TRP B C 1
ATOM 9453 O O . TRP B 1 329 ? 83.182 108.461 121.425 1.00 33.11 329 TRP B O 1
ATOM 9464 N N . ILE B 1 330 ? 80.922 108.415 121.391 1.00 33.47 330 ILE B N 1
ATOM 9465 C CA . ILE B 1 330 ? 80.762 109.351 120.288 1.00 33.47 330 ILE B CA 1
ATOM 9466 C C . ILE B 1 330 ? 79.710 110.371 120.692 1.00 33.47 330 ILE B C 1
ATOM 9467 O O . ILE B 1 330 ? 79.169 110.335 121.798 1.00 33.47 330 ILE B O 1
ATOM 9472 N N . MET B 1 331 ? 79.420 111.284 119.777 1.00 34.46 331 MET B N 1
ATOM 9473 C CA . MET B 1 331 ? 78.388 112.291 119.978 1.00 34.46 331 MET B CA 1
ATOM 9474 C C . MET B 1 331 ? 77.199 111.946 119.095 1.00 34.46 331 MET B C 1
ATOM 9475 O O . MET B 1 331 ? 77.347 111.771 117.882 1.00 34.46 331 MET B O 1
ATOM 9480 N N . LYS B 1 332 ? 76.022 111.848 119.702 1.00 41.46 332 LYS B N 1
ATOM 9481 C CA . LYS B 1 332 ? 74.794 111.569 118.977 1.00 41.46 332 LYS B CA 1
ATOM 9482 C C . LYS B 1 332 ? 73.646 112.296 119.656 1.00 41.46 332 LYS B C 1
ATOM 9483 O O . LYS B 1 332 ? 73.319 112.002 120.810 1.00 41.46 332 LYS B O 1
ATOM 9489 N N . ASP B 1 333 ? 73.051 113.249 118.938 1.00 47.77 333 ASP B N 1
ATOM 9490 C CA . ASP B 1 333 ? 71.911 114.026 119.426 1.00 47.77 333 ASP B CA 1
ATOM 9491 C C . ASP B 1 333 ? 72.272 114.821 120.678 1.00 47.77 333 ASP B C 1
ATOM 9492 O O . ASP B 1 333 ? 71.611 114.713 121.713 1.00 47.77 333 ASP B O 1
ATOM 9497 N N . ASN B 1 334 ? 73.332 115.627 120.580 1.00 48.66 334 ASN B N 1
ATOM 9498 C CA . ASN B 1 334 ? 73.778 116.493 121.671 1.00 48.66 334 ASN B CA 1
ATOM 9499 C C . ASN B 1 334 ? 74.072 115.710 122.947 1.00 48.66 334 ASN B C 1
ATOM 9500 O O . ASN B 1 334 ? 73.900 116.225 124.055 1.00 48.66 334 ASN B O 1
ATOM 9505 N N . SER B 1 335 ? 74.520 114.463 122.815 1.00 41.65 335 SER B N 1
ATOM 9506 C CA . SER B 1 335 ? 74.724 113.622 123.983 1.00 41.65 335 SER B CA 1
ATOM 9507 C C . SER B 1 335 ? 75.953 112.752 123.786 1.00 41.65 335 SER B C 1
ATOM 9508 O O . SER B 1 335 ? 76.287 112.364 122.664 1.00 41.65 335 SER B O 1
ATOM 9511 N N . VAL B 1 336 ? 76.619 112.450 124.894 1.00 34.49 336 VAL B N 1
ATOM 9512 C CA . VAL B 1 336 ? 77.735 111.514 124.892 1.00 34.49 336 VAL B CA 1
ATOM 9513 C C . VAL B 1 336 ? 77.177 110.100 124.940 1.00 34.49 336 VAL B C 1
ATOM 9514 O O . VAL B 1 336 ? 76.561 109.697 125.933 1.00 34.49 336 VAL B O 1
ATOM 9518 N N . THR B 1 337 ? 77.386 109.345 123.869 1.00 33.86 337 THR B N 1
ATOM 9519 C CA . THR B 1 337 ? 76.797 108.025 123.714 1.00 33.86 337 THR B CA 1
ATOM 9520 C C . THR B 1 337 ? 77.884 106.966 123.646 1.00 33.86 337 THR B C 1
ATOM 9521 O O . THR B 1 337 ? 78.859 107.110 122.903 1.00 33.86 337 THR B O 1
ATOM 9525 N N . ARG B 1 338 ? 77.708 105.902 124.421 1.00 32.38 338 ARG B N 1
ATOM 9526 C CA . ARG B 1 338 ? 78.627 104.778 124.366 1.00 32.38 338 ARG B CA 1
ATOM 9527 C C . ARG B 1 338 ? 78.483 104.025 123.052 1.00 32.38 338 ARG B C 1
ATOM 9528 O O . ARG B 1 338 ? 77.400 103.938 122.471 1.00 32.38 338 ARG B O 1
ATOM 9536 N N . LEU B 1 339 ? 79.596 103.476 122.586 1.00 34.08 339 LEU B N 1
ATOM 9537 C CA . LEU B 1 339 ? 79.633 102.695 121.361 1.00 34.08 339 LEU B CA 1
ATOM 9538 C C . LEU B 1 339 ? 79.377 101.231 121.683 1.00 34.08 339 LEU B C 1
ATOM 9539 O O . LEU B 1 339 ? 80.050 100.653 122.542 1.00 34.08 339 LEU B O 1
ATOM 9544 N N . THR B 1 340 ? 78.408 100.638 120.996 1.00 36.76 340 THR B N 1
ATOM 9545 C CA . THR B 1 340 ? 78.195 99.207 121.100 1.00 36.76 340 THR B CA 1
ATOM 9546 C C . THR B 1 340 ? 79.333 98.461 120.408 1.00 36.76 340 THR B C 1
ATOM 9547 O O . THR B 1 340 ? 80.158 99.045 119.703 1.00 36.76 340 THR B O 1
ATOM 9551 N N . ALA B 1 341 ? 79.377 97.147 120.626 1.00 39.00 341 ALA B N 1
ATOM 9552 C CA . ALA B 1 341 ? 80.457 96.345 120.062 1.00 39.00 341 ALA B CA 1
ATOM 9553 C C . ALA B 1 341 ? 80.445 96.386 118.540 1.00 39.00 341 ALA B C 1
ATOM 9554 O O . ALA B 1 341 ? 81.494 96.557 117.909 1.00 39.00 341 ALA B O 1
ATOM 9556 N N . GLU B 1 342 ? 79.265 96.244 117.933 1.00 41.98 342 GLU B N 1
ATOM 9557 C CA . GLU B 1 342 ? 79.169 96.268 116.478 1.00 41.98 342 GLU B CA 1
ATOM 9558 C C . GLU B 1 342 ? 79.618 97.613 115.922 1.00 41.98 342 GLU B C 1
ATOM 9559 O O . GLU B 1 342 ? 80.428 97.675 114.987 1.00 41.98 342 GLU B O 1
ATOM 9565 N N . GLN B 1 343 ? 79.107 98.703 116.499 1.00 37.74 343 GLN B N 1
ATOM 9566 C CA . GLN B 1 343 ? 79.491 100.035 116.048 1.00 37.74 343 GLN B CA 1
ATOM 9567 C C . GLN B 1 343 ? 80.985 100.259 116.215 1.00 37.74 343 GLN B C 1
ATOM 9568 O O . GLN B 1 343 ? 81.642 100.804 115.322 1.00 37.74 343 GLN B O 1
ATOM 9574 N N . TRP B 1 344 ? 81.536 99.849 117.356 1.00 37.45 344 TRP B N 1
ATOM 9575 C CA . TRP B 1 344 ? 82.957 100.040 117.618 1.00 37.45 344 TRP B CA 1
ATOM 9576 C C . TRP B 1 344 ? 83.813 99.289 116.609 1.00 37.45 344 TRP B C 1
ATOM 9577 O O . TRP B 1 344 ? 84.778 99.839 116.070 1.00 37.45 344 TRP B O 1
ATOM 9588 N N . VAL B 1 345 ? 83.476 98.029 116.336 1.00 39.70 345 VAL B N 1
ATOM 9589 C CA . VAL B 1 345 ? 84.295 97.241 115.421 1.00 39.70 345 VAL B CA 1
ATOM 9590 C C . VAL B 1 345 ? 84.186 97.781 114.001 1.00 39.70 345 VAL B C 1
ATOM 9591 O O . VAL B 1 345 ? 85.184 97.848 113.273 1.00 39.70 345 VAL B O 1
ATOM 9595 N N . VAL B 1 346 ? 82.984 98.192 113.588 1.00 41.08 346 VAL B N 1
ATOM 9596 C CA . VAL B 1 346 ? 82.822 98.782 112.261 1.00 41.08 346 VAL B CA 1
ATOM 9597 C C . VAL B 1 346 ? 83.631 100.067 112.149 1.00 41.08 346 VAL B C 1
ATOM 9598 O O . VAL B 1 346 ? 84.319 100.307 111.150 1.00 41.08 346 VAL B O 1
ATOM 9602 N N . MET B 1 347 ? 83.571 100.908 113.182 1.00 39.97 347 MET B N 1
ATOM 9603 C CA . MET B 1 347 ? 84.232 102.205 113.129 1.00 39.97 347 MET B CA 1
ATOM 9604 C C . MET B 1 347 ? 85.744 102.060 113.227 1.00 39.97 347 MET B C 1
ATOM 9605 O O . MET B 1 347 ? 86.489 102.915 112.738 1.00 39.97 347 MET B O 1
ATOM 9610 N N . MET B 1 348 ? 86.217 100.982 113.851 1.00 41.44 348 MET B N 1
ATOM 9611 C CA . MET B 1 348 ? 87.652 100.813 114.034 1.00 41.44 348 MET B CA 1
ATOM 9612 C C . MET B 1 348 ? 88.292 100.112 112.843 1.00 41.44 348 MET B C 1
ATOM 9613 O O . MET B 1 348 ? 89.418 100.444 112.457 1.00 41.44 348 MET B O 1
ATOM 9618 N N . LEU B 1 349 ? 87.606 99.139 112.248 1.00 44.68 349 LEU B N 1
ATOM 9619 C CA . LEU B 1 349 ? 88.149 98.468 111.075 1.00 44.68 349 LEU B CA 1
ATOM 9620 C C . LEU B 1 349 ? 87.794 99.162 109.769 1.00 44.68 349 LEU B C 1
ATOM 9621 O O . LEU B 1 349 ? 88.329 98.780 108.723 1.00 44.68 349 LEU B O 1
ATOM 9626 N N . ASP B 1 350 ? 86.921 100.169 109.807 1.00 48.28 350 ASP B N 1
ATOM 9627 C CA . ASP B 1 350 ? 86.504 100.901 108.612 1.00 48.28 350 ASP B CA 1
ATOM 9628 C C . ASP B 1 350 ? 85.951 99.952 107.550 1.00 48.28 350 ASP B C 1
ATOM 9629 O O . ASP B 1 350 ? 86.250 100.072 106.360 1.00 48.28 350 ASP B O 1
ATOM 9634 N N . THR B 1 351 ? 85.142 98.992 107.987 1.00 50.91 351 THR B N 1
ATOM 9635 C CA . THR B 1 351 ? 84.559 98.007 107.085 1.00 50.91 351 THR B CA 1
ATOM 9636 C C . THR B 1 351 ? 83.043 98.157 107.018 1.00 50.91 351 THR B C 1
ATOM 9637 O O . THR B 1 351 ? 82.354 98.055 108.033 1.00 50.91 351 THR B O 1
ATOM 9641 N N . TYR B 1 379 ? 86.193 111.256 96.883 1.00 48.00 379 TYR B N 1
ATOM 9642 C CA . TYR B 1 379 ? 86.747 112.338 96.078 1.00 48.00 379 TYR B CA 1
ATOM 9643 C C . TYR B 1 379 ? 88.017 111.879 95.369 1.00 48.00 379 TYR B C 1
ATOM 9644 O O . TYR B 1 379 ? 88.777 111.080 95.919 1.00 48.00 379 TYR B O 1
ATOM 9653 N N . PRO B 1 380 ? 88.238 112.381 94.155 1.00 44.34 380 PRO B N 1
ATOM 9654 C CA . PRO B 1 380 ? 89.352 111.885 93.337 1.00 44.34 380 PRO B CA 1
ATOM 9655 C C . PRO B 1 380 ? 90.697 112.013 94.040 1.00 44.34 380 PRO B C 1
ATOM 9656 O O . PRO B 1 380 ? 90.980 113.007 94.712 1.00 44.34 380 PRO B O 1
ATOM 9660 N N . ILE B 1 381 ? 91.528 110.980 93.882 1.00 40.77 381 ILE B N 1
ATOM 9661 C CA . ILE B 1 381 ? 92.880 110.999 94.428 1.00 40.77 381 ILE B CA 1
ATOM 9662 C C . ILE B 1 381 ? 93.719 112.059 93.732 1.00 40.77 381 ILE B C 1
ATOM 9663 O O . ILE B 1 381 ? 94.650 112.624 94.324 1.00 40.77 381 ILE B O 1
ATOM 9668 N N . LYS B 1 382 ? 93.404 112.352 92.469 1.00 37.21 382 LYS B N 1
ATOM 9669 C CA . LYS B 1 382 ? 94.162 113.350 91.727 1.00 37.21 382 LYS B CA 1
ATOM 9670 C C . LYS B 1 382 ? 94.073 114.718 92.385 1.00 37.21 382 LYS B C 1
ATOM 9671 O O . LYS B 1 382 ? 95.004 115.524 92.271 1.00 37.21 382 LYS B O 1
ATOM 9677 N N . VAL B 1 383 ? 92.974 114.995 93.088 1.00 35.15 383 VAL B N 1
ATOM 9678 C CA . VAL B 1 383 ? 92.874 116.239 93.845 1.00 35.15 383 VAL B CA 1
ATOM 9679 C C . VAL B 1 383 ? 93.949 116.293 94.918 1.00 35.15 383 VAL B C 1
ATOM 9680 O O . VAL B 1 383 ? 94.627 117.312 95.090 1.00 35.15 383 VAL B O 1
ATOM 9684 N N . HIS B 1 384 ? 94.126 115.200 95.658 1.00 33.57 384 HIS B N 1
ATOM 9685 C CA . HIS B 1 384 ? 95.133 115.191 96.711 1.00 33.57 384 HIS B CA 1
ATOM 9686 C C . HIS B 1 384 ? 96.537 115.123 96.129 1.00 33.57 384 HIS B C 1
ATOM 9687 O O . HIS B 1 384 ? 97.514 115.447 96.812 1.00 33.57 384 HIS B O 1
ATOM 9694 N N . LYS B 1 385 ? 96.660 114.704 94.871 1.00 33.55 385 LYS B N 1
ATOM 9695 C CA . LYS B 1 385 ? 97.963 114.740 94.216 1.00 33.55 385 LYS B CA 1
ATOM 9696 C C . LYS B 1 385 ? 98.323 116.152 93.764 1.00 33.55 385 LYS B C 1
ATOM 9697 O O . LYS B 1 385 ? 99.487 116.557 93.844 1.00 33.55 385 LYS B O 1
ATOM 9703 N N . PHE B 1 386 ? 97.340 116.915 93.292 1.00 33.88 386 PHE B N 1
ATOM 9704 C CA . PHE B 1 386 ? 97.580 118.201 92.652 1.00 33.88 386 PHE B CA 1
ATOM 9705 C C . PHE B 1 386 ? 97.255 119.399 93.539 1.00 33.88 386 PHE B C 1
ATOM 9706 O O . PHE B 1 386 ? 97.375 120.540 93.077 1.00 33.88 386 PHE B O 1
ATOM 9714 N N . LYS B 1 387 ? 96.835 119.175 94.786 1.00 33.38 387 LYS B N 1
ATOM 9715 C CA . LYS B 1 387 ? 96.432 120.294 95.635 1.00 33.38 387 LYS B CA 1
ATOM 9716 C C . LYS B 1 387 ? 97.598 121.224 95.944 1.00 33.38 387 LYS B C 1
ATOM 9717 O O . LYS B 1 387 ? 97.412 122.440 96.053 1.00 33.38 387 LYS B O 1
ATOM 9723 N N . GLU B 1 388 ? 98.805 120.679 96.094 1.00 34.24 388 GLU B N 1
ATOM 9724 C CA . GLU B 1 388 ? 99.952 121.529 96.393 1.00 34.24 388 GLU B CA 1
ATOM 9725 C C . GLU B 1 388 ? 100.242 122.483 95.243 1.00 34.24 388 GLU B C 1
ATOM 9726 O O . GLU B 1 388 ? 100.424 123.690 95.453 1.00 34.24 388 GLU B O 1
ATOM 9732 N N . ALA B 1 389 ? 100.270 121.963 94.016 1.00 31.86 389 ALA B N 1
ATOM 9733 C CA . ALA B 1 389 ? 100.475 122.818 92.854 1.00 31.86 389 ALA B CA 1
ATOM 9734 C C . ALA B 1 389 ? 99.334 123.810 92.695 1.00 31.86 389 ALA B C 1
ATOM 9735 O O . ALA B 1 389 ? 99.557 124.972 92.335 1.00 31.86 389 ALA B O 1
ATOM 9737 N N . LEU B 1 390 ? 98.102 123.373 92.961 1.00 31.45 390 LEU B N 1
ATOM 9738 C CA . LEU B 1 390 ? 96.963 124.271 92.829 1.00 31.45 390 LEU B CA 1
ATOM 9739 C C . LEU B 1 390 ? 97.048 125.425 93.816 1.00 31.45 390 LEU B C 1
ATOM 9740 O O . LEU B 1 390 ? 96.755 126.572 93.463 1.00 31.45 390 LEU B O 1
ATOM 9745 N N . GLN B 1 391 ? 97.454 125.147 95.055 1.00 33.10 391 GLN B N 1
ATOM 9746 C CA . GLN B 1 391 ? 97.548 126.214 96.043 1.00 33.10 391 GLN B CA 1
ATOM 9747 C C . GLN B 1 391 ? 98.742 127.113 95.766 1.00 33.10 391 GLN B C 1
ATOM 9748 O O . GLN B 1 391 ? 98.697 128.313 96.053 1.00 33.10 391 GLN B O 1
ATOM 9754 N N . ARG B 1 392 ? 99.820 126.562 95.206 1.00 31.92 392 ARG B N 1
ATOM 9755 C CA . ARG B 1 392 ? 100.964 127.404 94.879 1.00 31.92 392 ARG B CA 1
ATOM 9756 C C . ARG B 1 392 ? 100.655 128.315 93.701 1.00 31.92 392 ARG B C 1
ATOM 9757 O O . ARG B 1 392 ? 101.155 129.442 93.630 1.00 31.92 392 ARG B O 1
ATOM 9765 N N . HIS B 1 393 ? 99.832 127.845 92.764 1.00 32.47 393 HIS B N 1
ATOM 9766 C CA . HIS B 1 393 ? 99.448 128.685 91.635 1.00 32.47 393 HIS B CA 1
ATOM 9767 C C . HIS B 1 393 ? 98.401 129.717 92.033 1.00 32.47 393 HIS B C 1
ATOM 9768 O O . HIS B 1 393 ? 98.459 130.872 91.594 1.00 32.47 393 HIS B O 1
ATOM 9775 N N . LEU B 1 394 ? 97.433 129.327 92.858 1.00 32.37 394 LEU B N 1
ATOM 9776 C CA . LEU B 1 394 ? 96.261 130.170 93.055 1.00 32.37 394 LEU B CA 1
ATOM 9777 C C . LEU B 1 394 ? 96.249 130.898 94.394 1.00 32.37 394 LEU B C 1
ATOM 9778 O O . LEU B 1 394 ? 95.751 132.024 94.473 1.00 32.37 394 LEU B O 1
ATOM 9783 N N . PHE B 1 395 ? 96.783 130.291 95.452 1.00 33.48 395 PHE B N 1
ATOM 9784 C CA . PHE B 1 395 ? 96.813 130.900 96.782 1.00 33.48 395 PHE B CA 1
ATOM 9785 C C . PHE B 1 395 ? 98.239 130.875 97.308 1.00 33.48 395 PHE B C 1
ATOM 9786 O O . PHE B 1 395 ? 98.550 130.139 98.254 1.00 33.48 395 PHE B O 1
ATOM 9794 N N . PRO B 1 396 ? 99.134 131.672 96.728 1.00 37.07 396 PRO B N 1
ATOM 9795 C CA . PRO B 1 396 ? 100.530 131.653 97.172 1.00 37.07 396 PRO B CA 1
ATOM 9796 C C . PRO B 1 396 ? 100.728 132.448 98.451 1.00 37.07 396 PRO B C 1
ATOM 9797 O O . PRO B 1 396 ? 100.141 133.513 98.654 1.00 37.07 396 PRO B O 1
ATOM 9801 N N . VAL B 1 397 ? 101.565 131.914 99.333 1.00 42.16 397 VAL B N 1
ATOM 9802 C CA . VAL B 1 397 ? 101.926 132.607 100.563 1.00 42.16 397 VAL B CA 1
ATOM 9803 C C . VAL B 1 397 ? 103.141 133.480 100.260 1.00 42.16 397 VAL B C 1
ATOM 9804 O O . VAL B 1 397 ? 104.161 133.008 99.749 1.00 42.16 397 VAL B O 1
ATOM 9808 N N . THR B 1 398 ? 102.997 134.780 100.497 1.00 47.40 398 THR B N 1
ATOM 9809 C CA . THR B 1 398 ? 104.030 135.758 100.198 1.00 47.40 398 THR B CA 1
ATOM 9810 C C . THR B 1 398 ? 104.016 136.825 101.280 1.00 47.40 398 THR B C 1
ATOM 9811 O O . THR B 1 398 ? 103.036 136.987 102.012 1.00 47.40 398 THR B O 1
ATOM 9815 N N . GLN B 1 399 ? 105.115 137.566 101.369 1.00 52.58 399 GLN B N 1
ATOM 9816 C CA . GLN B 1 399 ? 105.230 138.671 102.307 1.00 52.58 399 GLN B CA 1
ATOM 9817 C C . GLN B 1 399 ? 104.574 139.943 101.789 1.00 52.58 399 GLN B C 1
ATOM 9818 O O . GLN B 1 399 ? 104.699 140.995 102.422 1.00 52.58 399 GLN B O 1
ATOM 9824 N N . GLU B 1 400 ? 103.880 139.867 100.658 1.00 52.91 400 GLU B N 1
ATOM 9825 C CA . GLU B 1 400 ? 103.250 141.026 100.056 1.00 52.91 400 GLU B CA 1
ATOM 9826 C C . GLU B 1 400 ? 101.987 141.418 100.818 1.00 52.91 400 GLU B C 1
ATOM 9827 O O . GLU B 1 400 ? 101.549 140.745 101.754 1.00 52.91 400 GLU B O 1
ATOM 9833 N N . GLU B 1 401 ? 101.404 142.535 100.397 1.00 48.37 401 GLU B N 1
ATOM 9834 C CA . GLU B 1 401 ? 100.192 143.054 101.007 1.00 48.37 401 GLU B CA 1
ATOM 9835 C C . GLU B 1 401 ? 99.026 142.111 100.709 1.00 48.37 401 GLU B C 1
ATOM 9836 O O . GLU B 1 401 ? 99.018 141.391 99.707 1.00 48.37 401 GLU B O 1
ATOM 9842 N N . VAL B 1 402 ? 98.046 142.103 101.620 1.00 43.15 402 VAL B N 1
ATOM 9843 C CA . VAL B 1 402 ? 96.994 141.089 101.612 1.00 43.15 402 VAL B CA 1
ATOM 9844 C C . VAL B 1 402 ? 96.313 141.035 100.251 1.00 43.15 402 VAL B C 1
ATOM 9845 O O . VAL B 1 402 ? 96.102 142.060 99.594 1.00 43.15 402 VAL B O 1
ATOM 9849 N N . GLN B 1 403 ? 95.996 139.824 99.806 1.00 40.19 403 GLN B N 1
ATOM 9850 C CA . GLN B 1 403 ? 95.422 139.595 98.489 1.00 40.19 403 GLN B CA 1
ATOM 9851 C C . GLN B 1 403 ? 93.941 139.272 98.617 1.00 40.19 403 GLN B C 1
ATOM 9852 O O . GLN B 1 403 ? 93.542 138.507 99.500 1.00 40.19 403 GLN B O 1
ATOM 9858 N N . PHE B 1 404 ? 93.134 139.854 97.738 1.00 37.25 404 PHE B N 1
ATOM 9859 C CA . PHE B 1 404 ? 91.696 139.624 97.715 1.00 37.25 404 PHE B CA 1
ATOM 9860 C C . PHE B 1 404 ? 91.380 138.677 96.565 1.00 37.25 404 PHE B C 1
ATOM 9861 O O . PHE B 1 404 ? 91.656 138.988 95.403 1.00 37.25 404 PHE B O 1
ATOM 9869 N N . LYS B 1 405 ? 90.803 137.526 96.887 1.00 34.49 405 LYS B N 1
ATOM 9870 C CA . LYS B 1 405 ? 90.481 136.486 95.925 1.00 34.49 405 LYS B CA 1
ATOM 9871 C C . LYS B 1 405 ? 89.044 136.020 96.115 1.00 34.49 405 LYS B C 1
ATOM 9872 O O . LYS B 1 405 ? 88.494 136.117 97.218 1.00 34.49 405 LYS B O 1
ATOM 9878 N N . PRO B 1 406 ? 88.391 135.523 95.054 1.00 34.53 406 PRO B N 1
ATOM 9879 C CA . PRO B 1 406 ? 88.816 135.477 93.651 1.00 34.53 406 PRO B CA 1
ATOM 9880 C C . PRO B 1 406 ? 88.655 136.835 92.986 1.00 34.53 406 PRO B C 1
ATOM 9881 O O . PRO B 1 406 ? 87.866 137.656 93.440 1.00 34.53 406 PRO B O 1
ATOM 9885 N N . GLU B 1 407 ? 89.388 137.093 91.903 1.00 37.66 407 GLU B N 1
ATOM 9886 C CA . GLU B 1 407 ? 89.419 138.435 91.333 1.00 37.66 407 GLU B CA 1
ATOM 9887 C C . GLU B 1 407 ? 88.067 138.833 90.755 1.00 37.66 407 GLU B C 1
ATOM 9888 O O . GLU B 1 407 ? 87.664 139.997 90.852 1.00 37.66 407 GLU B O 1
ATOM 9894 N N . SER B 1 408 ? 87.352 137.885 90.150 1.00 35.14 408 SER B N 1
ATOM 9895 C CA . SER B 1 408 ? 86.082 138.206 89.504 1.00 35.14 408 SER B CA 1
ATOM 9896 C C . SER B 1 408 ? 85.047 138.679 90.516 1.00 35.14 408 SER B C 1
ATOM 9897 O O . SER B 1 408 ? 84.434 139.745 90.355 1.00 35.14 408 SER B O 1
ATOM 9900 N N . LEU B 1 409 ? 84.836 137.890 91.571 1.00 34.29 409 LEU B N 1
ATOM 9901 C CA . LEU B 1 409 ? 83.861 138.260 92.587 1.00 34.29 409 LEU B CA 1
ATOM 9902 C C . LEU B 1 409 ? 84.287 139.519 93.321 1.00 34.29 409 LEU B C 1
ATOM 9903 O O . LEU B 1 409 ? 83.444 140.342 93.691 1.00 34.29 409 LEU B O 1
ATOM 9908 N N . CYS B 1 410 ? 85.589 139.677 93.556 1.00 35.76 410 CYS B N 1
ATOM 9909 C CA . CYS B 1 410 ? 86.075 140.889 94.201 1.00 35.76 410 CYS B CA 1
ATOM 9910 C C . CYS B 1 410 ? 85.763 142.117 93.360 1.00 35.76 410 CYS B C 1
ATOM 9911 O O . CYS B 1 410 ? 85.301 143.135 93.887 1.00 35.76 410 CYS B O 1
ATOM 9914 N N . LYS B 1 411 ? 85.995 142.038 92.049 1.00 35.00 411 LYS B N 1
ATOM 9915 C CA . LYS B 1 411 ? 85.659 143.154 91.172 1.00 35.00 411 LYS B CA 1
ATOM 9916 C C . LYS B 1 411 ? 84.169 143.453 91.207 1.00 35.00 411 LYS B C 1
ATOM 9917 O O . LYS B 1 411 ? 83.768 144.615 91.325 1.00 35.00 411 LYS B O 1
ATOM 9923 N N . LYS B 1 412 ? 83.332 142.418 91.118 1.00 35.30 412 LYS B N 1
ATOM 9924 C CA . LYS B 1 412 ? 81.889 142.644 91.127 1.00 35.30 412 LYS B CA 1
ATOM 9925 C C . LYS B 1 412 ? 81.442 143.299 92.429 1.00 35.30 412 LYS B C 1
ATOM 9926 O O . LYS B 1 412 ? 80.697 144.288 92.421 1.00 35.30 412 LYS B O 1
ATOM 9932 N N . LEU B 1 413 ? 81.911 142.770 93.560 1.00 36.87 413 LEU B N 1
ATOM 9933 C CA . LEU B 1 413 ? 81.505 143.279 94.865 1.00 36.87 413 LEU B CA 1
ATOM 9934 C C . LEU B 1 413 ? 81.990 144.705 95.079 1.00 36.87 413 LEU B C 1
ATOM 9935 O O . LEU B 1 413 ? 81.257 145.547 95.609 1.00 36.87 413 LEU B O 1
ATOM 9940 N N . PHE B 1 414 ? 83.228 144.995 94.680 1.00 36.59 414 PHE B N 1
ATOM 9941 C CA . PHE B 1 414 ? 83.787 146.319 94.917 1.00 36.59 414 PHE B CA 1
ATOM 9942 C C . PHE B 1 414 ? 83.180 147.352 93.978 1.00 36.59 414 PHE B C 1
ATOM 9943 O O . PHE B 1 414 ? 83.062 148.528 94.336 1.00 36.59 414 PHE B O 1
ATOM 9951 N N . SER B 1 415 ? 82.792 146.937 92.772 1.00 37.91 415 SER B N 1
ATOM 9952 C CA . SER B 1 415 ? 82.115 147.853 91.865 1.00 37.91 415 SER B CA 1
ATOM 9953 C C . SER B 1 415 ? 80.700 148.144 92.345 1.00 37.91 415 SER B C 1
ATOM 9954 O O . SER B 1 415 ? 80.225 149.281 92.262 1.00 37.91 415 SER B O 1
ATOM 9957 N N . ASP B 1 416 ? 80.008 147.121 92.848 1.00 39.68 416 ASP B N 1
ATOM 9958 C CA . ASP B 1 416 ? 78.643 147.328 93.318 1.00 39.68 416 ASP B CA 1
ATOM 9959 C C . ASP B 1 416 ? 78.616 148.093 94.637 1.00 39.68 416 ASP B C 1
ATOM 9960 O O . ASP B 1 416 ? 77.693 148.875 94.887 1.00 39.68 416 ASP B O 1
ATOM 9965 N N . HIS B 1 417 ? 79.613 147.878 95.493 1.00 40.87 417 HIS B N 1
ATOM 9966 C CA . HIS B 1 417 ? 79.707 148.527 96.801 1.00 40.87 417 HIS B CA 1
ATOM 9967 C C . HIS B 1 417 ? 81.098 149.142 96.924 1.00 40.87 417 HIS B C 1
ATOM 9968 O O . HIS B 1 417 ? 82.097 148.423 97.017 1.00 40.87 417 HIS B O 1
ATOM 9975 N N . LYS B 1 418 ? 81.161 150.475 96.930 1.00 43.15 418 LYS B N 1
ATOM 9976 C CA . LYS B 1 418 ? 82.451 151.159 96.882 1.00 43.15 418 LYS B CA 1
ATOM 9977 C C . LYS B 1 418 ? 83.164 151.123 98.228 1.00 43.15 418 LYS B C 1
ATOM 9978 O O . LYS B 1 418 ? 84.398 151.102 98.281 1.00 43.15 418 LYS B O 1
ATOM 9984 N N . GLU B 1 419 ? 82.408 151.122 99.326 1.00 45.28 419 GLU B N 1
ATOM 9985 C CA . GLU B 1 419 ? 83.013 151.202 100.650 1.00 45.28 419 GLU B CA 1
ATOM 9986 C C . GLU B 1 419 ? 83.581 149.872 101.123 1.00 45.28 419 GLU B C 1
ATOM 9987 O O . GLU B 1 419 ? 84.240 149.835 102.167 1.00 45.28 419 GLU B O 1
ATOM 9993 N N . LEU B 1 420 ? 83.333 148.784 100.391 1.00 41.96 420 LEU B N 1
ATOM 9994 C CA . LEU B 1 420 ? 83.728 147.462 100.864 1.00 41.96 420 LEU B CA 1
ATOM 9995 C C . LEU B 1 420 ? 85.244 147.314 100.901 1.00 41.96 420 LEU B C 1
ATOM 9996 O O . LEU B 1 420 ? 85.793 146.726 101.843 1.00 41.96 420 LEU B O 1
ATOM 10001 N N . GLU B 1 421 ? 85.936 147.835 99.886 1.00 41.92 421 GLU B N 1
ATOM 10002 C CA . GLU B 1 421 ? 87.396 147.805 99.883 1.00 41.92 421 GLU B CA 1
ATOM 10003 C C . GLU B 1 421 ? 87.963 148.471 101.128 1.00 41.92 421 GLU B C 1
ATOM 10004 O O . GLU B 1 421 ? 88.793 147.889 101.836 1.00 41.92 421 GLU B O 1
ATOM 10010 N N . GLY B 1 422 ? 87.522 149.696 101.408 1.00 42.41 422 GLY B N 1
ATOM 10011 C CA . GLY B 1 422 ? 88.027 150.404 102.569 1.00 42.41 422 GLY B CA 1
ATOM 10012 C C . GLY B 1 422 ? 87.667 149.720 103.871 1.00 42.41 422 GLY B C 1
ATOM 10013 O O . GLY B 1 422 ? 88.486 149.648 104.790 1.00 42.41 422 GLY B O 1
ATOM 10014 N N . LEU B 1 423 ? 86.439 149.208 103.970 1.00 41.37 423 LEU B N 1
ATOM 10015 C CA . LEU B 1 423 ? 86.019 148.546 105.199 1.00 41.37 423 LEU B CA 1
ATOM 10016 C C . LEU B 1 423 ? 86.873 147.317 105.471 1.00 41.37 423 LEU B C 1
ATOM 10017 O O . LEU B 1 423 ? 87.304 147.087 106.608 1.00 41.37 423 LEU B O 1
ATOM 10022 N N . MET B 1 424 ? 87.146 146.523 104.435 1.00 42.59 424 MET B N 1
ATOM 10023 C CA . MET B 1 424 ? 87.973 145.339 104.627 1.00 42.59 424 MET B CA 1
ATOM 10024 C C . MET B 1 424 ? 89.415 145.712 104.934 1.00 42.59 424 MET B C 1
ATOM 10025 O O . MET B 1 424 ? 90.054 145.076 105.780 1.00 42.59 424 MET B O 1
ATOM 10030 N N . LYS B 1 425 ? 89.946 146.743 104.273 1.00 42.41 425 LYS B N 1
ATOM 10031 C CA . LYS B 1 425 ? 91.304 147.177 104.583 1.00 42.41 425 LYS B CA 1
ATOM 10032 C C . LYS B 1 425 ? 91.417 147.626 106.034 1.00 42.41 425 LYS B C 1
ATOM 10033 O O . LYS B 1 425 ? 92.421 147.351 106.700 1.00 42.41 425 LYS B O 1
ATOM 10039 N N . THR B 1 426 ? 90.396 148.320 106.541 1.00 42.31 426 THR B N 1
ATOM 10040 C CA . THR B 1 426 ? 90.410 148.742 107.938 1.00 42.31 426 THR B CA 1
ATOM 10041 C C . THR B 1 426 ? 90.322 147.548 108.879 1.00 42.31 426 THR B C 1
ATOM 10042 O O . THR B 1 426 ? 91.074 147.458 109.856 1.00 42.31 426 THR B O 1
ATOM 10046 N N . LEU B 1 427 ? 89.402 146.621 108.606 1.00 41.27 427 LEU B N 1
ATOM 10047 C CA . LEU B 1 427 ? 89.206 145.490 109.510 1.00 41.27 427 LEU B CA 1
ATOM 10048 C C . LEU B 1 427 ? 90.429 144.583 109.557 1.00 41.27 427 LEU B C 1
ATOM 10049 O O . LEU B 1 427 ? 90.797 144.088 110.628 1.00 41.27 427 LEU B O 1
ATOM 10054 N N . ILE B 1 428 ? 91.064 144.341 108.409 1.00 44.37 428 ILE B N 1
ATOM 10055 C CA . ILE B 1 428 ? 92.202 143.425 108.370 1.00 44.37 428 ILE B CA 1
ATOM 10056 C C . ILE B 1 428 ? 93.368 143.983 109.172 1.00 44.37 428 ILE B C 1
ATOM 10057 O O . ILE B 1 428 ? 94.111 143.236 109.822 1.00 44.37 428 ILE B O 1
ATOM 10062 N N . HIS B 1 429 ? 93.539 145.300 109.155 1.00 47.38 429 HIS B N 1
ATOM 10063 C CA . HIS B 1 429 ? 94.678 145.920 109.829 1.00 47.38 429 HIS B CA 1
ATOM 10064 C C . HIS B 1 429 ? 94.627 145.644 111.328 1.00 47.38 429 HIS B C 1
ATOM 10065 O O . HIS B 1 429 ? 93.544 145.710 111.929 1.00 47.38 429 HIS B O 1
ATOM 10072 N N . PRO B 1 430 ? 95.757 145.330 111.964 1.00 46.71 430 PRO B N 1
ATOM 10073 C CA . PRO B 1 430 ? 97.102 145.163 111.529 1.00 46.71 430 PRO B CA 1
ATOM 10074 C C . PRO B 1 430 ? 97.548 143.808 110.947 1.00 46.71 430 PRO B C 1
ATOM 10075 O O . PRO B 1 430 ? 97.880 142.837 111.638 1.00 46.71 430 PRO B O 1
ATOM 10079 N N . CYS B 1 431 ? 97.669 143.744 109.625 1.00 49.43 431 CYS B N 1
ATOM 10080 C CA . CYS B 1 431 ? 98.050 142.508 108.955 1.00 49.43 431 CYS B CA 1
ATOM 10081 C C . CYS B 1 431 ? 98.591 142.858 107.578 1.00 49.43 431 CYS B C 1
ATOM 10082 O O . CYS B 1 431 ? 97.962 143.618 106.837 1.00 49.43 431 CYS B O 1
ATOM 10085 N N . SER B 1 432 ? 99.758 142.313 107.241 1.00 49.56 432 SER B N 1
ATOM 10086 C CA . SER B 1 432 ? 100.330 142.509 105.919 1.00 49.56 432 SER B CA 1
ATOM 10087 C C . SER B 1 432 ? 100.260 141.246 105.070 1.00 49.56 432 SER B C 1
ATOM 10088 O O . SER B 1 432 ? 99.822 141.300 103.916 1.00 49.56 432 SER B O 1
ATOM 10091 N N . GLN B 1 433 ? 100.682 140.113 105.618 1.00 47.12 433 GLN B N 1
ATOM 10092 C CA . GLN B 1 433 ? 100.659 138.835 104.921 1.00 47.12 433 GLN B CA 1
ATOM 10093 C C . GLN B 1 433 ? 99.304 138.174 105.117 1.00 47.12 433 GLN B C 1
ATOM 10094 O O . GLN B 1 433 ? 98.775 138.159 106.232 1.00 47.12 433 GLN B O 1
ATOM 10100 N N . GLY B 1 434 ? 98.746 137.638 104.042 1.00 40.42 434 GLY B N 1
ATOM 10101 C CA . GLY B 1 434 ? 97.497 136.914 104.151 1.00 40.42 434 GLY B CA 1
ATOM 10102 C C . GLY B 1 434 ? 96.710 136.952 102.864 1.00 40.42 434 GLY B C 1
ATOM 10103 O O . GLY B 1 434 ? 97.036 137.671 101.920 1.00 40.42 434 GLY B O 1
ATOM 10104 N N . ILE B 1 435 ? 95.654 136.142 102.843 1.00 35.01 435 ILE B N 1
ATOM 10105 C CA . ILE B 1 435 ? 94.719 136.063 101.729 1.00 35.01 435 ILE B CA 1
ATOM 10106 C C . ILE B 1 435 ? 93.310 136.199 102.281 1.00 35.01 435 ILE B C 1
ATOM 10107 O O . ILE B 1 435 ? 92.983 135.601 103.311 1.00 35.01 435 ILE B O 1
ATOM 10112 N N . VAL B 1 436 ? 92.482 136.982 101.602 1.00 33.77 436 VAL B N 1
ATOM 10113 C CA . VAL B 1 436 ? 91.068 137.105 101.924 1.00 33.77 436 VAL B CA 1
ATOM 10114 C C . VAL B 1 436 ? 90.290 136.504 100.765 1.00 33.77 436 VAL B C 1
ATOM 10115 O O . VAL B 1 436 ? 90.331 137.023 99.643 1.00 33.77 436 VAL B O 1
ATOM 10119 N N . ILE B 1 437 ? 89.582 135.411 101.026 1.00 32.55 437 ILE B N 1
ATOM 10120 C CA . ILE B 1 437 ? 88.839 134.696 99.996 1.00 32.55 437 ILE B CA 1
ATOM 10121 C C . ILE B 1 437 ? 87.365 135.038 100.145 1.00 32.55 437 ILE B C 1
ATOM 10122 O O . ILE B 1 437 ? 86.754 134.764 101.184 1.00 32.55 437 ILE B O 1
ATOM 10127 N N . PHE B 1 438 ? 86.798 135.631 99.102 1.00 32.43 438 PHE B N 1
ATOM 10128 C CA . PHE B 1 438 ? 85.438 136.141 99.108 1.00 32.43 438 PHE B CA 1
ATOM 10129 C C . PHE B 1 438 ? 84.495 135.116 98.499 1.00 32.43 438 PHE B C 1
ATOM 10130 O O . PHE B 1 438 ? 84.845 134.433 97.532 1.00 32.43 438 PHE B O 1
ATOM 10138 N N . SER B 1 439 ? 83.302 135.010 99.067 1.00 32.80 439 SER B N 1
ATOM 10139 C CA . SER B 1 439 ? 82.247 134.190 98.501 1.00 32.80 439 SER B CA 1
ATOM 10140 C C . SER B 1 439 ? 80.917 134.888 98.720 1.00 32.80 439 SER B C 1
ATOM 10141 O O . SER B 1 439 ? 80.716 135.557 99.736 1.00 32.80 439 SER B O 1
ATOM 10144 N N . ARG B 1 440 ? 80.014 134.746 97.752 1.00 31.81 440 ARG B N 1
ATOM 10145 C CA . ARG B 1 440 ? 78.662 135.246 97.958 1.00 31.81 440 ARG B CA 1
ATOM 10146 C C . ARG B 1 440 ? 77.981 134.509 99.100 1.00 31.81 440 ARG B C 1
ATOM 10147 O O . ARG B 1 440 ? 77.184 135.095 99.841 1.00 31.81 440 ARG B O 1
ATOM 10155 N N . SER B 1 441 ? 78.280 133.224 99.253 1.00 33.36 441 SER B N 1
ATOM 10156 C CA . SER B 1 441 ? 77.779 132.428 100.367 1.00 33.36 441 SER B CA 1
ATOM 10157 C C . SER B 1 441 ? 78.752 131.284 100.598 1.00 33.36 441 SER B C 1
ATOM 10158 O O . SER B 1 441 ? 78.770 130.323 99.824 1.00 33.36 441 SER B O 1
ATOM 10161 N N . TRP B 1 442 ? 79.564 131.386 101.650 1.00 32.09 442 TRP B N 1
ATOM 10162 C CA . TRP B 1 442 ? 80.417 130.261 102.009 1.00 32.09 442 TRP B CA 1
ATOM 10163 C C . TRP B 1 442 ? 79.589 129.063 102.445 1.00 32.09 442 TRP B C 1
ATOM 10164 O O . TRP B 1 442 ? 79.975 127.916 102.192 1.00 32.09 442 TRP B O 1
ATOM 10175 N N . ALA B 1 443 ? 78.443 129.313 103.080 1.00 33.83 443 ALA B N 1
ATOM 10176 C CA . ALA B 1 443 ? 77.546 128.230 103.462 1.00 33.83 443 ALA B CA 1
ATOM 10177 C C . ALA B 1 443 ? 77.072 127.459 102.239 1.00 33.83 443 ALA B C 1
ATOM 10178 O O . ALA B 1 443 ? 77.025 126.224 102.249 1.00 33.83 443 ALA B O 1
ATOM 10180 N N . GLY B 1 444 ? 76.710 128.174 101.175 1.00 33.82 444 GLY B N 1
ATOM 10181 C CA . GLY B 1 444 ? 76.367 127.502 99.935 1.00 33.82 444 GLY B CA 1
ATOM 10182 C C . GLY B 1 444 ? 77.551 126.781 99.322 1.00 33.82 444 GLY B C 1
ATOM 10183 O O . GLY B 1 444 ? 77.399 125.721 98.713 1.00 33.82 444 GLY B O 1
ATOM 10184 N N . ASP B 1 445 ? 78.748 127.346 99.476 1.00 34.10 445 ASP B N 1
ATOM 10185 C CA . ASP B 1 445 ? 79.940 126.734 98.911 1.00 34.10 445 ASP B CA 1
ATOM 10186 C C . ASP B 1 445 ? 80.346 125.463 99.639 1.00 34.10 445 ASP B C 1
ATOM 10187 O O . ASP B 1 445 ? 81.075 124.648 99.067 1.00 34.10 445 ASP B O 1
ATOM 10192 N N . VAL B 1 446 ? 79.913 125.276 100.885 1.00 32.82 446 VAL B N 1
ATOM 10193 C CA . VAL B 1 446 ? 80.164 124.024 101.590 1.00 32.82 446 VAL B CA 1
ATOM 10194 C C . VAL B 1 446 ? 78.938 123.118 101.591 1.00 32.82 446 VAL B C 1
ATOM 10195 O O . VAL B 1 446 ? 78.877 122.167 102.373 1.00 32.82 446 VAL B O 1
ATOM 10199 N N . GLY B 1 447 ? 77.955 123.397 100.741 1.00 32.45 447 GLY B N 1
ATOM 10200 C CA . GLY B 1 447 ? 76.823 122.516 100.545 1.00 32.45 447 GLY B CA 1
ATOM 10201 C C . GLY B 1 447 ? 75.577 122.873 101.320 1.00 32.45 447 GLY B C 1
ATOM 10202 O O . GLY B 1 447 ? 74.560 122.187 101.164 1.00 32.45 447 GLY B O 1
ATOM 10203 N N . PHE B 1 448 ? 75.608 123.913 102.141 1.00 33.46 448 PHE B N 1
ATOM 10204 C CA . PHE B 1 448 ? 74.489 124.216 103.017 1.00 33.46 448 PHE B CA 1
ATOM 10205 C C . PHE B 1 448 ? 73.670 125.375 102.453 1.00 33.46 448 PHE B C 1
ATOM 10206 O O . PHE B 1 448 ? 73.885 125.832 101.328 1.00 33.46 448 PHE B O 1
ATOM 10214 N N . ARG B 1 449 ? 72.711 125.855 103.237 1.00 37.62 449 ARG B N 1
ATOM 10215 C CA . ARG B 1 449 ? 71.734 126.817 102.753 1.00 37.62 449 ARG B CA 1
ATOM 10216 C C . ARG B 1 449 ? 72.376 128.166 102.456 1.00 37.62 449 ARG B C 1
ATOM 10217 O O . ARG B 1 449 ? 73.347 128.577 103.095 1.00 37.62 449 ARG B O 1
ATOM 10225 N N . LYS B 1 450 ? 71.811 128.857 101.472 1.00 38.90 450 LYS B N 1
ATOM 10226 C CA . LYS B 1 450 ? 72.228 130.198 101.091 1.00 38.90 450 LYS B CA 1
ATOM 10227 C C . LYS B 1 450 ? 71.227 131.194 101.651 1.00 38.90 450 LYS B C 1
ATOM 10228 O O . LYS B 1 450 ? 70.015 130.997 101.523 1.00 38.90 450 LYS B O 1
ATOM 10234 N N . GLU B 1 451 ? 71.728 132.257 102.269 1.00 41.59 451 GLU B N 1
ATOM 10235 C CA . GLU B 1 451 ? 70.880 133.272 102.874 1.00 41.59 451 GLU B CA 1
ATOM 10236 C C . GLU B 1 451 ? 70.920 134.544 102.040 1.00 41.59 451 GLU B C 1
ATOM 10237 O O . GLU B 1 451 ? 71.999 135.025 101.681 1.00 41.59 451 GLU B O 1
ATOM 10243 N N . GLN B 1 452 ? 69.739 135.082 101.735 1.00 42.34 452 GLN B N 1
ATOM 10244 C CA . GLN B 1 452 ? 69.655 136.279 100.905 1.00 42.34 452 GLN B CA 1
ATOM 10245 C C . GLN B 1 452 ? 70.153 137.509 101.650 1.00 42.34 452 GLN B C 1
ATOM 10246 O O . GLN B 1 452 ? 70.702 138.432 101.036 1.00 42.34 452 GLN B O 1
ATOM 10252 N N . ASN B 1 453 ? 69.970 137.545 102.969 1.00 41.95 453 ASN B N 1
ATOM 10253 C CA . ASN B 1 453 ? 70.334 138.717 103.753 1.00 41.95 453 ASN B CA 1
ATOM 10254 C C . ASN B 1 453 ? 71.835 138.856 103.949 1.00 41.95 453 ASN B C 1
ATOM 10255 O O . ASN B 1 453 ? 72.278 139.874 104.488 1.00 41.95 453 ASN B O 1
ATOM 10260 N N . VAL B 1 454 ? 72.621 137.872 103.531 1.00 38.72 454 VAL B N 1
ATOM 10261 C CA . VAL B 1 454 ? 74.070 137.921 103.662 1.00 38.72 454 VAL B CA 1
ATOM 10262 C C . VAL B 1 454 ? 74.643 138.423 102.343 1.00 38.72 454 VAL B C 1
ATOM 10263 O O . VAL B 1 454 ? 74.525 137.759 101.311 1.00 38.72 454 VAL B O 1
ATOM 10267 N N . LEU B 1 455 ? 75.263 139.602 102.377 1.00 37.32 455 LEU B N 1
ATOM 10268 C CA . LEU B 1 455 ? 75.807 140.190 101.159 1.00 37.32 455 LEU B CA 1
ATOM 10269 C C . LEU B 1 455 ? 76.976 139.373 100.624 1.00 37.32 455 LEU B C 1
ATOM 10270 O O . LEU B 1 455 ? 76.999 139.003 99.445 1.00 37.32 455 LEU B O 1
ATOM 10275 N N . CYS B 1 456 ? 77.948 139.072 101.478 1.00 36.00 456 CYS B N 1
ATOM 10276 C CA . CYS B 1 456 ? 79.089 138.258 101.088 1.00 36.00 456 CYS B CA 1
ATOM 10277 C C . CYS B 1 456 ? 79.804 137.797 102.347 1.00 36.00 456 CYS B C 1
ATOM 10278 O O . CYS B 1 456 ? 79.595 138.332 103.437 1.00 36.00 456 CYS B O 1
ATOM 10281 N N . ASP B 1 457 ? 80.654 136.790 102.180 1.00 35.57 457 ASP B N 1
ATOM 10282 C CA . ASP B 1 457 ? 81.484 136.275 103.254 1.00 35.57 457 ASP B CA 1
ATOM 10283 C C . ASP B 1 457 ? 82.947 136.359 102.857 1.00 35.57 457 ASP B C 1
ATOM 10284 O O . ASP B 1 457 ? 83.329 135.985 101.747 1.00 35.57 457 ASP B O 1
ATOM 10289 N N . ALA B 1 458 ? 83.765 136.846 103.782 1.00 32.31 458 ALA B N 1
ATOM 10290 C CA . ALA B 1 458 ? 85.198 136.957 103.576 1.00 32.31 458 ALA B CA 1
ATOM 10291 C C . ALA B 1 458 ? 85.915 136.067 104.574 1.00 32.31 458 ALA B C 1
ATOM 10292 O O . ALA B 1 458 ? 85.644 136.124 105.776 1.00 32.31 458 ALA B O 1
ATOM 10294 N N . LEU B 1 459 ? 86.826 135.245 104.072 1.00 31.88 459 LEU B N 1
ATOM 10295 C CA . LEU B 1 459 ? 87.617 134.347 104.899 1.00 31.88 459 LEU B CA 1
ATOM 10296 C C . LEU B 1 459 ? 89.054 134.842 104.906 1.00 31.88 459 LEU B C 1
ATOM 10297 O O . LEU B 1 459 ? 89.719 134.841 103.865 1.00 31.88 459 LEU B O 1
ATOM 10302 N N . LEU B 1 460 ? 89.529 135.258 106.074 1.00 31.96 460 LEU B N 1
ATOM 10303 C CA . LEU B 1 460 ? 90.868 135.812 106.227 1.00 31.96 460 LEU B CA 1
ATOM 10304 C C . LEU B 1 460 ? 91.790 134.721 106.756 1.00 31.96 460 LEU B C 1
ATOM 10305 O O . LEU B 1 460 ? 91.555 134.168 107.833 1.00 31.96 460 LEU B O 1
ATOM 10310 N N . ILE B 1 461 ? 92.826 134.407 105.989 1.00 33.67 461 ILE B N 1
ATOM 10311 C CA . ILE B 1 461 ? 93.853 133.451 106.380 1.00 33.67 461 ILE B CA 1
ATOM 10312 C C . ILE B 1 461 ? 95.172 134.202 106.446 1.00 33.67 461 ILE B C 1
ATOM 10313 O O . ILE B 1 461 ? 95.573 134.846 105.470 1.00 33.67 461 ILE B O 1
ATOM 10318 N N . ALA B 1 462 ? 95.845 134.125 107.590 1.00 34.74 462 ALA B N 1
ATOM 10319 C CA . ALA B 1 462 ? 97.081 134.864 107.787 1.00 34.74 462 ALA B CA 1
ATOM 10320 C C . ALA B 1 462 ? 97.968 134.123 108.773 1.00 34.74 462 ALA B C 1
ATOM 10321 O O . ALA B 1 462 ? 97.497 133.289 109.550 1.00 34.74 462 ALA B O 1
ATOM 10323 N N . VAL B 1 463 ? 99.261 134.440 108.733 1.00 35.78 463 VAL B N 1
ATOM 10324 C CA . VAL B 1 463 ? 100.210 133.841 109.660 1.00 35.78 463 VAL B CA 1
ATOM 10325 C C . VAL B 1 463 ? 100.180 134.607 110.974 1.00 35.78 463 VAL B C 1
ATOM 10326 O O . VAL B 1 463 ? 100.076 135.841 110.994 1.00 35.78 463 VAL B O 1
ATOM 10330 N N . ASN B 1 464 ? 100.259 133.870 112.084 1.00 35.74 464 ASN B N 1
ATOM 10331 C CA . ASN B 1 464 ? 100.165 134.436 113.431 1.00 35.74 464 ASN B CA 1
ATOM 10332 C C . ASN B 1 464 ? 98.835 135.151 113.633 1.00 35.74 464 ASN B C 1
ATOM 10333 O O . ASN B 1 464 ? 98.747 136.153 114.344 1.00 35.74 464 ASN B O 1
ATOM 10338 N N . SER B 1 465 ? 97.790 134.630 113.002 1.00 32.44 465 SER B N 1
ATOM 10339 C CA . SER B 1 465 ? 96.446 135.154 113.159 1.00 32.44 465 SER B CA 1
ATOM 10340 C C . SER B 1 465 ? 95.471 133.994 113.108 1.00 32.44 465 SER B C 1
ATOM 10341 O O . SER B 1 465 ? 95.728 133.001 112.418 1.00 32.44 465 SER B O 1
ATOM 10344 N N . PRO B 1 466 ? 94.362 134.074 113.832 1.00 30.70 466 PRO B N 1
ATOM 10345 C CA . PRO B 1 466 ? 93.295 133.094 113.650 1.00 30.70 466 PRO B CA 1
ATOM 10346 C C . PRO B 1 466 ? 92.599 133.300 112.316 1.00 30.70 466 PRO B C 1
ATOM 10347 O O . PRO B 1 466 ? 92.596 134.392 111.745 1.00 30.70 466 PRO B O 1
ATOM 10351 N N . VAL B 1 467 ? 92.004 132.226 111.817 1.00 29.71 467 VAL B N 1
ATOM 10352 C CA . VAL B 1 467 ? 91.163 132.303 110.632 1.00 29.71 467 VAL B CA 1
ATOM 10353 C C . VAL B 1 467 ? 89.875 132.999 111.040 1.00 29.71 467 VAL B C 1
ATOM 10354 O O . VAL B 1 467 ? 89.223 132.597 112.009 1.00 29.71 467 VAL B O 1
ATOM 10358 N N . VAL B 1 468 ? 89.517 134.055 110.320 1.00 30.46 468 VAL B N 1
ATOM 10359 C CA . VAL B 1 468 ? 88.369 134.886 110.654 1.00 30.46 468 VAL B CA 1
ATOM 10360 C C . VAL B 1 468 ? 87.412 134.877 109.474 1.00 30.46 468 VAL B C 1
ATOM 10361 O O . VAL B 1 468 ? 87.828 135.072 108.326 1.00 30.46 468 VAL B O 1
ATOM 10365 N N . LEU B 1 469 ? 86.136 134.648 109.756 1.00 31.17 469 LEU B N 1
ATOM 10366 C CA . LEU B 1 469 ? 85.092 134.613 108.744 1.00 31.17 469 LEU B CA 1
ATOM 10367 C C . LEU B 1 469 ? 84.206 135.836 108.921 1.00 31.17 469 LEU B C 1
ATOM 10368 O O . LEU B 1 469 ? 83.487 135.945 109.919 1.00 31.17 469 LEU B O 1
ATOM 10373 N N . TYR B 1 470 ? 84.255 136.746 107.956 1.00 32.85 470 TYR B N 1
ATOM 10374 C CA . TYR B 1 470 ? 83.501 137.990 108.003 1.00 32.85 470 TYR B CA 1
ATOM 10375 C C . TYR B 1 470 ? 82.219 137.822 107.205 1.00 32.85 470 TYR B C 1
ATOM 10376 O O . TYR B 1 470 ? 82.266 137.518 106.011 1.00 32.85 470 TYR B O 1
ATOM 10385 N N . THR B 1 471 ? 81.084 138.023 107.859 1.00 34.37 471 THR B N 1
ATOM 10386 C CA . THR B 1 471 ? 79.782 137.952 107.210 1.00 34.37 471 THR B CA 1
ATOM 10387 C C . THR B 1 471 ? 79.217 139.363 107.118 1.00 34.37 471 THR B C 1
ATOM 10388 O O . THR B 1 471 ? 78.927 139.992 108.140 1.00 34.37 471 THR B O 1
ATOM 10392 N N . ILE B 1 472 ? 79.060 139.852 105.902 1.00 35.55 472 ILE B N 1
ATOM 10393 C CA . ILE B 1 472 ? 78.547 141.193 105.658 1.00 35.55 472 ILE B CA 1
ATOM 10394 C C . ILE B 1 472 ? 77.045 141.121 105.443 1.00 35.55 472 ILE B C 1
ATOM 10395 O O . ILE B 1 472 ? 76.552 140.312 104.649 1.00 35.55 472 ILE B O 1
ATOM 10400 N N . LEU B 1 473 ? 76.312 141.974 106.152 1.00 39.63 473 LEU B N 1
ATOM 10401 C CA . LEU B 1 473 ? 74.858 141.978 106.141 1.00 39.63 473 LEU B CA 1
ATOM 10402 C C . LEU B 1 473 ? 74.342 143.232 105.453 1.00 39.63 473 LEU B C 1
ATOM 10403 O O . LEU B 1 473 ? 74.865 144.328 105.668 1.00 39.63 473 LEU B O 1
ATOM 10408 N N . ILE B 1 474 ? 73.314 143.065 104.620 1.00 43.17 474 ILE B N 1
ATOM 10409 C CA . ILE B 1 474 ? 72.693 144.215 103.970 1.00 43.17 474 ILE B CA 1
ATOM 10410 C C . ILE B 1 474 ? 71.952 145.068 104.991 1.00 43.17 474 ILE B C 1
ATOM 10411 O O . ILE B 1 474 ? 72.115 146.293 105.037 1.00 43.17 474 ILE B O 1
ATOM 10416 N N . ASP B 1 475 ? 71.128 144.436 105.822 1.00 45.83 475 ASP B N 1
ATOM 10417 C CA . ASP B 1 475 ? 70.393 145.120 106.878 1.00 45.83 475 ASP B CA 1
ATOM 10418 C C . ASP B 1 475 ? 70.924 144.660 108.226 1.00 45.83 475 ASP B C 1
ATOM 10419 O O . ASP B 1 475 ? 70.794 143.470 108.564 1.00 45.83 475 ASP B O 1
ATOM 10424 N N . PRO B 1 476 ? 71.538 145.540 109.020 1.00 46.65 476 PRO B N 1
ATOM 10425 C CA . PRO B 1 476 ? 72.098 145.099 110.307 1.00 46.65 476 PRO B CA 1
ATOM 10426 C C . PRO B 1 476 ? 71.057 144.614 111.298 1.00 46.65 476 PRO B C 1
ATOM 10427 O O . PRO B 1 476 ? 71.418 143.915 112.251 1.00 46.65 476 PRO B O 1
ATOM 10431 N N . ASN B 1 477 ? 69.786 144.951 111.108 1.00 47.10 477 ASN B N 1
ATOM 10432 C CA . ASN B 1 477 ? 68.736 144.553 112.034 1.00 47.10 477 ASN B CA 1
ATOM 10433 C C . ASN B 1 477 ? 68.240 143.132 111.804 1.00 47.10 477 ASN B C 1
ATOM 10434 O O . ASN B 1 477 ? 67.225 142.744 112.391 1.00 47.10 477 ASN B O 1
ATOM 10439 N N . TRP B 1 478 ? 68.919 142.354 110.970 1.00 44.17 478 TRP B N 1
ATOM 10440 C CA . TRP B 1 478 ? 68.489 140.989 110.709 1.00 44.17 478 TRP B CA 1
ATOM 10441 C C . TRP B 1 478 ? 68.813 140.104 111.910 1.00 44.17 478 TRP B C 1
ATOM 10442 O O . TRP B 1 478 ? 69.980 140.022 112.316 1.00 44.17 478 TRP B O 1
ATOM 10453 N N . PRO B 1 479 ? 67.820 139.439 112.505 1.00 42.73 479 PRO B N 1
ATOM 10454 C CA . PRO B 1 479 ? 68.082 138.677 113.739 1.00 42.73 479 PRO B CA 1
ATOM 10455 C C . PRO B 1 479 ? 69.057 137.522 113.579 1.00 42.73 479 PRO B C 1
ATOM 10456 O O . PRO B 1 479 ? 69.807 137.224 114.516 1.00 42.73 479 PRO B O 1
ATOM 10460 N N . GLY B 1 480 ? 69.077 136.863 112.425 1.00 40.90 480 GLY B N 1
ATOM 10461 C CA . GLY B 1 480 ? 69.771 135.596 112.304 1.00 40.90 480 GLY B CA 1
ATOM 10462 C C . GLY B 1 480 ? 71.211 135.655 111.841 1.00 40.90 480 GLY B C 1
ATOM 10463 O O . GLY B 1 480 ? 71.757 134.644 111.391 1.00 40.90 480 GLY B O 1
ATOM 10464 N N . GLY B 1 481 ? 71.839 136.825 111.937 1.00 38.48 481 GLY B N 1
ATOM 10465 C CA . GLY B 1 481 ? 73.212 136.950 111.476 1.00 38.48 481 GLY B CA 1
ATOM 10466 C C . GLY B 1 481 ? 74.196 136.146 112.303 1.00 38.48 481 GLY B C 1
ATOM 10467 O O . GLY B 1 481 ? 75.073 135.469 111.758 1.00 38.48 481 GLY B O 1
ATOM 10468 N N . LEU B 1 482 ? 74.069 136.212 113.629 1.00 38.17 482 LEU B N 1
ATOM 10469 C CA . LEU B 1 482 ? 75.021 135.530 114.498 1.00 38.17 482 LEU B CA 1
ATOM 10470 C C . LEU B 1 482 ? 74.940 134.020 114.333 1.00 38.17 482 LEU B C 1
ATOM 10471 O O . LEU B 1 482 ? 75.972 133.339 114.274 1.00 38.17 482 LEU B O 1
ATOM 10476 N N . GLU B 1 483 ? 73.723 133.478 114.259 1.00 39.73 483 GLU B N 1
ATOM 10477 C CA . GLU B 1 483 ? 73.563 132.046 114.042 1.00 39.73 483 GLU B CA 1
ATOM 10478 C C . GLU B 1 483 ? 74.125 131.632 112.691 1.00 39.73 483 GLU B C 1
ATOM 10479 O O . GLU B 1 483 ? 74.771 130.584 112.575 1.00 39.73 483 GLU B O 1
ATOM 10485 N N . TYR B 1 484 ? 73.894 132.443 111.655 1.00 36.75 484 TYR B N 1
ATOM 10486 C CA . TYR B 1 484 ? 74.462 132.141 110.348 1.00 36.75 484 TYR B CA 1
ATOM 10487 C C . TYR B 1 484 ? 75.980 132.086 110.413 1.00 36.75 484 TYR B C 1
ATOM 10488 O O . TYR B 1 484 ? 76.595 131.147 109.897 1.00 36.75 484 TYR B O 1
ATOM 10497 N N . ALA B 1 485 ? 76.601 133.079 111.049 1.00 35.13 485 ALA B N 1
ATOM 10498 C CA . ALA B 1 485 ? 78.057 133.105 111.122 1.00 35.13 485 ALA B CA 1
ATOM 10499 C C . ALA B 1 485 ? 78.592 131.909 111.896 1.00 35.13 485 ALA B C 1
ATOM 10500 O O . ALA B 1 485 ? 79.552 131.258 111.462 1.00 35.13 485 ALA B O 1
ATOM 10502 N N . ARG B 1 486 ? 77.973 131.596 113.035 1.00 38.31 486 ARG B N 1
ATOM 10503 C CA . ARG B 1 486 ? 78.436 130.479 113.850 1.00 38.31 486 ARG B CA 1
ATOM 10504 C C . ARG B 1 486 ? 78.317 129.159 113.104 1.00 38.31 486 ARG B C 1
ATOM 10505 O O . ARG B 1 486 ? 79.271 128.369 113.068 1.00 38.31 486 ARG B O 1
ATOM 10513 N N . ASN B 1 487 ? 77.158 128.907 112.493 1.00 37.89 487 ASN B N 1
ATOM 10514 C CA . ASN B 1 487 ? 76.959 127.656 111.776 1.00 37.89 487 ASN B CA 1
ATOM 10515 C C . ASN B 1 487 ? 77.887 127.556 110.575 1.00 37.89 487 ASN B C 1
ATOM 10516 O O . ASN B 1 487 ? 78.414 126.479 110.285 1.00 37.89 487 ASN B O 1
ATOM 10521 N N . THR B 1 488 ? 78.093 128.664 109.859 1.00 33.89 488 THR B N 1
ATOM 10522 C CA . THR B 1 488 ? 78.986 128.638 108.710 1.00 33.89 488 THR B CA 1
ATOM 10523 C C . THR B 1 488 ? 80.413 128.322 109.129 1.00 33.89 488 THR B C 1
ATOM 10524 O O . THR B 1 488 ? 81.089 127.515 108.484 1.00 33.89 488 THR B O 1
ATOM 10528 N N . ALA B 1 489 ? 80.887 128.937 110.215 1.00 32.01 489 ALA B N 1
ATOM 10529 C CA . ALA B 1 489 ? 82.232 128.635 110.691 1.00 32.01 489 ALA B CA 1
ATOM 10530 C C . ALA B 1 489 ? 82.355 127.176 111.108 1.00 32.01 489 ALA B C 1
ATOM 10531 O O . ALA B 1 489 ? 83.342 126.506 110.773 1.00 32.01 489 ALA B O 1
ATOM 10533 N N . HIS B 1 490 ? 81.353 126.664 111.827 1.00 33.51 490 HIS B N 1
ATOM 10534 C CA . HIS B 1 490 ? 81.374 125.268 112.249 1.00 33.51 490 HIS B CA 1
ATOM 10535 C C . HIS B 1 490 ? 81.428 124.331 111.052 1.00 33.51 490 HIS B C 1
ATOM 10536 O O . HIS B 1 490 ? 82.247 123.403 111.004 1.00 33.51 490 HIS B O 1
ATOM 10543 N N . GLN B 1 491 ? 80.561 124.567 110.068 1.00 33.29 491 GLN B N 1
ATOM 10544 C CA . GLN B 1 491 ? 80.483 123.688 108.911 1.00 33.29 491 GLN B CA 1
ATOM 10545 C C . GLN B 1 491 ? 81.752 123.762 108.078 1.00 33.29 491 GLN B C 1
ATOM 10546 O O . GLN B 1 491 ? 82.217 122.747 107.553 1.00 33.29 491 GLN B O 1
ATOM 10552 N N . LEU B 1 492 ? 82.336 124.954 107.961 1.00 31.22 492 LEU B N 1
ATOM 10553 C CA . LEU B 1 492 ? 83.573 125.104 107.208 1.00 31.22 492 LEU B CA 1
ATOM 10554 C C . LEU B 1 492 ? 84.723 124.367 107.882 1.00 31.22 492 LEU B C 1
ATOM 10555 O O . LEU B 1 492 ? 85.506 123.689 107.208 1.00 31.22 492 LEU B O 1
ATOM 10560 N N . LYS B 1 493 ? 84.838 124.474 109.208 1.00 31.03 493 LYS B N 1
ATOM 10561 C CA . LYS B 1 493 ? 85.891 123.739 109.905 1.00 31.03 493 LYS B CA 1
ATOM 10562 C C . LYS B 1 493 ? 85.696 122.236 109.778 1.00 31.03 493 LYS B C 1
ATOM 10563 O O . LYS B 1 493 ? 86.662 121.489 109.561 1.00 31.03 493 LYS B O 1
ATOM 10569 N N . GLN B 1 494 ? 84.454 121.769 109.922 1.00 31.00 494 GLN B N 1
ATOM 10570 C CA . GLN B 1 494 ? 84.191 120.342 109.795 1.00 31.00 494 GLN B CA 1
ATOM 10571 C C . GLN B 1 494 ? 84.510 119.847 108.392 1.00 31.00 494 GLN B C 1
ATOM 10572 O O . GLN B 1 494 ? 85.085 118.766 108.226 1.00 31.00 494 GLN B O 1
ATOM 10578 N N . LYS B 1 495 ? 84.151 120.625 107.368 1.00 29.72 495 LYS B N 1
ATOM 10579 C CA . LYS B 1 495 ? 84.489 120.250 106.000 1.00 29.72 495 LYS B CA 1
ATOM 10580 C C . LYS B 1 495 ? 85.993 120.208 105.799 1.00 29.72 495 LYS B C 1
ATOM 10581 O O . LYS B 1 495 ? 86.512 119.282 105.175 1.00 29.72 495 LYS B O 1
ATOM 10587 N N . LEU B 1 496 ? 86.713 121.195 106.331 1.00 29.32 496 LEU B N 1
ATOM 10588 C CA . LEU B 1 496 ? 88.165 121.180 106.218 1.00 29.32 496 LEU B CA 1
ATOM 10589 C C . LEU B 1 496 ? 88.743 119.906 106.812 1.00 29.32 496 LEU B C 1
ATOM 10590 O O . LEU B 1 496 ? 89.459 119.167 106.127 1.00 29.32 496 LEU B O 1
ATOM 10595 N N . GLN B 1 497 ? 88.374 119.591 108.054 1.00 30.37 497 GLN B N 1
ATOM 10596 C CA . GLN B 1 497 ? 88.922 118.411 108.715 1.00 30.37 497 GLN B CA 1
ATOM 10597 C C . GLN B 1 497 ? 88.536 117.123 107.994 1.00 30.37 497 GLN B C 1
ATOM 10598 O O . GLN B 1 497 ? 89.375 116.233 107.820 1.00 30.37 497 GLN B O 1
ATOM 10604 N N . THR B 1 498 ? 87.279 116.999 107.570 1.00 29.11 498 THR B N 1
ATOM 10605 C CA . THR B 1 498 ? 86.794 115.752 106.986 1.00 29.11 498 THR B CA 1
ATOM 10606 C C . THR B 1 498 ? 87.222 115.595 105.530 1.00 29.11 498 THR B C 1
ATOM 10607 O O . THR B 1 498 ? 87.966 114.670 105.191 1.00 29.11 498 THR B O 1
ATOM 10611 N N . VAL B 1 499 ? 86.755 116.492 104.661 1.00 29.97 499 VAL B N 1
ATOM 10612 C CA . VAL B 1 499 ? 87.067 116.394 103.242 1.00 29.97 499 VAL B CA 1
ATOM 10613 C C . VAL B 1 499 ? 88.510 116.801 102.978 1.00 29.97 499 VAL B C 1
ATOM 10614 O O . VAL B 1 499 ? 89.252 116.090 102.290 1.00 29.97 499 VAL B O 1
ATOM 10618 N N . GLY B 1 500 ? 88.934 117.946 103.513 1.00 29.60 500 GLY B N 1
ATOM 10619 C CA . GLY B 1 500 ? 90.233 118.479 103.146 1.00 29.60 500 GLY B CA 1
ATOM 10620 C C . GLY B 1 500 ? 91.385 117.679 103.717 1.00 29.60 500 GLY B C 1
ATOM 10621 O O . GLY B 1 500 ? 92.483 117.670 103.155 1.00 29.60 500 GLY B O 1
ATOM 10622 N N . GLY B 1 501 ? 91.160 117.006 104.835 1.00 29.80 501 GLY B N 1
ATOM 10623 C CA . GLY B 1 501 ? 92.203 116.251 105.483 1.00 29.80 501 GLY B CA 1
ATOM 10624 C C . GLY B 1 501 ? 93.109 117.053 106.381 1.00 29.80 501 GLY B C 1
ATOM 10625 O O . GLY B 1 501 ? 94.240 116.623 106.628 1.00 29.80 501 GLY B O 1
ATOM 10626 N N . TYR B 1 502 ? 92.661 118.207 106.864 1.00 32.47 502 TYR B N 1
ATOM 10627 C CA . TYR B 1 502 ? 93.488 119.024 107.738 1.00 32.47 502 TYR B CA 1
ATOM 10628 C C . TYR B 1 502 ? 93.699 118.326 109.073 1.00 32.47 502 TYR B C 1
ATOM 10629 O O . TYR B 1 502 ? 92.741 117.896 109.722 1.00 32.47 502 TYR B O 1
ATOM 10638 N N . THR B 1 503 ? 94.959 118.217 109.482 1.00 32.66 503 THR B N 1
ATOM 10639 C CA . THR B 1 503 ? 95.334 117.628 110.761 1.00 32.66 503 THR B CA 1
ATOM 10640 C C . THR B 1 503 ? 96.118 118.684 111.539 1.00 32.66 503 THR B C 1
ATOM 10641 O O . THR B 1 503 ? 97.349 118.705 111.534 1.00 32.66 503 THR B O 1
ATOM 10645 N N . GLY B 1 504 ? 95.388 119.564 112.212 1.00 32.30 504 GLY B N 1
ATOM 10646 C CA . GLY B 1 504 ? 96.003 120.649 112.950 1.00 32.30 504 GLY B CA 1
ATOM 10647 C C . GLY B 1 504 ? 94.938 121.473 113.633 1.00 32.30 504 GLY B C 1
ATOM 10648 O O . GLY B 1 504 ? 93.742 121.323 113.377 1.00 32.30 504 GLY B O 1
ATOM 10649 N N . LYS B 1 505 ? 95.391 122.356 114.513 1.00 31.74 505 LYS B N 1
ATOM 10650 C CA . LYS B 1 505 ? 94.494 123.196 115.292 1.00 31.74 505 LYS B CA 1
ATOM 10651 C C . LYS B 1 505 ? 94.189 124.470 114.517 1.00 31.74 505 LYS B C 1
ATOM 10652 O O . LYS B 1 505 ? 95.089 125.273 114.250 1.00 31.74 505 LYS B O 1
ATOM 10658 N N . VAL B 1 506 ? 92.923 124.653 114.161 1.00 31.57 506 VAL B N 1
ATOM 10659 C CA . VAL B 1 506 ? 92.467 125.825 113.429 1.00 31.57 506 VAL B CA 1
ATOM 10660 C C . VAL B 1 506 ? 91.205 126.343 114.099 1.00 31.57 506 VAL B C 1
ATOM 10661 O O . VAL B 1 506 ? 90.332 125.562 114.490 1.00 31.57 506 VAL B O 1
ATOM 10665 N N . CYS B 1 507 ? 91.117 127.658 114.248 1.00 30.88 507 CYS B N 1
ATOM 10666 C CA . CYS B 1 507 ? 89.940 128.311 114.799 1.00 30.88 507 CYS B CA 1
ATOM 10667 C C . CYS B 1 507 ? 89.393 129.276 113.761 1.00 30.88 507 CYS B C 1
ATOM 10668 O O . CYS B 1 507 ? 90.119 130.153 113.281 1.00 30.88 507 CYS B O 1
ATOM 10671 N N . ILE B 1 508 ? 88.126 129.108 113.407 1.00 29.81 508 ILE B N 1
ATOM 10672 C CA . ILE B 1 508 ? 87.435 130.020 112.508 1.00 29.81 508 ILE B CA 1
ATOM 10673 C C . ILE B 1 508 ? 86.520 130.869 113.379 1.00 29.81 508 ILE B C 1
ATOM 10674 O O . ILE B 1 508 ? 85.539 130.378 113.941 1.00 29.81 508 ILE B O 1
ATOM 10679 N N . ILE B 1 509 ? 86.844 132.151 113.493 1.00 29.24 509 ILE B N 1
ATOM 10680 C CA . ILE B 1 509 ? 86.173 133.051 114.424 1.00 29.24 509 ILE B CA 1
ATOM 10681 C C . ILE B 1 509 ? 85.080 133.791 113.661 1.00 29.24 509 ILE B C 1
ATOM 10682 O O . ILE B 1 509 ? 85.396 134.548 112.732 1.00 29.24 509 ILE B O 1
ATOM 10687 N N . PRO B 1 510 ? 83.805 133.607 114.009 1.00 30.31 510 PRO B N 1
ATOM 10688 C CA . PRO B 1 510 ? 82.726 134.311 113.307 1.00 30.31 510 PRO B CA 1
ATOM 10689 C C . PRO B 1 510 ? 82.697 135.777 113.709 1.00 30.31 510 PRO B C 1
ATOM 10690 O O . PRO B 1 510 ? 82.570 136.103 114.890 1.00 30.31 510 PRO B O 1
ATOM 10694 N N . ARG B 1 511 ? 82.813 136.662 112.726 1.00 33.37 511 ARG B N 1
ATOM 10695 C CA . ARG B 1 511 ? 82.719 138.096 112.959 1.00 33.37 511 ARG B CA 1
ATOM 10696 C C . ARG B 1 511 ? 81.708 138.688 111.991 1.00 33.37 511 ARG B C 1
ATOM 10697 O O . ARG B 1 511 ? 81.759 138.418 110.788 1.00 33.37 511 ARG B O 1
ATOM 10705 N N . LEU B 1 512 ? 80.798 139.491 112.523 1.00 36.11 512 LEU B N 1
ATOM 10706 C CA . LEU B 1 512 ? 79.674 140.031 111.776 1.00 36.11 512 LEU B CA 1
ATOM 10707 C C . LEU B 1 512 ? 79.883 141.525 111.573 1.00 36.11 512 LEU B C 1
ATOM 10708 O O . LEU B 1 512 ? 80.122 142.257 112.539 1.00 36.11 512 LEU B O 1
ATOM 10713 N N . ILE B 1 513 ? 79.793 141.975 110.324 1.00 38.48 513 ILE B N 1
ATOM 10714 C CA . ILE B 1 513 ? 80.014 143.373 109.984 1.00 38.48 513 ILE B CA 1
ATOM 10715 C C . ILE B 1 513 ? 78.865 143.862 109.119 1.00 38.48 513 ILE B C 1
ATOM 10716 O O . ILE B 1 513 ? 78.095 143.071 108.568 1.00 38.48 513 ILE B O 1
ATOM 10721 N N . HIS B 1 514 ? 78.746 145.181 109.015 1.00 46.79 514 HIS B N 1
ATOM 10722 C CA . HIS B 1 514 ? 77.675 145.820 108.267 1.00 46.79 514 HIS B CA 1
ATOM 10723 C C . HIS B 1 514 ? 78.261 146.961 107.454 1.00 46.79 514 HIS B C 1
ATOM 10724 O O . HIS B 1 514 ? 79.071 147.738 107.968 1.00 46.79 514 HIS B O 1
ATOM 10731 N N . LEU B 1 515 ? 77.858 147.059 106.187 1.00 48.74 515 LEU B N 1
ATOM 10732 C CA . LEU B 1 515 ? 78.335 148.156 105.353 1.00 48.74 515 LEU B CA 1
ATOM 10733 C C . LEU B 1 515 ? 77.751 149.487 105.803 1.00 48.74 515 LEU B C 1
ATOM 10734 O O . LEU B 1 515 ? 78.453 150.505 105.823 1.00 48.74 515 LEU B O 1
ATOM 10739 N N . SER B 1 516 ? 76.467 149.499 106.171 1.00 56.97 516 SER B N 1
ATOM 10740 C CA . SER B 1 516 ? 75.806 150.750 106.524 1.00 56.97 516 SER B CA 1
ATOM 10741 C C . SER B 1 516 ? 76.428 151.379 107.763 1.00 56.97 516 SER B C 1
ATOM 10742 O O . SER B 1 516 ? 76.451 152.608 107.899 1.00 56.97 516 SER B O 1
ATOM 10745 N N . SER B 1 517 ? 76.925 150.556 108.683 1.00 61.17 517 SER B N 1
ATOM 10746 C CA . SER B 1 517 ? 77.560 151.080 109.884 1.00 61.17 517 SER B CA 1
ATOM 10747 C C . SER B 1 517 ? 78.791 151.899 109.521 1.00 61.17 517 SER B C 1
ATOM 10748 O O . SER B 1 517 ? 79.641 151.464 108.740 1.00 61.17 517 SER B O 1
ATOM 10751 N N . THR B 1 518 ? 78.882 153.093 110.098 1.00 68.01 518 THR B N 1
ATOM 10752 C CA . THR B 1 518 ? 79.987 154.002 109.816 1.00 68.01 518 THR B CA 1
ATOM 10753 C C . THR B 1 518 ? 81.242 153.594 110.578 1.00 68.01 518 THR B C 1
ATOM 10754 O O . THR B 1 518 ? 82.357 153.727 110.072 1.00 68.01 518 THR B O 1
ATOM 10758 N N . ILE B 1 525 ? 84.213 141.415 120.894 1.00 50.23 525 ILE B N 1
ATOM 10759 C CA . ILE B 1 525 ? 84.096 139.991 120.610 1.00 50.23 525 ILE B CA 1
ATOM 10760 C C . ILE B 1 525 ? 84.746 139.177 121.723 1.00 50.23 525 ILE B C 1
ATOM 10761 O O . ILE B 1 525 ? 85.944 139.304 121.974 1.00 50.23 525 ILE B O 1
ATOM 10766 N N . PRO B 1 526 ? 83.954 138.339 122.391 1.00 49.57 526 PRO B N 1
ATOM 10767 C CA . PRO B 1 526 ? 84.470 137.537 123.514 1.00 49.57 526 PRO B CA 1
ATOM 10768 C C . PRO B 1 526 ? 85.011 136.162 123.136 1.00 49.57 526 PRO B C 1
ATOM 10769 O O . PRO B 1 526 ? 85.261 135.363 124.045 1.00 49.57 526 PRO B O 1
ATOM 10773 N N . LEU B 1 527 ? 85.194 135.864 121.851 1.00 41.88 527 LEU B N 1
ATOM 10774 C CA . LEU B 1 527 ? 85.666 134.546 121.447 1.00 41.88 527 LEU B CA 1
ATOM 10775 C C . LEU B 1 527 ? 87.174 134.463 121.624 1.00 41.88 527 LEU B C 1
ATOM 10776 O O . LEU B 1 527 ? 87.931 135.100 120.886 1.00 41.88 527 LEU B O 1
ATOM 10781 N N . ARG B 1 528 ? 87.603 133.673 122.602 1.00 37.77 528 ARG B N 1
ATOM 10782 C CA . ARG B 1 528 ? 89.007 133.473 122.919 1.00 37.77 528 ARG B CA 1
ATOM 10783 C C . ARG B 1 528 ? 89.363 132.017 122.674 1.00 37.77 528 ARG B C 1
ATOM 10784 O O . ARG B 1 528 ? 88.676 131.115 123.161 1.00 37.77 528 ARG B O 1
ATOM 10792 N N . TYR B 1 529 ? 90.427 131.794 121.922 1.00 32.90 529 TYR B N 1
ATOM 10793 C CA . TYR B 1 529 ? 90.971 130.477 121.643 1.00 32.90 529 TYR B CA 1
ATOM 10794 C C . TYR B 1 529 ? 92.402 130.432 122.140 1.00 32.90 529 TYR B C 1
ATOM 10795 O O . TYR B 1 529 ? 93.043 131.475 122.304 1.00 32.90 529 TYR B O 1
ATOM 10804 N N . PRO B 1 530 ? 92.933 129.242 122.402 1.00 34.10 530 PRO B N 1
ATOM 10805 C CA . PRO B 1 530 ? 94.350 129.137 122.747 1.00 34.10 530 PRO B CA 1
ATOM 10806 C C . PRO B 1 530 ? 95.231 129.622 121.607 1.00 34.10 530 PRO B C 1
ATOM 10807 O O . PRO B 1 530 ? 94.855 129.589 120.433 1.00 34.10 530 PRO B O 1
ATOM 10811 N N . ARG B 1 531 ? 96.422 130.094 121.974 1.00 37.93 531 ARG B N 1
ATOM 10812 C CA . ARG B 1 531 ? 97.357 130.602 120.977 1.00 37.93 531 ARG B CA 1
ATOM 10813 C C . ARG B 1 531 ? 97.783 129.512 120.005 1.00 37.93 531 ARG B C 1
ATOM 10814 O O . ARG B 1 531 ? 98.203 129.809 118.881 1.00 37.93 531 ARG B O 1
ATOM 10822 N N . SER B 1 532 ? 97.671 128.248 120.406 1.00 34.33 532 SER B N 1
ATOM 10823 C CA . SER B 1 532 ? 98.015 127.153 119.511 1.00 34.33 532 SER B CA 1
ATOM 10824 C C . SER B 1 532 ? 97.007 126.984 118.384 1.00 34.33 532 SER B C 1
ATOM 10825 O O . SER B 1 532 ? 97.280 126.245 117.433 1.00 34.33 532 SER B O 1
ATOM 10828 N N . TYR B 1 533 ? 95.853 127.646 118.464 1.00 33.53 533 TYR B N 1
ATOM 10829 C CA . TYR B 1 533 ? 94.832 127.464 117.440 1.00 33.53 533 TYR B CA 1
ATOM 10830 C C . TYR B 1 533 ? 95.043 128.403 116.262 1.00 33.53 533 TYR B C 1
ATOM 10831 O O . TYR B 1 533 ? 94.482 128.187 115.182 1.00 33.53 533 TYR B O 1
ATOM 10840 N N . ARG B 1 534 ? 95.842 129.447 116.443 1.00 34.73 534 ARG B N 1
ATOM 10841 C CA . ARG B 1 534 ? 96.174 130.318 115.329 1.00 34.73 534 ARG B CA 1
ATOM 10842 C C . ARG B 1 534 ? 97.305 129.720 114.504 1.00 34.73 534 ARG B C 1
ATOM 10843 O O . ARG B 1 534 ? 98.123 128.941 114.999 1.00 34.73 534 ARG B O 1
ATOM 10851 N N . LEU B 1 535 ? 97.336 130.080 113.225 1.00 36.39 535 LEU B N 1
ATOM 10852 C CA . LEU B 1 535 ? 98.379 129.596 112.333 1.00 36.39 535 LEU B CA 1
ATOM 10853 C C . LEU B 1 535 ? 99.733 130.129 112.773 1.00 36.39 535 LEU B C 1
ATOM 10854 O O . LEU B 1 535 ? 99.874 131.304 113.115 1.00 36.39 535 LEU B O 1
ATOM 10859 N N . ALA B 1 536 ? 100.738 129.256 112.767 1.00 40.36 536 ALA B N 1
ATOM 10860 C CA . ALA B 1 536 ? 102.031 129.596 113.336 1.00 40.36 536 ALA B CA 1
ATOM 10861 C C . ALA B 1 536 ? 103.109 129.873 112.305 1.00 40.36 536 ALA B C 1
ATOM 10862 O O . ALA B 1 536 ? 103.979 130.710 112.559 1.00 40.36 536 ALA B O 1
ATOM 10864 N N . ASP B 1 537 ? 103.076 129.204 111.159 1.00 44.32 537 ASP B N 1
ATOM 10865 C CA . ASP B 1 537 ? 104.120 129.343 110.160 1.00 44.32 537 ASP B CA 1
ATOM 10866 C C . ASP B 1 537 ? 103.487 129.450 108.784 1.00 44.32 537 ASP B C 1
ATOM 10867 O O . ASP B 1 537 ? 102.268 129.354 108.626 1.00 44.32 537 ASP B O 1
ATOM 10872 N N . GLU B 1 538 ? 104.339 129.663 107.781 1.00 45.85 538 GLU B N 1
ATOM 10873 C CA . GLU B 1 538 ? 103.868 129.629 106.403 1.00 45.85 538 GLU B CA 1
ATOM 10874 C C . GLU B 1 538 ? 103.470 128.221 105.988 1.00 45.85 538 GLU B C 1
ATOM 10875 O O . GLU B 1 538 ? 102.583 128.053 105.145 1.00 45.85 538 GLU B O 1
ATOM 10881 N N . GLU B 1 539 ? 104.106 127.200 106.565 1.00 46.75 539 GLU B N 1
ATOM 10882 C CA . GLU B 1 539 ? 103.750 125.823 106.237 1.00 46.75 539 GLU B CA 1
ATOM 10883 C C . GLU B 1 539 ? 102.336 125.490 106.696 1.00 46.75 539 GLU B C 1
ATOM 10884 O O . GLU B 1 539 ? 101.590 124.802 105.987 1.00 46.75 539 GLU B O 1
ATOM 10890 N N . GLU B 1 540 ? 101.948 125.961 107.882 1.00 43.02 540 GLU B N 1
ATOM 10891 C CA . GLU B 1 540 ? 100.586 125.734 108.355 1.00 43.02 540 GLU B CA 1
ATOM 10892 C C . GLU B 1 540 ? 99.574 126.439 107.463 1.00 43.02 540 GLU B C 1
ATOM 10893 O O . GLU B 1 540 ? 98.505 125.889 107.162 1.00 43.02 540 GLU B O 1
ATOM 10899 N N . MET B 1 541 ? 99.894 127.659 107.030 1.00 39.63 541 MET B N 1
ATOM 10900 C CA . MET B 1 541 ? 99.019 128.371 106.107 1.00 39.63 541 MET B CA 1
ATOM 10901 C C . MET B 1 541 ? 98.896 127.625 104.786 1.00 39.63 541 MET B C 1
ATOM 10902 O O . MET B 1 541 ? 97.803 127.531 104.216 1.00 39.63 541 MET B O 1
ATOM 10907 N N . GLU B 1 542 ? 100.004 127.071 104.292 1.00 39.82 542 GLU B N 1
ATOM 10908 C CA . GLU B 1 542 ? 99.961 126.287 103.063 1.00 39.82 542 GLU B CA 1
ATOM 10909 C C . GLU B 1 542 ? 99.094 125.046 103.225 1.00 39.82 542 GLU B C 1
ATOM 10910 O O . GLU B 1 542 ? 98.329 124.694 102.320 1.00 39.82 542 GLU B O 1
ATOM 10916 N N . ASP B 1 543 ? 99.210 124.360 104.362 1.00 39.84 543 ASP B N 1
ATOM 10917 C CA . ASP B 1 543 ? 98.393 123.172 104.592 1.00 39.84 543 ASP B CA 1
ATOM 10918 C C . ASP B 1 543 ? 96.912 123.519 104.662 1.00 39.84 543 ASP B C 1
ATOM 10919 O O . ASP B 1 543 ? 96.072 122.807 104.092 1.00 39.84 543 ASP B O 1
ATOM 10924 N N . LEU B 1 544 ? 96.568 124.610 105.347 1.00 34.77 544 LEU B N 1
ATOM 10925 C CA . LEU B 1 544 ? 95.171 125.025 105.395 1.00 34.77 544 LEU B CA 1
ATOM 10926 C C . LEU B 1 544 ? 94.660 125.396 104.009 1.00 34.77 544 LEU B C 1
ATOM 10927 O O . LEU B 1 544 ? 93.515 125.087 103.657 1.00 34.77 544 LEU B O 1
ATOM 10932 N N . LEU B 1 545 ? 95.496 126.055 103.205 1.00 34.56 545 LEU B N 1
ATOM 10933 C CA . LEU B 1 545 ? 95.082 126.429 101.858 1.00 34.56 545 LEU B CA 1
ATOM 10934 C C . LEU B 1 545 ? 94.890 125.202 100.975 1.00 34.56 545 LEU B C 1
ATOM 10935 O O . LEU B 1 545 ? 93.980 125.168 100.141 1.00 34.56 545 LEU B O 1
ATOM 10940 N N . GLN B 1 546 ? 95.735 124.185 101.143 1.00 32.78 546 GLN B N 1
ATOM 10941 C CA . GLN B 1 546 ? 95.552 122.939 100.406 1.00 32.78 546 GLN B CA 1
ATOM 10942 C C . GLN B 1 546 ? 94.258 122.242 100.812 1.00 32.78 546 GLN B C 1
ATOM 10943 O O . GLN B 1 546 ? 93.530 121.710 99.960 1.00 32.78 546 GLN B O 1
ATOM 10949 N N . ALA B 1 547 ? 93.951 122.244 102.109 1.00 31.46 547 ALA B N 1
ATOM 10950 C CA . ALA B 1 547 ? 92.679 121.695 102.563 1.00 31.46 547 ALA B CA 1
ATOM 10951 C C . ALA B 1 547 ? 91.507 122.452 101.954 1.00 31.46 547 ALA B C 1
ATOM 10952 O O . ALA B 1 547 ? 90.514 121.846 101.539 1.00 31.46 547 ALA B O 1
ATOM 10954 N N . LEU B 1 548 ? 91.610 123.780 101.887 1.00 31.34 548 LEU B N 1
ATOM 10955 C CA . LEU B 1 548 ? 90.553 124.578 101.274 1.00 31.34 548 LEU B CA 1
ATOM 10956 C C . LEU B 1 548 ? 90.416 124.269 99.790 1.00 31.34 548 LEU B C 1
ATOM 10957 O O . LEU B 1 548 ? 89.303 124.243 99.252 1.00 31.34 548 LEU B O 1
ATOM 10962 N N . VAL B 1 549 ? 91.539 124.035 99.113 1.00 31.30 549 VAL B N 1
ATOM 10963 C CA . VAL B 1 549 ? 91.501 123.673 97.700 1.00 31.30 549 VAL B CA 1
ATOM 10964 C C . VAL B 1 549 ? 90.739 122.369 97.512 1.00 31.30 549 VAL B C 1
ATOM 10965 O O . VAL B 1 549 ? 89.878 122.254 96.632 1.00 31.30 549 VAL B O 1
ATOM 10969 N N . VAL B 1 550 ? 91.035 121.372 98.348 1.00 29.91 550 VAL B N 1
ATOM 10970 C CA . VAL B 1 550 ? 90.320 120.099 98.257 1.00 29.91 550 VAL B CA 1
ATOM 10971 C C . VAL B 1 550 ? 88.833 120.294 98.530 1.00 29.91 550 VAL B C 1
ATOM 10972 O O . VAL B 1 550 ? 87.978 119.781 97.794 1.00 29.91 550 VAL B O 1
ATOM 10976 N N . VAL B 1 551 ? 88.502 121.055 99.575 1.00 30.32 551 VAL B N 1
ATOM 10977 C CA . VAL B 1 551 ? 87.105 121.263 99.942 1.00 30.32 551 VAL B CA 1
ATOM 10978 C C . VAL B 1 551 ? 86.338 121.923 98.808 1.00 30.32 551 VAL B C 1
ATOM 10979 O O . VAL B 1 551 ? 85.216 121.517 98.483 1.00 30.32 551 VAL B O 1
ATOM 10983 N N . SER B 1 552 ? 86.922 122.942 98.184 1.00 31.48 552 SER B N 1
ATOM 10984 C CA . SER B 1 552 ? 86.194 123.656 97.144 1.00 31.48 552 SER B CA 1
ATOM 10985 C C . SER B 1 552 ? 86.135 122.855 95.848 1.00 31.48 552 SER B C 1
ATOM 10986 O O . SER B 1 552 ? 85.126 122.904 95.137 1.00 31.48 552 SER B O 1
ATOM 10989 N N . LEU B 1 553 ? 87.189 122.104 95.519 1.00 31.23 553 LEU B N 1
ATOM 10990 C CA . LEU B 1 553 ? 87.097 121.193 94.384 1.00 31.23 553 LEU B CA 1
ATOM 10991 C C . LEU B 1 553 ? 86.092 120.078 94.615 1.00 31.23 553 LEU B C 1
ATOM 10992 O O . LEU B 1 553 ? 85.657 119.446 93.648 1.00 31.23 553 LEU B O 1
ATOM 10997 N N . SER B 1 554 ? 85.723 119.820 95.866 1.00 33.24 554 SER B N 1
ATOM 10998 C CA . SER B 1 554 ? 84.700 118.840 96.192 1.00 33.24 554 SER B CA 1
ATOM 10999 C C . SER B 1 554 ? 83.313 119.453 96.322 1.00 33.24 554 SER B C 1
ATOM 11000 O O . SER B 1 554 ? 82.429 118.829 96.914 1.00 33.24 554 SER B O 1
ATOM 11003 N N . SER B 1 555 ? 83.098 120.653 95.789 1.00 32.37 555 SER B N 1
ATOM 11004 C CA . SER B 1 555 ? 81.823 121.338 95.933 1.00 32.37 555 SER B CA 1
ATOM 11005 C C . SER B 1 555 ? 81.502 122.108 94.661 1.00 32.37 555 SER B C 1
ATOM 11006 O O . SER B 1 555 ? 82.237 122.057 93.672 1.00 32.37 555 SER B O 1
ATOM 11009 N N . ARG B 1 556 ? 80.383 122.827 94.695 1.00 31.86 556 ARG B N 1
ATOM 11010 C CA . ARG B 1 556 ? 79.892 123.587 93.553 1.00 31.86 556 ARG B CA 1
ATOM 11011 C C . ARG B 1 556 ? 79.880 125.071 93.894 1.00 31.86 556 ARG B C 1
ATOM 11012 O O . ARG B 1 556 ? 79.090 125.511 94.735 1.00 31.86 556 ARG B O 1
ATOM 11020 N N . SER B 1 557 ? 80.741 125.837 93.232 1.00 33.36 557 SER B N 1
ATOM 11021 C CA . SER B 1 557 ? 80.842 127.274 93.452 1.00 33.36 557 SER B CA 1
ATOM 11022 C C . SER B 1 557 ? 81.669 127.869 92.322 1.00 33.36 557 SER B C 1
ATOM 11023 O O . SER B 1 557 ? 82.175 127.152 91.455 1.00 33.36 557 SER B O 1
ATOM 11026 N N . LEU B 1 558 ? 81.796 129.197 92.338 1.00 32.45 558 LEU B N 1
ATOM 11027 C CA . LEU B 1 558 ? 82.640 129.865 91.353 1.00 32.45 558 LEU B CA 1
ATOM 11028 C C . LEU B 1 558 ? 84.106 129.510 91.553 1.00 32.45 558 LEU B C 1
ATOM 11029 O O . LEU B 1 558 ? 84.810 129.171 90.591 1.00 32.45 558 LEU B O 1
ATOM 11034 N N . LEU B 1 559 ? 84.583 129.583 92.795 1.00 31.92 559 LEU B N 1
ATOM 11035 C CA . LEU B 1 559 ? 85.952 129.180 93.085 1.00 31.92 559 LEU B CA 1
ATOM 11036 C C . LEU B 1 559 ? 86.157 127.709 92.759 1.00 31.92 559 LEU B C 1
ATOM 11037 O O . LEU B 1 559 ? 87.231 127.307 92.287 1.00 31.92 559 LEU B O 1
ATOM 11042 N N . SER B 1 560 ? 85.126 126.894 92.990 1.00 32.74 560 SER B N 1
ATOM 11043 C CA . SER B 1 560 ? 85.174 125.495 92.592 1.00 32.74 560 SER B CA 1
ATOM 11044 C C . SER B 1 560 ? 85.400 125.361 91.096 1.00 32.74 560 SER B C 1
ATOM 11045 O O . SER B 1 560 ? 86.235 124.567 90.659 1.00 32.74 560 SER B O 1
ATOM 11048 N N . ASP B 1 561 ? 84.684 126.151 90.296 1.00 33.94 561 ASP B N 1
ATOM 11049 C CA . ASP B 1 561 ? 84.825 126.065 88.847 1.00 33.94 561 ASP B CA 1
ATOM 11050 C C . ASP B 1 561 ? 86.201 126.534 88.387 1.00 33.94 561 ASP B C 1
ATOM 11051 O O . ASP B 1 561 ? 86.795 125.938 87.479 1.00 33.94 561 ASP B O 1
ATOM 11056 N N . GLN B 1 562 ? 86.729 127.598 88.995 1.00 32.44 562 GLN B N 1
ATOM 11057 C CA . GLN B 1 562 ? 88.031 128.102 88.565 1.00 32.44 562 GLN B CA 1
ATOM 11058 C C . GLN B 1 562 ? 89.152 127.125 88.912 1.00 32.44 562 GLN B C 1
ATOM 11059 O O . GLN B 1 562 ? 90.019 126.826 88.070 1.00 32.44 562 GLN B O 1
ATOM 11065 N N . MET B 1 563 ? 89.146 126.593 90.135 1.00 34.05 563 MET B N 1
ATOM 11066 C CA . MET B 1 563 ? 90.133 125.567 90.442 1.00 34.05 563 MET B CA 1
ATOM 11067 C C . MET B 1 563 ? 89.879 124.288 89.662 1.00 34.05 563 MET B C 1
ATOM 11068 O O . MET B 1 563 ? 90.817 123.529 89.417 1.00 34.05 563 MET B O 1
ATOM 11073 N N . GLY B 1 564 ? 88.640 124.039 89.239 1.00 35.35 564 GLY B N 1
ATOM 11074 C CA . GLY B 1 564 ? 88.394 122.916 88.355 1.00 35.35 564 GLY B CA 1
ATOM 11075 C C . GLY B 1 564 ? 89.058 123.098 87.007 1.00 35.35 564 GLY B C 1
ATOM 11076 O O . GLY B 1 564 ? 89.613 122.153 86.446 1.00 35.35 564 GLY B O 1
ATOM 11077 N N . CYS B 1 565 ? 89.018 124.319 86.475 1.00 34.18 565 CYS B N 1
ATOM 11078 C CA . CYS B 1 565 ? 89.709 124.595 85.220 1.00 34.18 565 CYS B CA 1
ATOM 11079 C C . CYS B 1 565 ? 91.215 124.405 85.363 1.00 34.18 565 CYS B C 1
ATOM 11080 O O . CYS B 1 565 ? 91.856 123.790 84.500 1.00 34.18 565 CYS B O 1
ATOM 11083 N N . GLU B 1 566 ? 91.799 124.911 86.451 1.00 34.21 566 GLU B N 1
ATOM 11084 C CA . GLU B 1 566 ? 93.239 124.717 86.645 1.00 34.21 566 GLU B CA 1
ATOM 11085 C C . GLU B 1 566 ? 93.588 123.240 86.841 1.00 34.21 566 GLU B C 1
ATOM 11086 O O . GLU B 1 566 ? 94.597 122.748 86.308 1.00 34.21 566 GLU B O 1
ATOM 11092 N N . PHE B 1 567 ? 92.760 122.521 87.599 1.00 33.52 567 PHE B N 1
ATOM 11093 C CA . PHE B 1 567 ? 92.934 121.087 87.792 1.00 33.52 567 PHE B CA 1
ATOM 11094 C C . PHE B 1 567 ? 92.883 120.344 86.466 1.00 33.52 567 PHE B C 1
ATOM 11095 O O . PHE B 1 567 ? 93.680 119.431 86.222 1.00 33.52 567 PHE B O 1
ATOM 11103 N N . PHE B 1 568 ? 91.942 120.719 85.601 1.00 33.89 568 PHE B N 1
ATOM 11104 C CA . PHE B 1 568 ? 91.828 120.078 84.301 1.00 33.89 568 PHE B CA 1
ATOM 11105 C C . PHE B 1 568 ? 93.035 120.391 83.431 1.00 33.89 568 PHE B C 1
ATOM 11106 O O . PHE B 1 568 ? 93.471 119.549 82.642 1.00 33.89 568 PHE B O 1
ATOM 11114 N N . ASN B 1 569 ? 93.588 121.599 83.557 1.00 32.54 569 ASN B N 1
ATOM 11115 C CA . ASN B 1 569 ? 94.819 121.912 82.836 1.00 32.54 569 ASN B CA 1
ATOM 11116 C C . ASN B 1 569 ? 95.957 120.997 83.268 1.00 32.54 569 ASN B C 1
ATOM 11117 O O . ASN B 1 569 ? 96.693 120.464 82.427 1.00 32.54 569 ASN B O 1
ATOM 11122 N N . LEU B 1 570 ? 96.110 120.792 84.577 1.00 32.91 570 LEU B N 1
ATOM 11123 C CA . LEU B 1 570 ? 97.162 119.896 85.055 1.00 32.91 570 LEU B CA 1
ATOM 11124 C C . LEU B 1 570 ? 96.924 118.460 84.596 1.00 32.91 570 LEU B C 1
ATOM 11125 O O . LEU B 1 570 ? 97.864 117.760 84.185 1.00 32.91 570 LEU B O 1
ATOM 11130 N N . LEU B 1 571 ? 95.671 118.008 84.645 1.00 33.99 571 LEU B N 1
ATOM 11131 C CA . LEU B 1 571 ? 95.343 116.660 84.198 1.00 33.99 571 LEU B CA 1
ATOM 11132 C C . LEU B 1 571 ? 95.629 116.485 82.712 1.00 33.99 571 LEU B C 1
ATOM 11133 O O . LEU B 1 571 ? 96.106 115.426 82.285 1.00 33.99 571 LEU B O 1
ATOM 11138 N N . ILE B 1 572 ? 95.325 117.504 81.907 1.00 33.34 572 ILE B N 1
ATOM 11139 C CA . ILE B 1 572 ? 95.597 117.434 80.476 1.00 33.34 572 ILE B CA 1
ATOM 11140 C C . ILE B 1 572 ? 97.094 117.420 80.221 1.00 33.34 572 ILE B C 1
ATOM 11141 O O . ILE B 1 572 ? 97.570 116.742 79.308 1.00 33.34 572 ILE B O 1
ATOM 11146 N N . MET B 1 573 ? 97.863 118.159 81.021 1.00 34.43 573 MET B N 1
ATOM 11147 C CA . MET B 1 573 ? 99.315 118.065 80.907 1.00 34.43 573 MET B CA 1
ATOM 11148 C C . MET B 1 573 ? 99.791 116.640 81.160 1.00 34.43 573 MET B C 1
ATOM 11149 O O . MET B 1 573 ? 100.624 116.109 80.412 1.00 34.43 573 MET B O 1
ATOM 11154 N N . GLU B 1 574 ? 99.255 115.997 82.197 1.00 34.95 574 GLU B N 1
ATOM 11155 C CA . GLU B 1 574 ? 99.669 114.629 82.505 1.00 34.95 574 GLU B CA 1
ATOM 11156 C C . GLU B 1 574 ? 99.274 113.655 81.395 1.00 34.95 574 GLU B C 1
ATOM 11157 O O . GLU B 1 574 ? 100.087 112.819 80.975 1.00 34.95 574 GLU B O 1
ATOM 11163 N N . GLN B 1 575 ? 98.037 113.751 80.897 1.00 34.41 575 GLN B N 1
ATOM 11164 C CA . GLN B 1 575 ? 97.629 112.895 79.785 1.00 34.41 575 GLN B CA 1
ATOM 11165 C C . GLN B 1 575 ? 98.445 113.150 78.529 1.00 34.41 575 GLN B C 1
ATOM 11166 O O . GLN B 1 575 ? 98.763 112.209 77.799 1.00 34.41 575 GLN B O 1
ATOM 11172 N N . SER B 1 576 ? 98.738 114.409 78.220 1.00 31.84 576 SER B N 1
ATOM 11173 C CA . SER B 1 576 ? 99.529 114.700 77.035 1.00 31.84 576 SER B CA 1
ATOM 11174 C C . SER B 1 576 ? 100.917 114.101 77.157 1.00 31.84 576 SER B C 1
ATOM 11175 O O . SER B 1 576 ? 101.442 113.536 76.192 1.00 31.84 576 SER B O 1
ATOM 11178 N N . GLN B 1 577 ? 101.521 114.197 78.340 1.00 32.22 577 GLN B N 1
ATOM 11179 C CA . GLN B 1 577 ? 102.824 113.575 78.537 1.00 32.22 577 GLN B CA 1
ATOM 11180 C C . GLN B 1 577 ? 102.744 112.065 78.362 1.00 32.22 577 GLN B C 1
ATOM 11181 O O . GLN B 1 577 ? 103.633 111.458 77.755 1.00 32.22 577 GLN B O 1
ATOM 11187 N N . LEU B 1 578 ? 101.687 111.438 78.884 1.00 32.18 578 LEU B N 1
ATOM 11188 C CA . LEU B 1 578 ? 101.553 109.990 78.742 1.00 32.18 578 LEU B CA 1
ATOM 11189 C C . LEU B 1 578 ? 101.325 109.583 77.288 1.00 32.18 578 LEU B C 1
ATOM 11190 O O . LEU B 1 578 ? 101.882 108.583 76.823 1.00 32.18 578 LEU B O 1
ATOM 11195 N N . LEU B 1 579 ? 100.508 110.344 76.560 1.00 30.84 579 LEU B N 1
ATOM 11196 C CA . LEU B 1 579 ? 100.189 110.014 75.176 1.00 30.84 579 LEU B CA 1
ATOM 11197 C C . LEU B 1 579 ? 101.358 110.292 74.244 1.00 30.84 579 LEU B C 1
ATOM 11198 O O . LEU B 1 579 ? 101.488 109.643 73.201 1.00 30.84 579 LEU B O 1
ATOM 11203 N N . SER B 1 580 ? 102.218 111.246 74.602 1.00 31.70 580 SER B N 1
ATOM 11204 C CA . SER B 1 580 ? 103.325 111.612 73.729 1.00 31.70 580 SER B CA 1
ATOM 11205 C C . SER B 1 580 ? 104.324 110.479 73.575 1.00 31.70 580 SER B C 1
ATOM 11206 O O . SER B 1 580 ? 105.156 110.507 72.662 1.00 31.70 580 SER B O 1
ATOM 11209 N N . GLU B 1 581 ? 104.268 109.479 74.454 1.00 33.11 581 GLU B N 1
ATOM 11210 C CA . GLU B 1 581 ? 105.154 108.332 74.321 1.00 33.11 581 GLU B CA 1
ATOM 11211 C C . GLU B 1 581 ? 104.875 107.540 73.053 1.00 33.11 581 GLU B C 1
ATOM 11212 O O . GLU B 1 581 ? 105.724 106.750 72.629 1.00 33.11 581 GLU B O 1
ATOM 11218 N N . SER B 1 582 ? 103.706 107.732 72.440 1.00 30.76 582 SER B N 1
ATOM 11219 C CA . SER B 1 582 ? 103.387 107.018 71.212 1.00 30.76 582 SER B CA 1
ATOM 11220 C C . SER B 1 582 ? 104.034 107.664 69.997 1.00 30.76 582 SER B C 1
ATOM 11221 O O . SER B 1 582 ? 104.021 107.080 68.907 1.00 30.76 582 SER B O 1
ATOM 11224 N N . LEU B 1 583 ? 104.594 108.864 70.153 1.00 31.02 583 LEU B N 1
ATOM 11225 C CA . LEU B 1 583 ? 105.254 109.516 69.028 1.00 31.02 583 LEU B CA 1
ATOM 11226 C C . LEU B 1 583 ? 106.493 108.743 68.601 1.00 31.02 583 LEU B C 1
ATOM 11227 O O . LEU B 1 583 ? 106.860 108.743 67.421 1.00 31.02 583 LEU B O 1
ATOM 11232 N N . GLN B 1 584 ? 107.153 108.083 69.549 1.00 31.75 584 GLN B N 1
ATOM 11233 C CA . GLN B 1 584 ? 108.357 107.320 69.263 1.00 31.75 584 GLN B CA 1
ATOM 11234 C C . GLN B 1 584 ? 108.070 105.894 68.824 1.00 31.75 584 GLN B C 1
ATOM 11235 O O . GLN B 1 584 ? 108.998 105.194 68.408 1.00 31.75 584 GLN B O 1
ATOM 11241 N N . LYS B 1 585 ? 106.821 105.445 68.906 1.00 30.95 585 LYS B N 1
ATOM 11242 C CA . LYS B 1 585 ? 106.470 104.075 68.580 1.00 30.95 585 LYS B CA 1
ATOM 11243 C C . LYS B 1 585 ? 105.544 103.958 67.382 1.00 30.95 585 LYS B C 1
ATOM 11244 O O . LYS B 1 585 ? 105.478 102.883 66.777 1.00 30.95 585 LYS B O 1
ATOM 11250 N N . THR B 1 586 ? 104.832 105.019 67.016 1.00 30.33 586 THR B N 1
ATOM 11251 C CA . THR B 1 586 ? 103.923 104.975 65.883 1.00 30.33 586 THR B CA 1
ATOM 11252 C C . THR B 1 586 ? 104.134 106.211 65.024 1.00 30.33 586 THR B C 1
ATOM 11253 O O . THR B 1 586 ? 104.581 107.256 65.501 1.00 30.33 586 THR B O 1
ATOM 11257 N N . ARG B 1 587 ? 103.809 106.076 63.746 1.00 30.27 587 ARG B N 1
ATOM 11258 C CA . ARG B 1 587 ? 103.814 107.194 62.812 1.00 30.27 587 ARG B CA 1
ATOM 11259 C C . ARG B 1 587 ? 102.430 107.540 62.298 1.00 30.27 587 ARG B C 1
ATOM 11260 O O . ARG B 1 587 ? 102.095 108.720 62.194 1.00 30.27 587 ARG B O 1
ATOM 11268 N N . GLU B 1 588 ? 101.614 106.546 61.977 1.00 32.84 588 GLU B N 1
ATOM 11269 C CA . GLU B 1 588 ? 100.219 106.748 61.616 1.00 32.84 588 GLU B CA 1
ATOM 11270 C C . GLU B 1 588 ? 99.359 106.096 62.687 1.00 32.84 588 GLU B C 1
ATOM 11271 O O . GLU B 1 588 ? 99.491 104.896 62.942 1.00 32.84 588 GLU B O 1
ATOM 11277 N N . LEU B 1 589 ? 98.491 106.880 63.318 1.00 30.42 589 LEU B N 1
ATOM 11278 C CA . LEU B 1 589 ? 97.684 106.393 64.426 1.00 30.42 589 LEU B CA 1
ATOM 11279 C C . LEU B 1 589 ? 96.254 106.882 64.280 1.00 30.42 589 LEU B C 1
ATOM 11280 O O . LEU B 1 589 ? 96.022 108.024 63.876 1.00 30.42 589 LEU B O 1
ATOM 11285 N N . PHE B 1 590 ? 95.305 106.012 64.605 1.00 29.59 590 PHE B N 1
ATOM 11286 C CA . PHE B 1 590 ? 93.890 106.354 64.636 1.00 29.59 590 PHE B CA 1
ATOM 11287 C C . PHE B 1 590 ? 93.450 106.382 66.091 1.00 29.59 590 PHE B C 1
ATOM 11288 O O . PHE B 1 590 ? 93.326 105.333 66.728 1.00 29.59 590 PHE B O 1
ATOM 11296 N N . ILE B 1 591 ? 93.210 107.577 66.612 1.00 30.36 591 ILE B N 1
ATOM 11297 C CA . ILE B 1 591 ? 92.864 107.761 68.013 1.00 30.36 591 ILE B CA 1
ATOM 11298 C C . ILE B 1 591 ? 91.351 107.788 68.134 1.00 30.36 591 ILE B C 1
ATOM 11299 O O . ILE B 1 591 ? 90.685 108.651 67.551 1.00 30.36 591 ILE B O 1
ATOM 11304 N N . TYR B 1 592 ? 90.809 106.839 68.887 1.00 32.52 592 TYR B N 1
ATOM 11305 C CA . TYR B 1 592 ? 89.381 106.765 69.141 1.00 32.52 592 TYR B CA 1
ATOM 11306 C C . TYR B 1 592 ? 89.084 107.375 70.500 1.00 32.52 592 TYR B C 1
ATOM 11307 O O . TYR B 1 592 ? 89.692 106.994 71.504 1.00 32.52 592 TYR B O 1
ATOM 11316 N N . CYS B 1 593 ? 88.153 108.316 70.531 1.00 36.80 593 CYS B N 1
ATOM 11317 C CA . CYS B 1 593 ? 87.888 109.108 71.719 1.00 36.80 593 CYS B CA 1
ATOM 11318 C C . CYS B 1 593 ? 86.446 108.918 72.162 1.00 36.80 593 CYS B C 1
ATOM 11319 O O . CYS B 1 593 ? 85.525 108.991 71.343 1.00 36.80 593 CYS B O 1
ATOM 11322 N N . PHE B 1 594 ? 86.259 108.677 73.454 1.00 41.56 594 PHE B N 1
ATOM 11323 C CA . PHE B 1 594 ? 84.937 108.720 74.042 1.00 41.56 594 PHE B CA 1
ATOM 11324 C C . PHE B 1 594 ? 84.413 110.148 74.010 1.00 41.56 594 PHE B C 1
ATOM 11325 O O . PHE B 1 594 ? 85.182 111.096 73.841 1.00 41.56 594 PHE B O 1
ATOM 11333 N N . PRO B 1 595 ? 83.103 110.331 74.132 1.00 41.82 595 PRO B N 1
ATOM 11334 C CA . PRO B 1 595 ? 82.578 111.689 74.275 1.00 41.82 595 PRO B CA 1
ATOM 11335 C C . PRO B 1 595 ? 83.175 112.373 75.497 1.00 41.82 595 PRO B C 1
ATOM 11336 O O . PRO B 1 595 ? 83.272 111.787 76.576 1.00 41.82 595 PRO B O 1
ATOM 11340 N N . GLY B 1 596 ? 83.570 113.631 75.315 1.00 39.86 596 GLY B N 1
ATOM 11341 C CA . GLY B 1 596 ? 84.129 114.417 76.396 1.00 39.86 596 GLY B CA 1
ATOM 11342 C C . GLY B 1 596 ? 85.609 114.254 76.638 1.00 39.86 596 GLY B C 1
ATOM 11343 O O . GLY B 1 596 ? 86.082 114.589 77.726 1.00 39.86 596 GLY B O 1
ATOM 11344 N N . VAL B 1 597 ? 86.369 113.768 75.651 1.00 38.36 597 VAL B N 1
ATOM 11345 C CA . VAL B 1 597 ? 87.799 113.539 75.832 1.00 38.36 597 VAL B CA 1
ATOM 11346 C C . VAL B 1 597 ? 88.617 114.820 75.706 1.00 38.36 597 VAL B C 1
ATOM 11347 O O . VAL B 1 597 ? 89.754 114.869 76.199 1.00 38.36 597 VAL B O 1
ATOM 11351 N N . ARG B 1 598 ? 88.049 115.883 75.133 1.00 36.33 598 ARG B N 1
ATOM 11352 C CA . ARG B 1 598 ? 88.769 117.133 74.886 1.00 36.33 598 ARG B CA 1
ATOM 11353 C C . ARG B 1 598 ? 89.959 116.893 73.958 1.00 36.33 598 ARG B C 1
ATOM 11354 O O . ARG B 1 598 ? 91.124 117.040 74.329 1.00 36.33 598 ARG B O 1
ATOM 11362 N N . LYS B 1 599 ? 89.626 116.508 72.726 1.00 36.00 599 LYS B N 1
ATOM 11363 C CA . LYS B 1 599 ? 90.638 116.131 71.747 1.00 36.00 599 LYS B CA 1
ATOM 11364 C C . LYS B 1 599 ? 91.551 117.298 71.402 1.00 36.00 599 LYS B C 1
ATOM 11365 O O . LYS B 1 599 ? 92.726 117.098 71.081 1.00 36.00 599 LYS B O 1
ATOM 11371 N N . THR B 1 600 ? 91.026 118.524 71.445 1.00 34.75 600 THR B N 1
ATOM 11372 C CA . THR B 1 600 ? 91.767 119.664 70.915 1.00 34.75 600 THR B CA 1
ATOM 11373 C C . THR B 1 600 ? 92.958 120.028 71.795 1.00 34.75 600 THR B C 1
ATOM 11374 O O . THR B 1 600 ? 94.043 120.337 71.285 1.00 34.75 600 THR B O 1
ATOM 11378 N N . ALA B 1 601 ? 92.778 120.018 73.115 1.00 32.35 601 ALA B N 1
ATOM 11379 C CA . ALA B 1 601 ? 93.892 120.322 74.007 1.00 32.35 601 ALA B CA 1
ATOM 11380 C C . ALA B 1 601 ? 94.985 119.270 73.891 1.00 32.35 601 ALA B C 1
ATOM 11381 O O . ALA B 1 601 ? 96.183 119.596 73.853 1.00 32.35 601 ALA B O 1
ATOM 11383 N N . LEU B 1 602 ? 94.585 118.001 73.820 1.00 32.56 602 LEU B N 1
ATOM 11384 C CA . LEU B 1 602 ? 95.545 116.930 73.605 1.00 32.56 602 LEU B CA 1
ATOM 11385 C C . LEU B 1 602 ? 96.279 117.118 72.287 1.00 32.56 602 LEU B C 1
ATOM 11386 O O . LEU B 1 602 ? 97.489 116.894 72.206 1.00 32.56 602 LEU B O 1
ATOM 11391 N N . ALA B 1 603 ? 95.562 117.541 71.244 1.00 33.33 603 ALA B N 1
ATOM 11392 C CA . ALA B 1 603 ? 96.191 117.773 69.949 1.00 33.33 603 ALA B CA 1
ATOM 11393 C C . ALA B 1 603 ? 97.217 118.895 70.018 1.00 33.33 603 ALA B C 1
ATOM 11394 O O . ALA B 1 603 ? 98.309 118.783 69.448 1.00 33.33 603 ALA B O 1
ATOM 11396 N N . ILE B 1 604 ? 96.885 119.986 70.707 1.00 33.18 604 ILE B N 1
ATOM 11397 C CA . ILE B 1 604 ? 97.815 121.108 70.816 1.00 33.18 604 ILE B CA 1
ATOM 11398 C C . ILE B 1 604 ? 99.083 120.681 71.544 1.00 33.18 604 ILE B C 1
ATOM 11399 O O . ILE B 1 604 ? 100.211 120.955 71.096 1.00 33.18 604 ILE B O 1
ATOM 11404 N N . LYS B 1 605 ? 98.925 119.982 72.664 1.00 31.64 605 LYS B N 1
ATOM 11405 C CA . LYS B 1 605 ? 100.106 119.579 73.415 1.00 31.64 605 LYS B CA 1
ATOM 11406 C C . LYS B 1 605 ? 100.899 118.512 72.672 1.00 31.64 605 LYS B C 1
ATOM 11407 O O . LYS B 1 605 ? 102.131 118.462 72.773 1.00 31.64 605 LYS B O 1
ATOM 11413 N N . ILE B 1 606 ? 100.224 117.681 71.879 1.00 32.29 606 ILE B N 1
ATOM 11414 C CA . ILE B 1 606 ? 100.932 116.696 71.073 1.00 32.29 606 ILE B CA 1
ATOM 11415 C C . ILE B 1 606 ? 101.730 117.383 69.975 1.00 32.29 606 ILE B C 1
ATOM 11416 O O . ILE B 1 606 ? 102.830 116.945 69.627 1.00 32.29 606 ILE B O 1
ATOM 11421 N N . MET B 1 607 ? 101.195 118.467 69.410 1.00 33.61 607 MET B N 1
ATOM 11422 C CA . MET B 1 607 ? 101.971 119.241 68.446 1.00 33.61 607 MET B CA 1
ATOM 11423 C C . MET B 1 607 ? 103.227 119.804 69.085 1.00 33.61 607 MET B C 1
ATOM 11424 O O . MET B 1 607 ? 104.313 119.769 68.489 1.00 33.61 607 MET B O 1
ATOM 11429 N N . GLU B 1 608 ? 103.090 120.357 70.290 1.00 33.76 608 GLU B N 1
ATOM 11430 C CA . GLU B 1 608 ? 104.266 120.870 70.982 1.00 33.76 608 GLU B CA 1
ATOM 11431 C C . GLU B 1 608 ? 105.289 119.763 71.201 1.00 33.76 608 GLU B C 1
ATOM 11432 O O . GLU B 1 608 ? 106.495 119.966 71.004 1.00 33.76 608 GLU B O 1
ATOM 11438 N N . LYS B 1 609 ? 104.822 118.575 71.589 1.00 33.28 609 LYS B N 1
ATOM 11439 C CA . LYS B 1 609 ? 105.736 117.459 71.811 1.00 33.28 609 LYS B CA 1
ATOM 11440 C C . LYS B 1 609 ? 106.394 117.005 70.512 1.00 33.28 609 LYS B C 1
ATOM 11441 O O . LYS B 1 609 ? 107.564 116.610 70.513 1.00 33.28 609 LYS B O 1
ATOM 11447 N N . ILE B 1 610 ? 105.659 117.039 69.398 1.00 32.70 610 ILE B N 1
ATOM 11448 C CA . ILE B 1 610 ? 106.251 116.717 68.100 1.00 32.70 610 ILE B CA 1
ATOM 11449 C C . ILE B 1 610 ? 107.373 117.688 67.782 1.00 32.70 610 ILE B C 1
ATOM 11450 O O . ILE B 1 610 ? 108.470 117.289 67.366 1.00 32.70 610 ILE B O 1
ATOM 11455 N N . LYS B 1 611 ? 107.115 118.982 67.976 1.00 34.58 611 LYS B N 1
ATOM 11456 C CA . LYS B 1 611 ? 108.132 119.990 67.703 1.00 34.58 611 LYS B CA 1
ATOM 11457 C C . LYS B 1 611 ? 109.361 119.776 68.574 1.00 34.58 611 LYS B C 1
ATOM 11458 O O . LYS B 1 611 ? 110.496 119.933 68.110 1.00 34.58 611 LYS B O 1
ATOM 11464 N N . ASP B 1 612 ? 109.156 119.419 69.840 1.00 33.85 612 ASP B N 1
ATOM 11465 C CA . ASP B 1 612 ? 110.288 119.161 70.725 1.00 33.85 612 ASP B CA 1
ATOM 11466 C C . ASP B 1 612 ? 111.073 117.931 70.283 1.00 33.85 612 ASP B C 1
ATOM 11467 O O . ASP B 1 612 ? 112.309 117.946 70.260 1.00 33.85 612 ASP B O 1
ATOM 11472 N N . LEU B 1 613 ? 110.370 116.853 69.931 1.00 33.29 613 LEU B N 1
ATOM 11473 C CA . LEU B 1 613 ? 111.030 115.573 69.697 1.00 33.29 613 LEU B CA 1
ATOM 11474 C C . LEU B 1 613 ? 111.761 115.549 68.360 1.00 33.29 613 LEU B C 1
ATOM 11475 O O . LEU B 1 613 ? 112.904 115.086 68.283 1.00 33.29 613 LEU B O 1
ATOM 11480 N N . PHE B 1 614 ? 111.127 116.037 67.299 1.00 33.02 614 PHE B N 1
ATOM 11481 C CA . PHE B 1 614 ? 111.709 115.950 65.966 1.00 33.02 614 PHE B CA 1
ATOM 11482 C C . PHE B 1 614 ? 112.534 117.170 65.585 1.00 33.02 614 PHE B C 1
ATOM 11483 O O . PHE B 1 614 ? 113.086 117.199 64.481 1.00 33.02 614 PHE B O 1
ATOM 11491 N N . HIS B 1 615 ? 112.640 118.164 66.469 1.00 32.94 615 HIS B N 1
ATOM 11492 C CA . HIS B 1 615 ? 113.445 119.361 66.226 1.00 32.94 615 HIS B CA 1
ATOM 11493 C C . HIS B 1 615 ? 113.075 120.029 64.905 1.00 32.94 615 HIS B C 1
ATOM 11494 O O . HIS B 1 615 ? 113.942 120.450 64.138 1.00 32.94 615 HIS B O 1
ATOM 11501 N N . CYS B 1 616 ? 111.782 120.129 64.639 1.00 36.97 616 CYS B N 1
ATOM 11502 C CA . CYS B 1 616 ? 111.301 120.753 63.419 1.00 36.97 616 CYS B CA 1
ATOM 11503 C C . CYS B 1 616 ? 110.756 122.147 63.707 1.00 36.97 616 CYS B C 1
ATOM 11504 O O . CYS B 1 616 ? 110.402 122.483 64.839 1.00 36.97 616 CYS B O 1
ATOM 11507 N N . LYS B 1 617 ? 110.699 122.962 62.659 1.00 37.69 617 LYS B N 1
ATOM 11508 C CA . LYS B 1 617 ? 110.154 124.300 62.793 1.00 37.69 617 LYS B CA 1
ATOM 11509 C C . LYS B 1 617 ? 108.652 124.230 63.059 1.00 37.69 617 LYS B C 1
ATOM 11510 O O . LYS B 1 617 ? 107.975 123.306 62.602 1.00 37.69 617 LYS B O 1
ATOM 11516 N N . PRO B 1 618 ? 108.111 125.189 63.813 1.00 37.15 618 PRO B N 1
ATOM 11517 C CA . PRO B 1 618 ? 106.675 125.149 64.124 1.00 37.15 618 PRO B CA 1
ATOM 11518 C C . PRO B 1 618 ? 105.785 125.106 62.897 1.00 37.15 618 PRO B C 1
ATOM 11519 O O . PRO B 1 618 ? 104.703 124.509 62.951 1.00 37.15 618 PRO B O 1
ATOM 11523 N N . LYS B 1 619 ? 106.204 125.707 61.789 1.00 37.15 619 LYS B N 1
ATOM 11524 C CA . LYS B 1 619 ? 105.366 125.767 60.599 1.00 37.15 619 LYS B CA 1
ATOM 11525 C C . LYS B 1 619 ? 105.432 124.499 59.761 1.00 37.15 619 LYS B C 1
ATOM 11526 O O . LYS B 1 619 ? 104.772 124.435 58.720 1.00 37.15 619 LYS B O 1
ATOM 11532 N N . GLU B 1 620 ? 106.210 123.503 60.175 1.00 37.39 620 GLU B N 1
ATOM 11533 C CA . GLU B 1 620 ? 106.252 122.216 59.498 1.00 37.39 620 GLU B CA 1
ATOM 11534 C C . GLU B 1 620 ? 105.208 121.234 60.017 1.00 37.39 620 GLU B C 1
ATOM 11535 O O . GLU B 1 620 ? 105.051 120.158 59.434 1.00 37.39 620 GLU B O 1
ATOM 11541 N N . ILE B 1 621 ? 104.497 121.573 61.089 1.00 33.44 621 ILE B N 1
ATOM 11542 C CA . ILE B 1 621 ? 103.441 120.739 61.651 1.00 33.44 621 ILE B CA 1
ATOM 11543 C C . ILE B 1 621 ? 102.105 121.373 61.301 1.00 33.44 621 ILE B C 1
ATOM 11544 O O . ILE B 1 621 ? 101.923 122.583 61.477 1.00 33.44 621 ILE B O 1
ATOM 11549 N N . LEU B 1 622 ? 101.175 120.564 60.806 1.00 33.04 622 LEU B N 1
ATOM 11550 C CA . LEU B 1 622 ? 99.907 121.056 60.289 1.00 33.04 622 LEU B CA 1
ATOM 11551 C C . LEU B 1 622 ? 98.743 120.474 61.079 1.00 33.04 622 LEU B C 1
ATOM 11552 O O . LEU B 1 622 ? 98.734 119.280 61.396 1.00 33.04 622 LEU B O 1
ATOM 11557 N N . TYR B 1 623 ? 97.770 121.322 61.395 1.00 34.91 623 TYR B N 1
ATOM 11558 C CA . TYR B 1 623 ? 96.506 120.928 62.003 1.00 34.91 623 TYR B CA 1
ATOM 11559 C C . TYR B 1 623 ? 95.399 121.091 60.975 1.00 34.91 623 TYR B C 1
ATOM 11560 O O . TYR B 1 623 ? 95.243 122.169 60.392 1.00 34.91 623 TYR B O 1
ATOM 11569 N N . VAL B 1 624 ? 94.640 120.025 60.751 1.00 35.14 624 VAL B N 1
ATOM 11570 C CA . VAL B 1 624 ? 93.511 120.035 59.833 1.00 35.14 624 VAL B CA 1
ATOM 11571 C C . VAL B 1 624 ? 92.247 119.764 60.633 1.00 35.14 624 VAL B C 1
ATOM 11572 O O . VAL B 1 624 ? 92.132 118.725 61.293 1.00 35.14 624 VAL B O 1
ATOM 11576 N N . CYS B 1 625 ? 91.304 120.698 60.576 1.00 38.95 625 CYS B N 1
ATOM 11577 C CA . CYS B 1 625 ? 90.012 120.557 61.225 1.00 38.95 625 CYS B CA 1
ATOM 11578 C C . CYS B 1 625 ? 88.926 120.801 60.193 1.00 38.95 625 CYS B C 1
ATOM 11579 O O . CYS B 1 625 ? 89.203 121.125 59.036 1.00 38.95 625 CYS B O 1
ATOM 11582 N N . GLU B 1 626 ? 87.679 120.640 60.618 1.00 41.89 626 GLU B N 1
ATOM 11583 C CA . GLU B 1 626 ? 86.557 120.838 59.716 1.00 41.89 626 GLU B CA 1
ATOM 11584 C C . GLU B 1 626 ? 85.884 122.194 59.882 1.00 41.89 626 GLU B C 1
ATOM 11585 O O . GLU B 1 626 ? 85.376 122.740 58.897 1.00 41.89 626 GLU B O 1
ATOM 11591 N N . SER B 1 627 ? 85.891 122.763 61.083 1.00 41.47 627 SER B N 1
ATOM 11592 C CA . SER B 1 627 ? 85.177 123.997 61.373 1.00 41.47 627 SER B CA 1
ATOM 11593 C C . SER B 1 627 ? 86.149 125.164 61.441 1.00 41.47 627 SER B C 1
ATOM 11594 O O . SER B 1 627 ? 87.278 125.019 61.918 1.00 41.47 627 SER B O 1
ATOM 11597 N N . ASP B 1 628 ? 85.700 126.324 60.957 1.00 41.91 628 ASP B N 1
ATOM 11598 C CA . ASP B 1 628 ? 86.537 127.519 60.989 1.00 41.91 628 ASP B CA 1
ATOM 11599 C C . ASP B 1 628 ? 86.734 128.023 62.412 1.00 41.91 628 ASP B C 1
ATOM 11600 O O . ASP B 1 628 ? 87.791 128.575 62.743 1.00 41.91 628 ASP B O 1
ATOM 11605 N N . SER B 1 629 ? 85.721 127.856 63.265 1.00 39.05 629 SER B N 1
ATOM 11606 C CA . SER B 1 629 ? 85.821 128.336 64.639 1.00 39.05 629 SER B CA 1
ATOM 11607 C C . SER B 1 629 ? 86.946 127.636 65.390 1.00 39.05 629 SER B C 1
ATOM 11608 O O . SER B 1 629 ? 87.764 128.286 66.057 1.00 39.05 629 SER B O 1
ATOM 11611 N N . LEU B 1 630 ? 87.015 126.308 65.280 1.00 38.69 630 LEU B N 1
ATOM 11612 C CA . LEU B 1 630 ? 88.106 125.584 65.915 1.00 38.69 630 LEU B CA 1
ATOM 11613 C C . LEU B 1 630 ? 89.437 125.925 65.264 1.00 38.69 630 LEU B C 1
ATOM 11614 O O . LEU B 1 630 ? 90.477 125.920 65.932 1.00 38.69 630 LEU B O 1
ATOM 11619 N N . LYS B 1 631 ? 89.428 126.228 63.965 1.00 38.34 631 LYS B N 1
ATOM 11620 C CA . LYS B 1 631 ? 90.660 126.653 63.311 1.00 38.34 631 LYS B CA 1
ATOM 11621 C C . LYS B 1 631 ? 91.197 127.928 63.941 1.00 38.34 631 LYS B C 1
ATOM 11622 O O . LYS B 1 631 ? 92.391 128.023 64.240 1.00 38.34 631 LYS B O 1
ATOM 11628 N N . ASP B 1 632 ? 90.326 128.913 64.162 1.00 39.61 632 ASP B N 1
ATOM 11629 C CA . ASP B 1 632 ? 90.757 130.158 64.791 1.00 39.61 632 ASP B CA 1
ATOM 11630 C C . ASP B 1 632 ? 91.223 129.922 66.221 1.00 39.61 632 ASP B C 1
ATOM 11631 O O . ASP B 1 632 ? 92.251 130.468 66.654 1.00 39.61 632 ASP B O 1
ATOM 11636 N N . PHE B 1 633 ? 90.483 129.098 66.966 1.00 37.49 633 PHE B N 1
ATOM 11637 C CA . PHE B 1 633 ? 90.872 128.779 68.336 1.00 37.49 633 PHE B CA 1
ATOM 11638 C C . PHE B 1 633 ? 92.272 128.175 68.384 1.00 37.49 633 PHE B C 1
ATOM 11639 O O . PHE B 1 633 ? 93.147 128.657 69.116 1.00 37.49 633 PHE B O 1
ATOM 11647 N N . VAL B 1 634 ? 92.517 127.142 67.576 1.00 36.76 634 VAL B N 1
ATOM 11648 C CA . VAL B 1 634 ? 93.818 126.482 67.582 1.00 36.76 634 VAL B CA 1
ATOM 11649 C C . VAL B 1 634 ? 94.900 127.418 67.060 1.00 36.76 634 VAL B C 1
ATOM 11650 O O . VAL B 1 634 ? 96.042 127.387 67.532 1.00 36.76 634 VAL B O 1
ATOM 11654 N N . THR B 1 635 ? 94.563 128.267 66.087 1.00 36.55 635 THR B N 1
ATOM 11655 C CA . THR B 1 635 ? 95.537 129.220 65.573 1.00 36.55 635 THR B CA 1
ATOM 11656 C C . THR B 1 635 ? 96.024 130.141 66.677 1.00 36.55 635 THR B C 1
ATOM 11657 O O . THR B 1 635 ? 97.217 130.456 66.755 1.00 36.55 635 THR B O 1
ATOM 11661 N N . GLN B 1 636 ? 95.117 130.580 67.549 1.00 38.35 636 GLN B N 1
ATOM 11662 C CA . GLN B 1 636 ? 95.559 131.388 68.681 1.00 38.35 636 GLN B CA 1
ATOM 11663 C C . GLN B 1 636 ? 96.331 130.562 69.703 1.00 38.35 636 GLN B C 1
ATOM 11664 O O . GLN B 1 636 ? 97.321 131.041 70.267 1.00 38.35 636 GLN B O 1
ATOM 11670 N N . GLN B 1 637 ? 95.906 129.323 69.963 1.00 37.35 637 GLN B N 1
ATOM 11671 C CA . GLN B 1 637 ? 96.565 128.556 71.018 1.00 37.35 637 GLN B CA 1
ATOM 11672 C C . GLN B 1 637 ? 97.908 127.965 70.605 1.00 37.35 637 GLN B C 1
ATOM 11673 O O . GLN B 1 637 ? 98.689 127.590 71.484 1.00 37.35 637 GLN B O 1
ATOM 11679 N N . THR B 1 638 ? 98.209 127.864 69.313 1.00 37.27 638 THR B N 1
ATOM 11680 C CA . THR B 1 638 ? 99.432 127.192 68.897 1.00 37.27 638 THR B CA 1
ATOM 11681 C C . THR B 1 638 ? 100.157 128.002 67.832 1.00 37.27 638 THR B C 1
ATOM 11682 O O . THR B 1 638 ? 99.552 128.792 67.104 1.00 37.27 638 THR B O 1
ATOM 11686 N N . THR B 1 639 ? 101.476 127.806 67.767 1.00 38.40 639 THR B N 1
ATOM 11687 C CA . THR B 1 639 ? 102.276 128.463 66.739 1.00 38.40 639 THR B CA 1
ATOM 11688 C C . THR B 1 639 ? 102.335 127.625 65.470 1.00 38.40 639 THR B C 1
ATOM 11689 O O . THR B 1 639 ? 102.693 128.131 64.401 1.00 38.40 639 THR B O 1
ATOM 11693 N N . CYS B 1 640 ? 101.994 126.344 65.570 1.00 38.41 640 CYS B N 1
ATOM 11694 C CA . CYS B 1 640 ? 101.989 125.476 64.403 1.00 38.41 640 CYS B CA 1
ATOM 11695 C C . CYS B 1 640 ? 100.864 125.868 63.454 1.00 38.41 640 CYS B C 1
ATOM 11696 O O . CYS B 1 640 ? 99.869 126.479 63.851 1.00 38.41 640 CYS B O 1
ATOM 11699 N N . GLN B 1 641 ? 101.036 125.518 62.185 1.00 36.12 641 GLN B N 1
ATOM 11700 C CA . GLN B 1 641 ? 100.059 125.886 61.172 1.00 36.12 641 GLN B CA 1
ATOM 11701 C C . GLN B 1 641 ? 98.745 125.153 61.402 1.00 36.12 641 GLN B C 1
ATOM 11702 O O . GLN B 1 641 ? 98.726 123.962 61.720 1.00 36.12 641 GLN B O 1
ATOM 11708 N N . ALA B 1 642 ? 97.639 125.874 61.243 1.00 34.88 642 ALA B N 1
ATOM 11709 C CA . ALA B 1 642 ? 96.308 125.318 61.432 1.00 34.88 642 ALA B CA 1
ATOM 11710 C C . ALA B 1 642 ? 95.406 125.777 60.300 1.00 34.88 642 ALA B C 1
ATOM 11711 O O . ALA B 1 642 ? 95.168 126.978 60.142 1.00 34.88 642 ALA B O 1
ATOM 11713 N N . VAL B 1 643 ? 94.905 124.824 59.520 1.00 35.54 643 VAL B N 1
ATOM 11714 C CA . VAL B 1 643 ? 94.015 125.108 58.403 1.00 35.54 643 VAL B CA 1
ATOM 11715 C C . VAL B 1 643 ? 92.806 124.192 58.500 1.00 35.54 643 VAL B C 1
ATOM 11716 O O . VAL B 1 643 ? 92.817 123.192 59.221 1.00 35.54 643 VAL B O 1
ATOM 11720 N N . THR B 1 644 ? 91.750 124.551 57.782 1.00 39.93 644 THR B N 1
ATOM 11721 C CA . THR B 1 644 ? 90.578 123.701 57.682 1.00 39.93 644 THR B CA 1
ATOM 11722 C C . THR B 1 644 ? 90.721 122.750 56.496 1.00 39.93 644 THR B C 1
ATOM 11723 O O . THR B 1 644 ? 91.659 122.842 55.701 1.00 39.93 644 THR B O 1
ATOM 11727 N N . ARG B 1 645 ? 89.774 121.818 56.387 1.00 43.20 645 ARG B N 1
ATOM 11728 C CA . ARG B 1 645 ? 89.863 120.787 55.358 1.00 43.20 645 ARG B CA 1
ATOM 11729 C C . ARG B 1 645 ? 89.757 121.382 53.961 1.00 43.20 645 ARG B C 1
ATOM 11730 O O . ARG B 1 645 ? 90.453 120.944 53.038 1.00 43.20 645 ARG B O 1
ATOM 11738 N N . LYS B 1 646 ? 88.880 122.371 53.782 1.00 42.49 646 LYS B N 1
ATOM 11739 C CA . LYS B 1 646 ? 88.770 123.035 52.488 1.00 42.49 646 LYS B CA 1
ATOM 11740 C C . LYS B 1 646 ? 90.078 123.716 52.106 1.00 42.49 646 LYS B C 1
ATOM 11741 O O . LYS B 1 646 ? 90.553 123.579 50.972 1.00 42.49 646 LYS B O 1
ATOM 11747 N N . THR B 1 647 ? 90.681 124.443 53.048 1.00 40.43 647 THR B N 1
ATOM 11748 C CA . THR B 1 647 ? 91.979 125.057 52.794 1.00 40.43 647 THR B CA 1
ATOM 11749 C C . THR B 1 647 ? 93.043 124.000 52.545 1.00 40.43 647 THR B C 1
ATOM 11750 O O . THR B 1 647 ? 93.920 124.178 51.692 1.00 40.43 647 THR B O 1
ATOM 11754 N N . PHE B 1 648 ? 92.986 122.895 53.289 1.00 39.51 648 PHE B N 1
ATOM 11755 C CA . PHE B 1 648 ? 93.961 121.826 53.115 1.00 39.51 648 PHE B CA 1
ATOM 11756 C C . PHE B 1 648 ? 93.899 121.251 51.708 1.00 39.51 648 PHE B C 1
ATOM 11757 O O . PHE B 1 648 ? 94.933 121.033 51.067 1.00 39.51 648 PHE B O 1
ATOM 11765 N N . MET B 1 649 ? 92.691 120.997 51.208 1.00 42.14 649 MET B N 1
ATOM 11766 C CA . MET B 1 649 ? 92.573 120.344 49.912 1.00 42.14 649 MET B CA 1
ATOM 11767 C C . MET B 1 649 ? 92.825 121.317 48.769 1.00 42.14 649 MET B C 1
ATOM 11768 O O . MET B 1 649 ? 93.435 120.946 47.759 1.00 42.14 649 MET B O 1
ATOM 11773 N N . GLN B 1 650 ? 92.361 122.562 48.896 1.00 42.32 650 GLN B N 1
ATOM 11774 C CA . GLN B 1 650 ? 92.655 123.546 47.859 1.00 42.32 650 GLN B CA 1
ATOM 11775 C C . GLN B 1 650 ? 94.144 123.855 47.789 1.00 42.32 650 GLN B C 1
ATOM 11776 O O . GLN B 1 650 ? 94.714 123.943 46.696 1.00 42.32 650 GLN B O 1
ATOM 11782 N N . GLY B 1 651 ? 94.791 124.017 48.935 1.00 42.02 651 GLY B N 1
ATOM 11783 C CA . GLY B 1 651 ? 96.177 124.426 48.952 1.00 42.02 651 GLY B CA 1
ATOM 11784 C C . GLY B 1 651 ? 97.142 123.287 48.708 1.00 42.02 651 GLY B C 1
ATOM 11785 O O . GLY B 1 651 ? 96.774 122.115 48.642 1.00 42.02 651 GLY B O 1
ATOM 11786 N N . GLU B 1 652 ? 98.410 123.656 48.567 1.00 43.28 652 GLU B N 1
ATOM 11787 C CA . GLU B 1 652 ? 99.501 122.710 48.393 1.00 43.28 652 GLU B CA 1
ATOM 11788 C C . GLU B 1 652 ? 100.523 122.938 49.496 1.00 43.28 652 GLU B C 1
ATOM 11789 O O . GLU B 1 652 ? 100.901 124.080 49.775 1.00 43.28 652 GLU B O 1
ATOM 11795 N N . PHE B 1 653 ? 100.971 121.849 50.123 1.00 38.97 653 PHE B N 1
ATOM 11796 C CA . PHE B 1 653 ? 101.764 121.919 51.353 1.00 38.97 653 PHE B CA 1
ATOM 11797 C C . PHE B 1 653 ? 103.089 121.195 51.133 1.00 38.97 653 PHE B C 1
ATOM 11798 O O . PHE B 1 653 ? 103.202 119.991 51.366 1.00 38.97 653 PHE B O 1
ATOM 11806 N N . LEU B 1 654 ? 104.098 121.943 50.684 1.00 39.45 654 LEU B N 1
ATOM 11807 C CA . LEU B 1 654 ? 105.393 121.335 50.400 1.00 39.45 654 LEU B CA 1
ATOM 11808 C C . LEU B 1 654 ? 106.217 121.153 51.667 1.00 39.45 654 LEU B C 1
ATOM 11809 O O . LEU B 1 654 ? 106.894 120.132 51.831 1.00 39.45 654 LEU B O 1
ATOM 11814 N N . LYS B 1 655 ? 106.180 122.127 52.570 1.00 38.85 655 LYS B N 1
ATOM 11815 C CA . LYS B 1 655 ? 107.048 122.124 53.738 1.00 38.85 655 LYS B CA 1
ATOM 11816 C C . LYS B 1 655 ? 106.448 121.403 54.937 1.00 38.85 655 LYS B C 1
ATOM 11817 O O . LYS B 1 655 ? 107.092 121.348 55.989 1.00 38.85 655 LYS B O 1
ATOM 11823 N N . ILE B 1 656 ? 105.246 120.850 54.814 1.00 35.70 656 ILE B N 1
ATOM 11824 C CA . ILE B 1 656 ? 104.604 120.170 55.934 1.00 35.70 656 ILE B CA 1
ATOM 11825 C C . ILE B 1 656 ? 105.240 118.798 56.105 1.00 35.70 656 ILE B C 1
ATOM 11826 O O . ILE B 1 656 ? 105.283 117.999 55.165 1.00 35.70 656 ILE B O 1
ATOM 11831 N N . LYS B 1 657 ? 105.739 118.525 57.309 1.00 35.93 657 LYS B N 1
ATOM 11832 C CA . LYS B 1 657 ? 106.368 117.253 57.617 1.00 35.93 657 LYS B CA 1
ATOM 11833 C C . LYS B 1 657 ? 105.513 116.345 58.485 1.00 35.93 657 LYS B C 1
ATOM 11834 O O . LYS B 1 657 ? 105.653 115.122 58.392 1.00 35.93 657 LYS B O 1
ATOM 11840 N N . HIS B 1 658 ? 104.639 116.903 59.319 1.00 31.87 658 HIS B N 1
ATOM 11841 C CA . HIS B 1 658 ? 103.754 116.123 60.170 1.00 31.87 658 HIS B CA 1
ATOM 11842 C C . HIS B 1 658 ? 102.352 116.701 60.083 1.00 31.87 658 HIS B C 1
ATOM 11843 O O . HIS B 1 658 ? 102.187 117.910 59.909 1.00 31.87 658 HIS B O 1
ATOM 11850 N N . ILE B 1 659 ? 101.344 115.841 60.197 1.00 30.94 659 ILE B N 1
ATOM 11851 C CA . ILE B 1 659 ? 99.949 116.259 60.117 1.00 30.94 659 ILE B CA 1
ATOM 11852 C C . ILE B 1 659 ? 99.193 115.670 61.296 1.00 30.94 659 ILE B C 1
ATOM 11853 O O . ILE B 1 659 ? 99.289 114.467 61.561 1.00 30.94 659 ILE B O 1
ATOM 11858 N N . VAL B 1 660 ? 98.443 116.512 62.001 1.00 31.37 660 VAL B N 1
ATOM 11859 C CA . VAL B 1 660 ? 97.526 116.085 63.050 1.00 31.37 660 VAL B CA 1
ATOM 11860 C C . VAL B 1 660 ? 96.138 116.566 62.665 1.00 31.37 660 VAL B C 1
ATOM 11861 O O . VAL B 1 660 ? 95.934 117.763 62.431 1.00 31.37 660 VAL B O 1
ATOM 11865 N N . MET B 1 661 ? 95.189 115.641 62.598 1.00 34.46 661 MET B N 1
ATOM 11866 C CA . MET B 1 661 ? 93.844 115.917 62.118 1.00 34.46 661 MET B CA 1
ATOM 11867 C C . MET B 1 661 ? 92.838 115.674 63.233 1.00 34.46 661 MET B C 1
ATOM 11868 O O . MET B 1 661 ? 92.903 114.651 63.922 1.00 34.46 661 MET B O 1
ATOM 11873 N N . ASP B 1 662 ? 91.919 116.615 63.409 1.00 38.64 662 ASP B N 1
ATOM 11874 C CA . ASP B 1 662 ? 90.869 116.530 64.408 1.00 38.64 662 ASP B CA 1
ATOM 11875 C C . ASP B 1 662 ? 89.524 116.753 63.729 1.00 38.64 662 ASP B C 1
ATOM 11876 O O . ASP B 1 662 ? 89.450 117.305 62.629 1.00 38.64 662 ASP B O 1
ATOM 11881 N N . GLU B 1 663 ? 88.458 116.306 64.395 1.00 42.78 663 GLU B N 1
ATOM 11882 C CA . GLU B 1 663 ? 87.109 116.313 63.826 1.00 42.78 663 GLU B CA 1
ATOM 11883 C C . GLU B 1 663 ? 87.057 115.495 62.540 1.00 42.78 663 GLU B C 1
ATOM 11884 O O . GLU B 1 663 ? 86.366 115.849 61.584 1.00 42.78 663 GLU B O 1
ATOM 11890 N N . THR B 1 664 ? 87.789 114.382 62.523 1.00 41.89 664 THR B N 1
ATOM 11891 C CA . THR B 1 664 ? 87.965 113.624 61.291 1.00 41.89 664 THR B CA 1
ATOM 11892 C C . THR B 1 664 ? 86.694 112.890 60.886 1.00 41.89 664 THR B C 1
ATOM 11893 O O . THR B 1 664 ? 86.561 112.468 59.732 1.00 41.89 664 THR B O 1
ATOM 11897 N N . GLU B 1 665 ? 85.748 112.734 61.811 1.00 46.30 665 GLU B N 1
ATOM 11898 C CA . GLU B 1 665 ? 84.517 112.020 61.494 1.00 46.30 665 GLU B CA 1
ATOM 11899 C C . GLU B 1 665 ? 83.603 112.836 60.590 1.00 46.30 665 GLU B C 1
ATOM 11900 O O . GLU B 1 665 ? 82.791 112.265 59.854 1.00 46.30 665 GLU B O 1
ATOM 11906 N N . ASN B 1 666 ? 83.713 114.161 60.627 1.00 46.86 666 ASN B N 1
ATOM 11907 C CA . ASN B 1 666 ? 82.846 115.035 59.851 1.00 46.86 666 ASN B CA 1
ATOM 11908 C C . ASN B 1 666 ? 83.407 115.375 58.479 1.00 46.86 666 ASN B C 1
ATOM 11909 O O . ASN B 1 666 ? 82.789 116.159 57.753 1.00 46.86 666 ASN B O 1
ATOM 11914 N N . PHE B 1 667 ? 84.554 114.819 58.111 1.00 43.91 667 PHE B N 1
ATOM 11915 C CA . PHE B 1 667 ? 85.166 115.147 56.833 1.00 43.91 667 PHE B CA 1
ATOM 11916 C C . PHE B 1 667 ? 84.346 114.582 55.680 1.00 43.91 667 PHE B C 1
ATOM 11917 O O . PHE B 1 667 ? 83.771 113.495 55.768 1.00 43.91 667 PHE B O 1
ATOM 11925 N N . CYS B 1 668 ? 84.297 115.337 54.587 1.00 51.28 668 CYS B N 1
ATOM 11926 C CA . CYS B 1 668 ? 83.564 114.951 53.391 1.00 51.28 668 CYS B CA 1
ATOM 11927 C C . CYS B 1 668 ? 84.539 114.716 52.246 1.00 51.28 668 CYS B C 1
ATOM 11928 O O . CYS B 1 668 ? 85.473 115.498 52.043 1.00 51.28 668 CYS B O 1
ATOM 11931 N N . SER B 1 669 ? 84.317 113.637 51.502 1.00 51.81 669 SER B N 1
ATOM 11932 C CA . SER B 1 669 ? 85.195 113.254 50.406 1.00 51.81 669 SER B CA 1
ATOM 11933 C C . SER B 1 669 ? 84.737 113.789 49.055 1.00 51.81 669 SER B C 1
ATOM 11934 O O . SER B 1 669 ? 85.325 113.422 48.032 1.00 51.81 669 SER B O 1
ATOM 11937 N N . LYS B 1 670 ? 83.702 114.633 49.022 1.00 53.16 670 LYS B N 1
ATOM 11938 C CA . LYS B 1 670 ? 83.225 115.165 47.749 1.00 53.16 670 LYS B CA 1
ATOM 11939 C C . LYS B 1 670 ? 84.284 116.029 47.074 1.00 53.16 670 LYS B C 1
ATOM 11940 O O . LYS B 1 670 ? 84.453 115.971 45.850 1.00 53.16 670 LYS B O 1
ATOM 11946 N N . TYR B 1 671 ? 85.004 116.843 47.850 1.00 53.04 671 TYR B N 1
ATOM 11947 C CA . TYR B 1 671 ? 86.092 117.631 47.281 1.00 53.04 671 TYR B CA 1
ATOM 11948 C C . TYR B 1 671 ? 87.202 116.734 46.750 1.00 53.04 671 TYR B C 1
ATOM 11949 O O . TYR B 1 671 ? 87.789 117.013 45.698 1.00 53.04 671 TYR B O 1
ATOM 11958 N N . GLY B 1 672 ? 87.501 115.658 47.463 1.00 48.67 672 GLY B N 1
ATOM 11959 C CA . GLY B 1 672 ? 88.543 114.741 47.044 1.00 48.67 672 GLY B CA 1
ATOM 11960 C C . GLY B 1 672 ? 88.906 113.827 48.190 1.00 48.67 672 GLY B C 1
ATOM 11961 O O . GLY B 1 672 ? 88.199 113.743 49.198 1.00 48.67 672 GLY B O 1
ATOM 11962 N N . ASN B 1 673 ? 90.031 113.140 48.024 1.00 43.33 673 ASN B N 1
ATOM 11963 C CA . ASN B 1 673 ? 90.494 112.167 49.010 1.00 43.33 673 ASN B CA 1
ATOM 11964 C C . ASN B 1 673 ? 91.558 112.854 49.858 1.00 43.33 673 ASN B C 1
ATOM 11965 O O . ASN B 1 673 ? 92.723 112.938 49.466 1.00 43.33 673 ASN B O 1
ATOM 11970 N N . TRP B 1 674 ? 91.153 113.346 51.031 1.00 40.33 674 TRP B N 1
ATOM 11971 C CA . TRP B 1 674 ? 92.094 114.028 51.914 1.00 40.33 674 TRP B CA 1
ATOM 11972 C C . TRP B 1 674 ? 93.063 113.048 52.559 1.00 40.33 674 TRP B C 1
ATOM 11973 O O . TRP B 1 674 ? 94.203 113.411 52.873 1.00 40.33 674 TRP B O 1
ATOM 11984 N N . TYR B 1 675 ? 92.630 111.805 52.771 1.00 38.90 675 TYR B N 1
ATOM 11985 C CA . TYR B 1 675 ? 93.507 110.818 53.387 1.00 38.90 675 TYR B CA 1
ATOM 11986 C C . TYR B 1 675 ? 94.711 110.525 52.507 1.00 38.90 675 TYR B C 1
ATOM 11987 O O . TYR B 1 675 ? 95.836 110.395 53.004 1.00 38.90 675 TYR B O 1
ATOM 11996 N N . MET B 1 676 ? 94.495 110.406 51.197 1.00 42.49 676 MET B N 1
ATOM 11997 C CA . MET B 1 676 ? 95.613 110.163 50.295 1.00 42.49 676 MET B CA 1
ATOM 11998 C C . MET B 1 676 ? 96.576 111.340 50.287 1.00 42.49 676 MET B C 1
ATOM 11999 O O . MET B 1 676 ? 97.795 111.149 50.247 1.00 42.49 676 MET B O 1
ATOM 12004 N N . LYS B 1 677 ? 96.049 112.565 50.322 1.00 39.36 677 LYS B N 1
ATOM 12005 C CA . LYS B 1 677 ? 96.921 113.733 50.390 1.00 39.36 677 LYS B CA 1
ATOM 12006 C C . LYS B 1 677 ? 97.750 113.725 51.665 1.00 39.36 677 LYS B C 1
ATOM 12007 O O . LYS B 1 677 ? 98.958 113.985 51.630 1.00 39.36 677 LYS B O 1
ATOM 12013 N N . ALA B 1 678 ? 97.119 113.420 52.799 1.00 38.99 678 ALA B N 1
ATOM 12014 C CA . ALA B 1 678 ? 97.852 113.368 54.057 1.00 38.99 678 ALA B CA 1
ATOM 12015 C C . ALA B 1 678 ? 98.925 112.290 54.021 1.00 38.99 678 ALA B C 1
ATOM 12016 O O . ALA B 1 678 ? 100.043 112.501 54.502 1.00 38.99 678 ALA B O 1
ATOM 12018 N N . LYS B 1 679 ? 98.604 111.127 53.450 1.00 39.29 679 LYS B N 1
ATOM 12019 C CA . LYS B 1 679 ? 99.595 110.063 53.336 1.00 39.29 679 LYS B CA 1
ATOM 12020 C C . LYS B 1 679 ? 100.761 110.477 52.448 1.00 39.29 679 LYS B C 1
ATOM 12021 O O . LYS B 1 679 ? 101.920 110.202 52.775 1.00 39.29 679 LYS B O 1
ATOM 12027 N N . ASN B 1 680 ? 100.480 111.131 51.321 1.00 40.51 680 ASN B N 1
ATOM 12028 C CA . ASN B 1 680 ? 101.559 111.560 50.438 1.00 40.51 680 ASN B CA 1
ATOM 12029 C C . ASN B 1 680 ? 102.452 112.593 51.110 1.00 40.51 680 ASN B C 1
ATOM 12030 O O . ASN B 1 680 ? 103.678 112.555 50.954 1.00 40.51 680 ASN B O 1
ATOM 12035 N N . ILE B 1 681 ? 101.864 113.530 51.854 1.00 38.25 681 ILE B N 1
ATOM 12036 C CA . ILE B 1 681 ? 102.680 114.523 52.548 1.00 38.25 681 ILE B CA 1
ATOM 12037 C C . ILE B 1 681 ? 103.508 113.866 53.645 1.00 38.25 681 ILE B C 1
ATOM 12038 O O . ILE B 1 681 ? 104.675 114.214 53.855 1.00 38.25 681 ILE B O 1
ATOM 12043 N N . THR B 1 682 ? 102.923 112.906 54.361 1.00 40.05 682 THR B N 1
ATOM 12044 C CA . THR B 1 682 ? 103.616 112.316 55.503 1.00 40.05 682 THR B CA 1
ATOM 12045 C C . THR B 1 682 ? 104.482 111.134 55.087 1.00 40.05 682 THR B C 1
ATOM 12046 O O . THR B 1 682 ? 105.561 110.918 55.648 1.00 40.05 682 THR B O 1
ATOM 12050 N N . HIS B 1 683 ? 104.029 110.354 54.109 1.00 46.85 683 HIS B N 1
ATOM 12051 C CA . HIS B 1 683 ? 104.760 109.172 53.662 1.00 46.85 683 HIS B CA 1
ATOM 12052 C C . HIS B 1 683 ? 105.203 109.359 52.220 1.00 46.85 683 HIS B C 1
ATOM 12053 O O . HIS B 1 683 ? 104.456 109.014 51.291 1.00 46.85 683 HIS B O 1
ATOM 12060 N N . PRO B 1 684 ? 106.396 109.888 51.974 1.00 54.18 684 PRO B N 1
ATOM 12061 C CA . PRO B 1 684 ? 106.818 110.141 50.593 1.00 54.18 684 PRO B CA 1
ATOM 12062 C C . PRO B 1 684 ? 107.524 108.950 49.964 1.00 54.18 684 PRO B C 1
ATOM 12063 O O . PRO B 1 684 ? 108.412 108.349 50.576 1.00 54.18 684 PRO B O 1
ATOM 12067 N N . LYS B 1 685 ? 107.132 108.602 48.742 1.00 67.20 685 LYS B N 1
ATOM 12068 C CA . LYS B 1 685 ? 107.777 107.507 48.032 1.00 67.20 685 LYS B CA 1
ATOM 12069 C C . LYS B 1 685 ? 109.203 107.884 47.652 1.00 67.20 685 LYS B C 1
ATOM 12070 O O . LYS B 1 685 ? 109.483 109.027 47.280 1.00 67.20 685 LYS B O 1
ATOM 12076 N N . ALA B 1 686 ? 110.109 106.914 47.754 1.00 76.70 686 ALA B N 1
ATOM 12077 C CA . ALA B 1 686 ? 111.509 107.154 47.435 1.00 76.70 686 ALA B CA 1
ATOM 12078 C C . ALA B 1 686 ? 111.673 107.457 45.951 1.00 76.70 686 ALA B C 1
ATOM 12079 O O . ALA B 1 686 ? 111.039 106.822 45.102 1.00 76.70 686 ALA B O 1
ATOM 12081 N N . LYS B 1 687 ? 112.526 108.429 45.640 1.00 82.39 687 LYS B N 1
ATOM 12082 C CA . LYS B 1 687 ? 112.795 108.844 44.265 1.00 82.39 687 LYS B CA 1
ATOM 12083 C C . LYS B 1 687 ? 114.259 108.547 43.958 1.00 82.39 687 LYS B C 1
ATOM 12084 O O . LYS B 1 687 ? 115.123 109.417 44.105 1.00 82.39 687 LYS B O 1
ATOM 12090 N N . GLY B 1 688 ? 114.530 107.320 43.520 1.00 88.14 688 GLY B N 1
ATOM 12091 C CA . GLY B 1 688 ? 115.889 106.931 43.188 1.00 88.14 688 GLY B CA 1
ATOM 12092 C C . GLY B 1 688 ? 116.818 107.023 44.377 1.00 88.14 688 GLY B C 1
ATOM 12093 O O . GLY B 1 688 ? 116.485 106.608 45.493 1.00 88.14 688 GLY B O 1
ATOM 12094 N N . THR B 1 689 ? 118.006 107.576 44.140 1.00 92.19 689 THR B N 1
ATOM 12095 C CA . THR B 1 689 ? 119.018 107.742 45.173 1.00 92.19 689 THR B CA 1
ATOM 12096 C C . THR B 1 689 ? 119.117 109.173 45.685 1.00 92.19 689 THR B C 1
ATOM 12097 O O . THR B 1 689 ? 120.090 109.505 46.369 1.00 92.19 689 THR B O 1
ATOM 12101 N N . GLY B 1 690 ? 118.142 110.026 45.365 1.00 90.30 690 GLY B N 1
ATOM 12102 C CA . GLY B 1 690 ? 118.209 111.410 45.807 1.00 90.30 690 GLY B CA 1
ATOM 12103 C C . GLY B 1 690 ? 118.139 111.554 47.315 1.00 90.30 690 GLY B C 1
ATOM 12104 O O . GLY B 1 690 ? 118.876 112.347 47.907 1.00 90.30 690 GLY B O 1
ATOM 12105 N N . SER B 1 691 ? 117.256 110.792 47.956 1.00 86.65 691 SER B N 1
ATOM 12106 C CA . SER B 1 691 ? 117.077 110.840 49.403 1.00 86.65 691 SER B CA 1
ATOM 12107 C C . SER B 1 691 ? 117.886 109.710 50.032 1.00 86.65 691 SER B C 1
ATOM 12108 O O . SER B 1 691 ? 117.514 108.537 49.925 1.00 86.65 691 SER B O 1
ATOM 12111 N N . GLU B 1 692 ? 118.996 110.068 50.683 1.00 85.20 692 GLU B N 1
ATOM 12112 C CA . GLU B 1 692 ? 119.818 109.063 51.350 1.00 85.20 692 GLU B CA 1
ATOM 12113 C C . GLU B 1 692 ? 119.070 108.414 52.508 1.00 85.20 692 GLU B C 1
ATOM 12114 O O . GLU B 1 692 ? 119.156 107.197 52.705 1.00 85.20 692 GLU B O 1
ATOM 12120 N N . ASN B 1 693 ? 118.330 109.211 53.286 1.00 77.63 693 ASN B N 1
ATOM 12121 C CA . ASN B 1 693 ? 117.565 108.724 54.438 1.00 77.63 693 ASN B CA 1
ATOM 12122 C C . ASN B 1 693 ? 116.168 109.338 54.366 1.00 77.63 693 ASN B C 1
ATOM 12123 O O . ASN B 1 693 ? 115.927 110.429 54.887 1.00 77.63 693 ASN B O 1
ATOM 12128 N N . LEU B 1 694 ? 115.249 108.629 53.713 1.00 63.59 694 LEU B N 1
ATOM 12129 C CA . LEU B 1 694 ? 113.875 109.101 53.615 1.00 63.59 694 LEU B CA 1
ATOM 12130 C C . LEU B 1 694 ? 113.209 109.085 54.984 1.00 63.59 694 LEU B C 1
ATOM 12131 O O . LEU B 1 694 ? 113.439 108.186 55.797 1.00 63.59 694 LEU B O 1
ATOM 12136 N N . HIS B 1 695 ? 112.384 110.093 55.242 1.00 51.54 695 HIS B N 1
ATOM 12137 C CA . HIS B 1 695 ? 111.716 110.237 56.526 1.00 51.54 695 HIS B CA 1
ATOM 12138 C C . HIS B 1 695 ? 110.226 109.961 56.384 1.00 51.54 695 HIS B C 1
ATOM 12139 O O . HIS B 1 695 ? 109.607 110.258 55.360 1.00 51.54 695 HIS B O 1
ATOM 12146 N N . HIS B 1 696 ? 109.655 109.385 57.435 1.00 42.54 696 HIS B N 1
ATOM 12147 C CA . HIS B 1 696 ? 108.221 109.168 57.540 1.00 42.54 696 HIS B CA 1
ATOM 12148 C C . HIS B 1 696 ? 107.677 110.089 58.618 1.00 42.54 696 HIS B C 1
ATOM 12149 O O . HIS B 1 696 ? 108.220 110.143 59.725 1.00 42.54 696 HIS B O 1
ATOM 12156 N N . GLY B 1 697 ? 106.613 110.819 58.291 1.00 36.08 697 GLY B N 1
ATOM 12157 C CA . GLY B 1 697 ? 106.040 111.790 59.191 1.00 36.08 697 GLY B CA 1
ATOM 12158 C C . GLY B 1 697 ? 104.996 111.192 60.119 1.00 36.08 697 GLY B C 1
ATOM 12159 O O . GLY B 1 697 ? 104.788 109.984 60.191 1.00 36.08 697 GLY B O 1
ATOM 12160 N N . ILE B 1 698 ? 104.330 112.083 60.839 1.00 30.68 698 ILE B N 1
ATOM 12161 C CA . ILE B 1 698 ? 103.290 111.722 61.791 1.00 30.68 698 ILE B CA 1
ATOM 12162 C C . ILE B 1 698 ? 101.945 112.064 61.175 1.00 30.68 698 ILE B C 1
ATOM 12163 O O . ILE B 1 698 ? 101.707 113.206 60.771 1.00 30.68 698 ILE B O 1
ATOM 12168 N N . LEU B 1 699 ? 101.066 111.077 61.093 1.00 31.26 699 LEU B N 1
ATOM 12169 C CA . LEU B 1 699 ? 99.690 111.278 60.659 1.00 31.26 699 LEU B CA 1
ATOM 12170 C C . LEU B 1 699 ? 98.787 110.751 61.765 1.00 31.26 699 LEU B C 1
ATOM 12171 O O . LEU B 1 699 ? 98.454 109.564 61.794 1.00 31.26 699 LEU B O 1
ATOM 12176 N N . TRP B 1 700 ? 98.389 111.634 62.671 1.00 29.53 700 TRP B N 1
ATOM 12177 C CA . TRP B 1 700 ? 97.546 111.276 63.801 1.00 29.53 700 TRP B CA 1
ATOM 12178 C C . TRP B 1 700 ? 96.137 111.784 63.541 1.00 29.53 700 TRP B C 1
ATOM 12179 O O . TRP B 1 700 ? 95.934 112.983 63.329 1.00 29.53 700 TRP B O 1
ATOM 12190 N N . LEU B 1 701 ? 95.174 110.871 63.557 1.00 30.81 701 LEU B N 1
ATOM 12191 C CA . LEU B 1 701 ? 93.777 111.176 63.290 1.00 30.81 701 LEU B CA 1
ATOM 12192 C C . LEU B 1 701 ? 92.984 110.983 64.573 1.00 30.81 701 LEU B C 1
ATOM 12193 O O . LEU B 1 701 ? 93.035 109.909 65.180 1.00 30.81 701 LEU B O 1
ATOM 12198 N N . PHE B 1 702 ? 92.258 112.014 64.981 1.00 32.84 702 PHE B N 1
ATOM 12199 C CA . PHE B 1 702 ? 91.419 111.958 66.167 1.00 32.84 702 PHE B CA 1
ATOM 12200 C C . PHE B 1 702 ? 89.980 111.722 65.731 1.00 32.84 702 PHE B C 1
ATOM 12201 O O . PHE B 1 702 ? 89.414 112.526 64.984 1.00 32.84 702 PHE B O 1
ATOM 12209 N N . LEU B 1 703 ? 89.397 110.624 66.195 1.00 36.69 703 LEU B N 1
ATOM 12210 C CA . LEU B 1 703 ? 88.086 110.170 65.758 1.00 36.69 703 LEU B CA 1
ATOM 12211 C C . LEU B 1 703 ? 87.132 110.121 66.940 1.00 36.69 703 LEU B C 1
ATOM 12212 O O . LEU B 1 703 ? 87.510 109.684 68.032 1.00 36.69 703 LEU B O 1
ATOM 12217 N N . ASP B 1 704 ? 85.901 110.571 66.718 1.00 44.74 704 ASP B N 1
ATOM 12218 C CA . ASP B 1 704 ? 84.815 110.421 67.679 1.00 44.74 704 ASP B CA 1
ATOM 12219 C C . ASP B 1 704 ? 83.690 109.650 67.005 1.00 44.74 704 ASP B C 1
ATOM 12220 O O . ASP B 1 704 ? 82.859 110.251 66.306 1.00 44.74 704 ASP B O 1
ATOM 12225 N N . PRO B 1 705 ? 83.625 108.325 67.163 1.00 45.26 705 PRO B N 1
ATOM 12226 C CA . PRO B 1 705 ? 82.593 107.558 66.449 1.00 45.26 705 PRO B CA 1
ATOM 12227 C C . PRO B 1 705 ? 81.175 107.955 66.809 1.00 45.26 705 PRO B C 1
ATOM 12228 O O . PRO B 1 705 ? 80.276 107.849 65.965 1.00 45.26 705 PRO B O 1
ATOM 12232 N N . PHE B 1 706 ? 80.943 108.402 68.042 1.00 47.58 706 PHE B N 1
ATOM 12233 C CA . PHE B 1 706 ? 79.580 108.665 68.486 1.00 47.58 706 PHE B CA 1
ATOM 12234 C C . PHE B 1 706 ? 79.016 109.929 67.851 1.00 47.58 706 PHE B C 1
ATOM 12235 O O . PHE B 1 706 ? 77.833 109.979 67.496 1.00 47.58 706 PHE B O 1
ATOM 12243 N N . GLN B 1 707 ? 79.840 110.964 67.706 1.00 50.40 707 GLN B N 1
ATOM 12244 C CA . GLN B 1 707 ? 79.369 112.257 67.208 1.00 50.40 707 GLN B CA 1
ATOM 12245 C C . GLN B 1 707 ? 79.695 112.396 65.721 1.00 50.40 707 GLN B C 1
ATOM 12246 O O . GLN B 1 707 ? 80.504 113.222 65.294 1.00 50.40 707 GLN B O 1
ATOM 12252 N N . ILE B 1 708 ? 79.035 111.561 64.925 1.00 55.05 708 ILE B N 1
ATOM 12253 C CA . ILE B 1 708 ? 79.113 111.629 63.470 1.00 55.05 708 ILE B CA 1
ATOM 12254 C C . ILE B 1 708 ? 77.866 112.349 62.980 1.00 55.05 708 ILE B C 1
ATOM 12255 O O . ILE B 1 708 ? 76.742 111.882 63.192 1.00 55.05 708 ILE B O 1
ATOM 12260 N N . HIS B 1 709 ? 78.059 113.495 62.333 1.00 58.98 709 HIS B N 1
ATOM 12261 C CA . HIS B 1 709 ? 76.958 114.278 61.799 1.00 58.98 709 HIS B CA 1
ATOM 12262 C C . HIS B 1 709 ? 76.969 114.365 60.282 1.00 58.98 709 HIS B C 1
ATOM 12263 O O . HIS B 1 709 ? 76.170 115.118 59.714 1.00 58.98 709 HIS B O 1
ATOM 12270 N N . HIS B 1 710 ? 77.844 113.624 59.609 1.00 63.29 710 HIS B N 1
ATOM 12271 C CA . HIS B 1 710 ? 77.888 113.598 58.154 1.00 63.29 710 HIS B CA 1
ATOM 12272 C C . HIS B 1 710 ? 77.593 112.181 57.689 1.00 63.29 710 HIS B C 1
ATOM 12273 O O . HIS B 1 710 ? 78.416 111.278 57.877 1.00 63.29 710 HIS B O 1
ATOM 12280 N N . ALA B 1 711 ? 76.420 111.991 57.080 1.00 66.71 711 ALA B N 1
ATOM 12281 C CA . ALA B 1 711 ? 76.003 110.656 56.663 1.00 66.71 711 ALA B CA 1
ATOM 12282 C C . ALA B 1 711 ? 76.860 110.136 55.516 1.00 66.71 711 ALA B C 1
ATOM 12283 O O . ALA B 1 711 ? 76.986 108.920 55.331 1.00 66.71 711 ALA B O 1
ATOM 12285 N N . ASP B 1 712 ? 77.451 111.036 54.735 1.00 64.51 712 ASP B N 1
ATOM 12286 C CA . ASP B 1 712 ? 78.282 110.620 53.615 1.00 64.51 712 ASP B CA 1
ATOM 12287 C C . ASP B 1 712 ? 79.536 109.908 54.111 1.00 64.51 712 ASP B C 1
ATOM 12288 O O . ASP B 1 712 ? 79.895 109.979 55.289 1.00 64.51 712 ASP B O 1
ATOM 12293 N N . VAL B 1 713 ? 80.196 109.199 53.192 1.00 56.81 713 VAL B N 1
ATOM 12294 C CA . VAL B 1 713 ? 81.429 108.506 53.537 1.00 56.81 713 VAL B CA 1
ATOM 12295 C C . VAL B 1 713 ? 82.493 109.520 53.927 1.00 56.81 713 VAL B C 1
ATOM 12296 O O . VAL B 1 713 ? 82.651 110.569 53.289 1.00 56.81 713 VAL B O 1
ATOM 12300 N N . ASN B 1 714 ? 83.224 109.213 55.000 1.00 51.47 714 ASN B N 1
ATOM 12301 C CA . ASN B 1 714 ? 84.208 110.156 55.517 1.00 51.47 714 ASN B CA 1
ATOM 12302 C C . ASN B 1 714 ? 85.392 110.299 54.570 1.00 51.47 714 ASN B C 1
ATOM 12303 O O . ASN B 1 714 ? 86.002 111.370 54.485 1.00 51.47 714 ASN B O 1
ATOM 12308 N N . GLY B 1 715 ? 85.722 109.237 53.844 1.00 43.99 715 GLY B N 1
ATOM 12309 C CA . GLY B 1 715 ? 86.959 109.163 53.101 1.00 43.99 715 GLY B CA 1
ATOM 12310 C C . GLY B 1 715 ? 88.053 108.412 53.821 1.00 43.99 715 GLY B C 1
ATOM 12311 O O . GLY B 1 715 ? 89.131 108.212 53.248 1.00 43.99 715 GLY B O 1
ATOM 12312 N N . LEU B 1 716 ? 87.803 107.996 55.057 1.00 38.97 716 LEU B N 1
ATOM 12313 C CA . LEU B 1 716 ? 88.750 107.206 55.810 1.00 38.97 716 LEU B CA 1
ATOM 12314 C C . LEU B 1 716 ? 88.879 105.820 55.194 1.00 38.97 716 LEU B C 1
ATOM 12315 O O . LEU B 1 716 ? 87.995 105.370 54.462 1.00 38.97 716 LEU B O 1
ATOM 12320 N N . PRO B 1 717 ? 89.974 105.123 55.471 1.00 36.44 717 PRO B N 1
ATOM 12321 C CA . PRO B 1 717 ? 90.041 103.708 55.140 1.00 36.44 717 PRO B CA 1
ATOM 12322 C C . PRO B 1 717 ? 89.010 102.940 55.943 1.00 36.44 717 PRO B C 1
ATOM 12323 O O . PRO B 1 717 ? 88.586 103.400 57.014 1.00 36.44 717 PRO B O 1
ATOM 12327 N N . PRO B 1 718 ? 88.565 101.786 55.457 1.00 35.27 718 PRO B N 1
ATOM 12328 C CA . PRO B 1 718 ? 87.543 101.020 56.174 1.00 35.27 718 PRO B CA 1
ATOM 12329 C C . PRO B 1 718 ? 88.016 100.668 57.571 1.00 35.27 718 PRO B C 1
ATOM 12330 O O . PRO B 1 718 ? 89.228 100.645 57.835 1.00 35.27 718 PRO B O 1
ATOM 12334 N N . PRO B 1 719 ? 87.093 100.397 58.498 1.00 34.47 719 PRO B N 1
ATOM 12335 C CA . PRO B 1 719 ? 87.503 100.137 59.887 1.00 34.47 719 PRO B CA 1
ATOM 12336 C C . PRO B 1 719 ? 88.484 98.992 60.031 1.00 34.47 719 PRO B C 1
ATOM 12337 O O . PRO B 1 719 ? 89.238 98.966 61.010 1.00 34.47 719 PRO B O 1
ATOM 12341 N N . SER B 1 720 ? 88.505 98.050 59.095 1.00 35.43 720 SER B N 1
ATOM 12342 C CA . SER B 1 720 ? 89.499 96.989 59.118 1.00 35.43 720 SER B CA 1
ATOM 12343 C C . SER B 1 720 ? 90.893 97.480 58.762 1.00 35.43 720 SER B C 1
ATOM 12344 O O . SER B 1 720 ? 91.874 96.819 59.118 1.00 35.43 720 SER B O 1
ATOM 12347 N N . ALA B 1 721 ? 91.008 98.615 58.075 1.00 32.67 721 ALA B N 1
ATOM 12348 C CA . ALA B 1 721 ? 92.295 99.191 57.715 1.00 32.67 721 ALA B CA 1
ATOM 12349 C C . ALA B 1 721 ? 92.701 100.329 58.639 1.00 32.67 721 ALA B C 1
ATOM 12350 O O . ALA B 1 721 ? 93.728 100.972 58.403 1.00 32.67 721 ALA B O 1
ATOM 12352 N N . GLN B 1 722 ? 91.919 100.593 59.682 1.00 32.07 722 GLN B N 1
ATOM 12353 C CA . GLN B 1 722 ? 92.207 101.668 60.629 1.00 32.07 722 GLN B CA 1
ATOM 12354 C C . GLN B 1 722 ? 93.096 101.158 61.764 1.00 32.07 722 GLN B C 1
ATOM 12355 O O . GLN B 1 722 ? 92.682 101.023 62.912 1.00 32.07 722 GLN B O 1
ATOM 12361 N N . PHE B 1 723 ? 94.342 100.866 61.414 1.00 30.22 723 PHE B N 1
ATOM 12362 C CA . PHE B 1 723 ? 95.328 100.361 62.353 1.00 30.22 723 PHE B CA 1
ATOM 12363 C C . PHE B 1 723 ? 96.670 101.013 62.066 1.00 30.22 723 PHE B C 1
ATOM 12364 O O . PHE B 1 723 ? 96.962 101.349 60.912 1.00 30.22 723 PHE B O 1
ATOM 12372 N N . PRO B 1 724 ? 97.509 101.208 63.089 1.00 28.61 724 PRO B N 1
ATOM 12373 C CA . PRO B 1 724 ? 97.298 100.921 64.512 1.00 28.61 724 PRO B CA 1
ATOM 12374 C C . PRO B 1 724 ? 96.354 101.924 65.152 1.00 28.61 724 PRO B C 1
ATOM 12375 O O . PRO B 1 724 ? 96.216 103.042 64.674 1.00 28.61 724 PRO B O 1
ATOM 12379 N N . ARG B 1 725 ? 95.685 101.549 66.235 1.00 30.31 725 ARG B N 1
ATOM 12380 C CA . ARG B 1 725 ? 94.663 102.382 66.841 1.00 30.31 725 ARG B CA 1
ATOM 12381 C C . ARG B 1 725 ? 94.894 102.487 68.338 1.00 30.31 725 ARG B C 1
ATOM 12382 O O . ARG B 1 725 ? 95.503 101.612 68.956 1.00 30.31 725 ARG B O 1
ATOM 12390 N N . LYS B 1 726 ? 94.416 103.587 68.907 1.00 29.41 726 LYS B N 1
ATOM 12391 C CA . LYS B 1 726 ? 94.471 103.837 70.336 1.00 29.41 726 LYS B CA 1
ATOM 12392 C C . LYS B 1 726 ? 93.145 104.425 70.784 1.00 29.41 726 LYS B C 1
ATOM 12393 O O . LYS B 1 726 ? 92.599 105.313 70.125 1.00 29.41 726 LYS B O 1
ATOM 12399 N N . THR B 1 727 ? 92.628 103.927 71.899 1.00 32.69 727 THR B N 1
ATOM 12400 C CA . THR B 1 727 ? 91.388 104.420 72.479 1.00 32.69 727 THR B CA 1
ATOM 12401 C C . THR B 1 727 ? 91.725 105.203 73.738 1.00 32.69 727 THR B C 1
ATOM 12402 O O . THR B 1 727 ? 92.310 104.651 74.675 1.00 32.69 727 THR B O 1
ATOM 12406 N N . ILE B 1 728 ? 91.365 106.482 73.757 1.00 35.32 728 ILE B N 1
ATOM 12407 C CA . ILE B 1 728 ? 91.660 107.367 74.877 1.00 35.32 728 ILE B CA 1
ATOM 12408 C C . ILE B 1 728 ? 90.413 107.462 75.741 1.00 35.32 728 ILE B C 1
ATOM 12409 O O . ILE B 1 728 ? 89.349 107.884 75.273 1.00 35.32 728 ILE B O 1
ATOM 12414 N N . THR B 1 729 ? 90.550 107.068 77.003 1.00 40.41 729 THR B N 1
ATOM 12415 C CA . THR B 1 729 ? 89.458 107.070 77.960 1.00 40.41 729 THR B CA 1
ATOM 12416 C C . THR B 1 729 ? 89.637 108.128 79.040 1.00 40.41 729 THR B C 1
ATOM 12417 O O . THR B 1 729 ? 88.648 108.738 79.464 1.00 40.41 729 THR B O 1
ATOM 12421 N N . SER B 1 730 ? 90.871 108.402 79.453 1.00 41.47 730 SER B N 1
ATOM 12422 C CA . SER B 1 730 ? 91.161 109.285 80.572 1.00 41.47 730 SER B CA 1
ATOM 12423 C C . SER B 1 730 ? 91.218 110.757 80.187 1.00 41.47 730 SER B C 1
ATOM 12424 O O . SER B 1 730 ? 91.947 111.518 80.829 1.00 41.47 730 SER B O 1
ATOM 12427 N N . GLY B 1 731 ? 90.524 111.170 79.133 1.00 40.39 731 GLY B N 1
ATOM 12428 C CA . GLY B 1 731 ? 90.456 112.572 78.777 1.00 40.39 731 GLY B CA 1
ATOM 12429 C C . GLY B 1 731 ? 89.213 113.305 79.237 1.00 40.39 731 GLY B C 1
ATOM 12430 O O . GLY B 1 731 ? 89.032 114.470 78.871 1.00 40.39 731 GLY B O 1
ATOM 12431 N N . ILE B 1 732 ? 88.354 112.669 80.030 1.00 40.88 732 ILE B N 1
ATOM 12432 C CA . ILE B 1 732 ? 87.069 113.260 80.389 1.00 40.88 732 ILE B CA 1
ATOM 12433 C C . ILE B 1 732 ? 87.288 114.355 81.422 1.00 40.88 732 ILE B C 1
ATOM 12434 O O . ILE B 1 732 ? 87.753 114.095 82.537 1.00 40.88 732 ILE B O 1
ATOM 12439 N N . HIS B 1 733 ? 86.946 115.589 81.057 1.00 37.80 733 HIS B N 1
ATOM 12440 C CA . HIS B 1 733 ? 87.093 116.744 81.941 1.00 37.80 733 HIS B CA 1
ATOM 12441 C C . HIS B 1 733 ? 85.771 117.500 81.951 1.00 37.80 733 HIS B C 1
ATOM 12442 O O . HIS B 1 733 ? 85.587 118.467 81.210 1.00 37.80 733 HIS B O 1
ATOM 12449 N N . CYS B 1 734 ? 84.854 117.060 82.804 1.00 37.91 734 CYS B N 1
ATOM 12450 C CA . CYS B 1 734 ? 83.565 117.713 82.952 1.00 37.91 734 CYS B CA 1
ATOM 12451 C C . CYS B 1 734 ? 82.965 117.306 84.288 1.00 37.91 734 CYS B C 1
ATOM 12452 O O . CYS B 1 734 ? 83.591 116.607 85.087 1.00 37.91 734 CYS B O 1
ATOM 12455 N N . ALA B 1 735 ? 81.742 117.760 84.529 1.00 36.46 735 ALA B N 1
ATOM 12456 C CA . ALA B 1 735 ? 81.044 117.421 85.757 1.00 36.46 735 ALA B CA 1
ATOM 12457 C C . ALA B 1 735 ? 80.618 115.958 85.762 1.00 36.46 735 ALA B C 1
ATOM 12458 O O . ALA B 1 735 ? 80.566 115.298 84.720 1.00 36.46 735 ALA B O 1
ATOM 12460 N N . LEU B 1 736 ? 80.316 115.448 86.960 1.00 36.93 736 LEU B N 1
ATOM 12461 C CA . LEU B 1 736 ? 79.750 114.108 87.070 1.00 36.93 736 LEU B CA 1
ATOM 12462 C C . LEU B 1 736 ? 78.415 114.013 86.348 1.00 36.93 736 LEU B C 1
ATOM 12463 O O . LEU B 1 736 ? 78.126 113.006 85.695 1.00 36.93 736 LEU B O 1
ATOM 12468 N N . GLU B 1 737 ? 77.581 115.044 86.470 1.00 38.21 737 GLU B N 1
ATOM 12469 C CA . GLU B 1 737 ? 76.245 114.992 85.886 1.00 38.21 737 GLU B CA 1
ATOM 12470 C C . GLU B 1 737 ? 76.299 114.979 84.363 1.00 38.21 737 GLU B C 1
ATOM 12471 O O . GLU B 1 737 ? 75.566 114.223 83.710 1.00 38.21 737 GLU B O 1
ATOM 12477 N N . ILE B 1 738 ? 77.161 115.812 83.778 1.00 38.09 738 ILE B N 1
ATOM 12478 C CA . ILE B 1 738 ? 77.316 115.828 82.328 1.00 38.09 738 ILE B CA 1
ATOM 12479 C C . ILE B 1 738 ? 77.850 114.487 81.836 1.00 38.09 738 ILE B C 1
ATOM 12480 O O . ILE B 1 738 ? 77.403 113.961 80.807 1.00 38.09 738 ILE B O 1
ATOM 12485 N N . ALA B 1 739 ? 78.799 113.904 82.571 1.00 38.87 739 ALA B N 1
ATOM 12486 C CA . ALA B 1 739 ? 79.311 112.588 82.206 1.00 38.87 739 ALA B CA 1
ATOM 12487 C C . ALA B 1 739 ? 78.225 111.525 82.301 1.00 38.87 739 ALA B C 1
ATOM 12488 O O . ALA B 1 739 ? 78.186 110.598 81.486 1.00 38.87 739 ALA B O 1
ATOM 12490 N N . LYS B 1 740 ? 77.341 111.634 83.294 1.00 40.87 740 LYS B N 1
ATOM 12491 C CA . LYS B 1 740 ? 76.234 110.691 83.410 1.00 40.87 740 LYS B CA 1
ATOM 12492 C C . LYS B 1 740 ? 75.287 110.802 82.222 1.00 40.87 740 LYS B C 1
ATOM 12493 O O . LYS B 1 740 ? 74.840 109.786 81.673 1.00 40.87 740 LYS B O 1
ATOM 12499 N N . VAL B 1 741 ? 74.970 112.031 81.812 1.00 40.61 741 VAL B N 1
ATOM 12500 C CA . VAL B 1 741 ? 74.127 112.229 80.634 1.00 40.61 741 VAL B CA 1
ATOM 12501 C C . VAL B 1 741 ? 74.784 111.623 79.403 1.00 40.61 741 VAL B C 1
ATOM 12502 O O . VAL B 1 741 ? 74.131 110.953 78.585 1.00 40.61 741 VAL B O 1
ATOM 12506 N N . MET B 1 742 ? 76.087 111.845 79.254 1.00 41.81 742 MET B N 1
ATOM 12507 C CA . MET B 1 742 ? 76.797 111.332 78.091 1.00 41.81 742 MET B CA 1
ATOM 12508 C C . MET B 1 742 ? 76.838 109.810 78.099 1.00 41.81 742 MET B C 1
ATOM 12509 O O . MET B 1 742 ? 76.710 109.178 77.047 1.00 41.81 742 MET B O 1
ATOM 12514 N N . LYS B 1 743 ? 77.009 109.204 79.275 1.00 42.95 743 LYS B N 1
ATOM 12515 C CA . LYS B 1 743 ? 76.992 107.748 79.372 1.00 42.95 743 LYS B CA 1
ATOM 12516 C C . LYS B 1 743 ? 75.624 107.174 79.029 1.00 42.95 743 LYS B C 1
ATOM 12517 O O . LYS B 1 743 ? 75.527 106.131 78.370 1.00 42.95 743 LYS B O 1
ATOM 12523 N N . GLU B 1 744 ? 74.555 107.820 79.495 1.00 44.61 744 GLU B N 1
ATOM 12524 C CA . GLU B 1 744 ? 73.220 107.352 79.143 1.00 44.61 744 GLU B CA 1
ATOM 12525 C C . GLU B 1 744 ? 72.996 107.422 77.639 1.00 44.61 744 GLU B C 1
ATOM 12526 O O . GLU B 1 744 ? 72.464 106.480 77.036 1.00 44.61 744 GLU B O 1
ATOM 12532 N N . GLU B 1 745 ? 73.409 108.524 77.011 1.00 49.21 745 GLU B N 1
ATOM 12533 C CA . GLU B 1 745 ? 73.285 108.616 75.560 1.00 49.21 745 GLU B CA 1
ATOM 12534 C C . GLU B 1 745 ? 74.155 107.578 74.861 1.00 49.21 745 GLU B C 1
ATOM 12535 O O . GLU B 1 745 ? 73.776 107.048 73.810 1.00 49.21 745 GLU B O 1
ATOM 12541 N N . MET B 1 746 ? 75.321 107.270 75.430 1.00 48.36 746 MET B N 1
ATOM 12542 C CA . MET B 1 746 ? 76.193 106.251 74.858 1.00 48.36 746 MET B CA 1
ATOM 12543 C C . MET B 1 746 ? 75.532 104.880 74.884 1.00 48.36 746 MET B C 1
ATOM 12544 O O . MET B 1 746 ? 75.590 104.134 73.899 1.00 48.36 746 MET B O 1
ATOM 12549 N N . LYS B 1 747 ? 74.903 104.531 76.007 1.00 48.83 747 LYS B N 1
ATOM 12550 C CA . LYS B 1 747 ? 74.167 103.272 76.086 1.00 48.83 747 LYS B CA 1
ATOM 12551 C C . LYS B 1 747 ? 73.013 103.245 75.096 1.00 48.83 747 LYS B C 1
ATOM 12552 O O . LYS B 1 747 ? 72.777 102.229 74.431 1.00 48.83 747 LYS B O 1
ATOM 12558 N N . ARG B 1 748 ? 72.283 104.355 74.983 1.00 50.90 748 ARG B N 1
ATOM 12559 C CA . ARG B 1 748 ? 71.168 104.411 74.044 1.00 50.90 748 ARG B CA 1
ATOM 12560 C C . ARG B 1 748 ? 71.643 104.214 72.611 1.00 50.90 748 ARG B C 1
ATOM 12561 O O . ARG B 1 748 ? 70.985 103.531 71.819 1.00 50.90 748 ARG B O 1
ATOM 12569 N N . ILE B 1 749 ? 72.783 104.809 72.257 1.00 51.06 749 ILE B N 1
ATOM 12570 C CA . ILE B 1 749 ? 73.306 104.665 70.903 1.00 51.06 749 ILE B CA 1
ATOM 12571 C C . ILE B 1 749 ? 73.802 103.244 70.663 1.00 51.06 749 ILE B C 1
ATOM 12572 O O . ILE B 1 749 ? 73.545 102.656 69.606 1.00 51.06 749 ILE B O 1
ATOM 12577 N N . LYS B 1 750 ? 74.512 102.664 71.634 1.00 49.00 750 LYS B N 1
ATOM 12578 C CA . LYS B 1 750 ? 75.019 101.305 71.460 1.00 49.00 750 LYS B CA 1
ATOM 12579 C C . LYS B 1 750 ? 73.884 100.300 71.324 1.00 49.00 750 LYS B C 1
ATOM 12580 O O . LYS B 1 750 ? 73.981 99.348 70.542 1.00 49.00 750 LYS B O 1
ATOM 12586 N N . GLU B 1 751 ? 72.805 100.485 72.086 1.00 53.23 751 GLU B N 1
ATOM 12587 C CA . GLU B 1 751 ? 71.692 99.545 72.018 1.00 53.23 751 GLU B CA 1
ATOM 12588 C C . GLU B 1 751 ? 71.020 99.575 70.649 1.00 53.23 751 GLU B C 1
ATOM 12589 O O . GLU B 1 751 ? 70.660 98.525 70.105 1.00 53.23 751 GLU B O 1
ATOM 12595 N N . ASN B 1 752 ? 70.842 100.764 70.072 1.00 53.60 752 ASN B N 1
ATOM 12596 C CA . ASN B 1 752 ? 70.234 100.926 68.750 1.00 53.60 752 ASN B CA 1
ATOM 12597 C C . ASN B 1 752 ? 71.160 101.750 67.864 1.00 53.60 752 ASN B C 1
ATOM 12598 O O . ASN B 1 752 ? 70.916 102.938 67.627 1.00 53.60 752 ASN B O 1
ATOM 12603 N N . PRO B 1 753 ? 72.230 101.148 67.354 1.00 54.96 753 PRO B N 1
ATOM 12604 C CA . PRO B 1 753 ? 73.184 101.897 66.528 1.00 54.96 753 PRO B CA 1
ATOM 12605 C C . PRO B 1 753 ? 72.536 102.393 65.249 1.00 54.96 753 PRO B C 1
ATOM 12606 O O . PRO B 1 753 ? 71.752 101.669 64.616 1.00 54.96 753 PRO B O 1
ATOM 12610 N N . PRO B 1 754 ? 72.833 103.622 64.837 1.00 59.56 754 PRO B N 1
ATOM 12611 C CA . PRO B 1 754 ? 72.276 104.139 63.583 1.00 59.56 754 PRO B CA 1
ATOM 12612 C C . PRO B 1 754 ? 73.012 103.579 62.374 1.00 59.56 754 PRO B C 1
ATOM 12613 O O . PRO B 1 754 ? 73.895 102.725 62.476 1.00 59.56 754 PRO B O 1
ATOM 12617 N N . SER B 1 755 ? 72.624 104.086 61.203 1.00 61.39 755 SER B N 1
ATOM 12618 C CA . SER B 1 755 ? 73.128 103.537 59.948 1.00 61.39 755 SER B CA 1
ATOM 12619 C C . SER B 1 755 ? 74.605 103.854 59.747 1.00 61.39 755 SER B C 1
ATOM 12620 O O . SER B 1 755 ? 75.399 102.969 59.408 1.00 61.39 755 SER B O 1
ATOM 12623 N N . ASN B 1 756 ? 74.993 105.116 59.947 1.00 62.74 756 ASN B N 1
ATOM 12624 C CA . ASN B 1 756 ? 76.341 105.541 59.575 1.00 62.74 756 ASN B CA 1
ATOM 12625 C C . ASN B 1 756 ? 77.414 104.857 60.419 1.00 62.74 756 ASN B C 1
ATOM 12626 O O . ASN B 1 756 ? 78.460 104.462 59.891 1.00 62.74 756 ASN B O 1
ATOM 12631 N N . MET B 1 757 ? 77.185 104.704 61.720 1.00 60.51 757 MET B N 1
ATOM 12632 C CA . MET B 1 757 ? 78.158 103.990 62.531 1.00 60.51 757 MET B CA 1
ATOM 12633 C C . MET B 1 757 ? 78.078 102.487 62.279 1.00 60.51 757 MET B C 1
ATOM 12634 O O . MET B 1 757 ? 77.068 101.958 61.809 1.00 60.51 757 MET B O 1
ATOM 12639 N N . SER B 1 758 ? 79.166 101.801 62.606 1.00 56.72 758 SER B N 1
ATOM 12640 C CA . SER B 1 758 ? 79.326 100.375 62.385 1.00 56.72 758 SER B CA 1
ATOM 12641 C C . SER B 1 758 ? 79.544 99.658 63.711 1.00 56.72 758 SER B C 1
ATOM 12642 O O . SER B 1 758 ? 80.056 100.250 64.668 1.00 56.72 758 SER B O 1
ATOM 12645 N N . PRO B 1 759 ? 79.157 98.382 63.806 1.00 55.63 759 PRO B N 1
ATOM 12646 C CA . PRO B 1 759 ? 79.308 97.670 65.087 1.00 55.63 759 PRO B CA 1
ATOM 12647 C C . PRO B 1 759 ? 80.738 97.612 65.597 1.00 55.63 759 PRO B C 1
ATOM 12648 O O . PRO B 1 759 ? 80.956 97.687 66.813 1.00 55.63 759 PRO B O 1
ATOM 12652 N N . ASP B 1 760 ? 81.721 97.478 64.705 1.00 53.96 760 ASP B N 1
ATOM 12653 C CA . ASP B 1 760 ? 83.107 97.382 65.152 1.00 53.96 760 ASP B CA 1
ATOM 12654 C C . ASP B 1 760 ? 83.549 98.660 65.853 1.00 53.96 760 ASP B C 1
ATOM 12655 O O . ASP B 1 760 ? 84.268 98.609 66.857 1.00 53.96 760 ASP B O 1
ATOM 12660 N N . THR B 1 761 ? 83.129 99.817 65.337 1.00 54.02 761 THR B N 1
ATOM 12661 C CA . THR B 1 761 ? 83.490 101.080 65.971 1.00 54.02 761 THR B CA 1
ATOM 12662 C C . THR B 1 761 ? 82.839 101.218 67.342 1.00 54.02 761 THR B C 1
ATOM 12663 O O . THR B 1 761 ? 83.439 101.773 68.269 1.00 54.02 761 THR B O 1
ATOM 12667 N N . LEU B 1 762 ? 81.604 100.740 67.486 1.00 53.08 762 LEU B N 1
ATOM 12668 C CA . LEU B 1 762 ? 80.926 100.832 68.776 1.00 53.08 762 LEU B CA 1
ATOM 12669 C C . LEU B 1 762 ? 81.445 99.786 69.755 1.00 53.08 762 LEU B C 1
ATOM 12670 O O . LEU B 1 762 ? 81.223 99.899 70.966 1.00 53.08 762 LEU B O 1
ATOM 12675 N N . ALA B 1 763 ? 82.132 98.760 69.253 1.00 50.76 763 ALA B N 1
ATOM 12676 C CA . ALA B 1 763 ? 82.564 97.667 70.117 1.00 50.76 763 ALA B CA 1
ATOM 12677 C C . ALA B 1 763 ? 83.630 98.101 71.115 1.00 50.76 763 ALA B C 1
ATOM 12678 O O . ALA B 1 763 ? 83.681 97.571 72.230 1.00 50.76 763 ALA B O 1
ATOM 12680 N N . LEU B 1 764 ? 84.491 99.051 70.743 1.00 49.15 764 LEU B N 1
ATOM 12681 C CA . LEU B 1 764 ? 85.622 99.389 71.603 1.00 49.15 764 LEU B CA 1
ATOM 12682 C C . LEU B 1 764 ? 85.215 100.189 72.833 1.00 49.15 764 LEU B C 1
ATOM 12683 O O . LEU B 1 764 ? 86.013 100.306 73.769 1.00 49.15 764 LEU B O 1
ATOM 12688 N N . PHE B 1 765 ? 84.005 100.737 72.863 1.00 48.76 765 PHE B N 1
ATOM 12689 C CA . PHE B 1 765 ? 83.578 101.630 73.932 1.00 48.76 765 PHE B CA 1
ATOM 12690 C C . PHE B 1 765 ? 82.742 100.867 74.953 1.00 48.76 765 PHE B C 1
ATOM 12691 O O . PHE B 1 765 ? 81.594 100.505 74.677 1.00 48.76 765 PHE B O 1
ATOM 12699 N N . SER B 1 766 ? 83.315 100.646 76.133 1.00 50.50 766 SER B N 1
ATOM 12700 C CA . SER B 1 766 ? 82.660 99.947 77.229 1.00 50.50 766 SER B CA 1
ATOM 12701 C C . SER B 1 766 ? 82.351 100.919 78.359 1.00 50.50 766 SER B C 1
ATOM 12702 O O . SER B 1 766 ? 83.091 101.883 78.579 1.00 50.50 766 SER B O 1
ATOM 12705 N N . GLU B 1 767 ? 81.252 100.665 79.075 1.00 49.91 767 GLU B N 1
ATOM 12706 C CA . GLU B 1 767 ? 80.848 101.569 80.147 1.00 49.91 767 GLU B CA 1
ATOM 12707 C C . GLU B 1 767 ? 81.701 101.413 81.397 1.00 49.91 767 GLU B C 1
ATOM 12708 O O . GLU B 1 767 ? 81.760 102.336 82.216 1.00 49.91 767 GLU B O 1
ATOM 12714 N N . THR B 1 768 ? 82.343 100.261 81.586 1.00 50.21 768 THR B N 1
ATOM 12715 C CA . THR B 1 768 ? 83.218 100.106 82.744 1.00 50.21 768 THR B CA 1
ATOM 12716 C C . THR B 1 768 ? 84.367 101.104 82.692 1.00 50.21 768 THR B C 1
ATOM 12717 O O . THR B 1 768 ? 84.681 101.761 83.695 1.00 50.21 768 THR B O 1
ATOM 12721 N N . ALA B 1 769 ? 84.987 101.252 81.520 1.00 48.77 769 ALA B N 1
ATOM 12722 C CA . ALA B 1 769 ? 86.051 102.235 81.360 1.00 48.77 769 ALA B CA 1
ATOM 12723 C C . ALA B 1 769 ? 85.528 103.650 81.564 1.00 48.77 769 ALA B C 1
ATOM 12724 O O . ALA B 1 769 ? 86.210 104.493 82.157 1.00 48.77 769 ALA B O 1
ATOM 12726 N N . TYR B 1 770 ? 84.321 103.930 81.071 1.00 46.08 770 TYR B N 1
ATOM 12727 C CA . TYR B 1 770 ? 83.767 105.272 81.196 1.00 46.08 770 TYR B CA 1
ATOM 12728 C C . TYR B 1 770 ? 83.490 105.620 82.655 1.00 46.08 770 TYR B C 1
ATOM 12729 O O . TYR B 1 770 ? 83.766 106.742 83.093 1.00 46.08 770 TYR B O 1
ATOM 12738 N N . GLU B 1 771 ? 82.941 104.674 83.421 1.00 47.99 771 GLU B N 1
ATOM 12739 C CA . GLU B 1 771 ? 82.783 104.876 84.860 1.00 47.99 771 GLU B CA 1
ATOM 12740 C C . GLU B 1 771 ? 84.118 105.065 85.561 1.00 47.99 771 GLU B C 1
ATOM 12741 O O . GLU B 1 771 ? 84.248 105.943 86.422 1.00 47.99 771 GLU B O 1
ATOM 12747 N N . GLU B 1 772 ? 85.120 104.254 85.221 1.00 49.30 772 GLU B N 1
ATOM 12748 C CA . GLU B 1 772 ? 86.416 104.422 85.867 1.00 49.30 772 GLU B CA 1
ATOM 12749 C C . GLU B 1 772 ? 86.983 105.811 85.597 1.00 49.30 772 GLU B C 1
ATOM 12750 O O . GLU B 1 772 ? 87.441 106.495 86.521 1.00 49.30 772 GLU B O 1
ATOM 12756 N N . ALA B 1 773 ? 86.907 106.269 84.346 1.00 45.53 773 ALA B N 1
ATOM 12757 C CA . ALA B 1 773 ? 87.418 107.595 84.013 1.00 45.53 773 ALA B CA 1
ATOM 12758 C C . ALA B 1 773 ? 86.622 108.695 84.703 1.00 45.53 773 ALA B C 1
ATOM 12759 O O . ALA B 1 773 ? 87.204 109.619 85.283 1.00 45.53 773 ALA B O 1
ATOM 12761 N N . THR B 1 774 ? 85.291 108.613 84.662 1.00 44.37 774 THR B N 1
ATOM 12762 C CA . THR B 1 774 ? 84.475 109.658 85.265 1.00 44.37 774 THR B CA 1
ATOM 12763 C C . THR B 1 774 ? 84.728 109.748 86.762 1.00 44.37 774 THR B C 1
ATOM 12764 O O . THR B 1 774 ? 84.821 110.848 87.319 1.00 44.37 774 THR B O 1
ATOM 12768 N N . SER B 1 775 ? 84.859 108.605 87.433 1.00 45.65 775 SER B N 1
ATOM 12769 C CA . SER B 1 775 ? 85.209 108.635 88.847 1.00 45.65 775 SER B CA 1
ATOM 12770 C C . SER B 1 775 ? 86.603 109.211 89.054 1.00 45.65 775 SER B C 1
ATOM 12771 O O . SER B 1 775 ? 86.853 109.901 90.048 1.00 45.65 775 SER B O 1
ATOM 12774 N N . ALA B 1 776 ? 87.522 108.951 88.122 1.00 44.29 776 ALA B N 1
ATOM 12775 C CA . ALA B 1 776 ? 88.908 109.347 88.338 1.00 44.29 776 ALA B CA 1
ATOM 12776 C C . ALA B 1 776 ? 89.118 110.846 88.158 1.00 44.29 776 ALA B C 1
ATOM 12777 O O . ALA B 1 776 ? 89.916 111.451 88.883 1.00 44.29 776 ALA B O 1
ATOM 12779 N N . GLN B 1 777 ? 88.431 111.469 87.201 1.00 41.46 777 GLN B N 1
ATOM 12780 C CA . GLN B 1 777 ? 88.832 112.797 86.747 1.00 41.46 777 GLN B CA 1
ATOM 12781 C C . GLN B 1 777 ? 87.685 113.783 86.561 1.00 41.46 777 GLN B C 1
ATOM 12782 O O . GLN B 1 777 ? 87.895 114.840 85.960 1.00 41.46 777 GLN B O 1
ATOM 12788 N N . ALA B 1 778 ? 86.485 113.478 87.035 1.00 38.54 778 ALA B N 1
ATOM 12789 C CA . ALA B 1 778 ? 85.382 114.420 86.931 1.00 38.54 778 ALA B CA 1
ATOM 12790 C C . ALA B 1 778 ? 85.105 115.047 88.292 1.00 38.54 778 ALA B C 1
ATOM 12791 O O . ALA B 1 778 ? 85.415 114.474 89.340 1.00 38.54 778 ALA B O 1
ATOM 12793 N N . LEU B 1 779 ? 84.517 116.234 88.265 1.00 35.16 779 LEU B N 1
ATOM 12794 C CA . LEU B 1 779 ? 84.333 117.079 89.432 1.00 35.16 779 LEU B CA 1
ATOM 12795 C C . LEU B 1 779 ? 82.864 117.434 89.579 1.00 35.16 779 LEU B C 1
ATOM 12796 O O . LEU B 1 779 ? 82.116 117.415 88.598 1.00 35.16 779 LEU B O 1
ATOM 12801 N N . PRO B 1 780 ? 82.411 117.744 90.794 1.00 32.03 780 PRO B N 1
ATOM 12802 C CA . PRO B 1 780 ? 80.987 118.037 90.994 1.00 32.03 780 PRO B CA 1
ATOM 12803 C C . PRO B 1 780 ? 80.523 119.239 90.186 1.00 32.03 780 PRO B C 1
ATOM 12804 O O . PRO B 1 780 ? 81.248 120.221 90.022 1.00 32.03 780 PRO B O 1
ATOM 12808 N N . GLY B 1 781 ? 79.296 119.153 89.686 1.00 31.98 781 GLY B N 1
ATOM 12809 C CA . GLY B 1 781 ? 78.755 120.182 88.831 1.00 31.98 781 GLY B CA 1
ATOM 12810 C C . GLY B 1 781 ? 77.244 120.144 88.800 1.00 31.98 781 GLY B C 1
ATOM 12811 O O . GLY B 1 781 ? 76.601 119.553 89.669 1.00 31.98 781 GLY B O 1
ATOM 12812 N N . VAL B 1 782 ? 76.680 120.785 87.780 1.00 33.51 782 VAL B N 1
ATOM 12813 C CA . VAL B 1 782 ? 75.240 120.986 87.668 1.00 33.51 782 VAL B CA 1
ATOM 12814 C C . VAL B 1 782 ? 74.793 120.616 86.260 1.00 33.51 782 VAL B C 1
ATOM 12815 O O . VAL B 1 782 ? 75.384 121.074 85.275 1.00 33.51 782 VAL B O 1
ATOM 12819 N N . CYS B 1 783 ? 73.752 119.789 86.167 1.00 37.32 783 CYS B N 1
ATOM 12820 C CA . CYS B 1 783 ? 73.065 119.506 84.911 1.00 37.32 783 CYS B CA 1
ATOM 12821 C C . CYS B 1 783 ? 71.569 119.496 85.175 1.00 37.32 783 CYS B C 1
ATOM 12822 O O . CYS B 1 783 ? 71.101 118.782 86.067 1.00 37.32 783 CYS B O 1
ATOM 12825 N N . GLU B 1 784 ? 70.822 120.278 84.402 1.00 39.00 784 GLU B N 1
ATOM 12826 C CA . GLU B 1 784 ? 69.393 120.430 84.620 1.00 39.00 784 GLU B CA 1
ATOM 12827 C C . GLU B 1 784 ? 68.665 120.384 83.287 1.00 39.00 784 GLU B C 1
ATOM 12828 O O . GLU B 1 784 ? 69.217 120.731 82.240 1.00 39.00 784 GLU B O 1
ATOM 12834 N N . THR B 1 785 ? 67.410 119.949 83.340 1.00 39.85 785 THR B N 1
ATOM 12835 C CA . THR B 1 785 ? 66.579 119.823 82.155 1.00 39.85 785 THR B CA 1
ATOM 12836 C C . THR B 1 785 ? 65.190 120.367 82.445 1.00 39.85 785 THR B C 1
ATOM 12837 O O . THR B 1 785 ? 64.552 119.987 83.429 1.00 39.85 785 THR B O 1
ATOM 12841 N N . LYS B 1 786 ? 64.727 121.257 81.574 1.00 41.49 786 LYS B N 1
ATOM 12842 C CA . LYS B 1 786 ? 63.372 121.777 81.653 1.00 41.49 786 LYS B CA 1
ATOM 12843 C C . LYS B 1 786 ? 62.670 121.469 80.342 1.00 41.49 786 LYS B C 1
ATOM 12844 O O . LYS B 1 786 ? 63.273 121.534 79.268 1.00 41.49 786 LYS B O 1
ATOM 12850 N N . THR B 1 787 ? 61.388 121.134 80.439 1.00 44.10 787 THR B N 1
ATOM 12851 C CA . THR B 1 787 ? 60.632 120.653 79.297 1.00 44.10 787 THR B CA 1
ATOM 12852 C C . THR B 1 787 ? 59.296 121.378 79.248 1.00 44.10 787 THR B C 1
ATOM 12853 O O . THR B 1 787 ? 58.740 121.761 80.280 1.00 44.10 787 THR B O 1
ATOM 12857 N N . ASN B 1 788 ? 58.804 121.589 78.026 1.00 48.24 788 ASN B N 1
ATOM 12858 C CA . ASN B 1 788 ? 57.468 122.132 77.783 1.00 48.24 788 ASN B CA 1
ATOM 12859 C C . ASN B 1 788 ? 57.384 123.600 78.199 1.00 48.24 788 ASN B C 1
ATOM 12860 O O . ASN B 1 788 ? 56.457 124.025 78.890 1.00 48.24 788 ASN B O 1
ATOM 12865 N N . LEU B 1 789 ? 58.372 124.378 77.768 1.00 46.90 789 LEU B N 1
ATOM 12866 C CA . LEU B 1 789 ? 58.422 125.813 78.012 1.00 46.90 789 LEU B CA 1
ATOM 12867 C C . LEU B 1 789 ? 58.274 126.556 76.693 1.00 46.90 789 LEU B C 1
ATOM 12868 O O . LEU B 1 789 ? 58.770 126.097 75.661 1.00 46.90 789 LEU B O 1
ATOM 12873 N N . THR B 1 790 ? 57.595 127.696 76.727 1.00 48.10 790 THR B N 1
ATOM 12874 C CA . THR B 1 790 ? 57.516 128.537 75.547 1.00 48.10 790 THR B CA 1
ATOM 12875 C C . THR B 1 790 ? 58.739 129.446 75.459 1.00 48.10 790 THR B C 1
ATOM 12876 O O . THR B 1 790 ? 59.624 129.430 76.318 1.00 48.10 790 THR B O 1
ATOM 12880 N N . THR B 1 791 ? 58.787 130.244 74.390 1.00 48.14 791 THR B N 1
ATOM 12881 C CA . THR B 1 791 ? 59.999 130.998 74.085 1.00 48.14 791 THR B CA 1
ATOM 12882 C C . THR B 1 791 ? 60.307 132.046 75.150 1.00 48.14 791 THR B C 1
ATOM 12883 O O . THR B 1 791 ? 61.467 132.207 75.550 1.00 48.14 791 THR B O 1
ATOM 12887 N N . GLU B 1 792 ? 59.291 132.768 75.630 1.00 47.67 792 GLU B N 1
ATOM 12888 C CA . GLU B 1 792 ? 59.566 133.813 76.609 1.00 47.67 792 GLU B CA 1
ATOM 12889 C C . GLU B 1 792 ? 59.888 133.215 77.972 1.00 47.67 792 GLU B C 1
ATOM 12890 O O . GLU B 1 792 ? 60.665 133.793 78.738 1.00 47.67 792 GLU B O 1
ATOM 12896 N N . GLN B 1 793 ? 59.331 132.042 78.284 1.00 46.15 793 GLN B N 1
ATOM 12897 C CA . GLN B 1 793 ? 59.746 131.348 79.499 1.00 46.15 793 GLN B CA 1
ATOM 12898 C C . GLN B 1 793 ? 61.205 130.918 79.417 1.00 46.15 793 GLN B C 1
ATOM 12899 O O . GLN B 1 793 ? 61.946 131.033 80.399 1.00 46.15 793 GLN B O 1
ATOM 12905 N N . ILE B 1 794 ? 61.637 130.428 78.253 1.00 43.79 794 ILE B N 1
ATOM 12906 C CA . ILE B 1 794 ? 63.039 130.060 78.078 1.00 43.79 794 ILE B CA 1
ATOM 12907 C C . ILE B 1 794 ? 63.929 131.286 78.225 1.00 43.79 794 ILE B C 1
ATOM 12908 O O . ILE B 1 794 ? 64.975 131.241 78.890 1.00 43.79 794 ILE B O 1
ATOM 12913 N N . ALA B 1 795 ? 63.525 132.403 77.617 1.00 43.14 795 ALA B N 1
ATOM 12914 C CA . ALA B 1 795 ? 64.313 133.625 77.719 1.00 43.14 795 ALA B CA 1
ATOM 12915 C C . ALA B 1 795 ? 64.404 134.105 79.160 1.00 43.14 795 ALA B C 1
ATOM 12916 O O . ALA B 1 795 ? 65.480 134.506 79.620 1.00 43.14 795 ALA B O 1
ATOM 12918 N N . ASN B 1 796 ? 63.287 134.072 79.889 1.00 41.64 796 ASN B N 1
ATOM 12919 C CA . ASN B 1 796 ? 63.298 134.503 81.281 1.00 41.64 796 ASN B CA 1
ATOM 12920 C C . ASN B 1 796 ? 64.166 133.590 82.134 1.00 41.64 796 ASN B C 1
ATOM 12921 O O . ASN B 1 796 ? 64.904 134.063 83.005 1.00 41.64 796 ASN B O 1
ATOM 12926 N N . TYR B 1 797 ? 64.094 132.278 81.901 1.00 39.58 797 TYR B N 1
ATOM 12927 C CA . TYR B 1 797 ? 64.940 131.353 82.646 1.00 39.58 797 TYR B CA 1
ATOM 12928 C C . TYR B 1 797 ? 66.412 131.637 82.400 1.00 39.58 797 TYR B C 1
ATOM 12929 O O . TYR B 1 797 ? 67.208 131.695 83.346 1.00 39.58 797 TYR B O 1
ATOM 12938 N N . VAL B 1 798 ? 66.794 131.823 81.135 1.00 39.45 798 VAL B N 1
ATOM 12939 C CA . VAL B 1 798 ? 68.196 132.074 80.825 1.00 39.45 798 VAL B CA 1
ATOM 12940 C C . VAL B 1 798 ? 68.651 133.394 81.430 1.00 39.45 798 VAL B C 1
ATOM 12941 O O . VAL B 1 798 ? 69.745 133.484 81.997 1.00 39.45 798 VAL B O 1
ATOM 12945 N N . ALA B 1 799 ? 67.821 134.435 81.334 1.00 40.62 799 ALA B N 1
ATOM 12946 C CA . ALA B 1 799 ? 68.194 135.732 81.889 1.00 40.62 799 ALA B CA 1
ATOM 12947 C C . ALA B 1 799 ? 68.360 135.659 83.401 1.00 40.62 799 ALA B C 1
ATOM 12948 O O . ALA B 1 799 ? 69.329 136.189 83.957 1.00 40.62 799 ALA B O 1
ATOM 12950 N N . ARG B 1 800 ? 67.422 135.000 84.085 1.00 40.26 800 ARG B N 1
ATOM 12951 C CA . ARG B 1 800 ? 67.506 134.888 85.535 1.00 40.26 800 ARG B CA 1
ATOM 12952 C C . ARG B 1 800 ? 68.728 134.086 85.958 1.00 40.26 800 ARG B C 1
ATOM 12953 O O . ARG B 1 800 ? 69.434 134.467 86.901 1.00 40.26 800 ARG B O 1
ATOM 12961 N N . LYS B 1 801 ? 68.999 132.974 85.274 1.00 37.19 801 LYS B N 1
ATOM 12962 C CA . LYS B 1 801 ? 70.158 132.169 85.634 1.00 37.19 801 LYS B CA 1
ATOM 12963 C C . LYS B 1 801 ? 71.454 132.923 85.376 1.00 37.19 801 LYS B C 1
ATOM 12964 O O . LYS B 1 801 ? 72.389 132.851 86.181 1.00 37.19 801 LYS B O 1
ATOM 12970 N N . CYS B 1 802 ? 71.530 133.656 84.263 1.00 38.26 802 CYS B N 1
ATOM 12971 C CA . CYS B 1 802 ? 72.725 134.438 83.978 1.00 38.26 802 CYS B CA 1
ATOM 12972 C C . CYS B 1 802 ? 72.928 135.533 85.014 1.00 38.26 802 CYS B C 1
ATOM 12973 O O . CYS B 1 802 ? 74.059 135.787 85.437 1.00 38.26 802 CYS B O 1
ATOM 12976 N N . HIS B 1 803 ? 71.850 136.199 85.431 1.00 39.09 803 HIS B N 1
ATOM 12977 C CA . HIS B 1 803 ? 71.979 137.218 86.466 1.00 39.09 803 HIS B CA 1
ATOM 12978 C C . HIS B 1 803 ? 72.455 136.608 87.776 1.00 39.09 803 HIS B C 1
ATOM 12979 O O . HIS B 1 803 ? 73.328 137.170 88.452 1.00 39.09 803 HIS B O 1
ATOM 12986 N N . SER B 1 804 ? 71.902 135.451 88.145 1.00 34.43 804 SER B N 1
ATOM 12987 C CA . SER B 1 804 ? 72.329 134.787 89.372 1.00 34.43 804 SER B CA 1
ATOM 12988 C C . SER B 1 804 ? 73.797 134.394 89.306 1.00 34.43 804 SER B C 1
ATOM 12989 O O . SER B 1 804 ? 74.528 134.530 90.293 1.00 34.43 804 SER B O 1
ATOM 12992 N N . LEU B 1 805 ? 74.247 133.898 88.154 1.00 33.45 805 LEU B N 1
ATOM 12993 C CA . LEU B 1 805 ? 75.644 133.503 88.019 1.00 33.45 805 LEU B CA 1
ATOM 12994 C C . LEU B 1 805 ? 76.567 134.715 88.041 1.00 33.45 805 LEU B C 1
ATOM 12995 O O . LEU B 1 805 ? 77.655 134.661 88.624 1.00 33.45 805 LEU B O 1
ATOM 13000 N N . PHE B 1 806 ? 76.155 135.816 87.408 1.00 34.10 806 PHE B N 1
ATOM 13001 C CA . PHE B 1 806 ? 76.972 137.025 87.417 1.00 34.10 806 PHE B CA 1
ATOM 13002 C C . PHE B 1 806 ? 77.094 137.596 88.821 1.00 34.10 806 PHE B C 1
ATOM 13003 O O . PHE B 1 806 ? 78.169 138.062 89.215 1.00 34.10 806 PHE B O 1
ATOM 13011 N N . GLN B 1 807 ? 76.001 137.578 89.589 1.00 33.65 807 GLN B N 1
ATOM 13012 C CA . GLN B 1 807 ? 76.065 138.047 90.968 1.00 33.65 807 GLN B CA 1
ATOM 13013 C C . GLN B 1 807 ? 77.004 137.196 91.809 1.00 33.65 807 GLN B C 1
ATOM 13014 O O . GLN B 1 807 ? 77.583 137.689 92.783 1.00 33.65 807 GLN B O 1
ATOM 13020 N N . SER B 1 808 ? 77.175 135.930 91.452 1.00 31.41 808 SER B N 1
ATOM 13021 C CA . SER B 1 808 ? 78.053 135.032 92.181 1.00 31.41 808 SER B CA 1
ATOM 13022 C C . SER B 1 808 ? 79.491 135.094 91.690 1.00 31.41 808 SER B C 1
ATOM 13023 O O . SER B 1 808 ? 80.340 134.364 92.207 1.00 31.41 808 SER B O 1
ATOM 13026 N N . GLY B 1 809 ? 79.783 135.942 90.708 1.00 31.88 809 GLY B N 1
ATOM 13027 C CA . GLY B 1 809 ? 81.137 136.147 90.246 1.00 31.88 809 GLY B CA 1
ATOM 13028 C C . GLY B 1 809 ? 81.478 135.535 88.907 1.00 31.88 809 GLY B C 1
ATOM 13029 O O . GLY B 1 809 ? 82.641 135.605 88.497 1.00 31.88 809 GLY B O 1
ATOM 13030 N N . TYR B 1 810 ? 80.516 134.933 88.216 1.00 32.70 810 TYR B N 1
ATOM 13031 C CA . TYR B 1 810 ? 80.781 134.383 86.895 1.00 32.70 810 TYR B CA 1
ATOM 13032 C C . TYR B 1 810 ? 80.904 135.504 85.875 1.00 32.70 810 TYR B C 1
ATOM 13033 O O . TYR B 1 810 ? 80.108 136.447 85.872 1.00 32.70 810 TYR B O 1
ATOM 13042 N N . LEU B 1 811 ? 81.900 135.406 85.019 1.00 33.83 811 LEU B N 1
ATOM 13043 C CA . LEU B 1 811 ? 82.101 136.375 83.958 1.00 33.83 811 LEU B CA 1
ATOM 13044 C C . LEU B 1 811 ? 81.272 136.003 82.740 1.00 33.83 811 LEU B C 1
ATOM 13045 O O . LEU B 1 811 ? 80.891 134.842 82.567 1.00 33.83 811 LEU B O 1
ATOM 13050 N N . PRO B 1 812 ? 80.959 136.970 81.877 1.00 34.15 812 PRO B N 1
ATOM 13051 C CA . PRO B 1 812 ? 80.188 136.646 80.669 1.00 34.15 812 PRO B CA 1
ATOM 13052 C C . PRO B 1 812 ? 80.897 135.689 79.730 1.00 34.15 812 PRO B C 1
ATOM 13053 O O . PRO B 1 812 ? 80.234 135.054 78.902 1.00 34.15 812 PRO B O 1
ATOM 13057 N N . LYS B 1 813 ? 82.219 135.562 79.827 1.00 35.36 813 LYS B N 1
ATOM 13058 C CA . LYS B 1 813 ? 82.955 134.654 78.961 1.00 35.36 813 LYS B CA 1
ATOM 13059 C C . LYS B 1 813 ? 82.740 133.191 79.318 1.00 35.36 813 LYS B C 1
ATOM 13060 O O . LYS B 1 813 ? 83.210 132.319 78.581 1.00 35.36 813 LYS B O 1
ATOM 13066 N N . ASP B 1 814 ? 82.061 132.901 80.424 1.00 35.38 814 ASP B N 1
ATOM 13067 C CA . ASP B 1 814 ? 81.783 131.533 80.835 1.00 35.38 814 ASP B CA 1
ATOM 13068 C C . ASP B 1 814 ? 80.402 131.048 80.414 1.00 35.38 814 ASP B C 1
ATOM 13069 O O . ASP B 1 814 ? 80.052 129.902 80.706 1.00 35.38 814 ASP B O 1
ATOM 13074 N N . ILE B 1 815 ? 79.613 131.880 79.741 1.00 33.48 815 ILE B N 1
ATOM 13075 C CA . ILE B 1 815 ? 78.254 131.536 79.341 1.00 33.48 815 ILE B CA 1
ATOM 13076 C C . ILE B 1 815 ? 78.227 131.328 77.837 1.00 33.48 815 ILE B C 1
ATOM 13077 O O . ILE B 1 815 ? 78.733 132.163 77.078 1.00 33.48 815 ILE B O 1
ATOM 13082 N N . ALA B 1 816 ? 77.643 130.213 77.408 1.00 34.36 816 ALA B N 1
ATOM 13083 C CA . ALA B 1 816 ? 77.459 129.907 75.996 1.00 34.36 816 ALA B CA 1
ATOM 13084 C C . ALA B 1 816 ? 76.032 129.433 75.788 1.00 34.36 816 ALA B C 1
ATOM 13085 O O . ALA B 1 816 ? 75.640 128.391 76.320 1.00 34.36 816 ALA B O 1
ATOM 13087 N N . ILE B 1 817 ? 75.259 130.192 75.024 1.00 36.72 817 ILE B N 1
ATOM 13088 C CA . ILE B 1 817 ? 73.876 129.854 74.723 1.00 36.72 817 ILE B CA 1
ATOM 13089 C C . ILE B 1 817 ? 73.846 129.263 73.322 1.00 36.72 817 ILE B C 1
ATOM 13090 O O . ILE B 1 817 ? 74.096 129.961 72.335 1.00 36.72 817 ILE B O 1
ATOM 13095 N N . LEU B 1 818 ? 73.539 127.973 73.234 1.00 39.07 818 LEU B N 1
ATOM 13096 C CA . LEU B 1 818 ? 73.612 127.220 71.991 1.00 39.07 818 LEU B CA 1
ATOM 13097 C C . LEU B 1 818 ? 72.229 126.711 71.625 1.00 39.07 818 LEU B C 1
ATOM 13098 O O . LEU B 1 818 ? 71.515 126.173 72.477 1.00 39.07 818 LEU B O 1
ATOM 13103 N N . CYS B 1 819 ? 71.857 126.879 70.363 1.00 44.92 819 CYS B N 1
ATOM 13104 C CA . CYS B 1 819 ? 70.578 126.420 69.848 1.00 44.92 819 CYS B CA 1
ATOM 13105 C C . CYS B 1 819 ? 70.801 125.384 68.755 1.00 44.92 819 CYS B C 1
ATOM 13106 O O . CYS B 1 819 ? 71.638 125.576 67.868 1.00 44.92 819 CYS B O 1
ATOM 13109 N N . ARG B 1 820 ? 70.058 124.276 68.833 1.00 49.52 820 ARG B N 1
ATOM 13110 C CA . ARG B 1 820 ? 70.186 123.221 67.831 1.00 49.52 820 ARG B CA 1
ATOM 13111 C C . ARG B 1 820 ? 69.876 123.725 66.431 1.00 49.52 820 ARG B C 1
ATOM 13112 O O . ARG B 1 820 ? 70.680 123.551 65.509 1.00 49.52 820 ARG B O 1
ATOM 13120 N N . ARG B 1 821 ? 68.723 124.354 66.249 1.00 53.18 821 ARG B N 1
ATOM 13121 C CA . ARG B 1 821 ? 68.290 124.817 64.940 1.00 53.18 821 ARG B CA 1
ATOM 13122 C C . ARG B 1 821 ? 68.842 126.215 64.701 1.00 53.18 821 ARG B C 1
ATOM 13123 O O . ARG B 1 821 ? 68.581 127.134 65.484 1.00 53.18 821 ARG B O 1
ATOM 13131 N N . GLY B 1 822 ? 69.603 126.369 63.618 1.00 51.85 822 GLY B N 1
ATOM 13132 C CA . GLY B 1 822 ? 70.280 127.624 63.357 1.00 51.85 822 GLY B CA 1
ATOM 13133 C C . GLY B 1 822 ? 69.362 128.758 62.961 1.00 51.85 822 GLY B C 1
ATOM 13134 O O . GLY B 1 822 ? 69.726 129.924 63.136 1.00 51.85 822 GLY B O 1
ATOM 13135 N N . GLU B 1 823 ? 68.180 128.450 62.427 1.00 54.95 823 GLU B N 1
ATOM 13136 C CA . GLU B 1 823 ? 67.284 129.512 61.989 1.00 54.95 823 GLU B CA 1
ATOM 13137 C C . GLU B 1 823 ? 66.531 130.147 63.149 1.00 54.95 823 GLU B C 1
ATOM 13138 O O . GLU B 1 823 ? 65.800 131.120 62.941 1.00 54.95 823 GLU B O 1
ATOM 13144 N N . ASP B 1 824 ? 66.691 129.621 64.360 1.00 53.97 824 ASP B N 1
ATOM 13145 C CA . ASP B 1 824 ? 66.075 130.192 65.548 1.00 53.97 824 ASP B CA 1
ATOM 13146 C C . ASP B 1 824 ? 66.976 131.192 66.259 1.00 53.97 824 ASP B C 1
ATOM 13147 O O . ASP B 1 824 ? 66.598 131.701 67.323 1.00 53.97 824 ASP B O 1
ATOM 13152 N N . ARG B 1 825 ? 68.156 131.476 65.700 1.00 51.94 825 ARG B N 1
ATOM 13153 C CA . ARG B 1 825 ? 69.114 132.342 66.377 1.00 51.94 825 ARG B CA 1
ATOM 13154 C C . ARG B 1 825 ? 68.557 133.748 66.571 1.00 51.94 825 ARG B C 1
ATOM 13155 O O . ARG B 1 825 ? 68.698 134.328 67.651 1.00 51.94 825 ARG B O 1
ATOM 13163 N N . GLY B 1 826 ? 67.906 134.306 65.549 1.00 50.17 826 GLY B N 1
ATOM 13164 C CA . GLY B 1 826 ? 67.382 135.658 65.672 1.00 50.17 826 GLY B CA 1
ATOM 13165 C C . GLY B 1 826 ? 66.251 135.763 66.676 1.00 50.17 826 GLY B C 1
ATOM 13166 O O . GLY B 1 826 ? 66.202 136.701 67.480 1.00 50.17 826 GLY B O 1
ATOM 13167 N N . ARG B 1 827 ? 65.322 134.806 66.640 1.00 49.23 827 ARG B N 1
ATOM 13168 C CA . ARG B 1 827 ? 64.215 134.806 67.588 1.00 49.23 827 ARG B CA 1
ATOM 13169 C C . ARG B 1 827 ? 64.722 134.677 69.016 1.00 49.23 827 ARG B C 1
ATOM 13170 O O . ARG B 1 827 ? 64.295 135.419 69.914 1.00 49.23 827 ARG B O 1
ATOM 13178 N N . TYR B 1 828 ? 65.649 133.744 69.243 1.00 48.37 828 TYR B N 1
ATOM 13179 C CA . TYR B 1 828 ? 66.200 133.579 70.581 1.00 48.37 828 TYR B CA 1
ATOM 13180 C C . TYR B 1 828 ? 66.976 134.815 71.009 1.00 48.37 828 TYR B C 1
ATOM 13181 O O . TYR B 1 828 ? 66.932 135.202 72.179 1.00 48.37 828 TYR B O 1
ATOM 13190 N N . ARG B 1 829 ? 67.687 135.453 70.078 1.00 47.47 829 ARG B N 1
ATOM 13191 C CA . ARG B 1 829 ? 68.434 136.657 70.419 1.00 47.47 829 ARG B CA 1
ATOM 13192 C C . ARG B 1 829 ? 67.503 137.776 70.859 1.00 47.47 829 ARG B C 1
ATOM 13193 O O . ARG B 1 829 ? 67.756 138.443 71.869 1.00 47.47 829 ARG B O 1
ATOM 13201 N N . LEU B 1 830 ? 66.409 137.984 70.125 1.00 46.82 830 LEU B N 1
ATOM 13202 C CA . LEU B 1 830 ? 65.453 139.017 70.510 1.00 46.82 830 LEU B CA 1
ATOM 13203 C C . LEU B 1 830 ? 64.829 138.715 71.867 1.00 46.82 830 LEU B C 1
ATOM 13204 O O . LEU B 1 830 ? 64.739 139.599 72.732 1.00 46.82 830 LEU B O 1
ATOM 13209 N N . ALA B 1 831 ? 64.399 137.467 72.075 1.00 45.99 831 ALA B N 1
ATOM 13210 C CA . ALA B 1 831 ? 63.769 137.113 73.343 1.00 45.99 831 ALA B CA 1
ATOM 13211 C C . ALA B 1 831 ? 64.741 137.265 74.507 1.00 45.99 831 ALA B C 1
ATOM 13212 O O . ALA B 1 831 ? 64.370 137.772 75.572 1.00 45.99 831 ALA B O 1
ATOM 13214 N N . LEU B 1 832 ? 65.991 136.836 74.322 1.00 45.46 832 LEU B N 1
ATOM 13215 C CA . LEU B 1 832 ? 66.981 136.945 75.386 1.00 45.46 832 LEU B CA 1
ATOM 13216 C C . LEU B 1 832 ? 67.318 138.396 75.683 1.00 45.46 832 LEU B C 1
ATOM 13217 O O . LEU B 1 832 ? 67.512 138.763 76.846 1.00 45.46 832 LEU B O 1
ATOM 13222 N N . LEU B 1 833 ? 67.408 139.237 74.651 1.00 47.03 833 LEU B N 1
ATOM 13223 C CA . LEU B 1 833 ? 67.666 140.652 74.889 1.00 47.03 833 LEU B CA 1
ATOM 13224 C C . LEU B 1 833 ? 66.530 141.288 75.677 1.00 47.03 833 LEU B C 1
ATOM 13225 O O . LEU B 1 833 ? 66.769 142.058 76.615 1.00 47.03 833 LEU B O 1
ATOM 13230 N N . LYS B 1 834 ? 65.284 140.960 75.326 1.00 45.87 834 LYS B N 1
ATOM 13231 C CA . LYS B 1 834 ? 64.143 141.477 76.076 1.00 45.87 834 LYS B CA 1
ATOM 13232 C C . LYS B 1 834 ? 64.180 141.010 77.528 1.00 45.87 834 LYS B C 1
ATOM 13233 O O . LYS B 1 834 ? 63.986 141.803 78.460 1.00 45.87 834 LYS B O 1
ATOM 13239 N N . ALA B 1 835 ? 64.443 139.720 77.739 1.00 46.58 835 ALA B N 1
ATOM 13240 C CA . ALA B 1 835 ? 64.470 139.182 79.094 1.00 46.58 835 ALA B CA 1
ATOM 13241 C C . ALA B 1 835 ? 65.579 139.822 79.918 1.00 46.58 835 ALA B C 1
ATOM 13242 O O . ALA B 1 835 ? 65.380 140.168 81.087 1.00 46.58 835 ALA B O 1
ATOM 13244 N N . MET B 1 836 ? 66.756 140.001 79.319 1.00 49.22 836 MET B N 1
ATOM 13245 C CA . MET B 1 836 ? 67.884 140.555 80.056 1.00 49.22 836 MET B CA 1
ATOM 13246 C C . MET B 1 836 ? 67.686 142.035 80.352 1.00 49.22 836 MET B C 1
ATOM 13247 O O . MET B 1 836 ? 68.112 142.521 81.406 1.00 49.22 836 MET B O 1
ATOM 13252 N N . GLU B 1 837 ? 67.049 142.776 79.441 1.00 50.61 837 GLU B N 1
ATOM 13253 C CA . GLU B 1 837 ? 66.774 144.178 79.734 1.00 50.61 837 GLU B CA 1
ATOM 13254 C C . GLU B 1 837 ? 65.714 144.309 80.820 1.00 50.61 837 GLU B C 1
ATOM 13255 O O . GLU B 1 837 ? 65.745 145.257 81.613 1.00 50.61 837 GLU B O 1
ATOM 13261 N N . LEU B 1 838 ? 64.764 143.372 80.877 1.00 50.58 838 LEU B N 1
ATOM 13262 C CA . LEU B 1 838 ? 63.764 143.423 81.940 1.00 50.58 838 LEU B CA 1
ATOM 13263 C C . LEU B 1 838 ? 64.377 143.057 83.290 1.00 50.58 838 LEU B C 1
ATOM 13264 O O . LEU B 1 838 ? 64.090 143.699 84.307 1.00 50.58 838 LEU B O 1
ATOM 13269 N N . ILE B 1 839 ? 65.218 142.019 83.323 1.00 53.13 839 ILE B N 1
ATOM 13270 C CA . ILE B 1 839 ? 65.844 141.608 84.579 1.00 53.13 839 ILE B CA 1
ATOM 13271 C C . ILE B 1 839 ? 66.785 142.686 85.098 1.00 53.13 839 ILE B C 1
ATOM 13272 O O . ILE B 1 839 ? 66.699 143.094 86.262 1.00 53.13 839 ILE B O 1
ATOM 13277 N N . GLU B 1 840 ? 67.691 143.169 84.250 1.00 60.34 840 GLU B N 1
ATOM 13278 C CA . GLU B 1 840 ? 68.682 144.163 84.666 1.00 60.34 840 GLU B CA 1
ATOM 13279 C C . GLU B 1 840 ? 68.048 145.553 84.637 1.00 60.34 840 GLU B C 1
ATOM 13280 O O . GLU B 1 840 ? 68.234 146.350 83.715 1.00 60.34 840 GLU B O 1
ATOM 13286 N N . THR B 1 841 ? 67.271 145.828 85.687 1.00 67.69 841 THR B N 1
ATOM 13287 C CA . THR B 1 841 ? 66.640 147.136 85.819 1.00 67.69 841 THR B CA 1
ATOM 13288 C C . THR B 1 841 ? 67.683 148.237 85.959 1.00 67.69 841 THR B C 1
ATOM 13289 O O . THR B 1 841 ? 67.520 149.332 85.407 1.00 67.69 841 THR B O 1
ATOM 13293 N N . HIS B 1 842 ? 68.760 147.966 86.701 1.00 71.85 842 HIS B N 1
ATOM 13294 C CA . HIS B 1 842 ? 69.846 148.934 86.812 1.00 71.85 842 HIS B CA 1
ATOM 13295 C C . HIS B 1 842 ? 70.498 149.190 85.458 1.00 71.85 842 HIS B C 1
ATOM 13296 O O . HIS B 1 842 ? 70.791 150.340 85.111 1.00 71.85 842 HIS B O 1
ATOM 13303 N N . ARG B 1 843 ? 70.729 148.127 84.680 1.00 75.98 843 ARG B N 1
ATOM 13304 C CA . ARG B 1 843 ? 71.238 148.209 83.314 1.00 75.98 843 ARG B CA 1
ATOM 13305 C C . ARG B 1 843 ? 72.562 148.965 83.266 1.00 75.98 843 ARG B C 1
ATOM 13306 O O . ARG B 1 843 ? 72.614 150.095 82.763 1.00 75.98 843 ARG B O 1
ATOM 13314 N N . PRO B 1 844 ? 73.649 148.387 83.785 1.00 76.49 844 PRO B N 1
ATOM 13315 C CA . PRO B 1 844 ? 74.930 149.113 83.765 1.00 76.49 844 PRO B CA 1
ATOM 13316 C C . PRO B 1 844 ? 75.547 149.197 82.381 1.00 76.49 844 PRO B C 1
ATOM 13317 O O . PRO B 1 844 ? 76.050 150.259 81.992 1.00 76.49 844 PRO B O 1
ATOM 13321 N N . SER B 1 845 ? 75.522 148.103 81.622 1.00 72.38 845 SER B N 1
ATOM 13322 C CA . SER B 1 845 ? 76.117 148.063 80.296 1.00 72.38 845 SER B CA 1
ATOM 13323 C C . SER B 1 845 ? 75.203 147.290 79.358 1.00 72.38 845 SER B C 1
ATOM 13324 O O . SER B 1 845 ? 74.358 146.501 79.789 1.00 72.38 845 SER B O 1
ATOM 13327 N N . GLU B 1 846 ? 75.380 147.532 78.063 1.00 64.95 846 GLU B N 1
ATOM 13328 C CA . GLU B 1 846 ? 74.585 146.844 77.058 1.00 64.95 846 GLU B CA 1
ATOM 13329 C C . GLU B 1 846 ? 74.925 145.359 77.030 1.00 64.95 846 GLU B C 1
ATOM 13330 O O . GLU B 1 846 ? 76.067 144.961 77.279 1.00 64.95 846 GLU B O 1
ATOM 13336 N N . VAL B 1 847 ? 73.923 144.539 76.732 1.00 54.85 847 VAL B N 1
ATOM 13337 C CA . VAL B 1 847 ? 74.106 143.099 76.609 1.00 54.85 847 VAL B CA 1
ATOM 13338 C C . VAL B 1 847 ? 74.582 142.816 75.191 1.00 54.85 847 VAL B C 1
ATOM 13339 O O . VAL B 1 847 ? 73.906 143.164 74.219 1.00 54.85 847 VAL B O 1
ATOM 13343 N N . VAL B 1 848 ? 75.746 142.187 75.068 1.00 47.30 848 VAL B N 1
ATOM 13344 C CA . VAL B 1 848 ? 76.365 141.912 73.778 1.00 47.30 848 VAL B CA 1
ATOM 13345 C C . VAL B 1 848 ? 76.516 140.406 73.629 1.00 47.30 848 VAL B C 1
ATOM 13346 O O . VAL B 1 848 ? 77.087 139.741 74.502 1.00 47.30 848 VAL B O 1
ATOM 13350 N N . PHE B 1 849 ? 76.009 139.873 72.523 1.00 42.64 849 PHE B N 1
ATOM 13351 C CA . PHE B 1 849 ? 76.126 138.461 72.194 1.00 42.64 849 PHE B CA 1
ATOM 13352 C C . PHE B 1 849 ? 77.084 138.301 71.024 1.00 42.64 849 PHE B C 1
ATOM 13353 O O . PHE B 1 849 ? 76.978 139.023 70.027 1.00 42.64 849 PHE B O 1
ATOM 13361 N N . SER B 1 850 ? 78.008 137.366 71.144 1.00 42.04 850 SER B N 1
ATOM 13362 C CA . SER B 1 850 ? 78.997 137.207 70.098 1.00 42.04 850 SER B CA 1
ATOM 13363 C C . SER B 1 850 ? 78.801 135.893 69.356 1.00 42.04 850 SER B C 1
ATOM 13364 O O . SER B 1 850 ? 78.379 134.899 69.956 1.00 42.04 850 SER B O 1
ATOM 13367 N N . PRO B 1 851 ? 79.079 135.864 68.056 1.00 44.21 851 PRO B N 1
ATOM 13368 C CA . PRO B 1 851 ? 79.068 134.595 67.321 1.00 44.21 851 PRO B CA 1
ATOM 13369 C C . PRO B 1 851 ? 80.085 133.620 67.895 1.00 44.21 851 PRO B C 1
ATOM 13370 O O . PRO B 1 851 ? 80.957 133.971 68.691 1.00 44.21 851 PRO B O 1
ATOM 13374 N N . ALA B 1 852 ? 79.968 132.365 67.459 1.00 44.50 852 ALA B N 1
ATOM 13375 C CA . ALA B 1 852 ? 80.844 131.319 67.970 1.00 44.50 852 ALA B CA 1
ATOM 13376 C C . ALA B 1 852 ? 82.297 131.541 67.582 1.00 44.50 852 ALA B C 1
ATOM 13377 O O . ALA B 1 852 ? 83.180 130.879 68.135 1.00 44.50 852 ALA B O 1
ATOM 13379 N N . THR B 1 853 ? 82.566 132.437 66.632 1.00 46.01 853 THR B N 1
ATOM 13380 C CA . THR B 1 853 ? 83.949 132.784 66.327 1.00 46.01 853 THR B CA 1
ATOM 13381 C C . THR B 1 853 ? 84.624 133.429 67.529 1.00 46.01 853 THR B C 1
ATOM 13382 O O . THR B 1 853 ? 85.776 133.115 67.847 1.00 46.01 853 THR B O 1
ATOM 13386 N N . GLY B 1 854 ? 83.918 134.319 68.219 1.00 44.54 854 GLY B N 1
ATOM 13387 C CA . GLY B 1 854 ? 84.485 135.015 69.356 1.00 44.54 854 GLY B CA 1
ATOM 13388 C C . GLY B 1 854 ? 84.389 134.256 70.662 1.00 44.54 854 GLY B C 1
ATOM 13389 O O . GLY B 1 854 ? 83.833 134.763 71.640 1.00 44.54 854 GLY B O 1
ATOM 13390 N N . VAL B 1 855 ? 84.925 133.034 70.693 1.00 43.17 855 VAL B N 1
ATOM 13391 C CA . VAL B 1 855 ? 84.975 132.284 71.943 1.00 43.17 855 VAL B CA 1
ATOM 13392 C C . VAL B 1 855 ? 85.972 132.916 72.904 1.00 43.17 855 VAL B C 1
ATOM 13393 O O . VAL B 1 855 ? 85.697 133.060 74.101 1.00 43.17 855 VAL B O 1
ATOM 13397 N N . TRP B 1 856 ? 87.139 133.311 72.397 1.00 44.99 856 TRP B N 1
ATOM 13398 C CA . TRP B 1 856 ? 88.163 133.936 73.222 1.00 44.99 856 TRP B CA 1
ATOM 13399 C C . TRP B 1 856 ? 87.734 135.284 73.784 1.00 44.99 856 TRP B C 1
ATOM 13400 O O . TRP B 1 856 ? 88.336 135.750 74.757 1.00 44.99 856 TRP B O 1
ATOM 13411 N N . GLY B 1 857 ? 86.721 135.917 73.202 1.00 41.17 857 GLY B N 1
ATOM 13412 C CA . GLY B 1 857 ? 86.306 137.220 73.667 1.00 41.17 857 GLY B CA 1
ATOM 13413 C C . GLY B 1 857 ? 85.510 137.155 74.954 1.00 41.17 857 GLY B C 1
ATOM 13414 O O . GLY B 1 857 ? 85.119 136.092 75.435 1.00 41.17 857 GLY B O 1
ATOM 13415 N N . SER B 1 858 ? 85.271 138.334 75.522 1.00 38.65 858 SER B N 1
ATOM 13416 C CA . SER B 1 858 ? 84.537 138.461 76.779 1.00 38.65 858 SER B CA 1
ATOM 13417 C C . SER B 1 858 ? 83.077 138.832 76.519 1.00 38.65 858 SER B C 1
ATOM 13418 O O . SER B 1 858 ? 82.607 139.916 76.860 1.00 38.65 858 SER B O 1
ATOM 13421 N N . HIS B 1 859 ? 82.351 137.900 75.909 1.00 38.88 859 HIS B N 1
ATOM 13422 C CA . HIS B 1 859 ? 80.939 138.104 75.628 1.00 38.88 859 HIS B CA 1
ATOM 13423 C C . HIS B 1 859 ? 80.226 136.762 75.656 1.00 38.88 859 HIS B C 1
ATOM 13424 O O . HIS B 1 859 ? 80.843 135.705 75.509 1.00 38.88 859 HIS B O 1
ATOM 13431 N N . ILE B 1 860 ? 78.908 136.817 75.850 1.00 37.79 860 ILE B N 1
ATOM 13432 C CA . ILE B 1 860 ? 78.096 135.611 75.782 1.00 37.79 860 ILE B CA 1
ATOM 13433 C C . ILE B 1 860 ? 78.011 135.146 74.337 1.00 37.79 860 ILE B C 1
ATOM 13434 O O . ILE B 1 860 ? 77.857 135.954 73.412 1.00 37.79 860 ILE B O 1
ATOM 13439 N N . VAL B 1 861 ? 78.112 133.839 74.133 1.00 37.68 861 VAL B N 1
ATOM 13440 C CA . VAL B 1 861 ? 78.089 133.248 72.804 1.00 37.68 861 VAL B CA 1
ATOM 13441 C C . VAL B 1 861 ? 76.677 132.761 72.519 1.00 37.68 861 VAL B C 1
ATOM 13442 O O . VAL B 1 861 ? 76.126 131.954 73.276 1.00 37.68 861 VAL B O 1
ATOM 13446 N N . LEU B 1 862 ? 76.089 133.256 71.436 1.00 39.67 862 LEU B N 1
ATOM 13447 C CA . LEU B 1 862 ? 74.775 132.827 70.974 1.00 39.67 862 LEU B CA 1
ATOM 13448 C C . LEU B 1 862 ? 74.915 132.344 69.537 1.00 39.67 862 LEU B C 1
ATOM 13449 O O . LEU B 1 862 ? 74.907 133.150 68.602 1.00 39.67 862 LEU B O 1
ATOM 13454 N N . ASP B 1 863 ? 75.043 131.033 69.364 1.00 45.05 863 ASP B N 1
ATOM 13455 C CA . ASP B 1 863 ? 75.247 130.451 68.046 1.00 45.05 863 ASP B CA 1
ATOM 13456 C C . ASP B 1 863 ? 74.768 129.008 68.069 1.00 45.05 863 ASP B C 1
ATOM 13457 O O . ASP B 1 863 ? 74.412 128.466 69.117 1.00 45.05 863 ASP B O 1
ATOM 13462 N N . SER B 1 864 ? 74.761 128.395 66.892 1.00 45.26 864 SER B N 1
ATOM 13463 C CA . SER B 1 864 ? 74.291 127.028 66.759 1.00 45.26 864 SER B CA 1
ATOM 13464 C C . SER B 1 864 ? 75.343 126.044 67.257 1.00 45.26 864 SER B C 1
ATOM 13465 O O . SER B 1 864 ? 76.514 126.383 67.445 1.00 45.26 864 SER B O 1
ATOM 13468 N N . ILE B 1 865 ? 74.906 124.803 67.478 1.00 45.02 865 ILE B N 1
ATOM 13469 C CA . ILE B 1 865 ? 75.828 123.765 67.930 1.00 45.02 865 ILE B CA 1
ATOM 13470 C C . ILE B 1 865 ? 76.846 123.444 66.847 1.00 45.02 865 ILE B C 1
ATOM 13471 O O . ILE B 1 865 ? 78.009 123.138 67.139 1.00 45.02 865 ILE B O 1
ATOM 13476 N N . GLN B 1 866 ? 76.427 123.495 65.582 1.00 45.76 866 GLN B N 1
ATOM 13477 C CA . GLN B 1 866 ? 77.353 123.228 64.488 1.00 45.76 866 GLN B CA 1
ATOM 13478 C C . GLN B 1 866 ? 78.474 124.256 64.458 1.00 45.76 866 GLN B C 1
ATOM 13479 O O . GLN B 1 866 ? 79.632 123.917 64.192 1.00 45.76 866 GLN B O 1
ATOM 13485 N N . GLN B 1 867 ? 78.149 125.519 64.730 1.00 42.93 867 GLN B N 1
ATOM 13486 C CA . GLN B 1 867 ? 79.157 126.568 64.757 1.00 42.93 867 GLN B CA 1
ATOM 13487 C C . GLN B 1 867 ? 80.038 126.511 65.996 1.00 42.93 867 GLN B C 1
ATOM 13488 O O . GLN B 1 867 ? 81.096 127.146 66.010 1.00 42.93 867 GLN B O 1
ATOM 13494 N N . PHE B 1 868 ? 79.635 125.771 67.026 1.00 40.91 868 PHE B N 1
ATOM 13495 C CA . PHE B 1 868 ? 80.384 125.684 68.272 1.00 40.91 868 PHE B CA 1
ATOM 13496 C C . PHE B 1 868 ? 81.163 124.381 68.389 1.00 40.91 868 PHE B C 1
ATOM 13497 O O . PHE B 1 868 ? 81.562 124.000 69.494 1.00 40.91 868 PHE B O 1
ATOM 13505 N N . SER B 1 869 ? 81.389 123.690 67.276 1.00 41.98 869 SER B N 1
ATOM 13506 C CA . SER B 1 869 ? 82.028 122.383 67.327 1.00 41.98 869 SER B CA 1
ATOM 13507 C C . SER B 1 869 ? 83.470 122.504 67.796 1.00 41.98 869 SER B C 1
ATOM 13508 O O . SER B 1 869 ? 84.226 123.353 67.315 1.00 41.98 869 SER B O 1
ATOM 13511 N N . GLY B 1 870 ? 83.849 121.652 68.745 1.00 39.98 870 GLY B N 1
ATOM 13512 C CA . GLY B 1 870 ? 85.198 121.609 69.257 1.00 39.98 870 GLY B CA 1
ATOM 13513 C C . GLY B 1 870 ? 85.514 122.620 70.335 1.00 39.98 870 GLY B C 1
ATOM 13514 O O . GLY B 1 870 ? 86.634 122.609 70.860 1.00 39.98 870 GLY B O 1
ATOM 13515 N N . LEU B 1 871 ? 84.570 123.484 70.691 1.00 39.75 871 LEU B N 1
ATOM 13516 C CA . LEU B 1 871 ? 84.784 124.523 71.685 1.00 39.75 871 LEU B CA 1
ATOM 13517 C C . LEU B 1 871 ? 83.904 124.271 72.900 1.00 39.75 871 LEU B C 1
ATOM 13518 O O . LEU B 1 871 ? 82.823 123.687 72.784 1.00 39.75 871 LEU B O 1
ATOM 13523 N N . GLU B 1 872 ? 84.371 124.714 74.063 1.00 38.43 872 GLU B N 1
ATOM 13524 C CA . GLU B 1 872 ? 83.663 124.503 75.314 1.00 38.43 872 GLU B CA 1
ATOM 13525 C C . GLU B 1 872 ? 83.645 125.779 76.138 1.00 38.43 872 GLU B C 1
ATOM 13526 O O . GLU B 1 872 ? 84.515 126.642 76.000 1.00 38.43 872 GLU B O 1
ATOM 13532 N N . ARG B 1 873 ? 82.642 125.878 77.005 1.00 35.76 873 ARG B N 1
ATOM 13533 C CA . ARG B 1 873 ? 82.560 126.924 78.011 1.00 35.76 873 ARG B CA 1
ATOM 13534 C C . ARG B 1 873 ? 81.951 126.333 79.273 1.00 35.76 873 ARG B C 1
ATOM 13535 O O . ARG B 1 873 ? 81.330 125.268 79.245 1.00 35.76 873 ARG B O 1
ATOM 13543 N N . THR B 1 874 ? 82.149 127.034 80.391 1.00 33.63 874 THR B N 1
ATOM 13544 C CA . THR B 1 874 ? 81.769 126.490 81.692 1.00 33.63 874 THR B CA 1
ATOM 13545 C C . THR B 1 874 ? 80.267 126.261 81.788 1.00 33.63 874 THR B C 1
ATOM 13546 O O . THR B 1 874 ? 79.817 125.228 82.294 1.00 33.63 874 THR B O 1
ATOM 13550 N N . VAL B 1 875 ? 79.474 127.210 81.306 1.00 32.14 875 VAL B N 1
ATOM 13551 C CA . VAL B 1 875 ? 78.021 127.138 81.377 1.00 32.14 875 VAL B CA 1
ATOM 13552 C C . VAL B 1 875 ? 77.485 127.099 79.955 1.00 32.14 875 VAL B C 1
ATOM 13553 O O . VAL B 1 875 ? 77.822 127.961 79.134 1.00 32.14 875 VAL B O 1
ATOM 13557 N N . VAL B 1 876 ? 76.652 126.106 79.662 1.00 32.85 876 VAL B N 1
ATOM 13558 C CA . VAL B 1 876 ? 76.060 125.935 78.344 1.00 32.85 876 VAL B CA 1
ATOM 13559 C C . VAL B 1 876 ? 74.550 125.865 78.493 1.00 32.85 876 VAL B C 1
ATOM 13560 O O . VAL B 1 876 ? 74.035 125.068 79.285 1.00 32.85 876 VAL B O 1
ATOM 13564 N N . PHE B 1 877 ? 73.846 126.695 77.734 1.00 35.53 877 PHE B N 1
ATOM 13565 C CA . PHE B 1 877 ? 72.394 126.665 77.656 1.00 35.53 877 PHE B CA 1
ATOM 13566 C C . PHE B 1 877 ? 72.004 126.025 76.333 1.00 35.53 877 PHE B C 1
ATOM 13567 O O . PHE B 1 877 ? 72.419 126.494 75.268 1.00 35.53 877 PHE B O 1
ATOM 13575 N N . GLY B 1 878 ? 71.214 124.960 76.398 1.00 38.06 878 GLY B N 1
ATOM 13576 C CA . GLY B 1 878 ? 70.779 124.288 75.192 1.00 38.06 878 GLY B CA 1
ATOM 13577 C C . GLY B 1 878 ? 69.326 124.542 74.860 1.00 38.06 878 GLY B C 1
ATOM 13578 O O . GLY B 1 878 ? 68.432 123.969 75.487 1.00 38.06 878 GLY B O 1
ATOM 13579 N N . LEU B 1 879 ? 69.076 125.393 73.872 1.00 41.98 879 LEU B N 1
ATOM 13580 C CA . LEU B 1 879 ? 67.724 125.744 73.456 1.00 41.98 879 LEU B CA 1
ATOM 13581 C C . LEU B 1 879 ? 67.372 124.940 72.211 1.00 41.98 879 LEU B C 1
ATOM 13582 O O . LEU B 1 879 ? 67.863 125.231 71.116 1.00 41.98 879 LEU B O 1
ATOM 13587 N N . SER B 1 880 ? 66.521 123.935 72.377 1.00 46.38 880 SER B N 1
ATOM 13588 C CA . SER B 1 880 ? 66.125 123.061 71.287 1.00 46.38 880 SER B CA 1
ATOM 13589 C C . SER B 1 880 ? 64.629 122.800 71.343 1.00 46.38 880 SER B C 1
ATOM 13590 O O . SER B 1 880 ? 64.025 122.870 72.417 1.00 46.38 880 SER B O 1
ATOM 13593 N N . PRO B 1 881 ? 64.003 122.505 70.208 1.00 50.56 881 PRO B N 1
ATOM 13594 C CA . PRO B 1 881 ? 62.581 122.157 70.218 1.00 50.56 881 PRO B CA 1
ATOM 13595 C C . PRO B 1 881 ? 62.353 120.770 70.801 1.00 50.56 881 PRO B C 1
ATOM 13596 O O . PRO B 1 881 ? 63.289 120.040 71.129 1.00 50.56 881 PRO B O 1
ATOM 13600 N N . GLU B 1 882 ? 61.075 120.424 70.939 1.00 59.17 882 GLU B N 1
ATOM 13601 C CA . GLU B 1 882 ? 60.702 119.129 71.494 1.00 59.17 882 GLU B CA 1
ATOM 13602 C C . GLU B 1 882 ? 61.290 117.998 70.662 1.00 59.17 882 GLU B C 1
ATOM 13603 O O . GLU B 1 882 ? 61.202 118.001 69.432 1.00 59.17 882 GLU B O 1
ATOM 13609 N N . CYS B 1 883 ? 61.892 117.026 71.343 1.00 67.40 883 CYS B N 1
ATOM 13610 C CA . CYS B 1 883 ? 62.585 115.923 70.694 1.00 67.40 883 CYS B CA 1
ATOM 13611 C C . CYS B 1 883 ? 61.986 114.602 71.148 1.00 67.40 883 CYS B C 1
ATOM 13612 O O . CYS B 1 883 ? 61.709 114.416 72.338 1.00 67.40 883 CYS B O 1
ATOM 13615 N N . ASP B 1 884 ? 61.787 113.690 70.199 1.00 71.80 884 ASP B N 1
ATOM 13616 C CA . ASP B 1 884 ? 61.313 112.351 70.505 1.00 71.80 884 ASP B CA 1
ATOM 13617 C C . ASP B 1 884 ? 62.493 111.455 70.876 1.00 71.80 884 ASP B C 1
ATOM 13618 O O . ASP B 1 884 ? 63.627 111.911 71.041 1.00 71.80 884 ASP B O 1
ATOM 13623 N N . GLN B 1 885 ? 62.221 110.155 71.003 1.00 73.41 885 GLN B N 1
ATOM 13624 C CA . GLN B 1 885 ? 63.271 109.215 71.385 1.00 73.41 885 GLN B CA 1
ATOM 13625 C C . GLN B 1 885 ? 64.356 109.129 70.319 1.00 73.41 885 GLN B C 1
ATOM 13626 O O . GLN B 1 885 ? 65.538 108.958 70.638 1.00 73.41 885 GLN B O 1
ATOM 13632 N N . SER B 1 886 ? 63.971 109.237 69.045 1.00 72.23 886 SER B N 1
ATOM 13633 C CA . SER B 1 886 ? 64.948 109.145 67.964 1.00 72.23 886 SER B CA 1
ATOM 13634 C C . SER B 1 886 ? 65.927 110.313 67.992 1.00 72.23 886 SER B C 1
ATOM 13635 O O . SER B 1 886 ? 67.124 110.136 67.733 1.00 72.23 886 SER B O 1
ATOM 13638 N N . GLU B 1 887 ? 65.442 111.513 68.302 1.00 69.45 887 GLU B N 1
ATOM 13639 C CA . GLU B 1 887 ? 66.251 112.724 68.240 1.00 69.45 887 GLU B CA 1
ATOM 13640 C C . GLU B 1 887 ? 66.885 113.094 69.576 1.00 69.45 887 GLU B C 1
ATOM 13641 O O . GLU B 1 887 ? 67.495 114.162 69.681 1.00 69.45 887 GLU B O 1
ATOM 13647 N N . GLU B 1 888 ? 66.761 112.242 70.595 1.00 65.66 888 GLU B N 1
ATOM 13648 C CA . GLU B 1 888 ? 67.364 112.526 71.892 1.00 65.66 888 GLU B CA 1
ATOM 13649 C C . GLU B 1 888 ? 68.882 112.413 71.876 1.00 65.66 888 GLU B C 1
ATOM 13650 O O . GLU B 1 888 ? 69.518 112.738 72.885 1.00 65.66 888 GLU B O 1
ATOM 13656 N N . PHE B 1 889 ? 69.473 111.961 70.768 1.00 59.84 889 PHE B N 1
ATOM 13657 C CA . PHE B 1 889 ? 70.915 111.747 70.720 1.00 59.84 889 PHE B CA 1
ATOM 13658 C C . PHE B 1 889 ? 71.704 113.044 70.831 1.00 59.84 889 PHE B C 1
ATOM 13659 O O . PHE B 1 889 ? 72.915 112.998 71.073 1.00 59.84 889 PHE B O 1
ATOM 13667 N N . HIS B 1 890 ? 71.054 114.198 70.664 1.00 52.07 890 HIS B N 1
ATOM 13668 C CA . HIS B 1 890 ? 71.775 115.466 70.671 1.00 52.07 890 HIS B CA 1
ATOM 13669 C C . HIS B 1 890 ? 72.068 115.990 72.070 1.00 52.07 890 HIS B C 1
ATOM 13670 O O . HIS B 1 890 ? 72.761 117.008 72.197 1.00 52.07 890 HIS B O 1
ATOM 13677 N N . LYS B 1 891 ? 71.573 115.326 73.115 1.00 47.91 891 LYS B N 1
ATOM 13678 C CA . LYS B 1 891 ? 72.074 115.617 74.451 1.00 47.91 891 LYS B CA 1
ATOM 13679 C C . LYS B 1 891 ? 73.580 115.417 74.515 1.00 47.91 891 LYS B C 1
ATOM 13680 O O . LYS B 1 891 ? 74.280 116.152 75.218 1.00 47.91 891 LYS B O 1
ATOM 13686 N N . LEU B 1 892 ? 74.098 114.431 73.782 1.00 44.92 892 LEU B N 1
ATOM 13687 C CA . LEU B 1 892 ? 75.540 114.218 73.735 1.00 44.92 892 LEU B CA 1
ATOM 13688 C C . LEU B 1 892 ? 76.252 115.410 73.107 1.00 44.92 892 LEU B C 1
ATOM 13689 O O . LEU B 1 892 ? 77.279 115.875 73.620 1.00 44.92 892 LEU B O 1
ATOM 13694 N N . CYS B 1 893 ? 75.711 115.924 72.001 1.00 45.37 893 CYS B N 1
ATOM 13695 C CA . CYS B 1 893 ? 76.313 117.074 71.334 1.00 45.37 893 CYS B CA 1
ATOM 13696 C C . CYS B 1 893 ? 76.300 118.296 72.239 1.00 45.37 893 CYS B C 1
ATOM 13697 O O . CYS B 1 893 ? 77.274 119.056 72.295 1.00 45.37 893 CYS B O 1
ATOM 13700 N N . PHE B 1 894 ? 75.192 118.507 72.948 1.00 39.99 894 PHE B N 1
ATOM 13701 C CA . PHE B 1 894 ? 75.102 119.635 73.868 1.00 39.99 894 PHE B CA 1
ATOM 13702 C C . PHE B 1 894 ? 76.052 119.472 75.047 1.00 39.99 894 PHE B C 1
ATOM 13703 O O . PHE B 1 894 ? 76.665 120.446 75.496 1.00 39.99 894 PHE B O 1
ATOM 13711 N N . ALA B 1 895 ? 76.189 118.251 75.562 1.00 38.52 895 ALA B N 1
ATOM 13712 C CA . ALA B 1 895 ? 76.994 118.027 76.754 1.00 38.52 895 ALA B CA 1
ATOM 13713 C C . ALA B 1 895 ? 78.482 118.110 76.452 1.00 38.52 895 ALA B C 1
ATOM 13714 O O . ALA B 1 895 ? 79.273 118.495 77.320 1.00 38.52 895 ALA B O 1
ATOM 13716 N N . SER B 1 896 ? 78.888 117.744 75.236 1.00 40.88 896 SER B N 1
ATOM 13717 C CA . SER B 1 896 ? 80.306 117.809 74.897 1.00 40.88 896 SER B CA 1
ATOM 13718 C C . SER B 1 896 ? 80.814 119.244 74.872 1.00 40.88 896 SER B C 1
ATOM 13719 O O . SER B 1 896 ? 82.028 119.472 74.863 1.00 40.88 896 SER B O 1
ATOM 13722 N N . ARG B 1 897 ? 79.907 120.220 74.860 1.00 40.50 897 ARG B N 1
ATOM 13723 C CA . ARG B 1 897 ? 80.292 121.623 74.831 1.00 40.50 897 ARG B CA 1
ATOM 13724 C C . ARG B 1 897 ? 80.337 122.261 76.212 1.00 40.50 897 ARG B C 1
ATOM 13725 O O . ARG B 1 897 ? 80.783 123.406 76.333 1.00 40.50 897 ARG B O 1
ATOM 13733 N N . ALA B 1 898 ? 79.888 121.562 77.248 1.00 36.53 898 ALA B N 1
ATOM 13734 C CA . ALA B 1 898 ? 79.791 122.120 78.588 1.00 36.53 898 ALA B CA 1
ATOM 13735 C C . ALA B 1 898 ? 80.840 121.499 79.497 1.00 36.53 898 ALA B C 1
ATOM 13736 O O . ALA B 1 898 ? 81.095 120.294 79.435 1.00 36.53 898 ALA B O 1
ATOM 13738 N N . ILE B 1 899 ? 81.446 122.327 80.341 1.00 35.51 899 ILE B N 1
ATOM 13739 C CA . ILE B 1 899 ? 82.472 121.851 81.260 1.00 35.51 899 ILE B CA 1
ATOM 13740 C C . ILE B 1 899 ? 81.893 121.548 82.634 1.00 35.51 899 ILE B C 1
ATOM 13741 O O . ILE B 1 899 ? 82.142 120.481 83.198 1.00 35.51 899 ILE B O 1
ATOM 13746 N N . LYS B 1 900 ? 81.114 122.466 83.211 1.00 33.08 900 LYS B N 1
ATOM 13747 C CA . LYS B 1 900 ? 80.580 122.249 84.548 1.00 33.08 900 LYS B CA 1
ATOM 13748 C C . LYS B 1 900 ? 79.096 122.540 84.709 1.00 33.08 900 LYS B C 1
ATOM 13749 O O . LYS B 1 900 ? 78.512 122.090 85.698 1.00 33.08 900 LYS B O 1
ATOM 13755 N N . HIS B 1 901 ? 78.466 123.258 83.788 1.00 32.95 901 HIS B N 1
ATOM 13756 C CA . HIS B 1 901 ? 77.047 123.561 83.892 1.00 32.95 901 HIS B CA 1
ATOM 13757 C C . HIS B 1 901 ? 76.376 123.249 82.567 1.00 32.95 901 HIS B C 1
ATOM 13758 O O . HIS B 1 901 ? 76.920 123.568 81.507 1.00 32.95 901 HIS B O 1
ATOM 13765 N N . LEU B 1 902 ? 75.198 122.636 82.626 1.00 34.11 902 LEU B N 1
ATOM 13766 C CA . LEU B 1 902 ? 74.437 122.324 81.426 1.00 34.11 902 LEU B CA 1
ATOM 13767 C C . LEU B 1 902 ? 72.955 122.445 81.733 1.00 34.11 902 LEU B C 1
ATOM 13768 O O . LEU B 1 902 ? 72.431 121.711 82.574 1.00 34.11 902 LEU B O 1
ATOM 13773 N N . TYR B 1 903 ? 72.284 123.365 81.045 1.00 36.09 903 TYR B N 1
ATOM 13774 C CA . TYR B 1 903 ? 70.865 123.650 81.261 1.00 36.09 903 TYR B CA 1
ATOM 13775 C C . TYR B 1 903 ? 70.136 123.413 79.943 1.00 36.09 903 TYR B C 1
ATOM 13776 O O . TYR B 1 903 ? 70.021 124.314 79.111 1.00 36.09 903 TYR B O 1
ATOM 13785 N N . LEU B 1 904 ? 69.643 122.194 79.756 1.00 37.39 904 LEU B N 1
ATOM 13786 C CA . LEU B 1 904 ? 68.908 121.871 78.544 1.00 37.39 904 LEU B CA 1
ATOM 13787 C C . LEU B 1 904 ? 67.463 122.327 78.672 1.00 37.39 904 LEU B C 1
ATOM 13788 O O . LEU B 1 904 ? 66.757 121.942 79.608 1.00 37.39 904 LEU B O 1
ATOM 13793 N N . LEU B 1 905 ? 67.024 123.149 77.725 1.00 40.32 905 LEU B N 1
ATOM 13794 C CA . LEU B 1 905 ? 65.679 123.700 77.718 1.00 40.32 905 LEU B CA 1
ATOM 13795 C C . LEU B 1 905 ? 64.993 123.296 76.425 1.00 40.32 905 LEU B C 1
ATOM 13796 O O . LEU B 1 905 ? 65.574 123.432 75.344 1.00 40.32 905 LEU B O 1
ATOM 13801 N N . TYR B 1 906 ? 63.763 122.804 76.533 1.00 43.06 906 TYR B N 1
ATOM 13802 C CA . TYR B 1 906 ? 63.026 122.281 75.391 1.00 43.06 906 TYR B CA 1
ATOM 13803 C C . TYR B 1 906 ? 61.768 123.107 75.174 1.00 43.06 906 TYR B C 1
ATOM 13804 O O . TYR B 1 906 ? 60.978 123.298 76.103 1.00 43.06 906 TYR B O 1
ATOM 13813 N N . GLU B 1 907 ? 61.586 123.584 73.949 1.00 50.66 907 GLU B N 1
ATOM 13814 C CA . GLU B 1 907 ? 60.468 124.446 73.606 1.00 50.66 907 GLU B CA 1
ATOM 13815 C C . GLU B 1 907 ? 59.197 123.631 73.396 1.00 50.66 907 GLU B C 1
ATOM 13816 O O . GLU B 1 907 ? 59.242 122.436 73.095 1.00 50.66 907 GLU B O 1
ATOM 13822 N N . LYS B 1 908 ? 58.055 124.293 73.559 1.00 57.13 908 LYS B N 1
ATOM 13823 C CA . LYS B 1 908 ? 56.767 123.647 73.354 1.00 57.13 908 LYS B CA 1
ATOM 13824 C C . LYS B 1 908 ? 56.590 123.251 71.894 1.00 57.13 908 LYS B C 1
ATOM 13825 O O . LYS B 1 908 ? 57.155 123.866 70.986 1.00 57.13 908 LYS B O 1
ATOM 13831 N N . ARG B 1 909 ? 55.798 122.204 71.674 1.00 73.13 909 ARG B N 1
ATOM 13832 C CA . ARG B 1 909 ? 55.498 121.772 70.316 1.00 73.13 909 ARG B CA 1
ATOM 13833 C C . ARG B 1 909 ? 54.721 122.851 69.574 1.00 73.13 909 ARG B C 1
ATOM 13834 O O . ARG B 1 909 ? 53.807 123.472 70.123 1.00 73.13 909 ARG B O 1
ATOM 13842 N N . ALA B 1 910 ? 55.098 123.078 68.319 1.00 89.30 910 ALA B N 1
ATOM 13843 C CA . ALA B 1 910 ? 54.434 124.086 67.507 1.00 89.30 910 ALA B CA 1
ATOM 13844 C C . ALA B 1 910 ? 53.007 123.662 67.179 1.00 89.30 910 ALA B C 1
ATOM 13845 O O . ALA B 1 910 ? 52.725 122.490 66.915 1.00 89.30 910 ALA B O 1
ATOM 13847 N N . ALA B 1 911 ? 52.102 124.635 67.197 1.00 97.21 911 ALA B N 1
ATOM 13848 C CA . ALA B 1 911 ? 50.694 124.414 66.898 1.00 97.21 911 ALA B CA 1
ATOM 13849 C C . ALA B 1 911 ? 50.377 124.982 65.5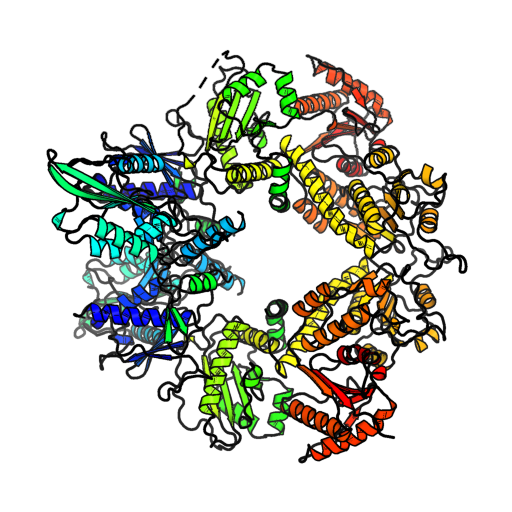22 1.00 97.21 911 ALA B C 1
ATOM 13850 O O . ALA B 1 911 ? 50.693 126.142 65.237 1.00 97.21 911 ALA B O 1
ATOM 13852 N N . TYR B 1 912 ? 49.756 124.166 64.677 1.00 101.22 912 TYR B N 1
ATOM 13853 C CA . TYR B 1 912 ? 49.421 124.580 63.320 1.00 101.22 912 TYR B CA 1
ATOM 13854 C C . TYR B 1 912 ? 47.910 124.620 63.117 1.00 101.22 912 TYR B C 1
ATOM 13855 O O . TYR B 1 912 ? 47.149 124.062 63.906 1.00 101.22 912 TYR B O 1
#